Protein 2D4E (pdb70)

Structure (mmCIF, N/CA/C/O backbone):
data_2D4E
#
_entry.id   2D4E
#
_cell.length_a   95.202
_cell.length_b   95.086
_cell.length_c   98.835
_cell.angle_alpha   103.97
_cell.angle_beta   116.11
_cell.angle_gamma   104.44
#
_symmetry.space_group_name_H-M   'P 1'
#
loop_
_entity.id
_entity.type
_entity.pdbx_description
1 polymer '5-carboxymethyl-2-hydroxymuconate semialdehyde dehydrogenase'
2 non-polymer 'SODIUM ION'
3 non-polymer GLYCEROL
4 non-polymer NICOTINAMIDE-ADENINE-DINUCLEOTIDE
5 water water
#
loop_
_atom_site.group_PDB
_atom_site.id
_atom_site.type_symbol
_atom_site.label_atom_id
_atom_site.label_alt_id
_atom_site.label_comp_id
_atom_site.label_asym_id
_atom_site.label_entity_id
_atom_site.label_seq_id
_atom_site.pdbx_PDB_ins_code
_atom_site.Cartn_x
_atom_site.Cartn_y
_atom_site.Cartn_z
_atom_site.occupancy
_atom_site.B_iso_or_equiv
_atom_site.auth_seq_id
_atom_site.auth_comp_id
_atom_site.auth_asym_id
_atom_site.auth_atom_id
_atom_site.pdbx_PDB_model_num
ATOM 1 N N . TYR A 1 3 ? 19.142 -24.905 3.946 1.00 49.85 3 TYR A N 1
ATOM 2 C CA . TYR A 1 3 ? 20.303 -25.828 3.787 1.00 53.99 3 TYR A CA 1
ATOM 3 C C . TYR A 1 3 ? 20.207 -27.007 4.758 1.00 54.18 3 TYR A C 1
ATOM 4 O O . TYR A 1 3 ? 20.507 -26.873 5.947 1.00 52.56 3 TYR A O 1
ATOM 13 N N . ALA A 1 4 ? 19.792 -28.160 4.243 1.00 55.02 4 ALA A N 1
ATOM 14 C CA . ALA A 1 4 ? 19.646 -29.363 5.058 1.00 58.24 4 ALA A CA 1
ATOM 15 C C . ALA A 1 4 ? 20.973 -29.816 5.667 1.00 59.58 4 ALA A C 1
ATOM 16 O O . ALA A 1 4 ? 22.046 -29.444 5.187 1.00 61.62 4 ALA A O 1
ATOM 18 N N . ASP A 1 5 ? 20.890 -30.618 6.727 1.00 60.88 5 ASP A N 1
ATOM 19 C CA . ASP A 1 5 ? 22.082 -31.131 7.399 1.00 63.20 5 ASP A CA 1
ATOM 20 C C . ASP A 1 5 ? 22.684 -32.282 6.602 1.00 61.06 5 ASP A C 1
ATOM 21 O O . ASP A 1 5 ? 23.864 -32.600 6.748 1.00 59.98 5 ASP A O 1
ATOM 26 N N . ARG A 1 6 ? 21.859 -32.903 5.765 1.00 59.60 6 ARG A N 1
ATOM 27 C CA . ARG A 1 6 ? 22.280 -34.022 4.930 1.00 56.89 6 ARG A CA 1
ATOM 28 C C . ARG A 1 6 ? 21.686 -33.897 3.532 1.00 54.69 6 ARG A C 1
ATOM 29 O O . ARG A 1 6 ? 20.505 -33.583 3.374 1.00 53.57 6 ARG A O 1
ATOM 37 N N . VAL A 1 7 ? 22.513 -34.137 2.520 1.00 52.37 7 VAL A N 1
ATOM 38 C CA . VAL A 1 7 ? 22.064 -34.075 1.134 1.00 51.43 7 VAL A CA 1
ATOM 39 C C . VAL A 1 7 ? 22.451 -35.369 0.430 1.00 50.06 7 VAL A C 1
ATOM 40 O O . VAL A 1 7 ? 23.493 -35.964 0.721 1.00 47.17 7 VAL A O 1
ATOM 44 N N . ALA A 1 8 ? 21.599 -35.811 -0.486 1.00 48.01 8 ALA A N 1
ATOM 45 C CA . ALA A 1 8 ? 21.866 -37.033 -1.226 1.00 48.89 8 ALA A CA 1
ATOM 46 C C . ALA A 1 8 ? 22.909 -36.762 -2.308 1.00 47.53 8 ALA A C 1
ATOM 47 O O . ALA A 1 8 ? 23.055 -35.628 -2.783 1.00 42.20 8 ALA A O 1
ATOM 49 N N . GLY A 1 9 ? 23.638 -37.809 -2.682 1.00 44.60 9 GLY A N 1
ATOM 50 C CA . GLY A 1 9 ? 24.643 -37.672 -3.717 1.00 43.18 9 GLY A CA 1
ATOM 51 C C . GLY A 1 9 ? 24.025 -37.899 -5.086 1.00 40.55 9 GLY A C 1
ATOM 52 O O . GLY A 1 9 ? 22.895 -38.387 -5.208 1.00 38.08 9 GLY A O 1
ATOM 53 N N . ILE A 1 10 ? 24.762 -37.536 -6.126 1.00 37.70 10 ILE A N 1
ATOM 54 C CA . ILE A 1 10 ? 24.284 -37.721 -7.491 1.00 34.58 10 ILE A CA 1
ATOM 55 C C . ILE A 1 10 ? 24.969 -38.981 -8.008 1.00 25.98 10 ILE A C 1
ATOM 56 O O . ILE A 1 10 ? 26.135 -39.215 -7.707 1.00 23.20 10 ILE A O 1
ATOM 61 N N . SER A 1 11 ? 24.250 -39.793 -8.773 1.00 21.35 11 SER A N 1
ATOM 62 C CA . SER A 1 11 ? 24.824 -41.032 -9.286 1.00 23.59 11 SER A CA 1
ATOM 63 C C . SER A 1 11 ? 26.125 -40.789 -10.038 1.00 23.58 11 SER A C 1
ATOM 64 O O . SER A 1 11 ? 26.318 -39.740 -10.660 1.00 23.34 11 SER A O 1
ATOM 67 N N . TRP A 1 12 ? 27.015 -41.771 -9.969 1.00 20.23 12 TRP A N 1
ATOM 68 C CA . TRP A 1 12 ? 28.302 -41.707 -10.652 1.00 23.19 12 TRP A CA 1
ATOM 69 C C . TRP A 1 12 ? 28.101 -41.515 -12.162 1.00 20.08 12 TRP A C 1
ATOM 70 O O . TRP A 1 12 ? 28.769 -40.704 -12.789 1.00 23.17 12 TRP A O 1
ATOM 81 N N . GLU A 1 13 ? 27.171 -42.263 -12.738 1.00 23.44 13 GLU A N 1
ATOM 82 C CA . GLU A 1 13 ? 26.904 -42.170 -14.168 1.00 26.40 13 GLU A CA 1
ATOM 83 C C . GLU A 1 13 ? 26.494 -40.767 -14.621 1.00 21.43 13 GLU A C 1
ATOM 84 O O . GLU A 1 13 ? 26.991 -40.269 -15.630 1.00 25.27 13 GLU A O 1
ATOM 90 N N . THR A 1 14 ? 25.588 -40.134 -13.885 1.00 20.47 14 THR A N 1
ATOM 91 C CA . THR A 1 14 ? 25.134 -38.788 -14.231 1.00 23.44 14 THR A CA 1
ATOM 92 C C . THR A 1 14 ? 26.311 -37.817 -14.201 1.00 22.17 14 THR A C 1
ATOM 93 O O . THR A 1 14 ? 26.481 -36.996 -15.103 1.00 21.50 14 THR A O 1
ATOM 97 N N . ILE A 1 15 ? 27.127 -37.922 -13.159 1.00 20.79 15 ILE A N 1
ATOM 98 C CA . ILE A 1 15 ? 28.293 -37.066 -13.024 1.00 21.20 15 ILE A CA 1
ATOM 99 C C . ILE A 1 15 ? 29.214 -37.227 -14.229 1.00 25.99 15 ILE A C 1
ATOM 100 O O . ILE A 1 15 ? 29.668 -36.238 -14.815 1.00 23.28 15 ILE A O 1
ATOM 105 N N . GLU A 1 16 ? 29.474 -38.478 -14.604 1.00 22.34 16 GLU A N 1
ATOM 106 C CA . GLU A 1 16 ? 30.345 -38.772 -15.732 1.00 25.57 16 GLU A CA 1
ATOM 107 C C . GLU A 1 16 ? 29.736 -38.282 -17.051 1.00 24.49 16 GLU A C 1
ATOM 108 O O . GLU A 1 16 ? 30.455 -37.845 -17.946 1.00 23.98 16 GLU A O 1
ATOM 114 N N . GLU A 1 17 ? 28.414 -38.345 -17.166 1.00 22.02 17 GLU A N 1
ATOM 115 C CA . GLU A 1 17 ? 27.749 -37.893 -18.384 1.00 25.79 17 GLU A CA 1
ATOM 116 C C . GLU A 1 17 ? 27.882 -36.372 -18.502 1.00 27.11 17 GLU A C 1
ATOM 117 O O . GLU A 1 17 ? 28.150 -35.848 -19.586 1.00 27.63 17 GLU A O 1
ATOM 123 N N . VAL A 1 18 ? 27.704 -35.666 -17.388 1.00 24.17 18 VAL A N 1
ATOM 124 C CA . VAL A 1 18 ? 27.834 -34.211 -17.392 1.00 22.31 18 VAL A CA 1
ATOM 125 C C . VAL A 1 18 ? 29.269 -33.836 -17.748 1.00 20.57 18 VAL A C 1
ATOM 126 O O . VAL A 1 18 ? 29.502 -32.928 -18.547 1.00 23.67 18 VAL A O 1
ATOM 130 N N . ARG A 1 19 ? 30.228 -34.540 -17.153 1.00 24.31 19 ARG A N 1
ATOM 131 C CA . ARG A 1 19 ? 31.642 -34.285 -17.423 1.00 25.09 19 ARG A CA 1
ATOM 132 C C . ARG A 1 19 ? 31.974 -34.346 -18.908 1.00 28.03 19 ARG A C 1
ATOM 133 O O . ARG A 1 19 ? 32.578 -33.422 -19.455 1.00 25.69 19 ARG A O 1
ATOM 141 N N . ARG A 1 20 ? 31.596 -35.433 -19.572 1.00 27.43 20 ARG A N 1
ATOM 142 C CA . ARG A 1 20 ? 31.925 -35.529 -20.982 1.00 31.32 20 ARG A CA 1
ATOM 143 C C . ARG A 1 20 ? 31.165 -34.539 -21.850 1.00 23.92 20 ARG A C 1
ATOM 144 O O . ARG A 1 20 ? 31.711 -34.052 -22.832 1.00 22.04 20 ARG A O 1
ATOM 158 N N . ARG A 1 21 ? 29.919 -34.231 -21.499 1.00 24.97 21 ARG A N 1
ATOM 159 C CA . ARG A 1 21 ? 29.158 -33.274 -22.298 1.00 32.60 21 ARG A CA 1
ATOM 160 C C . ARG A 1 21 ? 29.799 -31.890 -22.241 1.00 26.07 21 ARG A C 1
ATOM 161 O O . ARG A 1 21 ? 29.739 -31.135 -23.207 1.00 26.44 21 ARG A O 1
ATOM 169 N N . LEU A 1 22 ? 30.418 -31.561 -21.111 1.00 23.15 22 LEU A N 1
ATOM 170 C CA . LEU A 1 22 ? 31.069 -30.265 -20.970 1.00 26.97 22 LEU A CA 1
ATOM 171 C C . LEU A 1 22 ? 32.299 -30.149 -21.868 1.00 28.31 22 LEU A C 1
ATOM 172 O O . LEU A 1 22 ? 32.534 -29.100 -22.469 1.00 26.88 22 LEU A O 1
ATOM 177 N N . LYS A 1 23 ? 33.090 -31.213 -21.968 1.00 27.60 23 LYS A N 1
ATOM 178 C CA . LYS A 1 23 ? 34.272 -31.145 -22.819 1.00 32.19 23 LYS A CA 1
ATOM 179 C C . LYS A 1 23 ? 33.997 -31.560 -24.259 1.00 32.74 23 LYS A C 1
ATOM 180 O O . LYS A 1 23 ? 34.797 -31.297 -25.152 1.00 35.98 23 LYS A O 1
ATOM 186 N N . GLU A 1 24 ? 32.854 -32.192 -24.489 1.00 36.27 24 GLU A N 1
ATOM 187 C CA . GLU A 1 24 ? 32.493 -32.625 -25.830 1.00 40.66 24 GLU A CA 1
ATOM 188 C C . GLU A 1 24 ? 32.073 -31.456 -26.709 1.00 41.38 24 GLU A C 1
ATOM 189 O O . GLU A 1 24 ? 32.411 -31.397 -27.891 1.00 41.09 24 GLU A O 1
ATOM 195 N N . ARG A 1 25 ? 31.333 -30.520 -26.129 1.00 41.65 25 ARG A N 1
ATOM 196 C CA . ARG A 1 25 ? 30.841 -29.397 -26.905 1.00 42.85 25 ARG A CA 1
ATOM 197 C C . ARG A 1 25 ? 31.050 -28.054 -26.226 1.00 36.85 25 ARG A C 1
ATOM 198 O O . ARG A 1 25 ? 30.724 -27.882 -25.052 1.00 37.30 25 ARG A O 1
ATOM 206 N N . PRO A 1 26 ? 31.600 -27.078 -26.964 1.00 34.99 26 PRO A N 1
ATOM 207 C CA . PRO A 1 26 ? 31.838 -25.745 -26.402 1.00 29.82 26 PRO A CA 1
ATOM 208 C C . PRO A 1 26 ? 30.524 -25.116 -25.943 1.00 25.52 26 PRO A C 1
ATOM 209 O O . PRO A 1 26 ? 29.477 -25.351 -26.546 1.00 23.93 26 PRO A O 1
ATOM 213 N N . ALA A 1 27 ? 30.578 -24.333 -24.871 1.00 25.73 27 ALA A N 1
ATOM 214 C CA . ALA A 1 27 ? 29.387 -23.659 -24.354 1.00 21.93 27 ALA A CA 1
ATOM 215 C C . ALA A 1 27 ? 29.170 -22.436 -25.237 1.00 19.92 27 ALA A C 1
ATOM 216 O O . ALA A 1 27 ? 29.904 -21.457 -25.147 1.00 24.03 27 ALA A O 1
ATOM 218 N N . LEU A 1 28 ? 28.157 -22.499 -26.088 1.00 19.94 28 LEU A N 1
ATOM 219 C CA . LEU A 1 28 ? 27.911 -21.412 -27.054 1.00 23.49 28 LEU A CA 1
ATOM 220 C C . LEU A 1 28 ? 27.033 -20.263 -26.525 1.00 25.10 28 LEU A C 1
ATOM 221 O O . LEU A 1 28 ? 26.392 -20.362 -25.493 1.00 21.98 28 LEU A O 1
ATOM 226 N N . HIS A 1 29 ? 27.052 -19.148 -27.294 1.00 27.06 29 HIS A N 1
ATOM 227 C CA . HIS A 1 29 ? 26.105 -18.058 -27.057 1.00 24.83 29 HIS A CA 1
ATOM 228 C C . HIS A 1 29 ? 24.702 -18.478 -27.470 1.00 25.66 29 HIS A C 1
ATOM 229 O O . HIS A 1 29 ? 24.490 -19.367 -28.285 1.00 25.01 29 HIS A O 1
ATOM 236 N N . PHE A 1 30 ? 23.709 -17.818 -26.864 1.00 24.06 30 PHE A N 1
ATOM 237 C CA . PHE A 1 30 ? 22.363 -17.973 -27.383 1.00 23.62 30 PHE A CA 1
ATOM 238 C C . PHE A 1 30 ? 21.846 -16.625 -27.859 1.00 25.68 30 PHE A C 1
ATOM 239 O O . PHE A 1 30 ? 21.547 -15.740 -27.069 1.00 22.06 30 PHE A O 1
ATOM 247 N N . ILE A 1 31 ? 21.755 -16.463 -29.174 1.00 20.31 31 ILE A N 1
ATOM 248 C CA . ILE A 1 31 ? 21.333 -15.206 -29.768 1.00 22.19 31 ILE A CA 1
ATOM 249 C C . ILE A 1 31 ? 20.207 -15.385 -30.782 1.00 25.23 31 ILE A C 1
ATOM 250 O O . ILE A 1 31 ? 20.265 -16.256 -31.648 1.00 30.94 31 ILE A O 1
ATOM 255 N N . ALA A 1 32 ? 19.179 -14.555 -30.659 1.00 25.77 32 ALA A N 1
ATOM 256 C CA . ALA A 1 32 ? 18.032 -14.603 -31.558 1.00 28.82 32 ALA A CA 1
ATOM 257 C C . ALA A 1 32 ? 17.441 -16.006 -31.714 1.00 30.82 32 ALA A C 1
ATOM 258 O O . ALA A 1 32 ? 17.157 -16.445 -32.828 1.00 31.45 32 ALA A O 1
ATOM 260 N N . GLY A 1 33 ? 17.276 -16.710 -30.597 1.00 29.48 33 GLY A N 1
ATOM 261 C CA . GLY A 1 33 ? 16.680 -18.038 -30.634 1.00 25.58 33 GLY A CA 1
ATOM 262 C C . GLY A 1 33 ? 17.527 -19.242 -31.012 1.00 24.56 33 GLY A C 1
ATOM 263 O O . GLY A 1 33 ? 16.997 -20.340 -31.175 1.00 24.86 33 GLY A O 1
ATOM 264 N N . GLU A 1 34 ? 18.834 -19.071 -31.135 1.00 25.60 34 GLU A N 1
ATOM 265 C CA . GLU A 1 34 ? 19.674 -20.203 -31.504 1.00 29.08 34 GLU A CA 1
ATOM 266 C C . GLU A 1 34 ? 21.059 -20.130 -30.895 1.00 23.83 34 GLU A C 1
ATOM 267 O O . GLU A 1 34 ? 21.570 -19.041 -30.625 1.00 23.28 34 GLU A O 1
ATOM 273 N N . PHE A 1 35 ? 21.660 -21.297 -30.677 1.00 18.64 35 PHE A N 1
ATOM 274 C CA . PHE A 1 35 ? 23.007 -21.369 -30.127 1.00 19.58 35 PHE A CA 1
ATOM 275 C C . PHE A 1 35 ? 24.022 -21.121 -31.234 1.00 21.02 35 PHE A C 1
ATOM 276 O O . PHE A 1 35 ? 23.967 -21.755 -32.281 1.00 26.76 35 PHE A O 1
ATOM 284 N N . VAL A 1 36 ? 24.941 -20.189 -31.008 1.00 26.20 36 VAL A N 1
ATOM 285 C CA . VAL A 1 36 ? 25.965 -19.873 -32.003 1.00 24.76 36 VAL A CA 1
ATOM 286 C C . VAL A 1 36 ? 27.314 -19.563 -31.353 1.00 27.09 36 VAL A C 1
ATOM 287 O O . VAL A 1 36 ? 27.381 -19.161 -30.187 1.00 23.85 36 VAL A O 1
ATOM 291 N N . PRO A 1 37 ? 28.411 -19.762 -32.102 1.00 24.20 37 PRO A N 1
ATOM 292 C CA . PRO A 1 37 ? 29.752 -19.488 -31.586 1.00 23.29 37 PRO A CA 1
ATOM 293 C C . PRO A 1 37 ? 30.071 -18.040 -31.913 1.00 24.19 37 PRO A C 1
ATOM 294 O O . PRO A 1 37 ? 29.269 -17.358 -32.552 1.00 19.68 37 PRO A O 1
ATOM 298 N N . SER A 1 38 ? 31.231 -17.564 -31.476 1.00 21.60 38 SER A N 1
ATOM 299 C CA . SER A 1 38 ? 31.622 -16.199 -31.801 1.00 22.90 38 SER A CA 1
ATOM 300 C C . SER A 1 38 ? 31.967 -16.225 -33.288 1.00 26.16 38 SER A C 1
ATOM 301 O O . SER A 1 38 ? 32.309 -17.275 -33.828 1.00 23.59 38 SER A O 1
ATOM 304 N N . GLU A 1 39 ? 31.863 -15.081 -33.951 1.00 29.57 39 GLU A N 1
ATOM 305 C CA . GLU A 1 39 ? 32.180 -15.011 -35.367 1.00 32.07 39 GLU A CA 1
ATOM 306 C C . GLU A 1 39 ? 33.660 -15.340 -35.575 1.00 32.24 39 GLU A C 1
ATOM 307 O O . GLU A 1 39 ? 34.043 -15.908 -36.593 1.00 34.89 39 GLU A O 1
ATOM 313 N N . SER A 1 40 ? 34.483 -14.997 -34.592 1.00 28.82 40 SER A N 1
ATOM 314 C CA . SER A 1 40 ? 35.912 -15.263 -34.663 1.00 29.88 40 SER A CA 1
ATOM 315 C C . SER A 1 40 ? 36.192 -16.754 -34.485 1.00 30.83 40 SER A C 1
ATOM 316 O O . SER A 1 40 ? 37.231 -17.254 -34.913 1.00 29.62 40 SER A O 1
ATOM 319 N N . GLY A 1 41 ? 35.265 -17.454 -33.839 1.00 30.63 41 GLY A N 1
ATOM 320 C CA . GLY A 1 41 ? 35.437 -18.877 -33.606 1.00 27.92 41 GLY A CA 1
ATOM 321 C C . GLY A 1 41 ? 36.247 -19.136 -32.350 1.00 27.58 41 GLY A C 1
ATOM 322 O O . GLY A 1 41 ? 36.403 -20.274 -31.917 1.00 24.62 41 GLY A O 1
ATOM 323 N N . GLU A 1 42 ? 36.757 -18.068 -31.752 1.00 26.42 42 GLU A N 1
ATOM 324 C CA . GLU A 1 42 ? 37.561 -18.199 -30.547 1.00 29.06 42 GLU A CA 1
ATOM 325 C C . GLU A 1 42 ? 36.756 -18.681 -29.346 1.00 29.94 42 GLU A C 1
ATOM 326 O O . GLU A 1 42 ? 35.540 -18.486 -29.277 1.00 27.00 42 GLU A O 1
ATOM 332 N N . THR A 1 43 ? 37.451 -19.321 -28.410 1.00 25.46 43 THR A N 1
ATOM 333 C CA . THR A 1 43 ? 36.846 -19.825 -27.184 1.00 28.03 43 THR A CA 1
ATOM 334 C C . THR A 1 43 ? 37.825 -19.595 -26.035 1.00 25.78 43 THR A C 1
ATOM 335 O O . THR A 1 43 ? 38.969 -19.197 -26.253 1.00 25.06 43 THR A O 1
ATOM 339 N N . PHE A 1 44 ? 37.364 -19.821 -24.810 1.00 27.81 44 PHE A N 1
ATOM 340 C CA . PHE A 1 44 ? 38.220 -19.693 -23.637 1.00 24.06 44 PHE A CA 1
ATOM 341 C C . PHE A 1 44 ? 37.878 -20.864 -22.728 1.00 24.61 44 PHE A C 1
ATOM 342 O O . PHE A 1 44 ? 36.756 -21.379 -22.751 1.00 21.55 44 PHE A O 1
ATOM 350 N N . PRO A 1 45 ? 38.850 -21.321 -21.933 1.00 21.59 45 PRO A N 1
ATOM 351 C CA . PRO A 1 45 ? 38.637 -22.449 -21.028 1.00 22.83 45 PRO A CA 1
ATOM 352 C C . PRO A 1 45 ? 38.110 -22.081 -19.652 1.00 22.50 45 PRO A C 1
ATOM 353 O O . PRO A 1 45 ? 38.248 -20.949 -19.201 1.00 25.96 45 PRO A O 1
ATOM 357 N N . SER A 1 46 ? 37.502 -23.060 -18.996 1.00 19.94 46 SER A N 1
ATOM 358 C CA . SER A 1 46 ? 37.001 -22.892 -17.648 1.00 21.34 46 SER A CA 1
ATOM 359 C C . SER A 1 46 ? 37.529 -24.082 -16.863 1.00 22.73 46 SER A C 1
ATOM 360 O O . SER A 1 46 ? 37.321 -25.235 -17.244 1.00 21.46 46 SER A O 1
ATOM 363 N N . LEU A 1 47 ? 38.217 -23.791 -15.769 1.00 20.98 47 LEU A N 1
ATOM 364 C CA . LEU A 1 47 ? 38.805 -24.815 -14.921 1.00 22.16 47 LEU A CA 1
ATOM 365 C C . LEU A 1 47 ? 37.847 -25.467 -13.931 1.00 23.08 47 LEU A C 1
ATOM 366 O O . LEU A 1 47 ? 36.796 -24.917 -13.597 1.00 23.99 47 LEU A O 1
ATOM 371 N N . ASP A 1 48 ? 38.235 -26.656 -13.478 1.00 20.74 48 ASP A N 1
ATOM 372 C CA . ASP A 1 48 ? 37.510 -27.411 -12.467 1.00 19.08 48 ASP A CA 1
ATOM 373 C C . ASP A 1 48 ? 38.361 -27.067 -11.247 1.00 23.88 48 ASP A C 1
ATOM 374 O O . ASP A 1 48 ? 39.458 -27.596 -11.082 1.00 27.44 48 ASP A O 1
ATOM 379 N N . PRO A 1 49 ? 37.871 -26.168 -10.383 1.00 23.83 49 PRO A N 1
ATOM 380 C CA . PRO A 1 49 ? 38.607 -25.748 -9.185 1.00 25.10 49 PRO A CA 1
ATOM 381 C C . PRO A 1 49 ? 39.131 -26.840 -8.249 1.00 24.27 49 PRO A C 1
ATOM 382 O O . PRO A 1 49 ? 40.002 -26.573 -7.417 1.00 22.67 49 PRO A O 1
ATOM 386 N N . ALA A 1 50 ? 38.614 -28.058 -8.378 1.00 20.54 50 ALA A N 1
ATOM 387 C CA . ALA A 1 50 ? 39.081 -29.147 -7.526 1.00 21.58 50 ALA A CA 1
ATOM 388 C C . ALA A 1 50 ? 40.377 -29.775 -8.054 1.00 24.00 50 ALA A C 1
ATOM 389 O O . ALA A 1 50 ? 41.134 -30.381 -7.296 1.00 23.15 50 ALA A O 1
ATOM 391 N N . THR A 1 51 ? 40.635 -29.610 -9.348 1.00 22.43 51 THR A N 1
ATOM 392 C CA . THR A 1 51 ? 41.822 -30.190 -9.968 1.00 24.59 51 THR A CA 1
ATOM 393 C C . THR A 1 51 ? 42.587 -29.210 -10.847 1.00 24.89 51 THR A C 1
ATOM 394 O O . THR A 1 51 ? 43.700 -29.499 -11.275 1.00 23.65 51 THR A O 1
ATOM 398 N N . ASN A 1 52 ? 41.981 -28.059 -11.118 1.00 28.17 52 ASN A N 1
ATOM 399 C CA . ASN A 1 52 ? 42.572 -27.039 -11.980 1.00 28.17 52 ASN A CA 1
ATOM 400 C C . ASN A 1 52 ? 42.785 -27.539 -13.407 1.00 29.84 52 ASN A C 1
ATOM 401 O O . ASN A 1 52 ? 43.627 -27.028 -14.144 1.00 31.07 52 ASN A O 1
ATOM 406 N N . GLU A 1 53 ? 42.007 -28.543 -13.792 1.00 30.21 53 GLU A N 1
ATOM 407 C CA . GLU A 1 53 ? 42.077 -29.084 -15.145 1.00 31.55 53 GLU A CA 1
ATOM 408 C C . GLU A 1 53 ? 40.953 -28.399 -15.915 1.00 27.53 53 GLU A C 1
ATOM 409 O O . GLU A 1 53 ? 39.983 -27.936 -15.317 1.00 25.61 53 GLU A O 1
ATOM 415 N N . VAL A 1 54 ? 41.081 -28.329 -17.232 1.00 25.83 54 VAL A N 1
ATOM 416 C CA . VAL A 1 54 ? 40.050 -27.712 -18.052 1.00 26.29 54 VAL A CA 1
ATOM 417 C C . VAL A 1 54 ? 38.793 -28.585 -18.039 1.00 27.85 54 VAL A C 1
ATOM 418 O O . VAL A 1 54 ? 38.865 -29.792 -18.269 1.00 30.85 54 VAL A O 1
ATOM 422 N N . LEU A 1 55 ? 37.650 -27.971 -17.748 1.00 24.39 55 LEU A N 1
ATOM 423 C CA . LEU A 1 55 ? 36.376 -28.685 -17.703 1.00 24.38 55 LEU A CA 1
ATOM 424 C C . LEU A 1 55 ? 35.772 -28.670 -19.094 1.00 22.61 55 LEU A C 1
ATOM 425 O O . LEU A 1 55 ? 35.127 -29.628 -19.522 1.00 25.73 55 LEU A O 1
ATOM 430 N N . GLY A 1 56 ? 35.994 -27.564 -19.791 1.00 20.02 56 GLY A N 1
ATOM 431 C CA . GLY A 1 56 ? 35.481 -27.395 -21.135 1.00 18.26 56 GLY A CA 1
ATOM 432 C C . GLY A 1 56 ? 35.778 -25.973 -21.557 1.00 23.48 56 GLY A C 1
ATOM 433 O O . GLY A 1 56 ? 36.480 -25.246 -20.847 1.00 21.56 56 GLY A O 1
ATOM 434 N N . VAL A 1 57 ? 35.255 -25.567 -22.706 1.00 23.29 57 VAL A N 1
ATOM 435 C CA . VAL A 1 57 ? 35.480 -24.214 -23.192 1.00 24.63 57 VAL A CA 1
ATOM 436 C C . VAL A 1 57 ? 34.165 -23.553 -23.578 1.00 23.28 57 VAL A C 1
ATOM 437 O O . VAL A 1 57 ? 33.171 -24.233 -23.824 1.00 24.64 57 VAL A O 1
ATOM 441 N N . ALA A 1 58 ? 34.168 -22.223 -23.622 1.00 23.81 58 ALA A N 1
ATOM 442 C CA . ALA A 1 58 ? 32.981 -21.457 -23.985 1.00 21.02 58 ALA A CA 1
ATOM 443 C C . ALA A 1 58 ? 33.350 -20.450 -25.063 1.00 20.95 58 ALA A C 1
ATOM 444 O O . ALA A 1 58 ? 34.480 -19.968 -25.103 1.00 23.58 58 ALA A O 1
ATOM 446 N N . ALA A 1 59 ? 32.402 -20.134 -25.937 1.00 20.16 59 ALA A N 1
ATOM 447 C CA . ALA A 1 59 ? 32.656 -19.174 -27.004 1.00 21.67 59 ALA A CA 1
ATOM 448 C C . ALA A 1 59 ? 33.097 -17.847 -26.396 1.00 24.67 59 ALA A C 1
ATOM 449 O O . ALA A 1 59 ? 32.527 -17.382 -25.411 1.00 27.07 59 ALA A O 1
ATOM 451 N N . ARG A 1 60 ? 34.124 -17.244 -26.981 1.00 24.39 60 ARG A N 1
ATOM 452 C CA . ARG A 1 60 ? 34.643 -15.977 -26.491 1.00 26.99 60 ARG A CA 1
ATOM 453 C C . ARG A 1 60 ? 33.945 -14.824 -27.211 1.00 27.56 60 ARG A C 1
ATOM 454 O O . ARG A 1 60 ? 34.392 -14.375 -28.264 1.00 26.11 60 ARG A O 1
ATOM 462 N N . GLY A 1 61 ? 32.844 -14.353 -26.632 1.00 28.04 61 GLY A N 1
ATOM 463 C CA . GLY A 1 61 ? 32.081 -13.276 -27.236 1.00 23.18 61 GLY A CA 1
ATOM 464 C C . GLY A 1 61 ? 32.685 -11.890 -27.116 1.00 26.89 61 GLY A C 1
ATOM 465 O O . GLY A 1 61 ? 33.310 -11.547 -26.107 1.00 24.90 61 GLY A O 1
ATOM 466 N N . GLY A 1 62 ? 32.490 -11.093 -28.162 1.00 25.17 62 GLY A N 1
ATOM 467 C CA . GLY A 1 62 ? 33.001 -9.736 -28.185 1.00 21.66 62 GLY A CA 1
ATOM 468 C C . GLY A 1 62 ? 31.881 -8.755 -28.467 1.00 24.06 62 GLY A C 1
ATOM 469 O O . GLY A 1 62 ? 30.710 -9.077 -28.271 1.00 24.83 62 GLY A O 1
ATOM 470 N N . GLU A 1 63 ? 32.224 -7.563 -28.942 1.00 22.95 63 GLU A N 1
ATOM 471 C CA . GLU A 1 63 ? 31.208 -6.561 -29.218 1.00 29.01 63 GLU A CA 1
ATOM 472 C C . GLU A 1 63 ? 30.291 -6.932 -30.377 1.00 29.71 63 GLU A C 1
ATOM 473 O O . GLU A 1 63 ? 29.180 -6.410 -30.482 1.00 28.53 63 GLU A O 1
ATOM 479 N N . ARG A 1 64 ? 30.744 -7.836 -31.240 1.00 27.01 64 ARG A N 1
ATOM 480 C CA . ARG A 1 64 ? 29.929 -8.260 -32.368 1.00 28.99 64 ARG A CA 1
ATOM 481 C C . ARG A 1 64 ? 28.800 -9.174 -31.906 1.00 27.95 64 ARG A C 1
ATOM 482 O O . ARG A 1 64 ? 27.666 -9.066 -32.381 1.00 24.47 64 ARG A O 1
ATOM 490 N N . GLU A 1 65 ? 29.113 -10.078 -30.985 1.00 23.34 65 GLU A N 1
ATOM 491 C CA . GLU A 1 65 ? 28.101 -10.994 -30.469 1.00 23.71 65 GLU A CA 1
ATOM 492 C C . GLU A 1 65 ? 27.123 -10.227 -29.573 1.00 21.21 65 GLU A C 1
ATOM 493 O O . GLU A 1 65 ? 25.918 -10.481 -29.593 1.00 19.73 65 GLU A O 1
ATOM 499 N N . VAL A 1 66 ? 27.648 -9.284 -28.797 1.00 20.55 66 VAL A N 1
ATOM 500 C CA . VAL A 1 66 ? 26.814 -8.473 -27.920 1.00 21.94 66 VAL A CA 1
ATOM 501 C C . VAL A 1 66 ? 25.872 -7.620 -28.765 1.00 23.54 66 VAL A C 1
ATOM 502 O O . VAL A 1 66 ? 24.702 -7.449 -28.418 1.00 25.95 66 VAL A O 1
ATOM 506 N N . ASP A 1 67 ? 26.375 -7.092 -29.879 1.00 24.78 67 ASP A N 1
ATOM 507 C CA . ASP A 1 67 ? 25.546 -6.268 -30.752 1.00 23.14 67 ASP A CA 1
ATOM 508 C C . ASP A 1 67 ? 24.371 -7.090 -31.271 1.00 22.55 67 ASP A C 1
ATOM 509 O O . ASP A 1 67 ? 23.227 -6.640 -31.241 1.00 23.60 67 ASP A O 1
ATOM 514 N N . ARG A 1 68 ? 24.651 -8.299 -31.745 1.00 23.02 68 ARG A N 1
ATOM 515 C CA . ARG A 1 68 ? 23.589 -9.160 -32.251 1.00 24.23 68 ARG A CA 1
ATOM 516 C C . ARG A 1 68 ? 22.599 -9.490 -31.135 1.00 23.63 68 ARG A C 1
ATOM 517 O O . ARG A 1 68 ? 21.390 -9.548 -31.362 1.00 21.33 68 ARG A O 1
ATOM 525 N N . ALA A 1 69 ? 23.121 -9.708 -29.930 1.00 21.73 69 ALA A N 1
ATOM 526 C CA . ALA A 1 69 ? 22.285 -10.038 -28.782 1.00 20.73 69 ALA A CA 1
ATOM 527 C C . ALA A 1 69 ? 21.395 -8.857 -28.393 1.00 21.10 69 ALA A C 1
ATOM 528 O O . ALA A 1 69 ? 20.195 -9.025 -28.163 1.00 22.96 69 ALA A O 1
ATOM 530 N N . ALA A 1 70 ? 21.982 -7.664 -28.329 1.00 20.86 70 ALA A N 1
ATOM 531 C CA . ALA A 1 70 ? 21.233 -6.458 -27.971 1.00 21.65 70 ALA A CA 1
ATOM 532 C C . ALA A 1 70 ? 20.137 -6.160 -28.999 1.00 21.06 70 ALA A C 1
ATOM 533 O O . ALA A 1 70 ? 19.013 -5.810 -28.638 1.00 20.07 70 ALA A O 1
ATOM 535 N N . LYS A 1 71 ? 20.462 -6.296 -30.280 1.00 24.61 71 LYS A N 1
ATOM 536 C CA . LYS A 1 71 ? 19.473 -6.053 -31.326 1.00 23.79 71 LYS A CA 1
ATOM 537 C C . LYS A 1 71 ? 18.340 -7.063 -31.204 1.00 21.58 71 LYS A C 1
ATOM 538 O O . LYS A 1 71 ? 17.168 -6.713 -31.364 1.00 21.48 71 LYS A O 1
ATOM 544 N N . ALA A 1 72 ? 18.692 -8.318 -30.927 1.00 21.73 72 ALA A N 1
ATOM 545 C CA . ALA A 1 72 ? 17.689 -9.368 -30.778 1.00 22.15 72 ALA A CA 1
ATOM 546 C C . ALA A 1 72 ? 16.748 -9.032 -29.625 1.00 21.64 72 ALA A C 1
ATOM 547 O O . ALA A 1 72 ? 15.530 -9.147 -29.759 1.00 19.88 72 ALA A O 1
ATOM 549 N N . ALA A 1 73 ? 17.316 -8.612 -28.496 1.00 21.99 73 ALA A N 1
ATOM 550 C CA . ALA A 1 73 ? 16.516 -8.261 -27.318 1.00 19.64 73 ALA A CA 1
ATOM 551 C C . ALA A 1 73 ? 15.626 -7.054 -27.603 1.00 20.58 73 ALA A C 1
ATOM 552 O O . ALA A 1 73 ? 14.464 -7.015 -27.199 1.00 18.44 73 ALA A O 1
ATOM 554 N N . HIS A 1 74 ? 16.183 -6.066 -28.293 1.00 21.37 74 HIS A N 1
ATOM 555 C CA . HIS A 1 74 ? 15.437 -4.865 -28.636 1.00 23.18 74 HIS A CA 1
ATOM 556 C C . HIS A 1 74 ? 14.266 -5.216 -29.561 1.00 22.74 74 HIS A C 1
ATOM 557 O O . HIS A 1 74 ? 13.133 -4.805 -29.336 1.00 23.33 74 HIS A O 1
ATOM 564 N N . GLU A 1 75 ? 14.558 -5.993 -30.595 1.00 25.67 75 GLU A N 1
ATOM 565 C CA . GLU A 1 75 ? 13.558 -6.401 -31.573 1.00 30.84 75 GLU A CA 1
ATOM 566 C C . GLU A 1 75 ? 12.423 -7.207 -30.940 1.00 28.30 75 GLU A C 1
ATOM 567 O O . GLU A 1 75 ? 11.264 -7.063 -31.325 1.00 30.65 75 GLU A O 1
ATOM 573 N N . ALA A 1 76 ? 12.758 -8.048 -29.966 1.00 23.83 76 ALA A N 1
ATOM 574 C CA . ALA A 1 76 ? 11.761 -8.883 -29.301 1.00 21.92 76 ALA A CA 1
ATOM 575 C C . ALA A 1 76 ? 11.024 -8.178 -28.163 1.00 21.64 76 ALA A C 1
ATOM 576 O O . ALA A 1 76 ? 10.010 -8.678 -27.677 1.00 21.41 76 ALA A O 1
ATOM 578 N N . PHE A 1 77 ? 11.532 -7.025 -27.734 1.00 22.69 77 PHE A N 1
ATOM 579 C CA . PHE A 1 77 ? 10.905 -6.280 -26.642 1.00 23.26 77 PHE A CA 1
ATOM 580 C C . PHE A 1 77 ? 9.472 -5.875 -26.975 1.00 24.11 77 PHE A C 1
ATOM 581 O O . PHE A 1 77 ? 8.580 -5.991 -26.134 1.00 23.41 77 PHE A O 1
ATOM 589 N N . GLN A 1 78 ? 9.257 -5.408 -28.203 1.00 26.48 78 GLN A N 1
ATOM 590 C CA . GLN A 1 78 ? 7.935 -4.967 -28.649 1.00 31.36 78 GLN A CA 1
ATOM 591 C C . GLN A 1 78 ? 6.858 -6.011 -28.362 1.00 30.11 78 GLN A C 1
ATOM 592 O O . GLN A 1 78 ? 5.875 -5.732 -27.677 1.00 33.31 78 GLN A O 1
ATOM 598 N N . ARG A 1 79 ? 7.048 -7.216 -28.888 1.00 28.06 79 ARG A N 1
ATOM 599 C CA . ARG A 1 79 ? 6.086 -8.294 -28.693 1.00 28.94 79 ARG A CA 1
ATOM 600 C C . ARG A 1 79 ? 6.053 -8.849 -27.268 1.00 26.91 79 ARG A C 1
ATOM 601 O O . ARG A 1 79 ? 4.977 -9.088 -26.719 1.00 25.94 79 ARG A O 1
ATOM 609 N N . TRP A 1 80 ? 7.221 -9.053 -26.666 1.00 23.73 80 TRP A N 1
ATOM 610 C CA . TRP A 1 80 ? 7.274 -9.606 -25.315 1.00 21.54 80 TRP A CA 1
ATOM 611 C C . TRP A 1 80 ? 6.602 -8.729 -24.265 1.00 20.45 80 TRP A C 1
ATOM 612 O O . TRP A 1 80 ? 5.859 -9.225 -23.420 1.00 20.59 80 TRP A O 1
ATOM 623 N N . SER A 1 81 ? 6.866 -7.431 -24.312 1.00 20.09 81 SER A N 1
ATOM 624 C CA . SER A 1 81 ? 6.273 -6.505 -23.356 1.00 24.50 81 SER A CA 1
ATOM 625 C C . SER A 1 81 ? 4.755 -6.440 -23.521 1.00 29.49 81 SER A C 1
ATOM 626 O O . SER A 1 81 ? 4.047 -6.034 -22.601 1.00 38.09 81 SER A O 1
ATOM 629 N N . ARG A 1 82 ? 4.259 -6.834 -24.692 1.00 29.03 82 ARG A N 1
ATOM 630 C CA . ARG A 1 82 ? 2.823 -6.802 -24.966 1.00 23.54 82 ARG A CA 1
ATOM 631 C C . ARG A 1 82 ? 2.144 -8.150 -24.780 1.00 26.58 82 ARG A C 1
ATOM 632 O O . ARG A 1 82 ? 0.922 -8.251 -24.891 1.00 30.29 82 ARG A O 1
ATOM 640 N N . THR A 1 83 ? 2.932 -9.188 -24.518 1.00 25.49 83 THR A N 1
ATOM 641 C CA . THR A 1 83 ? 2.361 -10.507 -24.292 1.00 25.03 83 THR A CA 1
ATOM 642 C C . THR A 1 83 ? 1.518 -10.377 -23.029 1.00 25.87 83 THR A C 1
ATOM 643 O O . THR A 1 83 ? 1.817 -9.555 -22.166 1.00 31.58 83 THR A O 1
ATOM 647 N N . LYS A 1 84 ? 0.457 -11.163 -22.923 1.00 20.57 84 LYS A N 1
ATOM 648 C CA . LYS A 1 84 ? -0.385 -11.094 -21.741 1.00 22.93 84 LYS A CA 1
ATOM 649 C C . LYS A 1 84 ? 0.382 -11.617 -20.524 1.00 23.84 84 LYS A C 1
ATOM 650 O O . LYS A 1 84 ? 1.091 -12.628 -20.607 1.00 21.80 84 LYS A O 1
ATOM 656 N N . ALA A 1 85 ? 0.244 -10.918 -19.402 1.00 16.70 85 ALA A N 1
ATOM 657 C CA . ALA A 1 85 ? 0.924 -11.305 -18.173 1.00 18.25 85 ALA A CA 1
ATOM 658 C C . ALA A 1 85 ? 0.677 -12.772 -17.832 1.00 18.90 85 ALA A C 1
ATOM 659 O O . ALA A 1 85 ? 1.581 -13.472 -17.371 1.00 18.54 85 ALA A O 1
ATOM 661 N N . LYS A 1 86 ? -0.548 -13.235 -18.056 1.00 20.49 86 LYS A N 1
ATOM 662 C CA . LYS A 1 86 ? -0.896 -14.619 -17.762 1.00 23.12 86 LYS A CA 1
ATOM 663 C C . LYS A 1 86 ? -0.046 -15.590 -18.585 1.00 21.74 86 LYS A C 1
ATOM 664 O O . LYS A 1 86 ? 0.280 -16.682 -18.127 1.00 22.23 86 LYS A O 1
ATOM 670 N N . GLU A 1 87 ? 0.315 -15.186 -19.798 1.00 18.32 87 GLU A N 1
ATOM 671 C CA . GLU A 1 87 ? 1.133 -16.025 -20.666 1.00 18.55 87 GLU A CA 1
ATOM 672 C C . GLU A 1 87 ? 2.596 -16.011 -20.213 1.00 19.30 87 GLU A C 1
ATOM 673 O O . GLU A 1 87 ? 3.284 -17.035 -20.274 1.00 18.46 87 GLU A O 1
ATOM 679 N N . ARG A 1 88 ? 3.077 -14.856 -19.760 1.00 17.17 88 ARG A N 1
ATOM 680 C CA . ARG A 1 88 ? 4.453 -14.763 -19.282 1.00 19.51 88 ARG A CA 1
ATOM 681 C C . ARG A 1 88 ? 4.561 -15.616 -18.019 1.00 21.32 88 ARG A C 1
ATOM 682 O O . ARG A 1 88 ? 5.580 -16.270 -17.772 1.00 21.50 88 ARG A O 1
ATOM 690 N N . LYS A 1 89 ? 3.500 -15.605 -17.222 1.00 20.49 89 LYS A N 1
ATOM 691 C CA . LYS A 1 89 ? 3.466 -16.398 -16.003 1.00 23.73 89 LYS A CA 1
ATOM 692 C C . LYS A 1 89 ? 3.609 -17.876 -16.360 1.00 21.80 89 LYS A C 1
ATOM 693 O O . LYS A 1 89 ? 4.352 -18.615 -15.714 1.00 23.42 89 LYS A O 1
ATOM 699 N N . ARG A 1 90 ? 2.902 -18.299 -17.401 1.00 21.48 90 ARG A N 1
ATOM 700 C CA . ARG A 1 90 ? 2.944 -19.692 -17.835 1.00 23.84 90 ARG A CA 1
ATOM 701 C C . ARG A 1 90 ? 4.362 -20.113 -18.227 1.00 19.92 90 ARG A C 1
ATOM 702 O O . ARG A 1 90 ? 4.803 -21.214 -17.899 1.00 22.91 90 ARG A O 1
ATOM 710 N N . TYR A 1 91 ? 5.074 -19.235 -18.927 1.00 20.56 91 TYR A N 1
ATOM 711 C CA . TYR A 1 91 ? 6.445 -19.528 -19.340 1.00 19.05 91 TYR A CA 1
ATOM 712 C C . TYR A 1 91 ? 7.364 -19.676 -18.128 1.00 21.52 91 TYR A C 1
ATOM 713 O O . TYR A 1 91 ? 8.153 -20.616 -18.053 1.00 21.30 91 TYR A O 1
ATOM 722 N N . LEU A 1 92 ? 7.264 -18.743 -17.184 1.00 19.35 92 LEU A N 1
ATOM 723 C CA . LEU A 1 92 ? 8.108 -18.779 -15.993 1.00 22.13 92 LEU A CA 1
ATOM 724 C C . LEU A 1 92 ? 7.877 -20.033 -15.165 1.00 18.71 92 LEU A C 1
ATOM 725 O O . LEU A 1 92 ? 8.826 -20.611 -14.642 1.00 19.29 92 LEU A O 1
ATOM 730 N N . LEU A 1 93 ? 6.619 -20.445 -15.040 1.00 19.64 93 LEU A N 1
ATOM 731 C CA . LEU A 1 93 ? 6.291 -21.651 -14.289 1.00 23.74 93 LEU A CA 1
ATOM 732 C C . LEU A 1 93 ? 6.840 -22.871 -15.030 1.00 21.57 93 LEU A C 1
ATOM 733 O O . LEU A 1 93 ? 7.240 -23.860 -14.418 1.00 21.95 93 LEU A O 1
ATOM 738 N N . ARG A 1 94 ? 6.875 -22.785 -16.354 1.00 20.27 94 ARG A N 1
ATOM 739 C CA . ARG A 1 94 ? 7.399 -23.872 -17.169 1.00 23.30 94 ARG A CA 1
ATOM 740 C C . ARG A 1 94 ? 8.911 -23.971 -16.961 1.00 24.19 94 ARG A C 1
ATOM 741 O O . ARG A 1 94 ? 9.467 -25.064 -16.807 1.00 21.52 94 ARG A O 1
ATOM 749 N N . ILE A 1 95 ? 9.568 -22.815 -16.955 1.00 21.65 95 ILE A N 1
ATOM 750 C CA . ILE A 1 95 ? 11.005 -22.749 -16.747 1.00 18.99 95 ILE A CA 1
ATOM 751 C C . ILE A 1 95 ? 11.334 -23.316 -15.363 1.00 22.78 95 ILE A C 1
ATOM 752 O O . ILE A 1 95 ? 12.315 -24.048 -15.195 1.00 21.72 95 ILE A O 1
ATOM 757 N N . ALA A 1 96 ? 10.505 -22.980 -14.378 1.00 17.96 96 ALA A N 1
ATOM 758 C CA . ALA A 1 96 ? 10.713 -23.454 -13.014 1.00 18.57 96 ALA A CA 1
ATOM 759 C C . ALA A 1 96 ? 10.606 -24.979 -12.985 1.00 22.53 96 ALA A C 1
ATOM 760 O O . ALA A 1 96 ? 11.386 -25.662 -12.317 1.00 21.09 96 ALA A O 1
ATOM 762 N N . GLU A 1 97 ? 9.631 -25.499 -13.723 1.00 26.29 97 GLU A N 1
ATOM 763 C CA . GLU A 1 97 ? 9.390 -26.935 -13.809 1.00 26.21 97 GLU A CA 1
ATOM 764 C C . GLU A 1 97 ? 10.593 -27.654 -14.423 1.00 24.31 97 GLU A C 1
ATOM 765 O O . GLU A 1 97 ? 11.067 -28.659 -13.891 1.00 27.64 97 GLU A O 1
ATOM 771 N N . LEU A 1 98 ? 11.083 -27.124 -15.539 1.00 21.71 98 LEU A N 1
ATOM 772 C CA . LEU A 1 98 ? 12.223 -27.704 -16.236 1.00 23.29 98 LEU A CA 1
ATOM 773 C C . LEU A 1 98 ? 13.534 -27.618 -15.443 1.00 26.99 98 LEU A C 1
ATOM 774 O O . LEU A 1 98 ? 14.378 -28.511 -15.545 1.00 23.18 98 LEU A O 1
ATOM 779 N N . ILE A 1 99 ? 13.717 -26.554 -14.665 1.00 21.99 99 ILE A N 1
ATOM 780 C CA . ILE A 1 99 ? 14.930 -26.442 -13.862 1.00 18.55 99 ILE A CA 1
ATOM 781 C C . ILE A 1 99 ? 14.915 -27.566 -12.828 1.00 17.72 99 ILE A C 1
ATOM 782 O O . ILE A 1 99 ? 15.949 -28.161 -12.532 1.00 19.04 99 ILE A O 1
ATOM 787 N N . GLU A 1 100 ? 13.739 -27.857 -12.281 1.00 19.69 100 GLU A N 1
ATOM 788 C CA . GLU A 1 100 ? 13.615 -28.939 -11.312 1.00 24.88 100 GLU A CA 1
ATOM 789 C C . GLU A 1 100 ? 13.899 -30.273 -12.012 1.00 25.12 100 GLU A C 1
ATOM 790 O O . GLU A 1 100 ? 14.575 -31.142 -11.465 1.00 24.46 100 GLU A O 1
ATOM 796 N N . LYS A 1 101 ? 13.391 -30.423 -13.231 1.00 24.86 101 LYS A N 1
ATOM 797 C CA . LYS A 1 101 ? 13.600 -31.651 -13.991 1.00 28.34 101 LYS A CA 1
ATOM 798 C C . LYS A 1 101 ? 15.069 -31.909 -14.313 1.00 26.39 101 LYS A C 1
ATOM 799 O O . LYS A 1 101 ? 15.486 -33.059 -14.407 1.00 22.71 101 LYS A O 1
ATOM 805 N N . HIS A 1 102 ? 15.844 -30.839 -14.493 1.00 20.71 102 HIS A N 1
ATOM 806 C CA . HIS A 1 102 ? 17.268 -30.951 -14.818 1.00 21.28 102 HIS A CA 1
ATOM 807 C C . HIS A 1 102 ? 18.144 -30.616 -13.615 1.00 21.00 102 HIS A C 1
ATOM 808 O O . HIS A 1 102 ? 19.325 -30.318 -13.774 1.00 22.75 102 HIS A O 1
ATOM 815 N N . ALA A 1 103 ? 17.571 -30.666 -12.417 1.00 23.40 103 ALA A N 1
ATOM 816 C CA . ALA A 1 103 ? 18.303 -30.319 -11.202 1.00 24.58 103 ALA A CA 1
ATOM 817 C C . ALA A 1 103 ? 19.631 -31.054 -10.980 1.00 26.54 103 ALA A C 1
ATOM 818 O O . ALA A 1 103 ? 20.637 -30.423 -10.644 1.00 23.74 103 ALA A O 1
ATOM 820 N N . ASP A 1 104 ? 19.643 -32.375 -11.152 1.00 23.10 104 ASP A N 1
ATOM 821 C CA . ASP A 1 104 ? 20.876 -33.136 -10.951 1.00 24.86 104 ASP A CA 1
ATOM 822 C C . ASP A 1 104 ? 21.986 -32.670 -11.894 1.00 23.70 104 ASP A C 1
ATOM 823 O O . ASP A 1 104 ? 23.137 -32.518 -11.481 1.00 23.44 104 ASP A O 1
ATOM 828 N N . GLU A 1 105 ? 21.635 -32.439 -13.156 1.00 21.68 105 GLU A N 1
ATOM 829 C CA . GLU A 1 105 ? 22.601 -31.975 -14.147 1.00 23.17 105 GLU A CA 1
ATOM 830 C C . GLU A 1 105 ? 23.171 -30.628 -13.721 1.00 19.50 105 GLU A C 1
ATOM 831 O O . GLU A 1 105 ? 24.382 -30.431 -13.691 1.00 19.18 105 GLU A O 1
ATOM 837 N N . LEU A 1 106 ? 22.281 -29.698 -13.401 1.00 20.47 106 LEU A N 1
ATOM 838 C CA . LEU A 1 106 ? 22.688 -28.366 -12.984 1.00 19.72 106 LEU A CA 1
ATOM 839 C C . LEU A 1 106 ? 23.597 -28.418 -11.760 1.00 22.12 106 LEU A C 1
ATOM 840 O O . LEU A 1 106 ? 24.610 -27.718 -11.700 1.00 22.16 106 LEU A O 1
ATOM 845 N N . ALA A 1 107 ? 23.245 -29.256 -10.793 1.00 17.51 107 ALA A N 1
ATOM 846 C CA . ALA A 1 107 ? 24.047 -29.385 -9.587 1.00 21.32 107 ALA A CA 1
ATOM 847 C C . ALA A 1 107 ? 25.471 -29.815 -9.926 1.00 25.42 107 ALA A C 1
ATOM 848 O O . ALA A 1 107 ? 26.434 -29.159 -9.526 1.00 26.35 107 ALA A O 1
ATOM 850 N N . VAL A 1 108 ? 25.605 -30.921 -10.656 1.00 23.67 108 VAL A N 1
ATOM 851 C CA . VAL A 1 108 ? 26.925 -31.415 -11.031 1.00 23.32 108 VAL A CA 1
ATOM 852 C C . VAL A 1 108 ? 27.699 -30.312 -11.747 1.00 25.14 108 VAL A C 1
ATOM 853 O O . VAL A 1 108 ? 28.851 -30.011 -11.418 1.00 27.12 108 VAL A O 1
ATOM 857 N N . MET A 1 109 ? 27.040 -29.706 -12.723 1.00 18.04 109 MET A N 1
ATOM 858 C CA . MET A 1 109 ? 27.634 -28.649 -13.513 1.00 22.40 109 MET A CA 1
ATOM 859 C C . MET A 1 109 ? 28.214 -27.518 -12.671 1.00 23.29 109 MET A C 1
ATOM 860 O O . MET A 1 109 ? 29.372 -27.146 -12.848 1.00 25.86 109 MET A O 1
ATOM 865 N N . GLU A 1 110 ? 27.427 -26.973 -11.749 1.00 25.11 110 GLU A N 1
ATOM 866 C CA . GLU A 1 110 ? 27.918 -25.880 -10.921 1.00 26.41 110 GLU A CA 1
ATOM 867 C C . GLU A 1 110 ? 28.961 -26.328 -9.907 1.00 24.57 110 GLU A C 1
ATOM 868 O O . GLU A 1 110 ? 29.884 -25.577 -9.582 1.00 25.18 110 GLU A O 1
ATOM 874 N N . CYS A 1 111 ? 28.805 -27.546 -9.401 1.00 22.52 111 CYS A N 1
ATOM 875 C CA . CYS A 1 111 ? 29.754 -28.108 -8.445 1.00 22.86 111 CYS A CA 1
ATOM 876 C C . CYS A 1 111 ? 31.149 -28.187 -9.072 1.00 24.40 111 CYS A C 1
ATOM 877 O O . CYS A 1 111 ? 32.138 -27.761 -8.477 1.00 18.45 111 CYS A O 1
ATOM 881 N N . LEU A 1 112 ? 31.210 -28.732 -10.285 1.00 26.09 112 LEU A N 1
ATOM 882 C CA . LEU A 1 112 ? 32.472 -28.892 -11.005 1.00 24.57 112 LEU A CA 1
ATOM 883 C C . LEU A 1 112 ? 33.043 -27.583 -11.540 1.00 22.36 112 LEU A C 1
ATOM 884 O O . LEU A 1 112 ? 34.250 -27.367 -11.503 1.00 17.88 112 LEU A O 1
ATOM 889 N N . ASP A 1 113 ? 32.163 -26.717 -12.031 1.00 18.72 113 ASP A N 1
ATOM 890 C CA . ASP A 1 113 ? 32.555 -25.434 -12.605 1.00 16.89 113 ASP A CA 1
ATOM 891 C C . ASP A 1 113 ? 32.892 -24.351 -11.577 1.00 14.67 113 ASP A C 1
ATOM 892 O O . ASP A 1 113 ? 33.858 -23.620 -11.753 1.00 17.90 113 ASP A O 1
ATOM 897 N N . ALA A 1 114 ? 32.110 -24.255 -10.504 1.00 18.17 114 ALA A N 1
ATOM 898 C CA . ALA A 1 114 ? 32.330 -23.218 -9.497 1.00 18.10 114 ALA A CA 1
ATOM 899 C C . ALA A 1 114 ? 32.941 -23.699 -8.182 1.00 24.12 114 ALA A C 1
ATOM 900 O O . ALA A 1 114 ? 33.363 -22.885 -7.358 1.00 22.53 114 ALA A O 1
ATOM 902 N N . GLY A 1 115 ? 32.967 -25.011 -7.970 1.00 19.37 115 GLY A N 1
ATOM 903 C CA . GLY A 1 115 ? 33.576 -25.539 -6.761 1.00 25.53 115 GLY A CA 1
ATOM 904 C C . GLY A 1 115 ? 32.776 -25.489 -5.475 1.00 25.80 115 GLY A C 1
ATOM 905 O O . GLY A 1 115 ? 33.326 -25.705 -4.389 1.00 28.41 115 GLY A O 1
ATOM 906 N N . GLN A 1 116 ? 31.485 -25.198 -5.580 1.00 24.80 116 GLN A N 1
ATOM 907 C CA . GLN A 1 116 ? 30.637 -25.152 -4.398 1.00 24.88 116 GLN A CA 1
ATOM 908 C C . GLN A 1 116 ? 30.254 -26.588 -4.064 1.00 24.26 116 GLN A C 1
ATOM 909 O O . GLN A 1 116 ? 30.100 -27.415 -4.961 1.00 25.52 116 GLN A O 1
ATOM 915 N N . VAL A 1 117 ? 30.106 -26.887 -2.779 1.00 25.26 117 VAL A N 1
ATOM 916 C CA . VAL A 1 117 ? 29.753 -28.235 -2.354 1.00 26.09 117 VAL A CA 1
ATOM 917 C C . VAL A 1 117 ? 28.306 -28.579 -2.678 1.00 28.26 117 VAL A C 1
ATOM 918 O O . VAL A 1 117 ? 27.444 -27.702 -2.744 1.00 27.96 117 VAL A O 1
ATOM 922 N N . LEU A 1 118 ? 28.051 -29.864 -2.883 1.00 30.65 118 LEU A N 1
ATOM 923 C CA . LEU A 1 118 ? 26.712 -30.346 -3.198 1.00 35.72 118 LEU A CA 1
ATOM 924 C C . LEU A 1 118 ? 25.717 -29.988 -2.085 1.00 38.88 118 LEU A C 1
ATOM 925 O O . LEU A 1 118 ? 24.558 -29.665 -2.350 1.00 33.87 118 LEU A O 1
ATOM 930 N N . ARG A 1 119 ? 26.180 -30.031 -0.838 1.00 41.63 119 ARG A N 1
ATOM 931 C CA . ARG A 1 119 ? 25.319 -29.722 0.297 1.00 43.60 119 ARG A CA 1
ATOM 932 C C . ARG A 1 119 ? 24.841 -28.267 0.278 1.00 45.38 119 ARG A C 1
ATOM 933 O O . ARG A 1 119 ? 24.021 -27.858 1.104 1.00 45.37 119 ARG A O 1
ATOM 941 N N . ILE A 1 120 ? 25.357 -27.492 -0.671 1.00 39.45 120 ILE A N 1
ATOM 942 C CA . ILE A 1 120 ? 24.963 -26.099 -0.825 1.00 37.64 120 ILE A CA 1
ATOM 943 C C . ILE A 1 120 ? 24.319 -25.924 -2.204 1.00 36.07 120 ILE A C 1
ATOM 944 O O . ILE A 1 120 ? 23.297 -25.252 -2.343 1.00 33.84 120 ILE A O 1
ATOM 949 N N . VAL A 1 121 ? 24.914 -26.554 -3.213 1.00 29.40 121 VAL A N 1
ATOM 950 C CA . VAL A 1 121 ? 24.434 -26.452 -4.586 1.00 30.23 121 VAL A CA 1
ATOM 951 C C . VAL A 1 121 ? 23.006 -26.944 -4.814 1.00 32.26 121 VAL A C 1
ATOM 952 O O . VAL A 1 121 ? 22.264 -26.343 -5.594 1.00 25.58 121 VAL A O 1
ATOM 956 N N . ARG A 1 122 ? 22.619 -28.028 -4.145 1.00 33.23 122 ARG A N 1
ATOM 957 C CA . ARG A 1 122 ? 21.268 -28.567 -4.306 1.00 37.65 122 ARG A CA 1
ATOM 958 C C . ARG A 1 122 ? 20.246 -27.500 -3.925 1.00 32.32 122 ARG A C 1
ATOM 959 O O . ARG A 1 122 ? 19.234 -27.326 -4.596 1.00 34.71 122 ARG A O 1
ATOM 967 N N . ALA A 1 123 ? 20.522 -26.789 -2.840 1.00 31.90 123 ALA A N 1
ATOM 968 C CA . ALA A 1 123 ? 19.631 -25.735 -2.377 1.00 32.62 123 ALA A CA 1
ATOM 969 C C . ALA A 1 123 ? 19.657 -24.565 -3.360 1.00 30.98 123 ALA A C 1
ATOM 970 O O . ALA A 1 123 ? 18.645 -23.900 -3.568 1.00 30.64 123 ALA A O 1
ATOM 972 N N . GLN A 1 124 ? 20.815 -24.319 -3.964 1.00 25.87 124 GLN A N 1
ATOM 973 C CA . GLN A 1 124 ? 20.943 -23.230 -4.922 1.00 28.72 124 GLN A CA 1
ATOM 974 C C . GLN A 1 124 ? 20.089 -23.488 -6.161 1.00 27.31 124 GLN A C 1
ATOM 975 O O . GLN A 1 124 ? 19.411 -22.588 -6.656 1.00 22.46 124 GLN A O 1
ATOM 981 N N . VAL A 1 125 ? 20.122 -24.722 -6.654 1.00 26.01 125 VAL A N 1
ATOM 982 C CA . VAL A 1 125 ? 19.342 -25.089 -7.829 1.00 22.56 125 VAL A CA 1
ATOM 983 C C . VAL A 1 125 ? 17.855 -25.007 -7.502 1.00 18.87 125 VAL A C 1
ATOM 984 O O . VAL A 1 125 ? 17.050 -24.571 -8.324 1.00 19.14 125 VAL A O 1
ATOM 988 N N . ALA A 1 126 ? 17.494 -25.426 -6.294 1.00 19.65 126 ALA A N 1
ATOM 989 C CA . ALA A 1 126 ? 16.105 -25.365 -5.861 1.00 23.52 126 ALA A CA 1
ATOM 990 C C . ALA A 1 126 ? 15.669 -23.890 -5.787 1.00 23.38 126 ALA A C 1
ATOM 991 O O . ALA A 1 126 ? 14.554 -23.537 -6.175 1.00 22.20 126 ALA A O 1
ATOM 993 N N . ARG A 1 127 ? 16.558 -23.034 -5.293 1.00 19.91 127 ARG A N 1
ATOM 994 C CA . ARG A 1 127 ? 16.263 -21.603 -5.189 1.00 24.91 127 ARG A CA 1
ATOM 995 C C . ARG A 1 127 ? 16.172 -20.972 -6.585 1.00 20.39 127 ARG A C 1
ATOM 996 O O . ARG A 1 127 ? 15.410 -20.030 -6.797 1.00 22.05 127 ARG A O 1
ATOM 1004 N N . ALA A 1 128 ? 16.952 -21.494 -7.529 1.00 18.87 128 ALA A N 1
ATOM 1005 C CA . ALA A 1 128 ? 16.944 -20.987 -8.898 1.00 18.19 128 ALA A CA 1
ATOM 1006 C C . ALA A 1 128 ? 15.570 -21.223 -9.517 1.00 19.49 128 ALA A C 1
ATOM 1007 O O . ALA A 1 128 ? 15.027 -20.347 -10.194 1.00 18.04 128 ALA A O 1
ATOM 1009 N N . ALA A 1 129 ? 15.013 -22.411 -9.285 1.00 19.95 129 ALA A N 1
ATOM 1010 C CA . ALA A 1 129 ? 13.687 -22.734 -9.804 1.00 20.57 129 ALA A CA 1
ATOM 1011 C C . ALA A 1 129 ? 12.673 -21.861 -9.065 1.00 22.77 129 ALA A C 1
ATOM 1012 O O . ALA A 1 129 ? 11.747 -21.313 -9.665 1.00 19.38 129 ALA A O 1
ATOM 1014 N N . GLU A 1 130 ? 12.857 -21.739 -7.753 1.00 19.56 130 GLU A N 1
ATOM 1015 C CA . GLU A 1 130 ? 11.965 -20.929 -6.936 1.00 21.26 130 GLU A CA 1
ATOM 1016 C C . GLU A 1 130 ? 11.923 -19.471 -7.411 1.00 14.37 130 GLU A C 1
ATOM 1017 O O . GLU A 1 130 ? 10.869 -18.836 -7.366 1.00 15.97 130 GLU A O 1
ATOM 1023 N N . ASN A 1 131 ? 13.052 -18.940 -7.867 1.00 10.99 131 ASN A N 1
ATOM 1024 C CA . ASN A 1 131 ? 13.060 -17.556 -8.334 1.00 15.13 131 ASN A CA 1
ATOM 1025 C C . ASN A 1 131 ? 12.033 -17.370 -9.451 1.00 16.76 131 ASN A C 1
ATOM 1026 O O . ASN A 1 131 ? 11.371 -16.337 -9.523 1.00 16.29 131 ASN A O 1
ATOM 1031 N N . PHE A 1 132 ? 11.892 -18.378 -10.307 1.00 16.02 132 PHE A N 1
ATOM 1032 C CA . PHE A 1 132 ? 10.940 -18.307 -11.408 1.00 16.04 132 PHE A CA 1
ATOM 1033 C C . PHE A 1 132 ? 9.500 -18.522 -10.973 1.00 18.32 132 PHE A C 1
ATOM 1034 O O . PHE A 1 132 ? 8.591 -17.842 -11.456 1.00 20.17 132 PHE A O 1
ATOM 1042 N N . ALA A 1 133 ? 9.290 -19.474 -10.069 1.00 17.71 133 ALA A N 1
ATOM 1043 C CA . ALA A 1 133 ? 7.947 -19.770 -9.577 1.00 20.15 133 ALA A CA 1
ATOM 1044 C C . ALA A 1 133 ? 7.443 -18.563 -8.788 1.00 20.63 133 ALA A C 1
ATOM 1045 O O . ALA A 1 133 ? 6.266 -18.196 -8.848 1.00 19.93 133 ALA A O 1
ATOM 1047 N N . PHE A 1 134 ? 8.365 -17.947 -8.058 1.00 20.00 134 PHE A N 1
ATOM 1048 C CA . PHE A 1 134 ? 8.078 -16.783 -7.235 1.00 17.87 134 PHE A CA 1
ATOM 1049 C C . PHE A 1 134 ? 7.660 -15.566 -8.066 1.00 19.55 134 PHE A C 1
ATOM 1050 O O . PHE A 1 134 ? 6.586 -14.999 -7.855 1.00 18.22 134 PHE A O 1
ATOM 1058 N N . TYR A 1 135 ? 8.500 -15.157 -9.011 1.00 16.81 135 TYR A N 1
ATOM 1059 C CA . TYR A 1 135 ? 8.158 -13.992 -9.813 1.00 20.16 135 TYR A CA 1
ATOM 1060 C C . TYR A 1 135 ? 7.039 -14.227 -10.816 1.00 19.87 135 TYR A C 1
ATOM 1061 O O . TYR A 1 135 ? 6.447 -13.271 -11.323 1.00 19.78 135 TYR A O 1
ATOM 1070 N N . ALA A 1 136 ? 6.738 -15.493 -11.090 1.00 18.30 136 ALA A N 1
ATOM 1071 C CA . ALA A 1 136 ? 5.668 -15.825 -12.022 1.00 17.03 136 ALA A CA 1
ATOM 1072 C C . ALA A 1 136 ? 4.342 -15.273 -11.494 1.00 20.70 136 ALA A C 1
ATOM 1073 O O . ALA A 1 136 ? 3.459 -14.893 -12.268 1.00 20.87 136 ALA A O 1
ATOM 1075 N N . GLU A 1 137 ? 4.212 -15.223 -10.171 1.00 17.28 137 GLU A N 1
ATOM 1076 C CA . GLU A 1 137 ? 2.994 -14.732 -9.539 1.00 16.74 137 GLU A CA 1
ATOM 1077 C C . GLU A 1 137 ? 2.900 -13.204 -9.513 1.00 18.03 137 GLU A C 1
ATOM 1078 O O . GLU A 1 137 ? 1.856 -12.652 -9.157 1.00 21.87 137 GLU A O 1
ATOM 1084 N N . TYR A 1 138 ? 3.983 -12.522 -9.878 1.00 15.63 138 TYR A N 1
ATOM 1085 C CA . TYR A 1 138 ? 3.986 -11.058 -9.889 1.00 18.50 138 TYR A CA 1
ATOM 1086 C C . TYR A 1 138 ? 3.724 -10.500 -11.281 1.00 18.06 138 TYR A C 1
ATOM 1087 O O . TYR A 1 138 ? 3.420 -9.315 -11.440 1.00 16.65 138 TYR A O 1
ATOM 1096 N N . ALA A 1 139 ? 3.836 -11.357 -12.288 1.00 14.50 139 ALA A N 1
ATOM 1097 C CA . ALA A 1 139 ? 3.628 -10.934 -13.668 1.00 21.20 139 ALA A CA 1
ATOM 1098 C C . ALA A 1 139 ? 2.297 -10.212 -13.878 1.00 19.16 139 ALA A C 1
ATOM 1099 O O . ALA A 1 139 ? 2.254 -9.156 -14.506 1.00 17.79 139 ALA A O 1
ATOM 1101 N N . GLU A 1 140 ? 1.222 -10.781 -13.341 1.00 19.81 140 GLU A N 1
ATOM 1102 C CA . GLU A 1 140 ? -0.116 -10.215 -13.496 1.00 20.64 140 GLU A CA 1
ATOM 1103 C C . GLU A 1 140 ? -0.387 -8.950 -12.687 1.00 20.18 140 GLU A C 1
ATOM 1104 O O . GLU A 1 140 ? -1.427 -8.315 -12.866 1.00 18.36 140 GLU A O 1
ATOM 1110 N N . HIS A 1 141 ? 0.543 -8.588 -11.807 1.00 15.75 141 HIS A N 1
ATOM 1111 C CA . HIS A 1 141 ? 0.403 -7.388 -10.983 1.00 19.70 141 HIS A CA 1
ATOM 1112 C C . HIS A 1 141 ? 1.435 -6.325 -11.363 1.00 16.49 141 HIS A C 1
ATOM 1113 O O . HIS A 1 141 ? 1.509 -5.280 -10.725 1.00 21.77 141 HIS A O 1
ATOM 1120 N N . ALA A 1 142 ? 2.214 -6.595 -12.407 1.00 18.44 142 ALA A N 1
ATOM 1121 C CA . ALA A 1 142 ? 3.291 -5.706 -12.846 1.00 19.36 142 ALA A CA 1
ATOM 1122 C C . ALA A 1 142 ? 2.951 -4.273 -13.254 1.00 22.39 142 ALA A C 1
ATOM 1123 O O . ALA A 1 142 ? 3.825 -3.399 -13.218 1.00 18.49 142 ALA A O 1
ATOM 1125 N N . MET A 1 143 ? 1.707 -4.022 -13.645 1.00 15.54 143 MET A N 1
ATOM 1126 C CA . MET A 1 143 ? 1.316 -2.675 -14.066 1.00 16.50 143 MET A CA 1
ATOM 1127 C C . MET A 1 143 ? 0.614 -1.878 -12.974 1.00 11.75 143 MET A C 1
ATOM 1128 O O . MET A 1 143 ? 0.378 -0.685 -13.127 1.00 14.43 143 MET A O 1
ATOM 1133 N N . GLU A 1 144 ? 0.285 -2.545 -11.878 1.00 15.78 144 GLU A N 1
ATOM 1134 C CA . GLU A 1 144 ? -0.446 -1.931 -10.773 1.00 17.37 144 GLU A CA 1
ATOM 1135 C C . GLU A 1 144 ? 0.235 -0.849 -9.944 1.00 20.31 144 GLU A C 1
ATOM 1136 O O . GLU A 1 144 ? 1.416 -0.945 -9.594 1.00 17.39 144 GLU A O 1
ATOM 1142 N N . ASP A 1 145 ? -0.531 0.196 -9.650 1.00 18.12 145 ASP A N 1
ATOM 1143 C CA . ASP A 1 145 ? -0.068 1.242 -8.765 1.00 15.29 145 ASP A CA 1
ATOM 1144 C C . ASP A 1 145 ? -1.235 1.902 -8.054 1.00 14.09 145 ASP A C 1
ATOM 1145 O O . ASP A 1 145 ? -2.048 1.209 -7.450 1.00 20.21 145 ASP A O 1
ATOM 1150 N N . ARG A 1 146 ? -1.357 3.221 -8.157 1.00 15.04 146 ARG A N 1
ATOM 1151 C CA . ARG A 1 146 ? -2.387 3.927 -7.401 1.00 14.90 146 ARG A CA 1
ATOM 1152 C C . ARG A 1 146 ? -3.290 4.916 -8.133 1.00 18.63 146 ARG A C 1
ATOM 1153 O O . ARG A 1 146 ? -3.083 5.236 -9.304 1.00 23.02 146 ARG A O 1
ATOM 1161 N N . THR A 1 147 ? -4.307 5.390 -7.417 1.00 15.92 147 THR A N 1
ATOM 1162 C CA . THR A 1 147 ? -5.210 6.404 -7.949 1.00 17.73 147 THR A CA 1
ATOM 1163 C C . THR A 1 147 ? -5.084 7.606 -7.024 1.00 21.40 147 THR A C 1
ATOM 1164 O O . THR A 1 147 ? -4.937 7.456 -5.810 1.00 16.88 147 THR A O 1
ATOM 1168 N N . PHE A 1 148 ? -5.105 8.797 -7.604 1.00 17.35 148 PHE A N 1
ATOM 1169 C CA . PHE A 1 148 ? -5.004 10.020 -6.830 1.00 14.37 148 PHE A CA 1
ATOM 1170 C C . PHE A 1 148 ? -6.102 10.988 -7.269 1.00 16.35 148 PHE A C 1
ATOM 1171 O O . PHE A 1 148 ? -5.828 12.022 -7.871 1.00 16.19 148 PHE A O 1
ATOM 1179 N N . PRO A 1 149 ? -7.366 10.659 -6.974 1.00 20.24 149 PRO A N 1
ATOM 1180 C CA . PRO A 1 149 ? -8.446 11.562 -7.376 1.00 20.21 149 PRO A CA 1
ATOM 1181 C C . PRO A 1 149 ? -8.485 12.835 -6.543 1.00 20.09 149 PRO A C 1
ATOM 1182 O O . PRO A 1 149 ? -8.169 12.827 -5.352 1.00 21.97 149 PRO A O 1
ATOM 1186 N N . VAL A 1 150 ? -8.839 13.942 -7.182 1.00 17.54 150 VAL A N 1
ATOM 1187 C CA . VAL A 1 150 ? -8.932 15.211 -6.479 1.00 16.19 150 VAL A CA 1
ATOM 1188 C C . VAL A 1 150 ? -10.386 15.651 -6.513 1.00 20.72 150 VAL A C 1
ATOM 1189 O O . VAL A 1 150 ? -10.874 16.159 -7.533 1.00 21.15 150 VAL A O 1
ATOM 1193 N N . ASP A 1 151 ? -11.076 15.420 -5.398 1.00 18.60 151 ASP A N 1
ATOM 1194 C CA . ASP A 1 151 ? -12.483 15.773 -5.261 1.00 21.25 151 ASP A CA 1
ATOM 1195 C C . ASP A 1 151 ? -13.269 15.242 -6.461 1.00 24.20 151 ASP A C 1
ATOM 1196 O O . ASP A 1 151 ? -13.118 14.081 -6.837 1.00 21.34 151 ASP A O 1
ATOM 1201 N N . ARG A 1 152 ? -14.109 16.080 -7.056 1.00 26.49 152 ARG A N 1
ATOM 1202 C CA . ARG A 1 152 ? -14.886 15.664 -8.219 1.00 30.04 152 ARG A CA 1
ATOM 1203 C C . ARG A 1 152 ? -14.391 16.427 -9.445 1.00 25.52 152 ARG A C 1
ATOM 1204 O O . ARG A 1 152 ? -15.091 16.524 -10.448 1.00 24.61 152 ARG A O 1
ATOM 1212 N N . ASP A 1 153 ? -13.175 16.956 -9.363 1.00 23.50 153 ASP A N 1
ATOM 1213 C CA . ASP A 1 153 ? -12.620 17.743 -10.458 1.00 24.15 153 ASP A CA 1
ATOM 1214 C C . ASP A 1 153 ? -11.564 17.071 -11.329 1.00 19.41 153 ASP A C 1
ATOM 1215 O O . ASP A 1 153 ? -11.507 17.315 -12.531 1.00 19.70 153 ASP A O 1
ATOM 1220 N N . TRP A 1 154 ? -10.724 16.238 -10.728 1.00 19.02 154 TRP A N 1
ATOM 1221 C CA . TRP A 1 154 ? -9.668 15.560 -11.473 1.00 14.97 154 TRP A CA 1
ATOM 1222 C C . TRP A 1 154 ? -9.456 14.127 -11.046 1.00 18.24 154 TRP A C 1
ATOM 1223 O O . TRP A 1 154 ? -9.774 13.731 -9.922 1.00 16.54 154 TRP A O 1
ATOM 1234 N N . LEU A 1 155 ? -8.893 13.358 -11.965 1.00 18.42 155 LEU A N 1
ATOM 1235 C CA . LEU A 1 155 ? -8.546 11.985 -11.690 1.00 17.58 155 LEU A CA 1
ATOM 1236 C C . LEU A 1 155 ? -7.120 11.788 -12.161 1.00 17.88 155 LEU A C 1
ATOM 1237 O O . LEU A 1 155 ? -6.813 12.009 -13.330 1.00 17.91 155 LEU A O 1
ATOM 1242 N N . TYR A 1 156 ? -6.240 11.426 -11.235 1.00 14.23 156 TYR A N 1
ATOM 1243 C CA . TYR A 1 156 ? -4.865 11.122 -11.586 1.00 15.53 156 TYR A CA 1
ATOM 1244 C C . TYR A 1 156 ? -4.735 9.655 -11.211 1.00 16.78 156 TYR A C 1
ATOM 1245 O O . TYR A 1 156 ? -5.204 9.245 -10.151 1.00 20.59 156 TYR A O 1
ATOM 1254 N N . TYR A 1 157 ? -4.143 8.852 -12.081 1.00 17.96 157 TYR A N 1
ATOM 1255 C CA . TYR A 1 157 ? -3.935 7.454 -11.752 1.00 16.54 157 TYR A CA 1
ATOM 1256 C C . TYR A 1 157 ? -2.568 7.100 -12.295 1.00 17.87 157 TYR A C 1
ATOM 1257 O O . TYR A 1 157 ? -2.089 7.724 -13.236 1.00 19.42 157 TYR A O 1
ATOM 1266 N N . THR A 1 158 ? -1.920 6.126 -11.672 1.00 13.58 158 THR A N 1
ATOM 1267 C CA . THR A 1 158 ? -0.590 5.734 -12.088 1.00 14.05 158 THR A CA 1
ATOM 1268 C C . THR A 1 158 ? -0.545 4.263 -12.456 1.00 12.31 158 THR A C 1
ATOM 1269 O O . THR A 1 158 ? -1.293 3.454 -11.906 1.00 12.47 158 THR A O 1
ATOM 1273 N N . VAL A 1 159 ? 0.327 3.929 -13.402 1.00 12.57 159 VAL A N 1
ATOM 1274 C CA . VAL A 1 159 ? 0.505 2.553 -13.829 1.00 14.03 159 VAL A CA 1
ATOM 1275 C C . VAL A 1 159 ? 1.988 2.381 -14.095 1.00 16.45 159 VAL A C 1
ATOM 1276 O O . VAL A 1 159 ? 2.741 3.359 -14.095 1.00 17.44 159 VAL A O 1
ATOM 1280 N N . ARG A 1 160 ? 2.405 1.138 -14.307 1.00 13.82 160 ARG A N 1
ATOM 1281 C CA . ARG A 1 160 ? 3.801 0.834 -14.588 1.00 19.39 160 ARG A CA 1
ATOM 1282 C C . ARG A 1 160 ? 3.903 0.114 -15.930 1.00 16.46 160 ARG A C 1
ATOM 1283 O O . ARG A 1 160 ? 3.019 -0.666 -16.289 1.00 18.28 160 ARG A O 1
ATOM 1291 N N . VAL A 1 161 ? 4.972 0.383 -16.672 1.00 15.48 161 VAL A N 1
ATOM 1292 C CA . VAL A 1 161 ? 5.189 -0.274 -17.958 1.00 19.26 161 VAL A CA 1
ATOM 1293 C C . VAL A 1 161 ? 6.606 -0.847 -17.979 1.00 17.66 161 VAL A C 1
ATOM 1294 O O . VAL A 1 161 ? 7.496 -0.327 -17.310 1.00 21.42 161 VAL A O 1
ATOM 1298 N N . PRO A 1 162 ? 6.828 -1.943 -18.730 1.00 21.43 162 PRO A N 1
ATOM 1299 C CA . PRO A 1 162 ? 8.162 -2.558 -18.807 1.00 18.25 162 PRO A CA 1
ATOM 1300 C C . PRO A 1 162 ? 9.186 -1.496 -19.197 1.00 20.30 162 PRO A C 1
ATOM 1301 O O . PRO A 1 162 ? 8.947 -0.719 -20.124 1.00 18.86 162 PRO A O 1
ATOM 1305 N N . ALA A 1 163 ? 10.322 -1.471 -18.501 1.00 17.33 163 ALA A N 1
ATOM 1306 C CA . ALA A 1 163 ? 11.353 -0.461 -18.751 1.00 23.54 163 ALA A CA 1
ATOM 1307 C C . ALA A 1 163 ? 12.199 -0.670 -20.000 1.00 24.97 163 ALA A C 1
ATOM 1308 O O . ALA A 1 163 ? 12.645 0.302 -20.617 1.00 26.04 163 ALA A O 1
ATOM 1310 N N . GLY A 1 164 ? 12.427 -1.924 -20.374 1.00 19.68 164 GLY A N 1
ATOM 1311 C CA . GLY A 1 164 ? 13.213 -2.189 -21.565 1.00 17.43 164 GLY A CA 1
ATOM 1312 C C . GLY A 1 164 ? 14.221 -3.310 -21.399 1.00 21.49 164 GLY A C 1
ATOM 1313 O O . GLY A 1 164 ? 14.333 -3.886 -20.323 1.00 19.57 164 GLY A O 1
ATOM 1314 N N . PRO A 1 165 ? 14.974 -3.642 -22.460 1.00 20.43 165 PRO A N 1
ATOM 1315 C CA . PRO A 1 165 ? 15.980 -4.707 -22.415 1.00 21.22 165 PRO A CA 1
ATOM 1316 C C . PRO A 1 165 ? 16.906 -4.582 -21.204 1.00 21.36 165 PRO A C 1
ATOM 1317 O O . PRO A 1 165 ? 17.363 -3.488 -20.866 1.00 17.91 165 PRO A O 1
ATOM 1321 N N . VAL A 1 166 ? 17.178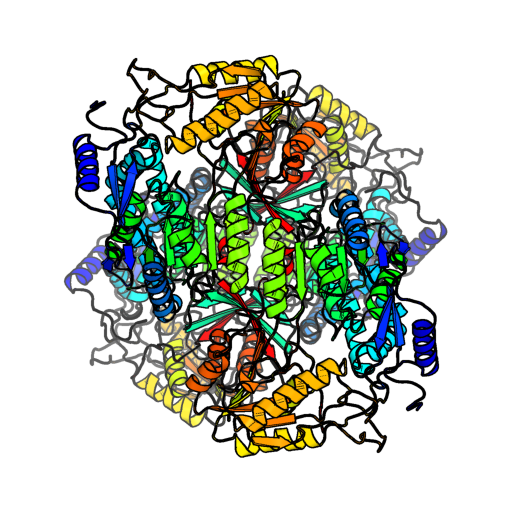 -5.708 -20.549 1.00 18.28 166 VAL A N 1
ATOM 1322 C CA . VAL A 1 166 ? 18.039 -5.699 -19.375 1.00 14.63 166 VAL A CA 1
ATOM 1323 C C . VAL A 1 166 ? 19.331 -6.490 -19.578 1.00 21.47 166 VAL A C 1
ATOM 1324 O O . VAL A 1 166 ? 19.303 -7.658 -19.971 1.00 19.68 166 VAL A O 1
ATOM 1328 N N . GLY A 1 167 ? 20.461 -5.839 -19.324 1.00 18.51 167 GLY A N 1
ATOM 1329 C CA . GLY A 1 167 ? 21.750 -6.500 -19.447 1.00 17.97 167 GLY A CA 1
ATOM 1330 C C . GLY A 1 167 ? 22.086 -7.006 -18.058 1.00 20.30 167 GLY A C 1
ATOM 1331 O O . GLY A 1 167 ? 22.242 -6.219 -17.123 1.00 17.98 167 GLY A O 1
ATOM 1332 N N . ILE A 1 168 ? 22.195 -8.322 -17.920 1.00 18.75 168 ILE A N 1
ATOM 1333 C CA . ILE A 1 168 ? 22.457 -8.931 -16.626 1.00 18.49 168 ILE A CA 1
ATOM 1334 C C . ILE A 1 168 ? 23.868 -9.498 -16.540 1.00 21.47 168 ILE A C 1
ATOM 1335 O O . ILE A 1 168 ? 24.211 -10.469 -17.220 1.00 23.70 168 ILE A O 1
ATOM 1340 N N . ILE A 1 169 ? 24.688 -8.867 -15.710 1.00 19.75 169 ILE A N 1
ATOM 1341 C CA . ILE A 1 169 ? 26.078 -9.277 -15.526 1.00 21.45 169 ILE A CA 1
ATOM 1342 C C . ILE A 1 169 ? 26.176 -9.939 -14.164 1.00 22.37 169 ILE A C 1
ATOM 1343 O O . ILE A 1 169 ? 25.978 -9.297 -13.131 1.00 20.71 169 ILE A O 1
ATOM 1348 N N . THR A 1 170 ? 26.490 -11.229 -14.175 1.00 20.32 170 THR A N 1
ATOM 1349 C CA . THR A 1 170 ? 26.536 -12.011 -12.952 1.00 23.43 170 THR A CA 1
ATOM 1350 C C . THR A 1 170 ? 27.912 -12.497 -12.496 1.00 25.95 170 THR A C 1
ATOM 1351 O O . THR A 1 170 ? 28.840 -12.619 -13.295 1.00 24.00 170 THR A O 1
ATOM 1355 N N . PRO A 1 171 ? 28.048 -12.793 -11.192 1.00 25.79 171 PRO A N 1
ATOM 1356 C CA . PRO A 1 171 ? 29.287 -13.266 -10.569 1.00 27.19 171 PRO A CA 1
ATOM 1357 C C . PRO A 1 171 ? 29.507 -14.768 -10.733 1.00 24.83 171 PRO A C 1
ATOM 1358 O O . PRO A 1 171 ? 28.613 -15.494 -11.168 1.00 21.17 171 PRO A O 1
ATOM 1362 N N . TRP A 1 172 ? 30.698 -15.228 -10.365 1.00 25.26 172 TRP A N 1
ATOM 1363 C CA . TRP A 1 172 ? 31.046 -16.638 -10.501 1.00 23.85 172 TRP A CA 1
ATOM 1364 C C . TRP A 1 172 ? 30.755 -17.544 -9.308 1.00 23.60 172 TRP A C 1
ATOM 1365 O O . TRP A 1 172 ? 30.782 -18.765 -9.449 1.00 26.89 172 TRP A O 1
ATOM 1376 N N . ASN A 1 173 ? 30.465 -16.974 -8.144 1.00 21.24 173 ASN A N 1
ATOM 1377 C CA . ASN A 1 173 ? 30.225 -17.807 -6.966 1.00 26.72 173 ASN A CA 1
ATOM 1378 C C . ASN A 1 173 ? 28.948 -18.655 -6.986 1.00 29.91 173 ASN A C 1
ATOM 1379 O O . ASN A 1 173 ? 28.977 -19.821 -6.588 1.00 33.23 173 ASN A O 1
ATOM 1384 N N . ALA A 1 174 ? 27.837 -18.081 -7.445 1.00 27.94 174 ALA A N 1
ATOM 1385 C CA . ALA A 1 174 ? 26.564 -18.807 -7.527 1.00 22.54 174 ALA A CA 1
ATOM 1386 C C . ALA A 1 174 ? 25.902 -18.420 -8.846 1.00 23.45 174 ALA A C 1
ATOM 1387 O O . ALA A 1 174 ? 24.899 -17.701 -8.867 1.00 19.81 174 ALA A O 1
ATOM 1389 N N . PRO A 1 175 ? 26.461 -18.908 -9.966 1.00 23.65 175 PRO A N 1
ATOM 1390 C CA . PRO A 1 175 ? 26.029 -18.676 -11.350 1.00 23.54 175 PRO A CA 1
ATOM 1391 C C . PRO A 1 175 ? 24.530 -18.752 -11.619 1.00 25.09 175 PRO A C 1
ATOM 1392 O O . PRO A 1 175 ? 23.917 -17.767 -12.034 1.00 25.74 175 PRO A O 1
ATOM 1396 N N . LEU A 1 176 ? 23.944 -19.922 -11.388 1.00 25.08 176 LEU A N 1
ATOM 1397 C CA . LEU A 1 176 ? 22.521 -20.130 -11.633 1.00 23.34 176 LEU A CA 1
ATOM 1398 C C . LEU A 1 176 ? 21.636 -19.337 -10.683 1.00 19.95 176 LEU A C 1
ATOM 1399 O O . LEU A 1 176 ? 20.693 -18.679 -11.109 1.00 19.74 176 LEU A O 1
ATOM 1404 N N . MET A 1 177 ? 21.942 -19.413 -9.394 1.00 22.04 177 MET A N 1
ATOM 1405 C CA . MET A 1 177 ? 21.164 -18.716 -8.381 1.00 23.73 177 MET A CA 1
ATOM 1406 C C . MET A 1 177 ? 21.080 -17.206 -8.618 1.00 21.02 177 MET A C 1
ATOM 1407 O O . MET A 1 177 ? 19.989 -16.648 -8.724 1.00 23.65 177 MET A O 1
ATOM 1415 N N . LEU A 1 178 ? 22.229 -16.553 -8.721 1.00 20.08 178 LEU A N 1
ATOM 1416 C CA . LEU A 1 178 ? 22.258 -15.111 -8.907 1.00 23.77 178 LEU A CA 1
ATOM 1417 C C . LEU A 1 178 ? 21.880 -14.623 -10.304 1.00 23.61 178 LEU A C 1
ATOM 1418 O O . LEU A 1 178 ? 21.556 -13.453 -10.479 1.00 23.52 178 LEU A O 1
ATOM 1423 N N . SER A 1 179 ? 21.915 -15.499 -11.301 1.00 21.35 179 SER A N 1
ATOM 1424 C CA . SER A 1 179 ? 21.523 -15.066 -12.636 1.00 18.58 179 SER A CA 1
ATOM 1425 C C . SER A 1 179 ? 20.000 -15.153 -12.756 1.00 19.44 179 SER A C 1
ATOM 1426 O O . SER A 1 179 ? 19.373 -14.240 -13.284 1.00 20.38 179 SER A O 1
ATOM 1429 N N . THR A 1 180 ? 19.405 -16.236 -12.251 1.00 16.86 180 THR A N 1
ATOM 1430 C CA . THR A 1 180 ? 17.955 -16.394 -12.321 1.00 17.35 180 THR A CA 1
ATOM 1431 C C . THR A 1 180 ? 17.251 -15.367 -11.441 1.00 20.72 180 THR A C 1
ATOM 1432 O O . THR A 1 180 ? 16.120 -14.961 -11.727 1.00 17.36 180 THR A O 1
ATOM 1436 N N . TRP A 1 181 ? 17.927 -14.961 -10.369 1.00 15.11 181 TRP A N 1
ATOM 1437 C CA . TRP A 1 181 ? 17.401 -13.963 -9.440 1.00 19.11 181 TRP A CA 1
ATOM 1438 C C . TRP A 1 181 ? 17.095 -12.644 -10.174 1.00 16.93 181 TRP A C 1
ATOM 1439 O O . TRP A 1 181 ? 16.187 -11.910 -9.786 1.00 15.91 181 TRP A O 1
ATOM 1450 N N . ARG A 1 182 ? 17.851 -12.356 -11.233 1.00 16.61 182 ARG A N 1
ATOM 1451 C CA . ARG A 1 182 ? 17.654 -11.135 -12.013 1.00 16.34 182 ARG A CA 1
ATOM 1452 C C . ARG A 1 182 ? 16.834 -11.417 -13.268 1.00 19.60 182 ARG A C 1
ATOM 1453 O O . ARG A 1 182 ? 15.999 -10.606 -13.676 1.00 17.76 182 ARG A O 1
ATOM 1461 N N . ILE A 1 183 ? 17.079 -12.571 -13.880 1.00 18.48 183 ILE A N 1
ATOM 1462 C CA . ILE A 1 183 ? 16.368 -12.949 -15.094 1.00 18.01 183 ILE A CA 1
ATOM 1463 C C . ILE A 1 183 ? 14.871 -13.150 -14.858 1.00 15.90 183 ILE A C 1
ATOM 1464 O O . ILE A 1 183 ? 14.043 -12.703 -15.658 1.00 18.60 183 ILE A O 1
ATOM 1469 N N . ALA A 1 184 ? 14.524 -13.817 -13.762 1.00 13.86 184 ALA A N 1
ATOM 1470 C CA . ALA A 1 184 ? 13.124 -14.086 -13.454 1.00 17.42 184 ALA A CA 1
ATOM 1471 C C . ALA A 1 184 ? 12.274 -12.815 -13.378 1.00 17.47 184 ALA A C 1
ATOM 1472 O O . ALA A 1 184 ? 11.273 -12.695 -14.081 1.00 17.28 184 ALA A O 1
ATOM 1474 N N . PRO A 1 185 ? 12.661 -11.846 -12.533 1.00 15.96 185 PRO A N 1
ATOM 1475 C CA . PRO A 1 185 ? 11.840 -10.635 -12.474 1.00 17.19 185 PRO A CA 1
ATOM 1476 C C . PRO A 1 185 ? 11.816 -9.887 -13.803 1.00 16.35 185 PRO A C 1
ATOM 1477 O O . PRO A 1 185 ? 10.765 -9.412 -14.231 1.00 18.08 185 PRO A O 1
ATOM 1481 N N . ALA A 1 186 ? 12.972 -9.793 -14.458 1.00 17.96 186 ALA A N 1
ATOM 1482 C CA . ALA A 1 186 ? 13.060 -9.093 -15.738 1.00 20.23 186 ALA A CA 1
ATOM 1483 C C . ALA A 1 186 ? 12.037 -9.638 -16.735 1.00 20.17 186 ALA A C 1
ATOM 1484 O O . ALA A 1 186 ? 11.290 -8.877 -17.348 1.00 13.94 186 ALA A O 1
ATOM 1486 N N . LEU A 1 187 ? 11.998 -10.958 -16.894 1.00 20.17 187 LEU A N 1
ATOM 1487 C CA . LEU A 1 187 ? 11.051 -11.563 -17.824 1.00 20.51 187 LEU A CA 1
ATOM 1488 C C . LEU A 1 187 ? 9.610 -11.410 -17.340 1.00 21.44 187 LEU A C 1
ATOM 1489 O O . LEU A 1 187 ? 8.708 -11.110 -18.128 1.00 22.19 187 LEU A O 1
ATOM 1494 N N . ALA A 1 188 ? 9.400 -11.612 -16.045 1.00 17.12 188 ALA A N 1
ATOM 1495 C CA . ALA A 1 188 ? 8.067 -11.505 -15.471 1.00 17.73 188 ALA A CA 1
ATOM 1496 C C . ALA A 1 188 ? 7.458 -10.133 -15.722 1.00 18.07 188 ALA A C 1
ATOM 1497 O O . ALA A 1 188 ? 6.272 -10.014 -16.019 1.00 16.34 188 ALA A O 1
ATOM 1499 N N . PHE A 1 189 ? 8.286 -9.102 -15.609 1.00 16.74 189 PHE A N 1
ATOM 1500 C CA . PHE A 1 189 ? 7.832 -7.733 -15.777 1.00 21.87 189 PHE A CA 1
ATOM 1501 C C . PHE A 1 189 ? 7.779 -7.209 -17.216 1.00 21.84 189 PHE A C 1
ATOM 1502 O O . PHE A 1 189 ? 7.602 -6.013 -17.441 1.00 22.52 189 PHE A O 1
ATOM 1510 N N . GLY A 1 190 ? 7.934 -8.108 -18.182 1.00 20.60 190 GLY A N 1
ATOM 1511 C CA . GLY A 1 190 ? 7.837 -7.719 -19.579 1.00 21.24 190 GLY A CA 1
ATOM 1512 C C . GLY A 1 190 ? 9.083 -7.272 -20.316 1.00 21.06 190 GLY A C 1
ATOM 1513 O O . GLY A 1 190 ? 8.982 -6.766 -21.437 1.00 19.51 190 GLY A O 1
ATOM 1514 N N . ASN A 1 191 ? 10.251 -7.455 -19.711 1.00 17.05 191 ASN A N 1
ATOM 1515 C CA . ASN A 1 191 ? 11.497 -7.048 -20.353 1.00 19.29 191 ASN A CA 1
ATOM 1516 C C . ASN A 1 191 ? 12.221 -8.227 -21.014 1.00 20.16 191 ASN A C 1
ATOM 1517 O O . ASN A 1 191 ? 12.017 -9.387 -20.640 1.00 18.24 191 ASN A O 1
ATOM 1522 N N . THR A 1 192 ? 13.049 -7.925 -22.012 1.00 20.29 192 THR A N 1
ATOM 1523 C CA . THR A 1 192 ? 13.837 -8.952 -22.685 1.00 16.96 192 THR A CA 1
ATOM 1524 C C . THR A 1 192 ? 15.198 -8.948 -21.986 1.00 21.69 192 THR A C 1
ATOM 1525 O O . THR A 1 192 ? 15.488 -8.046 -21.191 1.00 18.77 192 THR A O 1
ATOM 1529 N N . VAL A 1 193 ? 16.041 -9.928 -22.289 1.00 19.25 193 VAL A N 1
ATOM 1530 C CA . VAL A 1 193 ? 17.301 -10.055 -21.579 1.00 18.03 193 VAL A CA 1
ATOM 1531 C C . VAL A 1 193 ? 18.541 -10.457 -22.373 1.00 18.99 193 VAL A C 1
ATOM 1532 O O . VAL A 1 193 ? 18.461 -11.163 -23.375 1.00 20.57 193 VAL A O 1
ATOM 1536 N N . VAL A 1 194 ? 19.690 -9.985 -21.903 1.00 14.03 194 VAL A N 1
ATOM 1537 C CA . VAL A 1 194 ? 20.984 -10.347 -22.470 1.00 15.50 194 VAL A CA 1
ATOM 1538 C C . VAL A 1 194 ? 21.829 -10.650 -21.235 1.00 18.19 194 VAL A C 1
ATOM 1539 O O . VAL A 1 194 ? 22.148 -9.753 -20.458 1.00 16.35 194 VAL A O 1
ATOM 1543 N N . LEU A 1 195 ? 22.159 -11.920 -21.044 1.00 20.27 195 LEU A N 1
ATOM 1544 C CA . LEU A 1 195 ? 22.955 -12.344 -19.898 1.00 19.79 195 LEU A CA 1
ATOM 1545 C C . LEU A 1 195 ? 24.421 -12.491 -20.257 1.00 20.61 195 LEU A C 1
ATOM 1546 O O . LEU A 1 195 ? 24.754 -13.046 -21.304 1.00 20.52 195 LEU A O 1
ATOM 1551 N N . LYS A 1 196 ? 25.296 -11.996 -19.385 1.00 20.08 196 LYS A N 1
ATOM 1552 C CA . LYS A 1 196 ? 26.735 -12.119 -19.594 1.00 19.85 196 LYS A CA 1
ATOM 1553 C C . LYS A 1 196 ? 27.287 -12.739 -18.314 1.00 21.80 196 LYS A C 1
ATOM 1554 O O . LYS A 1 196 ? 27.579 -12.037 -17.343 1.00 22.06 196 LYS A O 1
ATOM 1560 N N . PRO A 1 197 ? 27.427 -14.073 -18.299 1.00 24.12 197 PRO A N 1
ATOM 1561 C CA . PRO A 1 197 ? 27.929 -14.868 -17.169 1.00 23.17 197 PRO A CA 1
ATOM 1562 C C . PRO A 1 197 ? 29.402 -14.645 -16.867 1.00 20.95 197 PRO A C 1
ATOM 1563 O O . PRO A 1 197 ? 30.176 -14.268 -17.745 1.00 20.05 197 PRO A O 1
ATOM 1567 N N . ALA A 1 198 ? 29.788 -14.887 -15.621 1.00 17.41 198 ALA A N 1
ATOM 1568 C CA . ALA A 1 198 ? 31.182 -14.736 -15.236 1.00 22.09 198 ALA A CA 1
ATOM 1569 C C . ALA A 1 198 ? 31.974 -15.765 -16.034 1.00 20.33 198 ALA A C 1
ATOM 1570 O O . ALA A 1 198 ? 31.540 -16.911 -16.192 1.00 21.21 198 ALA A O 1
ATOM 1572 N N . GLU A 1 199 ? 33.124 -15.349 -16.546 1.00 19.15 199 GLU A N 1
ATOM 1573 C CA . GLU A 1 199 ? 33.973 -16.230 -17.335 1.00 19.71 199 GLU A CA 1
ATOM 1574 C C . GLU A 1 199 ? 34.507 -17.440 -16.556 1.00 24.38 199 GLU A C 1
ATOM 1575 O O . GLU A 1 199 ? 34.801 -18.473 -17.149 1.00 22.56 199 GLU A O 1
ATOM 1581 N N . TRP A 1 200 ? 34.613 -17.321 -15.234 1.00 20.72 200 TRP A N 1
ATOM 1582 C CA . TRP A 1 200 ? 35.119 -18.417 -14.410 1.00 19.98 200 TRP A CA 1
ATOM 1583 C C . TRP A 1 200 ? 34.114 -19.537 -14.129 1.00 21.25 200 TRP A C 1
ATOM 1584 O O . TRP A 1 200 ? 34.463 -20.543 -13.516 1.00 26.05 200 TRP A O 1
ATOM 1595 N N . SER A 1 201 ? 32.872 -19.369 -14.568 1.00 20.23 201 SER A N 1
ATOM 1596 C CA . SER A 1 201 ? 31.849 -20.393 -14.366 1.00 20.50 201 SER A CA 1
ATOM 1597 C C . SER A 1 201 ? 30.703 -20.147 -15.349 1.00 19.33 201 SER A C 1
ATOM 1598 O O . SER A 1 201 ? 29.574 -19.863 -14.953 1.00 18.84 201 SER A O 1
ATOM 1601 N N . PRO A 1 202 ? 30.981 -20.290 -16.654 1.00 21.83 202 PRO A N 1
ATOM 1602 C CA . PRO A 1 202 ? 30.023 -20.084 -17.744 1.00 20.19 202 PRO A CA 1
ATOM 1603 C C . PRO A 1 202 ? 29.057 -21.217 -18.093 1.00 22.11 202 PRO A C 1
ATOM 1604 O O . PRO A 1 202 ? 28.041 -20.983 -18.750 1.00 22.15 202 PRO A O 1
ATOM 1608 N N . PHE A 1 203 ? 29.355 -22.434 -17.655 1.00 21.97 203 PHE A N 1
ATOM 1609 C CA . PHE A 1 203 ? 28.530 -23.578 -18.035 1.00 20.16 203 PHE A CA 1
ATOM 1610 C C . PHE A 1 203 ? 27.056 -23.637 -17.647 1.00 19.19 203 PHE A C 1
ATOM 1611 O O . PHE A 1 203 ? 26.214 -23.925 -18.500 1.00 19.03 203 PHE A O 1
ATOM 1619 N N . THR A 1 204 ? 26.715 -23.371 -16.394 1.00 19.83 204 THR A N 1
ATOM 1620 C CA . THR A 1 204 ? 25.305 -23.445 -16.024 1.00 22.35 204 THR A CA 1
ATOM 1621 C C . THR A 1 204 ? 24.431 -22.450 -16.787 1.00 20.01 204 THR A C 1
ATOM 1622 O O . THR A 1 204 ? 23.229 -22.672 -16.940 1.00 21.22 204 THR A O 1
ATOM 1626 N N . ALA A 1 205 ? 25.036 -21.366 -17.269 1.00 17.40 205 ALA A N 1
ATOM 1627 C CA . ALA A 1 205 ? 24.307 -20.346 -18.024 1.00 18.79 205 ALA A CA 1
ATOM 1628 C C . ALA A 1 205 ? 23.865 -20.890 -19.385 1.00 20.81 205 ALA A C 1
ATOM 1629 O O . ALA A 1 205 ? 22.741 -20.657 -19.828 1.00 20.92 205 ALA A O 1
ATOM 1631 N N . THR A 1 206 ? 24.758 -21.609 -20.054 1.00 22.85 206 THR A N 1
ATOM 1632 C CA . THR A 1 206 ? 24.427 -22.190 -21.347 1.00 22.97 206 THR A CA 1
ATOM 1633 C C . THR A 1 206 ? 23.369 -23.267 -21.117 1.00 25.16 206 THR A C 1
ATOM 1634 O O . THR A 1 206 ? 22.474 -23.469 -21.945 1.00 23.00 206 THR A O 1
ATOM 1638 N N . LYS A 1 207 ? 23.461 -23.949 -19.978 1.00 23.64 207 LYS A N 1
ATOM 1639 C CA . LYS A 1 207 ? 22.483 -24.980 -19.659 1.00 25.61 207 LYS A CA 1
ATOM 1640 C C . LYS A 1 207 ? 21.125 -24.301 -19.445 1.00 24.95 207 LYS A C 1
ATOM 1641 O O . LYS A 1 207 ? 20.093 -24.782 -19.921 1.00 22.80 207 LYS A O 1
ATOM 1647 N N . LEU A 1 208 ? 21.135 -23.173 -18.742 1.00 18.48 208 LEU A N 1
ATOM 1648 C CA . LEU A 1 208 ? 19.903 -22.430 -18.491 1.00 17.91 208 LEU A CA 1
ATOM 1649 C C . LEU A 1 208 ? 19.281 -22.027 -19.834 1.00 17.66 208 LEU A C 1
ATOM 1650 O O . LEU A 1 208 ? 18.060 -22.080 -20.011 1.00 21.18 208 LEU A O 1
ATOM 1655 N N . ALA A 1 209 ? 20.127 -21.635 -20.783 1.00 19.04 209 ALA A N 1
ATOM 1656 C CA . ALA A 1 209 ? 19.652 -21.234 -22.100 1.00 19.68 209 ALA A CA 1
ATOM 1657 C C . ALA A 1 209 ? 18.967 -22.413 -22.785 1.00 23.07 209 ALA A C 1
ATOM 1658 O O . ALA A 1 209 ? 17.930 -22.249 -23.440 1.00 22.50 209 ALA A O 1
ATOM 1660 N N . GLU A 1 210 ? 19.545 -23.602 -22.639 1.00 19.11 210 GLU A N 1
ATOM 1661 C CA . GLU A 1 210 ? 18.950 -24.786 -23.249 1.00 23.84 210 GLU A CA 1
ATOM 1662 C C . GLU A 1 210 ? 17.560 -24.979 -22.653 1.00 24.26 210 GLU A C 1
ATOM 1663 O O . GLU A 1 210 ? 16.591 -25.260 -23.369 1.00 22.39 210 GLU A O 1
ATOM 1669 N N . ILE A 1 211 ? 17.471 -24.800 -21.339 1.00 18.75 211 ILE A N 1
ATOM 1670 C CA . ILE A 1 211 ? 16.212 -24.947 -20.621 1.00 17.97 211 ILE A CA 1
ATOM 1671 C C . ILE A 1 211 ? 15.169 -23.922 -21.071 1.00 20.87 211 ILE A C 1
ATOM 1672 O O . ILE A 1 211 ? 14.004 -24.264 -21.255 1.00 23.58 211 ILE A O 1
ATOM 1677 N N . LEU A 1 212 ? 15.578 -22.668 -21.251 1.00 19.92 212 LEU A N 1
ATOM 1678 C CA . LEU A 1 212 ? 14.635 -21.654 -21.690 1.00 18.35 212 LEU A CA 1
ATOM 1679 C C . LEU A 1 212 ? 14.164 -21.962 -23.104 1.00 21.60 212 LEU A C 1
ATOM 1680 O O . LEU A 1 212 ? 13.033 -21.649 -23.472 1.00 17.20 212 LEU A O 1
ATOM 1685 N N . LYS A 1 213 ? 15.033 -22.582 -23.895 1.00 21.80 213 LYS A N 1
ATOM 1686 C CA . LYS A 1 213 ? 14.671 -22.955 -25.256 1.00 25.27 213 LYS A CA 1
ATOM 1687 C C . LYS A 1 213 ? 13.679 -24.120 -25.177 1.00 27.13 213 LYS A C 1
ATOM 1688 O O . LYS A 1 213 ? 12.728 -24.199 -25.964 1.00 24.64 213 LYS A O 1
ATOM 1694 N N . GLU A 1 214 ? 13.903 -25.020 -24.220 1.00 23.20 214 GLU A N 1
ATOM 1695 C CA . GLU A 1 214 ? 13.023 -26.169 -24.038 1.00 21.22 214 GLU A CA 1
ATOM 1696 C C . GLU A 1 214 ? 11.649 -25.676 -23.582 1.00 23.13 214 GLU A C 1
ATOM 1697 O O . GLU A 1 214 ? 10.632 -26.318 -23.839 1.00 22.41 214 GLU A O 1
ATOM 1703 N N . ALA A 1 215 ? 11.624 -24.528 -22.910 1.00 20.98 215 ALA A N 1
ATOM 1704 C CA . ALA A 1 215 ? 10.370 -23.946 -22.445 1.00 20.02 215 ALA A CA 1
ATOM 1705 C C . ALA A 1 215 ? 9.687 -23.226 -23.606 1.00 20.44 215 ALA A C 1
ATOM 1706 O O . ALA A 1 215 ? 8.587 -22.693 -23.460 1.00 19.57 215 ALA A O 1
ATOM 1708 N N . ASP A 1 216 ? 10.362 -23.222 -24.754 1.00 20.75 216 ASP A N 1
ATOM 1709 C CA . ASP A 1 216 ? 9.873 -22.592 -25.978 1.00 24.83 216 ASP A CA 1
ATOM 1710 C C . ASP A 1 216 ? 9.618 -21.097 -25.820 1.00 29.88 216 ASP A C 1
ATOM 1711 O O . ASP A 1 216 ? 8.609 -20.561 -26.292 1.00 24.05 216 ASP A O 1
ATOM 1716 N N . LEU A 1 217 ? 10.548 -20.428 -25.148 1.00 25.44 217 LEU A N 1
ATOM 1717 C CA . LEU A 1 217 ? 10.459 -18.990 -24.937 1.00 28.11 217 LEU A CA 1
ATOM 1718 C C . LEU A 1 217 ? 10.647 -18.357 -26.318 1.00 24.08 217 LEU A C 1
ATOM 1719 O O . LEU A 1 217 ? 11.498 -18.798 -27.087 1.00 22.67 217 LEU A O 1
ATOM 1724 N N . PRO A 1 218 ? 9.852 -17.328 -26.659 1.00 23.72 218 PRO A N 1
ATOM 1725 C CA . PRO A 1 218 ? 10.006 -16.701 -27.977 1.00 23.06 218 PRO A CA 1
ATOM 1726 C C . PRO A 1 218 ? 11.451 -16.272 -28.254 1.00 26.52 218 PRO A C 1
ATOM 1727 O O . PRO A 1 218 ? 12.168 -15.856 -27.342 1.00 23.80 218 PRO A O 1
ATOM 1731 N N . PRO A 1 219 ? 11.894 -16.369 -29.520 1.00 24.30 219 PRO A N 1
ATOM 1732 C CA . PRO A 1 219 ? 13.259 -15.988 -29.900 1.00 26.71 219 PRO A CA 1
ATOM 1733 C C . PRO A 1 219 ? 13.581 -14.515 -29.642 1.00 25.18 219 PRO A C 1
ATOM 1734 O O . PRO A 1 219 ? 12.764 -13.627 -29.898 1.00 24.07 219 PRO A O 1
ATOM 1738 N N . GLY A 1 220 ? 14.777 -14.265 -29.122 1.00 23.09 220 GLY A N 1
ATOM 1739 C CA . GLY A 1 220 ? 15.183 -12.900 -28.846 1.00 24.33 220 GLY A CA 1
ATOM 1740 C C . GLY A 1 220 ? 14.827 -12.414 -27.457 1.00 18.47 220 GLY A C 1
ATOM 1741 O O . GLY A 1 220 ? 15.408 -11.445 -26.966 1.00 20.29 220 GLY A O 1
ATOM 1742 N N . VAL A 1 221 ? 13.871 -13.078 -26.820 1.00 18.85 221 VAL A N 1
ATOM 1743 C CA . VAL A 1 221 ? 13.454 -12.691 -25.481 1.00 19.51 221 VAL A CA 1
ATOM 1744 C C . VAL A 1 221 ? 14.590 -12.890 -24.479 1.00 23.19 221 VAL A C 1
ATOM 1745 O O . VAL A 1 221 ? 14.824 -12.039 -23.617 1.00 20.68 221 VAL A O 1
ATOM 1749 N N . PHE A 1 222 ? 15.292 -14.013 -24.591 1.00 22.94 222 PHE A N 1
ATOM 1750 C CA . PHE A 1 222 ? 16.427 -14.288 -23.709 1.00 22.17 222 PHE A CA 1
ATOM 1751 C C . PHE A 1 222 ? 17.665 -14.582 -24.538 1.00 21.91 222 PHE A C 1
ATOM 1752 O O . PHE A 1 222 ? 17.670 -15.497 -25.358 1.00 23.13 222 PHE A O 1
ATOM 1760 N N . ASN A 1 223 ? 18.714 -13.802 -24.315 1.00 17.13 223 ASN A N 1
ATOM 1761 C CA . ASN A 1 223 ? 19.958 -13.970 -25.044 1.00 18.78 223 ASN A CA 1
ATOM 1762 C C . ASN A 1 223 ? 21.104 -14.166 -24.076 1.00 20.99 223 ASN A C 1
ATOM 1763 O O . ASN A 1 223 ? 21.077 -13.662 -22.955 1.00 23.81 223 ASN A O 1
ATOM 1768 N N . LEU A 1 224 ? 22.110 -14.905 -24.520 1.00 22.10 224 LEU A N 1
ATOM 1769 C CA . LEU A 1 224 ? 23.273 -15.193 -23.701 1.00 21.74 224 LEU A CA 1
ATOM 1770 C C . LEU A 1 224 ? 24.545 -14.960 -24.499 1.00 23.71 224 LEU A C 1
ATOM 1771 O O . LEU A 1 224 ? 24.634 -15.339 -25.667 1.00 25.79 224 LEU A O 1
ATOM 1776 N N . VAL A 1 225 ? 25.525 -14.325 -23.869 1.00 23.17 225 VAL A N 1
ATOM 1777 C CA . VAL A 1 225 ? 26.800 -14.069 -24.523 1.00 19.84 225 VAL A CA 1
ATOM 1778 C C . VAL A 1 225 ? 27.948 -14.351 -23.560 1.00 22.02 225 VAL A C 1
ATOM 1779 O O . VAL A 1 225 ? 28.219 -13.568 -22.663 1.00 16.94 225 VAL A O 1
ATOM 1783 N N . GLN A 1 226 ? 28.604 -15.489 -23.753 1.00 19.56 226 GLN A N 1
ATOM 1784 C CA . GLN A 1 226 ? 29.743 -15.891 -22.935 1.00 20.36 226 GLN A CA 1
ATOM 1785 C C . GLN A 1 226 ? 30.927 -14.992 -23.277 1.00 22.36 226 GLN A C 1
ATOM 1786 O O . GLN A 1 226 ? 31.039 -14.501 -24.406 1.00 24.20 226 GLN A O 1
ATOM 1792 N N . GLY A 1 227 ? 31.814 -14.780 -22.312 1.00 19.83 227 GLY A N 1
ATOM 1793 C CA . GLY A 1 227 ? 32.973 -13.947 -22.570 1.00 21.88 227 GLY A CA 1
ATOM 1794 C C . GLY A 1 227 ? 33.557 -13.261 -21.354 1.00 21.37 227 GLY A C 1
ATOM 1795 O O . GLY A 1 227 ? 33.017 -13.333 -20.251 1.00 21.06 227 GLY A O 1
ATOM 1796 N N . PHE A 1 228 ? 34.679 -12.588 -21.570 1.00 23.63 228 PHE A N 1
ATOM 1797 C CA . PHE A 1 228 ? 35.367 -11.870 -20.509 1.00 26.84 228 PHE A CA 1
ATOM 1798 C C . PHE A 1 228 ? 34.649 -10.565 -20.207 1.00 24.50 228 PHE A C 1
ATOM 1799 O O . PHE A 1 228 ? 33.955 -10.013 -21.063 1.00 22.44 228 PHE A O 1
ATOM 1807 N N . GLY A 1 229 ? 34.815 -10.081 -18.982 1.00 24.81 229 GLY A N 1
ATOM 1808 C CA . GLY A 1 229 ? 34.178 -8.840 -18.588 1.00 24.08 229 GLY A CA 1
ATOM 1809 C C . GLY A 1 229 ? 34.673 -7.663 -19.407 1.00 29.56 229 GLY A C 1
ATOM 1810 O O . GLY A 1 229 ? 33.888 -6.816 -19.827 1.00 31.42 229 GLY A O 1
ATOM 1811 N N . GLU A 1 230 ? 35.979 -7.620 -19.646 1.00 27.64 230 GLU A N 1
ATOM 1812 C CA . GLU A 1 230 ? 36.594 -6.538 -20.403 1.00 31.05 230 GLU A CA 1
ATOM 1813 C C . GLU A 1 230 ? 36.139 -6.501 -21.860 1.00 30.91 230 GLU A C 1
ATOM 1814 O O . GLU A 1 230 ? 36.237 -5.468 -22.517 1.00 29.42 230 GLU A O 1
ATOM 1820 N N . GLU A 1 231 ? 35.640 -7.627 -22.361 1.00 29.51 231 GLU A N 1
ATOM 1821 C CA . GLU A 1 231 ? 35.195 -7.706 -23.747 1.00 28.47 231 GLU A CA 1
ATOM 1822 C C . GLU A 1 231 ? 33.670 -7.721 -23.901 1.00 29.69 231 GLU A C 1
ATOM 1823 O O . GLU A 1 231 ? 33.059 -6.691 -24.200 1.00 26.68 231 GLU A O 1
ATOM 1829 N N . ALA A 1 232 ? 33.054 -8.882 -23.700 1.00 27.58 232 ALA A N 1
ATOM 1830 C CA . ALA A 1 232 ? 31.604 -8.991 -23.826 1.00 25.23 232 ALA A CA 1
ATOM 1831 C C . ALA A 1 232 ? 30.915 -8.147 -22.757 1.00 24.86 232 ALA A C 1
ATOM 1832 O O . ALA A 1 232 ? 29.909 -7.487 -23.026 1.00 22.09 232 ALA A O 1
ATOM 1834 N N . GLY A 1 233 ? 31.471 -8.166 -21.549 1.00 23.33 233 GLY A N 1
ATOM 1835 C CA . GLY A 1 233 ? 30.897 -7.398 -20.460 1.00 22.16 233 GLY A CA 1
ATOM 1836 C C . GLY A 1 233 ? 30.850 -5.915 -20.764 1.00 18.63 233 GLY A C 1
ATOM 1837 O O . GLY A 1 233 ? 29.780 -5.306 -20.759 1.00 22.50 233 GLY A O 1
ATOM 1838 N N . ALA A 1 234 ? 32.015 -5.338 -21.041 1.00 21.10 234 ALA A N 1
ATOM 1839 C CA . ALA A 1 234 ? 32.132 -3.918 -21.349 1.00 22.15 234 ALA A CA 1
ATOM 1840 C C . ALA A 1 234 ? 31.265 -3.520 -22.535 1.00 24.30 234 ALA A C 1
ATOM 1841 O O . ALA A 1 234 ? 30.648 -2.455 -22.529 1.00 25.81 234 ALA A O 1
ATOM 1843 N N . ALA A 1 235 ? 31.219 -4.371 -23.554 1.00 23.79 235 ALA A N 1
ATOM 1844 C CA . ALA A 1 235 ? 30.412 -4.080 -24.732 1.00 21.10 235 ALA A CA 1
ATOM 1845 C C . ALA A 1 235 ? 28.932 -3.998 -24.368 1.00 22.19 235 ALA A C 1
ATOM 1846 O O . ALA A 1 235 ? 28.212 -3.142 -24.878 1.00 26.59 235 ALA A O 1
ATOM 1848 N N . LEU A 1 236 ? 28.477 -4.890 -23.488 1.00 23.23 236 LEU A N 1
ATOM 1849 C CA . LEU A 1 236 ? 27.072 -4.893 -23.078 1.00 23.69 236 LEU A CA 1
ATOM 1850 C C . LEU A 1 236 ? 26.710 -3.604 -22.342 1.00 20.78 236 LEU A C 1
ATOM 1851 O O . LEU A 1 236 ? 25.657 -3.014 -22.579 1.00 19.67 236 LEU A O 1
ATOM 1856 N N . VAL A 1 237 ? 27.589 -3.174 -21.447 1.00 21.79 237 VAL A N 1
ATOM 1857 C CA . VAL A 1 237 ? 27.362 -1.954 -20.683 1.00 23.24 237 VAL A CA 1
ATOM 1858 C C . VAL A 1 237 ? 27.272 -0.755 -21.620 1.00 23.60 237 VAL A C 1
ATOM 1859 O O . VAL A 1 237 ? 26.450 0.143 -21.425 1.00 22.99 237 VAL A O 1
ATOM 1863 N N . ALA A 1 238 ? 28.108 -0.759 -22.651 1.00 19.40 238 ALA A N 1
ATOM 1864 C CA . ALA A 1 238 ? 28.153 0.344 -23.601 1.00 24.80 238 ALA A CA 1
ATOM 1865 C C . ALA A 1 238 ? 27.079 0.353 -24.675 1.00 22.58 238 ALA A C 1
ATOM 1866 O O . ALA A 1 238 ? 26.833 1.394 -25.276 1.00 22.75 238 ALA A O 1
ATOM 1868 N N . HIS A 1 239 ? 26.431 -0.785 -24.913 1.00 21.62 239 HIS A N 1
ATOM 1869 C CA . HIS A 1 239 ? 25.432 -0.863 -25.976 1.00 21.97 239 HIS A CA 1
ATOM 1870 C C . HIS A 1 239 ? 24.175 -0.008 -25.810 1.00 23.32 239 HIS A C 1
ATOM 1871 O O . HIS A 1 239 ? 23.459 -0.112 -24.820 1.00 24.81 239 HIS A O 1
ATOM 1878 N N . PRO A 1 240 ? 23.882 0.836 -26.811 1.00 24.95 240 PRO A N 1
ATOM 1879 C CA . PRO A 1 240 ? 22.740 1.760 -26.879 1.00 25.43 240 PRO A CA 1
ATOM 1880 C C . PRO A 1 240 ? 21.350 1.153 -26.726 1.00 23.83 240 PRO A C 1
ATOM 1881 O O . PRO A 1 240 ? 20.421 1.834 -26.297 1.00 28.94 240 PRO A O 1
ATOM 1885 N N . LEU A 1 241 ? 21.199 -0.116 -27.087 1.00 23.66 241 LEU A N 1
ATOM 1886 C CA . LEU A 1 241 ? 19.892 -0.751 -27.020 1.00 23.39 241 LEU A CA 1
ATOM 1887 C C . LEU A 1 241 ? 19.547 -1.499 -25.724 1.00 22.77 241 LEU A C 1
ATOM 1888 O O . LEU A 1 241 ? 18.486 -2.114 -25.627 1.00 21.77 241 LEU A O 1
ATOM 1893 N N . VAL A 1 242 ? 20.426 -1.444 -24.730 1.00 20.99 242 VAL A N 1
ATOM 1894 C CA . VAL A 1 242 ? 20.161 -2.120 -23.457 1.00 21.77 242 VAL A CA 1
ATOM 1895 C C . VAL A 1 242 ? 20.188 -1.062 -22.354 1.00 17.41 242 VAL A C 1
ATOM 1896 O O . VAL A 1 242 ? 21.209 -0.851 -21.712 1.00 20.33 242 VAL A O 1
ATOM 1900 N N . PRO A 1 243 ? 19.048 -0.393 -22.118 1.00 17.58 243 PRO A N 1
ATOM 1901 C CA . PRO A 1 243 ? 18.899 0.664 -21.107 1.00 19.08 243 PRO A CA 1
ATOM 1902 C C . PRO A 1 243 ? 19.058 0.281 -19.637 1.00 23.89 243 PRO A C 1
ATOM 1903 O O . PRO A 1 243 ? 19.397 1.129 -18.813 1.00 18.87 243 PRO A O 1
ATOM 1907 N N . LEU A 1 244 ? 18.811 -0.983 -19.302 1.00 23.78 244 LEU A N 1
ATOM 1908 C CA . LEU A 1 244 ? 18.939 -1.434 -17.918 1.00 18.68 244 LEU A CA 1
ATOM 1909 C C . LEU A 1 244 ? 20.088 -2.412 -17.728 1.00 20.94 244 LEU A C 1
ATOM 1910 O O . LEU A 1 244 ? 20.339 -3.267 -18.577 1.00 17.19 244 LEU A O 1
ATOM 1915 N N . LEU A 1 245 ? 20.771 -2.282 -16.596 1.00 15.05 245 LEU A N 1
ATOM 1916 C CA . LEU A 1 245 ? 21.897 -3.139 -16.263 1.00 18.66 245 LEU A CA 1
ATOM 1917 C C . LEU A 1 245 ? 21.834 -3.601 -14.816 1.00 22.26 245 LEU A C 1
ATOM 1918 O O . LEU A 1 245 ? 21.660 -2.786 -13.911 1.00 21.52 245 LEU A O 1
ATOM 1923 N N . THR A 1 246 ? 21.959 -4.904 -14.589 1.00 20.44 246 THR A N 1
ATOM 1924 C CA . THR A 1 246 ? 21.999 -5.393 -13.218 1.00 20.67 246 THR A CA 1
ATOM 1925 C C . THR A 1 246 ? 23.426 -5.886 -13.091 1.00 21.99 246 THR A C 1
ATOM 1926 O O . THR A 1 246 ? 23.978 -6.458 -14.031 1.00 24.03 246 THR A O 1
ATOM 1930 N N . LEU A 1 247 ? 24.036 -5.642 -11.944 1.00 22.17 247 LEU A N 1
ATOM 1931 C CA . LEU A 1 247 ? 25.400 -6.080 -11.727 1.00 24.25 247 LEU A CA 1
ATOM 1932 C C . LEU A 1 247 ? 25.532 -6.659 -10.336 1.00 24.78 247 LEU A C 1
ATOM 1933 O O . LEU A 1 247 ? 24.977 -6.129 -9.377 1.00 22.12 247 LEU A O 1
ATOM 1938 N N . THR A 1 248 ? 26.255 -7.765 -10.240 1.00 25.05 248 THR A N 1
ATOM 1939 C CA . THR A 1 248 ? 26.496 -8.412 -8.963 1.00 28.28 248 THR A CA 1
ATOM 1940 C C . THR A 1 248 ? 27.979 -8.754 -8.975 1.00 34.28 248 THR A C 1
ATOM 1941 O O . THR A 1 248 ? 28.404 -9.681 -9.673 1.00 35.72 248 THR A O 1
ATOM 1945 N N . GLY A 1 249 ? 28.765 -7.981 -8.229 1.00 32.59 249 GLY A N 1
ATOM 1946 C CA . GLY A 1 249 ? 30.197 -8.205 -8.175 1.00 34.06 249 GLY A CA 1
ATOM 1947 C C . GLY A 1 249 ? 30.917 -7.285 -7.207 1.00 38.57 249 GLY A C 1
ATOM 1948 O O . GLY A 1 249 ? 30.366 -6.909 -6.169 1.00 38.40 249 GLY A O 1
ATOM 1949 N N . GLU A 1 250 ? 32.153 -6.922 -7.543 1.00 38.31 250 GLU A N 1
ATOM 1950 C CA . GLU A 1 250 ? 32.957 -6.049 -6.696 1.00 40.76 250 GLU A CA 1
ATOM 1951 C C . GLU A 1 250 ? 32.557 -4.585 -6.800 1.00 40.56 250 GLU A C 1
ATOM 1952 O O . GLU A 1 250 ? 31.995 -4.149 -7.808 1.00 41.66 250 GLU A O 1
ATOM 1958 N N . THR A 1 251 ? 32.866 -3.829 -5.752 1.00 37.97 251 THR A N 1
ATOM 1959 C CA . THR A 1 251 ? 32.546 -2.409 -5.692 1.00 37.57 251 THR A CA 1
ATOM 1960 C C . THR A 1 251 ? 33.223 -1.620 -6.813 1.00 35.03 251 THR A C 1
ATOM 1961 O O . THR A 1 251 ? 32.582 -0.810 -7.489 1.00 31.74 251 THR A O 1
ATOM 1965 N N . GLU A 1 252 ? 34.515 -1.862 -7.011 1.00 33.34 252 GLU A N 1
ATOM 1966 C CA . GLU A 1 252 ? 35.266 -1.175 -8.054 1.00 34.41 252 GLU A CA 1
ATOM 1967 C C . GLU A 1 252 ? 34.685 -1.458 -9.435 1.00 33.90 252 GLU A C 1
ATOM 1968 O O . GLU A 1 252 ? 34.685 -0.584 -10.302 1.00 36.53 252 GLU A O 1
ATOM 1974 N N . THR A 1 253 ? 34.188 -2.675 -9.638 1.00 30.58 253 THR A N 1
ATOM 1975 C CA . THR A 1 253 ? 33.589 -3.035 -10.919 1.00 29.99 253 THR A CA 1
ATOM 1976 C C . THR A 1 253 ? 32.346 -2.169 -11.102 1.00 26.80 253 THR A C 1
ATOM 1977 O O . THR A 1 253 ? 32.025 -1.743 -12.212 1.00 29.04 253 THR A O 1
ATOM 1981 N N . GLY A 1 254 ? 31.655 -1.911 -9.997 1.00 28.42 254 GLY A N 1
ATOM 1982 C CA . GLY A 1 254 ? 30.462 -1.085 -10.042 1.00 27.07 254 GLY A CA 1
ATOM 1983 C C . GLY A 1 254 ? 30.784 0.317 -10.525 1.00 29.44 254 GLY A C 1
ATOM 1984 O O . GLY A 1 254 ? 30.022 0.912 -11.289 1.00 27.51 254 GLY A O 1
ATOM 1985 N N . LYS A 1 255 ? 31.920 0.845 -10.079 1.00 27.92 255 LYS A N 1
ATOM 1986 C CA . LYS A 1 255 ? 32.347 2.180 -10.477 1.00 31.35 255 LYS A CA 1
ATOM 1987 C C . LYS A 1 255 ? 32.657 2.205 -11.969 1.00 31.59 255 LYS A C 1
ATOM 1988 O O . LYS A 1 255 ? 32.268 3.135 -12.678 1.00 30.97 255 LYS A O 1
ATOM 1994 N N . ILE A 1 256 ? 33.365 1.182 -12.441 1.00 30.89 256 ILE A N 1
ATOM 1995 C CA . ILE A 1 256 ? 33.718 1.102 -13.852 1.00 26.34 256 ILE A CA 1
ATOM 1996 C C . ILE A 1 256 ? 32.449 1.009 -14.694 1.00 26.56 256 ILE A C 1
ATOM 1997 O O . ILE A 1 256 ? 32.280 1.738 -15.674 1.00 23.23 256 ILE A O 1
ATOM 2002 N N . VAL A 1 257 ? 31.554 0.110 -14.302 1.00 25.18 257 VAL A N 1
ATOM 2003 C CA . VAL A 1 257 ? 30.304 -0.079 -15.021 1.00 23.07 257 VAL A CA 1
ATOM 2004 C C . VAL A 1 257 ? 29.450 1.188 -15.015 1.00 24.56 257 VAL A C 1
ATOM 2005 O O . VAL A 1 257 ? 28.883 1.567 -16.041 1.00 23.37 257 VAL A O 1
ATOM 2009 N N . MET A 1 258 ? 29.363 1.850 -13.865 1.00 25.69 258 MET A N 1
ATOM 2010 C CA . MET A 1 258 ? 28.561 3.061 -13.775 1.00 27.42 258 MET A CA 1
ATOM 2011 C C . MET A 1 258 ? 29.121 4.147 -14.680 1.00 25.47 258 MET A C 1
ATOM 2012 O O . MET A 1 258 ? 28.372 4.805 -15.406 1.00 25.26 258 MET A O 1
ATOM 2017 N N . ARG A 1 259 ? 30.440 4.320 -14.636 1.00 26.25 259 ARG A N 1
ATOM 2018 C CA . ARG A 1 259 ? 31.116 5.329 -15.444 1.00 28.42 259 ARG A CA 1
ATOM 2019 C C . ARG A 1 259 ? 30.802 5.136 -16.928 1.00 33.39 259 ARG A C 1
ATOM 2020 O O . ARG A 1 259 ? 30.448 6.089 -17.630 1.00 29.77 259 ARG A O 1
ATOM 2028 N N . ASN A 1 260 ? 30.921 3.896 -17.397 1.00 31.42 260 ASN A N 1
ATOM 2029 C CA . ASN A 1 260 ? 30.649 3.575 -18.793 1.00 31.90 260 ASN A CA 1
ATOM 2030 C C . ASN A 1 260 ? 29.151 3.661 -19.117 1.00 28.87 260 ASN A C 1
ATOM 2031 O O . ASN A 1 260 ? 28.767 3.988 -20.239 1.00 28.56 260 ASN A O 1
ATOM 2036 N N . ALA A 1 261 ? 28.311 3.380 -18.127 1.00 27.70 261 ALA A N 1
ATOM 2037 C CA . ALA A 1 261 ? 26.862 3.435 -18.310 1.00 28.79 261 ALA A CA 1
ATOM 2038 C C . ALA A 1 261 ? 26.362 4.870 -18.510 1.00 30.35 261 ALA A C 1
ATOM 2039 O O . ALA A 1 261 ? 25.315 5.095 -19.124 1.00 26.97 261 ALA A O 1
ATOM 2041 N N . ALA A 1 262 ? 27.109 5.835 -17.984 1.00 29.70 262 ALA A N 1
ATOM 2042 C CA . ALA A 1 262 ? 26.735 7.241 -18.104 1.00 30.27 262 ALA A CA 1
ATOM 2043 C C . ALA A 1 262 ? 26.571 7.654 -19.567 1.00 32.49 262 ALA A C 1
ATOM 2044 O O . ALA A 1 262 ? 25.718 8.482 -19.896 1.00 31.20 262 ALA A O 1
ATOM 2046 N N . ASP A 1 263 ? 27.386 7.072 -20.440 1.00 29.51 263 ASP A N 1
ATOM 2047 C CA . ASP A 1 263 ? 27.335 7.377 -21.867 1.00 34.83 263 ASP A CA 1
ATOM 2048 C C . ASP A 1 263 ? 25.921 7.264 -22.447 1.00 32.90 263 ASP A C 1
ATOM 2049 O O . ASP A 1 263 ? 25.577 7.957 -23.407 1.00 28.84 263 ASP A O 1
ATOM 2054 N N . HIS A 1 264 ? 25.102 6.391 -21.870 1.00 30.58 264 HIS A N 1
ATOM 2055 C CA . HIS A 1 264 ? 23.728 6.243 -22.341 1.00 30.92 264 HIS A CA 1
ATOM 2056 C C . HIS A 1 264 ? 22.717 6.416 -21.219 1.00 27.89 264 HIS A C 1
ATOM 2057 O O . HIS A 1 264 ? 21.569 5.997 -21.336 1.00 23.61 264 HIS A O 1
ATOM 2064 N N . LEU A 1 265 ? 23.158 7.050 -20.136 1.00 31.58 265 LEU A N 1
ATOM 2065 C CA . LEU A 1 265 ? 22.304 7.301 -18.981 1.00 32.91 265 LEU A CA 1
ATOM 2066 C C . LEU A 1 265 ? 21.514 6.057 -18.583 1.00 31.73 265 LEU A C 1
ATOM 2067 O O . LEU A 1 265 ? 20.311 6.124 -18.325 1.00 30.93 265 LEU A O 1
ATOM 2072 N N . LYS A 1 266 ? 22.207 4.925 -18.522 1.00 27.05 266 LYS A N 1
ATOM 2073 C CA . LYS A 1 266 ? 21.579 3.659 -18.174 1.00 24.10 266 LYS A CA 1
ATOM 2074 C C . LYS A 1 266 ? 21.208 3.524 -16.702 1.00 26.04 266 LYS A C 1
ATOM 2075 O O . LYS A 1 266 ? 21.868 4.077 -15.825 1.00 24.09 266 LYS A O 1
ATOM 2081 N N . ARG A 1 267 ? 20.137 2.782 -16.449 1.00 23.48 267 ARG A N 1
ATOM 2082 C CA . ARG A 1 267 ? 19.665 2.527 -15.095 1.00 24.86 267 ARG A CA 1
ATOM 2083 C C . ARG A 1 267 ? 20.429 1.302 -14.610 1.00 26.40 267 ARG A C 1
ATOM 2084 O O . ARG A 1 267 ? 20.488 0.286 -15.305 1.00 23.74 267 ARG A O 1
ATOM 2092 N N . LEU A 1 268 ? 21.003 1.394 -13.416 1.00 26.48 268 LEU A N 1
ATOM 2093 C CA . LEU A 1 268 ? 21.786 0.296 -12.865 1.00 24.12 268 LEU A CA 1
ATOM 2094 C C . LEU A 1 268 ? 21.251 -0.235 -11.537 1.00 23.61 268 LEU A C 1
ATOM 2095 O O . LEU A 1 268 ? 20.785 0.525 -10.697 1.00 25.50 268 LEU A O 1
ATOM 2100 N N . SER A 1 269 ? 21.314 -1.552 -11.360 1.00 22.32 269 SER A N 1
ATOM 2101 C CA . SER A 1 269 ? 20.876 -2.192 -10.122 1.00 21.14 269 SER A CA 1
ATOM 2102 C C . SER A 1 269 ? 22.043 -3.043 -9.630 1.00 27.06 269 SER A C 1
ATOM 2103 O O . SER A 1 269 ? 22.098 -4.251 -9.872 1.00 24.30 269 SER A O 1
ATOM 2106 N N . PRO A 1 270 ? 22.997 -2.417 -8.929 1.00 26.78 270 PRO A N 1
ATOM 2107 C CA . PRO A 1 270 ? 24.158 -3.147 -8.429 1.00 25.89 270 PRO A CA 1
ATOM 2108 C C . PRO A 1 270 ? 24.085 -3.687 -7.004 1.00 26.68 270 PRO A C 1
ATOM 2109 O O . PRO A 1 270 ? 23.648 -3.003 -6.078 1.00 24.99 270 PRO A O 1
ATOM 2113 N N . GLU A 1 271 ? 24.509 -4.937 -6.860 1.00 27.80 271 GLU A N 1
ATOM 2114 C CA . GLU A 1 271 ? 24.595 -5.614 -5.570 1.00 29.82 271 GLU A CA 1
ATOM 2115 C C . GLU A 1 271 ? 26.106 -5.846 -5.533 1.00 28.20 271 GLU A C 1
ATOM 2116 O O . GLU A 1 271 ? 26.622 -6.728 -6.216 1.00 23.44 271 GLU A O 1
ATOM 2122 N N . LEU A 1 272 ? 26.817 -5.031 -4.766 1.00 28.28 272 LEU A N 1
ATOM 2123 C CA . LEU A 1 272 ? 28.267 -5.145 -4.711 1.00 30.14 272 LEU A CA 1
ATOM 2124 C C . LEU A 1 272 ? 28.779 -5.950 -3.524 1.00 32.63 272 LEU A C 1
ATOM 2125 O O . LEU A 1 272 ? 28.069 -6.809 -2.994 1.00 35.37 272 LEU A O 1
ATOM 2130 N N . GLY A 1 273 ? 30.009 -5.674 -3.105 1.00 30.38 273 GLY A N 1
ATOM 2131 C CA . GLY A 1 273 ? 30.580 -6.421 -2.002 1.00 35.89 273 GLY A CA 1
ATOM 2132 C C . GLY A 1 273 ? 30.039 -6.099 -0.623 1.00 35.71 273 GLY A C 1
ATOM 2133 O O . GLY A 1 273 ? 28.993 -5.463 -0.471 1.00 34.42 273 GLY A O 1
ATOM 2134 N N . GLY A 1 274 ? 30.767 -6.556 0.390 1.00 29.88 274 GLY A N 1
ATOM 2135 C CA . GLY A 1 274 ? 30.375 -6.307 1.759 1.00 28.34 274 GLY A CA 1
ATOM 2136 C C . GLY A 1 274 ? 31.413 -6.810 2.743 1.00 27.43 274 GLY A C 1
ATOM 2137 O O . GLY A 1 274 ? 32.300 -7.590 2.394 1.00 26.74 274 GLY A O 1
ATOM 2138 N N . LYS A 1 275 ? 31.308 -6.339 3.975 1.00 23.72 275 LYS A N 1
ATOM 2139 C CA . LYS A 1 275 ? 32.200 -6.750 5.053 1.00 26.24 275 LYS A CA 1
ATOM 2140 C C . LYS A 1 275 ? 31.253 -6.845 6.246 1.00 25.53 275 LYS A C 1
ATOM 2141 O O . LYS A 1 275 ? 31.481 -6.261 7.303 1.00 22.26 275 LYS A O 1
ATOM 2147 N N . SER A 1 276 ? 30.174 -7.589 6.036 1.00 23.36 276 SER A N 1
ATOM 2148 C CA . SER A 1 276 ? 29.125 -7.769 7.025 1.00 22.65 276 SER A CA 1
ATOM 2149 C C . SER A 1 276 ? 29.603 -8.245 8.388 1.00 22.66 276 SER A C 1
ATOM 2150 O O . SER A 1 276 ? 30.274 -9.266 8.509 1.00 26.05 276 SER A O 1
ATOM 2153 N N . PRO A 1 277 ? 29.258 -7.499 9.442 1.00 23.12 277 PRO A N 1
ATOM 2154 C CA . PRO A 1 277 ? 29.687 -7.902 10.780 1.00 17.24 277 PRO A CA 1
ATOM 2155 C C . PRO A 1 277 ? 28.681 -8.780 11.513 1.00 22.91 277 PRO A C 1
ATOM 2156 O O . PRO A 1 277 ? 27.482 -8.754 11.233 1.00 24.38 277 PRO A O 1
ATOM 2160 N N . ALA A 1 278 ? 29.190 -9.566 12.452 1.00 21.60 278 ALA A N 1
ATOM 2161 C CA . ALA A 1 278 ? 28.360 -10.416 13.289 1.00 18.63 278 ALA A CA 1
ATOM 2162 C C . ALA A 1 278 ? 28.689 -9.946 14.702 1.00 21.26 278 ALA A C 1
ATOM 2163 O O . ALA A 1 278 ? 29.842 -10.022 15.130 1.00 19.80 278 ALA A O 1
ATOM 2165 N N . LEU A 1 279 ? 27.687 -9.423 15.404 1.00 22.71 279 LEU A N 1
ATOM 2166 C CA . LEU A 1 279 ? 27.875 -8.922 16.764 1.00 22.66 279 LEU A CA 1
ATOM 2167 C C . LEU A 1 279 ? 27.335 -9.915 17.792 1.00 24.09 279 LEU A C 1
ATOM 2168 O O . LEU A 1 279 ? 26.131 -10.164 17.850 1.00 22.98 279 LEU A O 1
ATOM 2173 N N . VAL A 1 280 ? 28.229 -10.475 18.603 1.00 21.80 280 VAL A N 1
ATOM 2174 C CA . VAL A 1 280 ? 27.834 -11.442 19.617 1.00 22.83 280 VAL A CA 1
ATOM 2175 C C . VAL A 1 280 ? 27.931 -10.870 21.030 1.00 28.69 280 VAL A C 1
ATOM 2176 O O . VAL A 1 280 ? 29.019 -10.524 21.495 1.00 29.71 280 VAL A O 1
ATOM 2180 N N . PHE A 1 281 ? 26.785 -10.780 21.704 1.00 25.65 281 PHE A N 1
ATOM 2181 C CA . PHE A 1 281 ? 26.716 -10.272 23.070 1.00 24.77 281 PHE A CA 1
ATOM 2182 C C . PHE A 1 281 ? 26.692 -11.409 24.084 1.00 24.86 281 PHE A C 1
ATOM 2183 O O . PHE A 1 281 ? 26.179 -12.493 23.813 1.00 25.81 281 PHE A O 1
ATOM 2191 N N . ALA A 1 282 ? 27.252 -11.145 25.259 1.00 25.51 282 ALA A N 1
ATOM 2192 C CA . ALA A 1 282 ? 27.333 -12.137 26.325 1.00 27.36 282 ALA A CA 1
ATOM 2193 C C . ALA A 1 282 ? 25.998 -12.747 26.742 1.00 26.94 282 ALA A C 1
ATOM 2194 O O . ALA A 1 282 ? 25.955 -13.884 27.218 1.00 23.29 282 ALA A O 1
ATOM 2196 N N . ASP A 1 283 ? 24.907 -12.008 26.557 1.00 25.59 283 ASP A N 1
ATOM 2197 C CA . ASP A 1 283 ? 23.593 -12.505 26.963 1.00 27.57 283 ASP A CA 1
ATOM 2198 C C . ASP A 1 283 ? 22.865 -13.350 25.914 1.00 26.37 283 ASP A C 1
ATOM 2199 O O . ASP A 1 283 ? 21.780 -13.859 26.173 1.00 26.99 283 ASP A O 1
ATOM 2204 N N . ALA A 1 284 ? 23.460 -13.506 24.739 1.00 28.60 284 ALA A N 1
ATOM 2205 C CA . ALA A 1 284 ? 22.830 -14.271 23.663 1.00 28.14 284 ALA A CA 1
ATOM 2206 C C . ALA A 1 284 ? 22.879 -15.780 23.863 1.00 29.73 284 ALA A C 1
ATOM 2207 O O . ALA A 1 284 ? 23.557 -16.281 24.765 1.00 30.11 284 ALA A O 1
ATOM 2209 N N . ASP A 1 285 ? 22.132 -16.500 23.030 1.00 25.72 285 ASP A N 1
ATOM 2210 C CA . ASP A 1 285 ? 22.153 -17.958 23.069 1.00 29.06 285 ASP A CA 1
ATOM 2211 C C . ASP A 1 285 ? 23.464 -18.217 22.336 1.00 28.00 285 ASP A C 1
ATOM 2212 O O . ASP A 1 285 ? 23.514 -18.159 21.105 1.00 25.12 285 ASP A O 1
ATOM 2217 N N . LEU A 1 286 ? 24.526 -18.474 23.091 1.00 26.64 286 LEU A N 1
ATOM 2218 C CA . LEU A 1 286 ? 25.845 -18.682 22.502 1.00 25.62 286 LEU A CA 1
ATOM 2219 C C . LEU A 1 286 ? 26.029 -19.961 21.693 1.00 25.08 286 LEU A C 1
ATOM 2220 O O . LEU A 1 286 ? 26.909 -20.029 20.835 1.00 24.41 286 LEU A O 1
ATOM 2225 N N . GLU A 1 287 ? 25.207 -20.971 21.952 1.00 23.57 287 GLU A N 1
ATOM 2226 C CA . GLU A 1 287 ? 25.305 -22.212 21.193 1.00 30.09 287 GLU A CA 1
ATOM 2227 C C . GLU A 1 287 ? 24.749 -21.967 19.789 1.00 31.66 287 GLU A C 1
ATOM 2228 O O . GLU A 1 287 ? 25.293 -22.466 18.802 1.00 32.61 287 GLU A O 1
ATOM 2234 N N . ARG A 1 288 ? 23.664 -21.202 19.697 1.00 26.54 288 ARG A N 1
ATOM 2235 C CA . ARG A 1 288 ? 23.077 -20.910 18.394 1.00 25.85 288 ARG A CA 1
ATOM 2236 C C . ARG A 1 288 ? 23.985 -19.924 17.662 1.00 23.25 288 ARG A C 1
ATOM 2237 O O . ARG A 1 288 ? 24.235 -20.064 16.464 1.00 25.52 288 ARG A O 1
ATOM 2245 N N . ALA A 1 289 ? 24.484 -18.931 18.393 1.00 22.46 289 ALA A N 1
ATOM 2246 C CA . ALA A 1 289 ? 25.367 -17.927 17.811 1.00 23.67 289 ALA A CA 1
ATOM 2247 C C . ALA A 1 289 ? 26.609 -18.579 17.194 1.00 23.71 289 ALA A C 1
ATOM 2248 O O . ALA A 1 289 ? 27.034 -18.207 16.102 1.00 26.11 289 ALA A O 1
ATOM 2250 N N . LEU A 1 290 ? 27.183 -19.555 17.893 1.00 24.46 290 LEU A N 1
ATOM 2251 C CA . LEU A 1 290 ? 28.371 -20.255 17.401 1.00 25.14 290 LEU A CA 1
ATOM 2252 C C . LEU A 1 290 ? 28.074 -20.938 16.071 1.00 22.00 290 LEU A C 1
ATOM 2253 O O . LEU A 1 290 ? 28.836 -20.814 15.113 1.00 22.67 290 LEU A O 1
ATOM 2258 N N . ASP A 1 291 ? 26.961 -21.663 16.022 1.00 25.09 291 ASP A N 1
ATOM 2259 C CA . ASP A 1 291 ? 26.552 -22.358 14.809 1.00 25.72 291 ASP A CA 1
ATOM 2260 C C . ASP A 1 291 ? 26.325 -21.383 13.666 1.00 24.46 291 ASP A C 1
ATOM 2261 O O . ASP A 1 291 ? 26.775 -21.616 12.544 1.00 21.02 291 ASP A O 1
ATOM 2266 N N . ALA A 1 292 ? 25.624 -20.293 13.960 1.00 23.30 292 ALA A N 1
ATOM 2267 C CA . ALA A 1 292 ? 25.305 -19.288 12.952 1.00 21.70 292 ALA A CA 1
ATOM 2268 C C . ALA A 1 292 ? 26.540 -18.617 12.383 1.00 22.21 292 ALA A C 1
ATOM 2269 O O . ALA A 1 292 ? 26.694 -18.523 11.165 1.00 25.65 292 ALA A O 1
ATOM 2271 N N . VAL A 1 293 ? 27.424 -18.161 13.262 1.00 21.10 293 VAL A N 1
ATOM 2272 C CA . VAL A 1 293 ? 28.633 -17.481 12.827 1.00 22.79 293 VAL A CA 1
ATOM 2273 C C . VAL A 1 293 ? 29.575 -18.383 12.037 1.00 24.15 293 VAL A C 1
ATOM 2274 O O . VAL A 1 293 ? 30.147 -17.956 11.033 1.00 21.98 293 VAL A O 1
ATOM 2278 N N . VAL A 1 294 ? 29.739 -19.626 12.478 1.00 21.37 294 VAL A N 1
ATOM 2279 C CA . VAL A 1 294 ? 30.615 -20.549 11.766 1.00 19.13 294 VAL A CA 1
ATOM 2280 C C . VAL A 1 294 ? 30.071 -20.760 10.355 1.00 19.82 294 VAL A C 1
ATOM 2281 O O . VAL A 1 294 ? 30.808 -20.694 9.372 1.00 20.20 294 VAL A O 1
ATOM 2285 N N . PHE A 1 295 ? 28.770 -20.991 10.252 1.00 20.88 295 PHE A N 1
ATOM 2286 C CA . PHE A 1 295 ? 28.164 -21.206 8.948 1.00 23.42 295 PHE A CA 1
ATOM 2287 C C . PHE A 1 295 ? 28.168 -19.968 8.048 1.00 22.56 295 PHE A C 1
ATOM 2288 O O . PHE A 1 295 ? 28.520 -20.055 6.875 1.00 22.70 295 PHE A O 1
ATOM 2296 N N . GLN A 1 296 ? 27.796 -18.815 8.600 1.00 25.17 296 GLN A N 1
ATOM 2297 C CA . GLN A 1 296 ? 27.714 -17.586 7.813 1.00 22.35 296 GLN A CA 1
ATOM 2298 C C . GLN A 1 296 ? 29.024 -17.091 7.196 1.00 23.26 296 GLN A C 1
ATOM 2299 O O . GLN A 1 296 ? 29.001 -16.290 6.260 1.00 19.58 296 GLN A O 1
ATOM 2305 N N . ILE A 1 297 ? 30.166 -17.543 7.705 1.00 19.16 297 ILE A N 1
ATOM 2306 C CA . ILE A 1 297 ? 31.423 -17.117 7.098 1.00 17.01 297 ILE A CA 1
ATOM 2307 C C . ILE A 1 297 ? 32.059 -18.237 6.275 1.00 17.74 297 ILE A C 1
ATOM 2308 O O . ILE A 1 297 ? 32.658 -17.980 5.238 1.00 23.30 297 ILE A O 1
ATOM 2313 N N . PHE A 1 298 ? 31.894 -19.484 6.703 1.00 20.85 298 PHE A N 1
ATOM 2314 C CA . PHE A 1 298 ? 32.519 -20.594 5.990 1.00 24.18 298 PHE A CA 1
ATOM 2315 C C . PHE A 1 298 ? 31.704 -21.294 4.903 1.00 26.85 298 PHE A C 1
ATOM 2316 O O . PHE A 1 298 ? 32.279 -21.960 4.033 1.00 25.69 298 PHE A O 1
ATOM 2324 N N . SER A 1 299 ? 30.382 -21.149 4.934 1.00 23.06 299 SER A N 1
ATOM 2325 C CA . SER A 1 299 ? 29.541 -21.759 3.901 1.00 26.43 299 SER A CA 1
ATOM 2326 C C . SER A 1 299 ? 29.838 -21.017 2.597 1.00 27.06 299 SER A C 1
ATOM 2327 O O . SER A 1 299 ? 30.342 -19.890 2.630 1.00 25.70 299 SER A O 1
ATOM 2330 N N . PHE A 1 300 ? 29.523 -21.632 1.458 1.00 27.26 300 PHE A N 1
ATOM 2331 C CA . PHE A 1 300 ? 29.797 -21.014 0.164 1.00 25.74 300 PHE A CA 1
ATOM 2332 C C . PHE A 1 300 ? 31.309 -20.829 0.043 1.00 24.54 300 PHE A C 1
ATOM 2333 O O . PHE A 1 300 ? 31.785 -20.024 -0.757 1.00 22.67 300 PHE A O 1
ATOM 2341 N N . ASN A 1 301 ? 32.055 -21.577 0.852 1.00 22.59 301 ASN A N 1
ATOM 2342 C CA . ASN A 1 301 ? 33.515 -21.490 0.870 1.00 21.40 301 ASN A CA 1
ATOM 2343 C C . ASN A 1 301 ? 33.915 -20.050 1.198 1.00 21.15 301 ASN A C 1
ATOM 2344 O O . ASN A 1 301 ? 34.997 -19.593 0.833 1.00 20.71 301 ASN A O 1
ATOM 2349 N N . GLY A 1 302 ? 33.029 -19.342 1.893 1.00 21.72 302 GLY A N 1
ATOM 2350 C CA . GLY A 1 302 ? 33.297 -17.959 2.250 1.00 22.30 302 GLY A CA 1
ATOM 2351 C C . GLY A 1 302 ? 33.184 -17.045 1.043 1.00 22.19 302 GLY A C 1
ATOM 2352 O O . GLY A 1 302 ? 33.464 -15.849 1.124 1.00 20.86 302 GLY A O 1
ATOM 2353 N N . GLU A 1 303 ? 32.770 -17.610 -0.086 1.00 21.98 303 GLU A N 1
ATOM 2354 C CA . GLU A 1 303 ? 32.636 -16.836 -1.312 1.00 24.52 303 GLU A CA 1
ATOM 2355 C C . GLU A 1 303 ? 31.204 -16.375 -1.557 1.00 25.67 303 GLU A C 1
ATOM 2356 O O . GLU A 1 303 ? 30.525 -16.875 -2.457 1.00 22.49 303 GLU A O 1
ATOM 2362 N N . ARG A 1 304 ? 30.748 -15.429 -0.740 1.00 28.50 304 ARG A N 1
ATOM 2363 C CA . ARG A 1 304 ? 29.407 -14.860 -0.871 1.00 29.01 304 ARG A CA 1
ATOM 2364 C C . ARG A 1 304 ? 29.409 -13.456 -0.265 1.00 28.43 304 ARG A C 1
ATOM 2365 O O . ARG A 1 304 ? 30.068 -13.200 0.747 1.00 22.64 304 ARG A O 1
ATOM 2373 N N . CYS A 1 305 ? 28.674 -12.551 -0.899 1.00 24.19 305 CYS A N 1
ATOM 2374 C CA . CYS A 1 305 ? 28.610 -11.160 -0.473 1.00 28.58 305 CYS A CA 1
ATOM 2375 C C . CYS A 1 305 ? 28.106 -10.902 0.946 1.00 23.90 305 CYS A C 1
ATOM 2376 O O . CYS A 1 305 ? 28.509 -9.922 1.570 1.00 27.77 305 CYS A O 1
ATOM 2379 N N . THR A 1 306 ? 27.237 -11.770 1.456 1.00 20.76 306 THR A N 1
ATOM 2380 C CA . THR A 1 306 ? 26.675 -11.599 2.796 1.00 18.46 306 THR A CA 1
ATOM 2381 C C . THR A 1 306 ? 27.438 -12.340 3.898 1.00 23.74 306 THR A C 1
ATOM 2382 O O . THR A 1 306 ? 26.927 -12.505 5.010 1.00 23.79 306 THR A O 1
ATOM 2386 N N . ALA A 1 307 ? 28.651 -12.789 3.597 1.00 19.36 307 ALA A N 1
ATOM 2387 C CA . ALA A 1 307 ? 29.447 -13.513 4.584 1.00 26.23 307 ALA A CA 1
ATOM 2388 C C . ALA A 1 307 ? 29.788 -12.615 5.771 1.00 21.78 307 ALA A C 1
ATOM 2389 O O . ALA A 1 307 ? 30.115 -11.441 5.601 1.00 19.68 307 ALA A O 1
ATOM 2391 N N . SER A 1 308 ? 29.689 -13.163 6.976 1.00 20.02 308 SER A N 1
ATOM 2392 C CA . SER A 1 308 ? 30.015 -12.391 8.170 1.00 25.48 308 SER A CA 1
ATOM 2393 C C . SER A 1 308 ? 31.533 -12.483 8.355 1.00 22.27 308 SER A C 1
ATOM 2394 O O . SER A 1 308 ? 32.025 -13.261 9.169 1.00 24.48 308 SER A O 1
ATOM 2397 N N . SER A 1 309 ? 32.261 -11.685 7.576 1.00 20.06 309 SER A N 1
ATOM 2398 C CA . SER A 1 309 ? 33.721 -11.680 7.596 1.00 22.32 309 SER A CA 1
ATOM 2399 C C . SER A 1 309 ? 34.359 -10.996 8.799 1.00 22.51 309 SER A C 1
ATOM 2400 O O . SER A 1 309 ? 35.569 -11.085 8.998 1.00 23.43 309 SER A O 1
ATOM 2403 N N . ARG A 1 310 ? 33.553 -10.305 9.594 1.00 20.93 310 ARG A N 1
ATOM 2404 C CA . ARG A 1 310 ? 34.054 -9.656 10.798 1.00 23.85 310 ARG A CA 1
ATOM 2405 C C . ARG A 1 310 ? 33.217 -10.166 11.960 1.00 20.41 310 ARG A C 1
ATOM 2406 O O . ARG A 1 310 ? 31.990 -10.150 11.898 1.00 25.71 310 ARG A O 1
ATOM 2414 N N . LEU A 1 311 ? 33.878 -10.636 13.009 1.00 18.47 311 LEU A N 1
ATOM 2415 C CA . LEU A 1 311 ? 33.175 -11.149 14.177 1.00 18.58 311 LEU A CA 1
ATOM 2416 C C . LEU A 1 311 ? 33.461 -10.273 15.387 1.00 22.58 311 LEU A C 1
ATOM 2417 O O . LEU A 1 311 ? 34.552 -10.323 15.956 1.00 26.40 311 LEU A O 1
ATOM 2422 N N . LEU A 1 312 ? 32.477 -9.463 15.764 1.00 22.88 312 LEU A N 1
ATOM 2423 C CA . LEU A 1 312 ? 32.596 -8.576 16.913 1.00 26.10 312 LEU A CA 1
ATOM 2424 C C . LEU A 1 312 ? 32.029 -9.280 18.143 1.00 22.94 312 LEU A C 1
ATOM 2425 O O . LEU A 1 312 ? 30.835 -9.554 18.211 1.00 21.11 312 LEU A O 1
ATOM 2430 N N . VAL A 1 313 ? 32.894 -9.570 19.112 1.00 25.41 313 VAL A N 1
ATOM 2431 C CA . VAL A 1 313 ? 32.482 -10.258 20.329 1.00 23.83 313 VAL A CA 1
ATOM 2432 C C . VAL A 1 313 ? 32.751 -9.435 21.586 1.00 25.58 313 VAL A C 1
ATOM 2433 O O . VAL A 1 313 ? 33.828 -8.859 21.754 1.00 24.04 313 VAL A O 1
ATOM 2437 N N . GLU A 1 314 ? 31.757 -9.392 22.466 1.00 24.47 314 GLU A N 1
ATOM 2438 C CA . GLU A 1 314 ? 31.852 -8.661 23.724 1.00 25.78 314 GLU A CA 1
ATOM 2439 C C . GLU A 1 314 ? 33.046 -9.196 24.517 1.00 27.01 314 GLU A C 1
ATOM 2440 O O . GLU A 1 314 ? 33.178 -10.404 24.721 1.00 23.75 314 GLU A O 1
ATOM 2446 N N . GLU A 1 315 ? 33.910 -8.286 24.954 1.00 29.57 315 GLU A N 1
ATOM 2447 C CA . GLU A 1 315 ? 35.122 -8.644 25.686 1.00 35.62 315 GLU A CA 1
ATOM 2448 C C . GLU A 1 315 ? 34.995 -9.728 26.751 1.00 32.25 315 GLU A C 1
ATOM 2449 O O . GLU A 1 315 ? 35.791 -10.660 26.776 1.00 33.73 315 GLU A O 1
ATOM 2455 N N . LYS A 1 316 ? 33.992 -9.622 27.615 1.00 32.39 316 LYS A N 1
ATOM 2456 C CA . LYS A 1 316 ? 33.809 -10.596 28.687 1.00 34.36 316 LYS A CA 1
ATOM 2457 C C . LYS A 1 316 ? 33.714 -12.052 28.236 1.00 37.52 316 LYS A C 1
ATOM 2458 O O . LYS A 1 316 ? 33.957 -12.962 29.035 1.00 34.83 316 LYS A O 1
ATOM 2464 N N . ILE A 1 317 ? 33.363 -12.284 26.971 1.00 33.22 317 ILE A N 1
ATOM 2465 C CA . ILE A 1 317 ? 33.270 -13.654 26.458 1.00 29.59 317 ILE A CA 1
ATOM 2466 C C . ILE A 1 317 ? 34.141 -13.864 25.223 1.00 27.22 317 ILE A C 1
ATOM 2467 O O . ILE A 1 317 ? 34.081 -14.914 24.590 1.00 29.21 317 ILE A O 1
ATOM 2472 N N . PHE A 1 318 ? 34.953 -12.869 24.886 1.00 27.32 318 PHE A N 1
ATOM 2473 C CA . PHE A 1 318 ? 35.804 -12.953 23.707 1.00 30.49 318 PHE A CA 1
ATOM 2474 C C . PHE A 1 318 ? 36.689 -14.196 23.680 1.00 34.38 318 PHE A C 1
ATOM 2475 O O . PHE A 1 318 ? 36.695 -14.942 22.702 1.00 32.55 318 PHE A O 1
ATOM 2483 N N . GLU A 1 319 ? 37.427 -14.422 24.760 1.00 36.17 319 GLU A N 1
ATOM 2484 C CA . GLU A 1 319 ? 38.329 -15.561 24.836 1.00 34.37 319 GLU A CA 1
ATOM 2485 C C . GLU A 1 319 ? 37.628 -16.904 24.678 1.00 30.94 319 GLU A C 1
ATOM 2486 O O . GLU A 1 319 ? 38.039 -17.735 23.871 1.00 30.57 319 GLU A O 1
ATOM 2492 N N . ASP A 1 320 ? 36.565 -17.119 25.439 1.00 27.16 320 ASP A N 1
ATOM 2493 C CA . ASP A 1 320 ? 35.849 -18.381 25.360 1.00 30.56 320 ASP A CA 1
ATOM 2494 C C . ASP A 1 320 ? 35.181 -18.604 24.001 1.00 34.14 320 ASP A C 1
ATOM 2495 O O . ASP A 1 320 ? 35.449 -19.599 23.323 1.00 34.83 320 ASP A O 1
ATOM 2500 N N . PHE A 1 321 ? 34.316 -17.674 23.607 1.00 32.00 321 PHE A N 1
ATOM 2501 C CA . PHE A 1 321 ? 33.584 -17.785 22.348 1.00 28.07 321 PHE A CA 1
ATOM 2502 C C . PHE A 1 321 ? 34.461 -17.879 21.098 1.00 28.30 321 PHE A C 1
ATOM 2503 O O . PHE A 1 321 ? 34.261 -18.765 20.266 1.00 27.10 321 PHE A O 1
ATOM 2511 N N . VAL A 1 322 ? 35.413 -16.962 20.946 1.00 26.18 322 VAL A N 1
ATOM 2512 C CA . VAL A 1 322 ? 36.275 -16.997 19.773 1.00 27.10 322 VAL A CA 1
ATOM 2513 C C . VAL A 1 322 ? 37.052 -18.309 19.746 1.00 31.79 322 VAL A C 1
ATOM 2514 O O . VAL A 1 322 ? 37.284 -18.879 18.679 1.00 33.75 322 VAL A O 1
ATOM 2518 N N . GLY A 1 323 ? 37.436 -18.795 20.923 1.00 33.20 323 GLY A N 1
ATOM 2519 C CA . GLY A 1 323 ? 38.160 -20.050 20.999 1.00 27.37 323 GLY A CA 1
ATOM 2520 C C . GLY A 1 323 ? 37.302 -21.180 20.459 1.00 29.37 323 GLY A C 1
ATOM 2521 O O . GLY A 1 323 ? 37.795 -22.078 19.771 1.00 32.37 323 GLY A O 1
ATOM 2522 N N . LYS A 1 324 ? 36.011 -21.141 20.769 1.00 26.26 324 LYS A N 1
ATOM 2523 C CA . LYS A 1 324 ? 35.089 -22.165 20.289 1.00 28.91 324 LYS A CA 1
ATOM 2524 C C . LYS A 1 324 ? 34.916 -22.053 18.775 1.00 28.56 324 LYS A C 1
ATOM 2525 O O . LYS A 1 324 ? 34.710 -23.055 18.093 1.00 29.37 324 LYS A O 1
ATOM 2531 N N . VAL A 1 325 ? 35.017 -20.834 18.251 1.00 27.55 325 VAL A N 1
ATOM 2532 C CA . VAL A 1 325 ? 34.890 -20.619 16.815 1.00 25.18 325 VAL A CA 1
ATOM 2533 C C . VAL A 1 325 ? 36.093 -21.247 16.116 1.00 27.50 325 VAL A C 1
ATOM 2534 O O . VAL A 1 325 ? 35.953 -21.894 15.077 1.00 29.40 325 VAL A O 1
ATOM 2538 N N . VAL A 1 326 ? 37.275 -21.062 16.697 1.00 27.58 326 VAL A N 1
ATOM 2539 C CA . VAL A 1 326 ? 38.503 -21.621 16.134 1.00 26.14 326 VAL A CA 1
ATOM 2540 C C . VAL A 1 326 ? 38.429 -23.145 16.033 1.00 27.09 326 VAL A C 1
ATOM 2541 O O . VAL A 1 326 ? 38.730 -23.725 14.987 1.00 26.28 326 VAL A O 1
ATOM 2545 N N . GLU A 1 327 ? 38.025 -23.791 17.121 1.00 26.02 327 GLU A N 1
ATOM 2546 C CA . GLU A 1 327 ? 37.927 -25.242 17.131 1.00 29.93 327 GLU A CA 1
ATOM 2547 C C . GLU A 1 327 ? 36.943 -25.753 16.091 1.00 32.15 327 GLU A C 1
ATOM 2548 O O . GLU A 1 327 ? 37.185 -26.781 15.452 1.00 32.19 327 GLU A O 1
ATOM 2554 N N . ARG A 1 328 ? 35.833 -25.040 15.916 1.00 30.09 328 ARG A N 1
ATOM 2555 C CA . ARG A 1 328 ? 34.842 -25.442 14.924 1.00 26.92 328 ARG A CA 1
ATOM 2556 C C . ARG A 1 328 ? 35.442 -25.328 13.521 1.00 27.23 328 ARG A C 1
ATOM 2557 O O . ARG A 1 328 ? 35.308 -26.240 12.711 1.00 26.33 328 ARG A O 1
ATOM 2565 N N . ALA A 1 329 ? 36.118 -24.215 13.242 1.00 26.28 329 ALA A N 1
ATOM 2566 C CA . ALA A 1 329 ? 36.739 -24.007 11.934 1.00 27.37 329 ALA A CA 1
ATOM 2567 C C . ALA A 1 329 ? 37.778 -25.093 11.668 1.00 33.13 329 ALA A C 1
ATOM 2568 O O . ALA A 1 329 ? 37.928 -25.566 10.540 1.00 29.48 329 ALA A O 1
ATOM 2570 N N . ARG A 1 330 ? 38.494 -25.480 12.720 1.00 32.12 330 ARG A N 1
ATOM 2571 C CA . ARG A 1 330 ? 39.520 -26.508 12.624 1.00 30.04 330 ARG A CA 1
ATOM 2572 C C . ARG A 1 330 ? 38.887 -27.843 12.216 1.00 28.59 330 ARG A C 1
ATOM 2573 O O . ARG A 1 330 ? 39.488 -28.626 11.484 1.00 29.86 330 ARG A O 1
ATOM 2581 N N . ALA A 1 331 ? 37.664 -28.086 12.677 1.00 23.35 331 ALA A N 1
ATOM 2582 C CA . ALA A 1 331 ? 36.961 -29.326 12.378 1.00 25.89 331 ALA A CA 1
ATOM 2583 C C . ALA A 1 331 ? 36.166 -29.326 11.067 1.00 27.83 331 ALA A C 1
ATOM 2584 O O . ALA A 1 331 ? 35.589 -30.345 10.695 1.00 28.79 331 ALA A O 1
ATOM 2586 N N . ILE A 1 332 ? 36.126 -28.190 10.376 1.00 29.70 332 ILE A N 1
ATOM 2587 C CA . ILE A 1 332 ? 35.405 -28.095 9.104 1.00 28.66 332 ILE A CA 1
ATOM 2588 C C . ILE A 1 332 ? 35.930 -29.154 8.125 1.00 28.58 332 ILE A C 1
ATOM 2589 O O . ILE A 1 332 ? 37.141 -29.318 7.965 1.00 27.34 332 ILE A O 1
ATOM 2594 N N . ARG A 1 333 ? 35.022 -29.870 7.470 1.00 25.04 333 ARG A N 1
ATOM 2595 C CA . ARG A 1 333 ? 35.426 -30.887 6.507 1.00 29.25 333 ARG A CA 1
ATOM 2596 C C . ARG A 1 333 ? 35.793 -30.259 5.168 1.00 27.27 333 ARG A C 1
ATOM 2597 O O . ARG A 1 333 ? 34.924 -29.760 4.449 1.00 29.88 333 ARG A O 1
ATOM 2605 N N . VAL A 1 334 ? 37.082 -30.279 4.842 1.00 26.29 334 VAL A N 1
ATOM 2606 C CA . VAL A 1 334 ? 37.564 -29.729 3.581 1.00 23.56 334 VAL A CA 1
ATOM 2607 C C . VAL A 1 334 ? 37.763 -30.886 2.609 1.00 27.42 334 VAL A C 1
ATOM 2608 O O . VAL A 1 334 ? 38.485 -31.839 2.904 1.00 28.96 334 VAL A O 1
ATOM 2612 N N . GLY A 1 335 ? 37.111 -30.810 1.454 1.00 26.90 335 GLY A N 1
ATOM 2613 C CA . GLY A 1 335 ? 37.236 -31.879 0.483 1.00 27.38 335 GLY A CA 1
ATOM 2614 C C . GLY A 1 335 ? 36.622 -31.577 -0.869 1.00 26.90 335 GLY A C 1
ATOM 2615 O O . GLY A 1 335 ? 36.307 -30.428 -1.185 1.00 21.63 335 GLY A O 1
ATOM 2616 N N . HIS A 1 336 ? 36.444 -32.624 -1.666 1.00 23.46 336 HIS A N 1
ATOM 2617 C CA . HIS A 1 336 ? 35.887 -32.481 -3.000 1.00 23.74 336 HIS A CA 1
ATOM 2618 C C . HIS A 1 336 ? 34.426 -32.044 -2.968 1.00 21.29 336 HIS A C 1
ATOM 2619 O O . HIS A 1 336 ? 33.627 -32.564 -2.194 1.00 21.61 336 HIS A O 1
ATOM 2626 N N . PRO A 1 337 ? 34.060 -31.077 -3.822 1.00 22.62 337 PRO A N 1
ATOM 2627 C CA . PRO A 1 337 ? 32.696 -30.547 -3.910 1.00 23.55 337 PRO A CA 1
ATOM 2628 C C . PRO A 1 337 ? 31.612 -31.601 -4.132 1.00 23.46 337 PRO A C 1
ATOM 2629 O O . PRO A 1 337 ? 30.515 -31.495 -3.591 1.00 23.65 337 PRO A O 1
ATOM 2633 N N . LEU A 1 338 ? 31.914 -32.616 -4.931 1.00 27.70 338 LEU A N 1
ATOM 2634 C CA . LEU A 1 338 ? 30.928 -33.652 -5.222 1.00 31.19 338 LEU A CA 1
ATOM 2635 C C . LEU A 1 338 ? 30.653 -34.561 -4.038 1.00 33.99 338 LEU A C 1
ATOM 2636 O O . LEU A 1 338 ? 29.617 -35.231 -3.983 1.00 34.55 338 LEU A O 1
ATOM 2641 N N . ASP A 1 339 ? 31.584 -34.590 -3.092 1.00 34.94 339 ASP A N 1
ATOM 2642 C CA . ASP A 1 339 ? 31.412 -35.413 -1.908 1.00 35.03 339 ASP A CA 1
ATOM 2643 C C . ASP A 1 339 ? 30.320 -34.767 -1.054 1.00 37.66 339 ASP A C 1
ATOM 2644 O O . ASP A 1 339 ? 30.431 -33.606 -0.660 1.00 34.89 339 ASP A O 1
ATOM 2649 N N . PRO A 1 340 ? 29.238 -35.510 -0.774 1.00 41.94 340 PRO A N 1
ATOM 2650 C CA . PRO A 1 340 ? 28.121 -35.002 0.031 1.00 43.75 340 PRO A CA 1
ATOM 2651 C C . PRO A 1 340 ? 28.463 -34.684 1.493 1.00 43.07 340 PRO A C 1
ATOM 2652 O O . PRO A 1 340 ? 27.674 -34.047 2.192 1.00 39.28 340 PRO A O 1
ATOM 2656 N N . GLU A 1 341 ? 29.636 -35.126 1.942 1.00 42.02 341 GLU A N 1
ATOM 2657 C CA . GLU A 1 341 ? 30.090 -34.892 3.313 1.00 41.61 341 GLU A CA 1
ATOM 2658 C C . GLU A 1 341 ? 30.890 -33.593 3.430 1.00 40.79 341 GLU A C 1
ATOM 2659 O O . GLU A 1 341 ? 30.999 -33.012 4.511 1.00 37.97 341 GLU A O 1
ATOM 2665 N N . THR A 1 342 ? 31.452 -33.148 2.311 1.00 34.38 342 THR A N 1
ATOM 2666 C CA . THR A 1 342 ? 32.254 -31.933 2.284 1.00 31.12 342 THR A CA 1
ATOM 2667 C C . THR A 1 342 ? 31.492 -30.700 2.753 1.00 28.72 342 THR A C 1
ATOM 2668 O O . THR A 1 342 ? 30.329 -30.500 2.399 1.00 27.52 342 THR A O 1
ATOM 2672 N N . GLU A 1 343 ? 32.168 -29.876 3.549 1.00 26.96 343 GLU A N 1
ATOM 2673 C CA . GLU A 1 343 ? 31.593 -28.639 4.064 1.00 27.42 343 GLU A CA 1
ATOM 2674 C C . GLU A 1 343 ? 32.221 -27.438 3.348 1.00 23.32 343 GLU A C 1
ATOM 2675 O O . GLU A 1 343 ? 31.523 -26.487 2.978 1.00 24.37 343 GLU A O 1
ATOM 2681 N N . VAL A 1 344 ? 33.532 -27.498 3.132 1.00 19.20 344 VAL A N 1
ATOM 2682 C CA . VAL A 1 344 ? 34.247 -26.436 2.427 1.00 20.25 344 VAL A CA 1
ATOM 2683 C C . VAL A 1 344 ? 35.060 -27.013 1.262 1.00 24.25 344 VAL A C 1
ATOM 2684 O O . VAL A 1 344 ? 35.894 -27.906 1.450 1.00 20.52 344 VAL A O 1
ATOM 2688 N N . GLY A 1 345 ? 34.798 -26.500 0.060 1.00 22.37 345 GLY A N 1
ATOM 2689 C CA . GLY A 1 345 ? 35.501 -26.960 -1.122 1.00 16.03 345 GLY A CA 1
ATOM 2690 C C . GLY A 1 345 ? 36.573 -25.982 -1.565 1.00 17.16 345 GLY A C 1
ATOM 2691 O O . GLY A 1 345 ? 36.909 -25.066 -0.820 1.00 19.24 345 GLY A O 1
ATOM 2692 N N . PRO A 1 346 ? 37.124 -26.145 -2.781 1.00 19.16 346 PRO A N 1
ATOM 2693 C CA . PRO A 1 346 ? 38.169 -25.266 -3.318 1.00 21.33 346 PRO A CA 1
ATOM 2694 C C . PRO A 1 346 ? 37.628 -23.922 -3.805 1.00 22.50 346 PRO A C 1
ATOM 2695 O O . PRO A 1 346 ? 36.460 -23.816 -4.180 1.00 22.72 346 PRO A O 1
ATOM 2699 N N . LEU A 1 347 ? 38.482 -22.903 -3.804 1.00 18.84 347 LEU A N 1
ATOM 2700 C CA . LEU A 1 347 ? 38.078 -21.585 -4.274 1.00 20.03 347 LEU A CA 1
ATOM 2701 C C . LEU A 1 347 ? 37.947 -21.643 -5.794 1.00 26.40 347 LEU A C 1
ATOM 2702 O O . LEU A 1 347 ? 38.501 -22.538 -6.439 1.00 24.80 347 LEU A O 1
ATOM 2707 N N . ILE A 1 348 ? 37.220 -20.681 -6.354 1.00 25.52 348 ILE A N 1
ATOM 2708 C CA . ILE A 1 348 ? 36.931 -20.630 -7.787 1.00 22.35 348 ILE A CA 1
ATOM 2709 C C . ILE A 1 348 ? 38.053 -20.770 -8.812 1.00 21.61 348 ILE A C 1
ATOM 2710 O O . ILE A 1 348 ? 37.900 -21.472 -9.809 1.00 20.00 348 ILE A O 1
ATOM 2715 N N . HIS A 1 349 ? 39.175 -20.109 -8.575 1.00 25.30 349 HIS A N 1
ATOM 2716 C CA . HIS A 1 349 ? 40.267 -20.120 -9.542 1.00 24.49 349 HIS A CA 1
ATOM 2717 C C . HIS A 1 349 ? 41.575 -19.883 -8.796 1.00 24.39 349 HIS A C 1
ATOM 2718 O O . HIS A 1 349 ? 41.574 -19.300 -7.713 1.00 26.66 349 HIS A O 1
ATOM 2725 N N . PRO A 1 350 ? 42.707 -20.357 -9.340 1.00 23.76 350 PRO A N 1
ATOM 2726 C CA . PRO A 1 350 ? 43.954 -20.112 -8.612 1.00 25.28 350 PRO A CA 1
ATOM 2727 C C . PRO A 1 350 ? 44.261 -18.619 -8.449 1.00 27.28 350 PRO A C 1
ATOM 2728 O O . PRO A 1 350 ? 44.905 -18.213 -7.481 1.00 24.99 350 PRO A O 1
ATOM 2732 N N . GLU A 1 351 ? 43.793 -17.804 -9.390 1.00 20.84 351 GLU A N 1
ATOM 2733 C CA . GLU A 1 351 ? 44.026 -16.368 -9.315 1.00 29.12 351 GLU A CA 1
ATOM 2734 C C . GLU A 1 351 ? 43.276 -15.757 -8.134 1.00 28.35 351 GLU A C 1
ATOM 2735 O O . GLU A 1 351 ? 43.714 -14.763 -7.553 1.00 27.51 351 GLU A O 1
ATOM 2741 N N . HIS A 1 352 ? 42.142 -16.351 -7.776 1.00 28.00 352 HIS A N 1
ATOM 2742 C CA . HIS A 1 352 ? 41.382 -15.842 -6.644 1.00 26.83 352 HIS A CA 1
ATOM 2743 C C . HIS A 1 352 ? 42.055 -16.323 -5.360 1.00 23.22 352 HIS A C 1
ATOM 2744 O O . HIS A 1 352 ? 42.162 -15.575 -4.392 1.00 22.41 352 HIS A O 1
ATOM 2751 N N . LEU A 1 353 ? 42.514 -17.572 -5.359 1.00 24.00 353 LEU A N 1
ATOM 2752 C CA . LEU A 1 353 ? 43.200 -18.119 -4.194 1.00 25.73 353 LEU A CA 1
ATOM 2753 C C . LEU A 1 353 ? 44.439 -17.279 -3.899 1.00 28.20 353 LEU A C 1
ATOM 2754 O O . LEU A 1 353 ? 44.816 -17.089 -2.740 1.00 27.69 353 LEU A O 1
ATOM 2759 N N . GLN A 1 354 ? 45.072 -16.787 -4.960 1.00 24.63 354 GLN A N 1
ATOM 2760 C CA . GLN A 1 354 ? 46.264 -15.964 -4.823 1.00 27.86 354 GLN A CA 1
ATOM 2761 C C . GLN A 1 354 ? 45.896 -14.653 -4.133 1.00 28.82 354 GLN A C 1
ATOM 2762 O O . GLN A 1 354 ? 46.587 -14.212 -3.218 1.00 28.22 354 GLN A O 1
ATOM 2768 N N . ARG A 1 355 ? 44.797 -14.041 -4.569 1.00 29.59 355 ARG A N 1
ATOM 2769 C CA . ARG A 1 355 ? 44.340 -12.791 -3.978 1.00 28.77 355 ARG A CA 1
ATOM 2770 C C . ARG A 1 355 ? 44.015 -12.983 -2.495 1.00 29.62 355 ARG A C 1
ATOM 2771 O O . ARG A 1 355 ? 44.358 -12.141 -1.665 1.00 30.20 355 ARG A O 1
ATOM 2779 N N . VAL A 1 356 ? 43.356 -14.089 -2.163 1.00 26.97 356 VAL A N 1
ATOM 2780 C CA . VAL A 1 356 ? 42.995 -14.364 -0.772 1.00 26.61 356 VAL A CA 1
ATOM 2781 C C . VAL A 1 356 ? 44.233 -14.611 0.092 1.00 28.80 356 VAL A C 1
ATOM 2782 O O . VAL A 1 356 ? 44.313 -14.142 1.231 1.00 26.91 356 VAL A O 1
ATOM 2786 N N . LEU A 1 357 ? 45.198 -15.348 -0.446 1.00 26.84 357 LEU A N 1
ATOM 2787 C CA . LEU A 1 357 ? 46.433 -15.613 0.283 1.00 29.04 357 LEU A CA 1
ATOM 2788 C C . LEU A 1 357 ? 47.148 -14.287 0.489 1.00 28.27 357 LEU A C 1
ATOM 2789 O O . LEU A 1 357 ? 47.840 -14.090 1.486 1.00 30.27 357 LEU A O 1
ATOM 2794 N N . GLY A 1 358 ? 46.963 -13.377 -0.463 1.00 27.60 358 GLY A N 1
ATOM 2795 C CA . GLY A 1 358 ? 47.577 -12.065 -0.371 1.00 30.02 358 GLY A CA 1
ATOM 2796 C C . GLY A 1 358 ? 47.043 -11.297 0.823 1.00 32.32 358 GLY A C 1
ATOM 2797 O O . GLY A 1 358 ? 47.782 -10.559 1.477 1.00 32.04 358 GLY A O 1
ATOM 2798 N N . TYR A 1 359 ? 45.754 -11.462 1.108 1.00 28.38 359 TYR A N 1
ATOM 2799 C CA . TYR A 1 359 ? 45.149 -10.787 2.250 1.00 25.61 359 TYR A CA 1
ATOM 2800 C C . TYR A 1 359 ? 45.627 -11.443 3.542 1.00 25.66 359 TYR A C 1
ATOM 2801 O O . TYR A 1 359 ? 45.898 -10.762 4.528 1.00 24.41 359 TYR A O 1
ATOM 2810 N N . VAL A 1 360 ? 45.728 -12.767 3.539 1.00 24.31 360 VAL A N 1
ATOM 2811 C CA . VAL A 1 360 ? 46.195 -13.485 4.720 1.00 30.46 360 VAL A CA 1
ATOM 2812 C C . VAL A 1 360 ? 47.584 -12.974 5.106 1.00 33.39 360 VAL A C 1
ATOM 2813 O O . VAL A 1 360 ? 47.837 -12.638 6.267 1.00 33.78 360 VAL A O 1
ATOM 2817 N N . GLU A 1 361 ? 48.476 -12.905 4.120 1.00 36.95 361 GLU A N 1
ATOM 2818 C CA . GLU A 1 361 ? 49.843 -12.440 4.344 1.00 38.96 361 GLU A CA 1
ATOM 2819 C C . GLU A 1 361 ? 49.834 -11.002 4.855 1.00 38.26 361 GLU A C 1
ATOM 2820 O O . GLU A 1 361 ? 50.549 -10.669 5.800 1.00 39.19 361 GLU A O 1
ATOM 2826 N N . ALA A 1 362 ? 49.022 -10.157 4.223 1.00 34.10 362 ALA A N 1
ATOM 2827 C CA . ALA A 1 362 ? 48.907 -8.757 4.619 1.00 33.65 362 ALA A CA 1
ATOM 2828 C C . ALA A 1 362 ? 48.444 -8.664 6.069 1.00 31.15 362 ALA A C 1
ATOM 2829 O O . ALA A 1 362 ? 48.905 -7.811 6.827 1.00 33.50 362 ALA A O 1
ATOM 2831 N N . GLY A 1 363 ? 47.527 -9.548 6.447 1.00 31.18 363 GLY A N 1
ATOM 2832 C CA . GLY A 1 363 ? 47.023 -9.552 7.805 1.00 31.41 363 GLY A CA 1
ATOM 2833 C C . GLY A 1 363 ? 48.142 -9.827 8.788 1.00 33.44 363 GLY A C 1
ATOM 2834 O O . GLY A 1 363 ? 48.240 -9.174 9.826 1.00 33.13 363 GLY A O 1
ATOM 2835 N N . LYS A 1 364 ? 48.988 -10.801 8.468 1.00 32.75 364 LYS A N 1
ATOM 2836 C CA . LYS A 1 364 ? 50.109 -11.135 9.337 1.00 35.47 364 LYS A CA 1
ATOM 2837 C C . LYS A 1 364 ? 51.042 -9.933 9.464 1.00 32.86 364 LYS A C 1
ATOM 2838 O O . LYS A 1 364 ? 51.418 -9.541 10.566 1.00 33.87 364 LYS A O 1
ATOM 2844 N N . ARG A 1 365 ? 51.404 -9.348 8.326 1.00 33.66 365 ARG A N 1
ATOM 2845 C CA . ARG A 1 365 ? 52.309 -8.204 8.304 1.00 37.90 365 ARG A CA 1
ATOM 2846 C C . ARG A 1 365 ? 51.796 -6.967 9.030 1.00 38.64 365 ARG A C 1
ATOM 2847 O O . ARG A 1 365 ? 52.576 -6.075 9.357 1.00 40.80 365 ARG A O 1
ATOM 2855 N N . GLU A 1 366 ? 50.494 -6.903 9.288 1.00 38.47 366 GLU A N 1
ATOM 2856 C CA . GLU A 1 366 ? 49.942 -5.747 9.981 1.00 34.08 366 GLU A CA 1
ATOM 2857 C C . GLU A 1 366 ? 49.605 -6.017 11.443 1.00 32.59 366 GLU A C 1
ATOM 2858 O O . GLU A 1 366 ? 48.919 -5.223 12.083 1.00 32.61 366 GLU A O 1
ATOM 2864 N N . GLY A 1 367 ? 50.080 -7.140 11.969 1.00 30.03 367 GLY A N 1
ATOM 2865 C CA . GLY A 1 367 ? 49.839 -7.443 13.370 1.00 34.64 367 GLY A CA 1
ATOM 2866 C C . GLY A 1 367 ? 48.678 -8.349 13.738 1.00 39.95 367 GLY A C 1
ATOM 2867 O O . GLY A 1 367 ? 48.529 -8.704 14.909 1.00 38.80 367 GLY A O 1
ATOM 2868 N N . ALA A 1 368 ? 47.849 -8.722 12.767 1.00 36.38 368 ALA A N 1
ATOM 2869 C CA . ALA A 1 368 ? 46.722 -9.601 13.055 1.00 33.42 368 ALA A CA 1
ATOM 2870 C C . ALA A 1 368 ? 47.259 -10.927 13.583 1.00 30.63 368 ALA A C 1
ATOM 2871 O O . ALA A 1 368 ? 48.272 -11.428 13.099 1.00 33.89 368 ALA A O 1
ATOM 2873 N N . ARG A 1 369 ? 46.578 -11.491 14.573 1.00 31.14 369 ARG A N 1
ATOM 2874 C CA . ARG A 1 369 ? 46.996 -12.752 15.176 1.00 34.10 369 ARG A CA 1
ATOM 2875 C C . ARG A 1 369 ? 46.293 -13.966 14.554 1.00 35.38 369 ARG A C 1
ATOM 2876 O O . ARG A 1 369 ? 45.107 -14.207 14.798 1.00 36.74 369 ARG A O 1
ATOM 2884 N N . LEU A 1 370 ? 47.034 -14.725 13.748 1.00 35.99 370 LEU A N 1
ATOM 2885 C CA . LEU A 1 370 ? 46.500 -15.911 13.078 1.00 32.30 370 LEU A CA 1
ATOM 2886 C C . LEU A 1 370 ? 46.308 -17.064 14.057 1.00 30.61 370 LEU A C 1
ATOM 2887 O O . LEU A 1 370 ? 47.278 -17.583 14.605 1.00 35.26 370 LEU A O 1
ATOM 2892 N N . LEU A 1 371 ? 45.058 -17.472 14.255 1.00 25.92 371 LEU A N 1
ATOM 2893 C CA . LEU A 1 371 ? 44.738 -18.553 15.186 1.00 24.76 371 LEU A CA 1
ATOM 2894 C C . LEU A 1 371 ? 44.613 -19.927 14.535 1.00 28.64 371 LEU A C 1
ATOM 2895 O O . LEU A 1 371 ? 44.876 -20.947 15.172 1.00 25.99 371 LEU A O 1
ATOM 2900 N N . VAL A 1 372 ? 44.189 -19.960 13.275 1.00 29.28 372 VAL A N 1
ATOM 2901 C CA . VAL A 1 372 ? 44.038 -21.223 12.568 1.00 28.18 372 VAL A CA 1
ATOM 2902 C C . VAL A 1 372 ? 43.917 -21.001 11.061 1.00 28.58 372 VAL A C 1
ATOM 2903 O O . VAL A 1 372 ? 43.502 -19.928 10.610 1.00 25.50 372 VAL A O 1
ATOM 2907 N N . GLY A 1 373 ? 44.298 -22.018 10.288 1.00 26.21 373 GLY A N 1
ATOM 2908 C CA . GLY A 1 373 ? 44.243 -21.912 8.842 1.00 25.50 373 GLY A CA 1
ATOM 2909 C C . GLY A 1 373 ? 45.306 -20.962 8.324 1.00 26.52 373 GLY A C 1
ATOM 2910 O O . GLY A 1 373 ? 46.455 -21.020 8.753 1.00 27.42 373 GLY A O 1
ATOM 2911 N N . GLY A 1 374 ? 44.926 -20.086 7.399 1.00 28.17 374 GLY A N 1
ATOM 2912 C CA . GLY A 1 374 ? 45.873 -19.129 6.851 1.00 26.52 374 GLY A CA 1
ATOM 2913 C C . GLY A 1 374 ? 46.807 -19.685 5.789 1.00 29.53 374 GLY A C 1
ATOM 2914 O O . GLY A 1 374 ? 47.757 -19.017 5.387 1.00 28.73 374 GLY A O 1
ATOM 2915 N N . GLU A 1 375 ? 46.545 -20.905 5.333 1.00 33.75 375 GLU A N 1
ATOM 2916 C CA . GLU A 1 375 ? 47.375 -21.528 4.304 1.00 34.91 375 GLU A CA 1
ATOM 2917 C C . GLU A 1 375 ? 46.587 -22.555 3.500 1.00 32.49 375 GLU A C 1
ATOM 2918 O O . GLU A 1 375 ? 45.480 -22.935 3.880 1.00 28.78 375 GLU A O 1
ATOM 2924 N N . ARG A 1 376 ? 47.172 -22.997 2.390 1.00 27.62 376 ARG A N 1
ATOM 2925 C CA . ARG A 1 376 ? 46.544 -23.979 1.520 1.00 28.06 376 ARG A CA 1
ATOM 2926 C C . ARG A 1 376 ? 46.262 -25.269 2.272 1.00 28.21 376 ARG A C 1
ATOM 2927 O O . ARG A 1 376 ? 47.004 -25.642 3.176 1.00 29.63 376 ARG A O 1
ATOM 2935 N N . ALA A 1 377 ? 45.179 -25.944 1.908 1.00 28.56 377 ALA A N 1
ATOM 2936 C CA . ALA A 1 377 ? 44.842 -27.211 2.542 1.00 31.05 377 ALA A CA 1
ATOM 2937 C C . ALA A 1 377 ? 45.593 -28.290 1.766 1.00 33.36 377 ALA A C 1
ATOM 2938 O O . ALA A 1 377 ? 45.535 -28.333 0.534 1.00 34.89 377 ALA A O 1
ATOM 2940 N N . LYS A 1 378 ? 46.305 -29.152 2.484 1.00 36.82 378 LYS A N 1
ATOM 2941 C CA . LYS A 1 378 ? 47.076 -30.214 1.847 1.00 37.50 378 LYS A CA 1
ATOM 2942 C C . LYS A 1 378 ? 46.319 -31.529 1.785 1.00 33.50 378 LYS A C 1
ATOM 2943 O O . LYS A 1 378 ? 46.430 -32.270 0.812 1.00 37.40 378 LYS A O 1
ATOM 2949 N N . THR A 1 379 ? 45.544 -31.811 2.825 1.00 33.50 379 THR A N 1
ATOM 2950 C CA . THR A 1 379 ? 44.786 -33.055 2.894 1.00 34.39 379 THR A CA 1
ATOM 2951 C C . THR A 1 379 ? 43.307 -32.804 3.160 1.00 32.54 379 THR A C 1
ATOM 2952 O O . THR A 1 379 ? 42.940 -31.818 3.793 1.00 33.35 379 THR A O 1
ATOM 2956 N N . SER A 1 380 ? 42.461 -33.701 2.668 1.00 32.17 380 SER A N 1
ATOM 2957 C CA . SER A 1 380 ? 41.023 -33.574 2.863 1.00 33.97 380 SER A CA 1
ATOM 2958 C C . SER A 1 380 ? 40.638 -34.292 4.148 1.00 39.47 380 SER A C 1
ATOM 2959 O O . SER A 1 380 ? 41.490 -34.874 4.821 1.00 37.27 380 SER A O 1
ATOM 2962 N N . PHE A 1 381 ? 39.353 -34.253 4.484 1.00 40.90 381 PHE A N 1
ATOM 2963 C CA . PHE A 1 381 ? 38.873 -34.914 5.689 1.00 43.15 381 PHE A CA 1
ATOM 2964 C C . PHE A 1 381 ? 38.820 -36.424 5.461 1.00 46.97 381 PHE A C 1
ATOM 2965 O O . PHE A 1 381 ? 38.382 -37.178 6.331 1.00 48.69 381 PHE A O 1
ATOM 2973 N N . ARG A 1 382 ? 39.270 -36.854 4.284 1.00 48.46 382 ARG A N 1
ATOM 2974 C CA . ARG A 1 382 ? 39.301 -38.273 3.931 1.00 48.78 382 ARG A CA 1
ATOM 2975 C C . ARG A 1 382 ? 40.710 -38.704 3.545 1.00 50.26 382 ARG A C 1
ATOM 2976 O O . ARG A 1 382 ? 40.895 -39.770 2.959 1.00 54.84 382 ARG A O 1
ATOM 2984 N N . GLY A 1 383 ? 41.697 -37.868 3.859 1.00 53.19 383 GLY A N 1
ATOM 2985 C CA . GLY A 1 383 ? 43.080 -38.192 3.542 1.00 51.88 383 GLY A CA 1
ATOM 2986 C C . GLY A 1 383 ? 43.534 -37.878 2.123 1.00 51.62 383 GLY A C 1
ATOM 2987 O O . GLY A 1 383 ? 44.733 -37.891 1.841 1.00 51.35 383 GLY A O 1
ATOM 2988 N N . GLU A 1 384 ? 42.588 -37.599 1.229 1.00 49.06 384 GLU A N 1
ATOM 2989 C CA . GLU A 1 384 ? 42.904 -37.290 -0.164 1.00 46.93 384 GLU A CA 1
ATOM 2990 C C . GLU A 1 384 ? 43.854 -36.098 -0.275 1.00 46.97 384 GLU A C 1
ATOM 2991 O O . GLU A 1 384 ? 43.747 -35.139 0.488 1.00 45.94 384 GLU A O 1
ATOM 2997 N N . ASP A 1 385 ? 44.789 -36.165 -1.220 1.00 44.32 385 ASP A N 1
ATOM 2998 C CA . ASP A 1 385 ? 45.729 -35.070 -1.439 1.00 40.80 385 ASP A CA 1
ATOM 2999 C C . ASP A 1 385 ? 44.995 -33.977 -2.210 1.00 39.61 385 ASP A C 1
ATOM 3000 O O . ASP A 1 385 ? 44.410 -34.241 -3.262 1.00 36.33 385 ASP A O 1
ATOM 3005 N N . LEU A 1 386 ? 45.036 -32.753 -1.694 1.00 36.12 386 LEU A N 1
ATOM 3006 C CA . LEU A 1 386 ? 44.334 -31.638 -2.323 1.00 33.36 386 LEU A CA 1
ATOM 3007 C C . LEU A 1 386 ? 45.232 -30.568 -2.923 1.00 34.74 386 LEU A C 1
ATOM 3008 O O . LEU A 1 386 ? 44.782 -29.449 -3.167 1.00 40.72 386 LEU A O 1
ATOM 3013 N N . SER A 1 387 ? 46.493 -30.899 -3.170 1.00 33.08 387 SER A N 1
ATOM 3014 C CA . SER A 1 387 ? 47.421 -29.929 -3.740 1.00 32.14 387 SER A CA 1
ATOM 3015 C C . SER A 1 387 ? 47.050 -29.480 -5.160 1.00 32.53 387 SER A C 1
ATOM 3016 O O . SER A 1 387 ? 47.374 -28.363 -5.567 1.00 31.40 387 SER A O 1
ATOM 3019 N N . ARG A 1 388 ? 46.362 -30.339 -5.909 1.00 33.16 388 ARG A N 1
ATOM 3020 C CA . ARG A 1 388 ? 45.970 -30.011 -7.278 1.00 34.18 388 ARG A CA 1
ATOM 3021 C C . ARG A 1 388 ? 44.837 -28.986 -7.374 1.00 31.63 388 ARG A C 1
ATOM 3022 O O . ARG A 1 388 ? 44.659 -28.352 -8.416 1.00 36.08 388 ARG A O 1
ATOM 3030 N N . GLY A 1 389 ? 44.072 -28.824 -6.300 1.00 27.59 389 GLY A N 1
ATOM 3031 C CA . GLY A 1 389 ? 42.976 -27.866 -6.315 1.00 29.09 389 GLY A CA 1
ATOM 3032 C C . GLY A 1 389 ? 43.301 -26.573 -5.585 1.00 28.37 389 GLY A C 1
ATOM 3033 O O . GLY A 1 389 ? 44.367 -26.451 -4.978 1.00 30.27 389 GLY A O 1
ATOM 3034 N N . ASN A 1 390 ? 42.384 -25.608 -5.633 1.00 25.11 390 ASN A N 1
ATOM 3035 C CA . ASN A 1 390 ? 42.590 -24.319 -4.973 1.00 23.64 390 ASN A CA 1
ATOM 3036 C C . ASN A 1 390 ? 41.973 -24.301 -3.574 1.00 24.51 390 ASN A C 1
ATOM 3037 O O . ASN A 1 390 ? 41.170 -23.421 -3.265 1.00 26.27 390 ASN A O 1
ATOM 3042 N N . TYR A 1 391 ? 42.355 -25.253 -2.726 1.00 22.20 391 TYR A N 1
ATOM 3043 C CA . TYR A 1 391 ? 41.798 -25.328 -1.376 1.00 22.39 391 TYR A CA 1
ATOM 3044 C C . TYR A 1 391 ? 42.515 -24.499 -0.324 1.00 25.19 391 TYR A C 1
ATOM 3045 O O . TYR A 1 391 ? 43.735 -24.584 -0.176 1.00 27.16 391 TYR A O 1
ATOM 3054 N N . LEU A 1 392 ? 41.738 -23.707 0.414 1.00 23.77 392 LEU A N 1
ATOM 3055 C CA . LEU A 1 392 ? 42.257 -22.877 1.493 1.00 21.25 392 LEU A CA 1
ATOM 3056 C C . LEU A 1 392 ? 41.598 -23.362 2.778 1.00 22.78 392 LEU A C 1
ATOM 3057 O O . LEU A 1 392 ? 40.394 -23.615 2.802 1.00 16.29 392 LEU A O 1
ATOM 3062 N N . LEU A 1 393 ? 42.382 -23.501 3.842 1.00 21.21 393 LEU A N 1
ATOM 3063 C CA . LEU A 1 393 ? 41.834 -23.948 5.115 1.00 21.02 393 LEU A CA 1
ATOM 3064 C C . LEU A 1 393 ? 41.011 -22.822 5.746 1.00 23.00 393 LEU A C 1
ATOM 3065 O O . LEU A 1 393 ? 41.345 -21.643 5.598 1.00 20.41 393 LEU A O 1
ATOM 3070 N N . PRO A 1 394 ? 39.905 -23.168 6.430 1.00 21.41 394 PRO A N 1
ATOM 3071 C CA . PRO A 1 394 ? 39.100 -22.118 7.067 1.00 21.65 394 PRO A CA 1
ATOM 3072 C C . PRO A 1 394 ? 40.059 -21.331 7.966 1.00 25.90 394 PRO A C 1
ATOM 3073 O O . PRO A 1 394 ? 40.806 -21.915 8.753 1.00 29.05 394 PRO A O 1
ATOM 3077 N N . THR A 1 395 ? 40.029 -20.010 7.842 1.00 25.64 395 THR A N 1
ATOM 3078 C CA . THR A 1 395 ? 40.940 -19.133 8.568 1.00 24.73 395 THR A CA 1
ATOM 3079 C C . THR A 1 395 ? 40.304 -18.189 9.587 1.00 26.42 395 THR A C 1
ATOM 3080 O O . THR A 1 395 ? 39.252 -17.597 9.334 1.00 29.47 395 THR A O 1
ATOM 3084 N N . VAL A 1 396 ? 40.964 -18.035 10.731 1.00 25.89 396 VAL A N 1
ATOM 3085 C CA . VAL A 1 396 ? 40.488 -17.139 11.776 1.00 24.47 396 VAL A CA 1
ATOM 3086 C C . VAL A 1 396 ? 41.619 -16.279 12.343 1.00 30.01 396 VAL A C 1
ATOM 3087 O O . VAL A 1 396 ? 42.623 -16.793 12.837 1.00 28.62 396 VAL A O 1
ATOM 3091 N N . PHE A 1 397 ? 41.439 -14.966 12.261 1.00 27.93 397 PHE A N 1
ATOM 3092 C CA . PHE A 1 397 ? 42.404 -14.002 12.775 1.00 30.14 397 PHE A CA 1
ATOM 3093 C C . PHE A 1 397 ? 41.746 -13.216 13.898 1.00 33.37 397 PHE A C 1
ATOM 3094 O O . PHE A 1 397 ? 40.526 -13.054 13.918 1.00 28.74 397 PHE A O 1
ATOM 3102 N N . VAL A 1 398 ? 42.562 -12.732 14.828 1.00 30.54 398 VAL A N 1
ATOM 3103 C CA . VAL A 1 398 ? 42.084 -11.861 15.891 1.00 28.29 398 VAL A CA 1
ATOM 3104 C C . VAL A 1 398 ? 42.749 -10.567 15.449 1.00 28.20 398 VAL A C 1
ATOM 3105 O O . VAL A 1 398 ? 43.939 -10.567 15.136 1.00 29.95 398 VAL A O 1
ATOM 3109 N N . GLY A 1 399 ? 42.003 -9.474 15.384 1.00 30.44 399 GLY A N 1
ATOM 3110 C CA . GLY A 1 399 ? 42.619 -8.234 14.944 1.00 28.00 399 GLY A CA 1
ATOM 3111 C C . GLY A 1 399 ? 41.876 -6.977 15.331 1.00 27.18 399 GLY A C 1
ATOM 3112 O O . GLY A 1 399 ? 41.023 -7.002 16.216 1.00 27.05 399 GLY A O 1
ATOM 3113 N N . GLU A 1 400 ? 42.210 -5.876 14.664 1.00 27.42 400 GLU A N 1
ATOM 3114 C CA . GLU A 1 400 ? 41.579 -4.587 14.922 1.00 32.96 400 GLU A CA 1
ATOM 3115 C C . GLU A 1 400 ? 40.735 -4.186 13.720 1.00 33.51 400 GLU A C 1
ATOM 3116 O O . GLU A 1 400 ? 41.101 -4.457 12.577 1.00 31.25 400 GLU A O 1
ATOM 3122 N N . ASN A 1 401 ? 39.615 -3.526 13.987 1.00 31.29 401 ASN A N 1
ATOM 3123 C CA . ASN A 1 401 ? 38.700 -3.114 12.936 1.00 30.35 401 ASN A CA 1
ATOM 3124 C C . ASN A 1 401 ? 39.323 -2.252 11.843 1.00 30.75 401 ASN A C 1
ATOM 3125 O O . ASN A 1 401 ? 38.903 -2.315 10.689 1.00 30.18 401 ASN A O 1
ATOM 3130 N N . HIS A 1 402 ? 40.325 -1.453 12.193 1.00 33.53 402 HIS A N 1
ATOM 3131 C CA . HIS A 1 402 ? 40.963 -0.586 11.208 1.00 35.66 402 HIS A CA 1
ATOM 3132 C C . HIS A 1 402 ? 41.970 -1.286 10.299 1.00 34.17 402 HIS A C 1
ATOM 3133 O O . HIS A 1 402 ? 42.501 -0.676 9.370 1.00 31.13 402 HIS A O 1
ATOM 3140 N N . MET A 1 403 ? 42.224 -2.566 10.550 1.00 32.47 403 MET A N 1
ATOM 3141 C CA . MET A 1 403 ? 43.172 -3.309 9.726 1.00 32.49 403 MET A CA 1
ATOM 3142 C C . MET A 1 403 ? 42.649 -3.544 8.317 1.00 31.59 403 MET A C 1
ATOM 3143 O O . MET A 1 403 ? 41.443 -3.562 8.079 1.00 27.82 403 MET A O 1
ATOM 3148 N N . LYS A 1 404 ? 43.578 -3.723 7.387 1.00 30.85 404 LYS A N 1
ATOM 3149 C CA . LYS A 1 404 ? 43.248 -3.965 5.994 1.00 31.18 404 LYS A CA 1
ATOM 3150 C C . LYS A 1 404 ? 42.327 -5.178 5.846 1.00 31.49 404 LYS A C 1
ATOM 3151 O O . LYS A 1 404 ? 41.324 -5.116 5.133 1.00 29.19 404 LYS A O 1
ATOM 3157 N N . ILE A 1 405 ? 42.657 -6.277 6.522 1.00 28.46 405 ILE A N 1
ATOM 3158 C CA . ILE A 1 405 ? 41.842 -7.489 6.421 1.00 31.09 405 ILE A CA 1
ATOM 3159 C C . ILE A 1 405 ? 40.458 -7.338 7.034 1.00 29.96 405 ILE A C 1
ATOM 3160 O O . ILE A 1 405 ? 39.601 -8.201 6.864 1.00 31.66 405 ILE A O 1
ATOM 3165 N N . ALA A 1 406 ? 40.243 -6.247 7.758 1.00 30.83 406 ALA A N 1
ATOM 3166 C CA . ALA A 1 406 ? 38.946 -6.004 8.373 1.00 29.61 406 ALA A CA 1
ATOM 3167 C C . ALA A 1 406 ? 38.173 -4.987 7.549 1.00 28.56 406 ALA A C 1
ATOM 3168 O O . ALA A 1 406 ? 36.947 -4.943 7.607 1.00 30.74 406 ALA A O 1
ATOM 3170 N N . GLN A 1 407 ? 38.899 -4.184 6.773 1.00 27.90 407 GLN A N 1
ATOM 3171 C CA . GLN A 1 407 ? 38.295 -3.136 5.954 1.00 28.95 407 GLN A CA 1
ATOM 3172 C C . GLN A 1 407 ? 37.983 -3.517 4.509 1.00 31.47 407 GLN A C 1
ATOM 3173 O O . GLN A 1 407 ? 37.109 -2.914 3.880 1.00 30.64 407 GLN A O 1
ATOM 3179 N N . GLU A 1 408 ? 38.690 -4.504 3.973 1.00 28.76 408 GLU A N 1
ATOM 3180 C CA . GLU A 1 408 ? 38.458 -4.894 2.588 1.00 30.23 408 GLU A CA 1
ATOM 3181 C C . GLU A 1 408 ? 37.855 -6.283 2.450 1.00 27.80 408 GLU A C 1
ATOM 3182 O O . GLU A 1 408 ? 38.156 -7.178 3.237 1.00 26.61 408 GLU A O 1
ATOM 3188 N N . GLU A 1 409 ? 36.992 -6.453 1.452 1.00 25.22 409 GLU A N 1
ATOM 3189 C CA . GLU A 1 409 ? 36.357 -7.743 1.219 1.00 25.53 409 GLU A CA 1
ATOM 3190 C C . GLU A 1 409 ? 37.400 -8.726 0.697 1.00 24.44 409 GLU A C 1
ATOM 3191 O O . GLU A 1 409 ? 38.147 -8.417 -0.232 1.00 24.85 409 GLU A O 1
ATOM 3197 N N . ILE A 1 410 ? 37.445 -9.907 1.303 1.00 21.52 410 ILE A N 1
ATOM 3198 C CA . ILE A 1 410 ? 38.389 -10.945 0.916 1.00 20.07 410 ILE A CA 1
ATOM 3199 C C . ILE A 1 410 ? 37.700 -11.967 0.006 1.00 24.56 410 ILE A C 1
ATOM 3200 O O . ILE A 1 410 ? 38.290 -12.465 -0.954 1.00 24.25 410 ILE A O 1
ATOM 3205 N N . PHE A 1 411 ? 36.444 -12.268 0.317 1.00 25.03 411 PHE A N 1
ATOM 3206 C CA . PHE A 1 411 ? 35.648 -13.217 -0.455 1.00 26.96 411 PHE A CA 1
ATOM 3207 C C . PHE A 1 411 ? 36.261 -14.606 -0.386 1.00 25.09 411 PHE A C 1
ATOM 3208 O O . PHE A 1 411 ? 36.391 -15.299 -1.394 1.00 22.70 411 PHE A O 1
ATOM 3216 N N . GLY A 1 412 ? 36.638 -14.996 0.826 1.00 24.16 412 GLY A N 1
ATOM 3217 C CA . GLY A 1 412 ? 37.224 -16.299 1.060 1.00 21.83 412 GLY A CA 1
ATOM 3218 C C . GLY A 1 412 ? 36.846 -16.752 2.458 1.00 24.29 412 GLY A C 1
ATOM 3219 O O . GLY A 1 412 ? 36.289 -15.968 3.225 1.00 24.67 412 GLY A O 1
ATOM 3220 N N . PRO A 1 413 ? 37.130 -18.009 2.829 1.00 24.09 413 PRO A N 1
ATOM 3221 C CA . PRO A 1 413 ? 36.776 -18.475 4.171 1.00 22.70 413 PRO A CA 1
ATOM 3222 C C . PRO A 1 413 ? 37.747 -17.942 5.225 1.00 26.39 413 PRO A C 1
ATOM 3223 O O . PRO A 1 413 ? 38.431 -18.707 5.909 1.00 23.23 413 PRO A O 1
ATOM 3227 N N . VAL A 1 414 ? 37.790 -16.616 5.342 1.00 28.86 414 VAL A N 1
ATOM 3228 C CA . VAL A 1 414 ? 38.668 -15.930 6.285 1.00 27.01 414 VAL A CA 1
ATOM 3229 C C . VAL A 1 414 ? 37.871 -15.017 7.215 1.00 24.87 414 VAL A C 1
ATOM 3230 O O . VAL A 1 414 ? 37.186 -14.095 6.768 1.00 22.00 414 VAL A O 1
ATOM 3234 N N . LEU A 1 415 ? 37.980 -15.277 8.511 1.00 23.09 415 LEU A N 1
ATOM 3235 C CA . LEU A 1 415 ? 37.273 -14.506 9.526 1.00 26.18 415 LEU A CA 1
ATOM 3236 C C . LEU A 1 415 ? 38.229 -13.693 10.406 1.00 28.44 415 LEU A C 1
ATOM 3237 O O . LEU A 1 415 ? 39.315 -14.161 10.752 1.00 24.76 415 LEU A O 1
ATOM 3242 N N . VAL A 1 416 ? 37.821 -12.476 10.758 1.00 24.24 416 VAL A N 1
ATOM 3243 C CA . VAL A 1 416 ? 38.618 -11.614 11.626 1.00 23.22 416 VAL A CA 1
ATOM 3244 C C . VAL A 1 416 ? 37.791 -11.318 12.871 1.00 25.07 416 VAL A C 1
ATOM 3245 O O . VAL A 1 416 ? 36.723 -10.713 12.771 1.00 24.19 416 VAL A O 1
ATOM 3249 N N . ALA A 1 417 ? 38.276 -11.749 14.035 1.00 23.15 417 ALA A N 1
ATOM 3250 C CA . ALA A 1 417 ? 37.571 -11.514 15.292 1.00 24.07 417 ALA A CA 1
ATOM 3251 C C . ALA A 1 417 ? 38.051 -10.215 15.947 1.00 29.01 417 ALA A C 1
ATOM 3252 O O . ALA A 1 417 ? 39.250 -10.012 16.146 1.00 27.58 417 ALA A O 1
ATOM 3254 N N . ILE A 1 418 ? 37.103 -9.343 16.282 1.00 28.53 418 ILE A N 1
ATOM 3255 C CA . ILE A 1 418 ? 37.408 -8.053 16.893 1.00 27.25 418 ILE A CA 1
ATOM 3256 C C . ILE A 1 418 ? 36.598 -7.888 18.175 1.00 28.70 418 ILE A C 1
ATOM 3257 O O . ILE A 1 418 ? 35.415 -8.212 18.207 1.00 27.72 418 ILE A O 1
ATOM 3262 N N . PRO A 1 419 ? 37.229 -7.387 19.252 1.00 29.12 419 PRO A N 1
ATOM 3263 C CA . PRO A 1 419 ? 36.527 -7.200 20.527 1.00 26.38 419 PRO A CA 1
ATOM 3264 C C . PRO A 1 419 ? 35.872 -5.831 20.697 1.00 23.96 419 PRO A C 1
ATOM 3265 O O . PRO A 1 419 ? 36.296 -4.847 20.086 1.00 25.76 419 PRO A O 1
ATOM 3269 N N . PHE A 1 420 ? 34.830 -5.784 21.524 1.00 26.61 420 PHE A N 1
ATOM 3270 C CA . PHE A 1 420 ? 34.141 -4.532 21.827 1.00 28.26 420 PHE A CA 1
ATOM 3271 C C . PHE A 1 420 ? 33.771 -4.532 23.315 1.00 27.63 420 PHE A C 1
ATOM 3272 O O . PHE A 1 420 ? 33.385 -5.568 23.872 1.00 23.71 420 PHE A O 1
ATOM 3280 N N . LYS A 1 421 ? 33.911 -3.376 23.960 1.00 30.50 421 LYS A N 1
ATOM 3281 C CA . LYS A 1 421 ? 33.611 -3.269 25.385 1.00 30.44 421 LYS A CA 1
ATOM 3282 C C . LYS A 1 421 ? 32.133 -3.097 25.706 1.00 30.91 421 LYS A C 1
ATOM 3283 O O . LYS A 1 421 ? 31.673 -3.536 26.761 1.00 31.87 421 LYS A O 1
ATOM 3289 N N . ASP A 1 422 ? 31.384 -2.467 24.805 1.00 28.05 422 ASP A N 1
ATOM 3290 C CA . ASP A 1 422 ? 29.957 -2.265 25.039 1.00 30.32 422 ASP A CA 1
ATOM 3291 C C . ASP A 1 422 ? 29.155 -2.047 23.760 1.00 26.98 422 ASP A C 1
ATOM 3292 O O . ASP A 1 422 ? 29.715 -1.967 22.667 1.00 23.63 422 ASP A O 1
ATOM 3297 N N . GLU A 1 423 ? 27.837 -1.950 23.908 1.00 27.16 423 GLU A N 1
ATOM 3298 C CA . GLU A 1 423 ? 26.947 -1.759 22.770 1.00 27.22 423 GLU A CA 1
ATOM 3299 C C . GLU A 1 423 ? 27.377 -0.609 21.867 1.00 28.05 423 GLU A C 1
ATOM 3300 O O . GLU A 1 423 ? 27.452 -0.766 20.647 1.00 22.39 423 GLU A O 1
ATOM 3306 N N . GLU A 1 424 ? 27.662 0.542 22.467 1.00 24.35 424 GLU A N 1
ATOM 3307 C CA . GLU A 1 424 ? 28.086 1.718 21.711 1.00 27.62 424 GLU A CA 1
ATOM 3308 C C . GLU A 1 424 ? 29.303 1.438 20.827 1.00 27.73 424 GLU A C 1
ATOM 3309 O O . GLU A 1 424 ? 29.344 1.837 19.661 1.00 24.31 424 GLU A O 1
ATOM 3315 N N . GLU A 1 425 ? 30.297 0.753 21.385 1.00 24.98 425 GLU A N 1
ATOM 3316 C CA . GLU A 1 425 ? 31.504 0.438 20.628 1.00 26.53 425 GLU A CA 1
ATOM 3317 C C . GLU A 1 425 ? 31.249 -0.631 19.564 1.00 25.54 425 GLU A C 1
ATOM 3318 O O . GLU A 1 425 ? 31.807 -0.568 18.467 1.00 22.52 425 GLU A O 1
ATOM 3324 N N . ALA A 1 426 ? 30.412 -1.610 19.888 1.00 23.94 426 ALA A N 1
ATOM 3325 C CA . ALA A 1 426 ? 30.088 -2.665 18.932 1.00 29.25 426 ALA A CA 1
ATOM 3326 C C . ALA A 1 426 ? 29.464 -2.024 17.687 1.00 26.76 426 ALA A C 1
ATOM 3327 O O . ALA A 1 426 ? 29.810 -2.367 16.556 1.00 30.47 426 ALA A O 1
ATOM 3329 N N . LEU A 1 427 ? 28.558 -1.077 17.911 1.00 27.03 427 LEU A N 1
ATOM 3330 C CA . LEU A 1 427 ? 27.874 -0.372 16.830 1.00 25.31 427 LEU A CA 1
ATOM 3331 C C . LEU A 1 427 ? 28.832 0.502 16.025 1.00 25.68 427 LEU A C 1
ATOM 3332 O O . LEU A 1 427 ? 28.801 0.506 14.794 1.00 21.33 427 LEU A O 1
ATOM 3337 N N . ARG A 1 428 ? 29.671 1.256 16.730 1.00 26.27 428 ARG A N 1
ATOM 3338 C CA . ARG A 1 428 ? 30.642 2.130 16.082 1.00 25.74 428 ARG A CA 1
ATOM 3339 C C . ARG A 1 428 ? 31.522 1.302 15.143 1.00 24.15 428 ARG A C 1
ATOM 3340 O O . ARG A 1 428 ? 31.633 1.600 13.954 1.00 24.05 428 ARG A O 1
ATOM 3348 N N . LYS A 1 429 ? 32.132 0.253 15.680 1.00 20.62 429 LYS A N 1
ATOM 3349 C CA . LYS A 1 429 ? 32.997 -0.603 14.884 1.00 25.90 429 LYS A CA 1
ATOM 3350 C C . LYS A 1 429 ? 32.249 -1.297 13.751 1.00 25.78 429 LYS A C 1
ATOM 3351 O O . LYS A 1 429 ? 32.778 -1.436 12.651 1.00 22.90 429 LYS A O 1
ATOM 3357 N N . ALA A 1 430 ? 31.018 -1.722 14.014 1.00 24.38 430 ALA A N 1
ATOM 3358 C CA . ALA A 1 430 ? 30.227 -2.394 12.989 1.00 23.71 430 ALA A CA 1
ATOM 3359 C C . ALA A 1 430 ? 29.987 -1.476 11.788 1.00 23.83 430 ALA A C 1
ATOM 3360 O O . ALA A 1 430 ? 30.094 -1.908 10.641 1.00 25.11 430 ALA A O 1
ATOM 3362 N N . ASN A 1 431 ? 29.676 -0.209 12.048 1.00 23.88 431 ASN A N 1
ATOM 3363 C CA . ASN A 1 431 ? 29.416 0.737 10.964 1.00 23.56 431 ASN A CA 1
ATOM 3364 C C . ASN A 1 431 ? 30.659 1.358 10.351 1.00 24.44 431 ASN A C 1
ATOM 3365 O O . ASN A 1 431 ? 30.577 1.988 9.297 1.00 22.92 431 ASN A O 1
ATOM 3370 N N . ASP A 1 432 ? 31.806 1.186 11.000 1.00 26.62 432 ASP A N 1
ATOM 3371 C CA . ASP A 1 432 ? 33.040 1.768 10.489 1.00 25.60 432 ASP A CA 1
ATOM 3372 C C . ASP A 1 432 ? 33.642 0.923 9.371 1.00 27.34 432 ASP A C 1
ATOM 3373 O O . ASP A 1 432 ? 34.712 0.331 9.516 1.00 24.59 432 ASP A O 1
ATOM 3378 N N . THR A 1 433 ? 32.929 0.893 8.250 1.00 27.31 433 THR A N 1
ATOM 3379 C CA . THR A 1 433 ? 33.314 0.144 7.059 1.00 27.15 433 THR A CA 1
ATOM 3380 C C . THR A 1 433 ? 32.804 0.921 5.853 1.00 23.87 433 THR A C 1
ATOM 3381 O O . THR A 1 433 ? 31.871 1.709 5.976 1.00 27.46 433 THR A O 1
ATOM 3385 N N . LYS A 1 434 ? 33.408 0.713 4.691 1.00 26.17 434 LYS A N 1
ATOM 3386 C CA . LYS A 1 434 ? 32.939 1.407 3.498 1.00 28.93 434 LYS A CA 1
ATOM 3387 C C . LYS A 1 434 ? 31.760 0.629 2.923 1.00 28.78 434 LYS A C 1
ATOM 3388 O O . LYS A 1 434 ? 31.078 1.098 2.011 1.00 30.62 434 LYS A O 1
ATOM 3394 N N . TYR A 1 435 ? 31.519 -0.561 3.471 1.00 26.54 435 TYR A N 1
ATOM 3395 C CA . TYR A 1 435 ? 30.424 -1.408 3.008 1.00 27.27 435 TYR A CA 1
ATOM 3396 C C . TYR A 1 435 ? 29.148 -1.254 3.833 1.00 24.69 435 TYR A C 1
ATOM 3397 O O . TYR A 1 435 ? 29.102 -0.492 4.799 1.00 22.89 435 TYR A O 1
ATOM 3406 N N . GLY A 1 436 ? 28.110 -1.984 3.438 1.00 21.67 436 GLY A N 1
ATOM 3407 C CA . GLY A 1 436 ? 26.847 -1.919 4.147 1.00 19.42 436 GLY A CA 1
ATOM 3408 C C . GLY A 1 436 ? 25.805 -2.836 3.537 1.00 24.04 436 GLY A C 1
ATOM 3409 O O . GLY A 1 436 ? 24.727 -2.385 3.141 1.00 25.14 436 GLY A O 1
ATOM 3410 N N . LEU A 1 437 ? 26.121 -4.126 3.455 1.00 19.04 437 LEU A N 1
ATOM 3411 C CA . LEU A 1 437 ? 25.191 -5.089 2.890 1.00 20.29 437 LEU A CA 1
ATOM 3412 C C . LEU A 1 437 ? 24.349 -5.757 3.980 1.00 20.57 437 LEU A C 1
ATOM 3413 O O . LEU A 1 437 ? 23.135 -5.561 4.051 1.00 17.94 437 LEU A O 1
ATOM 3418 N N . ALA A 1 438 ? 24.998 -6.538 4.834 1.00 20.82 438 ALA A N 1
ATOM 3419 C CA . ALA A 1 438 ? 24.292 -7.234 5.901 1.00 20.40 438 ALA A CA 1
ATOM 3420 C C . ALA A 1 438 ? 24.963 -7.061 7.254 1.00 18.78 438 ALA A C 1
ATOM 3421 O O . ALA A 1 438 ? 26.076 -6.550 7.359 1.00 22.09 438 ALA A O 1
ATOM 3423 N N . ALA A 1 439 ? 24.263 -7.498 8.292 1.00 22.18 439 ALA A N 1
ATOM 3424 C CA . ALA A 1 439 ? 24.766 -7.434 9.653 1.00 22.17 439 ALA A CA 1
ATOM 3425 C C . ALA A 1 439 ? 23.995 -8.477 10.446 1.00 21.68 439 ALA A C 1
ATOM 3426 O O . ALA A 1 439 ? 22.828 -8.748 10.158 1.00 18.03 439 ALA A O 1
ATOM 3428 N N . TYR A 1 440 ? 24.656 -9.071 11.430 1.00 19.53 440 TYR A N 1
ATOM 3429 C CA . TYR A 1 440 ? 24.028 -10.081 12.269 1.00 20.38 440 TYR A CA 1
ATOM 3430 C C . TYR A 1 440 ? 24.215 -9.678 13.729 1.00 22.66 440 TYR A C 1
ATOM 3431 O O . TYR A 1 440 ? 25.300 -9.254 14.131 1.00 27.43 440 TYR A O 1
ATOM 3440 N N . VAL A 1 441 ? 23.152 -9.793 14.518 1.00 21.30 441 VAL A N 1
ATOM 3441 C CA . VAL A 1 441 ? 23.213 -9.419 15.927 1.00 19.63 441 VAL A CA 1
ATOM 3442 C C . VAL A 1 441 ? 22.704 -10.557 16.801 1.00 23.92 441 VAL A C 1
ATOM 3443 O O . VAL A 1 441 ? 21.577 -11.024 16.631 1.00 20.53 441 VAL A O 1
ATOM 3447 N N . PHE A 1 442 ? 23.536 -11.005 17.735 1.00 19.79 442 PHE A N 1
ATOM 3448 C CA . PHE A 1 442 ? 23.130 -12.078 18.625 1.00 20.94 442 PHE A CA 1
ATOM 3449 C C . PHE A 1 442 ? 23.041 -11.576 20.055 1.00 22.37 442 PHE A C 1
ATOM 3450 O O . PHE A 1 442 ? 24.054 -11.295 20.700 1.00 21.54 442 PHE A O 1
ATOM 3458 N N . THR A 1 443 ? 21.808 -11.455 20.536 1.00 22.21 443 THR A N 1
ATOM 3459 C CA . THR A 1 443 ? 21.546 -10.984 21.887 1.00 23.77 443 THR A CA 1
ATOM 3460 C C . THR A 1 443 ? 20.095 -11.302 22.240 1.00 26.14 443 THR A C 1
ATOM 3461 O O . THR A 1 443 ? 19.235 -11.341 21.358 1.00 26.71 443 THR A O 1
ATOM 3465 N N . ARG A 1 444 ? 19.822 -11.531 23.520 1.00 23.76 444 ARG A N 1
ATOM 3466 C CA . ARG A 1 444 ? 18.462 -11.845 23.948 1.00 25.65 444 ARG A CA 1
ATOM 3467 C C . ARG A 1 444 ? 17.673 -10.608 24.383 1.00 25.28 444 ARG A C 1
ATOM 3468 O O . ARG A 1 444 ? 16.455 -10.668 24.536 1.00 28.53 444 ARG A O 1
ATOM 3476 N N . ASP A 1 445 ? 18.360 -9.490 24.576 1.00 22.50 445 ASP A N 1
ATOM 3477 C CA . ASP A 1 445 ? 17.696 -8.268 25.009 1.00 26.94 445 ASP A CA 1
ATOM 3478 C C . ASP A 1 445 ? 16.859 -7.644 23.891 1.00 27.85 445 ASP A C 1
ATOM 3479 O O . ASP A 1 445 ? 17.389 -7.213 22.868 1.00 26.78 445 ASP A O 1
ATOM 3484 N N . LEU A 1 446 ? 15.549 -7.601 24.106 1.00 27.89 446 LEU A N 1
ATOM 3485 C CA . LEU A 1 446 ? 14.598 -7.053 23.141 1.00 24.33 446 LEU A CA 1
ATOM 3486 C C . LEU A 1 446 ? 14.958 -5.660 22.634 1.00 29.35 446 LEU A C 1
ATOM 3487 O O . LEU A 1 446 ? 15.150 -5.452 21.435 1.00 30.01 446 LEU A O 1
ATOM 3492 N N . GLU A 1 447 ? 15.058 -4.706 23.552 1.00 27.19 447 GLU A N 1
ATOM 3493 C CA . GLU A 1 447 ? 15.362 -3.334 23.181 1.00 24.64 447 GLU A CA 1
ATOM 3494 C C . GLU A 1 447 ? 16.735 -3.147 22.538 1.00 28.29 447 GLU A C 1
ATOM 3495 O O . GLU A 1 447 ? 16.885 -2.342 21.612 1.00 24.11 447 GLU A O 1
ATOM 3501 N N . ARG A 1 448 ? 17.741 -3.880 23.008 1.00 24.69 448 ARG A N 1
ATOM 3502 C CA . ARG A 1 448 ? 19.069 -3.748 22.413 1.00 23.02 448 ARG A CA 1
ATOM 3503 C C . ARG A 1 448 ? 19.035 -4.219 20.962 1.00 20.62 448 ARG A C 1
ATOM 3504 O O . ARG A 1 448 ? 19.590 -3.569 20.079 1.00 20.05 448 ARG A O 1
ATOM 3512 N N . ALA A 1 449 ? 18.380 -5.354 20.730 1.00 17.03 449 ALA A N 1
ATOM 3513 C CA . ALA A 1 449 ? 18.280 -5.927 19.399 1.00 25.48 449 ALA A CA 1
ATOM 3514 C C . ALA A 1 449 ? 17.685 -4.952 18.376 1.00 25.84 449 ALA A C 1
ATOM 3515 O O . ALA A 1 449 ? 18.307 -4.673 17.352 1.00 24.92 449 ALA A O 1
ATOM 3517 N N . HIS A 1 450 ? 16.489 -4.439 18.655 1.00 25.33 450 HIS A N 1
ATOM 3518 C CA . HIS A 1 450 ? 15.822 -3.515 17.742 1.00 26.02 450 HIS A CA 1
ATOM 3519 C C . HIS A 1 450 ? 16.567 -2.204 17.598 1.00 25.67 450 HIS A C 1
ATOM 3520 O O . HIS A 1 450 ? 16.587 -1.608 16.528 1.00 27.20 450 HIS A O 1
ATOM 3527 N N . ARG A 1 451 ? 17.180 -1.761 18.686 1.00 25.65 451 ARG A N 1
ATOM 3528 C CA . ARG A 1 451 ? 17.943 -0.526 18.692 1.00 21.73 451 ARG A CA 1
ATOM 3529 C C . ARG A 1 451 ? 19.118 -0.658 17.720 1.00 23.26 451 ARG A C 1
ATOM 3530 O O . ARG A 1 451 ? 19.333 0.204 16.866 1.00 22.42 451 ARG A O 1
ATOM 3538 N N . LEU A 1 452 ? 19.875 -1.744 17.849 1.00 21.59 452 LEU A N 1
ATOM 3539 C CA . LEU A 1 452 ? 21.013 -1.974 16.964 1.00 21.36 452 LEU A CA 1
ATOM 3540 C C . LEU A 1 452 ? 20.529 -2.149 15.527 1.00 21.19 452 LEU A C 1
ATOM 3541 O O . LEU A 1 452 ? 21.120 -1.608 14.592 1.00 16.90 452 LEU A O 1
ATOM 3546 N N . ALA A 1 453 ? 19.447 -2.901 15.353 1.00 17.79 453 ALA A N 1
ATOM 3547 C CA . ALA A 1 453 ? 18.908 -3.116 14.018 1.00 20.32 453 ALA A CA 1
ATOM 3548 C C . ALA A 1 453 ? 18.634 -1.769 13.349 1.00 19.87 453 ALA A C 1
ATOM 3549 O O . ALA A 1 453 ? 18.906 -1.586 12.165 1.00 21.11 453 ALA A O 1
ATOM 3551 N N . LEU A 1 454 ? 18.112 -0.814 14.108 1.00 20.10 454 LEU A N 1
ATOM 3552 C CA . LEU A 1 454 ? 17.828 0.497 13.532 1.00 23.33 454 LEU A CA 1
ATOM 3553 C C . LEU A 1 454 ? 19.089 1.289 13.188 1.00 18.77 454 LEU A C 1
ATOM 3554 O O . LEU A 1 454 ? 19.143 1.949 12.155 1.00 19.24 454 LEU A O 1
ATOM 3559 N N . GLU A 1 455 ? 20.101 1.215 14.046 1.00 23.27 455 GLU A N 1
ATOM 3560 C CA . GLU A 1 455 ? 21.341 1.965 13.834 1.00 25.07 455 GLU A CA 1
ATOM 3561 C C . GLU A 1 455 ? 22.405 1.320 12.942 1.00 22.91 455 GLU A C 1
ATOM 3562 O O . GLU A 1 455 ? 23.306 2.011 12.462 1.00 23.37 455 GLU A O 1
ATOM 3568 N N . LEU A 1 456 ? 22.324 0.011 12.726 1.00 19.36 456 LEU A N 1
ATOM 3569 C CA . LEU A 1 456 ? 23.306 -0.665 11.875 1.00 19.16 456 LEU A CA 1
ATOM 3570 C C . LEU A 1 456 ? 23.091 -0.277 10.415 1.00 20.74 456 LEU A C 1
ATOM 3571 O O . LEU A 1 456 ? 22.005 -0.468 9.869 1.00 26.12 456 LEU A O 1
ATOM 3576 N N . GLU A 1 457 ? 24.122 0.279 9.787 1.00 20.41 457 GLU A N 1
ATOM 3577 C CA . GLU A 1 457 ? 24.026 0.706 8.395 1.00 23.85 457 GLU A CA 1
ATOM 3578 C C . GLU A 1 457 ? 24.222 -0.477 7.458 1.00 23.74 457 GLU A C 1
ATOM 3579 O O . GLU A 1 457 ? 25.339 -0.801 7.055 1.00 27.38 457 GLU A O 1
ATOM 3585 N N . ALA A 1 458 ? 23.112 -1.122 7.125 1.00 22.89 458 ALA A N 1
ATOM 3586 C CA . ALA A 1 458 ? 23.118 -2.283 6.256 1.00 20.60 458 ALA A CA 1
ATOM 3587 C C . ALA A 1 458 ? 21.728 -2.415 5.654 1.00 23.27 458 ALA A C 1
ATOM 3588 O O . ALA A 1 458 ? 20.751 -1.929 6.219 1.00 27.04 458 ALA A O 1
ATOM 3590 N N . GLY A 1 459 ? 21.639 -3.065 4.503 1.00 23.76 459 GLY A N 1
ATOM 3591 C CA . GLY A 1 459 ? 20.347 -3.240 3.876 1.00 23.54 459 GLY A CA 1
ATOM 3592 C C . GLY A 1 459 ? 19.579 -4.341 4.579 1.00 22.74 459 GLY A C 1
ATOM 3593 O O . GLY A 1 459 ? 18.346 -4.344 4.581 1.00 21.41 459 GLY A O 1
ATOM 3594 N N . MET A 1 460 ? 20.311 -5.273 5.186 1.00 17.76 460 MET A N 1
ATOM 3595 C CA . MET A 1 460 ? 19.695 -6.397 5.882 1.00 20.68 460 MET A CA 1
ATOM 3596 C C . MET A 1 460 ? 20.310 -6.676 7.244 1.00 18.58 460 MET A C 1
ATOM 3597 O O . MET A 1 460 ? 21.530 -6.744 7.383 1.00 18.98 460 MET A O 1
ATOM 3602 N N . VAL A 1 461 ? 19.455 -6.839 8.246 1.00 17.75 461 VAL A N 1
ATOM 3603 C CA . VAL A 1 461 ? 19.917 -7.162 9.583 1.00 16.04 461 VAL A CA 1
ATOM 3604 C C . VAL A 1 461 ? 19.196 -8.425 10.025 1.00 17.18 461 VAL A C 1
ATOM 3605 O O . VAL A 1 461 ? 17.970 -8.526 9.919 1.00 21.06 461 VAL A O 1
ATOM 3609 N N . TYR A 1 462 ? 19.966 -9.393 10.502 1.00 14.50 462 TYR A N 1
ATOM 3610 C CA . TYR A 1 462 ? 19.417 -10.655 10.972 1.00 18.59 462 TYR A CA 1
ATOM 3611 C C . TYR A 1 462 ? 19.675 -10.748 12.464 1.00 19.33 462 TYR A C 1
ATOM 3612 O O . TYR A 1 462 ? 20.821 -10.677 12.913 1.00 20.74 462 TYR A O 1
ATOM 3621 N N . LEU A 1 463 ? 18.605 -10.892 13.232 1.00 20.40 463 LEU A N 1
ATOM 3622 C CA . LEU A 1 463 ? 18.720 -10.994 14.675 1.00 18.16 463 LEU A CA 1
ATOM 3623 C C . LEU A 1 463 ? 18.668 -12.455 15.092 1.00 20.96 463 LEU A C 1
ATOM 3624 O O . LEU A 1 463 ? 17.737 -13.176 14.739 1.00 20.73 463 LEU A O 1
ATOM 3629 N N . ASN A 1 464 ? 19.686 -12.890 15.826 1.00 19.69 464 ASN A N 1
ATOM 3630 C CA . ASN A 1 464 ? 19.764 -14.259 16.330 1.00 19.18 464 ASN A CA 1
ATOM 3631 C C . ASN A 1 464 ? 19.663 -15.401 15.328 1.00 19.29 464 ASN A C 1
ATOM 3632 O O . ASN A 1 464 ? 19.062 -16.438 15.612 1.00 23.37 464 ASN A O 1
ATOM 3637 N N . SER A 1 465 ? 20.262 -15.223 14.161 1.00 21.80 465 SER A N 1
ATOM 3638 C CA . SER A 1 465 ? 20.258 -16.277 13.158 1.00 22.67 465 SER A CA 1
ATOM 3639 C C . SER A 1 465 ? 21.238 -15.949 12.053 1.00 19.01 465 SER A C 1
ATOM 3640 O O . SER A 1 465 ? 21.801 -14.856 12.004 1.00 20.74 465 SER A O 1
ATOM 3643 N N . HIS A 1 466 ? 21.445 -16.913 11.171 1.00 18.26 466 HIS A N 1
ATOM 3644 C CA . HIS A 1 466 ? 22.315 -16.717 10.029 1.00 21.46 466 HIS A CA 1
ATOM 3645 C C . HIS A 1 466 ? 21.426 -16.071 8.958 1.00 20.75 466 HIS A C 1
ATOM 3646 O O . HIS A 1 466 ? 20.287 -15.692 9.241 1.00 18.98 466 HIS A O 1
ATOM 3653 N N . ASN A 1 467 ? 21.939 -15.948 7.740 1.00 22.19 467 ASN A N 1
ATOM 3654 C CA . ASN A 1 467 ? 21.179 -15.345 6.650 1.00 18.70 467 ASN A CA 1
ATOM 3655 C C . ASN A 1 467 ? 20.075 -16.286 6.169 1.00 21.92 467 ASN A C 1
ATOM 3656 O O . ASN A 1 467 ? 20.346 -17.243 5.447 1.00 21.42 467 ASN A O 1
ATOM 3661 N N . VAL A 1 468 ? 18.840 -16.018 6.581 1.00 21.32 468 VAL A N 1
ATOM 3662 C CA . VAL A 1 468 ? 17.687 -16.820 6.168 1.00 22.07 468 VAL A CA 1
ATOM 3663 C C . VAL A 1 468 ? 16.787 -15.867 5.393 1.00 21.81 468 VAL A C 1
ATOM 3664 O O . VAL A 1 468 ? 16.268 -14.908 5.952 1.00 26.35 468 VAL A O 1
ATOM 3668 N N . ARG A 1 469 ? 16.589 -16.133 4.110 1.00 24.00 469 ARG A N 1
ATOM 3669 C CA . ARG A 1 469 ? 15.799 -15.224 3.298 1.00 24.59 469 ARG A CA 1
ATOM 3670 C C . ARG A 1 469 ? 14.326 -15.499 3.015 1.00 24.08 469 ARG A C 1
ATOM 3671 O O . ARG A 1 469 ? 13.869 -16.641 2.980 1.00 23.65 469 ARG A O 1
ATOM 3679 N N . HIS A 1 470 ? 13.590 -14.402 2.854 1.00 22.82 470 HIS A N 1
ATOM 3680 C CA . HIS A 1 470 ? 12.164 -14.414 2.549 1.00 22.80 470 HIS A CA 1
ATOM 3681 C C . HIS A 1 470 ? 12.068 -13.516 1.314 1.00 21.98 470 HIS A C 1
ATOM 3682 O O . HIS A 1 470 ? 12.175 -12.294 1.402 1.00 20.36 470 HIS A O 1
ATOM 3689 N N . LEU A 1 471 ? 11.875 -14.147 0.165 1.00 20.82 471 LEU A N 1
ATOM 3690 C CA . LEU A 1 471 ? 11.841 -13.470 -1.131 1.00 22.65 471 LEU A CA 1
ATOM 3691 C C . LEU A 1 471 ? 11.114 -12.138 -1.316 1.00 19.82 471 LEU A C 1
ATOM 3692 O O . LEU A 1 471 ? 11.583 -11.289 -2.070 1.00 20.31 471 LEU A O 1
ATOM 3697 N N . PRO A 1 472 ? 9.969 -11.929 -0.644 1.00 17.56 472 PRO A N 1
ATOM 3698 C CA . PRO A 1 472 ? 9.246 -10.658 -0.804 1.00 16.72 472 PRO A CA 1
ATOM 3699 C C . PRO A 1 472 ? 9.919 -9.402 -0.233 1.00 23.15 472 PRO A C 1
ATOM 3700 O O . PRO A 1 472 ? 9.561 -8.282 -0.610 1.00 18.38 472 PRO A O 1
ATOM 3704 N N . THR A 1 473 ? 10.878 -9.583 0.677 1.00 19.74 473 THR A N 1
ATOM 3705 C CA . THR A 1 473 ? 11.549 -8.449 1.314 1.00 16.30 473 THR A CA 1
ATOM 3706 C C . THR A 1 473 ? 12.576 -7.747 0.425 1.00 15.09 473 THR A C 1
ATOM 3707 O O . THR A 1 473 ? 13.190 -8.361 -0.443 1.00 20.46 473 THR A O 1
ATOM 3711 N N . PRO A 1 474 ? 12.770 -6.439 0.631 1.00 18.74 474 PRO A N 1
ATOM 3712 C CA . PRO A 1 474 ? 13.747 -5.733 -0.197 1.00 15.61 474 PRO A CA 1
ATOM 3713 C C . PRO A 1 474 ? 15.170 -6.188 0.126 1.00 20.31 474 PRO A C 1
ATOM 3714 O O . PRO A 1 474 ? 15.603 -6.151 1.280 1.00 17.80 474 PRO A O 1
ATOM 3718 N N . PHE A 1 475 ? 15.887 -6.620 -0.906 1.00 17.16 475 PHE A N 1
ATOM 3719 C CA . PHE A 1 475 ? 17.251 -7.103 -0.753 1.00 18.23 475 PHE A CA 1
ATOM 3720 C C . PHE A 1 475 ? 18.235 -6.212 -1.508 1.00 21.54 475 PHE A C 1
ATOM 3721 O O . PHE A 1 475 ? 18.084 -5.966 -2.708 1.00 22.95 475 PHE A O 1
ATOM 3729 N N . GLY A 1 476 ? 19.249 -5.739 -0.793 1.00 21.38 476 GLY A N 1
ATOM 3730 C CA . GLY A 1 476 ? 20.249 -4.874 -1.393 1.00 23.16 476 GLY A CA 1
ATOM 3731 C C . GLY A 1 476 ? 21.102 -4.215 -0.324 1.00 21.08 476 GLY A C 1
ATOM 3732 O O . GLY A 1 476 ? 20.893 -4.443 0.870 1.00 23.28 476 GLY A O 1
ATOM 3733 N N . GLY A 1 477 ? 22.057 -3.391 -0.741 1.00 23.41 477 GLY A N 1
ATOM 3734 C CA . GLY A 1 477 ? 22.921 -2.740 0.225 1.00 27.19 477 GLY A CA 1
ATOM 3735 C C . GLY A 1 477 ? 22.935 -1.226 0.182 1.00 25.07 477 GLY A C 1
ATOM 3736 O O . GLY A 1 477 ? 22.283 -0.606 -0.658 1.00 26.26 477 GLY A O 1
ATOM 3737 N N . VAL A 1 478 ? 23.662 -0.638 1.127 1.00 23.21 478 VAL A N 1
ATOM 3738 C CA . VAL A 1 478 ? 23.821 0.810 1.212 1.00 24.18 478 VAL A CA 1
ATOM 3739 C C . VAL A 1 478 ? 25.326 1.050 1.112 1.00 26.60 478 VAL A C 1
ATOM 3740 O O . VAL A 1 478 ? 26.104 0.089 1.023 1.00 24.66 478 VAL A O 1
ATOM 3744 N N . LYS A 1 479 ? 25.736 2.315 1.130 1.00 25.40 479 LYS A N 1
ATOM 3745 C CA . LYS A 1 479 ? 27.146 2.663 1.024 1.00 25.20 479 LYS A CA 1
ATOM 3746 C C . LYS A 1 479 ? 27.781 1.985 -0.183 1.00 29.41 479 LYS A C 1
ATOM 3747 O O . LYS A 1 479 ? 27.193 1.939 -1.263 1.00 31.78 479 LYS A O 1
ATOM 3753 N N . GLY A 1 480 ? 28.978 1.438 0.022 1.00 30.70 480 GLY A N 1
ATOM 3754 C CA . GLY A 1 480 ? 29.699 0.779 -1.057 1.00 28.75 480 GLY A CA 1
ATOM 3755 C C . GLY A 1 480 ? 29.185 -0.584 -1.483 1.00 30.66 480 GLY A C 1
ATOM 3756 O O . GLY A 1 480 ? 29.785 -1.226 -2.347 1.00 31.77 480 GLY A O 1
ATOM 3757 N N . SER A 1 481 ? 28.076 -1.028 -0.895 1.00 28.85 481 SER A N 1
ATOM 3758 C CA . SER A 1 481 ? 27.509 -2.333 -1.233 1.00 29.67 481 SER A CA 1
ATOM 3759 C C . SER A 1 481 ? 26.463 -2.285 -2.346 1.00 29.12 481 SER A C 1
ATOM 3760 O O . SER A 1 481 ? 25.812 -3.289 -2.638 1.00 28.74 481 SER A O 1
ATOM 3763 N N . GLY A 1 482 ? 26.299 -1.122 -2.965 1.00 27.59 482 GLY A N 1
ATOM 3764 C CA . GLY A 1 482 ? 25.340 -1.015 -4.047 1.00 27.12 482 GLY A CA 1
ATOM 3765 C C . GLY A 1 482 ? 24.172 -0.082 -3.805 1.00 28.31 482 GLY A C 1
ATOM 3766 O O . GLY A 1 482 ? 24.184 0.741 -2.889 1.00 28.95 482 GLY A O 1
ATOM 3767 N N . ASP A 1 483 ? 23.153 -0.223 -4.641 1.00 25.26 483 ASP A N 1
ATOM 3768 C CA . ASP A 1 483 ? 21.961 0.603 -4.553 1.00 27.73 483 ASP A CA 1
ATOM 3769 C C . ASP A 1 483 ? 20.813 -0.152 -5.221 1.00 28.98 483 ASP A C 1
ATOM 3770 O O . ASP A 1 483 ? 21.050 -1.125 -5.944 1.00 24.78 483 ASP A O 1
ATOM 3775 N N . ARG A 1 484 ? 19.580 0.289 -4.970 1.00 26.26 484 ARG A N 1
ATOM 3776 C CA . ARG A 1 484 ? 18.388 -0.351 -5.533 1.00 28.26 484 ARG A CA 1
ATOM 3777 C C . ARG A 1 484 ? 18.078 -1.611 -4.732 1.00 27.41 484 ARG A C 1
ATOM 3778 O O . ARG A 1 484 ? 18.883 -2.055 -3.911 1.00 26.89 484 ARG A O 1
ATOM 3786 N N . ARG A 1 485 ? 16.914 -2.195 -4.986 1.00 21.82 485 ARG A N 1
ATOM 3787 C CA . ARG A 1 485 ? 16.510 -3.389 -4.269 1.00 21.94 485 ARG A CA 1
ATOM 3788 C C . ARG A 1 485 ? 15.877 -4.441 -5.171 1.00 24.02 485 ARG A C 1
ATOM 3789 O O . ARG A 1 485 ? 15.228 -4.117 -6.164 1.00 26.49 485 ARG A O 1
ATOM 3797 N N . GLU A 1 486 ? 16.091 -5.705 -4.825 1.00 23.45 486 GLU A N 1
ATOM 3798 C CA . GLU A 1 486 ? 15.491 -6.816 -5.560 1.00 22.87 486 GLU A CA 1
ATOM 3799 C C . GLU A 1 486 ? 14.504 -7.448 -4.587 1.00 23.86 486 GLU A C 1
ATOM 3800 O O . GLU A 1 486 ? 14.531 -7.144 -3.390 1.00 23.70 486 GLU A O 1
ATOM 3806 N N . GLY A 1 487 ? 13.632 -8.314 -5.092 1.00 21.17 487 GLY A N 1
ATOM 3807 C CA . GLY A 1 487 ? 12.671 -8.962 -4.224 1.00 17.06 487 GLY A CA 1
ATOM 3808 C C . GLY A 1 487 ? 11.260 -8.444 -4.398 1.00 22.74 487 GLY A C 1
ATOM 3809 O O . GLY A 1 487 ? 10.997 -7.248 -4.230 1.00 18.91 487 GLY A O 1
ATOM 3810 N N . GLY A 1 488 ? 10.356 -9.353 -4.745 1.00 19.92 488 GLY A N 1
ATOM 3811 C CA . GLY A 1 488 ? 8.959 -9.002 -4.931 1.00 25.21 488 GLY A CA 1
ATOM 3812 C C . GLY A 1 488 ? 8.674 -7.688 -5.637 1.00 25.71 488 GLY A C 1
ATOM 3813 O O . GLY A 1 488 ? 9.226 -7.402 -6.700 1.00 24.33 488 GLY A O 1
ATOM 3814 N N . THR A 1 489 ? 7.811 -6.881 -5.028 1.00 24.72 489 THR A N 1
ATOM 3815 C CA . THR A 1 489 ? 7.415 -5.598 -5.598 1.00 25.01 489 THR A CA 1
ATOM 3816 C C . THR A 1 489 ? 8.520 -4.549 -5.599 1.00 24.24 489 THR A C 1
ATOM 3817 O O . THR A 1 489 ? 8.430 -3.550 -6.314 1.00 24.50 489 THR A O 1
ATOM 3821 N N . TYR A 1 490 ? 9.562 -4.762 -4.804 1.00 20.96 490 TYR A N 1
ATOM 3822 C CA . TYR A 1 490 ? 10.657 -3.797 -4.765 1.00 21.73 490 TYR A CA 1
ATOM 3823 C C . TYR A 1 490 ? 11.458 -3.839 -6.066 1.00 21.43 490 TYR A C 1
ATOM 3824 O O . TYR A 1 490 ? 12.009 -2.831 -6.500 1.00 21.38 490 TYR A O 1
ATOM 3833 N N . ALA A 1 491 ? 11.512 -5.010 -6.691 1.00 21.31 491 ALA A N 1
ATOM 3834 C CA . ALA A 1 491 ? 12.223 -5.155 -7.953 1.00 21.25 491 ALA A CA 1
ATOM 3835 C C . ALA A 1 491 ? 11.484 -4.341 -9.022 1.00 19.46 491 ALA A C 1
ATOM 3836 O O . ALA A 1 491 ? 12.095 -3.817 -9.951 1.00 22.13 491 ALA A O 1
ATOM 3838 N N . LEU A 1 492 ? 10.166 -4.235 -8.877 1.00 24.44 492 LEU A N 1
ATOM 3839 C CA . LEU A 1 492 ? 9.339 -3.483 -9.820 1.00 26.25 492 LEU A CA 1
ATOM 3840 C C . LEU A 1 492 ? 9.846 -2.076 -10.047 1.00 30.35 492 LEU A C 1
ATOM 3841 O O . LEU A 1 492 ? 9.808 -1.573 -11.172 1.00 29.43 492 LEU A O 1
ATOM 3846 N N . ASP A 1 493 ? 10.311 -1.433 -8.980 1.00 28.26 493 ASP A N 1
ATOM 3847 C CA . ASP A 1 493 ? 10.800 -0.069 -9.101 1.00 33.69 493 ASP A CA 1
ATOM 3848 C C . ASP A 1 493 ? 11.987 0.068 -10.027 1.00 31.67 493 ASP A C 1
ATOM 3849 O O . ASP A 1 493 ? 12.261 1.159 -10.528 1.00 33.94 493 ASP A O 1
ATOM 3854 N N . PHE A 1 494 ? 12.698 -1.030 -10.261 1.00 26.82 494 PHE A N 1
ATOM 3855 C CA . PHE A 1 494 ? 13.839 -0.973 -11.162 1.00 23.27 494 PHE A CA 1
ATOM 3856 C C . PHE A 1 494 ? 13.493 -1.454 -12.567 1.00 20.99 494 PHE A C 1
ATOM 3857 O O . PHE A 1 494 ? 13.872 -0.824 -13.549 1.00 23.22 494 PHE A O 1
ATOM 3865 N N . TYR A 1 495 ? 12.767 -2.564 -12.662 1.00 21.06 495 TYR A N 1
ATOM 3866 C CA . TYR A 1 495 ? 12.420 -3.135 -13.960 1.00 21.85 495 TYR A CA 1
ATOM 3867 C C . TYR A 1 495 ? 11.298 -2.454 -14.739 1.00 21.70 495 TYR A C 1
ATOM 3868 O O . TYR A 1 495 ? 11.091 -2.768 -15.910 1.00 20.20 495 TYR A O 1
ATOM 3877 N N . THR A 1 496 ? 10.574 -1.536 -14.105 1.00 19.64 496 THR A N 1
ATOM 3878 C CA . THR A 1 496 ? 9.479 -0.845 -14.787 1.00 20.01 496 THR A CA 1
ATOM 3879 C C . THR A 1 496 ? 9.542 0.671 -14.596 1.00 20.67 496 THR A C 1
ATOM 3880 O O . THR A 1 496 ? 10.323 1.168 -13.787 1.00 18.44 496 THR A O 1
ATOM 3884 N N . ASP A 1 497 ? 8.721 1.391 -15.357 1.00 18.65 497 ASP A N 1
ATOM 3885 C CA . ASP A 1 497 ? 8.649 2.848 -15.265 1.00 19.53 497 ASP A CA 1
ATOM 3886 C C . ASP A 1 497 ? 7.261 3.269 -14.805 1.00 21.66 497 ASP A C 1
ATOM 3887 O O . ASP A 1 497 ? 6.258 2.672 -15.203 1.00 17.24 497 ASP A O 1
ATOM 3892 N N . LEU A 1 498 ? 7.206 4.306 -13.978 1.00 18.19 498 LEU A N 1
ATOM 3893 C CA . LEU A 1 498 ? 5.932 4.823 -13.512 1.00 16.50 498 LEU A CA 1
ATOM 3894 C C . LEU A 1 498 ? 5.389 5.839 -14.516 1.00 15.81 498 LEU A C 1
ATOM 3895 O O . LEU A 1 498 ? 6.145 6.540 -15.189 1.00 15.16 498 LEU A O 1
ATOM 3900 N N . LYS A 1 499 ? 4.072 5.903 -14.623 1.00 15.66 499 LYS A N 1
ATOM 3901 C CA . LYS A 1 499 ? 3.432 6.856 -15.508 1.00 16.96 499 LYS A CA 1
ATOM 3902 C C . LYS A 1 499 ? 2.252 7.450 -14.757 1.00 12.62 499 LYS A C 1
ATOM 3903 O O . LYS A 1 499 ? 1.467 6.725 -14.150 1.00 18.86 499 LYS A O 1
ATOM 3909 N N . THR A 1 500 ? 2.155 8.772 -14.761 1.00 14.36 500 THR A N 1
ATOM 3910 C CA . THR A 1 500 ? 1.048 9.453 -14.106 1.00 16.24 500 THR A CA 1
ATOM 3911 C C . THR A 1 500 ? 0.144 9.940 -15.231 1.00 17.77 500 THR A C 1
ATOM 3912 O O . THR A 1 500 ? 0.575 10.677 -16.120 1.00 18.76 500 THR A O 1
ATOM 3916 N N . ILE A 1 501 ? -1.106 9.503 -15.201 1.00 20.79 501 ILE A N 1
ATOM 3917 C CA . ILE A 1 501 ? -2.066 9.881 -16.223 1.00 17.56 501 ILE A CA 1
ATOM 3918 C C . ILE A 1 501 ? -3.121 10.752 -15.564 1.00 18.42 501 ILE A C 1
ATOM 3919 O O . ILE A 1 501 ? -3.723 10.357 -14.565 1.00 19.41 501 ILE A O 1
ATOM 3924 N N . ALA A 1 502 ? -3.327 11.947 -16.110 1.00 15.97 502 ALA A N 1
ATOM 3925 C CA . ALA A 1 502 ? -4.297 12.880 -15.549 1.00 16.51 502 ALA A CA 1
ATOM 3926 C C . ALA A 1 502 ? -5.409 13.213 -16.526 1.00 17.19 502 ALA A C 1
ATOM 3927 O O . ALA A 1 502 ? -5.228 13.149 -17.738 1.00 20.54 502 ALA A O 1
ATOM 3929 N N . LEU A 1 503 ? -6.564 13.570 -15.981 1.00 19.95 503 LEU A N 1
ATOM 3930 C CA . LEU A 1 503 ? -7.719 13.922 -16.787 1.00 20.75 503 LEU A CA 1
ATOM 3931 C C . LEU A 1 503 ? -8.761 14.620 -15.931 1.00 18.65 503 LEU A C 1
ATOM 3932 O O . LEU A 1 503 ? -9.107 14.148 -14.849 1.00 20.18 503 LEU A O 1
ATOM 3937 N N . PRO A 1 504 ? -9.255 15.776 -16.396 1.00 23.00 504 PRO A N 1
ATOM 3938 C CA . PRO A 1 504 ? -10.273 16.541 -15.665 1.00 22.31 504 PRO A CA 1
ATOM 3939 C C . PRO A 1 504 ? -11.629 15.857 -15.829 1.00 18.23 504 PRO A C 1
ATOM 3940 O O . PRO A 1 504 ? -11.887 15.257 -16.868 1.00 21.89 504 PRO A O 1
ATOM 3944 N N . LEU A 1 505 ? -12.486 15.932 -14.812 1.00 16.97 505 LEU A N 1
ATOM 3945 C CA . LEU A 1 505 ? -13.810 15.308 -14.896 1.00 22.79 505 LEU A CA 1
ATOM 3946 C C . LEU A 1 505 ? -14.846 16.308 -15.393 1.00 22.08 505 LEU A C 1
ATOM 3947 O O . LEU A 1 505 ? -15.987 15.952 -15.674 1.00 19.23 505 LEU A O 1
ATOM 3955 N N . ARG A 1 506 ? -14.428 17.562 -15.496 1.00 24.13 506 ARG A N 1
ATOM 3956 C CA . ARG A 1 506 ? -15.290 18.637 -15.969 1.00 27.40 506 ARG A CA 1
ATOM 3957 C C . ARG A 1 506 ? -14.382 19.760 -16.480 1.00 26.36 506 ARG A C 1
ATOM 3958 O O . ARG A 1 506 ? -13.195 19.795 -16.150 1.00 24.96 506 ARG A O 1
ATOM 3966 N N . PRO A 1 507 ? -14.920 20.676 -17.309 1.00 25.94 507 PRO A N 1
ATOM 3967 C CA . PRO A 1 507 ? -14.139 21.791 -17.862 1.00 25.64 507 PRO A CA 1
ATOM 3968 C C . PRO A 1 507 ? -13.288 22.487 -16.804 1.00 24.47 507 PRO A C 1
ATOM 3969 O O . PRO A 1 507 ? -13.814 23.160 -15.922 1.00 27.94 507 PRO A O 1
ATOM 3973 N N . PRO A 1 508 ? -11.958 22.340 -16.887 1.00 23.73 508 PRO A N 1
ATOM 3974 C CA . PRO A 1 508 ? -11.052 22.964 -15.919 1.00 26.23 508 PRO A CA 1
ATOM 3975 C C . PRO A 1 508 ? -10.702 24.402 -16.274 1.00 29.48 508 PRO A C 1
ATOM 3976 O O . PRO A 1 508 ? -11.035 24.892 -17.351 1.00 28.18 508 PRO A O 1
ATOM 3980 N N . HIS A 1 509 ? -10.025 25.070 -15.351 1.00 26.84 509 HIS A N 1
ATOM 3981 C CA . HIS A 1 509 ? -9.579 26.429 -15.581 1.00 31.44 509 HIS A CA 1
ATOM 3982 C C . HIS A 1 509 ? -8.307 26.333 -16.418 1.00 32.36 509 HIS A C 1
ATOM 3983 O O . HIS A 1 509 ? -7.353 25.649 -16.033 1.00 32.84 509 HIS A O 1
ATOM 3990 N N . VAL A 1 510 ? -8.306 26.992 -17.572 1.00 26.82 510 VAL A N 1
ATOM 3991 C CA . VAL A 1 510 ? -7.132 27.012 -18.433 1.00 23.27 510 VAL A CA 1
ATOM 3992 C C . VAL A 1 510 ? -6.773 28.482 -18.613 1.00 24.12 510 VAL A C 1
ATOM 3993 O O . VAL A 1 510 ? -7.559 29.251 -19.161 1.00 24.39 510 VAL A O 1
ATOM 3997 N N . PRO A 1 511 ? -5.594 28.899 -18.127 1.00 25.80 511 PRO A N 1
ATOM 3998 C CA . PRO A 1 511 ? -5.194 30.304 -18.272 1.00 25.69 511 PRO A CA 1
ATOM 3999 C C . PRO A 1 511 ? -5.185 30.757 -19.732 1.00 27.63 511 PRO A C 1
ATOM 4000 O O . PRO A 1 511 ? -4.786 30.005 -20.624 1.00 27.55 511 PRO A O 1
ATOM 4004 N N . LYS A 1 512 ? -5.630 31.990 -19.961 1.00 25.75 512 LYS A N 1
ATOM 4005 C CA . LYS A 1 512 ? -5.711 32.563 -21.302 1.00 29.61 512 LYS A CA 1
ATOM 4006 C C . LYS A 1 512 ? -4.471 33.354 -21.691 1.00 29.97 512 LYS A C 1
ATOM 4007 O O . LYS A 1 512 ? -4.077 34.286 -20.989 1.00 36.85 512 LYS A O 1
ATOM 4013 N N . PHE A 1 513 ? -3.875 32.985 -22.820 1.00 26.48 513 PHE A N 1
ATOM 4014 C CA . PHE A 1 513 ? -2.686 33.654 -23.339 1.00 26.13 513 PHE A CA 1
ATOM 4015 C C . PHE A 1 513 ? -2.956 34.094 -24.770 1.00 28.59 513 PHE A C 1
ATOM 4016 O O . PHE A 1 513 ? -3.547 33.352 -25.553 1.00 27.92 513 PHE A O 1
ATOM 4024 N N . GLY A 1 514 ? -2.520 35.301 -25.108 1.00 28.01 514 GLY A N 1
ATOM 4025 C CA . GLY A 1 514 ? -2.722 35.798 -26.454 1.00 28.57 514 GLY A CA 1
ATOM 4026 C C . GLY A 1 514 ? -4.187 36.019 -26.766 1.00 29.39 514 GLY A C 1
ATOM 4027 O O . GLY A 1 514 ? -4.638 35.790 -27.886 1.00 29.23 514 GLY A O 1
ATOM 4028 N N . LYS A 1 515 ? -4.931 36.468 -25.765 1.00 31.03 515 LYS A N 1
ATOM 4029 C CA . LYS A 1 515 ? -6.351 36.727 -25.930 1.00 39.72 515 LYS A CA 1
ATOM 4030 C C . LYS A 1 515 ? -6.592 38.171 -26.363 1.00 43.57 515 LYS A C 1
ATOM 4031 O O . LYS A 1 515 ? -7.564 38.404 -27.114 1.00 45.66 515 LYS A O 1
ATOM 4038 N N . TYR B 1 3 ? -2.341 29.142 -11.998 1.00 33.93 3 TYR B N 1
ATOM 4039 C CA . TYR B 1 3 ? -2.015 30.376 -12.779 1.00 37.64 3 TYR B CA 1
ATOM 4040 C C . TYR B 1 3 ? -3.288 31.157 -13.079 1.00 38.15 3 TYR B C 1
ATOM 4041 O O . TYR B 1 3 ? -4.041 30.809 -13.988 1.00 37.85 3 TYR B O 1
ATOM 4050 N N . ALA B 1 4 ? -3.517 32.221 -12.317 1.00 37.23 4 ALA B N 1
ATOM 4051 C CA . ALA B 1 4 ? -4.715 33.040 -12.483 1.00 41.07 4 ALA B CA 1
ATOM 4052 C C . ALA B 1 4 ? -4.774 33.789 -13.809 1.00 41.14 4 ALA B C 1
ATOM 4053 O O . ALA B 1 4 ? -3.773 33.926 -14.511 1.00 42.05 4 ALA B O 1
ATOM 4055 N N . ASP B 1 5 ? -5.964 34.272 -14.146 1.00 43.22 5 ASP B N 1
ATOM 4056 C CA . ASP B 1 5 ? -6.152 35.023 -15.379 1.00 48.45 5 ASP B CA 1
ATOM 4057 C C . ASP B 1 5 ? -5.622 36.438 -15.190 1.00 46.70 5 ASP B C 1
ATOM 4058 O O . ASP B 1 5 ? -5.384 37.163 -16.155 1.00 48.06 5 ASP B O 1
ATOM 4063 N N . ARG B 1 6 ? -5.440 36.821 -13.932 1.00 46.06 6 ARG B N 1
ATOM 4064 C CA . ARG B 1 6 ? -4.932 38.142 -13.596 1.00 45.00 6 ARG B CA 1
ATOM 4065 C C . ARG B 1 6 ? -4.312 38.123 -12.203 1.00 41.76 6 ARG B C 1
ATOM 4066 O O . ARG B 1 6 ? -4.798 37.439 -11.297 1.00 34.33 6 ARG B O 1
ATOM 4074 N N . VAL B 1 7 ? -3.224 38.867 -12.045 1.00 37.21 7 VAL B N 1
ATOM 4075 C CA . VAL B 1 7 ? -2.536 38.950 -10.766 1.00 34.42 7 VAL B CA 1
ATOM 4076 C C . VAL B 1 7 ? -2.382 40.407 -10.359 1.00 34.88 7 VAL B C 1
ATOM 4077 O O . VAL B 1 7 ? -2.551 41.315 -11.176 1.00 35.14 7 VAL B O 1
ATOM 4081 N N . ALA B 1 8 ? -2.070 40.622 -9.088 1.00 34.46 8 ALA B N 1
ATOM 4082 C CA . ALA B 1 8 ? -1.868 41.963 -8.571 1.00 34.49 8 ALA B CA 1
ATOM 4083 C C . ALA B 1 8 ? -0.401 42.321 -8.780 1.00 29.64 8 ALA B C 1
ATOM 4084 O O . ALA B 1 8 ? 0.472 41.454 -8.704 1.00 30.39 8 ALA B O 1
ATOM 4086 N N . GLY B 1 9 ? -0.133 43.593 -9.055 1.00 28.00 9 GLY B N 1
ATOM 4087 C CA . GLY B 1 9 ? 1.235 44.022 -9.247 1.00 22.57 9 GLY B CA 1
ATOM 4088 C C . GLY B 1 9 ? 1.924 44.175 -7.902 1.00 27.98 9 GLY B C 1
ATOM 4089 O O . GLY B 1 9 ? 1.278 44.115 -6.848 1.00 25.17 9 GLY B O 1
ATOM 4090 N N . ILE B 1 10 ? 3.241 44.348 -7.931 1.00 23.07 10 ILE B N 1
ATOM 4091 C CA . ILE B 1 10 ? 4.008 44.536 -6.705 1.00 25.29 10 ILE B CA 1
ATOM 4092 C C . ILE B 1 10 ? 4.288 46.037 -6.566 1.00 19.77 10 ILE B C 1
ATOM 4093 O O . ILE B 1 10 ? 4.617 46.696 -7.546 1.00 20.47 10 ILE B O 1
ATOM 4098 N N . SER B 1 11 ? 4.159 46.572 -5.356 1.00 21.64 11 SER B N 1
ATOM 4099 C CA . SER B 1 11 ? 4.367 48.003 -5.143 1.00 20.07 11 SER B CA 1
ATOM 4100 C C . SER B 1 11 ? 5.682 48.518 -5.712 1.00 22.21 11 SER B C 1
ATOM 4101 O O . SER B 1 11 ? 6.690 47.808 -5.753 1.00 24.26 11 SER B O 1
ATOM 4104 N N . TRP B 1 12 ? 5.654 49.766 -6.161 1.00 22.33 12 TRP B N 1
ATOM 4105 C CA . TRP B 1 12 ? 6.829 50.419 -6.719 1.00 18.99 12 TRP B CA 1
ATOM 4106 C C . TRP B 1 12 ? 7.960 50.420 -5.687 1.00 16.75 12 TRP B C 1
ATOM 4107 O O . TRP B 1 12 ? 9.109 50.129 -6.007 1.00 17.47 12 TRP B O 1
ATOM 4118 N N . GLU B 1 13 ? 7.624 50.745 -4.444 1.00 20.16 13 GLU B N 1
ATOM 4119 C CA . GLU B 1 13 ? 8.616 50.804 -3.373 1.00 23.58 13 GLU B CA 1
ATOM 4120 C C . GLU B 1 13 ? 9.313 49.467 -3.098 1.00 20.69 13 GLU B C 1
ATOM 4121 O O . GLU B 1 13 ? 10.526 49.428 -2.881 1.00 20.85 13 GLU B O 1
ATOM 4127 N N . THR B 1 14 ? 8.556 48.376 -3.100 1.00 19.89 14 THR B N 1
ATOM 4128 C CA . THR B 1 14 ? 9.150 47.066 -2.853 1.00 20.10 14 THR B CA 1
ATOM 4129 C C . THR B 1 14 ? 10.097 46.698 -3.989 1.00 19.00 14 THR B C 1
ATOM 4130 O O . THR B 1 14 ? 11.178 46.152 -3.763 1.00 17.44 14 THR B O 1
ATOM 4134 N N . ILE B 1 15 ? 9.690 47.008 -5.214 1.00 17.73 15 ILE B N 1
ATOM 4135 C CA . ILE B 1 15 ? 10.519 46.717 -6.371 1.00 20.71 15 ILE B CA 1
ATOM 4136 C C . ILE B 1 15 ? 11.842 47.489 -6.306 1.00 23.18 15 ILE B C 1
ATOM 4137 O O . ILE B 1 15 ? 12.910 46.917 -6.543 1.00 20.41 15 ILE B O 1
ATOM 4142 N N . GLU B 1 16 ? 11.773 48.775 -5.962 1.00 23.92 16 GLU B N 1
ATOM 4143 C CA . GLU B 1 16 ? 12.974 49.600 -5.870 1.00 23.36 16 GLU B CA 1
ATOM 4144 C C . GLU B 1 16 ? 13.910 49.174 -4.740 1.00 25.35 16 GLU B C 1
ATOM 4145 O O . GLU B 1 16 ? 15.131 49.290 -4.865 1.00 27.72 16 GLU B O 1
ATOM 4151 N N . GLU B 1 17 ? 13.349 48.689 -3.637 1.00 20.38 17 GLU B N 1
ATOM 4152 C CA . GLU B 1 17 ? 14.180 48.247 -2.525 1.00 27.16 17 GLU B CA 1
ATOM 4153 C C . GLU B 1 17 ? 14.941 46.968 -2.893 1.00 26.77 17 GLU B C 1
ATOM 4154 O O . GLU B 1 17 ? 16.122 46.830 -2.572 1.00 23.46 17 GLU B O 1
ATOM 4160 N N . VAL B 1 18 ? 14.270 46.041 -3.576 1.00 24.54 18 VAL B N 1
ATOM 4161 C CA . VAL B 1 18 ? 14.910 44.793 -3.980 1.00 20.84 18 VAL B CA 1
ATOM 4162 C C . VAL B 1 18 ? 16.027 45.086 -4.972 1.00 20.43 18 VAL B C 1
ATOM 4163 O O . VAL B 1 18 ? 17.128 44.547 -4.846 1.00 23.55 18 VAL B O 1
ATOM 4167 N N . ARG B 1 19 ? 15.748 45.934 -5.960 1.00 23.21 19 ARG B N 1
ATOM 4168 C CA . ARG B 1 19 ? 16.775 46.297 -6.935 1.00 25.71 19 ARG B CA 1
ATOM 4169 C C . ARG B 1 19 ? 17.987 46.794 -6.168 1.00 25.53 19 ARG B C 1
ATOM 4170 O O . ARG B 1 19 ? 19.116 46.382 -6.429 1.00 28.27 19 ARG B O 1
ATOM 4178 N N . ARG B 1 20 ? 17.732 47.692 -5.221 1.00 26.39 20 ARG B N 1
ATOM 4179 C CA . ARG B 1 20 ? 18.783 48.276 -4.403 1.00 28.49 20 ARG B CA 1
ATOM 4180 C C . ARG B 1 20 ? 19.580 47.216 -3.640 1.00 23.22 20 ARG B C 1
ATOM 4181 O O . ARG B 1 20 ? 20.809 47.229 -3.667 1.00 25.10 20 ARG B O 1
ATOM 4189 N N . ARG B 1 21 ? 18.891 46.298 -2.968 1.00 23.80 21 ARG B N 1
ATOM 4190 C CA . ARG B 1 21 ? 19.587 45.250 -2.219 1.00 33.41 21 ARG B CA 1
ATOM 4191 C C . ARG B 1 21 ? 20.461 44.372 -3.118 1.00 31.41 21 ARG B C 1
ATOM 4192 O O . ARG B 1 21 ? 21.589 44.029 -2.755 1.00 25.61 21 ARG B O 1
ATOM 4200 N N . LEU B 1 22 ? 19.936 44.004 -4.285 1.00 27.86 22 LEU B N 1
ATOM 4201 C CA . LEU B 1 22 ? 20.677 43.155 -5.216 1.00 29.80 22 LEU B CA 1
ATOM 4202 C C . LEU B 1 22 ? 21.961 43.793 -5.733 1.00 29.90 22 LEU B C 1
ATOM 4203 O O . LEU B 1 22 ? 22.971 43.111 -5.895 1.00 28.47 22 LEU B O 1
ATOM 4208 N N . LYS B 1 23 ? 21.930 45.095 -5.996 1.00 29.99 23 LYS B N 1
ATOM 4209 C CA . LYS B 1 23 ? 23.124 45.756 -6.509 1.00 34.91 23 LYS B CA 1
ATOM 4210 C C . LYS B 1 23 ? 24.112 46.160 -5.420 1.00 34.87 23 LYS B C 1
ATOM 4211 O O . LYS B 1 23 ? 25.318 46.200 -5.657 1.00 36.27 23 LYS B O 1
ATOM 4217 N N . GLU B 1 24 ? 23.616 46.426 -4.219 1.00 34.76 24 GLU B N 1
ATOM 4218 C CA . GLU B 1 24 ? 24.499 46.840 -3.137 1.00 42.37 24 GLU B CA 1
ATOM 4219 C C . GLU B 1 24 ? 25.095 45.697 -2.317 1.00 41.82 24 GLU B C 1
ATOM 4220 O O . GLU B 1 24 ? 26.115 45.880 -1.653 1.00 40.61 24 GLU B O 1
ATOM 4226 N N . ARG B 1 25 ? 24.476 44.522 -2.370 1.00 40.77 25 ARG B N 1
ATOM 4227 C CA . ARG B 1 25 ? 24.952 43.389 -1.584 1.00 39.59 25 ARG B CA 1
ATOM 4228 C C . ARG B 1 25 ? 25.221 42.116 -2.387 1.00 34.28 25 ARG B C 1
ATOM 4229 O O . ARG B 1 25 ? 24.289 41.472 -2.874 1.00 37.12 25 ARG B O 1
ATOM 4237 N N . PRO B 1 26 ? 26.500 41.726 -2.521 1.00 30.28 26 PRO B N 1
ATOM 4238 C CA . PRO B 1 26 ? 26.843 40.513 -3.273 1.00 26.44 26 PRO B CA 1
ATOM 4239 C C . PRO B 1 26 ? 26.141 39.296 -2.678 1.00 25.18 26 PRO B C 1
ATOM 4240 O O . PRO B 1 26 ? 26.072 39.159 -1.460 1.00 25.53 26 PRO B O 1
ATOM 4244 N N . ALA B 1 27 ? 25.620 38.421 -3.535 1.00 22.63 27 ALA B N 1
ATOM 4245 C CA . ALA B 1 27 ? 24.940 37.210 -3.078 1.00 21.86 27 ALA B CA 1
ATOM 4246 C C . ALA B 1 27 ? 26.009 36.223 -2.618 1.00 22.29 27 ALA B C 1
ATOM 4247 O O . ALA B 1 27 ? 26.748 35.665 -3.429 1.00 27.77 27 ALA B O 1
ATOM 4249 N N . LEU B 1 28 ? 26.083 36.004 -1.313 1.00 21.10 28 LEU B N 1
ATOM 4250 C CA . LEU B 1 28 ? 27.098 35.126 -0.743 1.00 19.20 28 LEU B CA 1
ATOM 4251 C C . LEU B 1 28 ? 26.670 33.670 -0.566 1.00 21.26 28 LEU B C 1
ATOM 4252 O O . LEU B 1 28 ? 25.503 33.316 -0.736 1.00 19.81 28 LEU B O 1
ATOM 4257 N N . HIS B 1 29 ? 27.635 32.828 -0.214 1.00 21.56 29 HIS B N 1
ATOM 4258 C CA . HIS B 1 29 ? 27.365 31.418 0.031 1.00 22.48 29 HIS B CA 1
ATOM 4259 C C . HIS B 1 29 ? 26.824 31.339 1.451 1.00 24.39 29 HIS B C 1
ATOM 4260 O O . HIS B 1 29 ? 26.911 32.308 2.205 1.00 21.14 29 HIS B O 1
ATOM 4267 N N . PHE B 1 30 ? 26.248 30.196 1.806 1.00 20.42 30 PHE B N 1
ATOM 4268 C CA . PHE B 1 30 ? 25.782 29.982 3.167 1.00 19.17 30 PHE B CA 1
ATOM 4269 C C . PHE B 1 30 ? 26.401 28.649 3.564 1.00 24.35 30 PHE B C 1
ATOM 4270 O O . PHE B 1 30 ? 26.028 27.592 3.046 1.00 22.20 30 PHE B O 1
ATOM 4278 N N . ILE B 1 31 ? 27.356 28.708 4.482 1.00 22.83 31 ILE B N 1
ATOM 4279 C CA . ILE B 1 31 ? 28.078 27.522 4.908 1.00 23.37 31 ILE B CA 1
ATOM 4280 C C . ILE B 1 31 ? 28.193 27.462 6.426 1.00 26.34 31 ILE B C 1
ATOM 4281 O O . ILE B 1 31 ? 28.491 28.465 7.068 1.00 29.74 31 ILE B O 1
ATOM 4286 N N . ALA B 1 32 ? 27.948 26.282 6.989 1.00 26.31 32 ALA B N 1
ATOM 4287 C CA . ALA B 1 32 ? 28.022 26.067 8.430 1.00 25.75 32 ALA B CA 1
ATOM 4288 C C . ALA B 1 32 ? 27.287 27.144 9.237 1.00 29.14 32 ALA B C 1
ATOM 4289 O O . ALA B 1 32 ? 27.806 27.660 10.230 1.00 27.66 32 ALA B O 1
ATOM 4291 N N . GLY B 1 33 ? 26.082 27.484 8.793 1.00 26.48 33 GLY B N 1
ATOM 4292 C CA . GLY B 1 33 ? 25.276 28.463 9.500 1.00 24.94 33 GLY B CA 1
ATOM 4293 C C . GLY B 1 33 ? 25.584 29.938 9.315 1.00 23.66 33 GLY B C 1
ATOM 4294 O O . GLY B 1 33 ? 25.049 30.764 10.048 1.00 22.45 33 GLY B O 1
ATOM 4295 N N . GLU B 1 34 ? 26.418 30.288 8.342 1.00 23.20 34 GLU B N 1
ATOM 4296 C CA . GLU B 1 34 ? 26.740 31.695 8.135 1.00 28.68 34 GLU B CA 1
ATOM 4297 C C . GLU B 1 34 ? 26.974 32.044 6.671 1.00 23.57 34 GLU B C 1
ATOM 4298 O O . GLU B 1 34 ? 27.377 31.193 5.879 1.00 17.54 34 GLU B O 1
ATOM 4304 N N . PHE B 1 35 ? 26.709 33.300 6.316 1.00 20.35 35 PHE B N 1
ATOM 4305 C CA . PHE B 1 35 ? 26.933 33.764 4.952 1.00 20.77 35 PHE B CA 1
ATOM 4306 C C . PHE B 1 35 ? 28.387 34.167 4.820 1.00 19.63 35 PHE B C 1
ATOM 4307 O O . PHE B 1 35 ? 28.888 34.960 5.610 1.00 23.14 35 PHE B O 1
ATOM 4315 N N . VAL B 1 36 ? 29.064 33.612 3.823 1.00 21.69 36 VAL B N 1
ATOM 4316 C CA . VAL B 1 36 ? 30.470 33.917 3.596 1.00 23.31 36 VAL B CA 1
ATOM 4317 C C . VAL B 1 36 ? 30.784 34.062 2.110 1.00 24.98 36 VAL B C 1
ATOM 4318 O O . VAL B 1 36 ? 30.053 33.563 1.250 1.00 22.37 36 VAL B O 1
ATOM 4322 N N . PRO B 1 37 ? 31.869 34.779 1.791 1.00 24.96 37 PRO B N 1
ATOM 4323 C CA . PRO B 1 37 ? 32.271 34.975 0.399 1.00 23.85 37 PRO B CA 1
ATOM 4324 C C . PRO B 1 37 ? 33.230 33.846 0.050 1.00 25.35 37 PRO B C 1
ATOM 4325 O O . PRO B 1 37 ? 33.535 33.009 0.899 1.00 23.45 37 PRO B O 1
ATOM 4329 N N . SER B 1 38 ? 33.694 33.804 -1.193 1.00 24.25 38 SER B N 1
ATOM 4330 C CA . SER B 1 38 ? 34.655 32.776 -1.568 1.00 24.01 38 SER B CA 1
ATOM 4331 C C . SER B 1 38 ? 35.967 33.218 -0.929 1.00 26.16 38 SER B C 1
ATOM 4332 O O . SER B 1 38 ? 36.174 34.412 -0.714 1.00 23.77 38 SER B O 1
ATOM 4335 N N . GLU B 1 39 ? 36.843 32.272 -0.611 1.00 26.55 39 GLU B N 1
ATOM 4336 C CA . GLU B 1 39 ? 38.118 32.629 -0.006 1.00 32.81 39 GLU B CA 1
ATOM 4337 C C . GLU B 1 39 ? 38.897 33.555 -0.940 1.00 31.70 39 GLU B C 1
ATOM 4338 O O . GLU B 1 39 ? 39.615 34.446 -0.489 1.00 32.72 39 GLU B O 1
ATOM 4344 N N . SER B 1 40 ? 38.729 33.360 -2.243 1.00 30.34 40 SER B N 1
ATOM 4345 C CA . SER B 1 40 ? 39.423 34.182 -3.225 1.00 31.86 40 SER B CA 1
ATOM 4346 C C . SER B 1 40 ? 38.842 35.595 -3.311 1.00 29.66 40 SER B C 1
ATOM 4347 O O . SER B 1 40 ? 39.484 36.502 -3.828 1.00 25.72 40 SER B O 1
ATOM 4350 N N . GLY B 1 41 ? 37.628 35.777 -2.804 1.00 29.02 41 GLY B N 1
ATOM 4351 C CA . GLY B 1 41 ? 37.006 37.088 -2.857 1.00 29.16 41 GLY B CA 1
ATOM 4352 C C . GLY B 1 41 ? 36.368 37.391 -4.205 1.00 25.95 41 GLY B C 1
ATOM 4353 O O . GLY B 1 41 ? 35.784 38.457 -4.396 1.00 23.19 41 GLY B O 1
ATOM 4354 N N . GLU B 1 42 ? 36.472 36.457 -5.144 1.00 24.03 42 GLU B N 1
ATOM 4355 C CA . GLU B 1 42 ? 35.895 36.655 -6.468 1.00 24.79 42 GLU B CA 1
ATOM 4356 C C . GLU B 1 42 ? 34.375 36.595 -6.476 1.00 24.71 42 GLU B C 1
ATOM 4357 O O . GLU B 1 42 ? 33.750 36.017 -5.585 1.00 23.71 42 GLU B O 1
ATOM 4363 N N . THR B 1 43 ? 33.794 37.196 -7.507 1.00 21.06 43 THR B N 1
ATOM 4364 C CA . THR B 1 43 ? 32.353 37.204 -7.697 1.00 25.30 43 THR B CA 1
ATOM 4365 C C . THR B 1 43 ? 32.110 37.127 -9.199 1.00 25.55 43 THR B C 1
ATOM 4366 O O . THR B 1 43 ? 33.046 37.224 -9.991 1.00 25.23 43 THR B O 1
ATOM 4370 N N . PHE B 1 44 ? 30.861 36.920 -9.592 1.00 23.80 44 PHE B N 1
ATOM 4371 C CA . PHE B 1 44 ? 30.520 36.880 -11.003 1.00 21.06 44 PHE B CA 1
ATOM 4372 C C . PHE B 1 44 ? 29.197 37.618 -11.115 1.00 18.20 44 PHE B C 1
ATOM 4373 O O . PHE B 1 44 ? 28.405 37.627 -10.178 1.00 21.31 44 PHE B O 1
ATOM 4381 N N . PRO B 1 45 ? 28.952 38.277 -12.250 1.00 18.93 45 PRO B N 1
ATOM 4382 C CA . PRO B 1 45 ? 27.694 39.010 -12.396 1.00 18.07 45 PRO B CA 1
ATOM 4383 C C . PRO B 1 45 ? 26.530 38.194 -12.922 1.00 16.49 45 PRO B C 1
ATOM 4384 O O . PRO B 1 45 ? 26.717 37.156 -13.544 1.00 17.99 45 PRO B O 1
ATOM 4388 N N . SER B 1 46 ? 25.327 38.687 -12.652 1.00 16.96 46 SER B N 1
ATOM 4389 C CA . SER B 1 46 ? 24.101 38.084 -13.141 1.00 21.63 46 SER B CA 1
ATOM 4390 C C . SER B 1 46 ? 23.340 39.243 -13.772 1.00 24.09 46 SER B C 1
ATOM 4391 O O . SER B 1 46 ? 23.200 40.309 -13.168 1.00 24.82 46 SER B O 1
ATOM 4394 N N . LEU B 1 47 ? 22.849 39.036 -14.984 1.00 24.43 47 LEU B N 1
ATOM 4395 C CA . LEU B 1 47 ? 22.133 40.081 -15.697 1.00 22.37 47 LEU B CA 1
ATOM 4396 C C . LEU B 1 47 ? 20.635 40.106 -15.457 1.00 20.91 47 LEU B C 1
ATOM 4397 O O . LEU B 1 47 ? 20.045 39.149 -14.954 1.00 19.36 47 LEU B O 1
ATOM 4402 N N . ASP B 1 48 ? 20.044 41.233 -15.839 1.00 18.78 48 ASP B N 1
ATOM 4403 C CA . ASP B 1 48 ? 18.609 41.459 -15.787 1.00 19.03 48 ASP B CA 1
ATOM 4404 C C . ASP B 1 48 ? 18.289 41.240 -17.260 1.00 21.73 48 ASP B C 1
ATOM 4405 O O . ASP B 1 48 ? 18.511 42.125 -18.086 1.00 29.21 48 ASP B O 1
ATOM 4410 N N . PRO B 1 49 ? 17.777 40.052 -17.613 1.00 23.87 49 PRO B N 1
ATOM 4411 C CA . PRO B 1 49 ? 17.456 39.749 -19.012 1.00 20.39 49 PRO B CA 1
ATOM 4412 C C . PRO B 1 49 ? 16.562 40.741 -19.733 1.00 19.73 49 PRO B C 1
ATOM 4413 O O . PRO B 1 49 ? 16.440 40.688 -20.956 1.00 20.44 49 PRO B O 1
ATOM 4417 N N . ALA B 1 50 ? 15.938 41.645 -18.989 1.00 16.88 50 ALA B N 1
ATOM 4418 C CA . ALA B 1 50 ? 15.062 42.627 -19.615 1.00 19.46 50 ALA B CA 1
ATOM 4419 C C . ALA B 1 50 ? 15.837 43.830 -20.146 1.00 20.50 50 ALA B C 1
ATOM 4420 O O . ALA B 1 50 ? 15.331 44.574 -20.983 1.00 18.46 50 ALA B O 1
ATOM 4422 N N . THR B 1 51 ? 17.064 44.008 -19.667 1.00 20.74 51 THR B N 1
ATOM 4423 C CA . THR B 1 51 ? 17.894 45.138 -20.089 1.00 24.90 51 THR B CA 1
ATOM 4424 C C . THR B 1 51 ? 19.346 44.727 -20.350 1.00 24.73 51 THR B C 1
ATOM 4425 O O . THR B 1 51 ? 20.133 45.507 -20.894 1.00 22.01 51 THR B O 1
ATOM 4429 N N . ASN B 1 52 ? 19.689 43.509 -19.945 1.00 23.29 52 ASN B N 1
ATOM 4430 C CA . ASN B 1 52 ? 21.045 42.986 -20.076 1.00 25.95 52 ASN B CA 1
ATOM 4431 C C . ASN B 1 52 ? 22.079 43.812 -19.311 1.00 26.99 52 ASN B C 1
ATOM 4432 O O . ASN B 1 52 ? 23.272 43.780 -19.609 1.00 27.31 52 ASN B O 1
ATOM 4437 N N . GLU B 1 53 ? 21.603 44.547 -18.313 1.00 28.68 53 GLU B N 1
ATOM 4438 C CA . GLU B 1 53 ? 22.470 45.346 -17.456 1.00 25.18 53 GLU B CA 1
ATOM 4439 C C . GLU B 1 53 ? 22.758 44.437 -16.269 1.00 24.70 53 GLU B C 1
ATOM 4440 O O . GLU B 1 53 ? 22.016 43.487 -16.029 1.00 22.96 53 GLU B O 1
ATOM 4446 N N . VAL B 1 54 ? 23.817 44.716 -15.522 1.00 23.14 54 VAL B N 1
ATOM 4447 C CA . VAL B 1 54 ? 24.134 43.894 -14.365 1.00 22.54 54 VAL B CA 1
ATOM 4448 C C . VAL B 1 54 ? 23.117 44.132 -13.249 1.00 25.46 54 VAL B C 1
ATOM 4449 O O . VAL B 1 54 ? 22.897 45.267 -12.830 1.00 22.56 54 VAL B O 1
ATOM 4453 N N . LEU B 1 55 ? 22.495 43.057 -12.774 1.00 20.74 55 LEU B N 1
ATOM 4454 C CA . LEU B 1 55 ? 21.504 43.159 -11.707 1.00 24.87 55 LEU B CA 1
ATOM 4455 C C . LEU B 1 55 ? 22.199 43.127 -10.348 1.00 21.83 55 LEU B C 1
ATOM 4456 O O . LEU B 1 55 ? 21.762 43.778 -9.401 1.00 24.22 55 LEU B O 1
ATOM 4461 N N . GLY B 1 56 ? 23.290 42.371 -10.276 1.00 22.84 56 GLY B N 1
ATOM 4462 C CA . GLY B 1 56 ? 24.062 42.236 -9.050 1.00 18.12 56 GLY B CA 1
ATOM 4463 C C . GLY B 1 56 ? 25.138 41.185 -9.257 1.00 20.26 56 GLY B C 1
ATOM 4464 O O . GLY B 1 56 ? 25.288 40.676 -10.364 1.00 21.98 56 GLY B O 1
ATOM 4465 N N . VAL B 1 57 ? 25.890 40.853 -8.211 1.00 20.32 57 VAL B N 1
ATOM 4466 C CA . VAL B 1 57 ? 26.945 39.848 -8.334 1.00 18.75 57 VAL B CA 1
ATOM 4467 C C . VAL B 1 57 ? 26.824 38.792 -7.245 1.00 18.69 57 VAL B C 1
ATOM 4468 O O . VAL B 1 57 ? 26.227 39.035 -6.201 1.00 18.32 57 VAL B O 1
ATOM 4472 N N . ALA B 1 58 ? 27.387 37.617 -7.500 1.00 18.28 58 ALA B N 1
ATOM 4473 C CA . ALA B 1 58 ? 27.341 36.523 -6.535 1.00 19.92 58 ALA B CA 1
ATOM 4474 C C . ALA B 1 58 ? 28.746 35.986 -6.318 1.00 17.90 58 ALA B C 1
ATOM 4475 O O . ALA B 1 58 ? 29.579 36.034 -7.223 1.00 17.45 58 ALA B O 1
ATOM 4477 N N . ALA B 1 59 ? 29.011 35.477 -5.119 1.00 19.03 59 ALA B N 1
ATOM 4478 C CA . ALA B 1 59 ? 30.325 34.932 -4.821 1.00 19.82 59 ALA B CA 1
ATOM 4479 C C . ALA B 1 59 ? 30.596 33.766 -5.769 1.00 26.39 59 ALA B C 1
ATOM 4480 O O . ALA B 1 59 ? 29.736 32.902 -5.978 1.00 24.01 59 ALA B O 1
ATOM 4482 N N . ARG B 1 60 ? 31.786 33.759 -6.360 1.00 23.23 60 ARG B N 1
ATOM 4483 C CA . ARG B 1 60 ? 32.172 32.703 -7.284 1.00 26.00 60 ARG B CA 1
ATOM 4484 C C . ARG B 1 60 ? 32.828 31.570 -6.497 1.00 28.03 60 ARG B C 1
ATOM 4485 O O . ARG B 1 60 ? 34.030 31.594 -6.237 1.00 30.22 60 ARG B O 1
ATOM 4493 N N . GLY B 1 61 ? 32.023 30.584 -6.117 1.00 28.10 61 GLY B N 1
ATOM 4494 C CA . GLY B 1 61 ? 32.519 29.464 -5.339 1.00 23.90 61 GLY B CA 1
ATOM 4495 C C . GLY B 1 61 ? 33.230 28.380 -6.122 1.00 24.69 61 GLY B C 1
ATOM 4496 O O . GLY B 1 61 ? 32.883 28.091 -7.269 1.00 21.05 61 GLY B O 1
ATOM 4497 N N . GLY B 1 62 ? 34.234 27.780 -5.487 1.00 23.53 62 GLY B N 1
ATOM 4498 C CA . GLY B 1 62 ? 34.993 26.717 -6.116 1.00 23.90 62 GLY B CA 1
ATOM 4499 C C . GLY B 1 62 ? 35.110 25.506 -5.207 1.00 26.23 62 GLY B C 1
ATOM 4500 O O . GLY B 1 62 ? 34.312 25.337 -4.279 1.00 23.15 62 GLY B O 1
ATOM 4501 N N . GLU B 1 63 ? 36.113 24.671 -5.463 1.00 25.59 63 GLU B N 1
ATOM 4502 C CA . GLU B 1 63 ? 36.329 23.459 -4.681 1.00 24.65 63 GLU B CA 1
ATOM 4503 C C . GLU B 1 63 ? 36.439 23.691 -3.179 1.00 25.78 63 GLU B C 1
ATOM 4504 O O . GLU B 1 63 ? 35.962 22.873 -2.394 1.00 22.76 63 GLU B O 1
ATOM 4510 N N . ARG B 1 64 ? 37.074 24.787 -2.773 1.00 20.80 64 ARG B N 1
ATOM 4511 C CA . ARG B 1 64 ? 37.230 25.060 -1.349 1.00 27.13 64 ARG B CA 1
ATOM 4512 C C . ARG B 1 64 ? 35.911 25.367 -0.647 1.00 24.39 64 ARG B C 1
ATOM 4513 O O . ARG B 1 64 ? 35.690 24.927 0.480 1.00 28.99 64 ARG B O 1
ATOM 4521 N N . GLU B 1 65 ? 35.034 26.120 -1.301 1.00 22.56 65 GLU B N 1
ATOM 4522 C CA . GLU B 1 65 ? 33.750 26.437 -0.690 1.00 22.89 65 GLU B CA 1
ATOM 4523 C C . GLU B 1 65 ? 32.881 25.177 -0.632 1.00 18.54 65 GLU B C 1
ATOM 4524 O O . GLU B 1 65 ? 32.179 24.937 0.349 1.00 21.16 65 GLU B O 1
ATOM 4530 N N . VAL B 1 66 ? 32.939 24.367 -1.682 1.00 21.01 66 VAL B N 1
ATOM 4531 C CA . VAL B 1 66 ? 32.159 23.136 -1.727 1.00 20.39 66 VAL B CA 1
ATOM 4532 C C . VAL B 1 66 ? 32.647 22.173 -0.651 1.00 20.78 66 VAL B C 1
ATOM 4533 O O . VAL B 1 66 ? 31.847 21.491 -0.006 1.00 21.87 66 VAL B O 1
ATOM 4537 N N . ASP B 1 67 ? 33.960 22.121 -0.443 1.00 23.64 67 ASP B N 1
ATOM 4538 C CA . ASP B 1 67 ? 34.508 21.228 0.571 1.00 22.51 67 ASP B CA 1
ATOM 4539 C C . ASP B 1 67 ? 33.978 21.626 1.943 1.00 21.07 67 ASP B C 1
ATOM 4540 O O . ASP B 1 67 ? 33.567 20.772 2.724 1.00 26.63 67 ASP B O 1
ATOM 4545 N N . ARG B 1 68 ? 33.983 22.924 2.234 1.00 19.38 68 ARG B N 1
ATOM 4546 C CA . ARG B 1 68 ? 33.480 23.418 3.510 1.00 19.61 68 ARG B CA 1
ATOM 4547 C C . ARG B 1 68 ? 31.974 23.148 3.647 1.00 18.39 68 ARG B C 1
ATOM 4548 O O . ARG B 1 68 ? 31.492 22.762 4.713 1.00 18.94 68 ARG B O 1
ATOM 4556 N N . ALA B 1 69 ? 31.236 23.347 2.561 1.00 19.75 69 ALA B N 1
ATOM 4557 C CA . ALA B 1 69 ? 29.794 23.125 2.565 1.00 18.81 69 ALA B CA 1
ATOM 4558 C C . ALA B 1 69 ? 29.459 21.648 2.808 1.00 19.15 69 ALA B C 1
ATOM 4559 O O . ALA B 1 69 ? 28.594 21.325 3.627 1.00 19.09 69 ALA B O 1
ATOM 4561 N N . ALA B 1 70 ? 30.149 20.761 2.093 1.00 19.94 70 ALA B N 1
ATOM 4562 C CA . ALA B 1 70 ? 29.928 19.323 2.219 1.00 15.54 70 ALA B CA 1
ATOM 4563 C C . ALA B 1 70 ? 30.304 18.814 3.609 1.00 22.22 70 ALA B C 1
ATOM 4564 O O . ALA B 1 70 ? 29.592 17.985 4.197 1.00 15.99 70 ALA B O 1
ATOM 4566 N N . LYS B 1 71 ? 31.425 19.299 4.137 1.00 19.29 71 LYS B N 1
ATOM 4567 C CA . LYS B 1 71 ? 31.840 18.877 5.466 1.00 20.24 71 LYS B CA 1
ATOM 4568 C C . LYS B 1 71 ? 30.795 19.371 6.451 1.00 19.23 71 LYS B C 1
ATOM 4569 O O . LYS B 1 71 ? 30.439 18.668 7.391 1.00 23.38 71 LYS B O 1
ATOM 4575 N N . ALA B 1 72 ? 30.285 20.576 6.221 1.00 20.04 72 ALA B N 1
ATOM 4576 C CA . ALA B 1 72 ? 29.258 21.126 7.097 1.00 21.79 72 ALA B CA 1
ATOM 4577 C C . ALA B 1 72 ? 28.011 20.229 7.044 1.00 19.54 72 ALA B C 1
ATOM 4578 O O . ALA B 1 72 ? 27.456 19.869 8.084 1.00 19.20 72 ALA B O 1
ATOM 4580 N N . ALA B 1 73 ? 27.586 19.860 5.834 1.00 17.81 73 ALA B N 1
ATOM 4581 C CA . ALA B 1 73 ? 26.408 19.002 5.663 1.00 18.34 73 ALA B CA 1
ATOM 4582 C C . ALA B 1 73 ? 26.618 17.623 6.296 1.00 16.67 73 ALA B C 1
ATOM 4583 O O . ALA B 1 73 ? 25.726 17.090 6.960 1.00 15.87 73 ALA B O 1
ATOM 4585 N N . HIS B 1 74 ? 27.799 17.052 6.085 1.00 17.76 74 HIS B N 1
ATOM 4586 C CA . HIS B 1 74 ? 28.137 15.746 6.643 1.00 22.76 74 HIS B CA 1
ATOM 4587 C C . HIS B 1 74 ? 28.098 15.771 8.175 1.00 26.11 74 HIS B C 1
ATOM 4588 O O . HIS B 1 74 ? 27.513 14.890 8.811 1.00 26.34 74 HIS B O 1
ATOM 4595 N N . GLU B 1 75 ? 28.721 16.790 8.757 1.00 25.10 75 GLU B N 1
ATOM 4596 C CA . GLU B 1 75 ? 28.789 16.931 10.206 1.00 27.19 75 GLU B CA 1
ATOM 4597 C C . GLU B 1 75 ? 27.420 17.138 10.857 1.00 26.21 75 GLU B C 1
ATOM 4598 O O . GLU B 1 75 ? 27.173 16.656 11.964 1.00 27.51 75 GLU B O 1
ATOM 4604 N N . ALA B 1 76 ? 26.529 17.848 10.176 1.00 22.27 76 ALA B N 1
ATOM 4605 C CA . ALA B 1 76 ? 25.201 18.094 10.723 1.00 22.56 76 ALA B CA 1
ATOM 4606 C C . ALA B 1 76 ? 24.254 16.907 10.498 1.00 21.71 76 ALA B C 1
ATOM 4607 O O . ALA B 1 76 ? 23.250 16.764 11.196 1.00 22.29 76 ALA B O 1
ATOM 4609 N N . PHE B 1 77 ? 24.586 16.053 9.536 1.00 22.50 77 PHE B N 1
ATOM 4610 C CA . PHE B 1 77 ? 23.748 14.899 9.213 1.00 25.80 77 PHE B CA 1
ATOM 4611 C C . PHE B 1 77 ? 23.357 14.026 10.407 1.00 27.02 77 PHE B C 1
ATOM 4612 O O . PHE B 1 77 ? 22.191 13.665 10.558 1.00 27.34 77 PHE B O 1
ATOM 4620 N N . GLN B 1 78 ? 24.326 13.682 11.247 1.00 30.01 78 GLN B N 1
ATOM 4621 C CA . GLN B 1 78 ? 24.052 12.844 12.411 1.00 31.99 78 GLN B CA 1
ATOM 4622 C C . GLN B 1 78 ? 22.972 13.425 13.315 1.00 29.61 78 GLN B C 1
ATOM 4623 O O . GLN B 1 78 ? 22.032 12.723 13.695 1.00 31.31 78 GLN B O 1
ATOM 4629 N N . ARG B 1 79 ? 23.095 14.702 13.657 1.00 23.18 79 ARG B N 1
ATOM 4630 C CA . ARG B 1 79 ? 22.106 15.339 14.520 1.00 25.61 79 ARG B CA 1
ATOM 4631 C C . ARG B 1 79 ? 20.765 15.546 13.821 1.00 22.64 79 ARG B C 1
ATOM 4632 O O . ARG B 1 79 ? 19.711 15.245 14.383 1.00 24.47 79 ARG B O 1
ATOM 4640 N N . TRP B 1 80 ? 20.806 16.062 12.596 1.00 21.95 80 TRP B N 1
ATOM 4641 C CA . TRP B 1 80 ? 19.582 16.329 11.848 1.00 19.91 80 TRP B CA 1
ATOM 4642 C C . TRP B 1 80 ? 18.756 15.082 11.536 1.00 15.44 80 TRP B C 1
ATOM 4643 O O . TRP B 1 80 ? 17.535 15.101 11.683 1.00 19.48 80 TRP B O 1
ATOM 4654 N N . SER B 1 81 ? 19.408 14.008 11.105 1.00 19.92 81 SER B N 1
ATOM 4655 C CA . SER B 1 81 ? 18.692 12.771 10.788 1.00 23.82 81 SER B CA 1
ATOM 4656 C C . SER B 1 81 ? 18.074 12.143 12.040 1.00 29.93 81 SER B C 1
ATOM 4657 O O . SER B 1 81 ? 17.138 11.350 11.942 1.00 31.48 81 SER B O 1
ATOM 4660 N N . ARG B 1 82 ? 18.594 12.499 13.212 1.00 28.50 82 ARG B N 1
ATOM 4661 C CA . ARG B 1 82 ? 18.073 11.958 14.466 1.00 27.78 82 ARG B CA 1
ATOM 4662 C C . ARG B 1 82 ? 17.065 12.890 15.121 1.00 26.70 82 ARG B C 1
ATOM 4663 O O . ARG B 1 82 ? 16.467 12.546 16.141 1.00 26.97 82 ARG B O 1
ATOM 4671 N N . THR B 1 83 ? 16.889 14.076 14.541 1.00 23.11 83 THR B N 1
ATOM 4672 C CA . THR B 1 83 ? 15.920 15.033 15.059 1.00 23.95 83 THR B CA 1
ATOM 4673 C C . THR B 1 83 ? 14.545 14.388 14.921 1.00 24.56 83 THR B C 1
ATOM 4674 O O . THR B 1 83 ? 14.308 13.625 13.984 1.00 30.76 83 THR B O 1
ATOM 4678 N N . LYS B 1 84 ? 13.647 14.671 15.856 1.00 19.62 84 LYS B N 1
ATOM 4679 C CA . LYS B 1 84 ? 12.308 14.098 15.797 1.00 21.56 84 LYS B CA 1
ATOM 4680 C C . LYS B 1 84 ? 11.574 14.607 14.562 1.00 22.28 84 LYS B C 1
ATOM 4681 O O . LYS B 1 84 ? 11.587 15.804 14.263 1.00 21.60 84 LYS B O 1
ATOM 4687 N N . ALA B 1 85 ? 10.940 13.690 13.846 1.00 21.57 85 ALA B N 1
ATOM 4688 C CA . ALA B 1 85 ? 10.206 14.042 12.640 1.00 18.23 85 ALA B CA 1
ATOM 4689 C C . ALA B 1 85 ? 9.242 15.189 12.901 1.00 17.54 85 ALA B C 1
ATOM 4690 O O . ALA B 1 85 ? 9.068 16.066 12.060 1.00 20.41 85 ALA B O 1
ATOM 4692 N N . LYS B 1 86 ? 8.623 15.182 14.075 1.00 23.01 86 LYS B N 1
ATOM 4693 C CA . LYS B 1 86 ? 7.666 16.221 14.435 1.00 21.77 86 LYS B CA 1
ATOM 4694 C C . LYS B 1 86 ? 8.344 17.587 14.454 1.00 19.97 86 LYS B C 1
ATOM 4695 O O . LYS B 1 86 ? 7.758 18.583 14.045 1.00 24.32 86 LYS B O 1
ATOM 4701 N N . GLU B 1 87 ? 9.588 17.623 14.919 1.00 22.23 87 GLU B N 1
ATOM 4702 C CA . GLU B 1 87 ? 10.350 18.867 14.975 1.00 20.51 87 GLU B CA 1
ATOM 4703 C C . GLU B 1 87 ? 10.773 19.303 13.564 1.00 23.56 87 GLU B C 1
ATOM 4704 O O . GLU B 1 87 ? 10.780 20.498 13.256 1.00 23.23 87 GLU B O 1
ATOM 4710 N N . ARG B 1 88 ? 11.122 18.346 12.703 1.00 18.77 88 ARG B N 1
ATOM 4711 C CA . ARG B 1 88 ? 11.510 18.696 11.337 1.00 19.86 88 ARG B CA 1
ATOM 4712 C C . ARG B 1 88 ? 10.283 19.268 10.628 1.00 20.70 88 ARG B C 1
ATOM 4713 O O . ARG B 1 88 ? 10.382 20.238 9.873 1.00 22.55 88 ARG B O 1
ATOM 4721 N N . LYS B 1 89 ? 9.127 18.668 10.885 1.00 19.06 89 LYS B N 1
ATOM 4722 C CA . LYS B 1 89 ? 7.872 19.141 10.305 1.00 21.45 89 LYS B CA 1
ATOM 4723 C C . LYS B 1 89 ? 7.660 20.616 10.672 1.00 24.80 89 LYS B C 1
ATOM 4724 O O . LYS B 1 89 ? 7.309 21.438 9.822 1.00 23.28 89 LYS B O 1
ATOM 4730 N N . ARG B 1 90 ? 7.887 20.943 11.943 1.00 23.48 90 ARG B N 1
ATOM 4731 C CA . ARG B 1 90 ? 7.712 22.307 12.435 1.00 24.42 90 ARG B CA 1
ATOM 4732 C C . ARG B 1 90 ? 8.613 23.286 11.685 1.00 21.17 90 ARG B C 1
ATOM 4733 O O . ARG B 1 90 ? 8.196 24.391 11.351 1.00 20.11 90 ARG B O 1
ATOM 4741 N N . TYR B 1 91 ? 9.850 22.878 11.428 1.00 18.61 91 TYR B N 1
ATOM 4742 C CA . TYR B 1 91 ? 10.777 23.731 10.702 1.00 19.95 91 TYR B CA 1
ATOM 4743 C C . TYR B 1 91 ? 10.270 23.981 9.282 1.00 21.17 91 TYR B C 1
ATOM 4744 O O . TYR B 1 91 ? 10.295 25.110 8.797 1.00 20.15 91 TYR B O 1
ATOM 4753 N N . LEU B 1 92 ? 9.811 22.927 8.615 1.00 19.33 92 LEU B N 1
ATOM 4754 C CA . LEU B 1 92 ? 9.321 23.067 7.247 1.00 21.43 92 LEU B CA 1
ATOM 4755 C C . LEU B 1 92 ? 8.107 23.977 7.171 1.00 16.41 92 LEU B C 1
ATOM 4756 O O . LEU B 1 92 ? 7.990 24.788 6.250 1.00 19.65 92 LEU B O 1
ATOM 4761 N N . LEU B 1 93 ? 7.207 23.847 8.139 1.00 17.92 93 LEU B N 1
ATOM 4762 C CA . LEU B 1 93 ? 6.015 24.688 8.175 1.00 18.31 93 LEU B CA 1
ATOM 4763 C C . LEU B 1 93 ? 6.421 26.140 8.402 1.00 19.92 93 LEU B C 1
ATOM 4764 O O . LEU B 1 93 ? 5.818 27.057 7.843 1.00 17.78 93 LEU B O 1
ATOM 4769 N N . ARG B 1 94 ? 7.451 26.350 9.216 1.00 15.82 94 ARG B N 1
ATOM 4770 C CA . ARG B 1 94 ? 7.928 27.702 9.480 1.00 18.50 94 ARG B CA 1
ATOM 4771 C C . ARG B 1 94 ? 8.555 28.299 8.213 1.00 19.19 94 ARG B C 1
ATOM 4772 O O . ARG B 1 94 ? 8.393 29.488 7.927 1.00 20.40 94 ARG B O 1
ATOM 4780 N N . ILE B 1 95 ? 9.271 27.473 7.455 1.00 18.10 95 ILE B N 1
ATOM 4781 C CA . ILE B 1 95 ? 9.899 27.937 6.223 1.00 17.34 95 ILE B CA 1
ATOM 4782 C C . ILE B 1 95 ? 8.822 28.305 5.209 1.00 18.63 95 ILE B C 1
ATOM 4783 O O . ILE B 1 95 ? 8.926 29.323 4.524 1.00 19.14 95 ILE B O 1
ATOM 4788 N N . ALA B 1 96 ? 7.788 27.471 5.119 1.00 16.31 96 ALA B N 1
ATOM 4789 C CA . ALA B 1 96 ? 6.690 27.719 4.198 1.00 14.94 96 ALA B CA 1
ATOM 4790 C C . ALA B 1 96 ? 6.035 29.051 4.565 1.00 19.98 96 ALA B C 1
ATOM 4791 O O . ALA B 1 96 ? 5.670 29.849 3.699 1.00 17.02 96 ALA B O 1
ATOM 4793 N N . GLU B 1 97 ? 5.892 29.272 5.867 1.00 21.95 97 GLU B N 1
ATOM 4794 C CA . GLU B 1 97 ? 5.283 30.485 6.385 1.00 23.88 97 GLU B CA 1
ATOM 4795 C C . GLU B 1 97 ? 6.125 31.709 6.032 1.00 20.83 97 GLU B C 1
ATOM 4796 O O . GLU B 1 97 ? 5.589 32.732 5.603 1.00 22.95 97 GLU B O 1
ATOM 4802 N N . LEU B 1 98 ? 7.439 31.596 6.203 1.00 17.47 98 LEU B N 1
ATOM 4803 C CA . LEU B 1 98 ? 8.344 32.704 5.911 1.00 17.88 98 LEU B CA 1
ATOM 4804 C C . LEU B 1 98 ? 8.470 32.983 4.414 1.00 20.29 98 LEU B C 1
ATOM 4805 O O . LEU B 1 98 ? 8.753 34.110 4.009 1.00 19.25 98 LEU B O 1
ATOM 4810 N N . ILE B 1 99 ? 8.261 31.961 3.592 1.00 18.28 99 ILE B N 1
ATOM 4811 C CA . ILE B 1 99 ? 8.325 32.144 2.150 1.00 17.84 99 ILE B CA 1
ATOM 4812 C C . ILE B 1 99 ? 7.135 33.013 1.732 1.00 18.75 99 ILE B C 1
ATOM 4813 O O . ILE B 1 99 ? 7.274 33.914 0.901 1.00 17.78 99 ILE B O 1
ATOM 4818 N N . GLU B 1 100 ? 5.973 32.744 2.322 1.00 17.86 100 GLU B N 1
ATOM 4819 C CA . GLU B 1 100 ? 4.766 33.514 2.032 1.00 22.83 100 GLU B CA 1
ATOM 4820 C C . GLU B 1 100 ? 4.932 34.955 2.522 1.00 23.35 100 GLU B C 1
ATOM 4821 O O . GLU B 1 100 ? 4.520 35.893 1.851 1.00 23.77 100 GLU B O 1
ATOM 4827 N N . LYS B 1 101 ? 5.541 35.123 3.692 1.00 23.31 101 LYS B N 1
ATOM 4828 C CA . LYS B 1 101 ? 5.754 36.453 4.253 1.00 22.58 101 LYS B CA 1
ATOM 4829 C C . LYS B 1 101 ? 6.641 37.305 3.344 1.00 24.27 101 LYS B C 1
ATOM 4830 O O . LYS B 1 101 ? 6.454 38.519 3.236 1.00 22.17 101 LYS B O 1
ATOM 4836 N N . HIS B 1 102 ? 7.611 36.664 2.699 1.00 15.32 102 HIS B N 1
ATOM 4837 C CA . HIS B 1 102 ? 8.526 37.357 1.803 1.00 17.08 102 HIS B CA 1
ATOM 4838 C C . HIS B 1 102 ? 8.152 37.114 0.343 1.00 16.18 102 HIS B C 1
ATOM 4839 O O . HIS B 1 102 ? 9.005 37.222 -0.530 1.00 21.46 102 HIS B O 1
ATOM 4846 N N . ALA B 1 103 ? 6.889 36.794 0.072 1.00 21.03 103 ALA B N 1
ATOM 4847 C CA . ALA B 1 103 ? 6.461 36.498 -1.301 1.00 21.78 103 ALA B CA 1
ATOM 4848 C C . ALA B 1 103 ? 6.711 37.606 -2.324 1.00 18.77 103 ALA B C 1
ATOM 4849 O O . ALA B 1 103 ? 7.181 37.336 -3.429 1.00 17.76 103 ALA B O 1
ATOM 4851 N N . ASP B 1 104 ? 6.397 38.849 -1.971 1.00 21.21 104 ASP B N 1
ATOM 4852 C CA . ASP B 1 104 ? 6.612 39.957 -2.900 1.00 19.81 104 ASP B CA 1
ATOM 4853 C C . ASP B 1 104 ? 8.079 40.080 -3.276 1.00 20.01 104 ASP B C 1
ATOM 4854 O O . ASP B 1 104 ? 8.407 40.190 -4.453 1.00 19.69 104 ASP B O 1
ATOM 4859 N N . GLU B 1 105 ? 8.953 40.067 -2.271 1.00 18.37 105 GLU B N 1
ATOM 4860 C CA . GLU B 1 105 ? 10.390 40.175 -2.494 1.00 17.47 105 GLU B CA 1
ATOM 4861 C C . GLU B 1 105 ? 10.887 39.055 -3.402 1.00 18.51 105 GLU B C 1
ATOM 4862 O O . GLU B 1 105 ? 11.624 39.303 -4.354 1.00 18.96 105 GLU B O 1
ATOM 4868 N N . LEU B 1 106 ? 10.492 37.821 -3.109 1.00 16.04 106 LEU B N 1
ATOM 4869 C CA . LEU B 1 106 ? 10.921 36.700 -3.938 1.00 17.42 106 LEU B CA 1
ATOM 4870 C C . LEU B 1 106 ? 10.446 36.888 -5.378 1.00 19.53 106 LEU B C 1
ATOM 4871 O O . LEU B 1 106 ? 11.199 36.653 -6.322 1.00 18.87 106 LEU B O 1
ATOM 4876 N N . ALA B 1 107 ? 9.202 37.328 -5.547 1.00 17.52 107 ALA B N 1
ATOM 4877 C CA . ALA B 1 107 ? 8.659 37.537 -6.886 1.00 20.02 107 ALA B CA 1
ATOM 4878 C C . ALA B 1 107 ? 9.499 38.532 -7.684 1.00 21.88 107 ALA B C 1
ATOM 4879 O O . ALA B 1 107 ? 9.875 38.257 -8.823 1.00 23.43 107 ALA B O 1
ATOM 4881 N N . VAL B 1 108 ? 9.794 39.686 -7.089 1.00 22.52 108 VAL B N 1
ATOM 4882 C CA . VAL B 1 108 ? 10.586 40.702 -7.777 1.00 18.18 108 VAL B CA 1
ATOM 4883 C C . VAL B 1 108 ? 11.944 40.129 -8.174 1.00 22.25 108 VAL B C 1
ATOM 4884 O O . VAL B 1 108 ? 12.393 40.299 -9.310 1.00 20.40 108 VAL B O 1
ATOM 4888 N N . MET B 1 109 ? 12.595 39.454 -7.231 1.00 15.56 109 MET B N 1
ATOM 4889 C CA . MET B 1 109 ? 13.896 38.845 -7.490 1.00 20.78 109 MET B CA 1
ATOM 4890 C C . MET B 1 109 ? 13.860 37.890 -8.678 1.00 18.09 109 MET B C 1
ATOM 4891 O O . MET B 1 109 ? 14.705 37.958 -9.573 1.00 18.75 109 MET B O 1
ATOM 4896 N N . GLU B 1 110 ? 12.882 36.993 -8.667 1.00 16.28 110 GLU B N 1
ATOM 4897 C CA . GLU B 1 110 ? 12.726 36.009 -9.728 1.00 18.50 110 GLU B CA 1
ATOM 4898 C C . GLU B 1 110 ? 12.470 36.694 -11.068 1.00 19.59 110 GLU B C 1
ATOM 4899 O O . GLU B 1 110 ? 13.066 36.330 -12.080 1.00 21.79 110 GLU B O 1
ATOM 4905 N N . CYS B 1 111 ? 11.579 37.682 -11.075 1.00 16.71 111 CYS B N 1
ATOM 4906 C CA . CYS B 1 111 ? 11.265 38.401 -12.303 1.00 19.61 111 CYS B CA 1
ATOM 4907 C C . CYS B 1 111 ? 12.493 39.086 -12.902 1.00 21.98 111 CYS B C 1
ATOM 4908 O O . CYS B 1 111 ? 12.802 38.909 -14.083 1.00 17.42 111 CYS B O 1
ATOM 4911 N N . LEU B 1 112 ? 13.190 39.864 -12.080 1.00 19.73 112 LEU B N 1
ATOM 4912 C CA . LEU B 1 112 ? 14.362 40.602 -12.534 1.00 19.09 112 LEU B CA 1
ATOM 4913 C C . LEU B 1 112 ? 15.572 39.741 -12.877 1.00 19.76 112 LEU B C 1
ATOM 4914 O O . LEU B 1 112 ? 16.292 40.025 -13.832 1.00 17.47 112 LEU B O 1
ATOM 4919 N N . ASP B 1 113 ? 15.789 38.687 -12.101 1.00 18.04 113 ASP B N 1
ATOM 4920 C CA . ASP B 1 113 ? 16.934 37.813 -12.302 1.00 16.85 113 ASP B CA 1
ATOM 4921 C C . ASP B 1 113 ? 16.738 36.747 -13.382 1.00 17.15 113 ASP B C 1
ATOM 4922 O O . ASP B 1 113 ? 17.658 36.474 -14.148 1.00 17.62 113 ASP B O 1
ATOM 4927 N N . ALA B 1 114 ? 15.545 36.162 -13.457 1.00 17.37 114 ALA B N 1
ATOM 4928 C CA . ALA B 1 114 ? 15.278 35.104 -14.430 1.00 17.68 114 ALA B CA 1
ATOM 4929 C C . ALA B 1 114 ? 14.412 35.502 -15.624 1.00 20.85 114 ALA B C 1
ATOM 4930 O O . ALA B 1 114 ? 14.236 34.712 -16.551 1.00 17.40 114 ALA B O 1
ATOM 4932 N N . GLY B 1 115 ? 13.858 36.711 -15.605 1.00 20.26 115 GLY B N 1
ATOM 4933 C CA . GLY B 1 115 ? 13.041 37.146 -16.727 1.00 15.66 115 GLY B CA 1
ATOM 4934 C C . GLY B 1 115 ? 11.680 36.481 -16.851 1.00 20.71 115 GLY B C 1
ATOM 4935 O O . GLY B 1 115 ? 11.015 36.605 -17.885 1.00 20.74 115 GLY B O 1
ATOM 4936 N N . GLN B 1 116 ? 11.267 35.753 -15.817 1.00 23.72 116 GLN B N 1
ATOM 4937 C CA . GLN B 1 116 ? 9.959 35.109 -15.826 1.00 18.65 116 GLN B CA 1
ATOM 4938 C C . GLN B 1 116 ? 8.955 36.199 -15.458 1.00 21.70 116 GLN B C 1
ATOM 4939 O O . GLN B 1 116 ? 9.245 37.060 -14.626 1.00 20.22 116 GLN B O 1
ATOM 4945 N N . VAL B 1 117 ? 7.783 36.162 -16.082 1.00 22.59 117 VAL B N 1
ATOM 4946 C CA . VAL B 1 117 ? 6.747 37.166 -15.844 1.00 20.88 117 VAL B CA 1
ATOM 4947 C C . VAL B 1 117 ? 5.989 36.955 -14.542 1.00 21.19 117 VAL B C 1
ATOM 4948 O O . VAL B 1 117 ? 5.833 35.827 -14.067 1.00 19.59 117 VAL B O 1
ATOM 4952 N N . LEU B 1 118 ? 5.508 38.055 -13.977 1.00 22.86 118 LEU B N 1
ATOM 4953 C CA . LEU B 1 118 ? 4.778 38.026 -12.716 1.00 22.92 118 LEU B CA 1
ATOM 4954 C C . LEU B 1 118 ? 3.557 37.103 -12.729 1.00 26.15 118 LEU B C 1
ATOM 4955 O O . LEU B 1 118 ? 3.282 36.428 -11.736 1.00 25.72 118 LEU B O 1
ATOM 4960 N N . ARG B 1 119 ? 2.821 37.082 -13.840 1.00 23.96 119 ARG B N 1
ATOM 4961 C CA . ARG B 1 119 ? 1.638 36.227 -13.953 1.00 28.69 119 ARG B CA 1
ATOM 4962 C C . ARG B 1 119 ? 1.997 34.784 -13.650 1.00 28.13 119 ARG B C 1
ATOM 4963 O O . ARG B 1 119 ? 1.153 33.994 -13.219 1.00 31.86 119 ARG B O 1
ATOM 4971 N N . ILE B 1 120 ? 3.256 34.447 -13.891 1.00 23.22 120 ILE B N 1
ATOM 4972 C CA . ILE B 1 120 ? 3.746 33.104 -13.658 1.00 24.37 120 ILE B CA 1
ATOM 4973 C C . ILE B 1 120 ? 4.472 32.999 -12.315 1.00 22.36 120 ILE B C 1
ATOM 4974 O O . ILE B 1 120 ? 4.234 32.070 -11.544 1.00 24.26 120 ILE B O 1
ATOM 4979 N N . VAL B 1 121 ? 5.349 33.958 -12.039 1.00 20.61 121 VAL B N 1
ATOM 4980 C CA . VAL B 1 121 ? 6.138 33.945 -10.814 1.00 21.45 121 VAL B CA 1
ATOM 4981 C C . VAL B 1 121 ? 5.308 33.891 -9.538 1.00 25.54 121 VAL B C 1
ATOM 4982 O O . VAL B 1 121 ? 5.699 33.227 -8.578 1.00 24.32 121 VAL B O 1
ATOM 4986 N N . ARG B 1 122 ? 4.174 34.589 -9.519 1.00 21.23 122 ARG B N 1
ATOM 4987 C CA . ARG B 1 122 ? 3.303 34.579 -8.344 1.00 25.95 122 ARG B CA 1
ATOM 4988 C C . ARG B 1 122 ? 2.996 33.136 -7.953 1.00 23.47 122 ARG B C 1
ATOM 4989 O O . ARG B 1 122 ? 3.084 32.763 -6.784 1.00 22.89 122 ARG B O 1
ATOM 4997 N N . ALA B 1 123 ? 2.633 32.337 -8.950 1.00 21.54 123 ALA B N 1
ATOM 4998 C CA . ALA B 1 123 ? 2.298 30.935 -8.738 1.00 24.77 123 ALA B CA 1
ATOM 4999 C C . ALA B 1 123 ? 3.522 30.106 -8.361 1.00 24.56 123 ALA B C 1
ATOM 5000 O O . ALA B 1 123 ? 3.412 29.138 -7.608 1.00 27.15 123 ALA B O 1
ATOM 5002 N N . GLN B 1 124 ? 4.683 30.479 -8.892 1.00 19.14 124 GLN B N 1
ATOM 5003 C CA . GLN B 1 124 ? 5.913 29.757 -8.597 1.00 25.17 124 GLN B CA 1
ATOM 5004 C C . GLN B 1 124 ? 6.285 29.934 -7.128 1.00 24.08 124 GLN B C 1
ATOM 5005 O O . GLN B 1 124 ? 6.634 28.972 -6.445 1.00 20.17 124 GLN B O 1
ATOM 5011 N N . VAL B 1 125 ? 6.206 31.172 -6.650 1.00 23.27 125 VAL B N 1
ATOM 5012 C CA . VAL B 1 125 ? 6.524 31.474 -5.258 1.00 21.50 125 VAL B CA 1
ATOM 5013 C C . VAL B 1 125 ? 5.537 30.778 -4.327 1.00 18.71 125 VAL B C 1
ATOM 5014 O O . VAL B 1 125 ? 5.916 30.248 -3.282 1.00 19.37 125 VAL B O 1
ATOM 5018 N N . ALA B 1 126 ? 4.267 30.782 -4.705 1.00 17.75 126 ALA B N 1
ATOM 5019 C CA . ALA B 1 126 ? 3.263 30.115 -3.894 1.00 21.16 126 ALA B CA 1
ATOM 5020 C C . ALA B 1 126 ? 3.585 28.615 -3.908 1.00 21.00 126 ALA B C 1
ATOM 5021 O O . ALA B 1 126 ? 3.441 27.926 -2.900 1.00 19.82 126 ALA B O 1
ATOM 5023 N N . ARG B 1 127 ? 4.039 28.119 -5.053 1.00 19.69 127 ARG B N 1
ATOM 5024 C CA . ARG B 1 127 ? 4.378 26.701 -5.177 1.00 21.43 127 ARG B CA 1
ATOM 5025 C C . ARG B 1 127 ? 5.585 26.346 -4.308 1.00 16.83 127 ARG B C 1
ATOM 5026 O O . ARG B 1 127 ? 5.669 25.240 -3.781 1.00 15.15 127 ARG B O 1
ATOM 5034 N N . ALA B 1 128 ? 6.513 27.289 -4.171 1.00 16.94 128 ALA B N 1
ATOM 5035 C CA . ALA B 1 128 ? 7.723 27.087 -3.374 1.00 18.10 128 ALA B CA 1
ATOM 5036 C C . ALA B 1 128 ? 7.364 26.870 -1.912 1.00 19.21 128 ALA B C 1
ATOM 5037 O O . ALA B 1 128 ? 7.896 25.973 -1.257 1.00 21.51 128 ALA B O 1
ATOM 5039 N N . ALA B 1 129 ? 6.465 27.704 -1.400 1.00 17.34 129 ALA B N 1
ATOM 5040 C CA . ALA B 1 129 ? 6.023 27.580 -0.021 1.00 17.52 129 ALA B CA 1
ATOM 5041 C C . ALA B 1 129 ? 5.248 26.268 0.109 1.00 23.51 129 ALA B C 1
ATOM 5042 O O . ALA B 1 129 ? 5.420 25.518 1.080 1.00 15.90 129 ALA B O 1
ATOM 5044 N N . GLU B 1 130 ? 4.394 25.994 -0.876 1.00 17.74 130 GLU B N 1
ATOM 5045 C CA . GLU B 1 130 ? 3.604 24.774 -0.859 1.00 18.12 130 GLU B CA 1
ATOM 5046 C C . GLU B 1 130 ? 4.493 23.531 -0.826 1.00 15.25 130 GLU B C 1
ATOM 5047 O O . GLU B 1 130 ? 4.149 22.551 -0.173 1.00 18.32 130 GLU B O 1
ATOM 5053 N N . ASN B 1 131 ? 5.629 23.563 -1.519 1.00 11.94 131 ASN B N 1
ATOM 5054 C CA . ASN B 1 131 ? 6.521 22.405 -1.506 1.00 17.63 131 ASN B CA 1
ATOM 5055 C C . ASN B 1 131 ? 6.918 22.093 -0.055 1.00 21.75 131 ASN B C 1
ATOM 5056 O O . ASN B 1 131 ? 6.968 20.931 0.349 1.00 16.76 131 ASN B O 1
ATOM 5061 N N . PHE B 1 132 ? 7.191 23.133 0.731 1.00 19.01 132 PHE B N 1
ATOM 5062 C CA . PHE B 1 132 ? 7.569 22.922 2.124 1.00 19.82 132 PHE B CA 1
ATOM 5063 C C . PHE B 1 132 ? 6.396 22.479 2.994 1.00 18.08 132 PHE B C 1
ATOM 5064 O O . PHE B 1 132 ? 6.547 21.589 3.837 1.00 17.46 132 PHE B O 1
ATOM 5072 N N . ALA B 1 133 ? 5.230 23.088 2.785 1.00 14.98 133 ALA B N 1
ATOM 5073 C CA . ALA B 1 133 ? 4.039 22.735 3.560 1.00 12.82 133 ALA B CA 1
ATOM 5074 C C . ALA B 1 133 ? 3.636 21.295 3.253 1.00 16.75 133 ALA B C 1
ATOM 5075 O O . ALA B 1 133 ? 3.202 20.549 4.134 1.00 15.59 133 ALA B O 1
ATOM 5077 N N . PHE B 1 134 ? 3.792 20.920 1.989 1.00 17.05 134 PHE B N 1
ATOM 5078 C CA . PHE B 1 134 ? 3.446 19.589 1.508 1.00 16.92 134 PHE B CA 1
ATOM 5079 C C . PHE B 1 134 ? 4.312 18.490 2.133 1.00 16.94 134 PHE B C 1
ATOM 5080 O O . PHE B 1 134 ? 3.800 17.564 2.755 1.00 20.71 134 PHE B O 1
ATOM 5088 N N . TYR B 1 135 ? 5.624 18.593 1.964 1.00 15.98 135 TYR B N 1
ATOM 5089 C CA . TYR B 1 135 ? 6.514 17.587 2.509 1.00 18.08 135 TYR B CA 1
ATOM 5090 C C . TYR B 1 135 ? 6.592 17.578 4.019 1.00 19.11 135 TYR B C 1
ATOM 5091 O O . TYR B 1 135 ? 7.026 16.591 4.608 1.00 16.53 135 TYR B O 1
ATOM 5100 N N . ALA B 1 136 ? 6.173 18.672 4.645 1.00 19.49 136 ALA B N 1
ATOM 5101 C CA . ALA B 1 136 ? 6.191 18.745 6.100 1.00 21.48 136 ALA B CA 1
ATOM 5102 C C . ALA B 1 136 ? 5.300 17.641 6.664 1.00 21.72 136 ALA B C 1
ATOM 5103 O O . ALA B 1 136 ? 5.552 17.115 7.747 1.00 23.02 136 ALA B O 1
ATOM 5105 N N . GLU B 1 137 ? 4.265 17.287 5.911 1.00 19.78 137 GLU B N 1
ATOM 5106 C CA . GLU B 1 137 ? 3.315 16.270 6.342 1.00 19.75 137 GLU B CA 1
ATOM 5107 C C . GLU B 1 137 ? 3.809 14.850 6.125 1.00 18.98 137 GLU B C 1
ATOM 5108 O O . GLU B 1 137 ? 3.195 13.897 6.610 1.00 23.57 137 GLU B O 1
ATOM 5114 N N . TYR B 1 138 ? 4.915 14.704 5.404 1.00 17.60 138 TYR B N 1
ATOM 5115 C CA . TYR B 1 138 ? 5.468 13.382 5.146 1.00 17.70 138 TYR B CA 1
ATOM 5116 C C . TYR B 1 138 ? 6.593 13.013 6.106 1.00 20.32 138 TYR B C 1
ATOM 5117 O O . TYR B 1 138 ? 6.920 11.837 6.261 1.00 17.92 138 TYR B O 1
ATOM 5126 N N . ALA B 1 139 ? 7.172 14.016 6.758 1.00 16.73 139 ALA B N 1
ATOM 5127 C CA . ALA B 1 139 ? 8.280 13.794 7.681 1.00 17.02 139 ALA B CA 1
ATOM 5128 C C . ALA B 1 139 ? 8.014 12.702 8.713 1.00 18.93 139 ALA B C 1
ATOM 5129 O O . ALA B 1 139 ? 8.867 11.851 8.953 1.00 16.26 139 ALA B O 1
ATOM 5131 N N . GLU B 1 140 ? 6.834 12.730 9.321 1.00 18.35 140 GLU B N 1
ATOM 5132 C CA . GLU B 1 140 ? 6.478 11.753 10.340 1.00 21.11 140 GLU B CA 1
ATOM 5133 C C . GLU B 1 140 ? 6.170 10.347 9.822 1.00 20.60 140 GLU B C 1
ATOM 5134 O O . GLU B 1 140 ? 5.982 9.421 10.617 1.00 21.05 140 GLU B O 1
ATOM 5140 N N . HIS B 1 141 ? 6.121 10.183 8.503 1.00 16.87 141 HIS B N 1
ATOM 5141 C CA . HIS B 1 141 ? 5.838 8.878 7.898 1.00 17.58 141 HIS B CA 1
ATOM 5142 C C . HIS B 1 141 ? 7.068 8.362 7.153 1.00 18.37 141 HIS B C 1
ATOM 5143 O O . HIS B 1 141 ? 7.044 7.281 6.562 1.00 20.33 141 HIS B O 1
ATOM 5150 N N . ALA B 1 142 ? 8.138 9.145 7.205 1.00 18.00 142 ALA B N 1
ATOM 5151 C CA . ALA B 1 142 ? 9.384 8.852 6.509 1.00 19.63 142 ALA B CA 1
ATOM 5152 C C . ALA B 1 142 ? 10.082 7.508 6.752 1.00 20.83 142 ALA B C 1
ATOM 5153 O O . ALA B 1 142 ? 10.854 7.063 5.903 1.00 21.67 142 ALA B O 1
ATOM 5155 N N . MET B 1 143 ? 9.826 6.863 7.885 1.00 15.48 143 MET B N 1
ATOM 5156 C CA . MET B 1 143 ? 10.481 5.586 8.188 1.00 19.25 143 MET B CA 1
ATOM 5157 C C . MET B 1 143 ? 9.597 4.374 7.918 1.00 18.85 143 MET B C 1
ATOM 5158 O O . MET B 1 143 ? 10.061 3.233 7.943 1.00 15.95 143 MET B O 1
ATOM 5163 N N . GLU B 1 144 ? 8.325 4.637 7.649 1.00 18.17 144 GLU B N 1
ATOM 5164 C CA . GLU B 1 144 ? 7.339 3.595 7.423 1.00 16.77 144 GLU B CA 1
ATOM 5165 C C . GLU B 1 144 ? 7.461 2.708 6.196 1.00 17.45 144 GLU B C 1
ATOM 5166 O O . GLU B 1 144 ? 7.745 3.170 5.088 1.00 17.66 144 GLU B O 1
ATOM 5172 N N . ASP B 1 145 ? 7.246 1.415 6.406 1.00 14.99 145 ASP B N 1
ATOM 5173 C CA . ASP B 1 145 ? 7.193 0.484 5.297 1.00 13.61 145 ASP B CA 1
ATOM 5174 C C . ASP B 1 145 ? 6.285 -0.687 5.633 1.00 13.68 145 ASP B C 1
ATOM 5175 O O . ASP B 1 145 ? 5.143 -0.474 6.042 1.00 14.65 145 ASP B O 1
ATOM 5180 N N . ARG B 1 146 ? 6.796 -1.911 5.520 1.00 15.64 146 ARG B N 1
ATOM 5181 C CA . ARG B 1 146 ? 5.963 -3.101 5.715 1.00 13.10 146 ARG B CA 1
ATOM 5182 C C . ARG B 1 146 ? 6.442 -4.189 6.673 1.00 16.80 146 ARG B C 1
ATOM 5183 O O . ARG B 1 146 ? 7.563 -4.157 7.179 1.00 17.85 146 ARG B O 1
ATOM 5191 N N . THR B 1 147 ? 5.563 -5.159 6.921 1.00 15.45 147 THR B N 1
ATOM 5192 C CA . THR B 1 147 ? 5.918 -6.308 7.745 1.00 17.69 147 THR B CA 1
ATOM 5193 C C . THR B 1 147 ? 5.704 -7.526 6.865 1.00 20.36 147 THR B C 1
ATOM 5194 O O . THR B 1 147 ? 4.769 -7.565 6.062 1.00 17.52 147 THR B O 1
ATOM 5198 N N . PHE B 1 148 ? 6.590 -8.504 6.998 1.00 14.88 148 PHE B N 1
ATOM 5199 C CA . PHE B 1 148 ? 6.495 -9.731 6.224 1.00 16.59 148 PHE B CA 1
ATOM 5200 C C . PHE B 1 148 ? 6.654 -10.908 7.183 1.00 16.09 148 PHE B C 1
ATOM 5201 O O . PHE B 1 148 ? 7.706 -11.541 7.240 1.00 17.62 148 PHE B O 1
ATOM 5209 N N . PRO B 1 149 ? 5.614 -11.194 7.978 1.00 17.65 149 PRO B N 1
ATOM 5210 C CA . PRO B 1 149 ? 5.721 -12.314 8.912 1.00 19.68 149 PRO B CA 1
ATOM 5211 C C . PRO B 1 149 ? 5.542 -13.655 8.220 1.00 19.31 149 PRO B C 1
ATOM 5212 O O . PRO B 1 149 ? 4.726 -13.797 7.312 1.00 20.78 149 PRO B O 1
ATOM 5216 N N . VAL B 1 150 ? 6.330 -14.635 8.637 1.00 19.41 150 VAL B N 1
ATOM 5217 C CA . VAL B 1 150 ? 6.239 -15.964 8.059 1.00 18.74 150 VAL B CA 1
ATOM 5218 C C . VAL B 1 150 ? 5.666 -16.910 9.098 1.00 20.63 150 VAL B C 1
ATOM 5219 O O . VAL B 1 150 ? 6.383 -17.408 9.981 1.00 17.66 150 VAL B O 1
ATOM 5223 N N . ASP B 1 151 ? 4.361 -17.139 8.991 1.00 18.35 151 ASP B N 1
ATOM 5224 C CA . ASP B 1 151 ? 3.648 -18.013 9.910 1.00 20.85 151 ASP B CA 1
ATOM 5225 C C . ASP B 1 151 ? 3.974 -17.570 11.331 1.00 21.77 151 ASP B C 1
ATOM 5226 O O . ASP B 1 151 ? 3.925 -16.381 11.634 1.00 16.95 151 ASP B O 1
ATOM 5231 N N . ARG B 1 152 ? 4.315 -18.515 12.198 1.00 24.04 152 ARG B N 1
ATOM 5232 C CA . ARG B 1 152 ? 4.648 -18.170 13.573 1.00 28.66 152 ARG B CA 1
ATOM 5233 C C . ARG B 1 152 ? 6.112 -18.472 13.864 1.00 25.48 152 ARG B C 1
ATOM 5234 O O . ARG B 1 152 ? 6.521 -18.610 15.019 1.00 24.46 152 ARG B O 1
ATOM 5242 N N . ASP B 1 153 ? 6.907 -18.541 12.802 1.00 21.47 153 ASP B N 1
ATOM 5243 C CA . ASP B 1 153 ? 8.322 -18.846 12.935 1.00 19.24 153 ASP B CA 1
ATOM 5244 C C . ASP B 1 153 ? 9.253 -17.655 12.734 1.00 18.05 153 ASP B C 1
ATOM 5245 O O . ASP B 1 153 ? 10.324 -17.603 13.330 1.00 20.09 153 ASP B O 1
ATOM 5250 N N . TRP B 1 154 ? 8.855 -16.708 11.890 1.00 19.20 154 TRP B N 1
ATOM 5251 C CA . TRP B 1 154 ? 9.688 -15.540 11.623 1.00 18.42 154 TRP B CA 1
ATOM 5252 C C . TRP B 1 154 ? 8.925 -14.244 11.459 1.00 17.72 154 TRP B C 1
ATOM 5253 O O . TRP B 1 154 ? 7.756 -14.231 11.070 1.00 19.34 154 TRP B O 1
ATOM 5264 N N . LEU B 1 155 ? 9.617 -13.151 11.756 1.00 17.87 155 LEU B N 1
ATOM 5265 C CA . LEU B 1 155 ? 9.072 -11.820 11.574 1.00 16.45 155 LEU B CA 1
ATOM 5266 C C . LEU B 1 155 ? 10.104 -11.025 10.794 1.00 19.05 155 LEU B C 1
ATOM 5267 O O . LEU B 1 155 ? 11.245 -10.882 11.225 1.00 17.52 155 LEU B O 1
ATOM 5272 N N . TYR B 1 156 ? 9.717 -10.560 9.616 1.00 16.41 156 TYR B N 1
ATOM 5273 C CA . TYR B 1 156 ? 10.590 -9.715 8.826 1.00 15.66 156 TYR B CA 1
ATOM 5274 C C . TYR B 1 156 ? 9.825 -8.406 8.784 1.00 15.48 156 TYR B C 1
ATOM 5275 O O . TYR B 1 156 ? 8.602 -8.406 8.664 1.00 17.06 156 TYR B O 1
ATOM 5284 N N . TYR B 1 157 ? 10.522 -7.290 8.921 1.00 14.82 157 TYR B N 1
ATOM 5285 C CA . TYR B 1 157 ? 9.844 -6.011 8.839 1.00 14.87 157 TYR B CA 1
ATOM 5286 C C . TYR B 1 157 ? 10.831 -5.045 8.229 1.00 17.60 157 TYR B C 1
ATOM 5287 O O . TYR B 1 157 ? 12.050 -5.207 8.377 1.00 18.03 157 TYR B O 1
ATOM 5296 N N . THR B 1 158 ? 10.311 -4.055 7.517 1.00 9.33 158 THR B N 1
ATOM 5297 C CA . THR B 1 158 ? 11.169 -3.094 6.858 1.00 9.69 158 THR B CA 1
ATOM 5298 C C . THR B 1 158 ? 10.907 -1.681 7.340 1.00 11.13 158 THR B C 1
ATOM 5299 O O . THR B 1 158 ? 9.802 -1.352 7.790 1.00 14.75 158 THR B O 1
ATOM 5303 N N . VAL B 1 159 ? 11.935 -0.848 7.243 1.00 14.17 159 VAL B N 1
ATOM 5304 C CA . VAL B 1 159 ? 11.843 0.546 7.638 1.00 12.09 159 VAL B CA 1
ATOM 5305 C C . VAL B 1 159 ? 12.748 1.323 6.692 1.00 16.73 159 VAL B C 1
ATOM 5306 O O . VAL B 1 159 ? 13.534 0.731 5.940 1.00 16.39 159 VAL B O 1
ATOM 5310 N N . ARG B 1 160 ? 12.630 2.644 6.721 1.00 16.88 160 ARG B N 1
ATOM 5311 C CA . ARG B 1 160 ? 13.446 3.501 5.867 1.00 20.03 160 ARG B CA 1
ATOM 5312 C C . ARG B 1 160 ? 14.259 4.454 6.738 1.00 19.15 160 ARG B C 1
ATOM 5313 O O . ARG B 1 160 ? 13.756 4.962 7.735 1.00 17.24 160 ARG B O 1
ATOM 5321 N N . VAL B 1 161 ? 15.513 4.685 6.366 1.00 19.93 161 VAL B N 1
ATOM 5322 C CA . VAL B 1 161 ? 16.361 5.606 7.110 1.00 21.66 161 VAL B CA 1
ATOM 5323 C C . VAL B 1 161 ? 16.903 6.675 6.152 1.00 23.75 161 VAL B C 1
ATOM 5324 O O . VAL B 1 161 ? 17.003 6.446 4.941 1.00 23.45 161 VAL B O 1
ATOM 5328 N N . PRO B 1 162 ? 17.229 7.868 6.677 1.00 20.76 162 PRO B N 1
ATOM 5329 C CA . PRO B 1 162 ? 17.759 8.934 5.822 1.00 18.22 162 PRO B CA 1
ATOM 5330 C C . PRO B 1 162 ? 18.998 8.402 5.103 1.00 19.57 162 PRO B C 1
ATOM 5331 O O . PRO B 1 162 ? 19.835 7.740 5.717 1.00 22.37 162 PRO B O 1
ATOM 5335 N N . ALA B 1 163 ? 19.116 8.692 3.813 1.00 20.63 163 ALA B N 1
ATOM 5336 C CA . ALA B 1 163 ? 20.243 8.200 3.020 1.00 23.75 163 ALA B CA 1
ATOM 5337 C C . ALA B 1 163 ? 21.548 8.980 3.178 1.00 25.65 163 ALA B C 1
ATOM 5338 O O . ALA B 1 163 ? 22.630 8.400 3.090 1.00 24.44 163 ALA B O 1
ATOM 5340 N N . GLY B 1 164 ? 21.455 10.286 3.402 1.00 24.74 164 GLY B N 1
ATOM 5341 C CA . GLY B 1 164 ? 22.662 11.081 3.569 1.00 23.24 164 GLY B CA 1
ATOM 5342 C C . GLY B 1 164 ? 22.572 12.452 2.923 1.00 22.07 164 GLY B C 1
ATOM 5343 O O . GLY B 1 164 ? 21.560 12.774 2.306 1.00 24.45 164 GLY B O 1
ATOM 5344 N N . PRO B 1 165 ? 23.621 13.284 3.040 1.00 22.23 165 PRO B N 1
ATOM 5345 C CA . PRO B 1 165 ? 23.621 14.629 2.449 1.00 21.62 165 PRO B CA 1
ATOM 5346 C C . PRO B 1 165 ? 23.291 14.644 0.951 1.00 18.81 165 PRO B C 1
ATOM 5347 O O . PRO B 1 165 ? 23.769 13.811 0.182 1.00 16.79 165 PRO B O 1
ATOM 5351 N N . VAL B 1 166 ? 22.479 15.610 0.546 1.00 17.99 166 VAL B N 1
ATOM 5352 C CA . VAL B 1 166 ? 22.065 15.721 -0.847 1.00 15.93 166 VAL B CA 1
ATOM 5353 C C . VAL B 1 166 ? 22.633 16.961 -1.526 1.00 17.70 166 VAL B C 1
ATOM 5354 O O . VAL B 1 166 ? 22.491 18.074 -1.019 1.00 16.37 166 VAL B O 1
ATOM 5358 N N . GLY B 1 167 ? 23.281 16.760 -2.669 1.00 15.37 167 GLY B N 1
ATOM 5359 C CA . GLY B 1 167 ? 23.822 17.874 -3.425 1.00 14.56 167 GLY B CA 1
ATOM 5360 C C . GLY B 1 167 ? 22.757 18.197 -4.455 1.00 19.26 167 GLY B C 1
ATOM 5361 O O . GLY B 1 167 ? 22.450 17.377 -5.320 1.00 21.25 167 GLY B O 1
ATOM 5362 N N . ILE B 1 168 ? 22.177 19.386 -4.356 1.00 19.54 168 ILE B N 1
ATOM 5363 C CA . ILE B 1 168 ? 21.114 19.791 -5.258 1.00 16.46 168 ILE B CA 1
ATOM 5364 C C . ILE B 1 168 ? 21.582 20.821 -6.283 1.00 20.13 168 ILE B C 1
ATOM 5365 O O . ILE B 1 168 ? 21.957 21.942 -5.933 1.00 17.59 168 ILE B O 1
ATOM 5370 N N . ILE B 1 169 ? 21.556 20.422 -7.551 1.00 16.70 169 ILE B N 1
ATOM 5371 C CA . ILE B 1 169 ? 21.986 21.278 -8.655 1.00 19.15 169 ILE B CA 1
ATOM 5372 C C . ILE B 1 169 ? 20.756 21.647 -9.476 1.00 21.64 169 ILE B C 1
ATOM 5373 O O . ILE B 1 169 ? 20.147 20.793 -10.121 1.00 16.88 169 ILE B O 1
ATOM 5378 N N . THR B 1 170 ? 20.407 22.929 -9.457 1.00 19.47 170 THR B N 1
ATOM 5379 C CA . THR B 1 170 ? 19.213 23.402 -10.137 1.00 20.94 170 THR B CA 1
ATOM 5380 C C . THR B 1 170 ? 19.402 24.287 -11.366 1.00 23.20 170 THR B C 1
ATOM 5381 O O . THR B 1 170 ? 20.460 24.885 -11.566 1.00 21.37 170 THR B O 1
ATOM 5385 N N . PRO B 1 171 ? 18.352 24.388 -12.201 1.00 23.72 171 PRO B N 1
ATOM 5386 C CA . PRO B 1 171 ? 18.325 25.175 -13.435 1.00 22.12 171 PRO B CA 1
ATOM 5387 C C . PRO B 1 171 ? 17.987 26.642 -13.223 1.00 22.98 171 PRO B C 1
ATOM 5388 O O . PRO B 1 171 ? 17.546 27.044 -12.149 1.00 16.93 171 PRO B O 1
ATOM 5392 N N . TRP B 1 172 ? 18.173 27.427 -14.277 1.00 24.09 172 TRP B N 1
ATOM 5393 C CA . TRP B 1 172 ? 17.920 28.860 -14.226 1.00 25.13 172 TRP B CA 1
ATOM 5394 C C . TRP B 1 172 ? 16.513 29.331 -14.583 1.00 22.42 172 TRP B C 1
ATOM 5395 O O . TRP B 1 172 ? 16.189 30.498 -14.363 1.00 25.92 172 TRP B O 1
ATOM 5406 N N . ASN B 1 173 ? 15.671 28.451 -15.115 1.00 20.28 173 ASN B N 1
ATOM 5407 C CA . ASN B 1 173 ? 14.331 28.875 -15.525 1.00 22.85 173 ASN B CA 1
ATOM 5408 C C . ASN B 1 173 ? 13.324 29.144 -14.406 1.00 28.17 173 ASN B C 1
ATOM 5409 O O . ASN B 1 173 ? 12.538 30.087 -14.501 1.00 31.76 173 ASN B O 1
ATOM 5414 N N . ALA B 1 174 ? 13.338 28.321 -13.358 1.00 25.34 174 ALA B N 1
ATOM 5415 C CA . ALA B 1 174 ? 12.431 28.494 -12.219 1.00 24.44 174 ALA B CA 1
ATOM 5416 C C . ALA B 1 174 ? 13.217 28.172 -10.947 1.00 24.84 174 ALA B C 1
ATOM 5417 O O . ALA B 1 174 ? 12.927 27.202 -10.249 1.00 23.05 174 ALA B O 1
ATOM 5419 N N . PRO B 1 175 ? 14.209 29.017 -10.622 1.00 27.18 175 PRO B N 1
ATOM 5420 C CA . PRO B 1 175 ? 15.114 28.923 -9.470 1.00 23.17 175 PRO B CA 1
ATOM 5421 C C . PRO B 1 175 ? 14.504 28.507 -8.134 1.00 23.05 175 PRO B C 1
ATOM 5422 O O . PRO B 1 175 ? 14.866 27.475 -7.573 1.00 24.05 175 PRO B O 1
ATOM 5426 N N . LEU B 1 176 ? 13.587 29.314 -7.619 1.00 20.87 176 LEU B N 1
ATOM 5427 C CA . LEU B 1 176 ? 12.973 29.019 -6.332 1.00 23.22 176 LEU B CA 1
ATOM 5428 C C . LEU B 1 176 ? 12.082 27.781 -6.355 1.00 22.41 176 LEU B C 1
ATOM 5429 O O . LEU B 1 176 ? 12.161 26.931 -5.470 1.00 24.67 176 LEU B O 1
ATOM 5434 N N . MET B 1 177 ? 11.233 27.685 -7.369 1.00 22.92 177 MET B N 1
ATOM 5435 C CA . MET B 1 177 ? 10.313 26.564 -7.488 1.00 24.89 177 MET B CA 1
ATOM 5436 C C . MET B 1 177 ? 11.035 25.218 -7.585 1.00 21.23 177 MET B C 1
ATOM 5437 O O . MET B 1 177 ? 10.768 24.305 -6.809 1.00 25.12 177 MET B O 1
ATOM 5442 N N . LEU B 1 178 ? 11.969 25.102 -8.519 1.00 23.70 178 LEU B N 1
ATOM 5443 C CA . LEU B 1 178 ? 12.679 23.845 -8.708 1.00 20.62 178 LEU B CA 1
ATOM 5444 C C . LEU B 1 178 ? 13.728 23.497 -7.655 1.00 21.06 178 LEU B C 1
ATOM 5445 O O . LEU B 1 178 ? 14.089 22.331 -7.516 1.00 17.33 178 LEU B O 1
ATOM 5450 N N . SER B 1 179 ? 14.220 24.485 -6.910 1.00 17.66 179 SER B N 1
ATOM 5451 C CA . SER B 1 179 ? 15.201 24.184 -5.870 1.00 17.43 179 SER B CA 1
ATOM 5452 C C . SER B 1 179 ? 14.462 23.696 -4.625 1.00 16.99 179 SER B C 1
ATOM 5453 O O . SER B 1 179 ? 14.854 22.698 -4.019 1.00 20.91 179 SER B O 1
ATOM 5456 N N . THR B 1 180 ? 13.388 24.394 -4.256 1.00 15.32 180 THR B N 1
ATOM 5457 C CA . THR B 1 180 ? 12.594 24.022 -3.087 1.00 16.33 180 THR B CA 1
ATOM 5458 C C . THR B 1 180 ? 11.928 22.667 -3.295 1.00 17.57 180 THR B C 1
ATOM 5459 O O . THR B 1 180 ? 11.648 21.954 -2.334 1.00 17.89 180 THR B O 1
ATOM 5463 N N . TRP B 1 181 ? 11.677 22.320 -4.554 1.00 17.68 181 TRP B N 1
ATOM 5464 C CA . TRP B 1 181 ? 11.049 21.046 -4.900 1.00 18.94 181 TRP B CA 1
ATOM 5465 C C . TRP B 1 181 ? 11.908 19.866 -4.433 1.00 19.73 181 TRP B C 1
ATOM 5466 O O . TRP B 1 181 ? 11.389 18.784 -4.136 1.00 18.07 181 TRP B O 1
ATOM 5477 N N . ARG B 1 182 ? 13.220 20.083 -4.365 1.00 15.94 182 ARG B N 1
ATOM 5478 C CA . ARG B 1 182 ? 14.150 19.042 -3.943 1.00 16.99 182 ARG B CA 1
ATOM 5479 C C . ARG B 1 182 ? 14.599 19.249 -2.498 1.00 16.21 182 ARG B C 1
ATOM 5480 O O . ARG B 1 182 ? 14.813 18.292 -1.761 1.00 17.35 182 ARG B O 1
ATOM 5488 N N . ILE B 1 183 ? 14.747 20.505 -2.099 1.00 17.55 183 ILE B N 1
ATOM 5489 C CA . ILE B 1 183 ? 15.170 20.821 -0.741 1.00 15.68 183 ILE B CA 1
ATOM 5490 C C . ILE B 1 183 ? 14.152 20.365 0.310 1.00 19.24 183 ILE B C 1
ATOM 5491 O O . ILE B 1 183 ? 14.520 19.786 1.340 1.00 16.99 183 ILE B O 1
ATOM 5496 N N . ALA B 1 184 ? 12.875 20.629 0.054 1.00 12.96 184 ALA B N 1
ATOM 5497 C CA . ALA B 1 184 ? 11.826 20.266 1.001 1.00 15.42 184 ALA B CA 1
ATOM 5498 C C . ALA B 1 184 ? 11.813 18.772 1.340 1.00 17.10 184 ALA B C 1
ATOM 5499 O O . ALA B 1 184 ? 11.853 18.402 2.507 1.00 15.14 184 ALA B O 1
ATOM 5501 N N . PRO B 1 185 ? 11.746 17.896 0.325 1.00 16.83 185 PRO B N 1
ATOM 5502 C CA . PRO B 1 185 ? 11.738 16.468 0.661 1.00 17.75 185 PRO B CA 1
ATOM 5503 C C . PRO B 1 185 ? 13.046 16.019 1.314 1.00 18.47 185 PRO B C 1
ATOM 5504 O O . PRO B 1 185 ? 13.031 15.226 2.253 1.00 17.33 185 PRO B O 1
ATOM 5508 N N . ALA B 1 186 ? 14.175 16.525 0.822 1.00 18.46 186 ALA B N 1
ATOM 5509 C CA . ALA B 1 186 ? 15.470 16.152 1.397 1.00 17.80 186 ALA B CA 1
ATOM 5510 C C . ALA B 1 186 ? 15.476 16.423 2.901 1.00 20.67 186 ALA B C 1
ATOM 5511 O O . ALA B 1 186 ? 15.818 15.546 3.700 1.00 19.24 186 ALA B O 1
ATOM 5513 N N . LEU B 1 187 ? 15.091 17.637 3.289 1.00 17.49 187 LEU B N 1
ATOM 5514 C CA . LEU B 1 187 ? 15.064 18.000 4.702 1.00 18.41 187 LEU B CA 1
ATOM 5515 C C . LEU B 1 187 ? 14.007 17.231 5.489 1.00 19.93 187 LEU B C 1
ATOM 5516 O O . LEU B 1 187 ? 14.261 16.763 6.602 1.00 17.40 187 LEU B O 1
ATOM 5521 N N . ALA B 1 188 ? 12.814 17.124 4.919 1.00 14.15 188 ALA B N 1
ATOM 5522 C CA . ALA B 1 188 ? 11.722 16.423 5.581 1.00 16.73 188 ALA B CA 1
ATOM 5523 C C . ALA B 1 188 ? 12.112 14.984 5.926 1.00 15.82 188 ALA B C 1
ATOM 5524 O O . ALA B 1 188 ? 11.764 14.473 6.995 1.00 14.96 188 ALA B O 1
ATOM 5526 N N . PHE B 1 189 ? 12.849 14.339 5.028 1.00 13.16 189 PHE B N 1
ATOM 5527 C CA . PHE B 1 189 ? 13.241 12.954 5.236 1.00 16.68 189 PHE B CA 1
ATOM 5528 C C . PHE B 1 189 ? 14.515 12.746 6.063 1.00 19.03 189 PHE B C 1
ATOM 5529 O O . PHE B 1 189 ? 15.030 11.633 6.151 1.00 20.39 189 PHE B O 1
ATOM 5537 N N . GLY B 1 190 ? 15.028 13.819 6.653 1.00 19.64 190 GLY B N 1
ATOM 5538 C CA . GLY B 1 190 ? 16.202 13.703 7.500 1.00 20.77 190 GLY B CA 1
ATOM 5539 C C . GLY B 1 190 ? 17.591 13.893 6.921 1.00 19.52 190 GLY B C 1
ATOM 5540 O O . GLY B 1 190 ? 18.579 13.620 7.607 1.00 17.44 190 GLY B O 1
ATOM 5541 N N . ASN B 1 191 ? 17.688 14.354 5.680 1.00 14.19 191 ASN B N 1
ATOM 5542 C CA . ASN B 1 191 ? 18.995 14.567 5.061 1.00 15.33 191 ASN B CA 1
ATOM 5543 C C . ASN B 1 191 ? 19.414 16.034 5.146 1.00 15.69 191 ASN B C 1
ATOM 5544 O O . ASN B 1 191 ? 18.577 16.918 5.329 1.00 15.27 191 ASN B O 1
ATOM 5549 N N . THR B 1 192 ? 20.713 16.285 5.015 1.00 19.46 192 THR B N 1
ATOM 5550 C CA . THR B 1 192 ? 21.233 17.649 5.026 1.00 19.17 192 THR B CA 1
ATOM 5551 C C . THR B 1 192 ? 21.404 18.036 3.561 1.00 22.21 192 THR B C 1
ATOM 5552 O O . THR B 1 192 ? 21.307 17.181 2.678 1.00 18.84 192 THR B O 1
ATOM 5556 N N . VAL B 1 193 ? 21.676 19.310 3.300 1.00 18.22 193 VAL B N 1
ATOM 5557 C CA . VAL B 1 193 ? 21.755 19.785 1.927 1.00 18.33 193 VAL B CA 1
ATOM 5558 C C . VAL B 1 193 ? 22.866 20.764 1.549 1.00 18.37 193 VAL B C 1
ATOM 5559 O O . VAL B 1 193 ? 23.306 21.579 2.358 1.00 18.30 193 VAL B O 1
ATOM 5563 N N . VAL B 1 194 ? 23.305 20.658 0.298 1.00 14.74 194 VAL B N 1
ATOM 5564 C CA . VAL B 1 194 ? 24.270 21.582 -0.281 1.00 15.73 194 VAL B CA 1
ATOM 5565 C C . VAL B 1 194 ? 23.628 21.929 -1.620 1.00 18.03 194 VAL B C 1
ATOM 5566 O O . VAL B 1 194 ? 23.429 21.065 -2.481 1.00 19.85 194 VAL B O 1
ATOM 5570 N N . LEU B 1 195 ? 23.269 23.194 -1.774 1.00 19.74 195 LEU B N 1
ATOM 5571 C CA . LEU B 1 195 ? 22.624 23.664 -2.992 1.00 18.27 195 LEU B CA 1
ATOM 5572 C C . LEU B 1 195 ? 23.587 24.448 -3.866 1.00 19.25 195 LEU B C 1
ATOM 5573 O O . LEU B 1 195 ? 24.343 25.284 -3.367 1.00 19.35 195 LEU B O 1
ATOM 5578 N N . LYS B 1 196 ? 23.560 24.170 -5.166 1.00 17.29 196 LYS B N 1
ATOM 5579 C CA . LYS B 1 196 ? 24.402 24.885 -6.119 1.00 18.92 196 LYS B CA 1
ATOM 5580 C C . LYS B 1 196 ? 23.451 25.378 -7.209 1.00 23.03 196 LYS B C 1
ATOM 5581 O O . LYS B 1 196 ? 23.156 24.660 -8.166 1.00 21.35 196 LYS B O 1
ATOM 5587 N N . PRO B 1 197 ? 22.958 26.618 -7.068 1.00 25.34 197 PRO B N 1
ATOM 5588 C CA . PRO B 1 197 ? 22.027 27.268 -7.998 1.00 21.37 197 PRO B CA 1
ATOM 5589 C C . PRO B 1 197 ? 22.648 27.612 -9.339 1.00 18.70 197 PRO B C 1
ATOM 5590 O O . PRO B 1 197 ? 23.861 27.793 -9.448 1.00 21.41 197 PRO B O 1
ATOM 5594 N N . ALA B 1 198 ? 21.802 27.718 -10.356 1.00 17.57 198 ALA B N 1
ATOM 5595 C CA . ALA B 1 198 ? 22.254 28.070 -11.693 1.00 16.37 198 ALA B CA 1
ATOM 5596 C C . ALA B 1 198 ? 22.885 29.460 -11.614 1.00 18.48 198 ALA B C 1
ATOM 5597 O O . ALA B 1 198 ? 22.318 30.370 -10.999 1.00 16.60 198 ALA B O 1
ATOM 5599 N N . GLU B 1 199 ? 24.049 29.626 -12.232 1.00 18.40 199 GLU B N 1
ATOM 5600 C CA . GLU B 1 199 ? 24.737 30.910 -12.201 1.00 20.26 199 GLU B CA 1
ATOM 5601 C C . GLU B 1 199 ? 23.982 32.045 -12.897 1.00 21.90 199 GLU B C 1
ATOM 5602 O O . GLU B 1 199 ? 24.227 33.213 -12.609 1.00 20.65 199 GLU B O 1
ATOM 5608 N N . TRP B 1 200 ? 23.063 31.708 -13.800 1.00 19.89 200 TRP B N 1
ATOM 5609 C CA . TRP B 1 200 ? 22.289 32.727 -14.511 1.00 20.16 200 TRP B CA 1
ATOM 5610 C C . TRP B 1 200 ? 21.124 33.322 -13.699 1.00 20.48 200 TRP B C 1
ATOM 5611 O O . TRP B 1 200 ? 20.521 34.308 -14.110 1.00 20.48 200 TRP B O 1
ATOM 5622 N N . SER B 1 201 ? 20.809 32.726 -12.551 1.00 20.08 201 SER B N 1
ATOM 5623 C CA . SER B 1 201 ? 19.732 33.230 -11.694 1.00 19.88 201 SER B CA 1
ATOM 5624 C C . SER B 1 201 ? 20.013 32.823 -10.247 1.00 17.54 201 SER B C 1
ATOM 5625 O O . SER B 1 201 ? 19.235 32.095 -9.633 1.00 18.49 201 SER B O 1
ATOM 5628 N N . PRO B 1 202 ? 21.122 33.325 -9.673 1.00 17.45 202 PRO B N 1
ATOM 5629 C CA . PRO B 1 202 ? 21.581 33.048 -8.306 1.00 17.54 202 PRO B CA 1
ATOM 5630 C C . PRO B 1 202 ? 20.871 33.714 -7.128 1.00 21.36 202 PRO B C 1
ATOM 5631 O O . PRO B 1 202 ? 20.910 33.199 -6.012 1.00 14.73 202 PRO B O 1
ATOM 5635 N N . PHE B 1 203 ? 20.226 34.849 -7.371 1.00 20.87 203 PHE B N 1
ATOM 5636 C CA . PHE B 1 203 ? 19.609 35.609 -6.291 1.00 21.30 203 PHE B CA 1
ATOM 5637 C C . PHE B 1 203 ? 18.510 35.014 -5.405 1.00 21.84 203 PHE B C 1
ATOM 5638 O O . PHE B 1 203 ? 18.592 35.148 -4.187 1.00 19.27 203 PHE B O 1
ATOM 5646 N N . THR B 1 204 ? 17.497 34.359 -5.960 1.00 15.09 204 THR B N 1
ATOM 5647 C CA . THR B 1 204 ? 16.474 33.814 -5.073 1.00 20.19 204 THR B CA 1
ATOM 5648 C C . THR B 1 204 ? 17.048 32.748 -4.140 1.00 17.99 204 THR B C 1
ATOM 5649 O O . THR B 1 204 ? 16.517 32.517 -3.057 1.00 20.76 204 THR B O 1
ATOM 5653 N N . ALA B 1 205 ? 18.138 32.110 -4.552 1.00 18.96 205 ALA B N 1
ATOM 5654 C CA . ALA B 1 205 ? 18.758 31.080 -3.726 1.00 21.84 205 ALA B CA 1
ATOM 5655 C C . ALA B 1 205 ? 19.346 31.688 -2.455 1.00 22.07 205 ALA B C 1
ATOM 5656 O O . ALA B 1 205 ? 19.182 31.139 -1.364 1.00 20.72 205 ALA B O 1
ATOM 5658 N N . THR B 1 206 ? 20.032 32.821 -2.587 1.00 23.41 206 THR B N 1
ATOM 5659 C CA . THR B 1 206 ? 20.608 33.466 -1.412 1.00 23.48 206 THR B CA 1
ATOM 5660 C C . THR B 1 206 ? 19.478 33.968 -0.509 1.00 23.68 206 THR B C 1
ATOM 5661 O O . THR B 1 206 ? 19.588 33.916 0.719 1.00 23.95 206 THR B O 1
ATOM 5665 N N . LYS B 1 207 ? 18.386 34.432 -1.115 1.00 21.28 207 LYS B N 1
ATOM 5666 C CA . LYS B 1 207 ? 17.246 34.917 -0.348 1.00 15.05 207 LYS B CA 1
ATOM 5667 C C . LYS B 1 207 ? 16.598 33.743 0.395 1.00 19.73 207 LYS B C 1
ATOM 5668 O O . LYS B 1 207 ? 16.139 33.884 1.533 1.00 17.65 207 LYS B O 1
ATOM 5674 N N . LEU B 1 208 ? 16.561 32.581 -0.254 1.00 16.94 208 LEU B N 1
ATOM 5675 C CA . LEU B 1 208 ? 15.994 31.390 0.367 1.00 13.74 208 LEU B CA 1
ATOM 5676 C C . LEU B 1 208 ? 16.863 31.015 1.566 1.00 14.69 208 LEU B C 1
ATOM 5677 O O . LEU B 1 208 ? 16.360 30.591 2.599 1.00 18.52 208 LEU B O 1
ATOM 5682 N N . ALA B 1 209 ? 18.174 31.173 1.425 1.00 18.90 209 ALA B N 1
ATOM 5683 C CA . ALA B 1 209 ? 19.085 30.855 2.516 1.00 20.39 209 ALA B CA 1
ATOM 5684 C C . ALA B 1 209 ? 18.834 31.801 3.687 1.00 20.66 209 ALA B C 1
ATOM 5685 O O . ALA B 1 209 ? 18.915 31.395 4.850 1.00 19.72 209 ALA B O 1
ATOM 5687 N N . GLU B 1 210 ? 18.535 33.062 3.385 1.00 15.85 210 GLU B N 1
ATOM 5688 C CA . GLU B 1 210 ? 18.271 34.033 4.439 1.00 22.09 210 GLU B CA 1
ATOM 5689 C C . GLU B 1 210 ? 17.023 33.602 5.199 1.00 19.73 210 GLU B C 1
ATOM 5690 O O . GLU B 1 210 ? 16.949 33.731 6.419 1.00 18.32 210 GLU B O 1
ATOM 5696 N N . ILE B 1 211 ? 16.052 33.069 4.467 1.00 18.10 211 ILE B N 1
ATOM 5697 C CA . ILE B 1 211 ? 14.803 32.617 5.063 1.00 17.09 211 ILE B CA 1
ATOM 5698 C C . ILE B 1 211 ? 14.967 31.396 5.965 1.00 19.31 211 ILE B C 1
ATOM 5699 O O . ILE B 1 211 ? 14.352 31.329 7.037 1.00 17.82 211 ILE B O 1
ATOM 5704 N N . LEU B 1 212 ? 15.778 30.430 5.538 1.00 18.04 212 LEU B N 1
ATOM 5705 C CA . LEU B 1 212 ? 15.987 29.233 6.338 1.00 21.65 212 LEU B CA 1
ATOM 5706 C C . LEU B 1 212 ? 16.724 29.593 7.620 1.00 20.75 212 LEU B C 1
ATOM 5707 O O . LEU B 1 212 ? 16.538 28.957 8.658 1.00 18.98 212 LEU B O 1
ATOM 5712 N N . LYS B 1 213 ? 17.555 30.625 7.547 1.00 21.34 213 LYS B N 1
ATOM 5713 C CA . LYS B 1 213 ? 18.283 31.074 8.724 1.00 23.56 213 LYS B CA 1
ATOM 5714 C C . LYS B 1 213 ? 17.286 31.777 9.637 1.00 21.91 213 LYS B C 1
ATOM 5715 O O . LYS B 1 213 ? 17.346 31.639 10.856 1.00 21.90 213 LYS B O 1
ATOM 5721 N N . GLU B 1 214 ? 16.369 32.531 9.036 1.00 19.31 214 GLU B N 1
ATOM 5722 C CA . GLU B 1 214 ? 15.345 33.240 9.794 1.00 21.08 214 GLU B CA 1
ATOM 5723 C C . GLU B 1 214 ? 14.449 32.183 10.447 1.00 23.96 214 GLU B C 1
ATOM 5724 O O . GLU B 1 214 ? 13.870 32.413 11.510 1.00 24.75 214 GLU B O 1
ATOM 5730 N N . ALA B 1 215 ? 14.342 31.023 9.801 1.00 19.30 215 ALA B N 1
ATOM 5731 C CA . ALA B 1 215 ? 13.546 29.923 10.333 1.00 17.12 215 ALA B CA 1
ATOM 5732 C C . ALA B 1 215 ? 14.348 29.234 11.437 1.00 15.99 215 ALA B C 1
ATOM 5733 O O . ALA B 1 215 ? 13.856 28.325 12.102 1.00 18.88 215 ALA B O 1
ATOM 5735 N N . ASP B 1 216 ? 15.587 29.682 11.610 1.00 17.51 216 ASP B N 1
ATOM 5736 C CA . ASP B 1 216 ? 16.501 29.161 12.621 1.00 20.89 216 ASP B CA 1
ATOM 5737 C C . ASP B 1 216 ? 16.805 27.666 12.478 1.00 24.86 216 ASP B C 1
ATOM 5738 O O . ASP B 1 216 ? 16.846 26.916 13.458 1.00 23.41 216 ASP B O 1
ATOM 5743 N N . LEU B 1 217 ? 17.019 27.245 11.240 1.00 24.34 217 LEU B N 1
ATOM 5744 C CA . LEU B 1 217 ? 17.348 25.859 10.945 1.00 25.47 217 LEU B CA 1
ATOM 5745 C C . LEU B 1 217 ? 18.728 25.652 11.562 1.00 23.24 217 LEU B C 1
ATOM 5746 O O . LEU B 1 217 ? 19.548 26.566 11.555 1.00 28.12 217 LEU B O 1
ATOM 5751 N N . PRO B 1 218 ? 19.004 24.463 12.118 1.00 21.84 218 PRO B N 1
ATOM 5752 C CA . PRO B 1 218 ? 20.331 24.262 12.716 1.00 19.82 218 PRO B CA 1
ATOM 5753 C C . PRO B 1 218 ? 21.479 24.481 11.727 1.00 23.96 218 PRO B C 1
ATOM 5754 O O . PRO B 1 218 ? 21.341 24.222 10.532 1.00 24.18 218 PRO B O 1
ATOM 5758 N N . PRO B 1 219 ? 22.633 24.956 12.220 1.00 27.25 219 PRO B N 1
ATOM 5759 C CA . PRO B 1 219 ? 23.803 25.204 11.370 1.00 26.04 219 PRO B CA 1
ATOM 5760 C C . PRO B 1 219 ? 24.261 23.933 10.660 1.00 23.72 219 PRO B C 1
ATOM 5761 O O . PRO B 1 219 ? 24.297 22.859 11.262 1.00 26.76 219 PRO B O 1
ATOM 5765 N N . GLY B 1 220 ? 24.607 24.060 9.383 1.00 22.44 220 GLY B N 1
ATOM 5766 C CA . GLY B 1 220 ? 25.080 22.914 8.626 1.00 18.83 220 GLY B CA 1
ATOM 5767 C C . GLY B 1 220 ? 24.018 22.087 7.924 1.00 19.25 220 GLY B C 1
ATOM 5768 O O . GLY B 1 220 ? 24.337 21.332 7.009 1.00 20.47 220 GLY B O 1
ATOM 5769 N N . VAL B 1 221 ? 22.764 22.214 8.343 1.00 16.66 221 VAL B N 1
ATOM 5770 C CA . VAL B 1 221 ? 21.681 21.447 7.735 1.00 20.51 221 VAL B CA 1
ATOM 5771 C C . VAL B 1 221 ? 21.437 21.855 6.283 1.00 20.77 221 VAL B C 1
ATOM 5772 O O . VAL B 1 221 ? 21.211 21.003 5.422 1.00 20.12 221 VAL B O 1
ATOM 5776 N N . PHE B 1 222 ? 21.484 23.156 6.013 1.00 18.56 222 PHE B N 1
ATOM 5777 C CA . PHE B 1 222 ? 21.301 23.659 4.652 1.00 16.94 222 PHE B CA 1
ATOM 5778 C C . PHE B 1 222 ? 22.470 24.550 4.260 1.00 18.40 222 PHE B C 1
ATOM 5779 O O . PHE B 1 222 ? 22.760 25.536 4.937 1.00 19.26 222 PHE B O 1
ATOM 5787 N N . ASN B 1 223 ? 23.146 24.203 3.172 1.00 14.79 223 ASN B N 1
ATOM 5788 C CA . ASN B 1 223 ? 24.289 24.984 2.710 1.00 17.31 223 ASN B CA 1
ATOM 5789 C C . ASN B 1 223 ? 24.097 25.413 1.268 1.00 17.05 223 ASN B C 1
ATOM 5790 O O . ASN B 1 223 ? 23.433 24.729 0.495 1.00 21.82 223 ASN B O 1
ATOM 5795 N N . LEU B 1 224 ? 24.697 26.542 0.912 1.00 17.32 224 LEU B N 1
ATOM 5796 C CA . LEU B 1 224 ? 24.583 27.086 -0.434 1.00 18.82 224 LEU B CA 1
ATOM 5797 C C . LEU B 1 224 ? 25.922 27.592 -0.955 1.00 24.22 224 LEU B C 1
ATOM 5798 O O . LEU B 1 224 ? 26.611 28.368 -0.284 1.00 25.05 224 LEU B O 1
ATOM 5803 N N . VAL B 1 225 ? 26.291 27.140 -2.149 1.00 20.68 225 VAL B N 1
ATOM 5804 C CA . VAL B 1 225 ? 27.527 27.577 -2.785 1.00 20.16 225 VAL B CA 1
ATOM 5805 C C . VAL B 1 225 ? 27.182 28.095 -4.179 1.00 23.66 225 VAL B C 1
ATOM 5806 O O . VAL B 1 225 ? 26.748 27.331 -5.043 1.00 17.73 225 VAL B O 1
ATOM 5810 N N . GLN B 1 226 ? 27.357 29.400 -4.376 1.00 19.95 226 GLN B N 1
ATOM 5811 C CA . GLN B 1 226 ? 27.096 30.042 -5.658 1.00 17.18 226 GLN B CA 1
ATOM 5812 C C . GLN B 1 226 ? 28.310 29.784 -6.537 1.00 17.84 226 GLN B C 1
ATOM 5813 O O . GLN B 1 226 ? 29.413 29.576 -6.029 1.00 18.66 226 GLN B O 1
ATOM 5819 N N . GLY B 1 227 ? 28.115 29.793 -7.850 1.00 18.18 227 GLY B N 1
ATOM 5820 C CA . GLY B 1 227 ? 29.235 29.553 -8.744 1.00 20.52 227 GLY B CA 1
ATOM 5821 C C . GLY B 1 227 ? 28.857 28.882 -10.052 1.00 21.57 227 GLY B C 1
ATOM 5822 O O . GLY B 1 227 ? 27.701 28.499 -10.260 1.00 18.54 227 GLY B O 1
ATOM 5823 N N . PHE B 1 228 ? 29.841 28.737 -10.934 1.00 21.61 228 PHE B N 1
ATOM 5824 C CA . PHE B 1 228 ? 29.620 28.122 -12.231 1.00 24.11 228 PHE B CA 1
ATOM 5825 C C . PHE B 1 228 ? 29.527 26.607 -12.123 1.00 25.36 228 PHE B C 1
ATOM 5826 O O . PHE B 1 228 ? 30.065 26.002 -11.193 1.00 21.81 228 PHE B O 1
ATOM 5834 N N . GLY B 1 229 ? 28.836 26.003 -13.083 1.00 23.73 229 GLY B N 1
ATOM 5835 C CA . GLY B 1 229 ? 28.678 24.563 -13.087 1.00 24.51 229 GLY B CA 1
ATOM 5836 C C . GLY B 1 229 ? 29.993 23.812 -13.179 1.00 24.90 229 GLY B C 1
ATOM 5837 O O . GLY B 1 229 ? 30.182 22.804 -12.494 1.00 25.94 229 GLY B O 1
ATOM 5838 N N . GLU B 1 230 ? 30.904 24.300 -14.016 1.00 24.31 230 GLU B N 1
ATOM 5839 C CA . GLU B 1 230 ? 32.203 23.653 -14.195 1.00 31.67 230 GLU B CA 1
ATOM 5840 C C . GLU B 1 230 ? 33.120 23.809 -12.986 1.00 29.64 230 GLU B C 1
ATOM 5841 O O . GLU B 1 230 ? 34.135 23.127 -12.884 1.00 30.49 230 GLU B O 1
ATOM 5847 N N . GLU B 1 231 ? 32.770 24.706 -12.071 1.00 28.70 231 GLU B N 1
ATOM 5848 C CA . GLU B 1 231 ? 33.593 24.915 -10.885 1.00 28.61 231 GLU B CA 1
ATOM 5849 C C . GLU B 1 231 ? 32.910 24.363 -9.634 1.00 26.13 231 GLU B C 1
ATOM 5850 O O . GLU B 1 231 ? 33.209 23.246 -9.201 1.00 29.82 231 GLU B O 1
ATOM 5856 N N . ALA B 1 232 ? 31.983 25.126 -9.064 1.00 23.29 232 ALA B N 1
ATOM 5857 C CA . ALA B 1 232 ? 31.274 24.679 -7.870 1.00 20.22 232 ALA B CA 1
ATOM 5858 C C . ALA B 1 232 ? 30.446 23.428 -8.173 1.00 22.17 232 ALA B C 1
ATOM 5859 O O . ALA B 1 232 ? 30.422 22.480 -7.387 1.00 20.21 232 ALA B O 1
ATOM 5861 N N . GLY B 1 233 ? 29.775 23.431 -9.320 1.00 20.74 233 GLY B N 1
ATOM 5862 C CA . GLY B 1 233 ? 28.956 22.294 -9.694 1.00 20.07 233 GLY B CA 1
ATOM 5863 C C . GLY B 1 233 ? 29.734 20.994 -9.751 1.00 19.97 233 GLY B C 1
ATOM 5864 O O . GLY B 1 233 ? 29.388 20.030 -9.070 1.00 21.67 233 GLY B O 1
ATOM 5865 N N . ALA B 1 234 ? 30.791 20.968 -10.556 1.00 17.70 234 ALA B N 1
ATOM 5866 C CA . ALA B 1 234 ? 31.603 19.769 -10.700 1.00 19.42 234 ALA B CA 1
ATOM 5867 C C . ALA B 1 234 ? 32.189 19.298 -9.372 1.00 20.75 234 ALA B C 1
ATOM 5868 O O . ALA B 1 234 ? 32.231 18.097 -9.102 1.00 22.68 234 ALA B O 1
ATOM 5870 N N . ALA B 1 235 ? 32.633 20.236 -8.540 1.00 19.61 235 ALA B N 1
ATOM 5871 C CA . ALA B 1 235 ? 33.213 19.881 -7.245 1.00 17.34 235 ALA B CA 1
ATOM 5872 C C . ALA B 1 235 ? 32.186 19.231 -6.319 1.00 20.40 235 ALA B C 1
ATOM 5873 O O . ALA B 1 235 ? 32.527 18.346 -5.522 1.00 20.45 235 ALA B O 1
ATOM 5875 N N . LEU B 1 236 ? 30.930 19.671 -6.410 1.00 18.66 236 LEU B N 1
ATOM 5876 C CA . LEU B 1 236 ? 29.884 19.098 -5.566 1.00 16.36 236 LEU B CA 1
ATOM 5877 C C . LEU B 1 236 ? 29.607 17.660 -6.006 1.00 16.72 236 LEU B C 1
ATOM 5878 O O . LEU B 1 236 ? 29.461 16.763 -5.178 1.00 12.94 236 LEU B O 1
ATOM 5883 N N . VAL B 1 237 ? 29.536 17.453 -7.316 1.00 17.14 237 VAL B N 1
ATOM 5884 C CA . VAL B 1 237 ? 29.286 16.125 -7.867 1.00 22.21 237 VAL B CA 1
ATOM 5885 C C . VAL B 1 237 ? 30.423 15.175 -7.489 1.00 19.23 237 VAL B C 1
ATOM 5886 O O . VAL B 1 237 ? 30.206 13.998 -7.217 1.00 22.59 237 VAL B O 1
ATOM 5890 N N . ALA B 1 238 ? 31.637 15.703 -7.456 1.00 20.90 238 ALA B N 1
ATOM 5891 C CA . ALA B 1 238 ? 32.798 14.884 -7.145 1.00 23.40 238 ALA B CA 1
ATOM 5892 C C . ALA B 1 238 ? 33.090 14.712 -5.662 1.00 24.81 238 ALA B C 1
ATOM 5893 O O . ALA B 1 238 ? 33.872 13.836 -5.293 1.00 28.46 238 ALA B O 1
ATOM 5895 N N . HIS B 1 239 ? 32.467 15.517 -4.804 1.00 24.53 239 HIS B N 1
ATOM 5896 C CA . HIS B 1 239 ? 32.758 15.412 -3.377 1.00 25.94 239 HIS B CA 1
ATOM 5897 C C . HIS B 1 239 ? 32.332 14.102 -2.714 1.00 25.43 239 HIS B C 1
ATOM 5898 O O . HIS B 1 239 ? 31.192 13.663 -2.846 1.00 26.76 239 HIS B O 1
ATOM 5905 N N . PRO B 1 240 ? 33.260 13.473 -1.974 1.00 23.04 240 PRO B N 1
ATOM 5906 C CA . PRO B 1 240 ? 33.096 12.207 -1.250 1.00 23.84 240 PRO B CA 1
ATOM 5907 C C . PRO B 1 240 ? 32.019 12.168 -0.175 1.00 25.90 240 PRO B C 1
ATOM 5908 O O . PRO B 1 240 ? 31.459 11.105 0.093 1.00 27.20 240 PRO B O 1
ATOM 5912 N N . LEU B 1 241 ? 31.736 13.312 0.443 1.00 23.24 241 LEU B N 1
ATOM 5913 C CA . LEU B 1 241 ? 30.758 13.368 1.525 1.00 22.50 241 LEU B CA 1
ATOM 5914 C C . LEU B 1 241 ? 29.306 13.658 1.127 1.00 25.41 241 LEU B C 1
ATOM 5915 O O . LEU B 1 241 ? 28.427 13.742 1.990 1.00 21.57 241 LEU B O 1
ATOM 5920 N N . VAL B 1 242 ? 29.050 13.804 -0.170 1.00 20.83 242 VAL B N 1
ATOM 5921 C CA . VAL B 1 242 ? 27.694 14.079 -0.650 1.00 20.60 242 VAL B CA 1
ATOM 5922 C C . VAL B 1 242 ? 27.258 12.909 -1.536 1.00 19.28 242 VAL B C 1
ATOM 5923 O O . VAL B 1 242 ? 27.388 12.954 -2.757 1.00 19.00 242 VAL B O 1
ATOM 5927 N N . PRO B 1 243 ? 26.715 11.848 -0.919 1.00 19.54 243 PRO B N 1
ATOM 5928 C CA . PRO B 1 243 ? 26.263 10.642 -1.622 1.00 19.50 243 PRO B CA 1
ATOM 5929 C C . PRO B 1 243 ? 25.083 10.753 -2.589 1.00 21.34 243 PRO B C 1
ATOM 5930 O O . PRO B 1 243 ? 25.019 10.008 -3.564 1.00 21.06 243 PRO B O 1
ATOM 5934 N N . LEU B 1 244 ? 24.153 11.663 -2.326 1.00 17.02 244 LEU B N 1
ATOM 5935 C CA . LEU B 1 244 ? 22.995 11.833 -3.204 1.00 17.14 244 LEU B CA 1
ATOM 5936 C C . LEU B 1 244 ? 23.087 13.114 -4.029 1.00 18.54 244 LEU B C 1
ATOM 5937 O O . LEU B 1 244 ? 23.578 14.137 -3.556 1.00 17.86 244 LEU B O 1
ATOM 5942 N N . LEU B 1 245 ? 22.601 13.053 -5.263 1.00 20.63 245 LEU B N 1
ATOM 5943 C CA . LEU B 1 245 ? 22.632 14.206 -6.152 1.00 17.57 245 LEU B CA 1
ATOM 5944 C C . LEU B 1 245 ? 21.352 14.332 -6.950 1.00 23.06 245 LEU B C 1
ATOM 5945 O O . LEU B 1 245 ? 20.893 13.362 -7.550 1.00 24.54 245 LEU B O 1
ATOM 5950 N N . THR B 1 246 ? 20.775 15.524 -6.963 1.00 19.91 246 THR B N 1
ATOM 5951 C CA . THR B 1 246 ? 19.578 15.746 -7.753 1.00 22.66 246 THR B CA 1
ATOM 5952 C C . THR B 1 246 ? 19.999 16.713 -8.839 1.00 23.34 246 THR B C 1
ATOM 5953 O O . THR B 1 246 ? 20.809 17.613 -8.610 1.00 20.51 246 THR B O 1
ATOM 5957 N N . LEU B 1 247 ? 19.459 16.522 -10.030 1.00 24.28 247 LEU B N 1
ATOM 5958 C CA . LEU B 1 247 ? 19.809 17.383 -11.138 1.00 24.20 247 LEU B CA 1
ATOM 5959 C C . LEU B 1 247 ? 18.629 17.664 -12.033 1.00 25.78 247 LEU B C 1
ATOM 5960 O O . LEU B 1 247 ? 17.871 16.760 -12.390 1.00 26.18 247 LEU B O 1
ATOM 5965 N N . THR B 1 248 ? 18.482 18.933 -12.385 1.00 26.87 248 THR B N 1
ATOM 5966 C CA . THR B 1 248 ? 17.425 19.361 -13.280 1.00 30.07 248 THR B CA 1
ATOM 5967 C C . THR B 1 248 ? 18.126 20.235 -14.314 1.00 31.41 248 THR B C 1
ATOM 5968 O O . THR B 1 248 ? 18.579 21.340 -14.002 1.00 33.65 248 THR B O 1
ATOM 5972 N N . GLY B 1 249 ? 18.240 19.715 -15.534 1.00 30.58 249 GLY B N 1
ATOM 5973 C CA . GLY B 1 249 ? 18.902 20.437 -16.605 1.00 34.19 249 GLY B CA 1
ATOM 5974 C C . GLY B 1 249 ? 18.886 19.688 -17.925 1.00 34.20 249 GLY B C 1
ATOM 5975 O O . GLY B 1 249 ? 17.927 18.978 -18.231 1.00 37.21 249 GLY B O 1
ATOM 5976 N N . GLU B 1 250 ? 19.951 19.844 -18.708 1.00 36.27 250 GLU B N 1
ATOM 5977 C CA . GLU B 1 250 ? 20.056 19.189 -20.009 1.00 37.84 250 GLU B CA 1
ATOM 5978 C C . GLU B 1 250 ? 20.431 17.721 -19.910 1.00 39.68 250 GLU B C 1
ATOM 5979 O O . GLU B 1 250 ? 21.030 17.280 -18.928 1.00 37.81 250 GLU B O 1
ATOM 5985 N N . THR B 1 251 ? 20.093 16.977 -20.958 1.00 37.71 251 THR B N 1
ATOM 5986 C CA . THR B 1 251 ? 20.382 15.552 -21.023 1.00 39.32 251 THR B CA 1
ATOM 5987 C C . THR B 1 251 ? 21.884 15.276 -21.054 1.00 36.16 251 THR B C 1
ATOM 5988 O O . THR B 1 251 ? 22.365 14.359 -20.387 1.00 34.98 251 THR B O 1
ATOM 5992 N N . GLU B 1 252 ? 22.624 16.068 -21.825 1.00 36.98 252 GLU B N 1
ATOM 5993 C CA . GLU B 1 252 ? 24.069 15.886 -21.916 1.00 40.31 252 GLU B CA 1
ATOM 5994 C C . GLU B 1 252 ? 24.700 16.163 -20.558 1.00 37.92 252 GLU B C 1
ATOM 5995 O O . GLU B 1 252 ? 25.655 15.500 -20.154 1.00 35.28 252 GLU B O 1
ATOM 6001 N N . THR B 1 253 ? 24.167 17.159 -19.860 1.00 37.78 253 THR B N 1
ATOM 6002 C CA . THR B 1 253 ? 24.676 17.503 -18.542 1.00 36.13 253 THR B CA 1
ATOM 6003 C C . THR B 1 253 ? 24.490 16.278 -17.659 1.00 29.91 253 THR B C 1
ATOM 6004 O O . THR B 1 253 ? 25.364 15.930 -16.865 1.00 30.17 253 THR B O 1
ATOM 6008 N N . GLY B 1 254 ? 23.344 15.622 -17.819 1.00 27.65 254 GLY B N 1
ATOM 6009 C CA . GLY B 1 254 ? 23.055 14.432 -17.043 1.00 24.05 254 GLY B CA 1
ATOM 6010 C C . GLY B 1 254 ? 24.145 13.396 -17.230 1.00 26.48 254 GLY B C 1
ATOM 6011 O O . GLY B 1 254 ? 24.549 12.730 -16.275 1.00 27.87 254 GLY B O 1
ATOM 6012 N N . LYS B 1 255 ? 24.635 13.271 -18.461 1.00 22.65 255 LYS B N 1
ATOM 6013 C CA . LYS B 1 255 ? 25.690 12.309 -18.768 1.00 29.76 255 LYS B CA 1
ATOM 6014 C C . LYS B 1 255 ? 27.001 12.669 -18.076 1.00 31.56 255 LYS B C 1
ATOM 6015 O O . LYS B 1 255 ? 27.671 11.803 -17.503 1.00 28.09 255 LYS B O 1
ATOM 6021 N N . ILE B 1 256 ? 27.366 13.947 -18.142 1.00 30.14 256 ILE B N 1
ATOM 6022 C CA . ILE B 1 256 ? 28.596 14.425 -17.524 1.00 29.28 256 ILE B CA 1
ATOM 6023 C C . ILE B 1 256 ? 28.542 14.188 -16.016 1.00 30.82 256 ILE B C 1
ATOM 6024 O O . ILE B 1 256 ? 29.490 13.668 -15.420 1.00 27.00 256 ILE B O 1
ATOM 6029 N N . VAL B 1 257 ? 27.421 14.567 -15.410 1.00 29.20 257 VAL B N 1
ATOM 6030 C CA . VAL B 1 257 ? 27.246 14.410 -13.978 1.00 27.03 257 VAL B CA 1
ATOM 6031 C C . VAL B 1 257 ? 27.273 12.946 -13.561 1.00 27.40 257 VAL B C 1
ATOM 6032 O O . VAL B 1 257 ? 27.913 12.592 -12.566 1.00 23.54 257 VAL B O 1
ATOM 6036 N N . MET B 1 258 ? 26.591 12.091 -14.319 1.00 23.71 258 MET B N 1
ATOM 6037 C CA . MET B 1 258 ? 26.573 10.674 -13.976 1.00 27.32 258 MET B CA 1
ATOM 6038 C C . MET B 1 258 ? 27.969 10.071 -14.081 1.00 27.39 258 MET B C 1
ATOM 6039 O O . MET B 1 258 ? 28.384 9.287 -13.221 1.00 26.45 258 MET B O 1
ATOM 6044 N N . ARG B 1 259 ? 28.692 10.450 -15.132 1.00 26.67 259 ARG B N 1
ATOM 6045 C CA . ARG B 1 259 ? 30.040 9.944 -15.361 1.00 29.22 259 ARG B CA 1
ATOM 6046 C C . ARG B 1 259 ? 30.970 10.259 -14.193 1.00 32.19 259 ARG B C 1
ATOM 6047 O O . ARG B 1 259 ? 31.715 9.393 -13.728 1.00 29.59 259 ARG B O 1
ATOM 6055 N N . ASN B 1 260 ? 30.917 11.496 -13.710 1.00 32.09 260 ASN B N 1
ATOM 6056 C CA . ASN B 1 260 ? 31.771 11.903 -12.605 1.00 32.91 260 ASN B CA 1
ATOM 6057 C C . ASN B 1 260 ? 31.258 11.411 -11.253 1.00 29.29 260 ASN B C 1
ATOM 6058 O O . ASN B 1 260 ? 32.029 11.251 -10.305 1.00 26.29 260 ASN B O 1
ATOM 6063 N N . ALA B 1 261 ? 29.956 11.165 -11.168 1.00 29.26 261 ALA B N 1
ATOM 6064 C CA . ALA B 1 261 ? 29.357 10.680 -9.929 1.00 31.38 261 ALA B CA 1
ATOM 6065 C C . ALA B 1 261 ? 29.759 9.221 -9.690 1.00 31.47 261 ALA B C 1
ATOM 6066 O O . ALA B 1 261 ? 29.739 8.736 -8.552 1.00 29.56 261 ALA B O 1
ATOM 6068 N N . ALA B 1 262 ? 30.131 8.536 -10.768 1.00 25.96 262 ALA B N 1
ATOM 6069 C CA . ALA B 1 262 ? 30.531 7.135 -10.698 1.00 29.91 262 ALA B CA 1
ATOM 6070 C C . ALA B 1 262 ? 31.711 6.891 -9.759 1.00 31.77 262 ALA B C 1
ATOM 6071 O O . ALA B 1 262 ? 31.819 5.823 -9.156 1.00 33.05 262 ALA B O 1
ATOM 6073 N N . ASP B 1 263 ? 32.595 7.876 -9.637 1.00 28.95 263 ASP B N 1
ATOM 6074 C CA . ASP B 1 263 ? 33.764 7.737 -8.774 1.00 33.75 263 ASP B CA 1
ATOM 6075 C C . ASP B 1 263 ? 33.421 7.412 -7.320 1.00 33.32 263 ASP B C 1
ATOM 6076 O O . ASP B 1 263 ? 34.230 6.826 -6.598 1.00 32.67 263 ASP B O 1
ATOM 6081 N N . HIS B 1 264 ? 32.226 7.797 -6.888 1.00 31.04 264 HIS B N 1
ATOM 6082 C CA . HIS B 1 264 ? 31.807 7.517 -5.522 1.00 32.76 264 HIS B CA 1
ATOM 6083 C C . HIS B 1 264 ? 30.468 6.790 -5.485 1.00 30.56 264 HIS B C 1
ATOM 6084 O O . HIS B 1 264 ? 29.780 6.786 -4.466 1.00 31.56 264 HIS B O 1
ATOM 6091 N N . LEU B 1 265 ? 30.116 6.163 -6.603 1.00 30.34 265 LEU B N 1
ATOM 6092 C CA . LEU B 1 265 ? 28.865 5.420 -6.715 1.00 32.58 265 LEU B CA 1
ATOM 6093 C C . LEU B 1 265 ? 27.686 6.208 -6.155 1.00 29.26 265 LEU B C 1
ATOM 6094 O O . LEU B 1 265 ? 26.835 5.657 -5.457 1.00 26.22 265 LEU B O 1
ATOM 6099 N N . LYS B 1 266 ? 27.640 7.498 -6.470 1.00 25.86 266 LYS B N 1
ATOM 6100 C CA . LYS B 1 266 ? 26.570 8.357 -5.985 1.00 23.71 266 LYS B CA 1
ATOM 6101 C C . LYS B 1 266 ? 25.213 8.027 -6.586 1.00 23.16 266 LYS B C 1
ATOM 6102 O O . LYS B 1 266 ? 25.120 7.532 -7.709 1.00 23.67 266 LYS B O 1
ATOM 6108 N N . ARG B 1 267 ? 24.161 8.302 -5.824 1.00 22.17 267 ARG B N 1
ATOM 6109 C CA . ARG B 1 267 ? 22.800 8.071 -6.289 1.00 24.03 267 ARG B CA 1
ATOM 6110 C C . ARG B 1 267 ? 22.381 9.358 -6.987 1.00 26.21 267 ARG B C 1
ATOM 6111 O O . ARG B 1 267 ? 22.609 10.451 -6.463 1.00 22.25 267 ARG B O 1
ATOM 6119 N N . LEU B 1 268 ? 21.770 9.233 -8.160 1.00 19.17 268 LEU B N 1
ATOM 6120 C CA . LEU B 1 268 ? 21.356 10.402 -8.921 1.00 19.26 268 LEU B CA 1
ATOM 6121 C C . LEU B 1 268 ? 19.860 10.415 -9.236 1.00 22.23 268 LEU B C 1
ATOM 6122 O O . LEU B 1 268 ? 19.274 9.385 -9.561 1.00 22.40 268 LEU B O 1
ATOM 6127 N N . SER B 1 269 ? 19.246 11.590 -9.119 1.00 19.58 269 SER B N 1
ATOM 6128 C CA . SER B 1 269 ? 17.825 11.765 -9.414 1.00 20.82 269 SER B CA 1
ATOM 6129 C C . SER B 1 269 ? 17.737 12.902 -10.431 1.00 27.93 269 SER B C 1
ATOM 6130 O O . SER B 1 269 ? 17.531 14.073 -10.077 1.00 25.43 269 SER B O 1
ATOM 6133 N N . PRO B 1 270 ? 17.913 12.570 -11.717 1.00 24.28 270 PRO B N 1
ATOM 6134 C CA . PRO B 1 270 ? 17.859 13.582 -12.766 1.00 25.31 270 PRO B CA 1
ATOM 6135 C C . PRO B 1 270 ? 16.508 13.775 -13.442 1.00 27.43 270 PRO B C 1
ATOM 6136 O O . PRO B 1 270 ? 15.819 12.815 -13.793 1.00 26.16 270 PRO B O 1
ATOM 6140 N N . GLU B 1 271 ? 16.153 15.043 -13.606 1.00 26.16 271 GLU B N 1
ATOM 6141 C CA . GLU B 1 271 ? 14.931 15.465 -14.274 1.00 27.00 271 GLU B CA 1
ATOM 6142 C C . GLU B 1 271 ? 15.525 16.294 -15.415 1.00 29.39 271 GLU B C 1
ATOM 6143 O O . GLU B 1 271 ? 15.905 17.451 -15.231 1.00 31.19 271 GLU B O 1
ATOM 6149 N N . LEU B 1 272 ? 15.639 15.679 -16.589 1.00 28.12 272 LEU B N 1
ATOM 6150 C CA . LEU B 1 272 ? 16.254 16.337 -17.734 1.00 25.82 272 LEU B CA 1
ATOM 6151 C C . LEU B 1 272 ? 15.289 16.971 -18.733 1.00 29.11 272 LEU B C 1
ATOM 6152 O O . LEU B 1 272 ? 14.123 17.222 -18.418 1.00 31.12 272 LEU B O 1
ATOM 6157 N N . GLY B 1 273 ? 15.782 17.238 -19.937 1.00 27.63 273 GLY B N 1
ATOM 6158 C CA . GLY B 1 273 ? 14.956 17.881 -20.943 1.00 32.66 273 GLY B CA 1
ATOM 6159 C C . GLY B 1 273 ? 13.802 17.081 -21.516 1.00 31.75 273 GLY B C 1
ATOM 6160 O O . GLY B 1 273 ? 13.554 15.938 -21.127 1.00 28.16 273 GLY B O 1
ATOM 6161 N N . GLY B 1 274 ? 13.087 17.703 -22.449 1.00 27.29 274 GLY B N 1
ATOM 6162 C CA . GLY B 1 274 ? 11.975 17.036 -23.091 1.00 26.25 274 GLY B CA 1
ATOM 6163 C C . GLY B 1 274 ? 11.600 17.687 -24.409 1.00 26.49 274 GLY B C 1
ATOM 6164 O O . GLY B 1 274 ? 12.065 18.782 -24.734 1.00 24.79 274 GLY B O 1
ATOM 6165 N N . LYS B 1 275 ? 10.778 16.988 -25.181 1.00 20.08 275 LYS B N 1
ATOM 6166 C CA . LYS B 1 275 ? 10.270 17.490 -26.451 1.00 21.97 275 LYS B CA 1
ATOM 6167 C C . LYS B 1 275 ? 8.828 16.986 -26.447 1.00 22.19 275 LYS B C 1
ATOM 6168 O O . LYS B 1 275 ? 8.382 16.291 -27.362 1.00 22.94 275 LYS B O 1
ATOM 6174 N N . SER B 1 276 ? 8.116 17.347 -25.384 1.00 18.18 276 SER B N 1
ATOM 6175 C CA . SER B 1 276 ? 6.739 16.923 -25.160 1.00 21.40 276 SER B CA 1
ATOM 6176 C C . SER B 1 276 ? 5.727 17.286 -26.233 1.00 19.02 276 SER B C 1
ATOM 6177 O O . SER B 1 276 ? 5.549 18.450 -26.576 1.00 20.40 276 SER B O 1
ATOM 6180 N N . PRO B 1 277 ? 5.030 16.277 -26.764 1.00 19.51 277 PRO B N 1
ATOM 6181 C CA . PRO B 1 277 ? 4.036 16.533 -27.803 1.00 17.57 277 PRO B CA 1
ATOM 6182 C C . PRO B 1 277 ? 2.622 16.745 -27.284 1.00 18.60 277 PRO B C 1
ATOM 6183 O O . PRO B 1 277 ? 2.239 16.230 -26.231 1.00 19.33 277 PRO B O 1
ATOM 6187 N N . ALA B 1 278 ? 1.855 17.523 -28.038 1.00 21.64 278 ALA B N 1
ATOM 6188 C CA . ALA B 1 278 ? 0.454 17.765 -27.733 1.00 18.66 278 ALA B CA 1
ATOM 6189 C C . ALA B 1 278 ? -0.261 17.189 -28.951 1.00 20.34 278 ALA B C 1
ATOM 6190 O O . ALA B 1 278 ? -0.022 17.627 -30.076 1.00 18.94 278 ALA B O 1
ATOM 6192 N N . LEU B 1 279 ? -1.102 16.182 -28.732 1.00 19.20 279 LEU B N 1
ATOM 6193 C CA . LEU B 1 279 ? -1.843 15.551 -29.820 1.00 20.00 279 LEU B CA 1
ATOM 6194 C C . LEU B 1 279 ? -3.273 16.061 -29.800 1.00 20.34 279 LEU B C 1
ATOM 6195 O O . LEU B 1 279 ? -3.993 15.850 -28.827 1.00 23.28 279 LEU B O 1
ATOM 6200 N N . VAL B 1 280 ? -3.681 16.731 -30.871 1.00 23.29 280 VAL B N 1
ATOM 6201 C CA . VAL B 1 280 ? -5.032 17.270 -30.955 1.00 22.76 280 VAL B CA 1
ATOM 6202 C C . VAL B 1 280 ? -5.828 16.559 -32.038 1.00 22.75 280 VAL B C 1
ATOM 6203 O O . VAL B 1 280 ? -5.478 16.610 -33.219 1.00 24.37 280 VAL B O 1
ATOM 6207 N N . PHE B 1 281 ? -6.897 15.889 -31.617 1.00 23.68 281 PHE B N 1
ATOM 6208 C CA . PHE B 1 281 ? -7.772 15.161 -32.524 1.00 21.68 281 PHE B CA 1
ATOM 6209 C C . PHE B 1 281 ? -8.963 16.040 -32.917 1.00 24.07 281 PHE B C 1
ATOM 6210 O O . PHE B 1 281 ? -9.355 16.945 -32.180 1.00 20.76 281 PHE B O 1
ATOM 6218 N N . ALA B 1 282 ? -9.529 15.777 -34.089 1.00 25.81 282 ALA B N 1
ATOM 6219 C CA . ALA B 1 282 ? -10.658 16.558 -34.580 1.00 23.64 282 ALA B CA 1
ATOM 6220 C C . ALA B 1 282 ? -11.890 16.516 -33.672 1.00 23.42 282 ALA B C 1
ATOM 6221 O O . ALA B 1 282 ? -12.716 17.426 -33.711 1.00 25.41 282 ALA B O 1
ATOM 6223 N N . ASP B 1 283 ? -12.009 15.478 -32.845 1.00 19.73 283 ASP B N 1
ATOM 6224 C CA . ASP B 1 283 ? -13.173 15.340 -31.966 1.00 23.32 283 ASP B CA 1
ATOM 6225 C C . ASP B 1 283 ? -13.079 16.039 -30.606 1.00 24.64 283 ASP B C 1
ATOM 6226 O O . ASP B 1 283 ? -14.069 16.123 -29.885 1.00 27.78 283 ASP B O 1
ATOM 6231 N N . ALA B 1 284 ? -11.903 16.541 -30.254 1.00 26.35 284 ALA B N 1
ATOM 6232 C CA . ALA B 1 284 ? -11.714 17.201 -28.961 1.00 25.55 284 ALA B CA 1
ATOM 6233 C C . ALA B 1 284 ? -12.441 18.533 -28.835 1.00 25.34 284 ALA B C 1
ATOM 6234 O O . ALA B 1 284 ? -13.017 19.034 -29.798 1.00 26.18 284 ALA B O 1
ATOM 6236 N N . ASP B 1 285 ? -12.429 19.087 -27.628 1.00 24.16 285 ASP B N 1
ATOM 6237 C CA . ASP B 1 285 ? -13.012 20.399 -27.397 1.00 25.05 285 ASP B CA 1
ATOM 6238 C C . ASP B 1 285 ? -11.855 21.273 -27.877 1.00 24.01 285 ASP B C 1
ATOM 6239 O O . ASP B 1 285 ? -10.880 21.475 -27.150 1.00 18.30 285 ASP B O 1
ATOM 6244 N N . LEU B 1 286 ? -11.961 21.765 -29.109 1.00 21.69 286 LEU B N 1
ATOM 6245 C CA . LEU B 1 286 ? -10.903 22.566 -29.717 1.00 19.20 286 LEU B CA 1
ATOM 6246 C C . LEU B 1 286 ? -10.665 23.925 -29.093 1.00 19.18 286 LEU B C 1
ATOM 6247 O O . LEU B 1 286 ? -9.566 24.463 -29.192 1.00 17.14 286 LEU B O 1
ATOM 6252 N N . GLU B 1 287 ? -11.685 24.490 -28.456 1.00 18.86 287 GLU B N 1
ATOM 6253 C CA . GLU B 1 287 ? -11.511 25.776 -27.805 1.00 23.53 287 GLU B CA 1
ATOM 6254 C C . GLU B 1 287 ? -10.609 25.568 -26.591 1.00 24.68 287 GLU B C 1
ATOM 6255 O O . GLU B 1 287 ? -9.696 26.356 -26.350 1.00 26.32 287 GLU B O 1
ATOM 6261 N N . ARG B 1 288 ? -10.855 24.500 -25.835 1.00 21.00 288 ARG B N 1
ATOM 6262 C CA . ARG B 1 288 ? -10.036 24.220 -24.657 1.00 23.41 288 ARG B CA 1
ATOM 6263 C C . ARG B 1 288 ? -8.626 23.845 -25.105 1.00 22.10 288 ARG B C 1
ATOM 6264 O O . ARG B 1 288 ? -7.631 24.317 -24.546 1.00 20.63 288 ARG B O 1
ATOM 6272 N N . ALA B 1 289 ? -8.546 22.998 -26.124 1.00 21.99 289 ALA B N 1
ATOM 6273 C CA . ALA B 1 289 ? -7.257 22.568 -26.652 1.00 22.92 289 ALA B CA 1
ATOM 6274 C C . ALA B 1 289 ? -6.424 23.760 -27.131 1.00 22.24 289 ALA B C 1
ATOM 6275 O O . ALA B 1 289 ? -5.207 23.795 -26.931 1.00 20.30 289 ALA B O 1
ATOM 6277 N N . LEU B 1 290 ? -7.077 24.733 -27.764 1.00 19.88 290 LEU B N 1
ATOM 6278 C CA . LEU B 1 290 ? -6.374 25.909 -28.268 1.00 18.31 290 LEU B CA 1
ATOM 6279 C C . LEU B 1 290 ? -5.750 26.673 -27.111 1.00 20.74 290 LEU B C 1
ATOM 6280 O O . LEU B 1 290 ? -4.580 27.043 -27.165 1.00 18.59 290 LEU B O 1
ATOM 6285 N N . ASP B 1 291 ? -6.545 26.907 -26.070 1.00 19.10 291 ASP B N 1
ATOM 6286 C CA . ASP B 1 291 ? -6.078 27.617 -24.890 1.00 22.64 291 ASP B CA 1
ATOM 6287 C C . ASP B 1 291 ? -4.914 26.868 -24.248 1.00 22.11 291 ASP B C 1
ATOM 6288 O O . ASP B 1 291 ? -3.883 27.458 -23.919 1.00 15.97 291 ASP B O 1
ATOM 6293 N N . ALA B 1 292 ? -5.100 25.562 -24.082 1.00 20.90 292 ALA B N 1
ATOM 6294 C CA . ALA B 1 292 ? -4.112 24.692 -23.453 1.00 20.43 292 ALA B CA 1
ATOM 6295 C C . ALA B 1 292 ? -2.772 24.632 -24.175 1.00 22.99 292 ALA B C 1
ATOM 6296 O O . ALA B 1 292 ? -1.716 24.742 -23.547 1.00 17.34 292 ALA B O 1
ATOM 6298 N N . VAL B 1 293 ? -2.814 24.453 -25.490 1.00 15.66 293 VAL B N 1
ATOM 6299 C CA . VAL B 1 293 ? -1.588 24.359 -26.267 1.00 22.17 293 VAL B CA 1
ATOM 6300 C C . VAL B 1 293 ? -0.842 25.685 -26.312 1.00 23.41 293 VAL B C 1
ATOM 6301 O O . VAL B 1 293 ? 0.387 25.708 -26.231 1.00 24.84 293 VAL B O 1
ATOM 6305 N N . VAL B 1 294 ? -1.574 26.788 -26.427 1.00 20.02 294 VAL B N 1
ATOM 6306 C CA . VAL B 1 294 ? -0.931 28.095 -26.448 1.00 18.67 294 VAL B CA 1
ATOM 6307 C C . VAL B 1 294 ? -0.201 28.321 -25.120 1.00 20.53 294 VAL B C 1
ATOM 6308 O O . VAL B 1 294 ? 0.969 28.710 -25.101 1.00 20.29 294 VAL B O 1
ATOM 6312 N N . PHE B 1 295 ? -0.878 28.060 -24.008 1.00 19.80 295 PHE B N 1
ATOM 6313 C CA . PHE B 1 295 ? -0.250 28.250 -22.705 1.00 20.92 295 PHE B CA 1
ATOM 6314 C C . PHE B 1 295 ? 0.913 27.303 -22.431 1.00 18.58 295 PHE B C 1
ATOM 6315 O O . PHE B 1 295 ? 1.969 27.731 -21.973 1.00 19.27 295 PHE B O 1
ATOM 6323 N N . GLN B 1 296 ? 0.725 26.020 -22.724 1.00 19.76 296 GLN B N 1
ATOM 6324 C CA . GLN B 1 296 ? 1.755 25.028 -22.454 1.00 16.99 296 GLN B CA 1
ATOM 6325 C C . GLN B 1 296 ? 3.070 25.199 -23.222 1.00 21.24 296 GLN B C 1
ATOM 6326 O O . GLN B 1 296 ? 4.088 24.634 -22.822 1.00 19.72 296 GLN B O 1
ATOM 6332 N N . ILE B 1 297 ? 3.071 25.958 -24.317 1.00 17.51 297 ILE B N 1
ATOM 6333 C CA . ILE B 1 297 ? 4.324 26.172 -25.034 1.00 15.66 297 ILE B CA 1
ATOM 6334 C C . ILE B 1 297 ? 4.897 27.572 -24.767 1.00 20.87 297 ILE B C 1
ATOM 6335 O O . ILE B 1 297 ? 6.115 27.738 -24.672 1.00 21.78 297 ILE B O 1
ATOM 6340 N N . PHE B 1 298 ? 4.035 28.574 -24.612 1.00 18.35 298 PHE B N 1
ATOM 6341 C CA . PHE B 1 298 ? 4.538 29.927 -24.385 1.00 20.47 298 PHE B CA 1
ATOM 6342 C C . PHE B 1 298 ? 4.707 30.377 -22.937 1.00 19.08 298 PHE B C 1
ATOM 6343 O O . PHE B 1 298 ? 5.405 31.356 -22.679 1.00 22.19 298 PHE B O 1
ATOM 6351 N N . SER B 1 299 ? 4.090 29.675 -21.990 1.00 21.30 299 SER B N 1
ATOM 6352 C CA . SER B 1 299 ? 4.238 30.026 -20.572 1.00 22.17 299 SER B CA 1
ATOM 6353 C C . SER B 1 299 ? 5.695 29.767 -20.182 1.00 19.37 299 SER B C 1
ATOM 6354 O O . SER B 1 299 ? 6.350 28.927 -20.794 1.00 19.61 299 SER B O 1
ATOM 6357 N N . PHE B 1 300 ? 6.196 30.471 -19.167 1.00 18.81 300 PHE B N 1
ATOM 6358 C CA . PHE B 1 300 ? 7.591 30.316 -18.741 1.00 19.88 300 PHE B CA 1
ATOM 6359 C C . PHE B 1 300 ? 8.515 30.744 -19.886 1.00 19.31 300 PHE B C 1
ATOM 6360 O O . PHE B 1 300 ? 9.696 30.391 -19.912 1.00 16.81 300 PHE B O 1
ATOM 6368 N N . ASN B 1 301 ? 7.965 31.497 -20.835 1.00 17.62 301 ASN B N 1
ATOM 6369 C CA . ASN B 1 301 ? 8.721 31.957 -21.996 1.00 17.88 301 ASN B CA 1
ATOM 6370 C C . ASN B 1 301 ? 9.183 30.745 -22.805 1.00 17.55 301 ASN B C 1
ATOM 6371 O O . ASN B 1 301 ? 10.170 30.815 -23.543 1.00 19.45 301 ASN B O 1
ATOM 6376 N N . GLY B 1 302 ? 8.454 29.638 -22.663 1.00 18.49 302 GLY B N 1
ATOM 6377 C CA . GLY B 1 302 ? 8.802 28.412 -23.358 1.00 16.35 302 GLY B CA 1
ATOM 6378 C C . GLY B 1 302 ? 10.018 27.752 -22.729 1.00 19.43 302 GLY B C 1
ATOM 6379 O O . GLY B 1 302 ? 10.485 26.709 -23.193 1.00 19.50 302 GLY B O 1
ATOM 6380 N N . GLU B 1 303 ? 10.529 28.360 -21.663 1.00 20.20 303 GLU B N 1
ATOM 6381 C CA . GLU B 1 303 ? 11.704 27.846 -20.974 1.00 21.20 303 GLU B CA 1
ATOM 6382 C C . GLU B 1 303 ? 11.355 26.897 -19.833 1.00 23.45 303 GLU B C 1
ATOM 6383 O O . GLU B 1 303 ? 11.460 27.250 -18.660 1.00 20.80 303 GLU B O 1
ATOM 6389 N N . ARG B 1 304 ? 10.907 25.698 -20.182 1.00 25.48 304 ARG B N 1
ATOM 6390 C CA . ARG B 1 304 ? 10.601 24.687 -19.179 1.00 26.76 304 ARG B CA 1
ATOM 6391 C C . ARG B 1 304 ? 10.520 23.308 -19.812 1.00 26.75 304 ARG B C 1
ATOM 6392 O O . ARG B 1 304 ? 10.074 23.147 -20.951 1.00 23.91 304 ARG B O 1
ATOM 6400 N N . CYS B 1 305 ? 10.978 22.321 -19.054 1.00 22.91 305 CYS B N 1
ATOM 6401 C CA . CYS B 1 305 ? 11.039 20.934 -19.489 1.00 25.74 305 CYS B CA 1
ATOM 6402 C C . CYS B 1 305 ? 9.772 20.325 -20.074 1.00 19.99 305 CYS B C 1
ATOM 6403 O O . CYS B 1 305 ? 9.840 19.603 -21.064 1.00 23.35 305 CYS B O 1
ATOM 6406 N N . THR B 1 306 ? 8.624 20.628 -19.477 1.00 18.45 306 THR B N 1
ATOM 6407 C CA . THR B 1 306 ? 7.341 20.078 -19.914 1.00 18.26 306 THR B CA 1
ATOM 6408 C C . THR B 1 306 ? 6.633 20.849 -21.035 1.00 20.79 306 THR B C 1
ATOM 6409 O O . THR B 1 306 ? 5.493 20.532 -21.386 1.00 21.03 306 THR B O 1
ATOM 6413 N N . ALA B 1 307 ? 7.294 21.858 -21.590 1.00 15.81 307 ALA B N 1
ATOM 6414 C CA . ALA B 1 307 ? 6.690 22.655 -22.655 1.00 21.16 307 ALA B CA 1
ATOM 6415 C C . ALA B 1 307 ? 6.257 21.781 -23.831 1.00 20.82 307 ALA B C 1
ATOM 6416 O O . ALA B 1 307 ? 6.999 20.898 -24.269 1.00 17.78 307 ALA B O 1
ATOM 6418 N N . SER B 1 308 ? 5.045 22.011 -24.329 1.00 20.19 308 SER B N 1
ATOM 6419 C CA . SER B 1 308 ? 4.550 21.242 -25.468 1.00 21.95 308 SER B CA 1
ATOM 6420 C C . SER B 1 308 ? 5.120 21.875 -26.736 1.00 19.83 308 SER B C 1
ATOM 6421 O O . SER B 1 308 ? 4.458 22.667 -27.417 1.00 24.25 308 SER B O 1
ATOM 6424 N N . SER B 1 309 ? 6.365 21.516 -27.036 1.00 17.52 309 SER B N 1
ATOM 6425 C CA . SER B 1 309 ? 7.087 22.055 -28.184 1.00 19.76 309 SER B CA 1
ATOM 6426 C C . SER B 1 309 ? 6.709 21.454 -29.541 1.00 18.40 309 SER B C 1
ATOM 6427 O O . SER B 1 309 ? 6.987 22.043 -30.587 1.00 21.32 309 SER B O 1
ATOM 6430 N N . ARG B 1 310 ? 6.091 20.279 -29.534 1.00 17.95 310 ARG B N 1
ATOM 6431 C CA . ARG B 1 310 ? 5.649 19.669 -30.784 1.00 18.79 310 ARG B CA 1
ATOM 6432 C C . ARG B 1 310 ? 4.127 19.607 -30.729 1.00 18.81 310 ARG B C 1
ATOM 6433 O O . ARG B 1 310 ? 3.559 19.138 -29.736 1.00 19.02 310 ARG B O 1
ATOM 6441 N N . LEU B 1 311 ? 3.471 20.098 -31.778 1.00 16.75 311 LEU B N 1
ATOM 6442 C CA . LEU B 1 311 ? 2.014 20.083 -31.847 1.00 16.62 311 LEU B CA 1
ATOM 6443 C C . LEU B 1 311 ? 1.550 19.184 -32.980 1.00 18.89 311 LEU B C 1
ATOM 6444 O O . LEU B 1 311 ? 1.673 19.531 -34.155 1.00 21.90 311 LEU B O 1
ATOM 6449 N N . LEU B 1 312 ? 1.024 18.021 -32.616 1.00 19.75 312 LEU B N 1
ATOM 6450 C CA . LEU B 1 312 ? 0.524 17.049 -33.584 1.00 22.79 312 LEU B CA 1
ATOM 6451 C C . LEU B 1 312 ? -0.979 17.241 -33.740 1.00 19.13 312 LEU B C 1
ATOM 6452 O O . LEU B 1 312 ? -1.740 17.066 -32.787 1.00 20.72 312 LEU B O 1
ATOM 6457 N N . VAL B 1 313 ? -1.402 17.599 -34.947 1.00 20.92 313 VAL B N 1
ATOM 6458 C CA . VAL B 1 313 ? -2.812 17.855 -35.210 1.00 21.28 313 VAL B CA 1
ATOM 6459 C C . VAL B 1 313 ? -3.349 16.987 -36.337 1.00 19.96 313 VAL B C 1
ATOM 6460 O O . VAL B 1 313 ? -2.688 16.807 -37.356 1.00 21.86 313 VAL B O 1
ATOM 6464 N N . GLU B 1 314 ? -4.550 16.450 -36.145 1.00 19.23 314 GLU B N 1
ATOM 6465 C CA . GLU B 1 314 ? -5.172 15.594 -37.150 1.00 23.65 314 GLU B CA 1
ATOM 6466 C C . GLU B 1 314 ? -5.304 16.398 -38.439 1.00 23.83 314 GLU B C 1
ATOM 6467 O O . GLU B 1 314 ? -5.724 17.555 -38.424 1.00 20.72 314 GLU B O 1
ATOM 6473 N N . GLU B 1 315 ? -4.943 15.778 -39.554 1.00 25.30 315 GLU B N 1
ATOM 6474 C CA . GLU B 1 315 ? -4.992 16.451 -40.844 1.00 30.49 315 GLU B CA 1
ATOM 6475 C C . GLU B 1 315 ? -6.287 17.187 -41.187 1.00 25.80 315 GLU B C 1
ATOM 6476 O O . GLU B 1 315 ? -6.238 18.316 -41.670 1.00 31.19 315 GLU B O 1
ATOM 6482 N N . LYS B 1 316 ? -7.439 16.578 -40.925 1.00 25.31 316 LYS B N 1
ATOM 6483 C CA . LYS B 1 316 ? -8.709 17.222 -41.265 1.00 28.17 316 LYS B CA 1
ATOM 6484 C C . LYS B 1 316 ? -8.950 18.578 -40.598 1.00 30.19 316 LYS B C 1
ATOM 6485 O O . LYS B 1 316 ? -9.778 19.359 -41.069 1.00 29.63 316 LYS B O 1
ATOM 6491 N N . ILE B 1 317 ? -8.245 18.864 -39.506 1.00 26.69 317 ILE B N 1
ATOM 6492 C CA . ILE B 1 317 ? -8.417 20.152 -38.832 1.00 24.38 317 ILE B CA 1
ATOM 6493 C C . ILE B 1 317 ? -7.106 20.911 -38.726 1.00 21.74 317 ILE B C 1
ATOM 6494 O O . ILE B 1 317 ? -7.056 21.986 -38.140 1.00 21.18 317 ILE B O 1
ATOM 6499 N N . PHE B 1 318 ? -6.050 20.354 -39.303 1.00 23.47 318 PHE B N 1
ATOM 6500 C CA . PHE B 1 318 ? -4.733 20.973 -39.233 1.00 26.39 318 PHE B CA 1
ATOM 6501 C C . PHE B 1 318 ? -4.682 22.436 -39.660 1.00 28.35 318 PHE B C 1
ATOM 6502 O O . PHE B 1 318 ? -4.260 23.298 -38.888 1.00 27.92 318 PHE B O 1
ATOM 6510 N N . GLU B 1 319 ? -5.111 22.719 -40.885 1.00 29.16 319 GLU B N 1
ATOM 6511 C CA . GLU B 1 319 ? -5.087 24.084 -41.394 1.00 28.60 319 GLU B CA 1
ATOM 6512 C C . GLU B 1 319 ? -5.850 25.069 -40.513 1.00 27.12 319 GLU B C 1
ATOM 6513 O O . GLU B 1 319 ? -5.350 26.153 -40.210 1.00 26.84 319 GLU B O 1
ATOM 6519 N N . ASP B 1 320 ? -7.058 24.705 -40.095 1.00 27.21 320 ASP B N 1
ATOM 6520 C CA . ASP B 1 320 ? -7.835 25.612 -39.261 1.00 27.13 320 ASP B CA 1
ATOM 6521 C C . ASP B 1 320 ? -7.283 25.758 -37.842 1.00 27.81 320 ASP B C 1
ATOM 6522 O O . ASP B 1 320 ? -7.140 26.874 -37.345 1.00 26.40 320 ASP B O 1
ATOM 6527 N N . PHE B 1 321 ? -6.975 24.641 -37.189 1.00 24.37 321 PHE B N 1
ATOM 6528 C CA . PHE B 1 321 ? -6.471 24.696 -35.818 1.00 23.57 321 PHE B CA 1
ATOM 6529 C C . PHE B 1 321 ? -5.124 25.407 -35.708 1.00 20.84 321 PHE B C 1
ATOM 6530 O O . PHE B 1 321 ? -4.960 26.312 -34.889 1.00 24.30 321 PHE B O 1
ATOM 6538 N N . VAL B 1 322 ? -4.155 24.985 -36.513 1.00 16.14 322 VAL B N 1
ATOM 6539 C CA . VAL B 1 322 ? -2.840 25.608 -36.491 1.00 18.59 322 VAL B CA 1
ATOM 6540 C C . VAL B 1 322 ? -2.972 27.098 -36.802 1.00 21.84 322 VAL B C 1
ATOM 6541 O O . VAL B 1 322 ? -2.260 27.927 -36.232 1.00 27.36 322 VAL B O 1
ATOM 6545 N N . GLY B 1 323 ? -3.897 27.438 -37.697 1.00 24.87 323 GLY B N 1
ATOM 6546 C CA . GLY B 1 323 ? -4.106 28.835 -38.042 1.00 20.69 323 GLY B CA 1
ATOM 6547 C C . GLY B 1 323 ? -4.503 29.660 -36.826 1.00 22.46 323 GLY B C 1
ATOM 6548 O O . GLY B 1 323 ? -4.081 30.809 -36.676 1.00 19.16 323 GLY B O 1
ATOM 6549 N N . LYS B 1 324 ? -5.320 29.075 -35.953 1.00 19.48 324 LYS B N 1
ATOM 6550 C CA . LYS B 1 324 ? -5.765 29.767 -34.747 1.00 20.90 324 LYS B CA 1
ATOM 6551 C C . LYS B 1 324 ? -4.630 29.870 -33.742 1.00 22.54 324 LYS B C 1
ATOM 6552 O O . LYS B 1 324 ? -4.519 30.861 -33.015 1.00 24.76 324 LYS B O 1
ATOM 6558 N N . VAL B 1 325 ? -3.781 28.849 -33.709 1.00 20.80 325 VAL B N 1
ATOM 6559 C CA . VAL B 1 325 ? -2.641 28.859 -32.808 1.00 21.34 325 VAL B CA 1
ATOM 6560 C C . VAL B 1 325 ? -1.731 30.015 -33.217 1.00 23.90 325 VAL B C 1
ATOM 6561 O O . VAL B 1 325 ? -1.213 30.742 -32.369 1.00 27.19 325 VAL B O 1
ATOM 6565 N N . VAL B 1 326 ? -1.550 30.194 -34.520 1.00 22.91 326 VAL B N 1
ATOM 6566 C CA . VAL B 1 326 ? -0.700 31.270 -35.015 1.00 24.15 326 VAL B CA 1
ATOM 6567 C C . VAL B 1 326 ? -1.220 32.652 -34.613 1.00 24.06 326 VAL B C 1
ATOM 6568 O O . VAL B 1 326 ? -0.451 33.502 -34.174 1.00 23.94 326 VAL B O 1
ATOM 6572 N N . GLU B 1 327 ? -2.520 32.882 -34.751 1.00 22.52 327 GLU B N 1
ATOM 6573 C CA . GLU B 1 327 ? -3.069 34.180 -34.384 1.00 25.73 327 GLU B CA 1
ATOM 6574 C C . GLU B 1 327 ? -2.991 34.413 -32.878 1.00 28.76 327 GLU B C 1
ATOM 6575 O O . GLU B 1 327 ? -2.794 35.546 -32.426 1.00 24.43 327 GLU B O 1
ATOM 6581 N N . ARG B 1 328 ? -3.134 33.349 -32.095 1.00 22.61 328 ARG B N 1
ATOM 6582 C CA . ARG B 1 328 ? -3.033 33.495 -30.648 1.00 23.14 328 ARG B CA 1
ATOM 6583 C C . ARG B 1 328 ? -1.586 33.869 -30.298 1.00 23.37 328 ARG B C 1
ATOM 6584 O O . ARG B 1 328 ? -1.341 34.751 -29.471 1.00 23.83 328 ARG B O 1
ATOM 6592 N N . ALA B 1 329 ? -0.628 33.208 -30.944 1.00 20.47 329 ALA B N 1
ATOM 6593 C CA . ALA B 1 329 ? 0.784 33.492 -30.706 1.00 21.26 329 ALA B CA 1
ATOM 6594 C C . ALA B 1 329 ? 1.107 34.931 -31.128 1.00 25.26 329 ALA B C 1
ATOM 6595 O O . ALA B 1 329 ? 1.924 35.607 -30.505 1.00 22.01 329 ALA B O 1
ATOM 6597 N N . ARG B 1 330 ? 0.450 35.391 -32.187 1.00 25.46 330 ARG B N 1
ATOM 6598 C CA . ARG B 1 330 ? 0.662 36.740 -32.697 1.00 26.98 330 ARG B CA 1
ATOM 6599 C C . ARG B 1 330 ? 0.165 37.777 -31.691 1.00 23.40 330 ARG B C 1
ATOM 6600 O O . ARG B 1 330 ? 0.749 38.853 -31.556 1.00 23.79 330 ARG B O 1
ATOM 6608 N N . ALA B 1 331 ? -0.903 37.443 -30.973 1.00 20.01 331 ALA B N 1
ATOM 6609 C CA . ALA B 1 331 ? -1.479 38.359 -29.991 1.00 24.04 331 ALA B CA 1
ATOM 6610 C C . ALA B 1 331 ? -0.887 38.257 -28.577 1.00 25.31 331 ALA B C 1
ATOM 6611 O O . ALA B 1 331 ? -1.302 38.988 -27.682 1.00 28.07 331 ALA B O 1
ATOM 6613 N N . ILE B 1 332 ? 0.069 37.356 -28.373 1.00 23.73 332 ILE B N 1
ATOM 6614 C CA . ILE B 1 332 ? 0.697 37.200 -27.061 1.00 24.75 332 ILE B CA 1
ATOM 6615 C C . ILE B 1 332 ? 1.284 38.537 -26.609 1.00 24.71 332 ILE B C 1
ATOM 6616 O O . ILE B 1 332 ? 1.937 39.224 -27.392 1.00 20.43 332 ILE B O 1
ATOM 6621 N N . ARG B 1 333 ? 1.058 38.905 -25.351 1.00 23.90 333 ARG B N 1
ATOM 6622 C CA . ARG B 1 333 ? 1.601 40.160 -24.834 1.00 24.98 333 ARG B CA 1
ATOM 6623 C C . ARG B 1 333 ? 3.060 39.994 -24.405 1.00 24.21 333 ARG B C 1
ATOM 6624 O O . ARG B 1 333 ? 3.355 39.372 -23.378 1.00 21.33 333 ARG B O 1
ATOM 6632 N N . VAL B 1 334 ? 3.968 40.547 -25.207 1.00 26.36 334 VAL B N 1
ATOM 6633 C CA . VAL B 1 334 ? 5.400 40.485 -24.926 1.00 24.34 334 VAL B CA 1
ATOM 6634 C C . VAL B 1 334 ? 5.813 41.785 -24.244 1.00 27.22 334 VAL B C 1
ATOM 6635 O O . VAL B 1 334 ? 5.533 42.874 -24.742 1.00 24.57 334 VAL B O 1
ATOM 6639 N N . GLY B 1 335 ? 6.477 41.675 -23.102 1.00 23.21 335 GLY B N 1
ATOM 6640 C CA . GLY B 1 335 ? 6.880 42.876 -22.398 1.00 23.13 335 GLY B CA 1
ATOM 6641 C C . GLY B 1 335 ? 7.656 42.595 -21.132 1.00 25.25 335 GLY B C 1
ATOM 6642 O O . GLY B 1 335 ? 8.113 41.470 -20.909 1.00 17.59 335 GLY B O 1
ATOM 6643 N N . HIS B 1 336 ? 7.777 43.620 -20.292 1.00 23.85 336 HIS B N 1
ATOM 6644 C CA . HIS B 1 336 ? 8.520 43.516 -19.046 1.00 23.18 336 HIS B CA 1
ATOM 6645 C C . HIS B 1 336 ? 7.921 42.545 -18.030 1.00 19.28 336 HIS B C 1
ATOM 6646 O O . HIS B 1 336 ? 6.720 42.553 -17.772 1.00 20.29 336 HIS B O 1
ATOM 6653 N N . PRO B 1 337 ? 8.772 41.707 -17.422 1.00 19.68 337 PRO B N 1
ATOM 6654 C CA . PRO B 1 337 ? 8.381 40.706 -16.422 1.00 20.32 337 PRO B CA 1
ATOM 6655 C C . PRO B 1 337 ? 7.529 41.234 -15.268 1.00 16.76 337 PRO B C 1
ATOM 6656 O O . PRO B 1 337 ? 6.588 40.575 -14.842 1.00 20.93 337 PRO B O 1
ATOM 6660 N N . LEU B 1 338 ? 7.870 42.414 -14.759 1.00 19.54 338 LEU B N 1
ATOM 6661 C CA . LEU B 1 338 ? 7.147 43.001 -13.631 1.00 19.19 338 LEU B CA 1
ATOM 6662 C C . LEU B 1 338 ? 5.753 43.506 -13.976 1.00 21.59 338 LEU B C 1
ATOM 6663 O O . LEU B 1 338 ? 4.917 43.710 -13.090 1.00 23.62 338 LEU B O 1
ATOM 6668 N N . ASP B 1 339 ? 5.498 43.717 -15.260 1.00 23.14 339 ASP B N 1
ATOM 6669 C CA . ASP B 1 339 ? 4.188 44.180 -15.692 1.00 19.81 339 ASP B CA 1
ATOM 6670 C C . ASP B 1 339 ? 3.250 42.998 -15.449 1.00 24.86 339 ASP B C 1
ATOM 6671 O O . ASP B 1 339 ? 3.443 41.917 -16.001 1.00 23.74 339 ASP B O 1
ATOM 6676 N N . PRO B 1 340 ? 2.221 43.191 -14.609 1.00 25.20 340 PRO B N 1
ATOM 6677 C CA . PRO B 1 340 ? 1.262 42.132 -14.289 1.00 25.75 340 PRO B CA 1
ATOM 6678 C C . PRO B 1 340 ? 0.464 41.577 -15.471 1.00 27.68 340 PRO B C 1
ATOM 6679 O O . PRO B 1 340 ? -0.163 40.526 -15.353 1.00 28.14 340 PRO B O 1
ATOM 6683 N N . GLU B 1 341 ? 0.489 42.268 -16.608 1.00 27.37 341 GLU B N 1
ATOM 6684 C CA . GLU B 1 341 ? -0.244 41.791 -17.779 1.00 28.58 341 GLU B CA 1
ATOM 6685 C C . GLU B 1 341 ? 0.639 41.123 -18.834 1.00 27.20 341 GLU B C 1
ATOM 6686 O O . GLU B 1 341 ? 0.133 40.554 -19.803 1.00 23.74 341 GLU B O 1
ATOM 6692 N N . THR B 1 342 ? 1.954 41.190 -18.649 1.00 24.49 342 THR B N 1
ATOM 6693 C CA . THR B 1 342 ? 2.875 40.569 -19.598 1.00 24.63 342 THR B CA 1
ATOM 6694 C C . THR B 1 342 ? 2.671 39.055 -19.579 1.00 22.96 342 THR B C 1
ATOM 6695 O O . THR B 1 342 ? 2.481 38.466 -18.514 1.00 21.79 342 THR B O 1
ATOM 6699 N N . GLU B 1 343 ? 2.699 38.438 -20.759 1.00 21.57 343 GLU B N 1
ATOM 6700 C CA . GLU B 1 343 ? 2.509 36.993 -20.887 1.00 22.38 343 GLU B CA 1
ATOM 6701 C C . GLU B 1 343 ? 3.815 36.275 -21.210 1.00 19.26 343 GLU B C 1
ATOM 6702 O O . GLU B 1 343 ? 4.038 35.150 -20.766 1.00 19.07 343 GLU B O 1
ATOM 6708 N N . VAL B 1 344 ? 4.667 36.936 -21.986 1.00 19.50 344 VAL B N 1
ATOM 6709 C CA . VAL B 1 344 ? 5.971 36.402 -22.361 1.00 18.75 344 VAL B CA 1
ATOM 6710 C C . VAL B 1 344 ? 7.030 37.486 -22.167 1.00 21.46 344 VAL B C 1
ATOM 6711 O O . VAL B 1 344 ? 6.912 38.591 -22.704 1.00 18.32 344 VAL B O 1
ATOM 6715 N N . GLY B 1 345 ? 8.051 37.162 -21.383 1.00 17.46 345 GLY B N 1
ATOM 6716 C CA . GLY B 1 345 ? 9.121 38.099 -21.128 1.00 16.53 345 GLY B CA 1
ATOM 6717 C C . GLY B 1 345 ? 10.371 37.743 -21.917 1.00 23.69 345 GLY B C 1
ATOM 6718 O O . GLY B 1 345 ? 10.305 36.970 -22.874 1.00 22.03 345 GLY B O 1
ATOM 6719 N N . PRO B 1 346 ? 11.536 38.282 -21.526 1.00 19.48 346 PRO B N 1
ATOM 6720 C CA . PRO B 1 346 ? 12.803 38.019 -22.207 1.00 19.15 346 PRO B CA 1
ATOM 6721 C C . PRO B 1 346 ? 13.419 36.684 -21.807 1.00 21.00 346 PRO B C 1
ATOM 6722 O O . PRO B 1 346 ? 13.139 36.165 -20.727 1.00 19.84 346 PRO B O 1
ATOM 6726 N N . LEU B 1 347 ? 14.270 36.142 -22.674 1.00 16.57 347 LEU B N 1
ATOM 6727 C CA . LEU B 1 347 ? 14.940 34.886 -22.373 1.00 21.87 347 LEU B CA 1
ATOM 6728 C C . LEU B 1 347 ? 16.028 35.176 -21.342 1.00 22.69 347 LEU B C 1
ATOM 6729 O O . LEU B 1 347 ? 16.483 36.317 -21.197 1.00 21.10 347 LEU B O 1
ATOM 6734 N N . ILE B 1 348 ? 16.438 34.130 -20.637 1.00 22.40 348 ILE B N 1
ATOM 6735 C CA . ILE B 1 348 ? 17.411 34.229 -19.557 1.00 21.12 348 ILE B CA 1
ATOM 6736 C C . ILE B 1 348 ? 18.726 34.967 -19.770 1.00 22.84 348 ILE B C 1
ATOM 6737 O O . ILE B 1 348 ? 19.149 35.735 -18.907 1.00 18.32 348 ILE B O 1
ATOM 6742 N N . HIS B 1 349 ? 19.373 34.741 -20.905 1.00 18.44 349 HIS B N 1
ATOM 6743 C CA . HIS B 1 349 ? 20.681 35.341 -21.148 1.00 19.85 349 HIS B CA 1
ATOM 6744 C C . HIS B 1 349 ? 20.911 35.509 -22.647 1.00 19.95 349 HIS B C 1
ATOM 6745 O O . HIS B 1 349 ? 20.346 34.767 -23.451 1.00 23.13 349 HIS B O 1
ATOM 6752 N N . PRO B 1 350 ? 21.721 36.506 -23.050 1.00 25.39 350 PRO B N 1
ATOM 6753 C CA . PRO B 1 350 ? 21.953 36.673 -24.490 1.00 23.62 350 PRO B CA 1
ATOM 6754 C C . PRO B 1 350 ? 22.488 35.395 -25.142 1.00 23.83 350 PRO B C 1
ATOM 6755 O O . PRO B 1 350 ? 22.178 35.103 -26.294 1.00 21.07 350 PRO B O 1
ATOM 6759 N N . GLU B 1 351 ? 23.277 34.625 -24.400 1.00 18.07 351 GLU B N 1
ATOM 6760 C CA . GLU B 1 351 ? 23.810 33.382 -24.943 1.00 21.33 351 GLU B CA 1
ATOM 6761 C C . GLU B 1 351 ? 22.687 32.395 -25.251 1.00 20.22 351 GLU B C 1
ATOM 6762 O O . GLU B 1 351 ? 22.736 31.686 -26.252 1.00 24.35 351 GLU B O 1
ATOM 6768 N N . HIS B 1 352 ? 21.664 32.353 -24.404 1.00 20.54 352 HIS B N 1
ATOM 6769 C CA . HIS B 1 352 ? 20.560 31.441 -24.649 1.00 18.59 352 HIS B CA 1
ATOM 6770 C C . HIS B 1 352 ? 19.716 31.937 -25.823 1.00 20.37 352 HIS B C 1
ATOM 6771 O O . HIS B 1 352 ? 19.192 31.139 -26.605 1.00 19.52 352 HIS B O 1
ATOM 6778 N N . LEU B 1 353 ? 19.589 33.255 -25.952 1.00 19.93 353 LEU B N 1
ATOM 6779 C CA . LEU B 1 353 ? 18.822 33.821 -27.056 1.00 16.83 353 LEU B CA 1
ATOM 6780 C C . LEU B 1 353 ? 19.483 33.445 -28.380 1.00 19.77 353 LEU B C 1
ATOM 6781 O O . LEU B 1 353 ? 18.803 33.130 -29.362 1.00 18.93 353 LEU B O 1
ATOM 6786 N N . GLN B 1 354 ? 20.813 33.484 -28.402 1.00 18.12 354 GLN B N 1
ATOM 6787 C CA . GLN B 1 354 ? 21.549 33.136 -29.609 1.00 22.02 354 GLN B CA 1
ATOM 6788 C C . GLN B 1 354 ? 21.316 31.663 -29.940 1.00 25.05 354 GLN B C 1
ATOM 6789 O O . GLN B 1 354 ? 21.147 31.302 -31.103 1.00 19.44 354 GLN B O 1
ATOM 6795 N N . ARG B 1 355 ? 21.297 30.819 -28.911 1.00 20.15 355 ARG B N 1
ATOM 6796 C CA . ARG B 1 355 ? 21.086 29.394 -29.115 1.00 24.69 355 ARG B CA 1
ATOM 6797 C C . ARG B 1 355 ? 19.686 29.100 -29.642 1.00 23.81 355 ARG B C 1
ATOM 6798 O O . ARG B 1 355 ? 19.516 28.287 -30.550 1.00 24.82 355 ARG B O 1
ATOM 6806 N N . VAL B 1 356 ? 18.681 29.752 -29.071 1.00 18.18 356 VAL B N 1
ATOM 6807 C CA . VAL B 1 356 ? 17.313 29.542 -29.518 1.00 18.72 356 VAL B CA 1
ATOM 6808 C C . VAL B 1 356 ? 17.173 30.024 -30.961 1.00 20.12 356 VAL B C 1
ATOM 6809 O O . VAL B 1 356 ? 16.627 29.313 -31.803 1.00 21.49 356 VAL B O 1
ATOM 6813 N N . LEU B 1 357 ? 17.679 31.222 -31.247 1.00 23.91 357 LEU B N 1
ATOM 6814 C CA . LEU B 1 357 ? 17.616 31.775 -32.598 1.00 19.51 357 LEU B CA 1
ATOM 6815 C C . LEU B 1 357 ? 18.386 30.867 -33.540 1.00 19.73 357 LEU B C 1
ATOM 6816 O O . LEU B 1 357 ? 18.085 30.794 -34.727 1.00 19.47 357 LEU B O 1
ATOM 6821 N N . GLY B 1 358 ? 19.377 30.165 -32.995 1.00 22.02 358 GLY B N 1
ATOM 6822 C CA . GLY B 1 358 ? 20.146 29.228 -33.796 1.00 21.28 358 GLY B CA 1
ATOM 6823 C C . GLY B 1 358 ? 19.244 28.112 -34.306 1.00 22.96 358 GLY B C 1
ATOM 6824 O O . GLY B 1 358 ? 19.393 27.654 -35.442 1.00 23.40 358 GLY B O 1
ATOM 6825 N N . TYR B 1 359 ? 18.305 27.665 -33.471 1.00 19.66 359 TYR B N 1
ATOM 6826 C CA . TYR B 1 359 ? 17.376 26.610 -33.875 1.00 20.40 359 TYR B CA 1
ATOM 6827 C C . TYR B 1 359 ? 16.339 27.157 -34.848 1.00 23.16 359 TYR B C 1
ATOM 6828 O O . TYR B 1 359 ? 15.904 26.456 -35.768 1.00 18.88 359 TYR B O 1
ATOM 6837 N N . VAL B 1 360 ? 15.942 28.412 -34.645 1.00 19.19 360 VAL B N 1
ATOM 6838 C CA . VAL B 1 360 ? 14.977 29.034 -35.540 1.00 19.50 360 VAL B CA 1
ATOM 6839 C C . VAL B 1 360 ? 15.590 29.021 -36.937 1.00 22.72 360 VAL B C 1
ATOM 6840 O O . VAL B 1 360 ? 14.916 28.719 -37.927 1.00 24.21 360 VAL B O 1
ATOM 6844 N N . GLU B 1 361 ? 16.876 29.346 -37.011 1.00 21.48 361 GLU B N 1
ATOM 6845 C CA . GLU B 1 361 ? 17.571 29.363 -38.291 1.00 21.79 361 GLU B CA 1
ATOM 6846 C C . GLU B 1 361 ? 17.673 27.955 -38.873 1.00 25.67 361 GLU B C 1
ATOM 6847 O O . GLU B 1 361 ? 17.554 27.770 -40.089 1.00 22.87 361 GLU B O 1
ATOM 6853 N N . ALA B 1 362 ? 17.886 26.963 -38.011 1.00 21.64 362 ALA B N 1
ATOM 6854 C CA . ALA B 1 362 ? 17.991 25.585 -38.482 1.00 23.27 362 ALA B CA 1
ATOM 6855 C C . ALA B 1 362 ? 16.664 25.167 -39.095 1.00 25.28 362 ALA B C 1
ATOM 6856 O O . ALA B 1 362 ? 16.629 24.499 -40.127 1.00 26.46 362 ALA B O 1
ATOM 6858 N N . GLY B 1 363 ? 15.571 25.574 -38.454 1.00 26.24 363 GLY B N 1
ATOM 6859 C CA . GLY B 1 363 ? 14.253 25.235 -38.951 1.00 21.46 363 GLY B CA 1
ATOM 6860 C C . GLY B 1 363 ? 14.019 25.790 -40.339 1.00 26.45 363 GLY B C 1
ATOM 6861 O O . GLY B 1 363 ? 13.633 25.060 -41.252 1.00 26.61 363 GLY B O 1
ATOM 6862 N N . LYS B 1 364 ? 14.249 27.090 -40.499 1.00 23.88 364 LYS B N 1
ATOM 6863 C CA . LYS B 1 364 ? 14.063 27.740 -41.788 1.00 23.57 364 LYS B CA 1
ATOM 6864 C C . LYS B 1 364 ? 14.910 27.039 -42.849 1.00 26.15 364 LYS B C 1
ATOM 6865 O O . LYS B 1 364 ? 14.440 26.753 -43.949 1.00 28.82 364 LYS B O 1
ATOM 6871 N N . ARG B 1 365 ? 16.155 26.747 -42.495 1.00 23.70 365 ARG B N 1
ATOM 6872 C CA . ARG B 1 365 ? 17.092 26.107 -43.405 1.00 27.00 365 ARG B CA 1
ATOM 6873 C C . ARG B 1 365 ? 16.688 24.685 -43.798 1.00 31.87 365 ARG B C 1
ATOM 6874 O O . ARG B 1 365 ? 16.936 24.261 -44.926 1.00 31.72 365 ARG B O 1
ATOM 6882 N N . GLU B 1 366 ? 16.057 23.950 -42.884 1.00 28.90 366 GLU B N 1
ATOM 6883 C CA . GLU B 1 366 ? 15.670 22.579 -43.188 1.00 27.24 366 GLU B CA 1
ATOM 6884 C C . GLU B 1 366 ? 14.302 22.420 -43.845 1.00 29.34 366 GLU B C 1
ATOM 6885 O O . GLU B 1 366 ? 13.820 21.298 -44.017 1.00 31.15 366 GLU B O 1
ATOM 6891 N N . GLY B 1 367 ? 13.678 23.536 -44.215 1.00 23.35 367 GLY B N 1
ATOM 6892 C CA . GLY B 1 367 ? 12.391 23.461 -44.885 1.00 28.72 367 GLY B CA 1
ATOM 6893 C C . GLY B 1 367 ? 11.128 23.736 -44.088 1.00 30.96 367 GLY B C 1
ATOM 6894 O O . GLY B 1 367 ? 10.029 23.695 -44.643 1.00 27.58 367 GLY B O 1
ATOM 6895 N N . ALA B 1 368 ? 11.260 24.014 -42.797 1.00 25.35 368 ALA B N 1
ATOM 6896 C CA . ALA B 1 368 ? 10.082 24.290 -41.984 1.00 25.03 368 ALA B CA 1
ATOM 6897 C C . ALA B 1 368 ? 9.498 25.648 -42.362 1.00 23.68 368 ALA B C 1
ATOM 6898 O O . ALA B 1 368 ? 10.240 26.599 -42.587 1.00 26.00 368 ALA B O 1
ATOM 6900 N N . ARG B 1 369 ? 8.173 25.734 -42.446 1.00 23.46 369 ARG B N 1
ATOM 6901 C CA . ARG B 1 369 ? 7.516 26.997 -42.777 1.00 26.26 369 ARG B CA 1
ATOM 6902 C C . ARG B 1 369 ? 7.297 27.843 -41.533 1.00 25.02 369 ARG B C 1
ATOM 6903 O O . ARG B 1 369 ? 6.563 27.453 -40.628 1.00 25.33 369 ARG B O 1
ATOM 6911 N N . LEU B 1 370 ? 7.933 29.006 -41.498 1.00 24.65 370 LEU B N 1
ATOM 6912 C CA . LEU B 1 370 ? 7.795 29.920 -40.376 1.00 23.22 370 LEU B CA 1
ATOM 6913 C C . LEU B 1 370 ? 6.478 30.653 -40.588 1.00 24.08 370 LEU B C 1
ATOM 6914 O O . LEU B 1 370 ? 6.288 31.302 -41.615 1.00 26.48 370 LEU B O 1
ATOM 6919 N N . LEU B 1 371 ? 5.566 30.544 -39.628 1.00 22.50 371 LEU B N 1
ATOM 6920 C CA . LEU B 1 371 ? 4.255 31.183 -39.750 1.00 22.49 371 LEU B CA 1
ATOM 6921 C C . LEU B 1 371 ? 4.135 32.491 -38.976 1.00 24.51 371 LEU B C 1
ATOM 6922 O O . LEU B 1 371 ? 3.280 33.329 -39.284 1.00 20.52 371 LEU B O 1
ATOM 6927 N N . VAL B 1 372 ? 4.982 32.654 -37.966 1.00 20.57 372 VAL B N 1
ATOM 6928 C CA . VAL B 1 372 ? 4.978 33.861 -37.150 1.00 21.58 372 VAL B CA 1
ATOM 6929 C C . VAL B 1 372 ? 6.173 33.833 -36.198 1.00 22.46 372 VAL B C 1
ATOM 6930 O O . VAL B 1 372 ? 6.643 32.761 -35.811 1.00 21.41 372 VAL B O 1
ATOM 6934 N N . GLY B 1 373 ? 6.671 35.012 -35.839 1.00 23.47 373 GLY B N 1
ATOM 6935 C CA . GLY B 1 373 ? 7.816 35.091 -34.947 1.00 24.30 373 GLY B CA 1
ATOM 6936 C C . GLY B 1 373 ? 9.106 34.776 -35.678 1.00 21.43 373 GLY B C 1
ATOM 6937 O O . GLY B 1 373 ? 9.254 35.125 -36.845 1.00 26.22 373 GLY B O 1
ATOM 6938 N N . GLY B 1 374 ? 10.046 34.126 -34.999 1.00 19.99 374 GLY B N 1
ATOM 6939 C CA . GLY B 1 374 ? 11.303 33.776 -35.642 1.00 22.56 374 GLY B CA 1
ATOM 6940 C C . GLY B 1 374 ? 12.388 34.839 -35.589 1.00 23.43 374 GLY B C 1
ATOM 6941 O O . GLY B 1 374 ? 13.404 34.737 -36.281 1.00 20.74 374 GLY B O 1
ATOM 6942 N N . GLU B 1 375 ? 12.181 35.861 -34.767 1.00 21.42 375 GLU B N 1
ATOM 6943 C CA . GLU B 1 375 ? 13.162 36.929 -34.636 1.00 23.93 375 GLU B CA 1
ATOM 6944 C C . GLU B 1 375 ? 12.907 37.736 -33.371 1.00 23.03 375 GLU B C 1
ATOM 6945 O O . GLU B 1 375 ? 11.841 37.629 -32.767 1.00 21.13 375 GLU B O 1
ATOM 6951 N N . ARG B 1 376 ? 13.898 38.535 -32.981 1.00 23.51 376 ARG B N 1
ATOM 6952 C CA . ARG B 1 376 ? 13.820 39.381 -31.792 1.00 23.35 376 ARG B CA 1
ATOM 6953 C C . ARG B 1 376 ? 12.588 40.267 -31.811 1.00 21.88 376 ARG B C 1
ATOM 6954 O O . ARG B 1 376 ? 12.185 40.753 -32.867 1.00 25.34 376 ARG B O 1
ATOM 6962 N N . ALA B 1 377 ? 11.997 40.476 -30.638 1.00 24.44 377 ALA B N 1
ATOM 6963 C CA . ALA B 1 377 ? 10.828 41.342 -30.515 1.00 25.34 377 ALA B CA 1
ATOM 6964 C C . ALA B 1 377 ? 11.320 42.787 -30.550 1.00 26.77 377 ALA B C 1
ATOM 6965 O O . ALA B 1 377 ? 12.376 43.104 -29.997 1.00 27.54 377 ALA B O 1
ATOM 6967 N N . LYS B 1 378 ? 10.562 43.661 -31.201 1.00 30.42 378 LYS B N 1
ATOM 6968 C CA . LYS B 1 378 ? 10.945 45.067 -31.295 1.00 32.51 378 LYS B CA 1
ATOM 6969 C C . LYS B 1 378 ? 10.207 45.952 -30.299 1.00 29.52 378 LYS B C 1
ATOM 6970 O O . LYS B 1 378 ? 10.811 46.782 -29.618 1.00 28.09 378 LYS B O 1
ATOM 6976 N N . THR B 1 379 ? 8.895 45.769 -30.221 1.00 31.43 379 THR B N 1
ATOM 6977 C CA . THR B 1 379 ? 8.063 46.586 -29.350 1.00 28.57 379 THR B CA 1
ATOM 6978 C C . THR B 1 379 ? 7.133 45.741 -28.488 1.00 28.39 379 THR B C 1
ATOM 6979 O O . THR B 1 379 ? 6.585 44.743 -28.948 1.00 29.23 379 THR B O 1
ATOM 6983 N N . SER B 1 380 ? 6.951 46.150 -27.238 1.00 26.75 380 SER B N 1
ATOM 6984 C CA . SER B 1 380 ? 6.080 45.422 -26.325 1.00 28.90 380 SER B CA 1
ATOM 6985 C C . SER B 1 380 ? 4.629 45.768 -26.611 1.00 30.66 380 SER B C 1
ATOM 6986 O O . SER B 1 380 ? 4.338 46.641 -27.431 1.00 33.37 380 SER B O 1
ATOM 6989 N N . PHE B 1 381 ? 3.719 45.085 -25.923 1.00 31.62 381 PHE B N 1
ATOM 6990 C CA . PHE B 1 381 ? 2.295 45.326 -26.096 1.00 29.03 381 PHE B CA 1
ATOM 6991 C C . PHE B 1 381 ? 1.898 46.675 -25.482 1.00 31.63 381 PHE B C 1
ATOM 6992 O O . PHE B 1 381 ? 0.744 47.085 -25.567 1.00 36.31 381 PHE B O 1
ATOM 7000 N N . ARG B 1 382 ? 2.861 47.359 -24.870 1.00 32.02 382 ARG B N 1
ATOM 7001 C CA . ARG B 1 382 ? 2.619 48.668 -24.256 1.00 34.18 382 ARG B CA 1
ATOM 7002 C C . ARG B 1 382 ? 3.210 49.768 -25.129 1.00 32.94 382 ARG B C 1
ATOM 7003 O O . ARG B 1 382 ? 2.956 50.951 -24.907 1.00 35.38 382 ARG B O 1
ATOM 7011 N N . GLY B 1 383 ? 4.016 49.368 -26.109 1.00 34.94 383 GLY B N 1
ATOM 7012 C CA . GLY B 1 383 ? 4.648 50.324 -27.001 1.00 34.75 383 GLY B CA 1
ATOM 7013 C C . GLY B 1 383 ? 6.082 50.616 -26.593 1.00 38.04 383 GLY B C 1
ATOM 7014 O O . GLY B 1 383 ? 6.724 51.508 -27.147 1.00 38.42 383 GLY B O 1
ATOM 7015 N N . GLU B 1 384 ? 6.588 49.861 -25.622 1.00 34.24 384 GLU B N 1
ATOM 7016 C CA . GLU B 1 384 ? 7.951 50.047 -25.137 1.00 33.46 384 GLU B CA 1
ATOM 7017 C C . GLU B 1 384 ? 8.973 49.385 -26.058 1.00 33.00 384 GLU B C 1
ATOM 7018 O O . GLU B 1 384 ? 8.713 48.325 -26.629 1.00 30.82 384 GLU B O 1
ATOM 7024 N N . ASP B 1 385 ? 10.131 50.022 -26.203 1.00 28.28 385 ASP B N 1
ATOM 7025 C CA . ASP B 1 385 ? 11.202 49.485 -27.031 1.00 33.16 385 ASP B CA 1
ATOM 7026 C C . ASP B 1 385 ? 11.827 48.329 -26.251 1.00 32.21 385 ASP B C 1
ATOM 7027 O O . ASP B 1 385 ? 12.189 48.487 -25.086 1.00 30.69 385 ASP B O 1
ATOM 7032 N N . LEU B 1 386 ? 11.951 47.171 -26.893 1.00 27.19 386 LEU B N 1
ATOM 7033 C CA . LEU B 1 386 ? 12.511 45.992 -26.239 1.00 27.54 386 LEU B CA 1
ATOM 7034 C C . LEU B 1 386 ? 13.866 45.572 -26.794 1.00 30.71 386 LEU B C 1
ATOM 7035 O O . LEU B 1 386 ? 14.404 44.536 -26.398 1.00 30.52 386 LEU B O 1
ATOM 7040 N N . SER B 1 387 ? 14.418 46.379 -27.693 1.00 21.59 387 SER B N 1
ATOM 7041 C CA . SER B 1 387 ? 15.693 46.065 -28.326 1.00 27.26 387 SER B CA 1
ATOM 7042 C C . SER B 1 387 ? 16.872 45.811 -27.384 1.00 28.10 387 SER B C 1
ATOM 7043 O O . SER B 1 387 ? 17.862 45.205 -27.788 1.00 29.81 387 SER B O 1
ATOM 7046 N N . ARG B 1 388 ? 16.779 46.255 -26.135 1.00 29.42 388 ARG B N 1
ATOM 7047 C CA . ARG B 1 388 ? 17.886 46.054 -25.205 1.00 27.21 388 ARG B CA 1
ATOM 7048 C C . ARG B 1 388 ? 17.782 44.805 -24.334 1.00 30.59 388 ARG B C 1
ATOM 7049 O O . ARG B 1 388 ? 18.679 44.514 -23.542 1.00 39.84 388 ARG B O 1
ATOM 7057 N N . GLY B 1 389 ? 16.694 44.061 -24.484 1.00 24.23 389 GLY B N 1
ATOM 7058 C CA . GLY B 1 389 ? 16.531 42.840 -23.715 1.00 27.39 389 GLY B CA 1
ATOM 7059 C C . GLY B 1 389 ? 16.574 41.616 -24.617 1.00 24.18 389 GLY B C 1
ATOM 7060 O O . GLY B 1 389 ? 16.552 41.740 -25.841 1.00 25.33 389 GLY B O 1
ATOM 7061 N N . ASN B 1 390 ? 16.617 40.430 -24.022 1.00 24.00 390 ASN B N 1
ATOM 7062 C CA . ASN B 1 390 ? 16.671 39.193 -24.797 1.00 23.03 390 ASN B CA 1
ATOM 7063 C C . ASN B 1 390 ? 15.273 38.731 -25.183 1.00 20.54 390 ASN B C 1
ATOM 7064 O O . ASN B 1 390 ? 14.896 37.584 -24.939 1.00 22.45 390 ASN B O 1
ATOM 7069 N N . TYR B 1 391 ? 14.511 39.627 -25.802 1.00 20.91 391 TYR B N 1
ATOM 7070 C CA . TYR B 1 391 ? 13.144 39.319 -26.197 1.00 19.44 391 TYR B CA 1
ATOM 7071 C C . TYR B 1 391 ? 12.991 38.632 -27.544 1.00 22.91 391 TYR B C 1
ATOM 7072 O O . TYR B 1 391 ? 13.401 39.163 -28.581 1.00 19.20 391 TYR B O 1
ATOM 7081 N N . LEU B 1 392 ? 12.388 37.447 -27.510 1.00 19.82 392 LEU B N 1
ATOM 7082 C CA . LEU B 1 392 ? 12.120 36.664 -28.708 1.00 18.72 392 LEU B CA 1
ATOM 7083 C C . LEU B 1 392 ? 10.610 36.565 -28.878 1.00 18.05 392 LEU B C 1
ATOM 7084 O O . LEU B 1 392 ? 9.885 36.296 -27.915 1.00 16.08 392 LEU B O 1
ATOM 7089 N N . LEU B 1 393 ? 10.141 36.782 -30.100 1.00 16.47 393 LEU B N 1
ATOM 7090 C CA . LEU B 1 393 ? 8.718 36.707 -30.397 1.00 15.86 393 LEU B CA 1
ATOM 7091 C C . LEU B 1 393 ? 8.224 35.264 -30.396 1.00 17.82 393 LEU B C 1
ATOM 7092 O O . LEU B 1 393 ? 8.939 34.351 -30.822 1.00 18.94 393 LEU B O 1
ATOM 7097 N N . PRO B 1 394 ? 7.005 35.031 -29.886 1.00 16.86 394 PRO B N 1
ATOM 7098 C CA . PRO B 1 394 ? 6.481 33.666 -29.884 1.00 20.55 394 PRO B CA 1
ATOM 7099 C C . PRO B 1 394 ? 6.590 33.176 -31.331 1.00 23.19 394 PRO B C 1
ATOM 7100 O O . PRO B 1 394 ? 6.181 33.870 -32.264 1.00 23.06 394 PRO B O 1
ATOM 7104 N N . THR B 1 395 ? 7.143 31.985 -31.508 1.00 21.00 395 THR B N 1
ATOM 7105 C CA . THR B 1 395 ? 7.386 31.444 -32.835 1.00 21.24 395 THR B CA 1
ATOM 7106 C C . THR B 1 395 ? 6.679 30.131 -33.151 1.00 24.59 395 THR B C 1
ATOM 7107 O O . THR B 1 395 ? 6.672 29.207 -32.341 1.00 26.60 395 THR B O 1
ATOM 7111 N N . VAL B 1 396 ? 6.102 30.049 -34.347 1.00 22.47 396 VAL B N 1
ATOM 7112 C CA . VAL B 1 396 ? 5.398 28.848 -34.777 1.00 23.96 396 VAL B CA 1
ATOM 7113 C C . VAL B 1 396 ? 5.834 28.411 -36.176 1.00 24.70 396 VAL B C 1
ATOM 7114 O O . VAL B 1 396 ? 5.837 29.210 -37.113 1.00 22.17 396 VAL B O 1
ATOM 7118 N N . PHE B 1 397 ? 6.198 27.138 -36.302 1.00 21.89 397 PHE B N 1
ATOM 7119 C CA . PHE B 1 397 ? 6.621 26.549 -37.570 1.00 21.27 397 PHE B CA 1
ATOM 7120 C C . PHE B 1 397 ? 5.691 25.397 -37.921 1.00 22.59 397 PHE B C 1
ATOM 7121 O O . PHE B 1 397 ? 5.061 24.809 -37.043 1.00 20.06 397 PHE B O 1
ATOM 7129 N N . VAL B 1 398 ? 5.614 25.075 -39.207 1.00 22.57 398 VAL B N 1
ATOM 7130 C CA . VAL B 1 398 ? 4.866 23.904 -39.644 1.00 22.22 398 VAL B CA 1
ATOM 7131 C C . VAL B 1 398 ? 6.022 23.070 -40.166 1.00 20.77 398 VAL B C 1
ATOM 7132 O O . VAL B 1 398 ? 6.811 23.551 -40.976 1.00 27.45 398 VAL B O 1
ATOM 7136 N N . GLY B 1 399 ? 6.159 21.842 -39.685 1.00 23.81 399 GLY B N 1
ATOM 7137 C CA . GLY B 1 399 ? 7.268 21.030 -40.144 1.00 19.84 399 GLY B CA 1
ATOM 7138 C C . GLY B 1 399 ? 6.995 19.547 -40.131 1.00 19.99 399 GLY B C 1
ATOM 7139 O O . GLY B 1 399 ? 5.846 19.116 -40.164 1.00 21.78 399 GLY B O 1
ATOM 7140 N N . GLU B 1 400 ? 8.069 18.769 -40.094 1.00 23.71 400 GLU B N 1
ATOM 7141 C CA . GLU B 1 400 ? 7.985 17.319 -40.072 1.00 22.23 400 GLU B CA 1
ATOM 7142 C C . GLU B 1 400 ? 8.681 16.844 -38.810 1.00 23.83 400 GLU B C 1
ATOM 7143 O O . GLU B 1 400 ? 9.609 17.488 -38.323 1.00 24.18 400 GLU B O 1
ATOM 7149 N N . ASN B 1 401 ? 8.232 15.709 -38.291 1.00 21.35 401 ASN B N 1
ATOM 7150 C CA . ASN B 1 401 ? 8.771 15.164 -37.060 1.00 18.89 401 ASN B CA 1
ATOM 7151 C C . ASN B 1 401 ? 10.257 14.822 -37.076 1.00 20.68 401 ASN B C 1
ATOM 7152 O O . ASN B 1 401 ? 10.895 14.791 -36.029 1.00 22.24 401 ASN B O 1
ATOM 7157 N N . HIS B 1 402 ? 10.822 14.573 -38.249 1.00 23.69 402 HIS B N 1
ATOM 7158 C CA . HIS B 1 402 ? 12.242 14.241 -38.318 1.00 26.03 402 HIS B CA 1
ATOM 7159 C C . HIS B 1 402 ? 13.174 15.445 -38.429 1.00 23.03 402 HIS B C 1
ATOM 7160 O O . HIS B 1 402 ? 14.391 15.288 -38.515 1.00 24.06 402 HIS B O 1
ATOM 7167 N N . MET B 1 403 ? 12.608 16.647 -38.427 1.00 22.47 403 MET B N 1
ATOM 7168 C CA . MET B 1 403 ? 13.423 17.857 -38.508 1.00 22.64 403 MET B CA 1
ATOM 7169 C C . MET B 1 403 ? 14.157 18.094 -37.192 1.00 22.40 403 MET B C 1
ATOM 7170 O O . MET B 1 403 ? 13.705 17.674 -36.124 1.00 20.41 403 MET B O 1
ATOM 7175 N N . LYS B 1 404 ? 15.299 18.763 -37.278 1.00 24.94 404 LYS B N 1
ATOM 7176 C CA . LYS B 1 404 ? 16.099 19.055 -36.099 1.00 24.45 404 LYS B CA 1
ATOM 7177 C C . LYS B 1 404 ? 15.285 19.855 -35.073 1.00 24.56 404 LYS B C 1
ATOM 7178 O O . LYS B 1 404 ? 15.385 19.607 -33.868 1.00 22.40 404 LYS B O 1
ATOM 7184 N N . ILE B 1 405 ? 14.462 20.793 -35.543 1.00 19.10 405 ILE B N 1
ATOM 7185 C CA . ILE B 1 405 ? 13.659 21.597 -34.627 1.00 21.29 405 ILE B CA 1
ATOM 7186 C C . ILE B 1 405 ? 12.564 20.779 -33.962 1.00 21.34 405 ILE B C 1
ATOM 7187 O O . ILE B 1 405 ? 11.963 21.219 -32.984 1.00 24.55 405 ILE B O 1
ATOM 7192 N N . ALA B 1 406 ? 12.301 19.591 -34.493 1.00 20.88 406 ALA B N 1
ATOM 7193 C CA . ALA B 1 406 ? 11.278 18.727 -33.918 1.00 21.92 406 ALA B CA 1
ATOM 7194 C C . ALA B 1 406 ? 11.907 17.666 -33.018 1.00 18.19 406 ALA B C 1
ATOM 7195 O O . ALA B 1 406 ? 11.256 17.139 -32.126 1.00 23.04 406 ALA B O 1
ATOM 7197 N N . GLN B 1 407 ? 13.182 17.379 -33.245 1.00 19.35 407 GLN B N 1
ATOM 7198 C CA . GLN B 1 407 ? 13.889 16.353 -32.490 1.00 19.71 407 GLN B CA 1
ATOM 7199 C C . GLN B 1 407 ? 14.733 16.842 -31.322 1.00 25.47 407 GLN B C 1
ATOM 7200 O O . GLN B 1 407 ? 15.038 16.073 -30.413 1.00 24.95 407 GLN B O 1
ATOM 7206 N N . GLU B 1 408 ? 15.119 18.113 -31.341 1.00 24.70 408 GLU B N 1
ATOM 7207 C CA . GLU B 1 408 ? 15.957 18.645 -30.275 1.00 23.99 408 GLU B CA 1
ATOM 7208 C C . GLU B 1 408 ? 15.249 19.685 -29.423 1.00 24.59 408 GLU B C 1
ATOM 7209 O O . GLU B 1 408 ? 14.449 20.474 -29.929 1.00 22.50 408 GLU B O 1
ATOM 7215 N N . GLU B 1 409 ? 15.541 19.673 -28.125 1.00 22.00 409 GLU B N 1
ATOM 7216 C CA . GLU B 1 409 ? 14.934 20.626 -27.207 1.00 21.04 409 GLU B CA 1
ATOM 7217 C C . GLU B 1 409 ? 15.495 22.017 -27.482 1.00 19.53 409 GLU B C 1
ATOM 7218 O O . GLU B 1 409 ? 16.706 22.209 -27.535 1.00 21.24 409 GLU B O 1
ATOM 7224 N N . ILE B 1 410 ? 14.605 22.984 -27.657 1.00 20.03 410 ILE B N 1
ATOM 7225 C CA . ILE B 1 410 ? 15.010 24.355 -27.927 1.00 21.12 410 ILE B CA 1
ATOM 7226 C C . ILE B 1 410 ? 14.961 25.181 -26.640 1.00 18.84 410 ILE B C 1
ATOM 7227 O O . ILE B 1 410 ? 15.766 26.091 -26.437 1.00 20.14 410 ILE B O 1
ATOM 7232 N N . PHE B 1 411 ? 14.015 24.853 -25.770 1.00 20.72 411 PHE B N 1
ATOM 7233 C CA . PHE B 1 411 ? 13.863 25.546 -24.497 1.00 19.30 411 PHE B CA 1
ATOM 7234 C C . PHE B 1 411 ? 13.630 27.048 -24.696 1.00 21.36 411 PHE B C 1
ATOM 7235 O O . PHE B 1 411 ? 14.269 27.889 -24.058 1.00 17.94 411 PHE B O 1
ATOM 7243 N N . GLY B 1 412 ? 12.694 27.359 -25.589 1.00 20.89 412 GLY B N 1
ATOM 7244 C CA . GLY B 1 412 ? 12.331 28.731 -25.891 1.00 19.74 412 GLY B CA 1
ATOM 7245 C C . GLY B 1 412 ? 10.909 28.764 -26.438 1.00 20.34 412 GLY B C 1
ATOM 7246 O O . GLY B 1 412 ? 10.317 27.706 -26.673 1.00 20.88 412 GLY B O 1
ATOM 7247 N N . PRO B 1 413 ? 10.331 29.956 -26.659 1.00 20.38 413 PRO B N 1
ATOM 7248 C CA . PRO B 1 413 ? 8.964 30.085 -27.180 1.00 20.51 413 PRO B CA 1
ATOM 7249 C C . PRO B 1 413 ? 8.875 29.752 -28.670 1.00 21.77 413 PRO B C 1
ATOM 7250 O O . PRO B 1 413 ? 8.478 30.583 -29.485 1.00 19.09 413 PRO B O 1
ATOM 7254 N N . VAL B 1 414 ? 9.238 28.519 -29.012 1.00 25.48 414 VAL B N 1
ATOM 7255 C CA . VAL B 1 414 ? 9.228 28.065 -30.397 1.00 21.92 414 VAL B CA 1
ATOM 7256 C C . VAL B 1 414 ? 8.438 26.772 -30.502 1.00 20.80 414 VAL B C 1
ATOM 7257 O O . VAL B 1 414 ? 8.751 25.785 -29.837 1.00 17.28 414 VAL B O 1
ATOM 7261 N N . LEU B 1 415 ? 7.419 26.789 -31.350 1.00 18.99 415 LEU B N 1
ATOM 7262 C CA . LEU B 1 415 ? 6.551 25.636 -31.550 1.00 22.58 415 LEU B CA 1
ATOM 7263 C C . LEU B 1 415 ? 6.593 25.118 -32.986 1.00 24.20 415 LEU B C 1
ATOM 7264 O O . LEU B 1 415 ? 6.687 25.900 -33.931 1.00 23.27 415 LEU B O 1
ATOM 7269 N N . VAL B 1 416 ? 6.528 23.799 -33.144 1.00 22.72 416 VAL B N 1
ATOM 7270 C CA . VAL B 1 416 ? 6.504 23.206 -34.470 1.00 19.02 416 VAL B CA 1
ATOM 7271 C C . VAL B 1 416 ? 5.244 22.361 -34.609 1.00 19.53 416 VAL B C 1
ATOM 7272 O O . VAL B 1 416 ? 5.001 21.456 -33.812 1.00 18.22 416 VAL B O 1
ATOM 7276 N N . ALA B 1 417 ? 4.431 22.685 -35.612 1.00 21.24 417 ALA B N 1
ATOM 7277 C CA . ALA B 1 417 ? 3.190 21.961 -35.875 1.00 16.54 417 ALA B CA 1
ATOM 7278 C C . ALA B 1 417 ? 3.430 20.877 -36.921 1.00 19.62 417 ALA B C 1
ATOM 7279 O O . ALA B 1 417 ? 4.009 21.133 -37.979 1.00 22.21 417 ALA B O 1
ATOM 7281 N N . ILE B 1 418 ? 2.972 19.668 -36.618 1.00 25.69 418 ILE B N 1
ATOM 7282 C CA . ILE B 1 418 ? 3.147 18.511 -37.494 1.00 19.71 418 ILE B CA 1
ATOM 7283 C C . ILE B 1 418 ? 1.816 17.778 -37.638 1.00 22.69 418 ILE B C 1
ATOM 7284 O O . ILE B 1 418 ? 1.131 17.528 -36.653 1.00 24.57 418 ILE B O 1
ATOM 7289 N N . PRO B 1 419 ? 1.439 17.409 -38.871 1.00 26.50 419 PRO B N 1
ATOM 7290 C CA . PRO B 1 419 ? 0.169 16.708 -39.071 1.00 21.19 419 PRO B CA 1
ATOM 7291 C C . PRO B 1 419 ? 0.243 15.194 -38.891 1.00 19.32 419 PRO B C 1
ATOM 7292 O O . PRO B 1 419 ? 1.315 14.595 -38.995 1.00 22.30 419 PRO B O 1
ATOM 7296 N N . PHE B 1 420 ? -0.899 14.581 -38.596 1.00 17.54 420 PHE B N 1
ATOM 7297 C CA . PHE B 1 420 ? -0.953 13.128 -38.502 1.00 21.88 420 PHE B CA 1
ATOM 7298 C C . PHE B 1 420 ? -2.241 12.651 -39.169 1.00 22.67 420 PHE B C 1
ATOM 7299 O O . PHE B 1 420 ? -3.276 13.328 -39.141 1.00 21.21 420 PHE B O 1
ATOM 7307 N N . LYS B 1 421 ? -2.143 11.497 -39.811 1.00 24.91 421 LYS B N 1
ATOM 7308 C CA . LYS B 1 421 ? -3.247 10.902 -40.543 1.00 31.28 421 LYS B CA 1
ATOM 7309 C C . LYS B 1 421 ? -4.292 10.244 -39.647 1.00 28.71 421 LYS B C 1
ATOM 7310 O O . LYS B 1 421 ? -5.493 10.389 -39.872 1.00 26.26 421 LYS B O 1
ATOM 7316 N N . ASP B 1 422 ? -3.828 9.524 -38.631 1.00 27.27 422 ASP B N 1
ATOM 7317 C CA . ASP B 1 422 ? -4.725 8.823 -37.723 1.00 29.82 422 ASP B CA 1
ATOM 7318 C C . ASP B 1 422 ? -4.047 8.524 -36.386 1.00 26.65 422 ASP B C 1
ATOM 7319 O O . ASP B 1 422 ? -2.861 8.792 -36.205 1.00 24.78 422 ASP B O 1
ATOM 7324 N N . GLU B 1 423 ? -4.807 7.956 -35.458 1.00 26.05 423 GLU B N 1
ATOM 7325 C CA . GLU B 1 423 ? -4.288 7.643 -34.133 1.00 27.91 423 GLU B CA 1
ATOM 7326 C C . GLU B 1 423 ? -2.946 6.927 -34.175 1.00 28.17 423 GLU B C 1
ATOM 7327 O O . GLU B 1 423 ? -2.008 7.313 -33.477 1.00 27.85 423 GLU B O 1
ATOM 7333 N N . GLU B 1 424 ? -2.858 5.879 -34.986 1.00 27.34 424 GLU B N 1
ATOM 7334 C CA . GLU B 1 424 ? -1.622 5.115 -35.109 1.00 25.82 424 GLU B CA 1
ATOM 7335 C C . GLU B 1 424 ? -0.436 6.019 -35.444 1.00 25.91 424 GLU B C 1
ATOM 7336 O O . GLU B 1 424 ? 0.611 5.943 -34.800 1.00 25.03 424 GLU B O 1
ATOM 7342 N N . GLU B 1 425 ? -0.607 6.877 -36.446 1.00 22.14 425 GLU B N 1
ATOM 7343 C CA . GLU B 1 425 ? 0.456 7.786 -36.864 1.00 24.44 425 GLU B CA 1
ATOM 7344 C C . GLU B 1 425 ? 0.748 8.846 -35.798 1.00 19.87 425 GLU B C 1
ATOM 7345 O O . GLU B 1 425 ? 1.901 9.187 -35.546 1.00 20.65 425 GLU B O 1
ATOM 7351 N N . ALA B 1 426 ? -0.296 9.366 -35.168 1.00 19.74 426 ALA B N 1
ATOM 7352 C CA . ALA B 1 426 ? -0.105 10.364 -34.125 1.00 24.07 426 ALA B CA 1
ATOM 7353 C C . ALA B 1 426 ? 0.765 9.760 -33.017 1.00 23.36 426 ALA B C 1
ATOM 7354 O O . ALA B 1 426 ? 1.666 10.417 -32.494 1.00 22.68 426 ALA B O 1
ATOM 7356 N N . LEU B 1 427 ? 0.502 8.498 -32.682 1.00 22.82 427 LEU B N 1
ATOM 7357 C CA . LEU B 1 427 ? 1.250 7.797 -31.636 1.00 21.58 427 LEU B CA 1
ATOM 7358 C C . LEU B 1 427 ? 2.710 7.556 -32.019 1.00 22.04 427 LEU B C 1
ATOM 7359 O O . LEU B 1 427 ? 3.617 7.786 -31.218 1.00 20.66 427 LEU B O 1
ATOM 7364 N N . ARG B 1 428 ? 2.928 7.079 -33.240 1.00 20.54 428 ARG B N 1
ATOM 7365 C CA . ARG B 1 428 ? 4.277 6.813 -33.730 1.00 22.46 428 ARG B CA 1
ATOM 7366 C C . ARG B 1 428 ? 5.122 8.086 -33.688 1.00 22.69 428 ARG B C 1
ATOM 7367 O O . ARG B 1 428 ? 6.225 8.089 -33.138 1.00 23.70 428 ARG B O 1
ATOM 7375 N N . LYS B 1 429 ? 4.607 9.169 -34.261 1.00 16.33 429 LYS B N 1
ATOM 7376 C CA . LYS B 1 429 ? 5.350 10.426 -34.271 1.00 21.91 429 LYS B CA 1
ATOM 7377 C C . LYS B 1 429 ? 5.597 10.964 -32.868 1.00 19.54 429 LYS B C 1
ATOM 7378 O O . LYS B 1 429 ? 6.671 11.481 -32.575 1.00 23.80 429 LYS B O 1
ATOM 7384 N N . ALA B 1 430 ? 4.604 10.839 -31.997 1.00 20.49 430 ALA B N 1
ATOM 7385 C CA . ALA B 1 430 ? 4.739 11.333 -30.633 1.00 21.25 430 ALA B CA 1
ATOM 7386 C C . ALA B 1 430 ? 5.885 10.640 -29.898 1.00 22.24 430 ALA B C 1
ATOM 7387 O O . ALA B 1 430 ? 6.702 11.299 -29.260 1.00 22.05 430 ALA B O 1
ATOM 7389 N N . ASN B 1 431 ? 5.948 9.315 -29.999 1.00 23.67 431 ASN B N 1
ATOM 7390 C CA . ASN B 1 431 ? 6.993 8.546 -29.326 1.00 21.12 431 ASN B CA 1
ATOM 7391 C C . ASN B 1 431 ? 8.340 8.590 -30.022 1.00 21.68 431 ASN B C 1
ATOM 7392 O O . ASN B 1 431 ? 9.343 8.155 -29.460 1.00 20.76 431 ASN B O 1
ATOM 7397 N N . ASP B 1 432 ? 8.368 9.120 -31.237 1.00 18.25 432 ASP B N 1
ATOM 7398 C CA . ASP B 1 432 ? 9.602 9.153 -32.000 1.00 22.16 432 ASP B CA 1
ATOM 7399 C C . ASP B 1 432 ? 10.575 10.307 -31.738 1.00 26.04 432 ASP B C 1
ATOM 7400 O O . ASP B 1 432 ? 10.796 11.149 -32.605 1.00 28.10 432 ASP B O 1
ATOM 7405 N N . THR B 1 433 ? 11.138 10.340 -30.531 1.00 22.03 433 THR B N 1
ATOM 7406 C CA . THR B 1 433 ? 12.156 11.323 -30.145 1.00 23.49 433 THR B CA 1
ATOM 7407 C C . THR B 1 433 ? 12.943 10.635 -29.045 1.00 19.38 433 THR B C 1
ATOM 7408 O O . THR B 1 433 ? 12.520 9.599 -28.538 1.00 21.22 433 THR B O 1
ATOM 7412 N N . LYS B 1 434 ? 14.083 11.200 -28.676 1.00 21.44 434 LYS B N 1
ATOM 7413 C CA . LYS B 1 434 ? 14.901 10.599 -27.631 1.00 24.95 434 LYS B CA 1
ATOM 7414 C C . LYS B 1 434 ? 14.398 10.963 -26.242 1.00 24.35 434 LYS B C 1
ATOM 7415 O O . LYS B 1 434 ? 14.906 10.457 -25.242 1.00 27.49 434 LYS B O 1
ATOM 7421 N N . TYR B 1 435 ? 13.390 11.829 -26.183 1.00 22.66 435 TYR B N 1
ATOM 7422 C CA . TYR B 1 435 ? 12.835 12.261 -24.906 1.00 26.72 435 TYR B CA 1
ATOM 7423 C C . TYR B 1 435 ? 11.576 11.500 -24.478 1.00 27.07 435 TYR B C 1
ATOM 7424 O O . TYR B 1 435 ? 11.015 10.708 -25.238 1.00 24.81 435 TYR B O 1
ATOM 7433 N N . GLY B 1 436 ? 11.142 11.754 -23.247 1.00 24.50 436 GLY B N 1
ATOM 7434 C CA . GLY B 1 436 ? 9.959 11.097 -22.729 1.00 23.65 436 GLY B CA 1
ATOM 7435 C C . GLY B 1 436 ? 9.522 11.664 -21.397 1.00 22.57 436 GLY B C 1
ATOM 7436 O O . GLY B 1 436 ? 9.350 10.927 -20.429 1.00 25.44 436 GLY B O 1
ATOM 7437 N N . LEU B 1 437 ? 9.335 12.978 -21.340 1.00 24.02 437 LEU B N 1
ATOM 7438 C CA . LEU B 1 437 ? 8.918 13.617 -20.098 1.00 21.43 437 LEU B CA 1
ATOM 7439 C C . LEU B 1 437 ? 7.397 13.682 -19.985 1.00 22.20 437 LEU B C 1
ATOM 7440 O O . LEU B 1 437 ? 6.804 13.026 -19.134 1.00 21.32 437 LEU B O 1
ATOM 7445 N N . ALA B 1 438 ? 6.769 14.476 -20.845 1.00 20.99 438 ALA B N 1
ATOM 7446 C CA . ALA B 1 438 ? 5.323 14.620 -20.813 1.00 20.55 438 ALA B CA 1
ATOM 7447 C C . ALA B 1 438 ? 4.705 14.530 -22.202 1.00 22.42 438 ALA B C 1
ATOM 7448 O O . ALA B 1 438 ? 5.401 14.604 -23.215 1.00 24.57 438 ALA B O 1
ATOM 7450 N N . ALA B 1 439 ? 3.388 14.365 -22.232 1.00 19.40 439 ALA B N 1
ATOM 7451 C CA . ALA B 1 439 ? 2.634 14.280 -23.474 1.00 19.41 439 ALA B CA 1
ATOM 7452 C C . ALA B 1 439 ? 1.231 14.775 -23.153 1.00 19.17 439 ALA B C 1
ATOM 7453 O O . ALA B 1 439 ? 0.741 14.570 -22.043 1.00 16.58 439 ALA B O 1
ATOM 7455 N N . TYR B 1 440 ? 0.595 15.435 -24.114 1.00 18.94 440 TYR B N 1
ATOM 7456 C CA . TYR B 1 440 ? -0.753 15.961 -23.913 1.00 19.82 440 TYR B CA 1
ATOM 7457 C C . TYR B 1 440 ? -1.679 15.438 -25.007 1.00 21.81 440 TYR B C 1
ATOM 7458 O O . TYR B 1 440 ? -1.350 15.489 -26.195 1.00 25.43 440 TYR B O 1
ATOM 7467 N N . VAL B 1 441 ? -2.839 14.936 -24.608 1.00 19.10 441 VAL B N 1
ATOM 7468 C CA . VAL B 1 441 ? -3.780 14.390 -25.568 1.00 19.81 441 VAL B CA 1
ATOM 7469 C C . VAL B 1 441 ? -5.138 15.057 -25.482 1.00 21.88 441 VAL B C 1
ATOM 7470 O O . VAL B 1 441 ? -5.783 15.040 -24.435 1.00 23.51 441 VAL B O 1
ATOM 7474 N N . PHE B 1 442 ? -5.568 15.646 -26.591 1.00 19.97 442 PHE B N 1
ATOM 7475 C CA . PHE B 1 442 ? -6.861 16.296 -26.634 1.00 21.94 442 PHE B CA 1
ATOM 7476 C C . PHE B 1 442 ? -7.795 15.514 -27.538 1.00 21.78 442 PHE B C 1
ATOM 7477 O O . PHE B 1 442 ? -7.645 15.506 -28.759 1.00 22.26 442 PHE B O 1
ATOM 7485 N N . THR B 1 443 ? -8.743 14.831 -26.909 1.00 23.92 443 THR B N 1
ATOM 7486 C CA . THR B 1 443 ? -9.735 14.028 -27.609 1.00 23.39 443 THR B CA 1
ATOM 7487 C C . THR B 1 443 ? -10.861 13.706 -26.637 1.00 25.73 443 THR B C 1
ATOM 7488 O O . THR B 1 443 ? -10.622 13.546 -25.440 1.00 25.15 443 THR B O 1
ATOM 7492 N N . ARG B 1 444 ? -12.085 13.620 -27.151 1.00 23.81 444 ARG B N 1
ATOM 7493 C CA . ARG B 1 444 ? -13.237 13.308 -26.313 1.00 23.84 444 ARG B CA 1
ATOM 7494 C C . ARG B 1 444 ? -13.518 11.806 -26.253 1.00 23.65 444 ARG B C 1
ATOM 7495 O O . ARG B 1 444 ? -14.293 11.351 -25.412 1.00 22.54 444 ARG B O 1
ATOM 7503 N N . ASP B 1 445 ? -12.893 11.040 -27.142 1.00 22.85 445 ASP B N 1
ATOM 7504 C CA . ASP B 1 445 ? -13.106 9.594 -27.172 1.00 26.16 445 ASP B CA 1
ATOM 7505 C C . ASP B 1 445 ? -12.466 8.888 -25.979 1.00 26.61 445 ASP B C 1
ATOM 7506 O O . ASP B 1 445 ? -11.242 8.878 -25.824 1.00 25.98 445 ASP B O 1
ATOM 7511 N N . LEU B 1 446 ? -13.317 8.294 -25.147 1.00 27.52 446 LEU B N 1
ATOM 7512 C CA . LEU B 1 446 ? -12.900 7.582 -23.942 1.00 26.23 446 LEU B CA 1
ATOM 7513 C C . LEU B 1 446 ? -11.801 6.544 -24.168 1.00 29.57 446 LEU B C 1
ATOM 7514 O O . LEU B 1 446 ? -10.706 6.658 -23.614 1.00 28.58 446 LEU B O 1
ATOM 7519 N N . GLU B 1 447 ? -12.090 5.537 -24.986 1.00 23.85 447 GLU B N 1
ATOM 7520 C CA . GLU B 1 447 ? -11.125 4.483 -25.243 1.00 23.35 447 GLU B CA 1
ATOM 7521 C C . GLU B 1 447 ? -9.849 4.961 -25.929 1.00 27.84 447 GLU B C 1
ATOM 7522 O O . GLU B 1 447 ? -8.757 4.478 -25.614 1.00 24.53 447 GLU B O 1
ATOM 7528 N N . ARG B 1 448 ? -9.970 5.910 -26.853 1.00 24.64 448 ARG B N 1
ATOM 7529 C CA . ARG B 1 448 ? -8.783 6.431 -27.525 1.00 23.92 448 ARG B CA 1
ATOM 7530 C C . ARG B 1 448 ? -7.854 7.091 -26.505 1.00 21.88 448 ARG B C 1
ATOM 7531 O O . ARG B 1 448 ? -6.649 6.860 -26.503 1.00 17.91 448 ARG B O 1
ATOM 7539 N N . ALA B 1 449 ? -8.434 7.907 -25.635 1.00 20.89 449 ALA B N 1
ATOM 7540 C CA . ALA B 1 449 ? -7.668 8.616 -24.622 1.00 28.41 449 ALA B CA 1
ATOM 7541 C C . ALA B 1 449 ? -6.838 7.679 -23.741 1.00 29.00 449 ALA B C 1
ATOM 7542 O O . ALA B 1 449 ? -5.618 7.820 -23.647 1.00 28.00 449 ALA B O 1
ATOM 7544 N N . HIS B 1 450 ? -7.501 6.724 -23.098 1.00 31.32 450 HIS B N 1
ATOM 7545 C CA . HIS B 1 450 ? -6.813 5.789 -22.214 1.00 32.30 450 HIS B CA 1
ATOM 7546 C C . HIS B 1 450 ? -5.826 4.904 -22.941 1.00 28.47 450 HIS B C 1
ATOM 7547 O O . HIS B 1 450 ? -4.809 4.509 -22.379 1.00 26.43 450 HIS B O 1
ATOM 7554 N N . ARG B 1 451 ? -6.126 4.613 -24.198 1.00 25.80 451 ARG B N 1
ATOM 7555 C CA . ARG B 1 451 ? -5.268 3.779 -25.017 1.00 25.83 451 ARG B CA 1
ATOM 7556 C C . ARG B 1 451 ? -3.973 4.528 -25.344 1.00 26.90 451 ARG B C 1
ATOM 7557 O O . ARG B 1 451 ? -2.874 3.979 -25.207 1.00 28.50 451 ARG B O 1
ATOM 7565 N N . LEU B 1 452 ? -4.099 5.780 -25.774 1.00 18.60 452 LEU B N 1
ATOM 7566 C CA . LEU B 1 452 ? -2.921 6.576 -26.087 1.00 16.74 452 LEU B CA 1
ATOM 7567 C C . LEU B 1 452 ? -2.118 6.809 -24.816 1.00 17.87 452 LEU B C 1
ATOM 7568 O O . LEU B 1 452 ? -0.890 6.719 -24.834 1.00 13.70 452 LEU B O 1
ATOM 7573 N N . ALA B 1 453 ? -2.814 7.100 -23.716 1.00 13.44 453 ALA B N 1
ATOM 7574 C CA . ALA B 1 453 ? -2.149 7.344 -22.438 1.00 20.77 453 ALA B CA 1
ATOM 7575 C C . ALA B 1 453 ? -1.257 6.162 -22.060 1.00 20.01 453 ALA B C 1
ATOM 7576 O O . ALA B 1 453 ? -0.144 6.349 -21.575 1.00 24.87 453 ALA B O 1
ATOM 7578 N N . LEU B 1 454 ? -1.741 4.947 -22.288 1.00 16.64 454 LEU B N 1
ATOM 7579 C CA . LEU B 1 454 ? -0.959 3.760 -21.975 1.00 19.30 454 LEU B CA 1
ATOM 7580 C C . LEU B 1 454 ? 0.238 3.576 -22.913 1.00 20.69 454 LEU B C 1
ATOM 7581 O O . LEU B 1 454 ? 1.298 3.129 -22.486 1.00 18.84 454 LEU B O 1
ATOM 7586 N N . GLU B 1 455 ? 0.060 3.922 -24.188 1.00 24.63 455 GLU B N 1
ATOM 7587 C CA . GLU B 1 455 ? 1.112 3.757 -25.197 1.00 24.72 455 GLU B CA 1
ATOM 7588 C C . GLU B 1 455 ? 2.137 4.891 -25.316 1.00 24.22 455 GLU B C 1
ATOM 7589 O O . GLU B 1 455 ? 3.246 4.676 -25.803 1.00 24.39 455 GLU B O 1
ATOM 7595 N N . LEU B 1 456 ? 1.772 6.096 -24.896 1.00 20.03 456 LEU B N 1
ATOM 7596 C CA . LEU B 1 456 ? 2.695 7.220 -24.983 1.00 20.05 456 LEU B CA 1
ATOM 7597 C C . LEU B 1 456 ? 3.843 7.061 -23.994 1.00 22.56 456 LEU B C 1
ATOM 7598 O O . LEU B 1 456 ? 3.631 6.908 -22.788 1.00 22.41 456 LEU B O 1
ATOM 7603 N N . GLU B 1 457 ? 5.063 7.094 -24.516 1.00 21.04 457 GLU B N 1
ATOM 7604 C CA . GLU B 1 457 ? 6.254 6.945 -23.691 1.00 22.93 457 GLU B CA 1
ATOM 7605 C C . GLU B 1 457 ? 6.616 8.279 -23.055 1.00 21.87 457 GLU B C 1
ATOM 7606 O O . GLU B 1 457 ? 7.321 9.106 -23.637 1.00 22.84 457 GLU B O 1
ATOM 7612 N N . ALA B 1 458 ? 6.099 8.484 -21.850 1.00 23.08 458 ALA B N 1
ATOM 7613 C CA . ALA B 1 458 ? 6.332 9.705 -21.095 1.00 21.79 458 ALA B CA 1
ATOM 7614 C C . ALA B 1 458 ? 6.063 9.387 -19.638 1.00 21.26 458 ALA B C 1
ATOM 7615 O O . ALA B 1 458 ? 5.370 8.424 -19.327 1.00 23.96 458 ALA B O 1
ATOM 7617 N N . GLY B 1 459 ? 6.620 10.189 -18.743 1.00 20.34 459 GLY B N 1
ATOM 7618 C CA . GLY B 1 459 ? 6.394 9.953 -17.335 1.00 19.36 459 GLY B CA 1
ATOM 7619 C C . GLY B 1 459 ? 5.040 10.498 -16.934 1.00 19.84 459 GLY B C 1
ATOM 7620 O O . GLY B 1 459 ? 4.443 10.038 -15.956 1.00 19.74 459 GLY B O 1
ATOM 7621 N N . MET B 1 460 ? 4.556 11.480 -17.695 1.00 16.84 460 MET B N 1
ATOM 7622 C CA . MET B 1 460 ? 3.269 12.111 -17.415 1.00 20.22 460 MET B CA 1
ATOM 7623 C C . MET B 1 460 ? 2.449 12.343 -18.672 1.00 17.93 460 MET B C 1
ATOM 7624 O O . MET B 1 460 ? 2.953 12.849 -19.671 1.00 17.82 460 MET B O 1
ATOM 7629 N N . VAL B 1 461 ? 1.179 11.972 -18.608 1.00 15.43 461 VAL B N 1
ATOM 7630 C CA . VAL B 1 461 ? 0.272 12.181 -19.722 1.00 19.17 461 VAL B CA 1
ATOM 7631 C C . VAL B 1 461 ? -0.911 12.988 -19.205 1.00 17.17 461 VAL B C 1
ATOM 7632 O O . VAL B 1 461 ? -1.528 12.633 -18.197 1.00 20.26 461 VAL B O 1
ATOM 7636 N N . TYR B 1 462 ? -1.208 14.083 -19.887 1.00 12.60 462 TYR B N 1
ATOM 7637 C CA . TYR B 1 462 ? -2.318 14.934 -19.507 1.00 16.82 462 TYR B CA 1
ATOM 7638 C C . TYR B 1 462 ? -3.391 14.831 -20.567 1.00 23.00 462 TYR B C 1
ATOM 7639 O O . TYR B 1 462 ? -3.151 15.145 -21.734 1.00 18.25 462 TYR B O 1
ATOM 7648 N N . LEU B 1 463 ? -4.569 14.374 -20.159 1.00 21.71 463 LEU B N 1
ATOM 7649 C CA . LEU B 1 463 ? -5.683 14.239 -21.080 1.00 18.75 463 LEU B CA 1
ATOM 7650 C C . LEU B 1 463 ? -6.560 15.480 -20.975 1.00 18.98 463 LEU B C 1
ATOM 7651 O O . LEU B 1 463 ? -7.021 15.836 -19.893 1.00 20.74 463 LEU B O 1
ATOM 7656 N N . ASN B 1 464 ? -6.749 16.150 -22.107 1.00 21.55 464 ASN B N 1
ATOM 7657 C CA . ASN B 1 464 ? -7.589 17.343 -22.212 1.00 21.03 464 ASN B CA 1
ATOM 7658 C C . ASN B 1 464 ? -7.276 18.548 -21.334 1.00 21.04 464 ASN B C 1
ATOM 7659 O O . ASN B 1 464 ? -8.180 19.245 -20.859 1.00 18.24 464 ASN B O 1
ATOM 7664 N N . SER B 1 465 ? -5.994 18.814 -21.135 1.00 21.60 465 SER B N 1
ATOM 7665 C CA . SER B 1 465 ? -5.596 19.968 -20.347 1.00 19.14 465 SER B CA 1
ATOM 7666 C C . SER B 1 465 ? -4.108 20.220 -20.477 1.00 19.09 465 SER B C 1
ATOM 7667 O O . SER B 1 465 ? -3.368 19.416 -21.049 1.00 17.98 465 SER B O 1
ATOM 7670 N N . HIS B 1 466 ? -3.689 21.356 -19.941 1.00 20.05 466 HIS B N 1
ATOM 7671 C CA . HIS B 1 466 ? -2.306 21.704 -19.897 1.00 21.63 466 HIS B CA 1
ATOM 7672 C C . HIS B 1 466 ? -1.717 21.011 -18.702 1.00 20.19 466 HIS B C 1
ATOM 7673 O O . HIS B 1 466 ? -2.360 20.211 -18.035 1.00 19.65 466 HIS B O 1
ATOM 7680 N N . ASN B 1 467 ? -0.459 21.285 -18.383 1.00 23.33 467 ASN B N 1
ATOM 7681 C CA . ASN B 1 467 ? 0.204 20.653 -17.251 1.00 18.86 467 ASN B CA 1
ATOM 7682 C C . ASN B 1 467 ? -0.360 21.171 -15.926 1.00 21.47 467 ASN B C 1
ATOM 7683 O O . ASN B 1 467 ? -0.029 22.272 -15.490 1.00 21.85 467 ASN B O 1
ATOM 7688 N N . VAL B 1 468 ? -1.231 20.377 -15.306 1.00 18.04 468 VAL B N 1
ATOM 7689 C CA . VAL B 1 468 ? -1.841 20.723 -14.021 1.00 18.00 468 VAL B CA 1
ATOM 7690 C C . VAL B 1 468 ? -1.364 19.668 -13.025 1.00 22.60 468 VAL B C 1
ATOM 7691 O O . VAL B 1 468 ? -1.708 18.495 -13.143 1.00 19.65 468 VAL B O 1
ATOM 7695 N N . ARG B 1 469 ? -0.590 20.088 -12.035 1.00 20.69 469 ARG B N 1
ATOM 7696 C CA . ARG B 1 469 ? -0.037 19.141 -11.086 1.00 22.92 469 ARG B CA 1
ATOM 7697 C C . ARG B 1 469 ? -0.721 18.891 -9.750 1.00 21.65 469 ARG B C 1
ATOM 7698 O O . ARG B 1 469 ? -1.359 19.760 -9.160 1.00 21.24 469 ARG B O 1
ATOM 7706 N N . HIS B 1 470 ? -0.595 17.646 -9.314 1.00 20.23 470 HIS B N 1
ATOM 7707 C CA . HIS B 1 470 ? -1.121 17.178 -8.047 1.00 20.42 470 HIS B CA 1
ATOM 7708 C C . HIS B 1 470 ? 0.153 16.596 -7.438 1.00 21.29 470 HIS B C 1
ATOM 7709 O O . HIS B 1 470 ? 0.646 15.561 -7.878 1.00 17.39 470 HIS B O 1
ATOM 7716 N N . LEU B 1 471 ? 0.689 17.290 -6.439 1.00 16.76 471 LEU B N 1
ATOM 7717 C CA . LEU B 1 471 ? 1.953 16.919 -5.815 1.00 19.84 471 LEU B CA 1
ATOM 7718 C C . LEU B 1 471 ? 2.225 15.480 -5.389 1.00 16.47 471 LEU B C 1
ATOM 7719 O O . LEU B 1 471 ? 3.357 15.017 -5.503 1.00 21.72 471 LEU B O 1
ATOM 7724 N N . PRO B 1 472 ? 1.210 14.751 -4.895 1.00 19.09 472 PRO B N 1
ATOM 7725 C CA . PRO B 1 472 ? 1.440 13.364 -4.470 1.00 19.17 472 PRO B CA 1
ATOM 7726 C C . PRO B 1 472 ? 1.819 12.365 -5.567 1.00 21.60 472 PRO B C 1
ATOM 7727 O O . PRO B 1 472 ? 2.311 11.279 -5.262 1.00 19.07 472 PRO B O 1
ATOM 7731 N N . THR B 1 473 ? 1.583 12.715 -6.831 1.00 18.65 473 THR B N 1
ATOM 7732 C CA . THR B 1 473 ? 1.879 11.801 -7.936 1.00 16.88 473 THR B CA 1
ATOM 7733 C C . THR B 1 473 ? 3.355 11.711 -8.323 1.00 17.48 473 THR B C 1
ATOM 7734 O O . THR B 1 473 ? 4.114 12.662 -8.148 1.00 20.65 473 THR B O 1
ATOM 7738 N N . PRO B 1 474 ? 3.783 10.553 -8.855 1.00 18.58 474 PRO B N 1
ATOM 7739 C CA . PRO B 1 474 ? 5.186 10.408 -9.250 1.00 18.63 474 PRO B CA 1
ATOM 7740 C C . PRO B 1 474 ? 5.508 11.283 -10.463 1.00 21.10 474 PRO B C 1
ATOM 7741 O O . PRO B 1 474 ? 4.879 11.168 -11.518 1.00 23.94 474 PRO B O 1
ATOM 7745 N N . PHE B 1 475 ? 6.479 12.170 -10.289 1.00 20.19 475 PHE B N 1
ATOM 7746 C CA . PHE B 1 475 ? 6.896 13.087 -11.341 1.00 21.67 475 PHE B CA 1
ATOM 7747 C C . PHE B 1 475 ? 8.321 12.769 -11.800 1.00 25.12 475 PHE B C 1
ATOM 7748 O O . PHE B 1 475 ? 9.237 12.644 -10.981 1.00 24.03 475 PHE B O 1
ATOM 7756 N N . GLY B 1 476 ? 8.498 12.651 -13.114 1.00 20.24 476 GLY B N 1
ATOM 7757 C CA . GLY B 1 476 ? 9.802 12.346 -13.677 1.00 20.89 476 GLY B CA 1
ATOM 7758 C C . GLY B 1 476 ? 9.648 11.896 -15.118 1.00 21.27 476 GLY B C 1
ATOM 7759 O O . GLY B 1 476 ? 8.533 11.832 -15.629 1.00 26.28 476 GLY B O 1
ATOM 7760 N N . GLY B 1 477 ? 10.751 11.571 -15.783 1.00 21.19 477 GLY B N 1
ATOM 7761 C CA . GLY B 1 477 ? 10.646 11.154 -17.169 1.00 23.07 477 GLY B CA 1
ATOM 7762 C C . GLY B 1 477 ? 11.220 9.784 -17.471 1.00 25.27 477 GLY B C 1
ATOM 7763 O O . GLY B 1 477 ? 11.668 9.068 -16.570 1.00 21.37 477 GLY B O 1
ATOM 7764 N N . VAL B 1 478 ? 11.177 9.413 -18.748 1.00 21.08 478 VAL B N 1
ATOM 7765 C CA . VAL B 1 478 ? 11.722 8.145 -19.211 1.00 19.65 478 VAL B CA 1
ATOM 7766 C C . VAL B 1 478 ? 12.674 8.486 -20.351 1.00 22.97 478 VAL B C 1
ATOM 7767 O O . VAL B 1 478 ? 12.814 9.661 -20.706 1.00 20.91 478 VAL B O 1
ATOM 7771 N N . LYS B 1 479 ? 13.334 7.475 -20.911 1.00 20.98 479 LYS B N 1
ATOM 7772 C CA . LYS B 1 479 ? 14.276 7.697 -22.004 1.00 24.20 479 LYS B CA 1
ATOM 7773 C C . LYS B 1 479 ? 15.304 8.772 -21.640 1.00 27.86 479 LYS B C 1
ATOM 7774 O O . LYS B 1 479 ? 15.922 8.726 -20.572 1.00 31.62 479 LYS B O 1
ATOM 7780 N N . GLY B 1 480 ? 15.460 9.750 -22.534 1.00 22.60 480 GLY B N 1
ATOM 7781 C CA . GLY B 1 480 ? 16.410 10.828 -22.318 1.00 23.99 480 GLY B CA 1
ATOM 7782 C C . GLY B 1 480 ? 15.981 11.944 -21.377 1.00 23.56 480 GLY B C 1
ATOM 7783 O O . GLY B 1 480 ? 16.716 12.915 -21.197 1.00 26.35 480 GLY B O 1
ATOM 7784 N N . SER B 1 481 ? 14.808 11.816 -20.762 1.00 26.14 481 SER B N 1
ATOM 7785 C CA . SER B 1 481 ? 14.325 12.854 -19.857 1.00 25.53 481 SER B CA 1
ATOM 7786 C C . SER B 1 481 ? 14.674 12.625 -18.387 1.00 29.60 481 SER B C 1
ATOM 7787 O O . SER B 1 481 ? 14.185 13.344 -17.509 1.00 30.88 481 SER B O 1
ATOM 7790 N N . GLY B 1 482 ? 15.516 11.630 -18.117 1.00 25.07 482 GLY B N 1
ATOM 7791 C CA . GLY B 1 482 ? 15.917 11.361 -16.746 1.00 25.08 482 GLY B CA 1
ATOM 7792 C C . GLY B 1 482 ? 15.473 10.023 -16.187 1.00 27.37 482 GLY B C 1
ATOM 7793 O O . GLY B 1 482 ? 15.146 9.092 -16.926 1.00 24.30 482 GLY B O 1
ATOM 7794 N N . ASP B 1 483 ? 15.464 9.927 -14.863 1.00 25.43 483 ASP B N 1
ATOM 7795 C CA . ASP B 1 483 ? 15.067 8.701 -14.185 1.00 27.39 483 ASP B CA 1
ATOM 7796 C C . ASP B 1 483 ? 14.696 9.051 -12.745 1.00 24.44 483 ASP B C 1
ATOM 7797 O O . ASP B 1 483 ? 14.936 10.179 -12.298 1.00 23.02 483 ASP B O 1
ATOM 7802 N N . ARG B 1 484 ? 14.113 8.090 -12.030 1.00 20.19 484 ARG B N 1
ATOM 7803 C CA . ARG B 1 484 ? 13.677 8.294 -10.647 1.00 24.22 484 ARG B CA 1
ATOM 7804 C C . ARG B 1 484 ? 12.429 9.180 -10.636 1.00 25.37 484 ARG B C 1
ATOM 7805 O O . ARG B 1 484 ? 12.033 9.741 -11.665 1.00 20.88 484 ARG B O 1
ATOM 7813 N N . ARG B 1 485 ? 11.817 9.316 -9.466 1.00 23.16 485 ARG B N 1
ATOM 7814 C CA . ARG B 1 485 ? 10.620 10.133 -9.341 1.00 25.09 485 ARG B CA 1
ATOM 7815 C C . ARG B 1 485 ? 10.631 11.033 -8.107 1.00 23.02 485 ARG B C 1
ATOM 7816 O O . ARG B 1 485 ? 11.286 10.740 -7.111 1.00 26.21 485 ARG B O 1
ATOM 7824 N N . GLU B 1 486 ? 9.922 12.151 -8.202 1.00 22.78 486 GLU B N 1
ATOM 7825 C CA . GLU B 1 486 ? 9.779 13.085 -7.092 1.00 24.38 486 GLU B CA 1
ATOM 7826 C C . GLU B 1 486 ? 8.275 13.103 -6.817 1.00 25.54 486 GLU B C 1
ATOM 7827 O O . GLU B 1 486 ? 7.487 12.628 -7.642 1.00 23.23 486 GLU B O 1
ATOM 7833 N N . GLY B 1 487 ? 7.875 13.629 -5.664 1.00 18.96 487 GLY B N 1
ATOM 7834 C CA . GLY B 1 487 ? 6.462 13.688 -5.347 1.00 15.21 487 GLY B CA 1
ATOM 7835 C C . GLY B 1 487 ? 6.024 12.713 -4.274 1.00 20.13 487 GLY B C 1
ATOM 7836 O O . GLY B 1 487 ? 6.085 11.491 -4.453 1.00 18.64 487 GLY B O 1
ATOM 7837 N N . GLY B 1 488 ? 5.576 13.267 -3.153 1.00 19.15 488 GLY B N 1
ATOM 7838 C CA . GLY B 1 488 ? 5.112 12.459 -2.042 1.00 23.25 488 GLY B CA 1
ATOM 7839 C C . GLY B 1 488 ? 5.981 11.270 -1.674 1.00 24.73 488 GLY B C 1
ATOM 7840 O O . GLY B 1 488 ? 7.192 11.395 -1.501 1.00 24.08 488 GLY B O 1
ATOM 7841 N N . THR B 1 489 ? 5.345 10.108 -1.564 1.00 26.40 489 THR B N 1
ATOM 7842 C CA . THR B 1 489 ? 6.020 8.872 -1.198 1.00 24.82 489 THR B CA 1
ATOM 7843 C C . THR B 1 489 ? 7.059 8.403 -2.209 1.00 26.49 489 THR B C 1
ATOM 7844 O O . THR B 1 489 ? 8.000 7.695 -1.846 1.00 27.47 489 THR B O 1
ATOM 7848 N N . TYR B 1 490 ? 6.898 8.780 -3.473 1.00 24.16 490 TYR B N 1
ATOM 7849 C CA . TYR B 1 490 ? 7.859 8.358 -4.490 1.00 24.15 490 TYR B CA 1
ATOM 7850 C C . TYR B 1 490 ? 9.216 9.004 -4.251 1.00 22.67 490 TYR B C 1
ATOM 7851 O O . TYR B 1 490 ? 10.251 8.440 -4.602 1.00 20.44 490 TYR B O 1
ATOM 7860 N N . ALA B 1 491 ? 9.208 10.188 -3.648 1.00 22.20 491 ALA B N 1
ATOM 7861 C CA . ALA B 1 491 ? 10.449 10.877 -3.348 1.00 20.25 491 ALA B CA 1
ATOM 7862 C C . ALA B 1 491 ? 11.228 10.030 -2.341 1.00 20.51 491 ALA B C 1
ATOM 7863 O O . ALA B 1 491 ? 12.456 9.992 -2.378 1.00 18.98 491 ALA B O 1
ATOM 7865 N N . LEU B 1 492 ? 10.506 9.343 -1.456 1.00 22.18 492 LEU B N 1
ATOM 7866 C CA . LEU B 1 492 ? 11.122 8.486 -0.434 1.00 28.62 492 LEU B CA 1
ATOM 7867 C C . LEU B 1 492 ? 12.101 7.454 -0.972 1.00 31.64 492 LEU B C 1
ATOM 7868 O O . LEU B 1 492 ? 13.128 7.184 -0.351 1.00 29.58 492 LEU B O 1
ATOM 7873 N N . ASP B 1 493 ? 11.779 6.861 -2.116 1.00 31.32 493 ASP B N 1
ATOM 7874 C CA . ASP B 1 493 ? 12.654 5.849 -2.691 1.00 33.48 493 ASP B CA 1
ATOM 7875 C C . ASP B 1 493 ? 14.035 6.387 -3.032 1.00 30.58 493 ASP B C 1
ATOM 7876 O O . ASP B 1 493 ? 14.989 5.619 -3.150 1.00 30.43 493 ASP B O 1
ATOM 7881 N N . PHE B 1 494 ? 14.147 7.704 -3.185 1.00 26.09 494 PHE B N 1
ATOM 7882 C CA . PHE B 1 494 ? 15.439 8.294 -3.503 1.00 22.89 494 PHE B CA 1
ATOM 7883 C C . PHE B 1 494 ? 16.155 8.875 -2.295 1.00 22.37 494 PHE B C 1
ATOM 7884 O O . PHE B 1 494 ? 17.350 8.656 -2.124 1.00 21.29 494 PHE B O 1
ATOM 7892 N N . TYR B 1 495 ? 15.429 9.610 -1.458 1.00 21.95 495 TYR B N 1
ATOM 7893 C CA . TYR B 1 495 ? 16.036 10.235 -0.285 1.00 19.97 495 TYR B CA 1
ATOM 7894 C C . TYR B 1 495 ? 16.268 9.322 0.917 1.00 19.85 495 TYR B C 1
ATOM 7895 O O . TYR B 1 495 ? 16.931 9.723 1.873 1.00 20.93 495 TYR B O 1
ATOM 7904 N N . THR B 1 496 ? 15.733 8.106 0.881 1.00 18.11 496 THR B N 1
ATOM 7905 C CA . THR B 1 496 ? 15.909 7.181 2.000 1.00 18.56 496 THR B CA 1
ATOM 7906 C C . THR B 1 496 ? 16.399 5.800 1.558 1.00 22.10 496 THR B C 1
ATOM 7907 O O . THR B 1 496 ? 16.345 5.453 0.379 1.00 20.60 496 THR B O 1
ATOM 7911 N N . ASP B 1 497 ? 16.879 5.022 2.522 1.00 19.29 497 ASP B N 1
ATOM 7912 C CA . ASP B 1 497 ? 17.354 3.670 2.264 1.00 20.85 497 ASP B CA 1
ATOM 7913 C C . ASP B 1 497 ? 16.419 2.675 2.942 1.00 21.72 497 ASP B C 1
ATOM 7914 O O . ASP B 1 497 ? 16.014 2.875 4.089 1.00 17.33 497 ASP B O 1
ATOM 7919 N N . LEU B 1 498 ? 16.082 1.599 2.241 1.00 16.14 498 LEU B N 1
ATOM 7920 C CA . LEU B 1 498 ? 15.235 0.575 2.829 1.00 17.35 498 LEU B CA 1
ATOM 7921 C C . LEU B 1 498 ? 16.103 -0.352 3.677 1.00 16.60 498 LEU B C 1
ATOM 7922 O O . LEU B 1 498 ? 17.297 -0.509 3.421 1.00 18.92 498 LEU B O 1
ATOM 7927 N N . LYS B 1 499 ? 15.504 -0.956 4.694 1.00 18.57 499 LYS B N 1
ATOM 7928 C CA . LYS B 1 499 ? 16.221 -1.893 5.547 1.00 16.49 499 LYS B CA 1
ATOM 7929 C C . LYS B 1 499 ? 15.280 -3.027 5.930 1.00 12.08 499 LYS B C 1
ATOM 7930 O O . LYS B 1 499 ? 14.150 -2.782 6.350 1.00 15.52 499 LYS B O 1
ATOM 7936 N N . THR B 1 500 ? 15.737 -4.263 5.755 1.00 12.77 500 THR B N 1
ATOM 7937 C CA . THR B 1 500 ? 14.946 -5.432 6.117 1.00 13.78 500 THR B CA 1
ATOM 7938 C C . THR B 1 500 ? 15.530 -6.029 7.396 1.00 15.88 500 THR B C 1
ATOM 7939 O O . THR B 1 500 ? 16.703 -6.403 7.440 1.00 16.35 500 THR B O 1
ATOM 7943 N N . ILE B 1 501 ? 14.708 -6.125 8.434 1.00 16.39 501 ILE B N 1
ATOM 7944 C CA . ILE B 1 501 ? 15.152 -6.665 9.708 1.00 15.12 501 ILE B CA 1
ATOM 7945 C C . ILE B 1 501 ? 14.443 -7.987 9.953 1.00 17.92 501 ILE B C 1
ATOM 7946 O O . ILE B 1 501 ? 13.217 -8.063 9.879 1.00 18.23 501 ILE B O 1
ATOM 7951 N N . ALA B 1 502 ? 15.222 -9.030 10.230 1.00 17.76 502 ALA B N 1
ATOM 7952 C CA . ALA B 1 502 ? 14.670 -10.362 10.454 1.00 15.62 502 ALA B CA 1
ATOM 7953 C C . ALA B 1 502 ? 14.972 -10.893 11.842 1.00 21.12 502 ALA B C 1
ATOM 7954 O O . ALA B 1 502 ? 16.012 -10.591 12.425 1.00 18.99 502 ALA B O 1
ATOM 7956 N N . LEU B 1 503 ? 14.056 -11.698 12.363 1.00 19.41 503 LEU B N 1
ATOM 7957 C CA . LEU B 1 503 ? 14.226 -12.282 13.681 1.00 23.47 503 LEU B CA 1
ATOM 7958 C C . LEU B 1 503 ? 13.299 -13.475 13.832 1.00 21.82 503 LEU B C 1
ATOM 7959 O O . LEU B 1 503 ? 12.108 -13.383 13.542 1.00 19.60 503 LEU B O 1
ATOM 7964 N N . PRO B 1 504 ? 13.840 -14.622 14.267 1.00 21.78 504 PRO B N 1
ATOM 7965 C CA . PRO B 1 504 ? 13.021 -15.825 14.449 1.00 22.38 504 PRO B CA 1
ATOM 7966 C C . PRO B 1 504 ? 12.194 -15.684 15.723 1.00 19.03 504 PRO B C 1
ATOM 7967 O O . PRO B 1 504 ? 12.597 -14.976 16.643 1.00 21.33 504 PRO B O 1
ATOM 7971 N N . LEU B 1 505 ? 11.039 -16.339 15.771 1.00 19.31 505 LEU B N 1
ATOM 7972 C CA . LEU B 1 505 ? 10.176 -16.271 16.949 1.00 21.49 505 LEU B CA 1
ATOM 7973 C C . LEU B 1 505 ? 10.409 -17.455 17.885 1.00 24.07 505 LEU B C 1
ATOM 7974 O O . LEU B 1 505 ? 9.888 -17.492 19.000 1.00 20.73 505 LEU B O 1
ATOM 7979 N N . ARG B 1 506 ? 11.193 -18.417 17.415 1.00 24.38 506 ARG B N 1
ATOM 7980 C CA . ARG B 1 506 ? 11.526 -19.609 18.183 1.00 27.79 506 ARG B CA 1
ATOM 7981 C C . ARG B 1 506 ? 12.830 -20.150 17.586 1.00 29.45 506 ARG B C 1
ATOM 7982 O O . ARG B 1 506 ? 13.216 -19.753 16.488 1.00 26.76 506 ARG B O 1
ATOM 7990 N N . PRO B 1 507 ? 13.536 -21.042 18.307 1.00 29.14 507 PRO B N 1
ATOM 7991 C CA . PRO B 1 507 ? 14.798 -21.612 17.817 1.00 28.65 507 PRO B CA 1
ATOM 7992 C C . PRO B 1 507 ? 14.709 -22.135 16.386 1.00 27.78 507 PRO B C 1
ATOM 7993 O O . PRO B 1 507 ? 14.066 -23.152 16.124 1.00 32.58 507 PRO B O 1
ATOM 7997 N N . PRO B 1 508 ? 15.359 -21.442 15.440 1.00 27.17 508 PRO B N 1
ATOM 7998 C CA . PRO B 1 508 ? 15.342 -21.848 14.034 1.00 30.70 508 PRO B CA 1
ATOM 7999 C C . PRO B 1 508 ? 16.376 -22.922 13.730 1.00 36.14 508 PRO B C 1
ATOM 8000 O O . PRO B 1 508 ? 17.232 -23.235 14.557 1.00 38.67 508 PRO B O 1
ATOM 8004 N N . HIS B 1 509 ? 16.294 -23.478 12.530 1.00 37.09 509 HIS B N 1
ATOM 8005 C CA . HIS B 1 509 ? 17.242 -24.488 12.114 1.00 36.84 509 HIS B CA 1
ATOM 8006 C C . HIS B 1 509 ? 18.479 -23.791 11.556 1.00 35.08 509 HIS B C 1
ATOM 8007 O O . HIS B 1 509 ? 18.384 -22.967 10.645 1.00 32.14 509 HIS B O 1
ATOM 8014 N N . VAL B 1 510 ? 19.634 -24.109 12.129 1.00 30.15 510 VAL B N 1
ATOM 8015 C CA . VAL B 1 510 ? 20.896 -23.537 11.680 1.00 27.81 510 VAL B CA 1
ATOM 8016 C C . VAL B 1 510 ? 21.760 -24.699 11.215 1.00 26.23 510 VAL B C 1
ATOM 8017 O O . VAL B 1 510 ? 22.018 -25.625 11.982 1.00 27.01 510 VAL B O 1
ATOM 8021 N N . PRO B 1 511 ? 22.206 -24.677 9.946 1.00 28.26 511 PRO B N 1
ATOM 8022 C CA . PRO B 1 511 ? 23.044 -25.762 9.425 1.00 28.08 511 PRO B CA 1
ATOM 8023 C C . PRO B 1 511 ? 24.294 -25.928 10.281 1.00 28.17 511 PRO B C 1
ATOM 8024 O O . PRO B 1 511 ? 24.916 -24.943 10.678 1.00 30.09 511 PRO B O 1
ATOM 8028 N N . LYS B 1 512 ? 24.660 -27.172 10.562 1.00 33.46 512 LYS B N 1
ATOM 8029 C CA . LYS B 1 512 ? 25.837 -27.445 11.377 1.00 35.88 512 LYS B CA 1
ATOM 8030 C C . LYS B 1 512 ? 27.092 -27.643 10.533 1.00 36.86 512 LYS B C 1
ATOM 8031 O O . LYS B 1 512 ? 27.138 -28.503 9.651 1.00 37.39 512 LYS B O 1
ATOM 8037 N N . PHE B 1 513 ? 28.105 -26.828 10.810 1.00 32.82 513 PHE B N 1
ATOM 8038 C CA . PHE B 1 513 ? 29.382 -26.888 10.112 1.00 28.96 513 PHE B CA 1
ATOM 8039 C C . PHE B 1 513 ? 30.462 -27.135 11.154 1.00 28.82 513 PHE B C 1
ATOM 8040 O O . PHE B 1 513 ? 30.470 -26.495 12.205 1.00 28.00 513 PHE B O 1
ATOM 8048 N N . GLY B 1 514 ? 31.361 -28.071 10.867 1.00 27.06 514 GLY B N 1
ATOM 8049 C CA . GLY B 1 514 ? 32.437 -28.363 11.796 1.00 27.95 514 GLY B CA 1
ATOM 8050 C C . GLY B 1 514 ? 32.006 -29.044 13.082 1.00 33.52 514 GLY B C 1
ATOM 8051 O O . GLY B 1 514 ? 32.613 -28.830 14.132 1.00 33.13 514 GLY B O 1
ATOM 8052 N N . LYS B 1 515 ? 30.959 -29.861 13.005 1.00 37.77 515 LYS B N 1
ATOM 8053 C CA . LYS B 1 515 ? 30.469 -30.581 14.176 1.00 45.37 515 LYS B CA 1
ATOM 8054 C C . LYS B 1 515 ? 31.064 -31.987 14.230 1.00 49.89 515 LYS B C 1
ATOM 8055 O O . LYS B 1 515 ? 31.782 -32.371 13.277 1.00 48.91 515 LYS B O 1
ATOM 8062 N N . MET C 1 1 ? -13.055 24.601 48.267 1.00 42.73 1 MET C N 1
ATOM 8063 C CA . MET C 1 1 ? -11.640 24.751 48.711 1.00 42.24 1 MET C CA 1
ATOM 8064 C C . MET C 1 1 ? -10.762 25.151 47.534 1.00 42.21 1 MET C C 1
ATOM 8065 O O . MET C 1 1 ? -10.598 24.385 46.584 1.00 38.39 1 MET C O 1
ATOM 8070 N N . ARG C 1 2 ? -10.212 26.358 47.593 1.00 39.44 2 ARG C N 1
ATOM 8071 C CA . ARG C 1 2 ? -9.320 26.840 46.546 1.00 35.47 2 ARG C CA 1
ATOM 8072 C C . ARG C 1 2 ? -7.968 26.220 46.885 1.00 32.70 2 ARG C C 1
ATOM 8073 O O . ARG C 1 2 ? -7.278 26.690 47.787 1.00 33.26 2 ARG C O 1
ATOM 8081 N N . TYR C 1 3 ? -7.593 25.156 46.184 1.00 30.03 3 TYR C N 1
ATOM 8082 C CA . TYR C 1 3 ? -6.324 24.508 46.478 1.00 27.40 3 TYR C CA 1
ATOM 8083 C C . TYR C 1 3 ? -5.118 25.326 46.035 1.00 28.80 3 TYR C C 1
ATOM 8084 O O . TYR C 1 3 ? -4.061 25.249 46.656 1.00 31.52 3 TYR C O 1
ATOM 8093 N N . ALA C 1 4 ? -5.275 26.116 44.976 1.00 26.84 4 ALA C N 1
ATOM 8094 C CA . ALA C 1 4 ? -4.174 26.938 44.474 1.00 25.36 4 ALA C CA 1
ATOM 8095 C C . ALA C 1 4 ? -4.681 28.009 43.515 1.00 27.86 4 ALA C C 1
ATOM 8096 O O . ALA C 1 4 ? -5.809 27.928 43.032 1.00 33.72 4 ALA C O 1
ATOM 8098 N N . ASP C 1 5 ? -3.855 29.015 43.239 1.00 29.38 5 ASP C N 1
ATOM 8099 C CA . ASP C 1 5 ? -4.256 30.086 42.327 1.00 36.31 5 ASP C CA 1
ATOM 8100 C C . ASP C 1 5 ? -4.498 29.554 40.922 1.00 35.26 5 ASP C C 1
ATOM 8101 O O . ASP C 1 5 ? -5.390 30.022 40.214 1.00 36.73 5 ASP C O 1
ATOM 8106 N N . ARG C 1 6 ? -3.690 28.579 40.524 1.00 32.53 6 ARG C N 1
ATOM 8107 C CA . ARG C 1 6 ? -3.811 27.973 39.208 1.00 33.98 6 ARG C CA 1
ATOM 8108 C C . ARG C 1 6 ? -3.632 26.465 39.327 1.00 32.46 6 ARG C C 1
ATOM 8109 O O . ARG C 1 6 ? -2.822 25.986 40.121 1.00 34.23 6 ARG C O 1
ATOM 8117 N N . VAL C 1 7 ? -4.402 25.719 38.544 1.00 32.44 7 VAL C N 1
ATOM 8118 C CA . VAL C 1 7 ? -4.313 24.264 38.537 1.00 25.45 7 VAL C CA 1
ATOM 8119 C C . VAL C 1 7 ? -4.282 23.858 37.073 1.00 27.49 7 VAL C C 1
ATOM 8120 O O . VAL C 1 7 ? -5.169 24.233 36.303 1.00 24.69 7 VAL C O 1
ATOM 8124 N N . ALA C 1 8 ? -3.253 23.106 36.692 1.00 24.76 8 ALA C N 1
ATOM 8125 C CA . ALA C 1 8 ? -3.084 22.672 35.309 1.00 30.23 8 ALA C CA 1
ATOM 8126 C C . ALA C 1 8 ? -2.982 23.902 34.400 1.00 31.32 8 ALA C C 1
ATOM 8127 O O . ALA C 1 8 ? -3.397 23.874 33.239 1.00 30.96 8 ALA C O 1
ATOM 8129 N N . GLY C 1 9 ? -2.429 24.983 34.944 1.00 30.58 9 GLY C N 1
ATOM 8130 C CA . GLY C 1 9 ? -2.277 26.207 34.178 1.00 29.87 9 GLY C CA 1
ATOM 8131 C C . GLY C 1 9 ? -3.563 27.001 34.045 1.00 29.73 9 GLY C C 1
ATOM 8132 O O . GLY C 1 9 ? -3.613 27.995 33.314 1.00 31.46 9 GLY C O 1
ATOM 8133 N N . ILE C 1 10 ? -4.607 26.572 34.749 1.00 24.83 10 ILE C N 1
ATOM 8134 C CA . ILE C 1 10 ? -5.897 27.256 34.695 1.00 28.78 10 ILE C CA 1
ATOM 8135 C C . ILE C 1 10 ? -6.134 28.062 35.977 1.00 29.32 10 ILE C C 1
ATOM 8136 O O . ILE C 1 10 ? -5.955 27.552 37.085 1.00 31.35 10 ILE C O 1
ATOM 8141 N N . SER C 1 11 ? -6.529 29.323 35.825 1.00 30.41 11 SER C N 1
ATOM 8142 C CA . SER C 1 11 ? -6.763 30.186 36.980 1.00 33.54 11 SER C CA 1
ATOM 8143 C C . SER C 1 11 ? -7.987 29.730 37.757 1.00 31.83 11 SER C C 1
ATOM 8144 O O . SER C 1 11 ? -8.958 29.245 37.175 1.00 32.64 11 SER C O 1
ATOM 8147 N N . TRP C 1 12 ? -7.950 29.891 39.073 1.00 29.45 12 TRP C N 1
ATOM 8148 C CA . TRP C 1 12 ? -9.085 29.481 39.879 1.00 30.23 12 TRP C CA 1
ATOM 8149 C C . TRP C 1 12 ? -10.324 30.286 39.487 1.00 29.40 12 TRP C C 1
ATOM 8150 O O . TRP C 1 12 ? -11.446 29.789 39.577 1.00 28.76 12 TRP C O 1
ATOM 8161 N N . GLU C 1 13 ? -10.116 31.524 39.040 1.00 28.59 13 GLU C N 1
ATOM 8162 C CA . GLU C 1 13 ? -11.223 32.384 38.626 1.00 31.33 13 GLU C CA 1
ATOM 8163 C C . GLU C 1 13 ? -11.991 31.741 37.473 1.00 29.12 13 GLU C C 1
ATOM 8164 O O . GLU C 1 13 ? -13.223 31.752 37.455 1.00 29.07 13 GLU C O 1
ATOM 8170 N N . THR C 1 14 ? -11.254 31.187 36.513 1.00 26.93 14 THR C N 1
ATOM 8171 C CA . THR C 1 14 ? -11.851 30.514 35.363 1.00 28.61 14 THR C CA 1
ATOM 8172 C C . THR C 1 14 ? -12.686 29.327 35.835 1.00 26.59 14 THR C C 1
ATOM 8173 O O . THR C 1 14 ? -13.817 29.130 35.389 1.00 26.71 14 THR C O 1
ATOM 8177 N N . ILE C 1 15 ? -12.117 28.536 36.740 1.00 26.84 15 ILE C N 1
ATOM 8178 C CA . ILE C 1 15 ? -12.805 27.365 37.282 1.00 28.00 15 ILE C CA 1
ATOM 8179 C C . ILE C 1 15 ? -14.179 27.725 37.841 1.00 29.90 15 ILE C C 1
ATOM 8180 O O . ILE C 1 15 ? -15.171 27.065 37.539 1.00 28.51 15 ILE C O 1
ATOM 8185 N N . GLU C 1 16 ? -14.236 28.783 38.647 1.00 30.35 16 GLU C N 1
ATOM 8186 C CA . GLU C 1 16 ? -15.495 29.209 39.245 1.00 28.31 16 GLU C CA 1
ATOM 8187 C C . GLU C 1 16 ? -16.455 29.773 38.199 1.00 23.12 16 GLU C C 1
ATOM 8188 O O . GLU C 1 16 ? -17.668 29.631 38.325 1.00 28.27 16 GLU C O 1
ATOM 8194 N N . GLU C 1 17 ? -15.911 30.401 37.163 1.00 25.54 17 GLU C N 1
ATOM 8195 C CA . GLU C 1 17 ? -16.735 30.955 36.091 1.00 29.09 17 GLU C CA 1
ATOM 8196 C C . GLU C 1 17 ? -17.437 29.830 35.337 1.00 26.78 17 GLU C C 1
ATOM 8197 O O . GLU C 1 17 ? -18.640 29.895 35.082 1.00 26.32 17 GLU C O 1
ATOM 8203 N N . VAL C 1 18 ? -16.671 28.802 34.978 1.00 26.65 18 VAL C N 1
ATOM 8204 C CA . VAL C 1 18 ? -17.207 27.652 34.257 1.00 25.60 18 VAL C CA 1
ATOM 8205 C C . VAL C 1 18 ? -18.296 26.987 35.087 1.00 26.59 18 VAL C C 1
ATOM 8206 O O . VAL C 1 18 ? -19.388 26.708 34.588 1.00 28.85 18 VAL C O 1
ATOM 8210 N N . ARG C 1 19 ? -17.999 26.747 36.358 1.00 23.66 19 ARG C N 1
ATOM 8211 C CA . ARG C 1 19 ? -18.962 26.112 37.247 1.00 26.01 19 ARG C CA 1
ATOM 8212 C C . ARG C 1 19 ? -20.277 26.881 37.249 1.00 27.01 19 ARG C C 1
ATOM 8213 O O . ARG C 1 19 ? -21.360 26.293 37.220 1.00 28.75 19 ARG C O 1
ATOM 8221 N N . ARG C 1 20 ? -20.172 28.203 37.272 1.00 29.56 20 ARG C N 1
ATOM 8222 C CA . ARG C 1 20 ? -21.344 29.064 37.296 1.00 28.72 20 ARG C CA 1
ATOM 8223 C C . ARG C 1 20 ? -22.150 29.033 35.996 1.00 27.31 20 ARG C C 1
ATOM 8224 O O . ARG C 1 20 ? -23.378 29.039 36.028 1.00 23.84 20 ARG C O 1
ATOM 8232 N N . ARG C 1 21 ? -21.473 28.989 34.851 1.00 29.76 21 ARG C N 1
ATOM 8233 C CA . ARG C 1 21 ? -22.194 28.951 33.583 1.00 32.70 21 ARG C CA 1
ATOM 8234 C C . ARG C 1 21 ? -22.941 27.627 33.399 1.00 34.82 21 ARG C C 1
ATOM 8235 O O . ARG C 1 21 ? -23.990 27.583 32.755 1.00 36.89 21 ARG C O 1
ATOM 8243 N N . LEU C 1 22 ? -22.407 26.551 33.973 1.00 32.57 22 LEU C N 1
ATOM 8244 C CA . LEU C 1 22 ? -23.045 25.243 33.866 1.00 31.73 22 LEU C CA 1
ATOM 8245 C C . LEU C 1 22 ? -24.373 25.219 34.608 1.00 33.39 22 LEU C C 1
ATOM 8246 O O . LEU C 1 22 ? -25.333 24.587 34.167 1.00 34.58 22 LEU C O 1
ATOM 8251 N N . LYS C 1 23 ? -24.425 25.904 35.742 1.00 36.06 23 LYS C N 1
ATOM 8252 C CA . LYS C 1 23 ? -25.644 25.939 36.535 1.00 36.72 23 LYS C CA 1
ATOM 8253 C C . LYS C 1 23 ? -26.656 26.908 35.938 1.00 33.87 23 LYS C C 1
ATOM 8254 O O . LYS C 1 23 ? -27.863 26.739 36.089 1.00 38.39 23 LYS C O 1
ATOM 8260 N N . GLU C 1 24 ? -26.152 27.917 35.245 1.00 35.34 24 GLU C N 1
ATOM 8261 C CA . GLU C 1 24 ? -26.998 28.928 34.633 1.00 42.90 24 GLU C CA 1
ATOM 8262 C C . GLU C 1 24 ? -27.570 28.536 33.271 1.00 42.46 24 GLU C C 1
ATOM 8263 O O . GLU C 1 24 ? -28.732 28.816 32.974 1.00 41.94 24 GLU C O 1
ATOM 8269 N N . ARG C 1 25 ? -26.754 27.885 32.448 1.00 45.16 25 ARG C N 1
ATOM 8270 C CA . ARG C 1 25 ? -27.174 27.519 31.101 1.00 42.55 25 ARG C CA 1
ATOM 8271 C C . ARG C 1 25 ? -27.432 26.041 30.817 1.00 39.05 25 ARG C C 1
ATOM 8272 O O . ARG C 1 25 ? -26.525 25.209 30.896 1.00 42.22 25 ARG C O 1
ATOM 8280 N N . PRO C 1 26 ? -28.684 25.697 30.477 1.00 34.64 26 PRO C N 1
ATOM 8281 C CA . PRO C 1 26 ? -29.017 24.301 30.176 1.00 32.13 26 PRO C CA 1
ATOM 8282 C C . PRO C 1 26 ? -28.236 23.882 28.931 1.00 30.42 26 PRO C C 1
ATOM 8283 O O . PRO C 1 26 ? -28.045 24.687 28.019 1.00 31.43 26 PRO C O 1
ATOM 8287 N N . ALA C 1 27 ? -27.769 22.639 28.895 1.00 27.42 27 ALA C N 1
ATOM 8288 C CA . ALA C 1 27 ? -27.023 22.148 27.736 1.00 24.82 27 ALA C CA 1
ATOM 8289 C C . ALA C 1 27 ? -28.044 21.752 26.670 1.00 19.30 27 ALA C C 1
ATOM 8290 O O . ALA C 1 27 ? -28.784 20.786 26.842 1.00 25.79 27 ALA C O 1
ATOM 8292 N N . LEU C 1 28 ? -28.084 22.496 25.570 1.00 19.96 28 LEU C N 1
ATOM 8293 C CA . LEU C 1 28 ? -29.057 22.225 24.512 1.00 20.27 28 LEU C CA 1
ATOM 8294 C C . LEU C 1 28 ? -28.544 21.395 23.342 1.00 23.47 28 LEU C C 1
ATOM 8295 O O . LEU C 1 28 ? -27.342 21.171 23.189 1.00 23.57 28 LEU C O 1
ATOM 8300 N N . HIS C 1 29 ? -29.478 20.936 22.517 1.00 25.12 29 HIS C N 1
ATOM 8301 C CA . HIS C 1 29 ? -29.138 20.169 21.330 1.00 23.50 29 HIS C CA 1
ATOM 8302 C C . HIS C 1 29 ? -28.663 21.184 20.304 1.00 24.83 29 HIS C C 1
ATOM 8303 O O . HIS C 1 29 ? -28.891 22.383 20.453 1.00 19.73 29 HIS C O 1
ATOM 8310 N N . PHE C 1 30 ? -27.985 20.701 19.272 1.00 24.55 30 PHE C N 1
ATOM 8311 C CA . PHE C 1 30 ? -27.559 21.564 18.187 1.00 23.10 30 PHE C CA 1
ATOM 8312 C C . PHE C 1 30 ? -28.093 20.852 16.951 1.00 24.71 30 PHE C C 1
ATOM 8313 O O . PHE C 1 30 ? -27.586 19.800 16.556 1.00 22.03 30 PHE C O 1
ATOM 8321 N N . ILE C 1 31 ? -29.131 21.425 16.358 1.00 22.36 31 ILE C N 1
ATOM 8322 C CA . ILE C 1 31 ? -29.770 20.830 15.197 1.00 23.10 31 ILE C CA 1
ATOM 8323 C C . ILE C 1 31 ? -29.926 21.829 14.062 1.00 25.13 31 ILE C C 1
ATOM 8324 O O . ILE C 1 31 ? -30.310 22.979 14.280 1.00 26.25 31 ILE C O 1
ATOM 8329 N N . ALA C 1 32 ? -29.613 21.386 12.850 1.00 25.28 32 ALA C N 1
ATOM 8330 C CA . ALA C 1 32 ? -29.722 22.234 11.674 1.00 23.59 32 ALA C CA 1
ATOM 8331 C C . ALA C 1 32 ? -29.121 23.626 11.906 1.00 27.20 32 ALA C C 1
ATOM 8332 O O . ALA C 1 32 ? -29.729 24.641 11.562 1.00 28.84 32 ALA C O 1
ATOM 8334 N N . GLY C 1 33 ? -27.938 23.669 12.512 1.00 25.37 33 GLY C N 1
ATOM 8335 C CA . GLY C 1 33 ? -27.263 24.938 12.740 1.00 24.75 33 GLY C CA 1
ATOM 8336 C C . GLY C 1 33 ? -27.688 25.843 13.888 1.00 23.40 33 GLY C C 1
ATOM 8337 O O . GLY C 1 33 ? -27.281 27.001 13.925 1.00 23.04 33 GLY C O 1
ATOM 8338 N N . GLU C 1 34 ? -28.479 25.334 14.828 1.00 24.85 34 GLU C N 1
ATOM 8339 C CA . GLU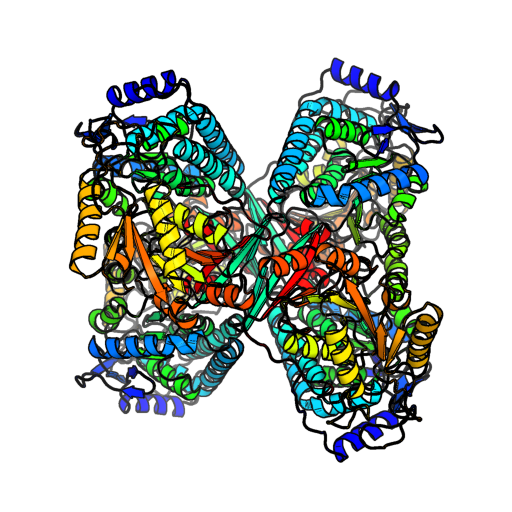 C 1 34 ? -28.933 26.146 15.957 1.00 29.04 34 GLU C CA 1
ATOM 8340 C C . GLU C 1 34 ? -29.055 25.344 17.246 1.00 28.64 34 GLU C C 1
ATOM 8341 O O . GLU C 1 34 ? -29.326 24.140 17.213 1.00 20.08 34 GLU C O 1
ATOM 8347 N N . PHE C 1 35 ? -28.861 26.014 18.381 1.00 22.59 35 PHE C N 1
ATOM 8348 C CA . PHE C 1 35 ? -29.023 25.350 19.668 1.00 23.88 35 PHE C CA 1
ATOM 8349 C C . PHE C 1 35 ? -30.508 25.395 19.999 1.00 23.23 35 PHE C C 1
ATOM 8350 O O . PHE C 1 35 ? -31.129 26.453 19.950 1.00 22.06 35 PHE C O 1
ATOM 8358 N N . VAL C 1 36 ? -31.080 24.241 20.318 1.00 24.26 36 VAL C N 1
ATOM 8359 C CA . VAL C 1 36 ? -32.496 24.173 20.640 1.00 23.88 36 VAL C CA 1
ATOM 8360 C C . VAL C 1 36 ? -32.777 23.162 21.740 1.00 25.33 36 VAL C C 1
ATOM 8361 O O . VAL C 1 36 ? -32.022 22.207 21.929 1.00 23.75 36 VAL C O 1
ATOM 8365 N N . PRO C 1 37 ? -33.875 23.365 22.485 1.00 26.51 37 PRO C N 1
ATOM 8366 C CA . PRO C 1 37 ? -34.264 22.462 23.567 1.00 24.88 37 PRO C CA 1
ATOM 8367 C C . PRO C 1 37 ? -35.098 21.356 22.945 1.00 26.25 37 PRO C C 1
ATOM 8368 O O . PRO C 1 37 ? -35.343 21.367 21.740 1.00 23.58 37 PRO C O 1
ATOM 8372 N N . SER C 1 38 ? -35.529 20.402 23.757 1.00 26.03 38 SER C N 1
ATOM 8373 C CA . SER C 1 38 ? -36.376 19.337 23.246 1.00 25.70 38 SER C CA 1
ATOM 8374 C C . SER C 1 38 ? -37.751 19.979 23.068 1.00 31.13 38 SER C C 1
ATOM 8375 O O . SER C 1 38 ? -38.067 20.957 23.746 1.00 29.77 38 SER C O 1
ATOM 8378 N N . GLU C 1 39 ? -38.563 19.450 22.158 1.00 30.37 39 GLU C N 1
ATOM 8379 C CA . GLU C 1 39 ? -39.887 20.019 21.934 1.00 31.54 39 GLU C CA 1
ATOM 8380 C C . GLU C 1 39 ? -40.747 19.910 23.188 1.00 31.34 39 GLU C C 1
ATOM 8381 O O . GLU C 1 39 ? -41.621 20.743 23.422 1.00 32.94 39 GLU C O 1
ATOM 8387 N N . SER C 1 40 ? -40.484 18.892 24.002 1.00 32.20 40 SER C N 1
ATOM 8388 C CA . SER C 1 40 ? -41.237 18.677 25.234 1.00 29.76 40 SER C CA 1
ATOM 8389 C C . SER C 1 40 ? -40.785 19.627 26.345 1.00 29.91 40 SER C C 1
ATOM 8390 O O . SER C 1 40 ? -41.461 19.766 27.365 1.00 31.05 40 SER C O 1
ATOM 8393 N N . GLY C 1 41 ? -39.640 20.273 26.146 1.00 27.45 41 GLY C N 1
ATOM 8394 C CA . GLY C 1 41 ? -39.120 21.188 27.147 1.00 26.57 41 GLY C CA 1
ATOM 8395 C C . GLY C 1 41 ? -38.439 20.458 28.295 1.00 26.35 41 GLY C C 1
ATOM 8396 O O . GLY C 1 41 ? -37.851 21.077 29.181 1.00 27.34 41 GLY C O 1
ATOM 8397 N N . GLU C 1 42 ? -38.517 19.135 28.274 1.00 23.91 42 GLU C N 1
ATOM 8398 C CA . GLU C 1 42 ? -37.920 18.310 29.313 1.00 26.13 42 GLU C CA 1
ATOM 8399 C C . GLU C 1 42 ? -36.395 18.366 29.346 1.00 27.08 42 GLU C C 1
ATOM 8400 O O . GLU C 1 42 ? -35.737 18.558 28.320 1.00 25.77 42 GLU C O 1
ATOM 8406 N N . THR C 1 43 ? -35.845 18.199 30.544 1.00 23.04 43 THR C N 1
ATOM 8407 C CA . THR C 1 43 ? -34.403 18.196 30.735 1.00 25.51 43 THR C CA 1
ATOM 8408 C C . THR C 1 43 ? -34.061 17.128 31.767 1.00 23.63 43 THR C C 1
ATOM 8409 O O . THR C 1 43 ? -34.947 16.572 32.416 1.00 25.38 43 THR C O 1
ATOM 8413 N N . PHE C 1 44 ? -32.774 16.831 31.901 1.00 22.18 44 PHE C N 1
ATOM 8414 C CA . PHE C 1 44 ? -32.314 15.858 32.879 1.00 21.32 44 PHE C CA 1
ATOM 8415 C C . PHE C 1 44 ? -31.046 16.431 33.505 1.00 20.20 44 PHE C C 1
ATOM 8416 O O . PHE C 1 44 ? -30.263 17.114 32.844 1.00 22.27 44 PHE C O 1
ATOM 8424 N N . PRO C 1 45 ? -30.837 16.178 34.799 1.00 21.12 45 PRO C N 1
ATOM 8425 C CA . PRO C 1 45 ? -29.647 16.706 35.466 1.00 19.60 45 PRO C CA 1
ATOM 8426 C C . PRO C 1 45 ? -28.401 15.845 35.336 1.00 21.55 45 PRO C C 1
ATOM 8427 O O . PRO C 1 45 ? -28.478 14.650 35.043 1.00 22.55 45 PRO C O 1
ATOM 8431 N N . SER C 1 46 ? -27.253 16.480 35.552 1.00 19.54 46 SER C N 1
ATOM 8432 C CA . SER C 1 46 ? -25.967 15.804 35.541 1.00 23.73 46 SER C CA 1
ATOM 8433 C C . SER C 1 46 ? -25.282 16.211 36.838 1.00 24.26 46 SER C C 1
ATOM 8434 O O . SER C 1 46 ? -25.183 17.399 37.153 1.00 23.83 46 SER C O 1
ATOM 8437 N N . LEU C 1 47 ? -24.811 15.219 37.583 1.00 21.05 47 LEU C N 1
ATOM 8438 C CA . LEU C 1 47 ? -24.159 15.444 38.864 1.00 17.70 47 LEU C CA 1
ATOM 8439 C C . LEU C 1 47 ? -22.653 15.700 38.776 1.00 21.51 47 LEU C C 1
ATOM 8440 O O . LEU C 1 47 ? -21.999 15.366 37.786 1.00 24.00 47 LEU C O 1
ATOM 8445 N N . ASP C 1 48 ? -22.123 16.298 39.835 1.00 19.37 48 ASP C N 1
ATOM 8446 C CA . ASP C 1 48 ? -20.699 16.564 39.973 1.00 21.14 48 ASP C CA 1
ATOM 8447 C C . ASP C 1 48 ? -20.271 15.370 40.825 1.00 20.86 48 ASP C C 1
ATOM 8448 O O . ASP C 1 48 ? -20.587 15.304 42.007 1.00 25.81 48 ASP C O 1
ATOM 8453 N N . PRO C 1 49 ? -19.558 14.403 40.228 1.00 23.75 49 PRO C N 1
ATOM 8454 C CA . PRO C 1 49 ? -19.105 13.202 40.940 1.00 21.92 49 PRO C CA 1
ATOM 8455 C C . PRO C 1 49 ? -18.334 13.423 42.234 1.00 21.03 49 PRO C C 1
ATOM 8456 O O . PRO C 1 49 ? -18.212 12.509 43.047 1.00 20.21 49 PRO C O 1
ATOM 8460 N N . ALA C 1 50 ? -17.830 14.634 42.435 1.00 19.89 50 ALA C N 1
ATOM 8461 C CA . ALA C 1 50 ? -17.083 14.945 43.647 1.00 19.70 50 ALA C CA 1
ATOM 8462 C C . ALA C 1 50 ? -17.998 15.257 44.829 1.00 22.32 50 ALA C C 1
ATOM 8463 O O . ALA C 1 50 ? -17.599 15.104 45.980 1.00 25.86 50 ALA C O 1
ATOM 8465 N N . THR C 1 51 ? -19.228 15.677 44.551 1.00 23.66 51 THR C N 1
ATOM 8466 C CA . THR C 1 51 ? -20.165 16.031 45.622 1.00 24.93 51 THR C CA 1
ATOM 8467 C C . THR C 1 51 ? -21.581 15.499 45.412 1.00 29.35 51 THR C C 1
ATOM 8468 O O . THR C 1 51 ? -22.423 15.564 46.314 1.00 24.68 51 THR C O 1
ATOM 8472 N N . ASN C 1 52 ? -21.838 14.981 44.218 1.00 25.32 52 ASN C N 1
ATOM 8473 C CA . ASN C 1 52 ? -23.149 14.465 43.865 1.00 25.25 52 ASN C CA 1
ATOM 8474 C C . ASN C 1 52 ? -24.208 15.556 43.876 1.00 28.15 52 ASN C C 1
ATOM 8475 O O . ASN C 1 52 ? -25.399 15.282 44.018 1.00 28.06 52 ASN C O 1
ATOM 8480 N N . GLU C 1 53 ? -23.760 16.799 43.724 1.00 28.07 53 GLU C N 1
ATOM 8481 C CA . GLU C 1 53 ? -24.662 17.945 43.660 1.00 30.71 53 GLU C CA 1
ATOM 8482 C C . GLU C 1 53 ? -24.948 18.126 42.174 1.00 26.93 53 GLU C C 1
ATOM 8483 O O . GLU C 1 53 ? -24.144 17.725 41.331 1.00 25.34 53 GLU C O 1
ATOM 8489 N N . VAL C 1 54 ? -26.076 18.740 41.846 1.00 26.73 54 VAL C N 1
ATOM 8490 C CA . VAL C 1 54 ? -26.415 18.969 40.450 1.00 21.85 54 VAL C CA 1
ATOM 8491 C C . VAL C 1 54 ? -25.540 20.085 39.875 1.00 26.76 54 VAL C C 1
ATOM 8492 O O . VAL C 1 54 ? -25.451 21.175 40.450 1.00 26.53 54 VAL C O 1
ATOM 8496 N N . LEU C 1 55 ? -24.883 19.799 38.753 1.00 20.49 55 LEU C N 1
ATOM 8497 C CA . LEU C 1 55 ? -24.018 20.768 38.079 1.00 23.95 55 LEU C CA 1
ATOM 8498 C C . LEU C 1 55 ? -24.838 21.647 37.156 1.00 25.79 55 LEU C C 1
ATOM 8499 O O . LEU C 1 55 ? -24.571 22.842 36.997 1.00 29.36 55 LEU C O 1
ATOM 8504 N N . GLY C 1 56 ? -25.834 21.031 36.538 1.00 22.56 56 GLY C N 1
ATOM 8505 C CA . GLY C 1 56 ? -26.693 21.734 35.612 1.00 24.33 56 GLY C CA 1
ATOM 8506 C C . GLY C 1 56 ? -27.611 20.731 34.951 1.00 25.19 56 GLY C C 1
ATOM 8507 O O . GLY C 1 56 ? -27.716 19.585 35.404 1.00 19.70 56 GLY C O 1
ATOM 8508 N N . VAL C 1 57 ? -28.277 21.148 33.881 1.00 22.98 57 VAL C N 1
ATOM 8509 C CA . VAL C 1 57 ? -29.196 20.264 33.186 1.00 23.24 57 VAL C CA 1
ATOM 8510 C C . VAL C 1 57 ? -28.960 20.266 31.681 1.00 22.14 57 VAL C C 1
ATOM 8511 O O . VAL C 1 57 ? -28.399 21.210 31.130 1.00 23.79 57 VAL C O 1
ATOM 8515 N N . ALA C 1 58 ? -29.389 19.196 31.021 1.00 22.98 58 ALA C N 1
ATOM 8516 C CA . ALA C 1 58 ? -29.244 19.075 29.580 1.00 21.48 58 ALA C CA 1
ATOM 8517 C C . ALA C 1 58 ? -30.591 18.677 28.991 1.00 22.03 58 ALA C C 1
ATOM 8518 O O . ALA C 1 58 ? -31.351 17.938 29.619 1.00 23.47 58 ALA C O 1
ATOM 8520 N N . ALA C 1 59 ? -30.884 19.168 27.788 1.00 23.51 59 ALA C N 1
ATOM 8521 C CA . ALA C 1 59 ? -32.144 18.853 27.115 1.00 22.40 59 ALA C CA 1
ATOM 8522 C C . ALA C 1 59 ? -32.314 17.342 26.951 1.00 24.67 59 ALA C C 1
ATOM 8523 O O . ALA C 1 59 ? -31.381 16.639 26.554 1.00 25.94 59 ALA C O 1
ATOM 8525 N N . ARG C 1 60 ? -33.508 16.845 27.256 1.00 20.25 60 ARG C N 1
ATOM 8526 C CA . ARG C 1 60 ? -33.786 15.421 27.147 1.00 23.51 60 ARG C CA 1
ATOM 8527 C C . ARG C 1 60 ? -34.343 15.102 25.768 1.00 25.47 60 ARG C C 1
ATOM 8528 O O . ARG C 1 60 ? -35.552 15.139 25.552 1.00 27.11 60 ARG C O 1
ATOM 8536 N N . GLY C 1 61 ? -33.445 14.784 24.841 1.00 28.01 61 GLY C N 1
ATOM 8537 C CA . GLY C 1 61 ? -33.845 14.484 23.476 1.00 27.58 61 GLY C CA 1
ATOM 8538 C C . GLY C 1 61 ? -34.497 13.134 23.260 1.00 24.29 61 GLY C C 1
ATOM 8539 O O . GLY C 1 61 ? -34.175 12.156 23.936 1.00 22.23 61 GLY C O 1
ATOM 8540 N N . GLY C 1 62 ? -35.420 13.091 22.303 1.00 25.11 62 GLY C N 1
ATOM 8541 C CA . GLY C 1 62 ? -36.123 11.860 21.985 1.00 25.09 62 GLY C CA 1
ATOM 8542 C C . GLY C 1 62 ? -36.216 11.655 20.484 1.00 26.09 62 GLY C C 1
ATOM 8543 O O . GLY C 1 62 ? -35.479 12.284 19.723 1.00 28.29 62 GLY C O 1
ATOM 8544 N N . GLU C 1 63 ? -37.127 10.782 20.058 1.00 24.54 63 GLU C N 1
ATOM 8545 C CA . GLU C 1 63 ? -37.327 10.474 18.645 1.00 24.70 63 GLU C CA 1
ATOM 8546 C C . GLU C 1 63 ? -37.456 11.697 17.756 1.00 22.00 63 GLU C C 1
ATOM 8547 O O . GLU C 1 63 ? -36.922 11.721 16.653 1.00 22.39 63 GLU C O 1
ATOM 8553 N N . ARG C 1 64 ? -38.181 12.703 18.232 1.00 24.40 64 ARG C N 1
ATOM 8554 C CA . ARG C 1 64 ? -38.396 13.926 17.465 1.00 25.05 64 ARG C CA 1
ATOM 8555 C C . ARG C 1 64 ? -37.136 14.749 17.243 1.00 20.65 64 ARG C C 1
ATOM 8556 O O . ARG C 1 64 ? -36.904 15.260 16.148 1.00 21.23 64 ARG C O 1
ATOM 8564 N N . GLU C 1 65 ? -36.325 14.893 18.281 1.00 19.03 65 GLU C N 1
ATOM 8565 C CA . GLU C 1 65 ? -35.096 15.659 18.144 1.00 19.36 65 GLU C CA 1
ATOM 8566 C C . GLU C 1 65 ? -34.131 14.876 17.253 1.00 14.99 65 GLU C C 1
ATOM 8567 O O . GLU C 1 65 ? -33.440 15.446 16.398 1.00 17.44 65 GLU C O 1
ATOM 8573 N N . VAL C 1 66 ? -34.106 13.561 17.434 1.00 17.58 66 VAL C N 1
ATOM 8574 C CA . VAL C 1 66 ? -33.237 12.716 16.627 1.00 17.82 66 VAL C CA 1
ATOM 8575 C C . VAL C 1 66 ? -33.660 12.783 15.159 1.00 19.27 66 VAL C C 1
ATOM 8576 O O . VAL C 1 66 ? -32.813 12.874 14.267 1.00 23.20 66 VAL C O 1
ATOM 8580 N N . ASP C 1 67 ? -34.967 12.753 14.907 1.00 20.44 67 ASP C N 1
ATOM 8581 C CA . ASP C 1 67 ? -35.464 12.810 13.534 1.00 21.89 67 ASP C CA 1
ATOM 8582 C C . ASP C 1 67 ? -35.014 14.106 12.852 1.00 21.48 67 ASP C C 1
ATOM 8583 O O . ASP C 1 67 ? -34.551 14.091 11.715 1.00 24.36 67 ASP C O 1
ATOM 8588 N N . ARG C 1 68 ? -35.131 15.228 13.558 1.00 24.92 68 ARG C N 1
ATOM 8589 C CA . ARG C 1 68 ? -34.715 16.511 13.009 1.00 20.06 68 ARG C CA 1
ATOM 8590 C C . ARG C 1 68 ? -33.206 16.547 12.753 1.00 21.02 68 ARG C C 1
ATOM 8591 O O . ARG C 1 68 ? -32.756 17.084 11.742 1.00 22.58 68 ARG C O 1
ATOM 8599 N N . ALA C 1 69 ? -32.425 15.973 13.668 1.00 21.92 69 ALA C N 1
ATOM 8600 C CA . ALA C 1 69 ? -30.967 15.945 13.523 1.00 18.78 69 ALA C CA 1
ATOM 8601 C C . ALA C 1 69 ? -30.556 15.090 12.330 1.00 17.58 69 ALA C C 1
ATOM 8602 O O . ALA C 1 69 ? -29.696 15.484 11.546 1.00 17.30 69 ALA C O 1
ATOM 8604 N N . ALA C 1 70 ? -31.174 13.920 12.194 1.00 17.91 70 ALA C N 1
ATOM 8605 C CA . ALA C 1 70 ? -30.859 13.014 11.092 1.00 17.72 70 ALA C CA 1
ATOM 8606 C C . ALA C 1 70 ? -31.210 13.654 9.745 1.00 19.57 70 ALA C C 1
ATOM 8607 O O . ALA C 1 70 ? -30.446 13.563 8.784 1.00 21.96 70 ALA C O 1
ATOM 8609 N N . LYS C 1 71 ? -32.366 14.303 9.678 1.00 23.34 71 LYS C N 1
ATOM 8610 C CA . LYS C 1 71 ? -32.785 14.969 8.449 1.00 24.71 71 LYS C CA 1
ATOM 8611 C C . LYS C 1 71 ? -31.787 16.062 8.095 1.00 23.19 71 LYS C C 1
ATOM 8612 O O . LYS C 1 71 ? -31.462 16.265 6.927 1.00 22.46 71 LYS C O 1
ATOM 8618 N N . ALA C 1 72 ? -31.296 16.762 9.112 1.00 21.55 72 ALA C N 1
ATOM 8619 C CA . ALA C 1 72 ? -30.334 17.832 8.888 1.00 20.37 72 ALA C CA 1
ATOM 8620 C C . ALA C 1 72 ? -29.015 17.272 8.349 1.00 21.48 72 ALA C C 1
ATOM 8621 O O . ALA C 1 72 ? -28.448 17.805 7.393 1.00 24.14 72 ALA C O 1
ATOM 8623 N N . ALA C 1 73 ? -28.531 16.195 8.960 1.00 20.59 73 ALA C N 1
ATOM 8624 C CA . ALA C 1 73 ? -27.278 15.583 8.526 1.00 20.08 73 ALA C CA 1
ATOM 8625 C C . ALA C 1 73 ? -27.441 15.060 7.105 1.00 21.50 73 ALA C C 1
ATOM 8626 O O . ALA C 1 73 ? -26.551 15.214 6.269 1.00 21.18 73 ALA C O 1
ATOM 8628 N N . HIS C 1 74 ? -28.585 14.440 6.841 1.00 24.43 74 HIS C N 1
ATOM 8629 C CA . HIS C 1 74 ? -28.864 13.887 5.523 1.00 28.07 74 HIS C CA 1
ATOM 8630 C C . HIS C 1 74 ? -28.921 14.980 4.461 1.00 27.47 74 HIS C C 1
ATOM 8631 O O . HIS C 1 74 ? -28.274 14.881 3.420 1.00 24.02 74 HIS C O 1
ATOM 8638 N N . GLU C 1 75 ? -29.696 16.022 4.731 1.00 27.07 75 GLU C N 1
ATOM 8639 C CA . GLU C 1 75 ? -29.843 17.117 3.787 1.00 28.41 75 GLU C CA 1
ATOM 8640 C C . GLU C 1 75 ? -28.513 17.786 3.480 1.00 28.19 75 GLU C C 1
ATOM 8641 O O . GLU C 1 75 ? -28.253 18.146 2.335 1.00 28.50 75 GLU C O 1
ATOM 8647 N N . ALA C 1 76 ? -27.669 17.938 4.499 1.00 24.15 76 ALA C N 1
ATOM 8648 C CA . ALA C 1 76 ? -26.363 18.575 4.334 1.00 20.96 76 ALA C CA 1
ATOM 8649 C C . ALA C 1 76 ? -25.284 17.670 3.718 1.00 19.66 76 ALA C C 1
ATOM 8650 O O . ALA C 1 76 ? -24.276 18.161 3.207 1.00 20.89 76 ALA C O 1
ATOM 8652 N N . PHE C 1 77 ? -25.489 16.359 3.773 1.00 20.22 77 PHE C N 1
ATOM 8653 C CA . PHE C 1 77 ? -24.518 15.410 3.224 1.00 23.02 77 PHE C CA 1
ATOM 8654 C C . PHE C 1 77 ? -24.243 15.665 1.744 1.00 23.45 77 PHE C C 1
ATOM 8655 O O . PHE C 1 77 ? -23.107 15.569 1.289 1.00 24.01 77 PHE C O 1
ATOM 8663 N N . GLN C 1 78 ? -25.294 15.985 1.000 1.00 27.64 78 GLN C N 1
ATOM 8664 C CA . GLN C 1 78 ? -25.175 16.236 -0.429 1.00 30.86 78 GLN C CA 1
ATOM 8665 C C . GLN C 1 78 ? -24.087 17.263 -0.740 1.00 30.41 78 GLN C C 1
ATOM 8666 O O . GLN C 1 78 ? -23.224 17.013 -1.577 1.00 32.51 78 GLN C O 1
ATOM 8672 N N . ARG C 1 79 ? -24.122 18.407 -0.057 1.00 23.75 79 ARG C N 1
ATOM 8673 C CA . ARG C 1 79 ? -23.142 19.472 -0.279 1.00 25.90 79 ARG C CA 1
ATOM 8674 C C . ARG C 1 79 ? -21.807 19.248 0.435 1.00 28.95 79 ARG C C 1
ATOM 8675 O O . ARG C 1 79 ? -20.745 19.543 -0.117 1.00 27.55 79 ARG C O 1
ATOM 8683 N N . TRP C 1 80 ? -21.860 18.748 1.665 1.00 23.38 80 TRP C N 1
ATOM 8684 C CA . TRP C 1 80 ? -20.642 18.523 2.436 1.00 23.54 80 TRP C CA 1
ATOM 8685 C C . TRP C 1 80 ? -19.722 17.486 1.800 1.00 17.56 80 TRP C C 1
ATOM 8686 O O . TRP C 1 80 ? -18.512 17.688 1.723 1.00 19.03 80 TRP C O 1
ATOM 8697 N N . SER C 1 81 ? -20.297 16.382 1.339 1.00 22.11 81 SER C N 1
ATOM 8698 C CA . SER C 1 81 ? -19.512 15.321 0.720 1.00 24.28 81 SER C CA 1
ATOM 8699 C C . SER C 1 81 ? -18.926 15.733 -0.631 1.00 29.02 81 SER C C 1
ATOM 8700 O O . SER C 1 81 ? -18.175 14.972 -1.241 1.00 32.58 81 SER C O 1
ATOM 8703 N N . ARG C 1 82 ? -19.268 16.929 -1.104 1.00 27.72 82 ARG C N 1
ATOM 8704 C CA . ARG C 1 82 ? -18.745 17.400 -2.382 1.00 25.06 82 ARG C CA 1
ATOM 8705 C C . ARG C 1 82 ? -17.842 18.615 -2.215 1.00 25.16 82 ARG C C 1
ATOM 8706 O O . ARG C 1 82 ? -17.301 19.136 -3.191 1.00 27.72 82 ARG C O 1
ATOM 8714 N N . THR C 1 83 ? -17.685 19.070 -0.977 1.00 24.22 83 THR C N 1
ATOM 8715 C CA . THR C 1 83 ? -16.819 20.209 -0.700 1.00 25.24 83 THR C CA 1
ATOM 8716 C C . THR C 1 83 ? -15.400 19.769 -1.034 1.00 26.24 83 THR C C 1
ATOM 8717 O O . THR C 1 83 ? -15.095 18.575 -1.005 1.00 27.73 83 THR C O 1
ATOM 8721 N N . LYS C 1 84 ? -14.533 20.718 -1.360 1.00 18.81 84 LYS C N 1
ATOM 8722 C CA . LYS C 1 84 ? -13.156 20.370 -1.679 1.00 22.95 84 LYS C CA 1
ATOM 8723 C C . LYS C 1 84 ? -12.440 19.906 -0.414 1.00 23.30 84 LYS C C 1
ATOM 8724 O O . LYS C 1 84 ? -12.561 20.534 0.642 1.00 21.80 84 LYS C O 1
ATOM 8730 N N . ALA C 1 85 ? -11.707 18.801 -0.522 1.00 17.02 85 ALA C N 1
ATOM 8731 C CA . ALA C 1 85 ? -10.991 18.254 0.625 1.00 20.35 85 ALA C CA 1
ATOM 8732 C C . ALA C 1 85 ? -10.132 19.323 1.283 1.00 21.73 85 ALA C C 1
ATOM 8733 O O . ALA C 1 85 ? -10.002 19.358 2.498 1.00 22.59 85 ALA C O 1
ATOM 8735 N N . LYS C 1 86 ? -9.552 20.197 0.471 1.00 24.43 86 LYS C N 1
ATOM 8736 C CA . LYS C 1 86 ? -8.713 21.269 0.983 1.00 26.30 86 LYS C CA 1
ATOM 8737 C C . LYS C 1 86 ? -9.527 22.176 1.904 1.00 26.73 86 LYS C C 1
ATOM 8738 O O . LYS C 1 86 ? -9.018 22.678 2.909 1.00 22.41 86 LYS C O 1
ATOM 8744 N N . GLU C 1 87 ? -10.796 22.375 1.562 1.00 20.09 87 GLU C N 1
ATOM 8745 C CA . GLU C 1 87 ? -11.669 23.222 2.364 1.00 21.17 87 GLU C CA 1
ATOM 8746 C C . GLU C 1 87 ? -12.080 22.527 3.662 1.00 24.05 87 GLU C C 1
ATOM 8747 O O . GLU C 1 87 ? -12.194 23.176 4.704 1.00 24.25 87 GLU C O 1
ATOM 8753 N N . ARG C 1 88 ? -12.307 21.214 3.608 1.00 20.40 88 ARG C N 1
ATOM 8754 C CA . ARG C 1 88 ? -12.680 20.484 4.816 1.00 19.01 88 ARG C CA 1
ATOM 8755 C C . ARG C 1 88 ? -11.459 20.472 5.726 1.00 22.24 88 ARG C C 1
ATOM 8756 O O . ARG C 1 88 ? -11.576 20.541 6.951 1.00 20.76 88 ARG C O 1
ATOM 8764 N N . LYS C 1 89 ? -10.280 20.392 5.115 1.00 22.44 89 LYS C N 1
ATOM 8765 C CA . LYS C 1 89 ? -9.035 20.404 5.869 1.00 25.50 89 LYS C CA 1
ATOM 8766 C C . LYS C 1 89 ? -8.943 21.731 6.626 1.00 25.29 89 LYS C C 1
ATOM 8767 O O . LYS C 1 89 ? -8.546 21.767 7.793 1.00 24.61 89 LYS C O 1
ATOM 8773 N N . ARG C 1 90 ? -9.321 22.819 5.959 1.00 23.38 90 ARG C N 1
ATOM 8774 C CA . ARG C 1 90 ? -9.277 24.137 6.584 1.00 26.49 90 ARG C CA 1
ATOM 8775 C C . ARG C 1 90 ? -10.187 24.166 7.807 1.00 20.68 90 ARG C C 1
ATOM 8776 O O . ARG C 1 90 ? -9.809 24.686 8.855 1.00 25.26 90 ARG C O 1
ATOM 8784 N N . TYR C 1 91 ? -11.384 23.610 7.671 1.00 16.15 91 TYR C N 1
ATOM 8785 C CA . TYR C 1 91 ? -12.322 23.567 8.785 1.00 18.26 91 TYR C CA 1
ATOM 8786 C C . TYR C 1 91 ? -11.777 22.768 9.972 1.00 20.76 91 TYR C C 1
ATOM 8787 O O . TYR C 1 91 ? -11.841 23.232 11.102 1.00 20.95 91 TYR C O 1
ATOM 8796 N N . LEU C 1 92 ? -11.250 21.569 9.723 1.00 18.62 92 LEU C N 1
ATOM 8797 C CA . LEU C 1 92 ? -10.713 20.759 10.816 1.00 24.16 92 LEU C CA 1
ATOM 8798 C C . LEU C 1 92 ? -9.607 21.511 11.552 1.00 20.34 92 LEU C C 1
ATOM 8799 O O . LEU C 1 92 ? -9.543 21.485 12.777 1.00 20.46 92 LEU C O 1
ATOM 8804 N N . LEU C 1 93 ? -8.737 22.177 10.802 1.00 19.53 93 LEU C N 1
ATOM 8805 C CA . LEU C 1 93 ? -7.654 22.945 11.406 1.00 24.63 93 LEU C CA 1
ATOM 8806 C C . LEU C 1 93 ? -8.196 24.119 12.226 1.00 23.91 93 LEU C C 1
ATOM 8807 O O . LEU C 1 93 ? -7.605 24.511 13.236 1.00 20.58 93 LEU C O 1
ATOM 8812 N N . ARG C 1 94 ? -9.321 24.677 11.785 1.00 19.09 94 ARG C N 1
ATOM 8813 C CA . ARG C 1 94 ? -9.944 25.791 12.491 1.00 21.63 94 ARG C CA 1
ATOM 8814 C C . ARG C 1 94 ? -10.541 25.279 13.801 1.00 25.31 94 ARG C C 1
ATOM 8815 O O . ARG C 1 94 ? -10.453 25.934 14.843 1.00 23.45 94 ARG C O 1
ATOM 8823 N N . ILE C 1 95 ? -11.156 24.103 13.730 1.00 17.79 95 ILE C N 1
ATOM 8824 C CA . ILE C 1 95 ? -11.755 23.474 14.894 1.00 19.66 95 ILE C CA 1
ATOM 8825 C C . ILE C 1 95 ? -10.661 23.168 15.918 1.00 18.83 95 ILE C C 1
ATOM 8826 O O . ILE C 1 95 ? -10.832 23.426 17.104 1.00 21.81 95 ILE C O 1
ATOM 8831 N N . ALA C 1 96 ? -9.536 22.631 15.449 1.00 17.64 96 ALA C N 1
ATOM 8832 C CA . ALA C 1 96 ? -8.416 22.304 16.326 1.00 20.59 96 ALA C CA 1
ATOM 8833 C C . ALA C 1 96 ? -7.906 23.584 16.980 1.00 27.27 96 ALA C C 1
ATOM 8834 O O . ALA C 1 96 ? -7.570 23.606 18.168 1.00 21.96 96 ALA C O 1
ATOM 8836 N N . GLU C 1 97 ? -7.851 24.651 16.189 1.00 25.85 97 GLU C N 1
ATOM 8837 C CA . GLU C 1 97 ? -7.391 25.940 16.683 1.00 25.92 97 GLU C CA 1
ATOM 8838 C C . GLU C 1 97 ? -8.324 26.463 17.775 1.00 24.56 97 GLU C C 1
ATOM 8839 O O . GLU C 1 97 ? -7.868 26.933 18.818 1.00 26.95 97 GLU C O 1
ATOM 8845 N N . LEU C 1 98 ? -9.630 26.369 17.538 1.00 25.72 98 LEU C N 1
ATOM 8846 C CA . LEU C 1 98 ? -10.619 26.842 18.503 1.00 18.61 98 LEU C CA 1
ATOM 8847 C C . LEU C 1 98 ? -10.704 25.988 19.766 1.00 22.74 98 LEU C C 1
ATOM 8848 O O . LEU C 1 98 ? -11.017 26.502 20.841 1.00 19.56 98 LEU C O 1
ATOM 8853 N N . ILE C 1 99 ? -10.442 24.689 19.642 1.00 22.15 99 ILE C N 1
ATOM 8854 C CA . ILE C 1 99 ? -10.450 23.812 20.808 1.00 19.81 99 ILE C CA 1
ATOM 8855 C C . ILE C 1 99 ? -9.305 24.287 21.715 1.00 23.49 99 ILE C C 1
ATOM 8856 O O . ILE C 1 99 ? -9.451 24.380 22.939 1.00 16.58 99 ILE C O 1
ATOM 8861 N N . GLU C 1 100 ? -8.172 24.606 21.100 1.00 17.13 100 GLU C N 1
ATOM 8862 C CA . GLU C 1 100 ? -7.019 25.085 21.848 1.00 25.11 100 GLU C CA 1
ATOM 8863 C C . GLU C 1 100 ? -7.317 26.419 22.539 1.00 26.73 100 GLU C C 1
ATOM 8864 O O . GLU C 1 100 ? -6.886 26.648 23.674 1.00 21.47 100 GLU C O 1
ATOM 8870 N N . LYS C 1 101 ? -8.070 27.285 21.863 1.00 24.11 101 LYS C N 1
ATOM 8871 C CA . LYS C 1 101 ? -8.405 28.592 22.416 1.00 26.55 101 LYS C CA 1
ATOM 8872 C C . LYS C 1 101 ? -9.353 28.482 23.604 1.00 29.80 101 LYS C C 1
ATOM 8873 O O . LYS C 1 101 ? -9.316 29.308 24.516 1.00 26.29 101 LYS C O 1
ATOM 8879 N N . HIS C 1 102 ? -10.209 27.465 23.584 1.00 24.94 102 HIS C N 1
ATOM 8880 C CA . HIS C 1 102 ? -11.162 27.252 24.667 1.00 22.28 102 HIS C CA 1
ATOM 8881 C C . HIS C 1 102 ? -10.717 26.092 25.558 1.00 15.98 102 HIS C C 1
ATOM 8882 O O . HIS C 1 102 ? -11.512 25.565 26.329 1.00 19.40 102 HIS C O 1
ATOM 8889 N N . ALA C 1 103 ? -9.446 25.712 25.458 1.00 20.62 103 ALA C N 1
ATOM 8890 C CA . ALA C 1 103 ? -8.904 24.587 26.224 1.00 22.69 103 ALA C CA 1
ATOM 8891 C C . ALA C 1 103 ? -9.201 24.608 27.723 1.00 23.11 103 ALA C C 1
ATOM 8892 O O . ALA C 1 103 ? -9.641 23.604 28.280 1.00 20.90 103 ALA C O 1
ATOM 8894 N N . ASP C 1 104 ? -8.957 25.740 28.373 1.00 24.52 104 ASP C N 1
ATOM 8895 C CA . ASP C 1 104 ? -9.200 25.852 29.809 1.00 27.53 104 ASP C CA 1
ATOM 8896 C C . ASP C 1 104 ? -10.656 25.558 30.171 1.00 26.98 104 ASP C C 1
ATOM 8897 O O . ASP C 1 104 ? -10.928 24.802 31.107 1.00 24.94 104 ASP C O 1
ATOM 8902 N N . GLU C 1 105 ? -11.586 26.158 29.431 1.00 21.91 105 GLU C N 1
ATOM 8903 C CA . GLU C 1 105 ? -13.011 25.956 29.676 1.00 20.41 105 GLU C CA 1
ATOM 8904 C C . GLU C 1 105 ? -13.389 24.480 29.514 1.00 23.36 105 GLU C C 1
ATOM 8905 O O . GLU C 1 105 ? -14.087 23.915 30.361 1.00 18.79 105 GLU C O 1
ATOM 8911 N N . LEU C 1 106 ? -12.938 23.871 28.414 1.00 19.48 106 LEU C N 1
ATOM 8912 C CA . LEU C 1 106 ? -13.225 22.464 28.123 1.00 21.90 106 LEU C CA 1
ATOM 8913 C C . LEU C 1 106 ? -12.696 21.536 29.221 1.00 19.52 106 LEU C C 1
ATOM 8914 O O . LEU C 1 106 ? -13.386 20.612 29.662 1.00 21.19 106 LEU C O 1
ATOM 8919 N N . ALA C 1 107 ? -11.473 21.789 29.665 1.00 19.89 107 ALA C N 1
ATOM 8920 C CA . ALA C 1 107 ? -10.868 20.976 30.707 1.00 19.08 107 ALA C CA 1
ATOM 8921 C C . ALA C 1 107 ? -11.675 21.067 31.993 1.00 18.98 107 ALA C C 1
ATOM 8922 O O . ALA C 1 107 ? -12.032 20.053 32.587 1.00 21.88 107 ALA C O 1
ATOM 8924 N N . VAL C 1 108 ? -11.967 22.287 32.426 1.00 17.83 108 VAL C N 1
ATOM 8925 C CA . VAL C 1 108 ? -12.728 22.479 33.652 1.00 18.27 108 VAL C CA 1
ATOM 8926 C C . VAL C 1 108 ? -14.113 21.853 33.555 1.00 19.59 108 VAL C C 1
ATOM 8927 O O . VAL C 1 108 ? -14.566 21.164 34.471 1.00 18.80 108 VAL C O 1
ATOM 8931 N N . MET C 1 109 ? -14.781 22.093 32.437 1.00 17.22 109 MET C N 1
ATOM 8932 C CA . MET C 1 109 ? -16.116 21.561 32.232 1.00 21.02 109 MET C CA 1
ATOM 8933 C C . MET C 1 109 ? -16.150 20.038 32.365 1.00 17.45 109 MET C C 1
ATOM 8934 O O . MET C 1 109 ? -16.930 19.487 33.147 1.00 19.26 109 MET C O 1
ATOM 8939 N N . GLU C 1 110 ? -15.299 19.358 31.604 1.00 14.11 110 GLU C N 1
ATOM 8940 C CA . GLU C 1 110 ? -15.273 17.904 31.646 1.00 19.70 110 GLU C CA 1
ATOM 8941 C C . GLU C 1 110 ? -14.794 17.387 33.001 1.00 18.59 110 GLU C C 1
ATOM 8942 O O . GLU C 1 110 ? -15.232 16.331 33.463 1.00 16.11 110 GLU C O 1
ATOM 8948 N N . CYS C 1 111 ? -13.902 18.134 33.639 1.00 16.50 111 CYS C N 1
ATOM 8949 C CA . CYS C 1 111 ? -13.395 17.746 34.946 1.00 16.93 111 CYS C CA 1
ATOM 8950 C C . CYS C 1 111 ? -14.549 17.738 35.954 1.00 18.83 111 CYS C C 1
ATOM 8951 O O . CYS C 1 111 ? -14.771 16.754 36.662 1.00 17.67 111 CYS C O 1
ATOM 8954 N N . LEU C 1 112 ? -15.289 18.841 36.002 1.00 18.61 112 LEU C N 1
ATOM 8955 C CA . LEU C 1 112 ? -16.422 18.966 36.910 1.00 19.24 112 LEU C CA 1
ATOM 8956 C C . LEU C 1 112 ? -17.500 17.919 36.655 1.00 20.75 112 LEU C C 1
ATOM 8957 O O . LEU C 1 112 ? -18.078 17.366 37.588 1.00 16.42 112 LEU C O 1
ATOM 8962 N N . ASP C 1 113 ? -17.758 17.663 35.377 1.00 20.98 113 ASP C N 1
ATOM 8963 C CA . ASP C 1 113 ? -18.793 16.742 34.922 1.00 15.77 113 ASP C CA 1
ATOM 8964 C C . ASP C 1 113 ? -18.458 15.251 35.033 1.00 18.30 113 ASP C C 1
ATOM 8965 O O . ASP C 1 113 ? -19.321 14.447 35.388 1.00 17.42 113 ASP C O 1
ATOM 8970 N N . ALA C 1 114 ? -17.210 14.882 34.748 1.00 20.02 114 ALA C N 1
ATOM 8971 C CA . ALA C 1 114 ? -16.820 13.473 34.766 1.00 19.69 114 ALA C CA 1
ATOM 8972 C C . ALA C 1 114 ? -15.863 13.003 35.863 1.00 21.51 114 ALA C C 1
ATOM 8973 O O . ALA C 1 114 ? -15.520 11.822 35.912 1.00 17.97 114 ALA C O 1
ATOM 8975 N N . GLY C 1 115 ? -15.414 13.917 36.720 1.00 19.81 115 GLY C N 1
ATOM 8976 C CA . GLY C 1 115 ? -14.550 13.531 37.828 1.00 14.33 115 GLY C CA 1
ATOM 8977 C C . GLY C 1 115 ? -13.073 13.199 37.664 1.00 19.72 115 GLY C C 1
ATOM 8978 O O . GLY C 1 115 ? -12.452 12.748 38.631 1.00 19.91 115 GLY C O 1
ATOM 8979 N N . GLN C 1 116 ? -12.491 13.399 36.484 1.00 16.43 116 GLN C N 1
ATOM 8980 C CA . GLN C 1 116 ? -11.069 13.103 36.317 1.00 17.12 116 GLN C CA 1
ATOM 8981 C C . GLN C 1 116 ? -10.245 14.293 36.811 1.00 18.69 116 GLN C C 1
ATOM 8982 O O . GLN C 1 116 ? -10.726 15.424 36.812 1.00 16.60 116 GLN C O 1
ATOM 8988 N N . VAL C 1 117 ? -9.008 14.045 37.229 1.00 19.65 117 VAL C N 1
ATOM 8989 C CA . VAL C 1 117 ? -8.159 15.130 37.713 1.00 24.06 117 VAL C CA 1
ATOM 8990 C C . VAL C 1 117 ? -7.938 16.146 36.597 1.00 27.28 117 VAL C C 1
ATOM 8991 O O . VAL C 1 117 ? -7.653 15.780 35.458 1.00 28.46 117 VAL C O 1
ATOM 8995 N N . LEU C 1 118 ? -8.062 17.425 36.938 1.00 26.37 118 LEU C N 1
ATOM 8996 C CA . LEU C 1 118 ? -7.940 18.503 35.963 1.00 22.24 118 LEU C CA 1
ATOM 8997 C C . LEU C 1 118 ? -6.769 18.433 34.991 1.00 20.19 118 LEU C C 1
ATOM 8998 O O . LEU C 1 118 ? -6.967 18.579 33.784 1.00 18.39 118 LEU C O 1
ATOM 9003 N N . ARG C 1 119 ? -5.557 18.213 35.486 1.00 16.11 119 ARG C N 1
ATOM 9004 C CA . ARG C 1 119 ? -4.405 18.152 34.583 1.00 23.12 119 ARG C CA 1
ATOM 9005 C C . ARG C 1 119 ? -4.542 17.049 33.525 1.00 23.09 119 ARG C C 1
ATOM 9006 O O . ARG C 1 119 ? -4.146 17.233 32.372 1.00 21.75 119 ARG C O 1
ATOM 9014 N N . ILE C 1 120 ? -5.102 15.907 33.912 1.00 19.55 120 ILE C N 1
ATOM 9015 C CA . ILE C 1 120 ? -5.279 14.820 32.962 1.00 20.72 120 ILE C CA 1
ATOM 9016 C C . ILE C 1 120 ? -6.324 15.219 31.919 1.00 18.05 120 ILE C C 1
ATOM 9017 O O . ILE C 1 120 ? -6.157 14.961 30.731 1.00 19.92 120 ILE C O 1
ATOM 9022 N N . VAL C 1 121 ? -7.396 15.866 32.362 1.00 18.59 121 VAL C N 1
ATOM 9023 C CA . VAL C 1 121 ? -8.427 16.302 31.434 1.00 21.28 121 VAL C CA 1
ATOM 9024 C C . VAL C 1 121 ? -7.855 17.362 30.499 1.00 24.79 121 VAL C C 1
ATOM 9025 O O . VAL C 1 121 ? -8.219 17.423 29.323 1.00 20.54 121 VAL C O 1
ATOM 9029 N N . ARG C 1 122 ? -6.953 18.192 31.017 1.00 19.86 122 ARG C N 1
ATOM 9030 C CA . ARG C 1 122 ? -6.365 19.237 30.194 1.00 20.19 122 ARG C CA 1
ATOM 9031 C C . ARG C 1 122 ? -5.542 18.613 29.080 1.00 23.57 122 ARG C C 1
ATOM 9032 O O . ARG C 1 122 ? -5.588 19.074 27.940 1.00 22.86 122 ARG C O 1
ATOM 9040 N N . ALA C 1 123 ? -4.788 17.567 29.412 1.00 24.29 123 ALA C N 1
ATOM 9041 C CA . ALA C 1 123 ? -3.971 16.877 28.419 1.00 26.14 123 ALA C CA 1
ATOM 9042 C C . ALA C 1 123 ? -4.883 16.221 27.382 1.00 26.05 123 ALA C C 1
ATOM 9043 O O . ALA C 1 123 ? -4.519 16.095 26.211 1.00 29.94 123 ALA C O 1
ATOM 9045 N N . GLN C 1 124 ? -6.068 15.803 27.820 1.00 23.85 124 GLN C N 1
ATOM 9046 C CA . GLN C 1 124 ? -7.035 15.167 26.930 1.00 25.90 124 GLN C CA 1
ATOM 9047 C C . GLN C 1 124 ? -7.595 16.176 25.929 1.00 24.81 124 GLN C C 1
ATOM 9048 O O . GLN C 1 124 ? -7.946 15.815 24.804 1.00 25.42 124 GLN C O 1
ATOM 9054 N N . VAL C 1 125 ? -7.682 17.440 26.340 1.00 22.58 125 VAL C N 1
ATOM 9055 C CA . VAL C 1 125 ? -8.172 18.480 25.443 1.00 19.49 125 VAL C CA 1
ATOM 9056 C C . VAL C 1 125 ? -7.145 18.633 24.329 1.00 18.34 125 VAL C C 1
ATOM 9057 O O . VAL C 1 125 ? -7.497 18.823 23.169 1.00 22.49 125 VAL C O 1
ATOM 9061 N N . ALA C 1 126 ? -5.870 18.551 24.686 1.00 16.67 126 ALA C N 1
ATOM 9062 C CA . ALA C 1 126 ? -4.816 18.656 23.689 1.00 18.01 126 ALA C CA 1
ATOM 9063 C C . ALA C 1 126 ? -4.933 17.490 22.693 1.00 21.98 126 ALA C C 1
ATOM 9064 O O . ALA C 1 126 ? -4.755 17.673 21.489 1.00 24.41 126 ALA C O 1
ATOM 9066 N N . ARG C 1 127 ? -5.236 16.294 23.194 1.00 22.62 127 ARG C N 1
ATOM 9067 C CA . ARG C 1 127 ? -5.390 15.130 22.319 1.00 20.34 127 ARG C CA 1
ATOM 9068 C C . ARG C 1 127 ? -6.598 15.321 21.406 1.00 20.64 127 ARG C C 1
ATOM 9069 O O . ARG C 1 127 ? -6.585 14.902 20.253 1.00 20.04 127 ARG C O 1
ATOM 9077 N N . ALA C 1 128 ? -7.645 15.944 21.936 1.00 18.85 128 ALA C N 1
ATOM 9078 C CA . ALA C 1 128 ? -8.855 16.198 21.163 1.00 21.98 128 ALA C CA 1
ATOM 9079 C C . ALA C 1 128 ? -8.523 17.137 20.009 1.00 22.98 128 ALA C C 1
ATOM 9080 O O . ALA C 1 128 ? -8.958 16.926 18.875 1.00 22.98 128 ALA C O 1
ATOM 9082 N N . ALA C 1 129 ? -7.756 18.181 20.302 1.00 21.75 129 ALA C N 1
ATOM 9083 C CA . ALA C 1 129 ? -7.361 19.126 19.268 1.00 21.56 129 ALA C CA 1
ATOM 9084 C C . ALA C 1 129 ? -6.520 18.362 18.241 1.00 23.20 129 ALA C C 1
ATOM 9085 O O . ALA C 1 129 ? -6.697 18.527 17.029 1.00 20.17 129 ALA C O 1
ATOM 9087 N N . GLU C 1 130 ? -5.615 17.520 18.735 1.00 15.70 130 GLU C N 1
ATOM 9088 C CA . GLU C 1 130 ? -4.755 16.717 17.866 1.00 18.73 130 GLU C CA 1
ATOM 9089 C C . GLU C 1 130 ? -5.560 15.789 16.956 1.00 16.30 130 GLU C C 1
ATOM 9090 O O . GLU C 1 130 ? -5.141 15.500 15.833 1.00 16.85 130 GLU C O 1
ATOM 9096 N N . ASN C 1 131 ? -6.702 15.312 17.442 1.00 13.10 131 ASN C N 1
ATOM 9097 C CA . ASN C 1 131 ? -7.543 14.436 16.638 1.00 18.55 131 ASN C CA 1
ATOM 9098 C C . ASN C 1 131 ? -7.937 15.160 15.347 1.00 16.74 131 ASN C C 1
ATOM 9099 O O . ASN C 1 131 ? -7.893 14.578 14.264 1.00 17.40 131 ASN C O 1
ATOM 9104 N N . PHE C 1 132 ? -8.309 16.430 15.464 1.00 14.71 132 PHE C N 1
ATOM 9105 C CA . PHE C 1 132 ? -8.694 17.210 14.289 1.00 19.53 132 PHE C CA 1
ATOM 9106 C C . PHE C 1 132 ? -7.493 17.602 13.430 1.00 18.37 132 PHE C C 1
ATOM 9107 O O . PHE C 1 132 ? -7.552 17.536 12.204 1.00 19.99 132 PHE C O 1
ATOM 9115 N N . ALA C 1 133 ? -6.403 18.005 14.072 1.00 17.24 133 ALA C N 1
ATOM 9116 C CA . ALA C 1 133 ? -5.208 18.391 13.336 1.00 19.22 133 ALA C CA 1
ATOM 9117 C C . ALA C 1 133 ? -4.673 17.194 12.557 1.00 21.22 133 ALA C C 1
ATOM 9118 O O . ALA C 1 133 ? -4.171 17.334 11.434 1.00 19.83 133 ALA C O 1
ATOM 9120 N N . PHE C 1 134 ? -4.792 16.016 13.168 1.00 19.53 134 PHE C N 1
ATOM 9121 C CA . PHE C 1 134 ? -4.330 14.767 12.574 1.00 16.56 134 PHE C CA 1
ATOM 9122 C C . PHE C 1 134 ? -5.120 14.393 11.319 1.00 18.88 134 PHE C C 1
ATOM 9123 O O . PHE C 1 134 ? -4.555 14.271 10.233 1.00 19.22 134 PHE C O 1
ATOM 9131 N N . TYR C 1 135 ? -6.428 14.213 11.463 1.00 17.01 135 TYR C N 1
ATOM 9132 C CA . TYR C 1 135 ? -7.246 13.832 10.321 1.00 19.43 135 TYR C CA 1
ATOM 9133 C C . TYR C 1 135 ? -7.378 14.909 9.254 1.00 19.88 135 TYR C C 1
ATOM 9134 O O . TYR C 1 135 ? -7.751 14.620 8.119 1.00 16.72 135 TYR C O 1
ATOM 9143 N N . ALA C 1 136 ? -7.057 16.147 9.614 1.00 19.75 136 ALA C N 1
ATOM 9144 C CA . ALA C 1 136 ? -7.125 17.241 8.658 1.00 20.33 136 ALA C CA 1
ATOM 9145 C C . ALA C 1 136 ? -6.199 16.914 7.489 1.00 21.23 136 ALA C C 1
ATOM 9146 O O . ALA C 1 136 ? -6.480 17.264 6.340 1.00 21.54 136 ALA C O 1
ATOM 9148 N N . GLU C 1 137 ? -5.102 16.226 7.792 1.00 18.18 137 GLU C N 1
ATOM 9149 C CA . GLU C 1 137 ? -4.117 15.856 6.776 1.00 23.76 137 GLU C CA 1
ATOM 9150 C C . GLU C 1 137 ? -4.488 14.626 5.936 1.00 21.41 137 GLU C C 1
ATOM 9151 O O . GLU C 1 137 ? -3.791 14.312 4.970 1.00 25.36 137 GLU C O 1
ATOM 9157 N N . TYR C 1 138 ? -5.561 13.925 6.301 1.00 18.22 138 TYR C N 1
ATOM 9158 C CA . TYR C 1 138 ? -5.990 12.748 5.537 1.00 15.58 138 TYR C CA 1
ATOM 9159 C C . TYR C 1 138 ? -7.148 13.076 4.584 1.00 18.77 138 TYR C C 1
ATOM 9160 O O . TYR C 1 138 ? -7.437 12.314 3.659 1.00 16.01 138 TYR C O 1
ATOM 9169 N N . ALA C 1 139 ? -7.803 14.212 4.814 1.00 16.29 139 ALA C N 1
ATOM 9170 C CA . ALA C 1 139 ? -8.929 14.631 3.987 1.00 19.10 139 ALA C CA 1
ATOM 9171 C C . ALA C 1 139 ? -8.609 14.624 2.487 1.00 18.86 139 ALA C C 1
ATOM 9172 O O . ALA C 1 139 ? -9.394 14.122 1.677 1.00 18.59 139 ALA C O 1
ATOM 9174 N N . GLU C 1 140 ? -7.452 15.163 2.120 1.00 17.36 140 GLU C N 1
ATOM 9175 C CA . GLU C 1 140 ? -7.048 15.223 0.717 1.00 21.64 140 GLU C CA 1
ATOM 9176 C C . GLU C 1 140 ? -6.584 13.897 0.110 1.00 22.06 140 GLU C C 1
ATOM 9177 O O . GLU C 1 140 ? -6.251 13.839 -1.077 1.00 16.33 140 GLU C O 1
ATOM 9183 N N . HIS C 1 141 ? -6.566 12.837 0.913 1.00 20.61 141 HIS C N 1
ATOM 9184 C CA . HIS C 1 141 ? -6.144 11.518 0.433 1.00 20.00 141 HIS C CA 1
ATOM 9185 C C . HIS C 1 141 ? -7.284 10.527 0.576 1.00 14.94 141 HIS C C 1
ATOM 9186 O O . HIS C 1 141 ? -7.132 9.346 0.262 1.00 20.98 141 HIS C O 1
ATOM 9193 N N . ALA C 1 142 ? -8.426 11.017 1.042 1.00 14.19 142 ALA C N 1
ATOM 9194 C CA . ALA C 1 142 ? -9.588 10.177 1.308 1.00 16.27 142 ALA C CA 1
ATOM 9195 C C . ALA C 1 142 ? -10.221 9.416 0.143 1.00 19.81 142 ALA C C 1
ATOM 9196 O O . ALA C 1 142 ? -10.989 8.481 0.369 1.00 19.31 142 ALA C O 1
ATOM 9198 N N . MET C 1 143 ? -9.909 9.795 -1.091 1.00 16.84 143 MET C N 1
ATOM 9199 C CA . MET C 1 143 ? -10.486 9.105 -2.248 1.00 21.57 143 MET C CA 1
ATOM 9200 C C . MET C 1 143 ? -9.506 8.123 -2.867 1.00 16.28 143 MET C C 1
ATOM 9201 O O . MET C 1 143 ? -9.877 7.305 -3.700 1.00 15.46 143 MET C O 1
ATOM 9206 N N . GLU C 1 144 ? -8.255 8.208 -2.438 1.00 18.26 144 GLU C N 1
ATOM 9207 C CA . GLU C 1 144 ? -7.187 7.383 -2.975 1.00 16.60 144 GLU C CA 1
ATOM 9208 C C . GLU C 1 144 ? -7.207 5.872 -2.746 1.00 21.45 144 GLU C C 1
ATOM 9209 O O . GLU C 1 144 ? -7.531 5.383 -1.661 1.00 20.06 144 GLU C O 1
ATOM 9215 N N . ASP C 1 145 ? -6.861 5.141 -3.801 1.00 16.36 145 ASP C N 1
ATOM 9216 C CA . ASP C 1 145 ? -6.722 3.704 -3.712 1.00 14.88 145 ASP C CA 1
ATOM 9217 C C . ASP C 1 145 ? -5.783 3.149 -4.771 1.00 16.13 145 ASP C C 1
ATOM 9218 O O . ASP C 1 145 ? -4.648 3.609 -4.881 1.00 16.11 145 ASP C O 1
ATOM 9223 N N . ARG C 1 146 ? -6.256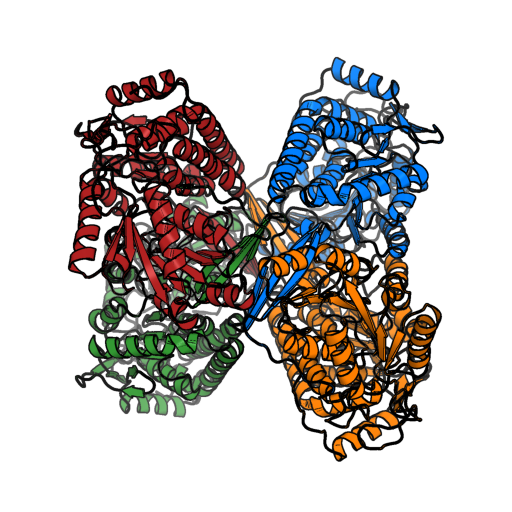 2.201 -5.575 1.00 16.75 146 ARG C N 1
ATOM 9224 C CA . ARG C 1 146 ? -5.372 1.530 -6.534 1.00 18.08 146 ARG C CA 1
ATOM 9225 C C . ARG C 1 146 ? -5.790 1.399 -8.003 1.00 16.28 146 ARG C C 1
ATOM 9226 O O . ARG C 1 146 ? -6.924 1.703 -8.381 1.00 17.24 146 ARG C O 1
ATOM 9234 N N . THR C 1 147 ? -4.843 0.953 -8.830 1.00 15.31 147 THR C N 1
ATOM 9235 C CA . THR C 1 147 ? -5.111 0.695 -10.243 1.00 17.07 147 THR C CA 1
ATOM 9236 C C . THR C 1 147 ? -4.771 -0.767 -10.488 1.00 20.82 147 THR C C 1
ATOM 9237 O O . THR C 1 147 ? -3.796 -1.292 -9.942 1.00 18.31 147 THR C O 1
ATOM 9241 N N . PHE C 1 148 ? -5.591 -1.425 -11.297 1.00 18.18 148 PHE C N 1
ATOM 9242 C CA . PHE C 1 148 ? -5.380 -2.827 -11.626 1.00 16.02 148 PHE C CA 1
ATOM 9243 C C . PHE C 1 148 ? -5.480 -2.995 -13.138 1.00 20.25 148 PHE C C 1
ATOM 9244 O O . PHE C 1 148 ? -6.450 -3.556 -13.644 1.00 18.10 148 PHE C O 1
ATOM 9252 N N . PRO C 1 149 ? -4.480 -2.494 -13.881 1.00 18.59 149 PRO C N 1
ATOM 9253 C CA . PRO C 1 149 ? -4.510 -2.620 -15.340 1.00 18.80 149 PRO C CA 1
ATOM 9254 C C . PRO C 1 149 ? -4.346 -4.077 -15.744 1.00 20.85 149 PRO C C 1
ATOM 9255 O O . PRO C 1 149 ? -3.677 -4.842 -15.054 1.00 19.09 149 PRO C O 1
ATOM 9259 N N . VAL C 1 150 ? -4.972 -4.464 -16.848 1.00 19.56 150 VAL C N 1
ATOM 9260 C CA . VAL C 1 150 ? -4.837 -5.826 -17.341 1.00 19.46 150 VAL C CA 1
ATOM 9261 C C . VAL C 1 150 ? -4.272 -5.754 -18.752 1.00 21.89 150 VAL C C 1
ATOM 9262 O O . VAL C 1 150 ? -5.011 -5.575 -19.725 1.00 18.51 150 VAL C O 1
ATOM 9266 N N . ASP C 1 151 ? -2.953 -5.892 -18.849 1.00 17.41 151 ASP C N 1
ATOM 9267 C CA . ASP C 1 151 ? -2.260 -5.827 -20.128 1.00 22.11 151 ASP C CA 1
ATOM 9268 C C . ASP C 1 151 ? -2.672 -4.548 -20.874 1.00 25.89 151 ASP C C 1
ATOM 9269 O O . ASP C 1 151 ? -2.717 -3.467 -20.279 1.00 23.30 151 ASP C O 1
ATOM 9274 N N . ARG C 1 152 ? -2.980 -4.672 -22.162 1.00 23.19 152 ARG C N 1
ATOM 9275 C CA . ARG C 1 152 ? -3.370 -3.515 -22.969 1.00 27.61 152 ARG C CA 1
ATOM 9276 C C . ARG C 1 152 ? -4.866 -3.554 -23.275 1.00 27.43 152 ARG C C 1
ATOM 9277 O O . ARG C 1 152 ? -5.362 -2.771 -24.086 1.00 27.02 152 ARG C O 1
ATOM 9285 N N . ASP C 1 153 ? -5.583 -4.458 -22.616 1.00 26.53 153 ASP C N 1
ATOM 9286 C CA . ASP C 1 153 ? -7.009 -4.619 -22.864 1.00 22.88 153 ASP C CA 1
ATOM 9287 C C . ASP C 1 153 ? -7.968 -3.918 -21.908 1.00 24.08 153 ASP C C 1
ATOM 9288 O O . ASP C 1 153 ? -9.002 -3.406 -22.332 1.00 17.83 153 ASP C O 1
ATOM 9293 N N . TRP C 1 154 ? -7.634 -3.901 -20.622 1.00 22.54 154 TRP C N 1
ATOM 9294 C CA . TRP C 1 154 ? -8.505 -3.276 -19.635 1.00 19.02 154 TRP C CA 1
ATOM 9295 C C . TRP C 1 154 ? -7.785 -2.415 -18.626 1.00 18.36 154 TRP C C 1
ATOM 9296 O O . TRP C 1 154 ? -6.596 -2.596 -18.359 1.00 16.08 154 TRP C O 1
ATOM 9307 N N . LEU C 1 155 ? -8.540 -1.481 -18.062 1.00 16.37 155 LEU C N 1
ATOM 9308 C CA . LEU C 1 155 ? -8.055 -0.625 -16.997 1.00 20.93 155 LEU C CA 1
ATOM 9309 C C . LEU C 1 155 ? -9.117 -0.683 -15.910 1.00 19.57 155 LEU C C 1
ATOM 9310 O O . LEU C 1 155 ? -10.278 -0.361 -16.155 1.00 18.54 155 LEU C O 1
ATOM 9315 N N . TYR C 1 156 ? -8.730 -1.150 -14.731 1.00 16.61 156 TYR C N 1
ATOM 9316 C CA . TYR C 1 156 ? -9.631 -1.172 -13.593 1.00 15.21 156 TYR C CA 1
ATOM 9317 C C . TYR C 1 156 ? -8.939 -0.259 -12.599 1.00 16.78 156 TYR C C 1
ATOM 9318 O O . TYR C 1 156 ? -7.721 -0.337 -12.418 1.00 15.95 156 TYR C O 1
ATOM 9327 N N . TYR C 1 157 ? -9.698 0.623 -11.969 1.00 16.03 157 TYR C N 1
ATOM 9328 C CA . TYR C 1 157 ? -9.114 1.487 -10.971 1.00 17.11 157 TYR C CA 1
ATOM 9329 C C . TYR C 1 157 ? -10.136 1.618 -9.865 1.00 17.26 157 TYR C C 1
ATOM 9330 O O . TYR C 1 157 ? -11.331 1.452 -10.093 1.00 16.43 157 TYR C O 1
ATOM 9339 N N . THR C 1 158 ? -9.661 1.874 -8.655 1.00 13.84 158 THR C N 1
ATOM 9340 C CA . THR C 1 158 ? -10.553 1.998 -7.522 1.00 13.29 158 THR C CA 1
ATOM 9341 C C . THR C 1 158 ? -10.416 3.348 -6.840 1.00 13.16 158 THR C C 1
ATOM 9342 O O . THR C 1 158 ? -9.334 3.940 -6.806 1.00 15.18 158 THR C O 1
ATOM 9346 N N . VAL C 1 159 ? -11.529 3.826 -6.302 1.00 14.58 159 VAL C N 1
ATOM 9347 C CA . VAL C 1 159 ? -11.555 5.085 -5.576 1.00 15.91 159 VAL C CA 1
ATOM 9348 C C . VAL C 1 159 ? -12.463 4.876 -4.369 1.00 13.94 159 VAL C C 1
ATOM 9349 O O . VAL C 1 159 ? -13.158 3.867 -4.273 1.00 15.32 159 VAL C O 1
ATOM 9353 N N . ARG C 1 160 ? -12.435 5.822 -3.441 1.00 17.49 160 ARG C N 1
ATOM 9354 C CA . ARG C 1 160 ? -13.273 5.762 -2.254 1.00 19.99 160 ARG C CA 1
ATOM 9355 C C . ARG C 1 160 ? -14.144 7.019 -2.226 1.00 15.01 160 ARG C C 1
ATOM 9356 O O . ARG C 1 160 ? -13.697 8.096 -2.624 1.00 17.91 160 ARG C O 1
ATOM 9364 N N . VAL C 1 161 ? -15.377 6.874 -1.752 1.00 14.18 161 VAL C N 1
ATOM 9365 C CA . VAL C 1 161 ? -16.303 7.992 -1.648 1.00 14.15 161 VAL C CA 1
ATOM 9366 C C . VAL C 1 161 ? -16.935 8.015 -0.256 1.00 16.26 161 VAL C C 1
ATOM 9367 O O . VAL C 1 161 ? -17.065 6.974 0.395 1.00 14.01 161 VAL C O 1
ATOM 9371 N N . PRO C 1 162 ? -17.322 9.210 0.225 1.00 17.15 162 PRO C N 1
ATOM 9372 C CA . PRO C 1 162 ? -17.946 9.350 1.548 1.00 18.45 162 PRO C CA 1
ATOM 9373 C C . PRO C 1 162 ? -19.110 8.357 1.676 1.00 22.41 162 PRO C C 1
ATOM 9374 O O . PRO C 1 162 ? -19.961 8.281 0.788 1.00 23.13 162 PRO C O 1
ATOM 9378 N N . ALA C 1 163 ? -19.157 7.610 2.779 1.00 21.00 163 ALA C N 1
ATOM 9379 C CA . ALA C 1 163 ? -20.210 6.610 2.971 1.00 20.86 163 ALA C CA 1
ATOM 9380 C C . ALA C 1 163 ? -21.589 7.148 3.370 1.00 22.81 163 ALA C C 1
ATOM 9381 O O . ALA C 1 163 ? -22.609 6.555 3.014 1.00 23.86 163 ALA C O 1
ATOM 9383 N N . GLY C 1 164 ? -21.625 8.257 4.106 1.00 22.46 164 GLY C N 1
ATOM 9384 C CA . GLY C 1 164 ? -22.898 8.827 4.522 1.00 20.36 164 GLY C CA 1
ATOM 9385 C C . GLY C 1 164 ? -22.920 9.329 5.958 1.00 20.21 164 GLY C C 1
ATOM 9386 O O . GLY C 1 164 ? -21.955 9.128 6.692 1.00 24.11 164 GLY C O 1
ATOM 9387 N N . PRO C 1 165 ? -24.013 9.986 6.392 1.00 21.34 165 PRO C N 1
ATOM 9388 C CA . PRO C 1 165 ? -24.132 10.508 7.759 1.00 17.98 165 PRO C CA 1
ATOM 9389 C C . PRO C 1 165 ? -23.738 9.468 8.815 1.00 21.25 165 PRO C C 1
ATOM 9390 O O . PRO C 1 165 ? -24.057 8.280 8.689 1.00 19.82 165 PRO C O 1
ATOM 9394 N N . VAL C 1 166 ? -23.050 9.925 9.857 1.00 18.94 166 VAL C N 1
ATOM 9395 C CA . VAL C 1 166 ? -22.598 9.038 10.917 1.00 14.55 166 VAL C CA 1
ATOM 9396 C C . VAL C 1 166 ? -23.205 9.373 12.276 1.00 16.42 166 VAL C C 1
ATOM 9397 O O . VAL C 1 166 ? -23.129 10.507 12.740 1.00 15.19 166 VAL C O 1
ATOM 9401 N N . GLY C 1 167 ? -23.817 8.372 12.900 1.00 18.31 167 GLY C N 1
ATOM 9402 C CA . GLY C 1 167 ? -24.392 8.548 14.218 1.00 17.08 167 GLY C CA 1
ATOM 9403 C C . GLY C 1 167 ? -23.292 8.136 15.177 1.00 23.48 167 GLY C C 1
ATOM 9404 O O . GLY C 1 167 ? -22.869 6.973 15.175 1.00 20.20 167 GLY C O 1
ATOM 9405 N N . ILE C 1 168 ? -22.824 9.086 15.982 1.00 17.62 168 ILE C N 1
ATOM 9406 C CA . ILE C 1 168 ? -21.734 8.848 16.924 1.00 17.25 168 ILE C CA 1
ATOM 9407 C C . ILE C 1 168 ? -22.255 8.802 18.360 1.00 18.21 168 ILE C C 1
ATOM 9408 O O . ILE C 1 168 ? -22.711 9.811 18.902 1.00 21.67 168 ILE C O 1
ATOM 9413 N N . ILE C 1 169 ? -22.200 7.614 18.961 1.00 16.94 169 ILE C N 1
ATOM 9414 C CA . ILE C 1 169 ? -22.681 7.395 20.328 1.00 17.22 169 ILE C CA 1
ATOM 9415 C C . ILE C 1 169 ? -21.483 7.105 21.247 1.00 19.56 169 ILE C C 1
ATOM 9416 O O . ILE C 1 169 ? -20.799 6.090 21.100 1.00 18.29 169 ILE C O 1
ATOM 9421 N N . THR C 1 170 ? -21.247 8.002 22.202 1.00 19.79 170 THR C N 1
ATOM 9422 C CA . THR C 1 170 ? -20.090 7.910 23.092 1.00 19.51 170 THR C CA 1
ATOM 9423 C C . THR C 1 170 ? -20.339 7.678 24.584 1.00 18.93 170 THR C C 1
ATOM 9424 O O . THR C 1 170 ? -21.438 7.902 25.081 1.00 19.30 170 THR C O 1
ATOM 9428 N N . PRO C 1 171 ? -19.297 7.235 25.317 1.00 19.96 171 PRO C N 1
ATOM 9429 C CA . PRO C 1 171 ? -19.341 6.948 26.757 1.00 16.45 171 PRO C CA 1
ATOM 9430 C C . PRO C 1 171 ? -19.099 8.154 27.657 1.00 17.78 171 PRO C C 1
ATOM 9431 O O . PRO C 1 171 ? -18.644 9.204 27.202 1.00 14.77 171 PRO C O 1
ATOM 9435 N N . TRP C 1 172 ? -19.378 7.984 28.947 1.00 18.66 172 TRP C N 1
ATOM 9436 C CA . TRP C 1 172 ? -19.243 9.072 29.916 1.00 18.74 172 TRP C CA 1
ATOM 9437 C C . TRP C 1 172 ? -17.871 9.377 30.507 1.00 17.84 172 TRP C C 1
ATOM 9438 O O . TRP C 1 172 ? -17.694 10.438 31.097 1.00 20.86 172 TRP C O 1
ATOM 9449 N N . ASN C 1 173 ? -16.901 8.483 30.352 1.00 16.85 173 ASN C N 1
ATOM 9450 C CA . ASN C 1 173 ? -15.599 8.714 30.975 1.00 15.62 173 ASN C CA 1
ATOM 9451 C C . ASN C 1 173 ? -14.705 9.786 30.357 1.00 18.69 173 ASN C C 1
ATOM 9452 O O . ASN C 1 173 ? -14.085 10.560 31.091 1.00 19.96 173 ASN C O 1
ATOM 9457 N N . ALA C 1 174 ? -14.643 9.853 29.030 1.00 15.01 174 ALA C N 1
ATOM 9458 C CA . ALA C 1 174 ? -13.806 10.852 28.356 1.00 18.34 174 ALA C CA 1
ATOM 9459 C C . ALA C 1 174 ? -14.556 11.462 27.166 1.00 20.83 174 ALA C C 1
ATOM 9460 O O . ALA C 1 174 ? -14.188 11.248 26.011 1.00 18.41 174 ALA C O 1
ATOM 9462 N N . PRO C 1 175 ? -15.604 12.255 27.447 1.00 24.24 175 PRO C N 1
ATOM 9463 C CA . PRO C 1 175 ? -16.470 12.932 26.474 1.00 24.20 175 PRO C CA 1
ATOM 9464 C C . PRO C 1 175 ? -15.802 13.604 25.281 1.00 24.04 175 PRO C C 1
ATOM 9465 O O . PRO C 1 175 ? -16.097 13.272 24.135 1.00 23.57 175 PRO C O 1
ATOM 9469 N N . LEU C 1 176 ? -14.911 14.553 25.542 1.00 17.76 176 LEU C N 1
ATOM 9470 C CA . LEU C 1 176 ? -14.248 15.266 24.454 1.00 19.31 176 LEU C CA 1
ATOM 9471 C C . LEU C 1 176 ? -13.330 14.394 23.603 1.00 19.40 176 LEU C C 1
ATOM 9472 O O . LEU C 1 176 ? -13.448 14.370 22.379 1.00 19.66 176 LEU C O 1
ATOM 9477 N N . MET C 1 177 ? -12.412 13.685 24.251 1.00 16.48 177 MET C N 1
ATOM 9478 C CA . MET C 1 177 ? -11.461 12.835 23.534 1.00 18.93 177 MET C CA 1
ATOM 9479 C C . MET C 1 177 ? -12.113 11.724 22.719 1.00 18.20 177 MET C C 1
ATOM 9480 O O . MET C 1 177 ? -11.773 11.517 21.557 1.00 19.37 177 MET C O 1
ATOM 9488 N N . LEU C 1 178 ? -13.056 11.015 23.324 1.00 18.47 178 LEU C N 1
ATOM 9489 C CA . LEU C 1 178 ? -13.711 9.916 22.636 1.00 19.67 178 LEU C CA 1
ATOM 9490 C C . LEU C 1 178 ? -14.718 10.318 21.561 1.00 21.63 178 LEU C C 1
ATOM 9491 O O . LEU C 1 178 ? -14.970 9.548 20.640 1.00 20.54 178 LEU C O 1
ATOM 9496 N N . SER C 1 179 ? -15.294 11.511 21.659 1.00 20.01 179 SER C N 1
ATOM 9497 C CA . SER C 1 179 ? -16.250 11.931 20.641 1.00 19.35 179 SER C CA 1
ATOM 9498 C C . SER C 1 179 ? -15.498 12.507 19.446 1.00 18.99 179 SER C C 1
ATOM 9499 O O . SER C 1 179 ? -15.831 12.207 18.303 1.00 22.43 179 SER C O 1
ATOM 9502 N N . THR C 1 180 ? -14.475 13.316 19.710 1.00 16.74 180 THR C N 1
ATOM 9503 C CA . THR C 1 180 ? -13.684 13.909 18.631 1.00 16.04 180 THR C CA 1
ATOM 9504 C C . THR C 1 180 ? -12.902 12.839 17.879 1.00 16.22 180 THR C C 1
ATOM 9505 O O . THR C 1 180 ? -12.544 13.031 16.716 1.00 17.03 180 THR C O 1
ATOM 9509 N N . TRP C 1 181 ? -12.650 11.714 18.546 1.00 13.01 181 TRP C N 1
ATOM 9510 C CA . TRP C 1 181 ? -11.939 10.586 17.943 1.00 16.06 181 TRP C CA 1
ATOM 9511 C C . TRP C 1 181 ? -12.722 10.068 16.724 1.00 15.94 181 TRP C C 1
ATOM 9512 O O . TRP C 1 181 ? -12.136 9.551 15.772 1.00 16.13 181 TRP C O 1
ATOM 9523 N N . ARG C 1 182 ? -14.043 10.215 16.759 1.00 12.32 182 ARG C N 1
ATOM 9524 C CA . ARG C 1 182 ? -14.900 9.748 15.667 1.00 17.71 182 ARG C CA 1
ATOM 9525 C C . ARG C 1 182 ? -15.366 10.887 14.757 1.00 20.26 182 ARG C C 1
ATOM 9526 O O . ARG C 1 182 ? -15.486 10.723 13.535 1.00 17.64 182 ARG C O 1
ATOM 9534 N N . ILE C 1 183 ? -15.636 12.038 15.365 1.00 17.39 183 ILE C N 1
ATOM 9535 C CA . ILE C 1 183 ? -16.091 13.207 14.633 1.00 14.38 183 ILE C CA 1
ATOM 9536 C C . ILE C 1 183 ? -15.063 13.694 13.620 1.00 14.77 183 ILE C C 1
ATOM 9537 O O . ILE C 1 183 ? -15.398 13.989 12.475 1.00 16.91 183 ILE C O 1
ATOM 9542 N N . ALA C 1 184 ? -13.810 13.779 14.047 1.00 10.78 184 ALA C N 1
ATOM 9543 C CA . ALA C 1 184 ? -12.740 14.248 13.180 1.00 12.80 184 ALA C CA 1
ATOM 9544 C C . ALA C 1 184 ? -12.624 13.427 11.890 1.00 14.93 184 ALA C C 1
ATOM 9545 O O . ALA C 1 184 ? -12.640 13.983 10.794 1.00 18.05 184 ALA C O 1
ATOM 9547 N N . PRO C 1 185 ? -12.501 12.093 11.998 1.00 14.35 185 PRO C N 1
ATOM 9548 C CA . PRO C 1 185 ? -12.400 11.350 10.740 1.00 13.79 185 PRO C CA 1
ATOM 9549 C C . PRO C 1 185 ? -13.683 11.429 9.911 1.00 15.83 185 PRO C C 1
ATOM 9550 O O . PRO C 1 185 ? -13.632 11.560 8.691 1.00 16.51 185 PRO C O 1
ATOM 9554 N N . ALA C 1 186 ? -14.833 11.362 10.577 1.00 17.24 186 ALA C N 1
ATOM 9555 C CA . ALA C 1 186 ? -16.113 11.431 9.880 1.00 16.53 186 ALA C CA 1
ATOM 9556 C C . ALA C 1 186 ? -16.178 12.676 9.005 1.00 19.14 186 ALA C C 1
ATOM 9557 O O . ALA C 1 186 ? -16.510 12.594 7.820 1.00 15.38 186 ALA C O 1
ATOM 9559 N N . LEU C 1 187 ? -15.845 13.826 9.587 1.00 16.65 187 LEU C N 1
ATOM 9560 C CA . LEU C 1 187 ? -15.874 15.088 8.854 1.00 16.42 187 LEU C CA 1
ATOM 9561 C C . LEU C 1 187 ? -14.790 15.182 7.790 1.00 18.34 187 LEU C C 1
ATOM 9562 O O . LEU C 1 187 ? -15.044 15.647 6.670 1.00 18.50 187 LEU C O 1
ATOM 9567 N N . ALA C 1 188 ? -13.579 14.757 8.137 1.00 14.46 188 ALA C N 1
ATOM 9568 C CA . ALA C 1 188 ? -12.475 14.815 7.186 1.00 17.46 188 ALA C CA 1
ATOM 9569 C C . ALA C 1 188 ? -12.787 14.001 5.936 1.00 18.32 188 ALA C C 1
ATOM 9570 O O . ALA C 1 188 ? -12.427 14.383 4.820 1.00 15.79 188 ALA C O 1
ATOM 9572 N N . PHE C 1 189 ? -13.470 12.880 6.127 1.00 16.80 189 PHE C N 1
ATOM 9573 C CA . PHE C 1 189 ? -13.792 12.002 5.016 1.00 18.16 189 PHE C CA 1
ATOM 9574 C C . PHE C 1 189 ? -15.070 12.352 4.256 1.00 21.37 189 PHE C C 1
ATOM 9575 O O . PHE C 1 189 ? -15.534 11.586 3.410 1.00 22.35 189 PHE C O 1
ATOM 9583 N N . GLY C 1 190 ? -15.631 13.518 4.557 1.00 16.99 190 GLY C N 1
ATOM 9584 C CA . GLY C 1 190 ? -16.809 13.970 3.844 1.00 17.70 190 GLY C CA 1
ATOM 9585 C C . GLY C 1 190 ? -18.181 13.565 4.326 1.00 18.82 190 GLY C C 1
ATOM 9586 O O . GLY C 1 190 ? -19.151 13.697 3.578 1.00 17.42 190 GLY C O 1
ATOM 9587 N N . ASN C 1 191 ? -18.281 13.088 5.561 1.00 16.31 191 ASN C N 1
ATOM 9588 C CA . ASN C 1 191 ? -19.574 12.680 6.108 1.00 19.82 191 ASN C CA 1
ATOM 9589 C C . ASN C 1 191 ? -20.129 13.723 7.072 1.00 20.63 191 ASN C C 1
ATOM 9590 O O . ASN C 1 191 ? -19.379 14.527 7.625 1.00 17.66 191 ASN C O 1
ATOM 9595 N N . THR C 1 192 ? -21.446 13.710 7.260 1.00 20.14 192 THR C N 1
ATOM 9596 C CA . THR C 1 192 ? -22.087 14.630 8.198 1.00 20.89 192 THR C CA 1
ATOM 9597 C C . THR C 1 192 ? -22.238 13.856 9.505 1.00 20.20 192 THR C C 1
ATOM 9598 O O . THR C 1 192 ? -22.112 12.626 9.521 1.00 20.83 192 THR C O 1
ATOM 9602 N N . VAL C 1 193 ? -22.538 14.562 10.588 1.00 22.17 193 VAL C N 1
ATOM 9603 C CA . VAL C 1 193 ? -22.605 13.924 11.894 1.00 19.73 193 VAL C CA 1
ATOM 9604 C C . VAL C 1 193 ? -23.763 14.260 12.833 1.00 19.40 193 VAL C C 1
ATOM 9605 O O . VAL C 1 193 ? -24.291 15.371 12.832 1.00 23.35 193 VAL C O 1
ATOM 9609 N N . VAL C 1 194 ? -24.145 13.268 13.631 1.00 19.05 194 VAL C N 1
ATOM 9610 C CA . VAL C 1 194 ? -25.159 13.429 14.660 1.00 18.70 194 VAL C CA 1
ATOM 9611 C C . VAL C 1 194 ? -24.563 12.750 15.894 1.00 20.76 194 VAL C C 1
ATOM 9612 O O . VAL C 1 194 ? -24.472 11.522 15.956 1.00 23.45 194 VAL C O 1
ATOM 9616 N N . LEU C 1 195 ? -24.145 13.553 16.864 1.00 18.39 195 LEU C N 1
ATOM 9617 C CA . LEU C 1 195 ? -23.549 13.039 18.093 1.00 18.73 195 LEU C CA 1
ATOM 9618 C C . LEU C 1 195 ? -24.571 12.851 19.215 1.00 19.15 195 LEU C C 1
ATOM 9619 O O . LEU C 1 195 ? -25.420 13.716 19.444 1.00 21.64 195 LEU C O 1
ATOM 9624 N N . LYS C 1 196 ? -24.488 11.711 19.901 1.00 17.81 196 LYS C N 1
ATOM 9625 C CA . LYS C 1 196 ? -25.373 11.405 21.031 1.00 18.78 196 LYS C CA 1
ATOM 9626 C C . LYS C 1 196 ? -24.430 10.985 22.160 1.00 18.93 196 LYS C C 1
ATOM 9627 O O . LYS C 1 196 ? -24.063 9.818 22.277 1.00 20.31 196 LYS C O 1
ATOM 9633 N N . PRO C 1 197 ? -24.016 11.944 23.000 1.00 20.20 197 PRO C N 1
ATOM 9634 C CA . PRO C 1 197 ? -23.102 11.693 24.120 1.00 19.02 197 PRO C CA 1
ATOM 9635 C C . PRO C 1 197 ? -23.715 11.062 25.364 1.00 16.67 197 PRO C C 1
ATOM 9636 O O . PRO C 1 197 ? -24.917 11.171 25.610 1.00 14.98 197 PRO C O 1
ATOM 9640 N N . ALA C 1 198 ? -22.865 10.408 26.154 1.00 18.22 198 ALA C N 1
ATOM 9641 C CA . ALA C 1 198 ? -23.294 9.761 27.393 1.00 17.72 198 ALA C CA 1
ATOM 9642 C C . ALA C 1 198 ? -24.049 10.759 28.264 1.00 16.52 198 ALA C C 1
ATOM 9643 O O . ALA C 1 198 ? -23.627 11.906 28.410 1.00 20.21 198 ALA C O 1
ATOM 9645 N N . GLU C 1 199 ? -25.160 10.321 28.848 1.00 17.63 199 GLU C N 1
ATOM 9646 C CA . GLU C 1 199 ? -25.966 11.200 29.685 1.00 19.24 199 GLU C CA 1
ATOM 9647 C C . GLU C 1 199 ? -25.342 11.602 31.024 1.00 19.01 199 GLU C C 1
ATOM 9648 O O . GLU C 1 199 ? -25.737 12.613 31.609 1.00 18.95 199 GLU C O 1
ATOM 9654 N N . TRP C 1 200 ? -24.366 10.837 31.507 1.00 15.01 200 TRP C N 1
ATOM 9655 C CA . TRP C 1 200 ? -23.726 11.161 32.782 1.00 19.27 200 TRP C CA 1
ATOM 9656 C C . TRP C 1 200 ? -22.686 12.291 32.740 1.00 22.13 200 TRP C C 1
ATOM 9657 O O . TRP C 1 200 ? -22.166 12.686 33.786 1.00 23.03 200 TRP C O 1
ATOM 9668 N N . SER C 1 201 ? -22.391 12.811 31.547 1.00 21.69 201 SER C N 1
ATOM 9669 C CA . SER C 1 201 ? -21.422 13.911 31.380 1.00 18.65 201 SER C CA 1
ATOM 9670 C C . SER C 1 201 ? -21.669 14.590 30.024 1.00 12.90 201 SER C C 1
ATOM 9671 O O . SER C 1 201 ? -20.795 14.638 29.159 1.00 12.46 201 SER C O 1
ATOM 9674 N N . PRO C 1 202 ? -22.862 15.166 29.848 1.00 14.30 202 PRO C N 1
ATOM 9675 C CA . PRO C 1 202 ? -23.326 15.850 28.637 1.00 15.62 202 PRO C CA 1
ATOM 9676 C C . PRO C 1 202 ? -22.769 17.223 28.282 1.00 20.03 202 PRO C C 1
ATOM 9677 O O . PRO C 1 202 ? -22.722 17.588 27.108 1.00 19.70 202 PRO C O 1
ATOM 9681 N N . PHE C 1 203 ? -22.351 17.982 29.287 1.00 21.47 203 PHE C N 1
ATOM 9682 C CA . PHE C 1 203 ? -21.875 19.349 29.077 1.00 19.97 203 PHE C CA 1
ATOM 9683 C C . PHE C 1 203 ? -20.811 19.616 28.019 1.00 19.87 203 PHE C C 1
ATOM 9684 O O . PHE C 1 203 ? -20.985 20.496 27.175 1.00 22.94 203 PHE C O 1
ATOM 9692 N N . THR C 1 204 ? -19.711 18.876 28.065 1.00 15.94 204 THR C N 1
ATOM 9693 C CA . THR C 1 204 ? -18.631 19.068 27.109 1.00 18.43 204 THR C CA 1
ATOM 9694 C C . THR C 1 204 ? -19.081 18.997 25.640 1.00 19.91 204 THR C C 1
ATOM 9695 O O . THR C 1 204 ? -18.547 19.709 24.792 1.00 18.32 204 THR C O 1
ATOM 9699 N N . ALA C 1 205 ? -20.056 18.143 25.342 1.00 16.06 205 ALA C N 1
ATOM 9700 C CA . ALA C 1 205 ? -20.543 18.000 23.973 1.00 18.57 205 ALA C CA 1
ATOM 9701 C C . ALA C 1 205 ? -21.249 19.271 23.491 1.00 20.22 205 ALA C C 1
ATOM 9702 O O . ALA C 1 205 ? -21.050 19.707 22.359 1.00 23.34 205 ALA C O 1
ATOM 9704 N N . THR C 1 206 ? -22.079 19.863 24.340 1.00 21.53 206 THR C N 1
ATOM 9705 C CA . THR C 1 206 ? -22.766 21.092 23.959 1.00 19.10 206 THR C CA 1
ATOM 9706 C C . THR C 1 206 ? -21.722 22.182 23.727 1.00 22.84 206 THR C C 1
ATOM 9707 O O . THR C 1 206 ? -21.866 23.013 22.828 1.00 23.92 206 THR C O 1
ATOM 9711 N N . LYS C 1 207 ? -20.662 22.164 24.531 1.00 20.30 207 LYS C N 1
ATOM 9712 C CA . LYS C 1 207 ? -19.584 23.138 24.395 1.00 22.58 207 LYS C CA 1
ATOM 9713 C C . LYS C 1 207 ? -18.868 22.932 23.055 1.00 23.48 207 LYS C C 1
ATOM 9714 O O . LYS C 1 207 ? -18.534 23.894 22.352 1.00 17.87 207 LYS C O 1
ATOM 9720 N N . LEU C 1 208 ? -18.640 21.668 22.711 1.00 18.68 208 LEU C N 1
ATOM 9721 C CA . LEU C 1 208 ? -17.985 21.314 21.466 1.00 16.20 208 LEU C CA 1
ATOM 9722 C C . LEU C 1 208 ? -18.818 21.836 20.300 1.00 18.76 208 LEU C C 1
ATOM 9723 O O . LEU C 1 208 ? -18.276 22.363 19.327 1.00 18.51 208 LEU C O 1
ATOM 9728 N N . ALA C 1 209 ? -20.135 21.688 20.394 1.00 16.03 209 ALA C N 1
ATOM 9729 C CA . ALA C 1 209 ? -21.009 22.182 19.335 1.00 20.75 209 ALA C CA 1
ATOM 9730 C C . ALA C 1 209 ? -20.828 23.696 19.197 1.00 22.00 209 ALA C C 1
ATOM 9731 O O . ALA C 1 209 ? -20.815 24.225 18.086 1.00 20.03 209 ALA C O 1
ATOM 9733 N N . GLU C 1 210 ? -20.678 24.389 20.323 1.00 19.53 210 GLU C N 1
ATOM 9734 C CA . GLU C 1 210 ? -20.492 25.838 20.282 1.00 24.42 210 GLU C CA 1
ATOM 9735 C C . GLU C 1 210 ? -19.253 26.152 19.460 1.00 21.45 210 GLU C C 1
ATOM 9736 O O . GLU C 1 210 ? -19.268 27.034 18.602 1.00 23.16 210 GLU C O 1
ATOM 9742 N N . ILE C 1 211 ? -18.187 25.408 19.725 1.00 19.74 211 ILE C N 1
ATOM 9743 C CA . ILE C 1 211 ? -16.931 25.591 19.024 1.00 15.59 211 ILE C CA 1
ATOM 9744 C C . ILE C 1 211 ? -17.059 25.292 17.534 1.00 18.33 211 ILE C C 1
ATOM 9745 O O . ILE C 1 211 ? -16.562 26.052 16.708 1.00 18.07 211 ILE C O 1
ATOM 9750 N N . LEU C 1 212 ? -17.713 24.192 17.177 1.00 19.85 212 LEU C N 1
ATOM 9751 C CA . LEU C 1 212 ? -17.870 23.882 15.762 1.00 19.87 212 LEU C CA 1
ATOM 9752 C C . LEU C 1 212 ? -18.682 24.973 15.076 1.00 21.98 212 LEU C C 1
ATOM 9753 O O . LEU C 1 212 ? -18.496 25.235 13.889 1.00 21.85 212 LEU C O 1
ATOM 9758 N N . LYS C 1 213 ? -19.580 25.614 15.821 1.00 23.43 213 LYS C N 1
ATOM 9759 C CA . LYS C 1 213 ? -20.374 26.691 15.249 1.00 25.87 213 LYS C CA 1
ATOM 9760 C C . LYS C 1 213 ? -19.479 27.921 15.116 1.00 26.27 213 LYS C C 1
ATOM 9761 O O . LYS C 1 213 ? -19.629 28.707 14.185 1.00 27.11 213 LYS C O 1
ATOM 9767 N N . GLU C 1 214 ? -18.548 28.085 16.052 1.00 24.15 214 GLU C N 1
ATOM 9768 C CA . GLU C 1 214 ? -17.632 29.213 15.997 1.00 23.45 214 GLU C CA 1
ATOM 9769 C C . GLU C 1 214 ? -16.683 29.022 14.814 1.00 26.01 214 GLU C C 1
ATOM 9770 O O . GLU C 1 214 ? -16.143 29.992 14.276 1.00 26.55 214 GLU C O 1
ATOM 9776 N N . ALA C 1 215 ? -16.480 27.767 14.415 1.00 23.45 215 ALA C N 1
ATOM 9777 C CA . ALA C 1 215 ? -15.605 27.452 13.289 1.00 22.06 215 ALA C CA 1
ATOM 9778 C C . ALA C 1 215 ? -16.395 27.666 12.004 1.00 23.03 215 ALA C C 1
ATOM 9779 O O . ALA C 1 215 ? -15.854 27.574 10.906 1.00 23.16 215 ALA C O 1
ATOM 9781 N N . ASP C 1 216 ? -17.686 27.941 12.169 1.00 23.44 216 ASP C N 1
ATOM 9782 C CA . ASP C 1 216 ? -18.609 28.204 11.067 1.00 26.57 216 ASP C CA 1
ATOM 9783 C C . ASP C 1 216 ? -18.871 27.034 10.112 1.00 27.12 216 ASP C C 1
ATOM 9784 O O . ASP C 1 216 ? -18.991 27.227 8.902 1.00 27.68 216 ASP C O 1
ATOM 9789 N N . LEU C 1 217 ? -18.964 25.820 10.649 1.00 25.39 217 LEU C N 1
ATOM 9790 C CA . LEU C 1 217 ? -19.258 24.665 9.804 1.00 25.33 217 LEU C CA 1
ATOM 9791 C C . LEU C 1 217 ? -20.627 24.917 9.182 1.00 26.35 217 LEU C C 1
ATOM 9792 O O . LEU C 1 217 ? -21.482 25.550 9.800 1.00 25.84 217 LEU C O 1
ATOM 9797 N N . PRO C 1 218 ? -20.853 24.442 7.949 1.00 24.94 218 PRO C N 1
ATOM 9798 C CA . PRO C 1 218 ? -22.163 24.666 7.335 1.00 22.87 218 PRO C CA 1
ATOM 9799 C C . PRO C 1 218 ? -23.266 24.035 8.186 1.00 28.83 218 PRO C C 1
ATOM 9800 O O . PRO C 1 218 ? -23.037 23.036 8.872 1.00 27.52 218 PRO C O 1
ATOM 9804 N N . PRO C 1 219 ? -24.478 24.615 8.152 1.00 27.07 219 PRO C N 1
ATOM 9805 C CA . PRO C 1 219 ? -25.617 24.108 8.924 1.00 24.55 219 PRO C CA 1
ATOM 9806 C C . PRO C 1 219 ? -25.938 22.667 8.559 1.00 24.12 219 PRO C C 1
ATOM 9807 O O . PRO C 1 219 ? -25.988 22.323 7.383 1.00 29.35 219 PRO C O 1
ATOM 9811 N N . GLY C 1 220 ? -26.160 21.833 9.566 1.00 23.17 220 GLY C N 1
ATOM 9812 C CA . GLY C 1 220 ? -26.499 20.446 9.313 1.00 21.64 220 GLY C CA 1
ATOM 9813 C C . GLY C 1 220 ? -25.326 19.484 9.266 1.00 21.29 220 GLY C C 1
ATOM 9814 O O . GLY C 1 220 ? -25.509 18.281 9.442 1.00 22.41 220 GLY C O 1
ATOM 9815 N N . VAL C 1 221 ? -24.124 19.997 9.029 1.00 20.24 221 VAL C N 1
ATOM 9816 C CA . VAL C 1 221 ? -22.954 19.135 8.961 1.00 22.02 221 VAL C CA 1
ATOM 9817 C C . VAL C 1 221 ? -22.710 18.437 10.297 1.00 22.85 221 VAL C C 1
ATOM 9818 O O . VAL C 1 221 ? -22.412 17.246 10.329 1.00 18.66 221 VAL C O 1
ATOM 9822 N N . PHE C 1 222 ? -22.837 19.178 11.395 1.00 24.43 222 PHE C N 1
ATOM 9823 C CA . PHE C 1 222 ? -22.666 18.592 12.724 1.00 21.72 222 PHE C CA 1
ATOM 9824 C C . PHE C 1 222 ? -23.885 18.868 13.602 1.00 20.49 222 PHE C C 1
ATOM 9825 O O . PHE C 1 222 ? -24.272 20.020 13.811 1.00 21.28 222 PHE C O 1
ATOM 9833 N N . ASN C 1 223 ? -24.484 17.800 14.117 1.00 18.43 223 ASN C N 1
ATOM 9834 C CA . ASN C 1 223 ? -25.665 17.909 14.966 1.00 21.49 223 ASN C CA 1
ATOM 9835 C C . ASN C 1 223 ? -25.456 17.188 16.281 1.00 23.07 223 ASN C C 1
ATOM 9836 O O . ASN C 1 223 ? -24.739 16.188 16.351 1.00 25.59 223 ASN C O 1
ATOM 9841 N N . LEU C 1 224 ? -26.108 17.696 17.319 1.00 23.00 224 LEU C N 1
ATOM 9842 C CA . LEU C 1 224 ? -25.999 17.126 18.649 1.00 20.69 224 LEU C CA 1
ATOM 9843 C C . LEU C 1 224 ? -27.360 16.927 19.291 1.00 23.57 224 LEU C C 1
ATOM 9844 O O . LEU C 1 224 ? -28.213 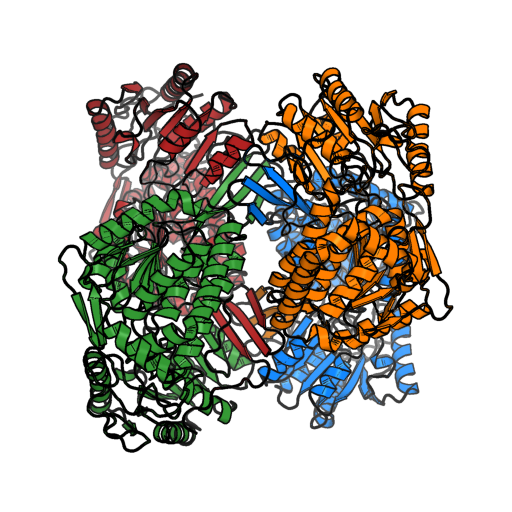17.817 19.257 1.00 21.90 224 LEU C O 1
ATOM 9849 N N . VAL C 1 225 ? -27.563 15.749 19.868 1.00 21.02 225 VAL C N 1
ATOM 9850 C CA . VAL C 1 225 ? -28.809 15.448 20.558 1.00 20.48 225 VAL C CA 1
ATOM 9851 C C . VAL C 1 225 ? -28.466 14.843 21.916 1.00 18.49 225 VAL C C 1
ATOM 9852 O O . VAL C 1 225 ? -27.889 13.760 21.992 1.00 16.14 225 VAL C O 1
ATOM 9856 N N . GLN C 1 226 ? -28.803 15.562 22.981 1.00 17.02 226 GLN C N 1
ATOM 9857 C CA . GLN C 1 226 ? -28.542 15.098 24.337 1.00 16.42 226 GLN C CA 1
ATOM 9858 C C . GLN C 1 226 ? -29.675 14.169 24.745 1.00 17.26 226 GLN C C 1
ATOM 9859 O O . GLN C 1 226 ? -30.806 14.317 24.278 1.00 18.34 226 GLN C O 1
ATOM 9865 N N . GLY C 1 227 ? -29.384 13.208 25.614 1.00 17.47 227 GLY C N 1
ATOM 9866 C CA . GLY C 1 227 ? -30.437 12.305 26.043 1.00 18.44 227 GLY C CA 1
ATOM 9867 C C . GLY C 1 227 ? -29.979 10.928 26.466 1.00 17.51 227 GLY C C 1
ATOM 9868 O O . GLY C 1 227 ? -28.811 10.566 26.307 1.00 19.59 227 GLY C O 1
ATOM 9869 N N . PHE C 1 228 ? -30.920 10.155 26.996 1.00 16.85 228 PHE C N 1
ATOM 9870 C CA . PHE C 1 228 ? -30.652 8.806 27.478 1.00 21.86 228 PHE C CA 1
ATOM 9871 C C . PHE C 1 228 ? -30.419 7.813 26.346 1.00 22.61 228 PHE C C 1
ATOM 9872 O O . PHE C 1 228 ? -30.925 7.987 25.237 1.00 24.83 228 PHE C O 1
ATOM 9880 N N . GLY C 1 229 ? -29.656 6.765 26.638 1.00 22.07 229 GLY C N 1
ATOM 9881 C CA . GLY C 1 229 ? -29.364 5.749 25.641 1.00 22.69 229 GLY C CA 1
ATOM 9882 C C . GLY C 1 229 ? -30.597 5.083 25.054 1.00 26.54 229 GLY C C 1
ATOM 9883 O O . GLY C 1 229 ? -30.704 4.921 23.833 1.00 24.89 229 GLY C O 1
ATOM 9884 N N . GLU C 1 230 ? -31.530 4.697 25.920 1.00 24.10 230 GLU C N 1
ATOM 9885 C CA . GLU C 1 230 ? -32.753 4.038 25.481 1.00 28.15 230 GLU C CA 1
ATOM 9886 C C . GLU C 1 230 ? -33.707 4.976 24.749 1.00 24.05 230 GLU C C 1
ATOM 9887 O O . GLU C 1 230 ? -34.629 4.525 24.077 1.00 24.03 230 GLU C O 1
ATOM 9893 N N . GLU C 1 231 ? -33.483 6.278 24.870 1.00 25.26 231 GLU C N 1
ATOM 9894 C CA . GLU C 1 231 ? -34.347 7.243 24.203 1.00 25.48 231 GLU C CA 1
ATOM 9895 C C . GLU C 1 231 ? -33.668 7.834 22.968 1.00 23.14 231 GLU C C 1
ATOM 9896 O O . GLU C 1 231 ? -33.875 7.354 21.859 1.00 26.81 231 GLU C O 1
ATOM 9902 N N . ALA C 1 232 ? -32.852 8.863 23.156 1.00 23.57 232 ALA C N 1
ATOM 9903 C CA . ALA C 1 232 ? -32.158 9.486 22.035 1.00 22.29 232 ALA C CA 1
ATOM 9904 C C . ALA C 1 232 ? -31.211 8.496 21.348 1.00 23.90 232 ALA C C 1
ATOM 9905 O O . ALA C 1 232 ? -31.122 8.459 20.120 1.00 19.00 232 ALA C O 1
ATOM 9907 N N . GLY C 1 233 ? -30.503 7.698 22.142 1.00 20.06 233 GLY C N 1
ATOM 9908 C CA . GLY C 1 233 ? -29.577 6.734 21.575 1.00 20.17 233 GLY C CA 1
ATOM 9909 C C . GLY C 1 233 ? -30.232 5.733 20.639 1.00 21.04 233 GLY C C 1
ATOM 9910 O O . GLY C 1 233 ? -29.847 5.610 19.475 1.00 20.00 233 GLY C O 1
ATOM 9911 N N . ALA C 1 234 ? -31.217 5.003 21.148 1.00 18.32 234 ALA C N 1
ATOM 9912 C CA . ALA C 1 234 ? -31.913 4.008 20.345 1.00 20.56 234 ALA C CA 1
ATOM 9913 C C . ALA C 1 234 ? -32.610 4.631 19.145 1.00 22.33 234 ALA C C 1
ATOM 9914 O O . ALA C 1 234 ? -32.735 3.991 18.109 1.00 20.55 234 ALA C O 1
ATOM 9916 N N . ALA C 1 235 ? -33.069 5.875 19.274 1.00 23.48 235 ALA C N 1
ATOM 9917 C CA . ALA C 1 235 ? -33.745 6.530 18.153 1.00 24.61 235 ALA C CA 1
ATOM 9918 C C . ALA C 1 235 ? -32.742 6.807 17.031 1.00 24.43 235 ALA C C 1
ATOM 9919 O O . ALA C 1 235 ? -33.071 6.698 15.850 1.00 21.47 235 ALA C O 1
ATOM 9921 N N . LEU C 1 236 ? -31.517 7.163 17.405 1.00 23.28 236 LEU C N 1
ATOM 9922 C CA . LEU C 1 236 ? -30.479 7.439 16.412 1.00 22.67 236 LEU C CA 1
ATOM 9923 C C . LEU C 1 236 ? -30.094 6.144 15.688 1.00 24.79 236 LEU C C 1
ATOM 9924 O O . LEU C 1 236 ? -29.936 6.125 14.467 1.00 23.33 236 LEU C O 1
ATOM 9929 N N . VAL C 1 237 ? -29.953 5.060 16.444 1.00 20.38 237 VAL C N 1
ATOM 9930 C CA . VAL C 1 237 ? -29.596 3.778 15.856 1.00 21.43 237 VAL C CA 1
ATOM 9931 C C . VAL C 1 237 ? -30.672 3.301 14.887 1.00 19.66 237 VAL C C 1
ATOM 9932 O O . VAL C 1 237 ? -30.373 2.700 13.858 1.00 21.53 237 VAL C O 1
ATOM 9936 N N . ALA C 1 238 ? -31.925 3.588 15.211 1.00 20.68 238 ALA C N 1
ATOM 9937 C CA . ALA C 1 238 ? -33.042 3.166 14.373 1.00 24.18 238 ALA C CA 1
ATOM 9938 C C . ALA C 1 238 ? -33.341 4.050 13.176 1.00 22.07 238 ALA C C 1
ATOM 9939 O O . ALA C 1 238 ? -34.025 3.609 12.255 1.00 27.78 238 ALA C O 1
ATOM 9941 N N . HIS C 1 239 ? -32.832 5.278 13.163 1.00 21.22 239 HIS C N 1
ATOM 9942 C CA . HIS C 1 239 ? -33.148 6.186 12.063 1.00 20.09 239 HIS C CA 1
ATOM 9943 C C . HIS C 1 239 ? -32.590 5.790 10.702 1.00 24.71 239 HIS C C 1
ATOM 9944 O O . HIS C 1 239 ? -31.383 5.602 10.537 1.00 23.70 239 HIS C O 1
ATOM 9951 N N . PRO C 1 240 ? -33.474 5.689 9.697 1.00 23.11 240 PRO C N 1
ATOM 9952 C CA . PRO C 1 240 ? -33.144 5.316 8.318 1.00 21.13 240 PRO C CA 1
ATOM 9953 C C . PRO C 1 240 ? -32.240 6.266 7.538 1.00 22.55 240 PRO C C 1
ATOM 9954 O O . PRO C 1 240 ? -31.726 5.896 6.483 1.00 26.88 240 PRO C O 1
ATOM 9958 N N . LEU C 1 241 ? -32.033 7.480 8.033 1.00 21.01 241 LEU C N 1
ATOM 9959 C CA . LEU C 1 241 ? -31.176 8.411 7.308 1.00 19.84 241 LEU C CA 1
ATOM 9960 C C . LEU C 1 241 ? -29.728 8.444 7.816 1.00 19.53 241 LEU C C 1
ATOM 9961 O O . LEU C 1 241 ? -28.906 9.201 7.304 1.00 15.01 241 LEU C O 1
ATOM 9966 N N . VAL C 1 242 ? -29.419 7.623 8.816 1.00 18.67 242 VAL C N 1
ATOM 9967 C CA . VAL C 1 242 ? -28.064 7.569 9.369 1.00 19.46 242 VAL C CA 1
ATOM 9968 C C . VAL C 1 242 ? -27.524 6.155 9.157 1.00 18.63 242 VAL C C 1
ATOM 9969 O O . VAL C 1 242 ? -27.585 5.307 10.048 1.00 19.53 242 VAL C O 1
ATOM 9973 N N . PRO C 1 243 ? -26.968 5.892 7.962 1.00 21.38 243 PRO C N 1
ATOM 9974 C CA . PRO C 1 243 ? -26.417 4.585 7.590 1.00 18.46 243 PRO C CA 1
ATOM 9975 C C . PRO C 1 243 ? -25.215 4.083 8.381 1.00 23.64 243 PRO C C 1
ATOM 9976 O O . PRO C 1 243 ? -25.016 2.874 8.496 1.00 23.44 243 PRO C O 1
ATOM 9980 N N . LEU C 1 244 ? -24.421 4.999 8.928 1.00 21.63 244 LEU C N 1
ATOM 9981 C CA . LEU C 1 244 ? -23.241 4.616 9.702 1.00 18.15 244 LEU C CA 1
ATOM 9982 C C . LEU C 1 244 ? -23.378 4.935 11.191 1.00 23.27 244 LEU C C 1
ATOM 9983 O O . LEU C 1 244 ? -23.923 5.976 11.577 1.00 22.12 244 LEU C O 1
ATOM 9988 N N . LEU C 1 245 ? -22.869 4.034 12.023 1.00 19.93 245 LEU C N 1
ATOM 9989 C CA . LEU C 1 245 ? -22.940 4.203 13.466 1.00 20.97 245 LEU C CA 1
ATOM 9990 C C . LEU C 1 245 ? -21.638 3.834 14.154 1.00 21.02 245 LEU C C 1
ATOM 9991 O O . LEU C 1 245 ? -21.106 2.758 13.919 1.00 22.01 245 LEU C O 1
ATOM 9996 N N . THR C 1 246 ? -21.111 4.724 14.987 1.00 17.96 246 THR C N 1
ATOM 9997 C CA . THR C 1 246 ? -19.912 4.384 15.739 1.00 17.01 246 THR C CA 1
ATOM 9998 C C . THR C 1 246 ? -20.405 4.237 17.172 1.00 15.62 246 THR C C 1
ATOM 9999 O O . THR C 1 246 ? -21.269 4.988 17.622 1.00 17.01 246 THR C O 1
ATOM 10003 N N . LEU C 1 247 ? -19.882 3.253 17.883 1.00 18.19 247 LEU C N 1
ATOM 10004 C CA . LEU C 1 247 ? -20.281 3.054 19.259 1.00 17.65 247 LEU C CA 1
ATOM 10005 C C . LEU C 1 247 ? -19.072 2.783 20.121 1.00 18.65 247 LEU C C 1
ATOM 10006 O O . LEU C 1 247 ? -18.236 1.935 19.807 1.00 18.94 247 LEU C O 1
ATOM 10011 N N . THR C 1 248 ? -18.980 3.530 21.208 1.00 19.55 248 THR C N 1
ATOM 10012 C CA . THR C 1 248 ? -17.905 3.362 22.160 1.00 20.25 248 THR C CA 1
ATOM 10013 C C . THR C 1 248 ? -18.632 3.182 23.487 1.00 17.89 248 THR C C 1
ATOM 10014 O O . THR C 1 248 ? -19.200 4.130 24.033 1.00 21.51 248 THR C O 1
ATOM 10018 N N . GLY C 1 249 ? -18.644 1.950 23.982 1.00 18.91 249 GLY C N 1
ATOM 10019 C CA . GLY C 1 249 ? -19.339 1.657 25.223 1.00 16.53 249 GLY C CA 1
ATOM 10020 C C . GLY C 1 249 ? -19.224 0.194 25.613 1.00 14.54 249 GLY C C 1
ATOM 10021 O O . GLY C 1 249 ? -18.301 -0.495 25.185 1.00 15.24 249 GLY C O 1
ATOM 10022 N N . GLU C 1 250 ? -20.166 -0.278 26.422 1.00 14.95 250 GLU C N 1
ATOM 10023 C CA . GLU C 1 250 ? -20.158 -1.655 26.900 1.00 16.54 250 GLU C CA 1
ATOM 10024 C C . GLU C 1 250 ? -20.500 -2.655 25.814 1.00 19.75 250 GLU C C 1
ATOM 10025 O O . GLU C 1 250 ? -21.241 -2.354 24.871 1.00 19.32 250 GLU C O 1
ATOM 10031 N N . THR C 1 251 ? -19.952 -3.854 25.962 1.00 17.20 251 THR C N 1
ATOM 10032 C CA . THR C 1 251 ? -20.174 -4.922 25.006 1.00 22.29 251 THR C CA 1
ATOM 10033 C C . THR C 1 251 ? -21.658 -5.254 24.871 1.00 22.42 251 THR C C 1
ATOM 10034 O O . THR C 1 251 ? -22.156 -5.489 23.764 1.00 22.18 251 THR C O 1
ATOM 10038 N N . GLU C 1 252 ? -22.366 -5.255 25.996 1.00 21.51 252 GLU C N 1
ATOM 10039 C CA . GLU C 1 252 ? -23.789 -5.569 25.987 1.00 21.15 252 GLU C CA 1
ATOM 10040 C C . GLU C 1 252 ? -24.540 -4.509 25.198 1.00 21.72 252 GLU C C 1
ATOM 10041 O O . GLU C 1 252 ? -25.533 -4.803 24.537 1.00 24.27 252 GLU C O 1
ATOM 10047 N N . THR C 1 253 ? -24.060 -3.274 25.265 1.00 17.67 253 THR C N 1
ATOM 10048 C CA . THR C 1 253 ? -24.689 -2.189 24.528 1.00 19.37 253 THR C CA 1
ATOM 10049 C C . THR C 1 253 ? -24.437 -2.440 23.046 1.00 14.66 253 THR C C 1
ATOM 10050 O O . THR C 1 253 ? -25.255 -2.095 22.198 1.00 20.43 253 THR C O 1
ATOM 10054 N N . GLY C 1 254 ? -23.298 -3.053 22.743 1.00 14.66 254 GLY C N 1
ATOM 10055 C CA . GLY C 1 254 ? -22.979 -3.360 21.360 1.00 16.70 254 GLY C CA 1
ATOM 10056 C C . GLY C 1 254 ? -24.018 -4.312 20.791 1.00 17.39 254 GLY C C 1
ATOM 10057 O O . GLY C 1 254 ? -24.475 -4.143 19.659 1.00 18.26 254 GLY C O 1
ATOM 10058 N N . LYS C 1 255 ? -24.402 -5.309 21.585 1.00 16.98 255 LYS C N 1
ATOM 10059 C CA . LYS C 1 255 ? -25.394 -6.294 21.163 1.00 21.24 255 LYS C CA 1
ATOM 10060 C C . LYS C 1 255 ? -26.756 -5.658 20.898 1.00 24.66 255 LYS C C 1
ATOM 10061 O O . LYS C 1 255 ? -27.411 -5.947 19.888 1.00 19.02 255 LYS C O 1
ATOM 10067 N N . ILE C 1 256 ? -27.180 -4.796 21.818 1.00 22.84 256 ILE C N 1
ATOM 10068 C CA . ILE C 1 256 ? -28.460 -4.120 21.697 1.00 20.41 256 ILE C CA 1
ATOM 10069 C C . ILE C 1 256 ? -28.470 -3.214 20.469 1.00 23.63 256 ILE C C 1
ATOM 10070 O O . ILE C 1 256 ? -29.439 -3.191 19.706 1.00 19.38 256 ILE C O 1
ATOM 10075 N N . VAL C 1 257 ? -27.379 -2.486 20.265 1.00 20.56 257 VAL C N 1
ATOM 10076 C CA . VAL C 1 257 ? -27.290 -1.582 19.130 1.00 20.39 257 VAL C CA 1
ATOM 10077 C C . VAL C 1 257 ? -27.244 -2.316 17.800 1.00 21.43 257 VAL C C 1
ATOM 10078 O O . VAL C 1 257 ? -27.906 -1.915 16.842 1.00 19.31 257 VAL C O 1
ATOM 10082 N N . MET C 1 258 ? -26.476 -3.396 17.736 1.00 21.42 258 MET C N 1
ATOM 10083 C CA . MET C 1 258 ? -26.379 -4.156 16.497 1.00 20.87 258 MET C CA 1
ATOM 10084 C C . MET C 1 258 ? -27.734 -4.745 16.130 1.00 20.40 258 MET C C 1
ATOM 10085 O O . MET C 1 258 ? -28.139 -4.721 14.968 1.00 19.65 258 MET C O 1
ATOM 10090 N N . ARG C 1 259 ? -28.434 -5.267 17.132 1.00 22.81 259 ARG C N 1
ATOM 10091 C CA . ARG C 1 259 ? -29.748 -5.868 16.918 1.00 25.23 259 ARG C CA 1
ATOM 10092 C C . ARG C 1 259 ? -30.713 -4.847 16.324 1.00 24.65 259 ARG C C 1
ATOM 10093 O O . ARG C 1 259 ? -31.448 -5.145 15.384 1.00 25.00 259 ARG C O 1
ATOM 10101 N N . ASN C 1 260 ? -30.690 -3.639 16.878 1.00 21.62 260 ASN C N 1
ATOM 10102 C CA . ASN C 1 260 ? -31.542 -2.545 16.435 1.00 23.23 260 ASN C CA 1
ATOM 10103 C C . ASN C 1 260 ? -31.102 -2.039 15.056 1.00 22.20 260 ASN C C 1
ATOM 10104 O O . ASN C 1 260 ? -31.926 -1.659 14.223 1.00 21.96 260 ASN C O 1
ATOM 10109 N N . ALA C 1 261 ? -29.798 -2.051 14.816 1.00 22.37 261 ALA C N 1
ATOM 10110 C CA . ALA C 1 261 ? -29.240 -1.579 13.554 1.00 22.91 261 ALA C CA 1
ATOM 10111 C C . ALA C 1 261 ? -29.554 -2.491 12.365 1.00 23.32 261 ALA C C 1
ATOM 10112 O O . ALA C 1 261 ? -29.502 -2.061 11.208 1.00 22.86 261 ALA C O 1
ATOM 10114 N N . ALA C 1 262 ? -29.883 -3.744 12.650 1.00 19.88 262 ALA C N 1
ATOM 10115 C CA . ALA C 1 262 ? -30.174 -4.714 11.598 1.00 24.31 262 ALA C CA 1
ATOM 10116 C C . ALA C 1 262 ? -31.334 -4.336 10.679 1.00 25.62 262 ALA C C 1
ATOM 10117 O O . ALA C 1 262 ? -31.339 -4.703 9.506 1.00 23.98 262 ALA C O 1
ATOM 10119 N N . ASP C 1 263 ? -32.312 -3.604 11.202 1.00 21.74 263 ASP C N 1
ATOM 10120 C CA . ASP C 1 263 ? -33.468 -3.220 10.398 1.00 25.27 263 ASP C CA 1
ATOM 10121 C C . ASP C 1 263 ? -33.113 -2.388 9.166 1.00 28.20 263 ASP C C 1
ATOM 10122 O O . ASP C 1 263 ? -33.842 -2.393 8.173 1.00 31.31 263 ASP C O 1
ATOM 10127 N N . HIS C 1 264 ? -31.991 -1.679 9.225 1.00 25.22 264 HIS C N 1
ATOM 10128 C CA . HIS C 1 264 ? -31.566 -0.852 8.105 1.00 21.44 264 HIS C CA 1
ATOM 10129 C C . HIS C 1 264 ? -30.169 -1.245 7.627 1.00 19.96 264 HIS C C 1
ATOM 10130 O O . HIS C 1 264 ? -29.503 -0.515 6.904 1.00 19.93 264 HIS C O 1
ATOM 10137 N N . LEU C 1 265 ? -29.725 -2.427 8.046 1.00 20.96 265 LEU C N 1
ATOM 10138 C CA . LEU C 1 265 ? -28.408 -2.937 7.678 1.00 22.95 265 LEU C CA 1
ATOM 10139 C C . LEU C 1 265 ? -27.349 -1.848 7.821 1.00 26.55 265 LEU C C 1
ATOM 10140 O O . LEU C 1 265 ? -26.568 -1.601 6.902 1.00 27.02 265 LEU C O 1
ATOM 10145 N N . LYS C 1 266 ? -27.328 -1.192 8.974 1.00 21.93 266 LYS C N 1
ATOM 10146 C CA . LYS C 1 266 ? -26.361 -0.132 9.201 1.00 19.09 266 LYS C CA 1
ATOM 10147 C C . LYS C 1 266 ? -24.951 -0.669 9.408 1.00 19.45 266 LYS C C 1
ATOM 10148 O O . LYS C 1 266 ? -24.765 -1.779 9.898 1.00 21.38 266 LYS C O 1
ATOM 10154 N N . ARG C 1 267 ? -23.963 0.127 9.011 1.00 19.66 267 ARG C N 1
ATOM 10155 C CA . ARG C 1 267 ? -22.562 -0.234 9.178 1.00 19.98 267 ARG C CA 1
ATOM 10156 C C . ARG C 1 267 ? -22.170 0.239 10.578 1.00 21.31 267 ARG C C 1
ATOM 10157 O O . ARG C 1 267 ? -22.389 1.400 10.930 1.00 21.93 267 ARG C O 1
ATOM 10165 N N . LEU C 1 268 ? -21.583 -0.655 11.368 1.00 24.47 268 LEU C N 1
ATOM 10166 C CA . LEU C 1 268 ? -21.193 -0.331 12.740 1.00 21.71 268 LEU C CA 1
ATOM 10167 C C . LEU C 1 268 ? -19.690 -0.456 12.999 1.00 25.48 268 LEU C C 1
ATOM 10168 O O . LEU C 1 268 ? -19.032 -1.366 12.491 1.00 18.63 268 LEU C O 1
ATOM 10173 N N . SER C 1 269 ? -19.161 0.473 13.795 1.00 22.87 269 SER C N 1
ATOM 10174 C CA . SER C 1 269 ? -17.748 0.492 14.167 1.00 18.89 269 SER C CA 1
ATOM 10175 C C . SER C 1 269 ? -17.686 0.548 15.691 1.00 23.18 269 SER C C 1
ATOM 10176 O O . SER C 1 269 ? -17.447 1.607 16.278 1.00 19.96 269 SER C O 1
ATOM 10179 N N . PRO C 1 270 ? -17.885 -0.601 16.353 1.00 16.45 270 PRO C N 1
ATOM 10180 C CA . PRO C 1 270 ? -17.864 -0.658 17.814 1.00 17.02 270 PRO C CA 1
ATOM 10181 C C . PRO C 1 270 ? -16.532 -0.856 18.523 1.00 19.13 270 PRO C C 1
ATOM 10182 O O . PRO C 1 270 ? -15.742 -1.726 18.168 1.00 19.17 270 PRO C O 1
ATOM 10186 N N . GLU C 1 271 ? -16.311 -0.026 19.534 1.00 16.80 271 GLU C N 1
ATOM 10187 C CA . GLU C 1 271 ? -15.134 -0.088 20.397 1.00 16.20 271 GLU C CA 1
ATOM 10188 C C . GLU C 1 271 ? -15.820 -0.369 21.731 1.00 17.57 271 GLU C C 1
ATOM 10189 O O . GLU C 1 271 ? -16.395 0.527 22.354 1.00 19.10 271 GLU C O 1
ATOM 10195 N N . LEU C 1 272 ? -15.791 -1.632 22.138 1.00 18.37 272 LEU C N 1
ATOM 10196 C CA . LEU C 1 272 ? -16.486 -2.056 23.342 1.00 17.93 272 LEU C CA 1
ATOM 10197 C C . LEU C 1 272 ? -15.618 -2.326 24.574 1.00 20.00 272 LEU C C 1
ATOM 10198 O O . LEU C 1 272 ? -14.520 -1.782 24.701 1.00 18.61 272 LEU C O 1
ATOM 10203 N N . GLY C 1 273 ? -16.124 -3.167 25.474 1.00 18.50 273 GLY C N 1
ATOM 10204 C CA . GLY C 1 273 ? -15.426 -3.467 26.715 1.00 18.57 273 GLY C CA 1
ATOM 10205 C C . GLY C 1 273 ? -14.064 -4.125 26.641 1.00 19.50 273 GLY C C 1
ATOM 10206 O O . GLY C 1 273 ? -13.598 -4.521 25.575 1.00 19.97 273 GLY C O 1
ATOM 10207 N N . GLY C 1 274 ? -13.417 -4.235 27.795 1.00 17.36 274 GLY C N 1
ATOM 10208 C CA . GLY C 1 274 ? -12.114 -4.860 27.847 1.00 17.59 274 GLY C CA 1
ATOM 10209 C C . GLY C 1 274 ? -11.778 -5.385 29.230 1.00 20.77 274 GLY C C 1
ATOM 10210 O O . GLY C 1 274 ? -12.402 -5.008 30.225 1.00 18.85 274 GLY C O 1
ATOM 10211 N N . LYS C 1 275 ? -10.800 -6.282 29.279 1.00 13.33 275 LYS C N 1
ATOM 10212 C CA . LYS C 1 275 ? -10.311 -6.868 30.522 1.00 17.74 275 LYS C CA 1
ATOM 10213 C C . LYS C 1 275 ? -8.876 -7.214 30.167 1.00 15.63 275 LYS C C 1
ATOM 10214 O O . LYS C 1 275 ? -8.429 -8.357 30.317 1.00 19.65 275 LYS C O 1
ATOM 10220 N N . SER C 1 276 ? -8.169 -6.201 29.678 1.00 16.59 276 SER C N 1
ATOM 10221 C CA . SER C 1 276 ? -6.794 -6.332 29.223 1.00 19.78 276 SER C CA 1
ATOM 10222 C C . SER C 1 276 ? -5.823 -6.812 30.292 1.00 20.24 276 SER C C 1
ATOM 10223 O O . SER C 1 276 ? -5.819 -6.317 31.412 1.00 20.41 276 SER C O 1
ATOM 10226 N N . PRO C 1 277 ? -4.973 -7.790 29.946 1.00 21.21 277 PRO C N 1
ATOM 10227 C CA . PRO C 1 277 ? -4.009 -8.310 30.916 1.00 17.55 277 PRO C CA 1
ATOM 10228 C C . PRO C 1 277 ? -2.609 -7.719 30.802 1.00 19.08 277 PRO C C 1
ATOM 10229 O O . PRO C 1 277 ? -2.200 -7.242 29.740 1.00 17.37 277 PRO C O 1
ATOM 10233 N N . ALA C 1 278 ? -1.891 -7.735 31.921 1.00 19.68 278 ALA C N 1
ATOM 10234 C CA . ALA C 1 278 ? -0.505 -7.285 31.960 1.00 17.48 278 ALA C CA 1
ATOM 10235 C C . ALA C 1 278 ? 0.256 -8.523 32.429 1.00 16.87 278 ALA C C 1
ATOM 10236 O O . ALA C 1 278 ? -0.037 -9.055 33.500 1.00 21.11 278 ALA C O 1
ATOM 10238 N N . LEU C 1 279 ? 1.198 -9.005 31.623 1.00 18.54 279 LEU C N 1
ATOM 10239 C CA . LEU C 1 279 ? 1.981 -10.181 32.001 1.00 19.23 279 LEU C CA 1
ATOM 10240 C C . LEU C 1 279 ? 3.393 -9.749 32.378 1.00 21.35 279 LEU C C 1
ATOM 10241 O O . LEU C 1 279 ? 4.116 -9.169 31.565 1.00 19.35 279 LEU C O 1
ATOM 10246 N N . VAL C 1 280 ? 3.785 -10.039 33.611 1.00 18.71 280 VAL C N 1
ATOM 10247 C CA . VAL C 1 280 ? 5.110 -9.665 34.073 1.00 18.47 280 VAL C CA 1
ATOM 10248 C C . VAL C 1 280 ? 5.952 -10.900 34.316 1.00 18.35 280 VAL C C 1
ATOM 10249 O O . VAL C 1 280 ? 5.617 -11.739 35.159 1.00 26.55 280 VAL C O 1
ATOM 10253 N N . PHE C 1 281 ? 7.040 -11.014 33.563 1.00 19.54 281 PHE C N 1
ATOM 10254 C CA . PHE C 1 281 ? 7.953 -12.145 33.695 1.00 21.89 281 PHE C CA 1
ATOM 10255 C C . PHE C 1 281 ? 9.120 -11.789 34.611 1.00 24.03 281 PHE C C 1
ATOM 10256 O O . PHE C 1 281 ? 9.518 -10.623 34.712 1.00 18.26 281 PHE C O 1
ATOM 10264 N N . ALA C 1 282 ? 9.662 -12.805 35.272 1.00 22.36 282 ALA C N 1
ATOM 10265 C CA . ALA C 1 282 ? 10.767 -12.620 36.200 1.00 21.72 282 ALA C CA 1
ATOM 10266 C C . ALA C 1 282 ? 12.005 -11.951 35.603 1.00 21.90 282 ALA C C 1
ATOM 10267 O O . ALA C 1 282 ? 12.796 -11.365 36.331 1.00 21.50 282 ALA C O 1
ATOM 10269 N N . ASP C 1 283 ? 12.164 -12.017 34.284 1.00 22.33 283 ASP C N 1
ATOM 10270 C CA . ASP C 1 283 ? 13.346 -11.446 33.634 1.00 21.65 283 ASP C CA 1
ATOM 10271 C C . ASP C 1 283 ? 13.200 -10.011 33.132 1.00 22.34 283 ASP C C 1
ATOM 10272 O O . ASP C 1 283 ? 14.117 -9.474 32.517 1.00 23.88 283 ASP C O 1
ATOM 10277 N N . ALA C 1 284 ? 12.058 -9.391 33.385 1.00 22.77 284 ALA C N 1
ATOM 10278 C CA . ALA C 1 284 ? 11.829 -8.037 32.904 1.00 23.68 284 ALA C CA 1
ATOM 10279 C C . ALA C 1 284 ? 12.388 -6.974 33.827 1.00 21.71 284 ALA C C 1
ATOM 10280 O O . ALA C 1 284 ? 12.844 -7.265 34.930 1.00 24.26 284 ALA C O 1
ATOM 10282 N N . ASP C 1 285 ? 12.373 -5.737 33.350 1.00 21.70 285 ASP C N 1
ATOM 10283 C CA . ASP C 1 285 ? 12.814 -4.611 34.161 1.00 23.32 285 ASP C CA 1
ATOM 10284 C C . ASP C 1 285 ? 11.633 -4.440 35.119 1.00 22.07 285 ASP C C 1
ATOM 10285 O O . ASP C 1 285 ? 10.617 -3.844 34.757 1.00 18.30 285 ASP C O 1
ATOM 10290 N N . LEU C 1 286 ? 11.757 -4.985 36.326 1.00 20.16 286 LEU C N 1
ATOM 10291 C CA . LEU C 1 286 ? 10.670 -4.930 37.301 1.00 19.01 286 LEU C CA 1
ATOM 10292 C C . LEU C 1 286 ? 10.358 -3.542 37.854 1.00 20.29 286 LEU C C 1
ATOM 10293 O O . LEU C 1 286 ? 9.254 -3.298 38.343 1.00 19.64 286 LEU C O 1
ATOM 10298 N N . GLU C 1 287 ? 11.319 -2.630 37.781 1.00 23.58 287 GLU C N 1
ATOM 10299 C CA . GLU C 1 287 ? 11.080 -1.276 38.259 1.00 22.81 287 GLU C CA 1
ATOM 10300 C C . GLU C 1 287 ? 10.131 -0.579 37.283 1.00 24.15 287 GLU C C 1
ATOM 10301 O O . GLU C 1 287 ? 9.173 0.068 37.694 1.00 21.00 287 GLU C O 1
ATOM 10307 N N . ARG C 1 288 ? 10.403 -0.722 35.988 1.00 22.86 288 ARG C N 1
ATOM 10308 C CA . ARG C 1 288 ? 9.559 -0.118 34.960 1.00 24.00 288 ARG C CA 1
ATOM 10309 C C . ARG C 1 288 ? 8.214 -0.844 34.927 1.00 20.22 288 ARG C C 1
ATOM 10310 O O . ARG C 1 288 ? 7.160 -0.218 34.788 1.00 20.51 288 ARG C O 1
ATOM 10318 N N . ALA C 1 289 ? 8.258 -2.169 35.051 1.00 21.29 289 ALA C N 1
ATOM 10319 C CA . ALA C 1 289 ? 7.039 -2.973 35.039 1.00 17.00 289 ALA C CA 1
ATOM 10320 C C . ALA C 1 289 ? 6.114 -2.532 36.173 1.00 18.97 289 ALA C C 1
ATOM 10321 O O . ALA C 1 289 ? 4.906 -2.419 35.984 1.00 16.42 289 ALA C O 1
ATOM 10323 N N . LEU C 1 290 ? 6.688 -2.278 37.348 1.00 18.35 290 LEU C N 1
ATOM 10324 C CA . LEU C 1 290 ? 5.906 -1.836 38.497 1.00 18.33 290 LEU C CA 1
ATOM 10325 C C . LEU C 1 290 ? 5.249 -0.486 38.198 1.00 17.77 290 LEU C C 1
ATOM 10326 O O . LEU C 1 290 ? 4.047 -0.311 38.400 1.00 18.34 290 LEU C O 1
ATOM 10331 N N . ASP C 1 291 ? 6.037 0.471 37.721 1.00 15.64 291 ASP C N 1
ATOM 10332 C CA . ASP C 1 291 ? 5.492 1.783 37.399 1.00 17.42 291 ASP C CA 1
ATOM 10333 C C . ASP C 1 291 ? 4.362 1.652 36.392 1.00 19.74 291 ASP C C 1
ATOM 10334 O O . ASP C 1 291 ? 3.303 2.247 36.559 1.00 20.18 291 ASP C O 1
ATOM 10339 N N . ALA C 1 292 ? 4.599 0.863 35.350 1.00 21.12 292 ALA C N 1
ATOM 10340 C CA . ALA C 1 292 ? 3.619 0.667 34.288 1.00 21.16 292 ALA C CA 1
ATOM 10341 C C . ALA C 1 292 ? 2.298 0.035 34.715 1.00 19.69 292 ALA C C 1
ATOM 10342 O O . ALA C 1 292 ? 1.233 0.582 34.421 1.00 17.02 292 ALA C O 1
ATOM 10344 N N . VAL C 1 293 ? 2.348 -1.110 35.396 1.00 20.32 293 VAL C N 1
ATOM 10345 C CA . VAL C 1 293 ? 1.108 -1.766 35.808 1.00 19.74 293 VAL C CA 1
ATOM 10346 C C . VAL C 1 293 ? 0.340 -0.947 36.839 1.00 21.95 293 VAL C C 1
ATOM 10347 O O . VAL C 1 293 ? -0.889 -0.928 36.828 1.00 19.18 293 VAL C O 1
ATOM 10351 N N . VAL C 1 294 ? 1.045 -0.253 37.726 1.00 20.42 294 VAL C N 1
ATOM 10352 C CA . VAL C 1 294 ? 0.330 0.555 38.706 1.00 21.89 294 VAL C CA 1
ATOM 10353 C C . VAL C 1 294 ? -0.415 1.673 37.978 1.00 19.94 294 VAL C C 1
ATOM 10354 O O . VAL C 1 294 ? -1.596 1.930 38.236 1.00 21.90 294 VAL C O 1
ATOM 10358 N N . PHE C 1 295 ? 0.274 2.330 37.054 1.00 22.81 295 PHE C N 1
ATOM 10359 C CA . PHE C 1 295 ? -0.337 3.413 36.293 1.00 23.64 295 PHE C CA 1
ATOM 10360 C C . PHE C 1 295 ? -1.451 2.935 35.372 1.00 18.57 295 PHE C C 1
ATOM 10361 O O . PHE C 1 295 ? -2.510 3.545 35.309 1.00 17.94 295 PHE C O 1
ATOM 10369 N N . GLN C 1 296 ? -1.204 1.839 34.660 1.00 21.85 296 GLN C N 1
ATOM 10370 C CA . GLN C 1 296 ? -2.170 1.317 33.697 1.00 20.42 296 GLN C CA 1
ATOM 10371 C C . GLN C 1 296 ? -3.521 0.867 34.267 1.00 23.61 296 GLN C C 1
ATOM 10372 O O . GLN C 1 296 ? -4.495 0.736 33.525 1.00 21.48 296 GLN C O 1
ATOM 10378 N N . ILE C 1 297 ? -3.596 0.622 35.570 1.00 17.73 297 ILE C N 1
ATOM 10379 C CA . ILE C 1 297 ? -4.874 0.224 36.144 1.00 17.78 297 ILE C CA 1
ATOM 10380 C C . ILE C 1 297 ? -5.486 1.337 36.995 1.00 16.86 297 ILE C C 1
ATOM 10381 O O . ILE C 1 297 ? -6.693 1.549 36.959 1.00 16.89 297 ILE C O 1
ATOM 10386 N N . PHE C 1 298 ? -4.656 2.067 37.732 1.00 16.49 298 PHE C N 1
ATOM 10387 C CA . PHE C 1 298 ? -5.173 3.116 38.602 1.00 16.90 298 PHE C CA 1
ATOM 10388 C C . PHE C 1 298 ? -5.316 4.521 38.020 1.00 17.83 298 PHE C C 1
ATOM 10389 O O . PHE C 1 298 ? -6.066 5.330 38.560 1.00 15.98 298 PHE C O 1
ATOM 10397 N N . SER C 1 299 ? -4.617 4.825 36.932 1.00 17.44 299 SER C N 1
ATOM 10398 C CA . SER C 1 299 ? -4.750 6.151 36.334 1.00 19.73 299 SER C CA 1
ATOM 10399 C C . SER C 1 299 ? -6.175 6.293 35.788 1.00 22.94 299 SER C C 1
ATOM 10400 O O . SER C 1 299 ? -6.875 5.293 35.594 1.00 22.76 299 SER C O 1
ATOM 10403 N N . PHE C 1 300 ? -6.596 7.532 35.545 1.00 19.18 300 PHE C N 1
ATOM 10404 C CA . PHE C 1 300 ? -7.933 7.815 35.025 1.00 19.85 300 PHE C CA 1
ATOM 10405 C C . PHE C 1 300 ? -9.020 7.197 35.920 1.00 22.51 300 PHE C C 1
ATOM 10406 O O . PHE C 1 300 ? -10.069 6.743 35.442 1.00 14.92 300 PHE C O 1
ATOM 10414 N N . ASN C 1 301 ? -8.749 7.200 37.226 1.00 19.19 301 ASN C N 1
ATOM 10415 C CA . ASN C 1 301 ? -9.654 6.657 38.240 1.00 17.67 301 ASN C CA 1
ATOM 10416 C C . ASN C 1 301 ? -10.106 5.242 37.919 1.00 17.67 301 ASN C C 1
ATOM 10417 O O . ASN C 1 301 ? -11.196 4.841 38.313 1.00 23.93 301 ASN C O 1
ATOM 10422 N N . GLY C 1 302 ? -9.275 4.486 37.208 1.00 16.56 302 GLY C N 1
ATOM 10423 C CA . GLY C 1 302 ? -9.639 3.120 36.862 1.00 16.91 302 GLY C CA 1
ATOM 10424 C C . GLY C 1 302 ? -10.741 3.011 35.817 1.00 17.93 302 GLY C C 1
ATOM 10425 O O . GLY C 1 302 ? -11.151 1.912 35.453 1.00 22.05 302 GLY C O 1
ATOM 10426 N N . GLU C 1 303 ? -11.215 4.148 35.321 1.00 17.16 303 GLU C N 1
ATOM 10427 C CA . GLU C 1 303 ? -12.280 4.159 34.322 1.00 22.70 303 GLU C CA 1
ATOM 10428 C C . GLU C 1 303 ? -11.727 4.321 32.901 1.00 20.60 303 GLU C C 1
ATOM 10429 O O . GLU C 1 303 ? -12.135 5.200 32.143 1.00 21.05 303 GLU C O 1
ATOM 10435 N N . ARG C 1 304 ? -10.787 3.446 32.560 1.00 25.43 304 ARG C N 1
ATOM 10436 C CA . ARG C 1 304 ? -10.145 3.444 31.253 1.00 22.75 304 ARG C CA 1
ATOM 10437 C C . ARG C 1 304 ? -10.396 2.085 30.601 1.00 25.19 304 ARG C C 1
ATOM 10438 O O . ARG C 1 304 ? -10.184 1.040 31.219 1.00 19.96 304 ARG C O 1
ATOM 10446 N N . CYS C 1 305 ? -10.857 2.099 29.355 1.00 23.01 305 CYS C N 1
ATOM 10447 C CA . CYS C 1 305 ? -11.157 0.861 28.646 1.00 19.16 305 CYS C CA 1
ATOM 10448 C C . CYS C 1 305 ? -9.957 -0.046 28.456 1.00 15.97 305 CYS C C 1
ATOM 10449 O O . CYS C 1 305 ? -10.094 -1.267 28.463 1.00 21.48 305 CYS C O 1
ATOM 10452 N N . THR C 1 306 ? -8.787 0.554 28.273 1.00 17.75 306 THR C N 1
ATOM 10453 C CA . THR C 1 306 ? -7.552 -0.193 28.054 1.00 15.10 306 THR C CA 1
ATOM 10454 C C . THR C 1 306 ? -6.812 -0.503 29.355 1.00 20.21 306 THR C C 1
ATOM 10455 O O . THR C 1 306 ? -5.652 -0.922 29.336 1.00 19.61 306 THR C O 1
ATOM 10459 N N . ALA C 1 307 ? -7.477 -0.298 30.485 1.00 15.45 307 ALA C N 1
ATOM 10460 C CA . ALA C 1 307 ? -6.852 -0.561 31.773 1.00 16.47 307 ALA C CA 1
ATOM 10461 C C . ALA C 1 307 ? -6.435 -2.028 31.910 1.00 21.10 307 ALA C C 1
ATOM 10462 O O . ALA C 1 307 ? -7.147 -2.931 31.465 1.00 19.58 307 ALA C O 1
ATOM 10464 N N . SER C 1 308 ? -5.269 -2.263 32.508 1.00 17.31 308 SER C N 1
ATOM 10465 C CA . SER C 1 308 ? -4.790 -3.628 32.724 1.00 19.05 308 SER C CA 1
ATOM 10466 C C . SER C 1 308 ? -5.373 -4.102 34.058 1.00 18.81 308 SER C C 1
ATOM 10467 O O . SER C 1 308 ? -4.692 -4.106 35.086 1.00 24.03 308 SER C O 1
ATOM 10470 N N . SER C 1 309 ? -6.645 -4.486 34.026 1.00 15.11 309 SER C N 1
ATOM 10471 C CA . SER C 1 309 ? -7.365 -4.935 35.211 1.00 16.82 309 SER C CA 1
ATOM 10472 C C . SER C 1 309 ? -6.962 -6.326 35.701 1.00 17.54 309 SER C C 1
ATOM 10473 O O . SER C 1 309 ? -7.338 -6.742 36.798 1.00 18.98 309 SER C O 1
ATOM 10476 N N . ARG C 1 310 ? -6.212 -7.051 34.882 1.00 15.33 310 ARG C N 1
ATOM 10477 C CA . ARG C 1 310 ? -5.728 -8.364 35.275 1.00 17.49 310 ARG C CA 1
ATOM 10478 C C . ARG C 1 310 ? -4.208 -8.314 35.224 1.00 16.23 310 ARG C C 1
ATOM 10479 O O . ARG C 1 310 ? -3.624 -7.935 34.211 1.00 19.76 310 ARG C O 1
ATOM 10487 N N . LEU C 1 311 ? -3.577 -8.669 36.335 1.00 18.19 311 LEU C N 1
ATOM 10488 C CA . LEU C 1 311 ? -2.126 -8.671 36.430 1.00 18.19 311 LEU C CA 1
ATOM 10489 C C . LEU C 1 311 ? -1.627 -10.107 36.570 1.00 19.98 311 LEU C C 1
ATOM 10490 O O . LEU C 1 311 ? -1.820 -10.737 37.607 1.00 22.93 311 LEU C O 1
ATOM 10495 N N . LEU C 1 312 ? -0.997 -10.623 35.521 1.00 18.83 312 LEU C N 1
ATOM 10496 C CA . LEU C 1 312 ? -0.468 -11.983 35.534 1.00 19.18 312 LEU C CA 1
ATOM 10497 C C . LEU C 1 312 ? 1.017 -11.909 35.844 1.00 17.44 312 LEU C C 1
ATOM 10498 O O . LEU C 1 312 ? 1.786 -11.330 35.081 1.00 18.78 312 LEU C O 1
ATOM 10503 N N . VAL C 1 313 ? 1.418 -12.496 36.967 1.00 17.59 313 VAL C N 1
ATOM 10504 C CA . VAL C 1 313 ? 2.809 -12.459 37.385 1.00 17.77 313 VAL C CA 1
ATOM 10505 C C . VAL C 1 313 ? 3.392 -13.856 37.547 1.00 16.30 313 VAL C C 1
ATOM 10506 O O . VAL C 1 313 ? 2.778 -14.727 38.162 1.00 17.07 313 VAL C O 1
ATOM 10510 N N . GLU C 1 314 ? 4.576 -14.067 36.984 1.00 15.62 314 GLU C N 1
ATOM 10511 C CA . GLU C 1 314 ? 5.240 -15.364 37.073 1.00 19.20 314 GLU C CA 1
ATOM 10512 C C . GLU C 1 314 ? 5.388 -15.708 38.557 1.00 22.99 314 GLU C C 1
ATOM 10513 O O . GLU C 1 314 ? 5.787 -14.864 39.362 1.00 20.58 314 GLU C O 1
ATOM 10519 N N . GLU C 1 315 ? 5.055 -16.948 38.904 1.00 23.77 315 GLU C N 1
ATOM 10520 C CA . GLU C 1 315 ? 5.091 -17.423 40.283 1.00 24.77 315 GLU C CA 1
ATOM 10521 C C . GLU C 1 315 ? 6.311 -17.085 41.128 1.00 26.18 315 GLU C C 1
ATOM 10522 O O . GLU C 1 315 ? 6.164 -16.609 42.256 1.00 24.69 315 GLU C O 1
ATOM 10528 N N . LYS C 1 316 ? 7.507 -17.323 40.593 1.00 27.01 316 LYS C N 1
ATOM 10529 C CA . LYS C 1 316 ? 8.737 -17.079 41.345 1.00 28.48 316 LYS C CA 1
ATOM 10530 C C . LYS C 1 316 ? 8.927 -15.651 41.846 1.00 28.25 316 LYS C C 1
ATOM 10531 O O . LYS C 1 316 ? 9.787 -15.407 42.689 1.00 24.90 316 LYS C O 1
ATOM 10537 N N . ILE C 1 317 ? 8.141 -14.706 41.336 1.00 26.01 317 ILE C N 1
ATOM 10538 C CA . ILE C 1 317 ? 8.261 -13.318 41.783 1.00 21.90 317 ILE C CA 1
ATOM 10539 C C . ILE C 1 317 ? 6.920 -12.743 42.201 1.00 22.64 317 ILE C C 1
ATOM 10540 O O . ILE C 1 317 ? 6.819 -11.559 42.525 1.00 22.24 317 ILE C O 1
ATOM 10545 N N . PHE C 1 318 ? 5.893 -13.583 42.199 1.00 18.15 318 PHE C N 1
ATOM 10546 C CA . PHE C 1 318 ? 4.551 -13.142 42.549 1.00 25.37 318 PHE C CA 1
ATOM 10547 C C . PHE C 1 318 ? 4.462 -12.416 43.893 1.00 26.42 318 PHE C C 1
ATOM 10548 O O . PHE C 1 318 ? 3.987 -11.281 43.965 1.00 24.84 318 PHE C O 1
ATOM 10556 N N . GLU C 1 319 ? 4.928 -13.070 44.952 1.00 31.17 319 GLU C N 1
ATOM 10557 C CA . GLU C 1 319 ? 4.884 -12.489 46.291 1.00 27.59 319 GLU C CA 1
ATOM 10558 C C . GLU C 1 319 ? 5.541 -11.117 46.389 1.00 25.24 319 GLU C C 1
ATOM 10559 O O . GLU C 1 319 ? 4.941 -10.162 46.891 1.00 23.65 319 GLU C O 1
ATOM 10565 N N . ASP C 1 320 ? 6.773 -11.015 45.908 1.00 22.00 320 ASP C N 1
ATOM 10566 C CA . ASP C 1 320 ? 7.492 -9.754 45.982 1.00 24.63 320 ASP C CA 1
ATOM 10567 C C . ASP C 1 320 ? 6.913 -8.654 45.095 1.00 24.57 320 ASP C C 1
ATOM 10568 O O . ASP C 1 320 ? 6.685 -7.539 45.557 1.00 22.36 320 ASP C O 1
ATOM 10573 N N . PHE C 1 321 ? 6.684 -8.966 43.821 1.00 19.20 321 PHE C N 1
ATOM 10574 C CA . PHE C 1 321 ? 6.168 -7.972 42.885 1.00 20.75 321 PHE C CA 1
ATOM 10575 C C . PHE C 1 321 ? 4.776 -7.490 43.264 1.00 19.59 321 PHE C C 1
ATOM 10576 O O . PHE C 1 321 ? 4.527 -6.286 43.333 1.00 19.93 321 PHE C O 1
ATOM 10584 N N . VAL C 1 322 ? 3.868 -8.430 43.504 1.00 18.55 322 VAL C N 1
ATOM 10585 C CA . VAL C 1 322 ? 2.508 -8.070 43.874 1.00 19.62 322 VAL C CA 1
ATOM 10586 C C . VAL C 1 322 ? 2.517 -7.288 45.179 1.00 24.57 322 VAL C C 1
ATOM 10587 O O . VAL C 1 322 ? 1.723 -6.365 45.365 1.00 21.53 322 VAL C O 1
ATOM 10591 N N . GLY C 1 323 ? 3.427 -7.657 46.077 1.00 26.17 323 GLY C N 1
ATOM 10592 C CA . GLY C 1 323 ? 3.540 -6.951 47.337 1.00 18.98 323 GLY C CA 1
ATOM 10593 C C . GLY C 1 323 ? 3.888 -5.503 47.048 1.00 22.82 323 GLY C C 1
ATOM 10594 O O . GLY C 1 323 ? 3.377 -4.587 47.702 1.00 24.23 323 GLY C O 1
ATOM 10595 N N . LYS C 1 324 ? 4.755 -5.285 46.063 1.00 19.31 324 LYS C N 1
ATOM 10596 C CA . LYS C 1 324 ? 5.140 -3.925 45.704 1.00 23.71 324 LYS C CA 1
ATOM 10597 C C . LYS C 1 324 ? 4.002 -3.165 45.029 1.00 23.51 324 LYS C C 1
ATOM 10598 O O . LYS C 1 324 ? 3.901 -1.947 45.164 1.00 23.86 324 LYS C O 1
ATOM 10604 N N . VAL C 1 325 ? 3.141 -3.881 44.315 1.00 22.13 325 VAL C N 1
ATOM 10605 C CA . VAL C 1 325 ? 2.010 -3.239 43.659 1.00 22.46 325 VAL C CA 1
ATOM 10606 C C . VAL C 1 325 ? 1.065 -2.737 44.749 1.00 24.29 325 VAL C C 1
ATOM 10607 O O . VAL C 1 325 ? 0.550 -1.617 44.680 1.00 24.60 325 VAL C O 1
ATOM 10611 N N . VAL C 1 326 ? 0.855 -3.574 45.761 1.00 24.69 326 VAL C N 1
ATOM 10612 C CA . VAL C 1 326 ? -0.023 -3.238 46.877 1.00 22.88 326 VAL C CA 1
ATOM 10613 C C . VAL C 1 326 ? 0.417 -1.976 47.625 1.00 23.12 326 VAL C C 1
ATOM 10614 O O . VAL C 1 326 ? -0.406 -1.109 47.916 1.00 22.72 326 VAL C O 1
ATOM 10618 N N . GLU C 1 327 ? 1.703 -1.869 47.942 1.00 21.19 327 GLU C N 1
ATOM 10619 C CA . GLU C 1 327 ? 2.192 -0.693 48.655 1.00 25.41 327 GLU C CA 1
ATOM 10620 C C . GLU C 1 327 ? 2.067 0.569 47.810 1.00 23.73 327 GLU C C 1
ATOM 10621 O O . GLU C 1 327 ? 1.785 1.644 48.334 1.00 24.73 327 GLU C O 1
ATOM 10627 N N . ARG C 1 328 ? 2.272 0.447 46.504 1.00 22.91 328 ARG C N 1
ATOM 10628 C CA . ARG C 1 328 ? 2.132 1.606 45.632 1.00 21.51 328 ARG C CA 1
ATOM 10629 C C . ARG C 1 328 ? 0.660 2.044 45.609 1.00 20.45 328 ARG C C 1
ATOM 10630 O O . ARG C 1 328 ? 0.351 3.230 45.695 1.00 20.32 328 ARG C O 1
ATOM 10638 N N . ALA C 1 329 ? -0.250 1.082 45.512 1.00 22.47 329 ALA C N 1
ATOM 10639 C CA . ALA C 1 329 ? -1.680 1.385 45.494 1.00 21.83 329 ALA C CA 1
ATOM 10640 C C . ALA C 1 329 ? -2.100 2.038 46.812 1.00 26.63 329 ALA C C 1
ATOM 10641 O O . ALA C 1 329 ? -2.955 2.931 46.837 1.00 21.80 329 ALA C O 1
ATOM 10643 N N . ARG C 1 330 ? -1.493 1.580 47.904 1.00 26.48 330 ARG C N 1
ATOM 10644 C CA . ARG C 1 330 ? -1.786 2.101 49.233 1.00 26.85 330 ARG C CA 1
ATOM 10645 C C . ARG C 1 330 ? -1.367 3.568 49.316 1.00 27.58 330 ARG C C 1
ATOM 10646 O O . ARG C 1 330 ? -2.038 4.381 49.951 1.00 24.78 330 ARG C O 1
ATOM 10654 N N . ALA C 1 331 ? -0.259 3.897 48.659 1.00 22.61 331 ALA C N 1
ATOM 10655 C CA . ALA C 1 331 ? 0.268 5.260 48.665 1.00 20.89 331 ALA C CA 1
ATOM 10656 C C . ALA C 1 331 ? -0.456 6.240 47.737 1.00 23.35 331 ALA C C 1
ATOM 10657 O O . ALA C 1 331 ? -0.273 7.451 47.857 1.00 23.31 331 ALA C O 1
ATOM 10659 N N . ILE C 1 332 ? -1.267 5.729 46.813 1.00 21.41 332 ILE C N 1
ATOM 10660 C CA . ILE C 1 332 ? -1.998 6.591 45.883 1.00 21.27 332 ILE C CA 1
ATOM 10661 C C . ILE C 1 332 ? -2.835 7.645 46.620 1.00 22.70 332 ILE C C 1
ATOM 10662 O O . ILE C 1 332 ? -3.644 7.308 47.483 1.00 23.91 332 ILE C O 1
ATOM 10667 N N . ARG C 1 333 ? -2.633 8.917 46.275 1.00 19.55 333 ARG C N 1
ATOM 10668 C CA . ARG C 1 333 ? -3.369 10.011 46.901 1.00 16.81 333 ARG C CA 1
ATOM 10669 C C . ARG C 1 333 ? -4.767 10.161 46.295 1.00 23.10 333 ARG C C 1
ATOM 10670 O O . ARG C 1 333 ? -4.917 10.417 45.093 1.00 19.15 333 ARG C O 1
ATOM 10678 N N . VAL C 1 334 ? -5.783 9.999 47.139 1.00 17.00 334 VAL C N 1
ATOM 10679 C CA . VAL C 1 334 ? -7.177 10.102 46.721 1.00 17.80 334 VAL C CA 1
ATOM 10680 C C . VAL C 1 334 ? -7.719 11.456 47.163 1.00 22.46 334 VAL C C 1
ATOM 10681 O O . VAL C 1 334 ? -7.572 11.845 48.323 1.00 21.48 334 VAL C O 1
ATOM 10685 N N . GLY C 1 335 ? -8.333 12.182 46.237 1.00 20.08 335 GLY C N 1
ATOM 10686 C CA . GLY C 1 335 ? -8.859 13.489 46.579 1.00 20.46 335 GLY C CA 1
ATOM 10687 C C . GLY C 1 335 ? -9.664 14.150 45.479 1.00 23.89 335 GLY C C 1
ATOM 10688 O O . GLY C 1 335 ? -10.001 13.526 44.474 1.00 19.58 335 GLY C O 1
ATOM 10689 N N . HIS C 1 336 ? -9.958 15.430 45.677 1.00 19.07 336 HIS C N 1
ATOM 10690 C CA . HIS C 1 336 ? -10.746 16.211 44.738 1.00 20.25 336 HIS C CA 1
ATOM 10691 C C . HIS C 1 336 ? -10.066 16.401 43.380 1.00 21.29 336 HIS C C 1
ATOM 10692 O O . HIS C 1 336 ? -8.852 16.597 43.296 1.00 21.39 336 HIS C O 1
ATOM 10699 N N . PRO C 1 337 ? -10.852 16.345 42.293 1.00 20.16 337 PRO C N 1
ATOM 10700 C CA . PRO C 1 337 ? -10.333 16.507 40.929 1.00 21.57 337 PRO C CA 1
ATOM 10701 C C . PRO C 1 337 ? -9.581 17.819 40.708 1.00 19.85 337 PRO C C 1
ATOM 10702 O O . PRO C 1 337 ? -8.642 17.869 39.918 1.00 21.30 337 PRO C O 1
ATOM 10706 N N . LEU C 1 338 ? -10.000 18.873 41.401 1.00 19.36 338 LEU C N 1
ATOM 10707 C CA . LEU C 1 338 ? -9.371 20.185 41.264 1.00 22.06 338 LEU C CA 1
ATOM 10708 C C . LEU C 1 338 ? -8.147 20.399 42.155 1.00 23.12 338 LEU C C 1
ATOM 10709 O O . LEU C 1 338 ? -7.536 21.469 42.128 1.00 24.62 338 LEU C O 1
ATOM 10714 N N . ASP C 1 339 ? -7.792 19.385 42.939 1.00 21.89 339 ASP C N 1
ATOM 10715 C CA . ASP C 1 339 ? -6.625 19.455 43.820 1.00 20.10 339 ASP C CA 1
ATOM 10716 C C . ASP C 1 339 ? -5.398 18.902 43.085 1.00 18.19 339 ASP C C 1
ATOM 10717 O O . ASP C 1 339 ? -5.338 17.717 42.765 1.00 27.48 339 ASP C O 1
ATOM 10722 N N . PRO C 1 340 ? -4.402 19.758 42.802 1.00 20.50 340 PRO C N 1
ATOM 10723 C CA . PRO C 1 340 ? -3.202 19.286 42.097 1.00 22.26 340 PRO C CA 1
ATOM 10724 C C . PRO C 1 340 ? -2.472 18.095 42.726 1.00 24.26 340 PRO C C 1
ATOM 10725 O O . PRO C 1 340 ? -1.671 17.437 42.061 1.00 23.52 340 PRO C O 1
ATOM 10729 N N . GLU C 1 341 ? -2.759 17.807 43.992 1.00 22.00 341 GLU C N 1
ATOM 10730 C CA . GLU C 1 341 ? -2.116 16.688 44.682 1.00 24.56 341 GLU C CA 1
ATOM 10731 C C . GLU C 1 341 ? -2.830 15.355 44.458 1.00 22.43 341 GLU C C 1
ATOM 10732 O O . GLU C 1 341 ? -2.265 14.294 44.716 1.00 18.92 341 GLU C O 1
ATOM 10738 N N . THR C 1 342 ? -4.068 15.419 43.980 1.00 21.21 342 THR C N 1
ATOM 10739 C CA . THR C 1 342 ? -4.875 14.226 43.741 1.00 20.92 342 THR C CA 1
ATOM 10740 C C . THR C 1 342 ? -4.351 13.339 42.613 1.00 21.76 342 THR C C 1
ATOM 10741 O O . THR C 1 342 ? -3.917 13.837 41.575 1.00 20.93 342 THR C O 1
ATOM 10745 N N . GLU C 1 343 ? -4.396 12.024 42.821 1.00 20.46 343 GLU C N 1
ATOM 10746 C CA . GLU C 1 343 ? -3.963 11.077 41.798 1.00 24.36 343 GLU C CA 1
ATOM 10747 C C . GLU C 1 343 ? -5.183 10.280 41.356 1.00 24.39 343 GLU C C 1
ATOM 10748 O O . GLU C 1 343 ? -5.332 9.948 40.178 1.00 32.17 343 GLU C O 1
ATOM 10754 N N . VAL C 1 344 ? -6.055 9.974 42.310 1.00 22.91 344 VAL C N 1
ATOM 10755 C CA . VAL C 1 344 ? -7.282 9.243 42.023 1.00 20.19 344 VAL C CA 1
ATOM 10756 C C . VAL C 1 344 ? -8.476 10.037 42.539 1.00 20.30 344 VAL C C 1
ATOM 10757 O O . VAL C 1 344 ? -8.550 10.380 43.721 1.00 16.78 344 VAL C O 1
ATOM 10761 N N . GLY C 1 345 ? -9.398 10.338 41.631 1.00 19.77 345 GLY C N 1
ATOM 10762 C CA . GLY C 1 345 ? -10.587 11.087 41.987 1.00 16.16 345 GLY C CA 1
ATOM 10763 C C . GLY C 1 345 ? -11.783 10.177 42.191 1.00 17.75 345 GLY C C 1
ATOM 10764 O O . GLY C 1 345 ? -11.623 8.968 42.352 1.00 20.69 345 GLY C O 1
ATOM 10765 N N . PRO C 1 346 ? -13.002 10.735 42.186 1.00 17.59 346 PRO C N 1
ATOM 10766 C CA . PRO C 1 346 ? -14.233 9.971 42.377 1.00 17.39 346 PRO C CA 1
ATOM 10767 C C . PRO C 1 346 ? -14.761 9.342 41.092 1.00 20.28 346 PRO C C 1
ATOM 10768 O O . PRO C 1 346 ? -14.445 9.795 39.989 1.00 17.50 346 PRO C O 1
ATOM 10772 N N . LEU C 1 347 ? -15.568 8.298 41.250 1.00 14.40 347 LEU C N 1
ATOM 10773 C CA . LEU C 1 347 ? -16.165 7.626 40.114 1.00 17.68 347 LEU C CA 1
ATOM 10774 C C . LEU C 1 347 ? -17.298 8.502 39.599 1.00 21.74 347 LEU C C 1
ATOM 10775 O O . LEU C 1 347 ? -17.803 9.377 40.312 1.00 21.06 347 LEU C O 1
ATOM 10780 N N . ILE C 1 348 ? -17.687 8.254 38.356 1.00 20.44 348 ILE C N 1
ATOM 10781 C CA . ILE C 1 348 ? -18.702 9.032 37.664 1.00 16.54 348 ILE C CA 1
ATOM 10782 C C . ILE C 1 348 ? -20.066 9.265 38.310 1.00 20.13 348 ILE C C 1
ATOM 10783 O O . ILE C 1 348 ? -20.589 10.381 38.274 1.00 18.63 348 ILE C O 1
ATOM 10788 N N . HIS C 1 349 ? -20.640 8.232 38.911 1.00 17.36 349 HIS C N 1
ATOM 10789 C CA . HIS C 1 349 ? -21.979 8.356 39.465 1.00 15.22 349 HIS C CA 1
ATOM 10790 C C . HIS C 1 349 ? -22.157 7.369 40.614 1.00 17.57 349 HIS C C 1
ATOM 10791 O O . HIS C 1 349 ? -21.508 6.323 40.639 1.00 19.58 349 HIS C O 1
ATOM 10798 N N . PRO C 1 350 ? -23.020 7.696 41.592 1.00 18.72 350 PRO C N 1
ATOM 10799 C CA . PRO C 1 350 ? -23.218 6.764 42.708 1.00 18.51 350 PRO C CA 1
ATOM 10800 C C . PRO C 1 350 ? -23.671 5.384 42.242 1.00 16.55 350 PRO C C 1
ATOM 10801 O O . PRO C 1 350 ? -23.339 4.376 42.855 1.00 16.81 350 PRO C O 1
ATOM 10805 N N . GLU C 1 351 ? -24.426 5.336 41.151 1.00 18.53 351 GLU C N 1
ATOM 10806 C CA . GLU C 1 351 ? -24.882 4.057 40.627 1.00 17.31 351 GLU C CA 1
ATOM 10807 C C . GLU C 1 351 ? -23.687 3.249 40.136 1.00 15.39 351 GLU C C 1
ATOM 10808 O O . GLU C 1 351 ? -23.668 2.025 40.246 1.00 14.94 351 GLU C O 1
ATOM 10814 N N . HIS C 1 352 ? -22.685 3.937 39.596 1.00 15.88 352 HIS C N 1
ATOM 10815 C CA . HIS C 1 352 ? -21.506 3.247 39.106 1.00 14.72 352 HIS C CA 1
ATOM 10816 C C . HIS C 1 352 ? -20.654 2.767 40.283 1.00 20.57 352 HIS C C 1
ATOM 10817 O O . HIS C 1 352 ? -19.999 1.725 40.202 1.00 18.60 352 HIS C O 1
ATOM 10824 N N . LEU C 1 353 ? -20.666 3.528 41.375 1.00 21.62 353 LEU C N 1
ATOM 10825 C CA . LEU C 1 353 ? -19.910 3.143 42.564 1.00 21.71 353 LEU C CA 1
ATOM 10826 C C . LEU C 1 353 ? -20.561 1.892 43.153 1.00 19.60 353 LEU C C 1
ATOM 10827 O O . LEU C 1 353 ? -19.871 0.970 43.594 1.00 20.55 353 LEU C O 1
ATOM 10832 N N . GLN C 1 354 ? -21.892 1.856 43.152 1.00 20.19 354 GLN C N 1
ATOM 10833 C CA . GLN C 1 354 ? -22.597 0.691 43.676 1.00 23.21 354 GLN C CA 1
ATOM 10834 C C . GLN C 1 354 ? -22.273 -0.534 42.815 1.00 24.15 354 GLN C C 1
ATOM 10835 O O . GLN C 1 354 ? -22.131 -1.643 43.337 1.00 22.59 354 GLN C O 1
ATOM 10841 N N . ARG C 1 355 ? -22.145 -0.338 41.501 1.00 21.70 355 ARG C N 1
ATOM 10842 C CA . ARG C 1 355 ? -21.839 -1.457 40.618 1.00 22.26 355 ARG C CA 1
ATOM 10843 C C . ARG C 1 355 ? -20.428 -1.973 40.861 1.00 20.57 355 ARG C C 1
ATOM 10844 O O . ARG C 1 355 ? -20.210 -3.181 40.954 1.00 17.20 355 ARG C O 1
ATOM 10852 N N . VAL C 1 356 ? -19.470 -1.058 40.954 1.00 20.36 356 VAL C N 1
ATOM 10853 C CA . VAL C 1 356 ? -18.082 -1.442 41.191 1.00 19.01 356 VAL C CA 1
ATOM 10854 C C . VAL C 1 356 ? -17.962 -2.134 42.550 1.00 21.58 356 VAL C C 1
ATOM 10855 O O . VAL C 1 356 ? -17.303 -3.165 42.667 1.00 19.45 356 VAL C O 1
ATOM 10859 N N . LEU C 1 357 ? -18.601 -1.569 43.573 1.00 22.45 357 LEU C N 1
ATOM 10860 C CA . LEU C 1 357 ? -18.562 -2.169 44.906 1.00 20.34 357 LEU C CA 1
ATOM 10861 C C . LEU C 1 357 ? -19.229 -3.534 44.875 1.00 18.99 357 LEU C C 1
ATOM 10862 O O . LEU C 1 357 ? -18.896 -4.414 45.661 1.00 20.31 357 LEU C O 1
ATOM 10867 N N . GLY C 1 358 ? -20.178 -3.701 43.963 1.00 16.52 358 GLY C N 1
ATOM 10868 C CA . GLY C 1 358 ? -20.855 -4.974 43.839 1.00 14.50 358 GLY C CA 1
ATOM 10869 C C . GLY C 1 358 ? -19.876 -6.039 43.391 1.00 19.17 358 GLY C C 1
ATOM 10870 O O . GLY C 1 358 ? -19.955 -7.193 43.829 1.00 20.13 358 GLY C O 1
ATOM 10871 N N . TYR C 1 359 ? -18.955 -5.658 42.503 1.00 17.30 359 TYR C N 1
ATOM 10872 C CA . TYR C 1 359 ? -17.949 -6.588 42.013 1.00 16.89 359 TYR C CA 1
ATOM 10873 C C . TYR C 1 359 ? -16.932 -6.854 43.118 1.00 19.98 359 TYR C C 1
ATOM 10874 O O . TYR C 1 359 ? -16.453 -7.972 43.275 1.00 22.20 359 TYR C O 1
ATOM 10883 N N . VAL C 1 360 ? -16.604 -5.825 43.891 1.00 19.64 360 VAL C N 1
ATOM 10884 C CA . VAL C 1 360 ? -15.670 -6.015 44.987 1.00 20.25 360 VAL C CA 1
ATOM 10885 C C . VAL C 1 360 ? -16.272 -7.078 45.914 1.00 20.04 360 VAL C C 1
ATOM 10886 O O . VAL C 1 360 ? -15.582 -8.002 46.353 1.00 21.03 360 VAL C O 1
ATOM 10890 N N . GLU C 1 361 ? -17.564 -6.958 46.199 1.00 19.69 361 GLU C N 1
ATOM 10891 C CA . GLU C 1 361 ? -18.218 -7.936 47.067 1.00 22.44 361 GLU C CA 1
ATOM 10892 C C . GLU C 1 361 ? -18.209 -9.317 46.409 1.00 23.07 361 GLU C C 1
ATOM 10893 O O . GLU C 1 361 ? -17.948 -10.320 47.070 1.00 22.89 361 GLU C O 1
ATOM 10899 N N . ALA C 1 362 ? -18.477 -9.368 45.107 1.00 18.85 362 ALA C N 1
ATOM 10900 C CA . ALA C 1 362 ? -18.465 -10.644 44.397 1.00 23.41 362 ALA C CA 1
ATOM 10901 C C . ALA C 1 362 ? -17.104 -11.317 44.572 1.00 19.95 362 ALA C C 1
ATOM 10902 O O . ALA C 1 362 ? -17.025 -12.519 44.816 1.00 22.34 362 ALA C O 1
ATOM 10904 N N . GLY C 1 363 ? -16.038 -10.533 44.457 1.00 18.90 363 GLY C N 1
ATOM 10905 C CA . GLY C 1 363 ? -14.701 -11.074 44.607 1.00 19.14 363 GLY C CA 1
ATOM 10906 C C . GLY C 1 363 ? -14.435 -11.656 45.982 1.00 23.03 363 GLY C C 1
ATOM 10907 O O . GLY C 1 363 ? -13.860 -12.737 46.105 1.00 24.04 363 GLY C O 1
ATOM 10908 N N . LYS C 1 364 ? -14.845 -10.938 47.021 1.00 24.98 364 LYS C N 1
ATOM 10909 C CA . LYS C 1 364 ? -14.645 -11.405 48.389 1.00 27.48 364 LYS C CA 1
ATOM 10910 C C . LYS C 1 364 ? -15.382 -12.724 48.610 1.00 29.70 364 LYS C C 1
ATOM 10911 O O . LYS C 1 364 ? -14.821 -13.666 49.165 1.00 29.26 364 LYS C O 1
ATOM 10917 N N . ARG C 1 365 ? -16.632 -12.791 48.159 1.00 27.14 365 ARG C N 1
ATOM 10918 C CA . ARG C 1 365 ? -17.433 -13.998 48.334 1.00 32.40 365 ARG C CA 1
ATOM 10919 C C . ARG C 1 365 ? -16.928 -15.202 47.549 1.00 31.10 365 ARG C C 1
ATOM 10920 O O . ARG C 1 365 ? -17.150 -16.336 47.964 1.00 30.52 365 ARG C O 1
ATOM 10928 N N . GLU C 1 366 ? -16.258 -14.974 46.420 1.00 29.79 366 GLU C N 1
ATOM 10929 C CA . GLU C 1 366 ? -15.774 -16.098 45.625 1.00 27.04 366 GLU C CA 1
ATOM 10930 C C . GLU C 1 366 ? -14.385 -16.593 46.008 1.00 25.02 366 GLU C C 1
ATOM 10931 O O . GLU C 1 366 ? -13.828 -17.456 45.336 1.00 24.96 366 GLU C O 1
ATOM 10937 N N . GLY C 1 367 ? -13.824 -16.051 47.084 1.00 23.75 367 GLY C N 1
ATOM 10938 C CA . GLY C 1 367 ? -12.515 -16.507 47.522 1.00 23.25 367 GLY C CA 1
ATOM 10939 C C . GLY C 1 367 ? -11.302 -15.662 47.175 1.00 27.80 367 GLY C C 1
ATOM 10940 O O . GLY C 1 367 ? -10.169 -16.054 47.474 1.00 26.27 367 GLY C O 1
ATOM 10941 N N . ALA C 1 368 ? -11.514 -14.512 46.547 1.00 24.79 368 ALA C N 1
ATOM 10942 C CA . ALA C 1 368 ? -10.393 -13.649 46.197 1.00 26.96 368 ALA C CA 1
ATOM 10943 C C . ALA C 1 368 ? -9.857 -13.001 47.468 1.00 26.41 368 ALA C C 1
ATOM 10944 O O . ALA C 1 368 ? -10.629 -12.627 48.349 1.00 24.29 368 ALA C O 1
ATOM 10946 N N . ARG C 1 369 ? -8.535 -12.884 47.564 1.00 27.47 369 ARG C N 1
ATOM 10947 C CA . ARG C 1 369 ? -7.894 -12.277 48.730 1.00 27.28 369 ARG C CA 1
ATOM 10948 C C . ARG C 1 369 ? -7.755 -10.769 48.557 1.00 26.16 369 ARG C C 1
ATOM 10949 O O . ARG C 1 369 ? -7.010 -10.299 47.699 1.00 23.51 369 ARG C O 1
ATOM 10957 N N . LEU C 1 370 ? -8.472 -10.014 49.380 1.00 27.45 370 LEU C N 1
ATOM 10958 C CA . LEU C 1 370 ? -8.414 -8.561 49.323 1.00 26.70 370 LEU C CA 1
ATOM 10959 C C . LEU C 1 370 ? -7.176 -8.088 50.075 1.00 26.50 370 LEU C C 1
ATOM 10960 O O . LEU C 1 370 ? -7.088 -8.245 51.291 1.00 28.76 370 LEU C O 1
ATOM 10965 N N . LEU C 1 371 ? -6.225 -7.505 49.353 1.00 26.60 371 LEU C N 1
ATOM 10966 C CA . LEU C 1 371 ? -4.986 -7.031 49.967 1.00 24.42 371 LEU C CA 1
ATOM 10967 C C . LEU C 1 371 ? -5.005 -5.548 50.343 1.00 26.52 371 LEU C C 1
ATOM 10968 O O . LEU C 1 371 ? -4.250 -5.112 51.217 1.00 22.19 371 LEU C O 1
ATOM 10973 N N . VAL C 1 372 ? -5.858 -4.771 49.687 1.00 18.04 372 VAL C N 1
ATOM 10974 C CA . VAL C 1 372 ? -5.949 -3.347 49.988 1.00 21.15 372 VAL C CA 1
ATOM 10975 C C . VAL C 1 372 ? -7.182 -2.724 49.331 1.00 20.89 372 VAL C C 1
ATOM 10976 O O . VAL C 1 372 ? -7.649 -3.198 48.296 1.00 20.83 372 VAL C O 1
ATOM 10980 N N . GLY C 1 373 ? -7.715 -1.674 49.951 1.00 23.78 373 GLY C N 1
ATOM 10981 C CA . GLY C 1 373 ? -8.895 -1.008 49.421 1.00 21.81 373 GLY C CA 1
ATOM 10982 C C . GLY C 1 373 ? -10.158 -1.822 49.638 1.00 24.10 373 GLY C C 1
ATOM 10983 O O . GLY C 1 373 ? -10.393 -2.334 50.731 1.00 20.33 373 GLY C O 1
ATOM 10984 N N . GLY C 1 374 ? -10.984 -1.932 48.600 1.00 22.02 374 GLY C N 1
ATOM 10985 C CA . GLY C 1 374 ? -12.206 -2.711 48.710 1.00 19.40 374 GLY C CA 1
ATOM 10986 C C . GLY C 1 374 ? -13.382 -2.011 49.365 1.00 20.84 374 GLY C C 1
ATOM 10987 O O . GLY C 1 374 ? -14.337 -2.661 49.785 1.00 19.72 374 GLY C O 1
ATOM 10988 N N . GLU C 1 375 ? -13.326 -0.687 49.454 1.00 21.09 375 GLU C N 1
ATOM 10989 C CA . GLU C 1 375 ? -14.417 0.069 50.064 1.00 23.47 375 GLU C CA 1
ATOM 10990 C C . GLU C 1 375 ? -14.256 1.557 49.763 1.00 19.95 375 GLU C C 1
ATOM 10991 O O . GLU C 1 375 ? -13.216 1.985 49.265 1.00 18.35 375 GLU C O 1
ATOM 10997 N N . ARG C 1 376 ? -15.289 2.336 50.068 1.00 20.58 376 ARG C N 1
ATOM 10998 C CA . ARG C 1 376 ? -15.262 3.774 49.845 1.00 24.27 376 ARG C CA 1
ATOM 10999 C C . ARG C 1 376 ? -14.083 4.427 50.540 1.00 24.79 376 ARG C C 1
ATOM 11000 O O . ARG C 1 376 ? -13.618 3.958 51.580 1.00 23.74 376 ARG C O 1
ATOM 11008 N N . ALA C 1 377 ? -13.612 5.523 49.961 1.00 26.11 377 ALA C N 1
ATOM 11009 C CA . ALA C 1 377 ? -12.527 6.285 50.558 1.00 23.72 377 ALA C CA 1
ATOM 11010 C C . ALA C 1 377 ? -13.265 7.242 51.490 1.00 27.07 377 ALA C C 1
ATOM 11011 O O . ALA C 1 377 ? -14.152 7.972 51.050 1.00 29.11 377 ALA C O 1
ATOM 11013 N N . LYS C 1 378 ? -12.918 7.227 52.772 1.00 30.23 378 LYS C N 1
ATOM 11014 C CA . LYS C 1 378 ? -13.584 8.091 53.744 1.00 33.82 378 LYS C CA 1
ATOM 11015 C C . LYS C 1 378 ? -12.962 9.480 53.801 1.00 30.90 378 LYS C C 1
ATOM 11016 O O . LYS C 1 378 ? -13.666 10.491 53.835 1.00 26.14 378 LYS C O 1
ATOM 11022 N N . THR C 1 379 ? -11.633 9.503 53.811 1.00 28.36 379 THR C N 1
ATOM 11023 C CA . THR C 1 379 ? -10.867 10.733 53.923 1.00 30.71 379 THR C CA 1
ATOM 11024 C C . THR C 1 379 ? -9.901 10.944 52.762 1.00 28.00 379 THR C C 1
ATOM 11025 O O . THR C 1 379 ? -9.273 9.998 52.287 1.00 24.73 379 THR C O 1
ATOM 11029 N N . SER C 1 380 ? -9.770 12.192 52.323 1.00 24.26 380 SER C N 1
ATOM 11030 C CA . SER C 1 380 ? -8.867 12.505 51.227 1.00 24.21 380 SER C CA 1
ATOM 11031 C C . SER C 1 380 ? -7.453 12.543 51.774 1.00 25.29 380 SER C C 1
ATOM 11032 O O . SER C 1 380 ? -7.242 12.464 52.985 1.00 27.00 380 SER C O 1
ATOM 11035 N N . PHE C 1 381 ? -6.492 12.663 50.869 1.00 24.24 381 PHE C N 1
ATOM 11036 C CA . PHE C 1 381 ? -5.087 12.738 51.229 1.00 24.53 381 PHE C CA 1
ATOM 11037 C C . PHE C 1 381 ? -4.863 13.926 52.169 1.00 25.04 381 PHE C C 1
ATOM 11038 O O . PHE C 1 381 ? -3.971 13.896 53.018 1.00 23.82 381 PHE C O 1
ATOM 11046 N N . ARG C 1 382 ? -5.672 14.970 52.009 1.00 24.11 382 ARG C N 1
ATOM 11047 C CA . ARG C 1 382 ? -5.540 16.163 52.840 1.00 29.44 382 ARG C CA 1
ATOM 11048 C C . ARG C 1 382 ? -6.387 16.122 54.107 1.00 29.13 382 ARG C C 1
ATOM 11049 O O . ARG C 1 382 ? -6.478 17.117 54.828 1.00 29.10 382 ARG C O 1
ATOM 11057 N N . GLY C 1 383 ? -7.009 14.976 54.372 1.00 24.97 383 GLY C N 1
ATOM 11058 C CA . GLY C 1 383 ? -7.828 14.845 55.562 1.00 18.74 383 GLY C CA 1
ATOM 11059 C C . GLY C 1 383 ? -9.254 15.335 55.405 1.00 25.74 383 GLY C C 1
ATOM 11060 O O . GLY C 1 383 ? -9.976 15.451 56.394 1.00 25.27 383 GLY C O 1
ATOM 11061 N N . GLU C 1 384 ? -9.669 15.618 54.172 1.00 24.65 384 GLU C N 1
ATOM 11062 C CA . GLU C 1 384 ? -11.025 16.095 53.908 1.00 25.81 384 GLU C CA 1
ATOM 11063 C C . GLU C 1 384 ? -12.012 14.934 53.929 1.00 27.40 384 GLU C C 1
ATOM 11064 O O . GLU C 1 384 ? -11.645 13.792 53.658 1.00 29.38 384 GLU C O 1
ATOM 11070 N N . ASP C 1 385 ? -13.267 15.233 54.245 1.00 28.22 385 ASP C N 1
ATOM 11071 C CA . ASP C 1 385 ? -14.313 14.216 54.268 1.00 31.73 385 ASP C CA 1
ATOM 11072 C C . ASP C 1 385 ? -14.783 14.019 52.825 1.00 32.11 385 ASP C C 1
ATOM 11073 O O . ASP C 1 385 ? -15.172 14.979 52.157 1.00 32.00 385 ASP C O 1
ATOM 11078 N N . LEU C 1 386 ? -14.738 12.778 52.345 1.00 28.25 386 LEU C N 1
ATOM 11079 C CA . LEU C 1 386 ? -15.130 12.474 50.967 1.00 29.03 386 LEU C CA 1
ATOM 11080 C C . LEU C 1 386 ? -16.438 11.703 50.833 1.00 31.18 386 LEU C C 1
ATOM 11081 O O . LEU C 1 386 ? -16.791 11.266 49.732 1.00 29.01 386 LEU C O 1
ATOM 11086 N N . SER C 1 387 ? -17.157 11.538 51.937 1.00 28.40 387 SER C N 1
ATOM 11087 C CA . SER C 1 387 ? -18.411 10.786 51.927 1.00 30.79 387 SER C CA 1
ATOM 11088 C C . SER C 1 387 ? -19.470 11.315 50.960 1.00 29.76 387 SER C C 1
ATOM 11089 O O . SER C 1 387 ? -20.378 10.577 50.575 1.00 26.92 387 SER C O 1
ATOM 11092 N N . ARG C 1 388 ? -19.360 12.581 50.566 1.00 29.58 388 ARG C N 1
ATOM 11093 C CA . ARG C 1 388 ? -20.340 13.166 49.651 1.00 31.92 388 ARG C CA 1
ATOM 11094 C C . ARG C 1 388 ? -20.081 12.826 48.186 1.00 30.94 388 ARG C C 1
ATOM 11095 O O . ARG C 1 388 ? -20.972 12.960 47.348 1.00 31.29 388 ARG C O 1
ATOM 11103 N N . GLY C 1 389 ? -18.863 12.387 47.881 1.00 28.59 389 GLY C N 1
ATOM 11104 C CA . GLY C 1 389 ? -18.525 12.039 46.510 1.00 29.41 389 GLY C CA 1
ATOM 11105 C C . GLY C 1 389 ? -18.502 10.538 46.289 1.00 27.05 389 GLY C C 1
ATOM 11106 O O . GLY C 1 389 ? -18.705 9.767 47.224 1.00 28.92 389 GLY C O 1
ATOM 11107 N N . ASN C 1 390 ? -18.254 10.116 45.055 1.00 24.38 390 ASN C N 1
ATOM 11108 C CA . ASN C 1 390 ? -18.214 8.691 44.734 1.00 21.92 390 ASN C CA 1
ATOM 11109 C C . ASN C 1 390 ? -16.779 8.158 44.734 1.00 22.47 390 ASN C C 1
ATOM 11110 O O . ASN C 1 390 ? -16.325 7.579 43.749 1.00 21.01 390 ASN C O 1
ATOM 11115 N N . TYR C 1 391 ? -16.076 8.342 45.849 1.00 20.51 391 TYR C N 1
ATOM 11116 C CA . TYR C 1 391 ? -14.689 7.906 45.958 1.00 17.81 391 TYR C CA 1
ATOM 11117 C C . TYR C 1 391 ? -14.485 6.460 46.395 1.00 23.46 391 TYR C C 1
ATOM 11118 O O . TYR C 1 391 ? -15.025 6.013 47.412 1.00 22.80 391 TYR C O 1
ATOM 11127 N N . LEU C 1 392 ? -13.689 5.737 45.617 1.00 21.35 392 LEU C N 1
ATOM 11128 C CA . LEU C 1 392 ? -13.378 4.351 45.924 1.00 22.43 392 LEU C CA 1
ATOM 11129 C C . LEU C 1 392 ? -11.873 4.249 46.115 1.00 19.84 392 LEU C C 1
ATOM 11130 O O . LEU C 1 392 ? -11.102 4.849 45.365 1.00 19.82 392 LEU C O 1
ATOM 11135 N N . LEU C 1 393 ? -11.457 3.503 47.128 1.00 18.99 393 LEU C N 1
ATOM 11136 C CA . LEU C 1 393 ? -10.038 3.322 47.383 1.00 18.28 393 LEU C CA 1
ATOM 11137 C C . LEU C 1 393 ? -9.439 2.398 46.324 1.00 20.65 393 LEU C C 1
ATOM 11138 O O . LEU C 1 393 ? -10.076 1.428 45.898 1.00 19.97 393 LEU C O 1
ATOM 11143 N N . PRO C 1 394 ? -8.219 2.707 45.856 1.00 20.41 394 PRO C N 1
ATOM 11144 C CA . PRO C 1 394 ? -7.610 1.827 44.857 1.00 15.28 394 PRO C CA 1
ATOM 11145 C C . PRO C 1 394 ? -7.637 0.434 45.496 1.00 21.44 394 PRO C C 1
ATOM 11146 O O . PRO C 1 394 ? -7.265 0.270 46.660 1.00 19.69 394 PRO C O 1
ATOM 11150 N N . THR C 1 395 ? -8.084 -0.558 44.735 1.00 22.76 395 THR C N 1
ATOM 11151 C CA . THR C 1 395 ? -8.244 -1.920 45.240 1.00 19.13 395 THR C CA 1
ATOM 11152 C C . THR C 1 395 ? -7.432 -2.999 44.520 1.00 20.94 395 THR C C 1
ATOM 11153 O O . THR C 1 395 ? -7.337 -3.003 43.296 1.00 18.82 395 THR C O 1
ATOM 11157 N N . VAL C 1 396 ? -6.859 -3.918 45.293 1.00 20.47 396 VAL C N 1
ATOM 11158 C CA . VAL C 1 396 ? -6.068 -5.016 44.743 1.00 19.27 396 VAL C CA 1
ATOM 11159 C C . VAL C 1 396 ? -6.476 -6.348 45.361 1.00 23.51 396 VAL C C 1
ATOM 11160 O O . VAL C 1 396 ? -6.522 -6.485 46.587 1.00 23.35 396 VAL C O 1
ATOM 11164 N N . PHE C 1 397 ? -6.759 -7.322 44.501 1.00 22.22 397 PHE C N 1
ATOM 11165 C CA . PHE C 1 397 ? -7.138 -8.673 44.916 1.00 19.27 397 PHE C CA 1
ATOM 11166 C C . PHE C 1 397 ? -6.114 -9.651 44.365 1.00 16.36 397 PHE C C 1
ATOM 11167 O O . PHE C 1 397 ? -5.418 -9.354 43.401 1.00 19.91 397 PHE C O 1
ATOM 11175 N N . VAL C 1 398 ? -6.036 -10.823 44.981 1.00 18.47 398 VAL C N 1
ATOM 11176 C CA . VAL C 1 398 ? -5.190 -11.893 44.479 1.00 21.54 398 VAL C CA 1
ATOM 11177 C C . VAL C 1 398 ? -6.254 -12.947 44.220 1.00 22.81 398 VAL C C 1
ATOM 11178 O O . VAL C 1 398 ? -7.013 -13.295 45.124 1.00 26.87 398 VAL C O 1
ATOM 11182 N N . GLY C 1 399 ? -6.348 -13.421 42.985 1.00 21.29 399 GLY C N 1
ATOM 11183 C CA . GLY C 1 399 ? -7.358 -14.412 42.682 1.00 20.90 399 GLY C CA 1
ATOM 11184 C C . GLY C 1 399 ? -6.997 -15.367 41.567 1.00 21.70 399 GLY C C 1
ATOM 11185 O O . GLY C 1 399 ? -5.821 -15.627 41.300 1.00 25.37 399 GLY C O 1
ATOM 11186 N N . GLU C 1 400 ? -8.025 -15.895 40.914 1.00 23.40 400 GLU C N 1
ATOM 11187 C CA . GLU C 1 400 ? -7.842 -16.842 39.823 1.00 24.64 400 GLU C CA 1
ATOM 11188 C C . GLU C 1 400 ? -8.560 -16.307 38.598 1.00 20.25 400 GLU C C 1
ATOM 11189 O O . GLU C 1 400 ? -9.568 -15.613 38.714 1.00 19.83 400 GLU C O 1
ATOM 11195 N N . ASN C 1 401 ? -8.037 -16.645 37.426 1.00 23.85 401 ASN C N 1
ATOM 11196 C CA . ASN C 1 401 ? -8.585 -16.167 36.166 1.00 22.56 401 ASN C CA 1
ATOM 11197 C C . ASN C 1 401 ? -10.029 -16.563 35.866 1.00 23.19 401 ASN C C 1
ATOM 11198 O O . ASN C 1 401 ? -10.688 -15.923 35.050 1.00 29.33 401 ASN C O 1
ATOM 11203 N N . HIS C 1 402 ? -10.525 -17.608 36.522 1.00 23.82 402 HIS C N 1
ATOM 11204 C CA . HIS C 1 402 ? -11.895 -18.071 36.296 1.00 23.25 402 HIS C CA 1
ATOM 11205 C C . HIS C 1 402 ? -12.895 -17.296 37.157 1.00 24.32 402 HIS C C 1
ATOM 11206 O O . HIS C 1 402 ? -14.109 -17.413 36.974 1.00 22.13 402 HIS C O 1
ATOM 11213 N N . MET C 1 403 ? -12.385 -16.523 38.108 1.00 20.58 403 MET C N 1
ATOM 11214 C CA . MET C 1 403 ? -13.252 -15.745 38.980 1.00 21.43 403 MET C CA 1
ATOM 11215 C C . MET C 1 403 ? -14.005 -14.666 38.216 1.00 20.23 403 MET C C 1
ATOM 11216 O O . MET C 1 403 ? -13.553 -14.191 37.174 1.00 17.32 403 MET C O 1
ATOM 11221 N N . LYS C 1 404 ? -15.163 -14.293 38.747 1.00 19.22 404 LYS C N 1
ATOM 11222 C CA . LYS C 1 404 ? -16.000 -13.279 38.135 1.00 19.08 404 LYS C CA 1
ATOM 11223 C C . LYS C 1 404 ? -15.277 -11.930 38.048 1.00 21.82 404 LYS C C 1
ATOM 11224 O O . LYS C 1 404 ? -15.411 -11.219 37.054 1.00 21.69 404 LYS C O 1
ATOM 11230 N N . ILE C 1 405 ? -14.504 -11.578 39.074 1.00 18.15 405 ILE C N 1
ATOM 11231 C CA . ILE C 1 405 ? -13.794 -10.300 39.052 1.00 22.41 405 ILE C CA 1
ATOM 11232 C C . ILE C 1 405 ? -12.659 -10.314 38.042 1.00 21.58 405 ILE C C 1
ATOM 11233 O O . ILE C 1 405 ? -12.095 -9.269 37.714 1.00 22.47 405 ILE C O 1
ATOM 11238 N N . ALA C 1 406 ? -12.318 -11.501 37.555 1.00 20.64 406 ALA C N 1
ATOM 11239 C CA . ALA C 1 406 ? -11.259 -11.627 36.563 1.00 22.13 406 ALA C CA 1
ATOM 11240 C C . ALA C 1 406 ? -11.872 -11.680 35.161 1.00 19.62 406 ALA C C 1
ATOM 11241 O O . ALA C 1 406 ? -11.266 -11.234 34.187 1.00 21.16 406 ALA C O 1
ATOM 11243 N N . GLN C 1 407 ? -13.083 -12.214 35.075 1.00 19.87 407 GLN C N 1
ATOM 11244 C CA . GLN C 1 407 ? -13.779 -12.367 33.801 1.00 19.62 407 GLN C CA 1
ATOM 11245 C C . GLN C 1 407 ? -14.626 -11.179 33.362 1.00 23.87 407 GLN C C 1
ATOM 11246 O O . GLN C 1 407 ? -14.804 -10.958 32.165 1.00 20.60 407 GLN C O 1
ATOM 11252 N N . GLU C 1 408 ? -15.155 -10.421 34.317 1.00 18.68 408 GLU C N 1
ATOM 11253 C CA . GLU C 1 408 ? -16.014 -9.300 33.969 1.00 21.75 408 GLU C CA 1
ATOM 11254 C C . GLU C 1 408 ? -15.371 -7.948 34.181 1.00 21.58 408 GLU C C 1
ATOM 11255 O O . GLU C 1 408 ? -14.606 -7.750 35.127 1.00 21.36 408 GLU C O 1
ATOM 11261 N N . GLU C 1 409 ? -15.692 -7.020 33.285 1.00 17.56 409 GLU C N 1
ATOM 11262 C CA . GLU C 1 409 ? -15.150 -5.675 33.356 1.00 18.80 409 GLU C CA 1
ATOM 11263 C C . GLU C 1 409 ? -15.779 -4.913 34.520 1.00 18.43 409 GLU C C 1
ATOM 11264 O O . GLU C 1 409 ? -17.000 -4.795 34.614 1.00 16.83 409 GLU C O 1
ATOM 11270 N N . ILE C 1 410 ? -14.940 -4.399 35.407 1.00 18.35 410 ILE C N 1
ATOM 11271 C CA . ILE C 1 410 ? -15.422 -3.647 36.553 1.00 15.21 410 ILE C CA 1
ATOM 11272 C C . ILE C 1 410 ? -15.436 -2.151 36.242 1.00 14.92 410 ILE C C 1
ATOM 11273 O O . ILE C 1 410 ? -16.321 -1.425 36.685 1.00 18.38 410 ILE C O 1
ATOM 11278 N N . PHE C 1 411 ? -14.458 -1.701 35.466 1.00 18.08 411 PHE C N 1
ATOM 11279 C CA . PHE C 1 411 ? -14.355 -0.295 35.068 1.00 17.96 411 PHE C CA 1
ATOM 11280 C C . PHE C 1 411 ? -14.234 0.637 36.266 1.00 22.01 411 PHE C C 1
ATOM 11281 O O . PHE C 1 411 ? -14.946 1.643 36.384 1.00 21.34 411 PHE C O 1
ATOM 11289 N N . GLY C 1 412 ? -13.312 0.284 37.152 1.00 20.99 412 GLY C N 1
ATOM 11290 C CA . GLY C 1 412 ? -13.055 1.064 38.342 1.00 20.98 412 GLY C CA 1
ATOM 11291 C C . GLY C 1 412 ? -11.630 0.777 38.761 1.00 22.29 412 GLY C C 1
ATOM 11292 O O . GLY C 1 412 ? -10.979 -0.086 38.159 1.00 20.59 412 GLY C O 1
ATOM 11293 N N . PRO C 1 413 ? -11.108 1.469 39.783 1.00 18.93 413 PRO C N 1
ATOM 11294 C CA . PRO C 1 413 ? -9.728 1.215 40.207 1.00 17.31 413 PRO C CA 1
ATOM 11295 C C . PRO C 1 413 ? -9.608 -0.083 41.002 1.00 18.85 413 PRO C C 1
ATOM 11296 O O . PRO C 1 413 ? -9.275 -0.072 42.191 1.00 17.65 413 PRO C O 1
ATOM 11300 N N . VAL C 1 414 ? -9.889 -1.197 40.330 1.00 18.69 414 VAL C N 1
ATOM 11301 C CA . VAL C 1 414 ? -9.835 -2.519 40.948 1.00 18.55 414 VAL C CA 1
ATOM 11302 C C . VAL C 1 414 ? -8.962 -3.457 40.126 1.00 18.77 414 VAL C C 1
ATOM 11303 O O . VAL C 1 414 ? -9.210 -3.672 38.941 1.00 18.00 414 VAL C O 1
ATOM 11307 N N . LEU C 1 415 ? -7.954 -4.027 40.771 1.00 16.60 415 LEU C N 1
ATOM 11308 C CA . LEU C 1 415 ? -7.027 -4.931 40.101 1.00 17.19 415 LEU C CA 1
ATOM 11309 C C . LEU C 1 415 ? -7.072 -6.333 40.687 1.00 21.59 415 LEU C C 1
ATOM 11310 O O . LEU C 1 415 ? -7.279 -6.506 41.890 1.00 21.60 415 LEU C O 1
ATOM 11315 N N . VAL C 1 416 ? -6.889 -7.330 39.828 1.00 19.31 416 VAL C N 1
ATOM 11316 C CA . VAL C 1 416 ? -6.851 -8.714 40.274 1.00 20.36 416 VAL C CA 1
ATOM 11317 C C . VAL C 1 416 ? -5.542 -9.323 39.774 1.00 17.18 416 VAL C C 1
ATOM 11318 O O . VAL C 1 416 ? -5.283 -9.359 38.576 1.00 19.01 416 VAL C O 1
ATOM 11322 N N . ALA C 1 417 ? -4.707 -9.756 40.714 1.00 16.58 417 ALA C N 1
ATOM 11323 C CA . ALA C 1 417 ? -3.411 -10.363 40.416 1.00 15.52 417 ALA C CA 1
ATOM 11324 C C . ALA C 1 417 ? -3.558 -11.886 40.343 1.00 22.91 417 ALA C C 1
ATOM 11325 O O . ALA C 1 417 ? -4.135 -12.507 41.237 1.00 24.08 417 ALA C O 1
ATOM 11327 N N . ILE C 1 418 ? -3.018 -12.480 39.283 1.00 21.97 418 ILE C N 1
ATOM 11328 C CA . ILE C 1 418 ? -3.115 -13.918 39.054 1.00 19.62 418 ILE C CA 1
ATOM 11329 C C . ILE C 1 418 ? -1.748 -14.483 38.686 1.00 19.05 418 ILE C C 1
ATOM 11330 O O . ILE C 1 418 ? -1.067 -13.951 37.814 1.00 23.31 418 ILE C O 1
ATOM 11335 N N . PRO C 1 419 ? -1.333 -15.577 39.345 1.00 21.82 419 PRO C N 1
ATOM 11336 C CA . PRO C 1 419 ? -0.033 -16.199 39.069 1.00 20.53 419 PRO C CA 1
ATOM 11337 C C . PRO C 1 419 ? -0.015 -17.125 37.860 1.00 18.76 419 PRO C C 1
ATOM 11338 O O . PRO C 1 419 ? -1.054 -17.631 37.433 1.00 25.43 419 PRO C O 1
ATOM 11342 N N . PHE C 1 420 ? 1.171 -17.325 37.296 1.00 17.70 420 PHE C N 1
ATOM 11343 C CA . PHE C 1 420 ? 1.329 -18.258 36.187 1.00 21.25 420 PHE C CA 1
ATOM 11344 C C . PHE C 1 420 ? 2.693 -18.908 36.373 1.00 22.78 420 PHE C C 1
ATOM 11345 O O . PHE C 1 420 ? 3.629 -18.270 36.865 1.00 20.89 420 PHE C O 1
ATOM 11353 N N . LYS C 1 421 ? 2.795 -20.187 36.025 1.00 24.05 421 LYS C N 1
ATOM 11354 C CA . LYS C 1 421 ? 4.048 -20.909 36.208 1.00 27.79 421 LYS C CA 1
ATOM 11355 C C . LYS C 1 421 ? 4.999 -20.833 35.021 1.00 27.96 421 LYS C C 1
ATOM 11356 O O . LYS C 1 421 ? 6.201 -21.014 35.185 1.00 29.48 421 LYS C O 1
ATOM 11362 N N . ASP C 1 422 ? 4.470 -20.569 33.830 1.00 25.86 422 ASP C N 1
ATOM 11363 C CA . ASP C 1 422 ? 5.314 -20.478 32.645 1.00 24.31 422 ASP C CA 1
ATOM 11364 C C . ASP C 1 422 ? 4.640 -19.725 31.502 1.00 24.45 422 ASP C C 1
ATOM 11365 O O . ASP C 1 422 ? 3.458 -19.385 31.581 1.00 22.43 422 ASP C O 1
ATOM 11370 N N . GLU C 1 423 ? 5.401 -19.469 30.444 1.00 22.82 423 GLU C N 1
ATOM 11371 C CA . GLU C 1 423 ? 4.902 -18.733 29.286 1.00 26.00 423 GLU C CA 1
ATOM 11372 C C . GLU C 1 423 ? 3.585 -19.286 28.755 1.00 25.89 423 GLU C C 1
ATOM 11373 O O . GLU C 1 423 ? 2.626 -18.539 28.551 1.00 24.57 423 GLU C O 1
ATOM 11379 N N . GLU C 1 424 ? 3.545 -20.595 28.531 1.00 25.35 424 GLU C N 1
ATOM 11380 C CA . GLU C 1 424 ? 2.347 -21.268 28.029 1.00 25.46 424 GLU C CA 1
ATOM 11381 C C . GLU C 1 424 ? 1.107 -20.954 28.878 1.00 24.10 424 GLU C C 1
ATOM 11382 O O . GLU C 1 424 ? 0.038 -20.651 28.345 1.00 21.21 424 GLU C O 1
ATOM 11388 N N . GLU C 1 425 ? 1.255 -21.020 30.198 1.00 20.81 425 GLU C N 1
ATOM 11389 C CA . GLU C 1 425 ? 0.141 -20.743 31.098 1.00 24.01 425 GLU C CA 1
ATOM 11390 C C . GLU C 1 425 ? -0.183 -19.244 31.140 1.00 18.75 425 GLU C C 1
ATOM 11391 O O . GLU C 1 425 ? -1.344 -18.860 31.259 1.00 22.56 425 GLU C O 1
ATOM 11397 N N . ALA C 1 426 ? 0.836 -18.400 31.036 1.00 19.02 426 ALA C N 1
ATOM 11398 C CA . ALA C 1 426 ? 0.602 -16.958 31.039 1.00 22.76 426 ALA C CA 1
ATOM 11399 C C . ALA C 1 426 ? -0.270 -16.593 29.832 1.00 23.00 426 ALA C C 1
ATOM 11400 O O . ALA C 1 426 ? -1.205 -15.798 29.946 1.00 21.79 426 ALA C O 1
ATOM 11402 N N . LEU C 1 427 ? 0.037 -17.196 28.685 1.00 19.68 427 LEU C N 1
ATOM 11403 C CA . LEU C 1 427 ? -0.702 -16.947 27.448 1.00 19.41 427 LEU C CA 1
ATOM 11404 C C . LEU C 1 427 ? -2.126 -17.487 27.504 1.00 22.97 427 LEU C C 1
ATOM 11405 O O . LEU C 1 427 ? -3.075 -16.810 27.093 1.00 21.36 427 LEU C O 1
ATOM 11410 N N . ARG C 1 428 ? -2.271 -18.713 28.000 1.00 22.99 428 ARG C N 1
ATOM 11411 C CA . ARG C 1 428 ? -3.580 -19.347 28.112 1.00 24.73 428 ARG C CA 1
ATOM 11412 C C . ARG C 1 428 ? -4.533 -18.497 28.952 1.00 22.95 428 ARG C C 1
ATOM 11413 O O . ARG C 1 428 ? -5.662 -18.228 28.543 1.00 19.86 428 ARG C O 1
ATOM 11421 N N . LYS C 1 429 ? -4.073 -18.087 30.129 1.00 20.11 429 LYS C N 1
ATOM 11422 C CA . LYS C 1 429 ? -4.888 -17.271 31.026 1.00 21.12 429 LYS C CA 1
ATOM 11423 C C . LYS C 1 429 ? -5.139 -15.883 30.440 1.00 19.82 429 LYS C C 1
ATOM 11424 O O . LYS C 1 429 ? -6.229 -15.328 30.589 1.00 17.80 429 LYS C O 1
ATOM 11430 N N . ALA C 1 430 ? -4.132 -15.320 29.778 1.00 18.49 430 ALA C N 1
ATOM 11431 C CA . ALA C 1 430 ? -4.291 -13.996 29.180 1.00 20.73 430 ALA C CA 1
ATOM 11432 C C . ALA C 1 430 ? -5.436 -14.012 28.163 1.00 19.89 430 ALA C C 1
ATOM 11433 O O . ALA C 1 430 ? -6.286 -13.125 28.167 1.00 15.55 430 ALA C O 1
ATOM 11435 N N . ASN C 1 431 ? -5.463 -15.034 27.309 1.00 21.29 431 ASN C N 1
ATOM 11436 C CA . ASN C 1 431 ? -6.497 -15.144 26.280 1.00 20.74 431 ASN C CA 1
ATOM 11437 C C . ASN C 1 431 ? -7.823 -15.706 26.756 1.00 21.23 431 ASN C C 1
ATOM 11438 O O . ASN C 1 431 ? -8.807 -15.676 26.016 1.00 20.21 431 ASN C O 1
ATOM 11443 N N . ASP C 1 432 ? -7.864 -16.209 27.984 1.00 22.35 432 ASP C N 1
ATOM 11444 C CA . ASP C 1 432 ? -9.090 -16.803 28.492 1.00 20.26 432 ASP C CA 1
ATOM 11445 C C . ASP C 1 432 ? -10.134 -15.853 29.087 1.00 21.54 432 ASP C C 1
ATOM 11446 O O . ASP C 1 432 ? -10.434 -15.920 30.277 1.00 26.01 432 ASP C O 1
ATOM 11451 N N . THR C 1 433 ? -10.660 -14.955 28.253 1.00 22.47 433 THR C N 1
ATOM 11452 C CA . THR C 1 433 ? -11.734 -14.031 28.638 1.00 21.46 433 THR C CA 1
ATOM 11453 C C . THR C 1 433 ? -12.495 -13.769 27.351 1.00 16.50 433 THR C C 1
ATOM 11454 O O . THR C 1 433 ? -12.004 -14.084 26.265 1.00 21.21 433 THR C O 1
ATOM 11458 N N . LYS C 1 434 ? -13.688 -13.204 27.461 1.00 16.35 434 LYS C N 1
ATOM 11459 C CA . LYS C 1 434 ? -14.483 -12.925 26.273 1.00 20.44 434 LYS C CA 1
ATOM 11460 C C . LYS C 1 434 ? -14.042 -11.623 25.609 1.00 23.24 434 LYS C C 1
ATOM 11461 O O . LYS C 1 434 ? -14.562 -11.246 24.554 1.00 18.80 434 LYS C O 1
ATOM 11467 N N . TYR C 1 435 ? -13.072 -10.947 26.222 1.00 18.80 435 TYR C N 1
ATOM 11468 C CA . TYR C 1 435 ? -12.580 -9.681 25.691 1.00 19.13 435 TYR C CA 1
ATOM 11469 C C . TYR C 1 435 ? -11.273 -9.821 24.913 1.00 21.21 435 TYR C C 1
ATOM 11470 O O . TYR C 1 435 ? -10.665 -10.898 24.870 1.00 18.48 435 TYR C O 1
ATOM 11479 N N . GLY C 1 436 ? -10.854 -8.725 24.289 1.00 17.25 436 GLY C N 1
ATOM 11480 C CA . GLY C 1 436 ? -9.624 -8.734 23.524 1.00 17.73 436 GLY C CA 1
ATOM 11481 C C . GLY C 1 436 ? -9.275 -7.359 22.991 1.00 20.36 436 GLY C C 1
ATOM 11482 O O . GLY C 1 436 ? -9.128 -7.175 21.783 1.00 24.39 436 GLY C O 1
ATOM 11483 N N . LEU C 1 437 ? -9.148 -6.387 23.889 1.00 18.74 437 LEU C N 1
ATOM 11484 C CA . LEU C 1 437 ? -8.806 -5.026 23.489 1.00 18.47 437 LEU C CA 1
ATOM 11485 C C . LEU C 1 437 ? -7.283 -4.834 23.487 1.00 20.04 437 LEU C C 1
ATOM 11486 O O . LEU C 1 437 ? -6.664 -4.751 22.427 1.00 19.46 437 LEU C O 1
ATOM 11491 N N . ALA C 1 438 ? -6.678 -4.774 24.668 1.00 17.27 438 ALA C N 1
ATOM 11492 C CA . ALA C 1 438 ? -5.232 -4.608 24.759 1.00 19.16 438 ALA C CA 1
ATOM 11493 C C . ALA C 1 438 ? -4.560 -5.692 25.603 1.00 18.59 438 ALA C C 1
ATOM 11494 O O . ALA C 1 438 ? -5.221 -6.516 26.230 1.00 21.22 438 ALA C O 1
ATOM 11496 N N . ALA C 1 439 ? -3.234 -5.679 25.606 1.00 18.56 439 ALA C N 1
ATOM 11497 C CA . ALA C 1 439 ? -2.442 -6.623 26.383 1.00 17.96 439 ALA C CA 1
ATOM 11498 C C . ALA C 1 439 ? -1.086 -5.958 26.585 1.00 18.76 439 ALA C C 1
ATOM 11499 O O . ALA C 1 439 ? -0.631 -5.209 25.724 1.00 20.41 439 ALA C O 1
ATOM 11501 N N . TYR C 1 440 ? -0.459 -6.217 27.729 1.00 20.05 440 TYR C N 1
ATOM 11502 C CA . TYR C 1 440 ? 0.843 -5.638 28.052 1.00 16.80 440 TYR C CA 1
ATOM 11503 C C . TYR C 1 440 ? 1.809 -6.744 28.475 1.00 19.94 440 TYR C C 1
ATOM 11504 O O . TYR C 1 440 ? 1.506 -7.550 29.365 1.00 20.27 440 TYR C O 1
ATOM 11513 N N . VAL C 1 441 ? 2.974 -6.783 27.840 1.00 16.59 441 VAL C N 1
ATOM 11514 C CA . VAL C 1 441 ? 3.950 -7.811 28.142 1.00 16.03 441 VAL C CA 1
ATOM 11515 C C . VAL C 1 441 ? 5.266 -7.229 28.629 1.00 21.45 441 VAL C C 1
ATOM 11516 O O . VAL C 1 441 ? 5.871 -6.386 27.968 1.00 20.31 441 VAL C O 1
ATOM 11520 N N . PHE C 1 442 ? 5.700 -7.688 29.796 1.00 19.53 442 PHE C N 1
ATOM 11521 C CA . PHE C 1 442 ? 6.945 -7.230 30.375 1.00 21.69 442 PHE C CA 1
ATOM 11522 C C . PHE C 1 442 ? 7.925 -8.392 30.509 1.00 17.70 442 PHE C C 1
ATOM 11523 O O . PHE C 1 442 ? 7.774 -9.268 31.362 1.00 19.75 442 PHE C O 1
ATOM 11531 N N . THR C 1 443 ? 8.923 -8.389 29.636 1.00 19.68 443 THR C N 1
ATOM 11532 C CA . THR C 1 443 ? 9.961 -9.411 29.605 1.00 17.66 443 THR C CA 1
ATOM 11533 C C . THR C 1 443 ? 11.085 -8.825 28.758 1.00 23.82 443 THR C C 1
ATOM 11534 O O . THR C 1 443 ? 10.827 -8.023 27.856 1.00 22.13 443 THR C O 1
ATOM 11538 N N . ARG C 1 444 ? 12.326 -9.206 29.046 1.00 23.42 444 ARG C N 1
ATOM 11539 C CA . ARG C 1 444 ? 13.453 -8.694 28.278 1.00 26.06 444 ARG C CA 1
ATOM 11540 C C . ARG C 1 444 ? 13.815 -9.631 27.130 1.00 21.01 444 ARG C C 1
ATOM 11541 O O . ARG C 1 444 ? 14.536 -9.243 26.215 1.00 25.60 444 ARG C O 1
ATOM 11549 N N . ASP C 1 445 ? 13.310 -10.858 27.173 1.00 22.72 445 ASP C N 1
ATOM 11550 C CA . ASP C 1 445 ? 13.621 -11.836 26.137 1.00 24.36 445 ASP C CA 1
ATOM 11551 C C . ASP C 1 445 ? 12.974 -11.521 24.788 1.00 25.36 445 ASP C C 1
ATOM 11552 O O . ASP C 1 445 ? 11.749 -11.498 24.658 1.00 24.19 445 ASP C O 1
ATOM 11557 N N . LEU C 1 446 ? 13.820 -11.289 23.789 1.00 25.25 446 LEU C N 1
ATOM 11558 C CA . LEU C 1 446 ? 13.381 -10.954 22.440 1.00 27.85 446 LEU C CA 1
ATOM 11559 C C . LEU C 1 446 ? 12.376 -11.939 21.851 1.00 27.16 446 LEU C C 1
ATOM 11560 O O . LEU C 1 446 ? 11.254 -11.560 21.527 1.00 33.36 446 LEU C O 1
ATOM 11565 N N . GLU C 1 447 ? 12.762 -13.202 21.729 1.00 23.51 447 GLU C N 1
ATOM 11566 C CA . GLU C 1 447 ? 11.870 -14.196 21.143 1.00 28.49 447 GLU C CA 1
ATOM 11567 C C . GLU C 1 447 ? 10.563 -14.445 21.901 1.00 29.01 447 GLU C C 1
ATOM 11568 O O . GLU C 1 447 ? 9.521 -14.668 21.282 1.00 26.77 447 GLU C O 1
ATOM 11574 N N . ARG C 1 448 ? 10.599 -14.405 23.228 1.00 26.97 448 ARG C N 1
ATOM 11575 C CA . ARG C 1 448 ? 9.371 -14.607 23.996 1.00 24.55 448 ARG C CA 1
ATOM 11576 C C . ARG C 1 448 ? 8.421 -13.426 23.753 1.00 22.06 448 ARG C C 1
ATOM 11577 O O . ARG C 1 448 ? 7.216 -13.609 23.604 1.00 22.05 448 ARG C O 1
ATOM 11585 N N . ALA C 1 449 ? 8.979 -12.220 23.700 1.00 20.94 449 ALA C N 1
ATOM 11586 C CA . ALA C 1 449 ? 8.194 -11.007 23.491 1.00 21.88 449 ALA C CA 1
ATOM 11587 C C . ALA C 1 449 ? 7.364 -11.025 22.199 1.00 24.15 449 ALA C C 1
ATOM 11588 O O . ALA C 1 449 ? 6.141 -10.884 22.240 1.00 24.26 449 ALA C O 1
ATOM 11590 N N . HIS C 1 450 ? 8.030 -11.192 21.060 1.00 21.92 450 HIS C N 1
ATOM 11591 C CA . HIS C 1 450 ? 7.348 -11.215 19.769 1.00 24.95 450 HIS C CA 1
ATOM 11592 C C . HIS C 1 450 ? 6.414 -12.403 19.638 1.00 23.45 450 HIS C C 1
ATOM 11593 O O . HIS C 1 450 ? 5.349 -12.303 19.031 1.00 23.28 450 HIS C O 1
ATOM 11600 N N . ARG C 1 451 ? 6.821 -13.522 20.223 1.00 22.33 451 ARG C N 1
ATOM 11601 C CA . ARG C 1 451 ? 6.034 -14.744 20.205 1.00 22.02 451 ARG C CA 1
ATOM 11602 C C . ARG C 1 451 ? 4.703 -14.488 20.914 1.00 23.94 451 ARG C C 1
ATOM 11603 O O . ARG C 1 451 ? 3.636 -14.794 20.382 1.00 21.72 451 ARG C O 1
ATOM 11611 N N . LEU C 1 452 ? 4.768 -13.911 22.111 1.00 23.07 452 LEU C N 1
ATOM 11612 C CA . LEU C 1 452 ? 3.560 -13.596 22.866 1.00 19.41 452 LEU C CA 1
ATOM 11613 C C . LEU C 1 452 ? 2.759 -12.490 22.177 1.00 18.25 452 LEU C C 1
ATOM 11614 O O . LEU C 1 452 ? 1.530 -12.500 22.196 1.00 16.10 452 LEU C O 1
ATOM 11619 N N . ALA C 1 453 ? 3.452 -11.535 21.568 1.00 17.51 453 ALA C N 1
ATOM 11620 C CA . ALA C 1 453 ? 2.758 -10.446 20.890 1.00 21.30 453 ALA C CA 1
ATOM 11621 C C . ALA C 1 453 ? 1.874 -11.039 19.791 1.00 19.75 453 ALA C C 1
ATOM 11622 O O . ALA C 1 453 ? 0.721 -10.643 19.625 1.00 22.96 453 ALA C O 1
ATOM 11624 N N . LEU C 1 454 ? 2.413 -12.008 19.060 1.00 19.56 454 LEU C N 1
ATOM 11625 C CA . LEU C 1 454 ? 1.669 -12.657 17.985 1.00 22.42 454 LEU C CA 1
ATOM 11626 C C . LEU C 1 454 ? 0.534 -13.559 18.477 1.00 20.95 454 LEU C C 1
ATOM 11627 O O . LEU C 1 454 ? -0.498 -13.674 17.820 1.00 21.18 454 LEU C O 1
ATOM 11632 N N . GLU C 1 455 ? 0.725 -14.194 19.629 1.00 21.42 455 GLU C N 1
ATOM 11633 C CA . GLU C 1 455 ? -0.280 -15.105 20.183 1.00 23.82 455 GLU C CA 1
ATOM 11634 C C . GLU C 1 455 ? -1.384 -14.474 21.040 1.00 23.64 455 GLU C C 1
ATOM 11635 O O . GLU C 1 455 ? -2.451 -15.061 21.196 1.00 28.78 455 GLU C O 1
ATOM 11641 N N . LEU C 1 456 ? -1.136 -13.297 21.604 1.00 18.87 456 LEU C N 1
ATOM 11642 C CA . LEU C 1 456 ? -2.138 -12.635 22.439 1.00 18.56 456 LEU C CA 1
ATOM 11643 C C . LEU C 1 456 ? -3.311 -12.107 21.607 1.00 22.38 456 LEU C C 1
ATOM 11644 O O . LEU C 1 456 ? -3.125 -11.329 20.667 1.00 22.54 456 LEU C O 1
ATOM 11649 N N . GLU C 1 457 ? -4.520 -12.537 21.958 1.00 19.86 457 GLU C N 1
ATOM 11650 C CA . GLU C 1 457 ? -5.714 -12.121 21.233 1.00 18.38 457 GLU C CA 1
ATOM 11651 C C . GLU C 1 457 ? -6.152 -10.746 21.719 1.00 19.42 457 GLU C C 1
ATOM 11652 O O . GLU C 1 457 ? -6.904 -10.598 22.689 1.00 18.28 457 GLU C O 1
ATOM 11658 N N . ALA C 1 458 ? -5.648 -9.733 21.031 1.00 17.88 458 ALA C N 1
ATOM 11659 C CA . ALA C 1 458 ? -5.938 -8.357 21.364 1.00 16.73 458 ALA C CA 1
ATOM 11660 C C . ALA C 1 458 ? -5.672 -7.501 20.139 1.00 16.53 458 ALA C C 1
ATOM 11661 O O . ALA C 1 458 ? -4.880 -7.869 19.272 1.00 18.90 458 ALA C O 1
ATOM 11663 N N . GLY C 1 459 ? -6.340 -6.360 20.059 1.00 16.56 459 GLY C N 1
ATOM 11664 C CA . GLY C 1 459 ? -6.110 -5.482 18.932 1.00 18.88 459 GLY C CA 1
ATOM 11665 C C . GLY C 1 459 ? -4.787 -4.757 19.101 1.00 16.60 459 GLY C C 1
ATOM 11666 O O . GLY C 1 459 ? -4.144 -4.395 18.115 1.00 16.99 459 GLY C O 1
ATOM 11667 N N . MET C 1 460 ? -4.378 -4.555 20.353 1.00 16.69 460 MET C N 1
ATOM 11668 C CA . MET C 1 460 ? -3.134 -3.845 20.663 1.00 15.92 460 MET C CA 1
ATOM 11669 C C . MET C 1 460 ? -2.278 -4.531 21.725 1.00 15.77 460 MET C C 1
ATOM 11670 O O . MET C 1 460 ? -2.774 -4.903 22.784 1.00 16.33 460 MET C O 1
ATOM 11675 N N . VAL C 1 461 ? -0.989 -4.678 21.442 1.00 18.25 461 VAL C N 1
ATOM 11676 C CA . VAL C 1 461 ? -0.068 -5.273 22.398 1.00 15.57 461 VAL C CA 1
ATOM 11677 C C . VAL C 1 461 ? 1.066 -4.282 22.642 1.00 19.29 461 VAL C C 1
ATOM 11678 O O . VAL C 1 461 ? 1.639 -3.725 21.701 1.00 18.17 461 VAL C O 1
ATOM 11682 N N . TYR C 1 462 ? 1.361 -4.044 23.914 1.00 17.64 462 TYR C N 1
ATOM 11683 C CA . TYR C 1 462 ? 2.431 -3.140 24.301 1.00 16.87 462 TYR C CA 1
ATOM 11684 C C . TYR C 1 462 ? 3.511 -3.955 24.994 1.00 16.59 462 TYR C C 1
ATOM 11685 O O . TYR C 1 462 ? 3.245 -4.683 25.957 1.00 18.55 462 TYR C O 1
ATOM 11694 N N . LEU C 1 463 ? 4.729 -3.843 24.484 1.00 14.86 463 LEU C N 1
ATOM 11695 C CA . LEU C 1 463 ? 5.855 -4.564 25.045 1.00 16.91 463 LEU C CA 1
ATOM 11696 C C . LEU C 1 463 ? 6.689 -3.634 25.907 1.00 20.83 463 LEU C C 1
ATOM 11697 O O . LEU C 1 463 ? 7.167 -2.601 25.441 1.00 21.08 463 LEU C O 1
ATOM 11702 N N . ASN C 1 464 ? 6.832 -3.998 27.176 1.00 21.35 464 ASN C N 1
ATOM 11703 C CA . ASN C 1 464 ? 7.625 -3.232 28.132 1.00 21.50 464 ASN C CA 1
ATOM 11704 C C . ASN C 1 464 ? 7.286 -1.758 28.293 1.00 19.59 464 ASN C C 1
ATOM 11705 O O . ASN C 1 464 ? 8.177 -0.911 28.415 1.00 18.10 464 ASN C O 1
ATOM 11710 N N . SER C 1 465 ? 5.996 -1.450 28.317 1.00 20.74 465 SER C N 1
ATOM 11711 C CA . SER C 1 465 ? 5.574 -0.073 28.497 1.00 20.54 465 SER C CA 1
ATOM 11712 C C . SER C 1 465 ? 4.093 -0.004 28.777 1.00 22.71 465 SER C C 1
ATOM 11713 O O . SER C 1 465 ? 3.378 -0.996 28.655 1.00 19.45 465 SER C O 1
ATOM 11716 N N . HIS C 1 466 ? 3.646 1.188 29.157 1.00 20.37 466 HIS C N 1
ATOM 11717 C CA . HIS C 1 466 ? 2.241 1.432 29.414 1.00 21.56 466 HIS C CA 1
ATOM 11718 C C . HIS C 1 466 ? 1.624 1.783 28.055 1.00 23.69 466 HIS C C 1
ATOM 11719 O O . HIS C 1 466 ? 2.291 1.698 27.022 1.00 19.98 466 HIS C O 1
ATOM 11726 N N . ASN C 1 467 ? 0.361 2.185 28.063 1.00 23.99 467 ASN C N 1
ATOM 11727 C CA . ASN C 1 467 ? -0.358 2.529 26.841 1.00 22.57 467 ASN C CA 1
ATOM 11728 C C . ASN C 1 467 ? 0.138 3.842 26.214 1.00 22.54 467 ASN C C 1
ATOM 11729 O O . ASN C 1 467 ? -0.200 4.925 26.690 1.00 26.60 467 ASN C O 1
ATOM 11734 N N . VAL C 1 468 ? 0.937 3.740 25.154 1.00 16.45 468 VAL C N 1
ATOM 11735 C CA . VAL C 1 468 ? 1.470 4.917 24.455 1.00 17.50 468 VAL C CA 1
ATOM 11736 C C . VAL C 1 468 ? 1.025 4.814 22.999 1.00 18.63 468 VAL C C 1
ATOM 11737 O O . VAL C 1 468 ? 1.505 3.964 22.260 1.00 20.83 468 VAL C O 1
ATOM 11741 N N . ARG C 1 469 ? 0.124 5.696 22.589 1.00 19.69 469 ARG C N 1
ATOM 11742 C CA . ARG C 1 469 ? -0.430 5.653 21.243 1.00 21.34 469 ARG C CA 1
ATOM 11743 C C . ARG C 1 469 ? 0.257 6.433 20.124 1.00 23.92 469 ARG C C 1
ATOM 11744 O O . ARG C 1 469 ? 0.892 7.466 20.347 1.00 24.88 469 ARG C O 1
ATOM 11752 N N . HIS C 1 470 ? 0.110 5.900 18.913 1.00 23.51 470 HIS C N 1
ATOM 11753 C CA . HIS C 1 470 ? 0.634 6.495 17.690 1.00 20.19 470 HIS C CA 1
ATOM 11754 C C . HIS C 1 470 ? -0.576 6.440 16.749 1.00 23.54 470 HIS C C 1
ATOM 11755 O O . HIS C 1 470 ? -0.949 5.378 16.236 1.00 17.44 470 HIS C O 1
ATOM 11762 N N . LEU C 1 471 ? -1.187 7.603 16.556 1.00 14.88 471 LEU C N 1
ATOM 11763 C CA . LEU C 1 471 ? -2.403 7.756 15.770 1.00 18.06 471 LEU C CA 1
ATOM 11764 C C . LEU C 1 471 ? -2.562 7.047 14.431 1.00 19.02 471 LEU C C 1
ATOM 11765 O O . LEU C 1 471 ? -3.668 6.627 14.090 1.00 19.89 471 LEU C O 1
ATOM 11770 N N . PRO C 1 472 ? -1.477 6.902 13.652 1.00 18.27 472 PRO C N 1
ATOM 11771 C CA . PRO C 1 472 ? -1.620 6.222 12.359 1.00 19.29 472 PRO C CA 1
ATOM 11772 C C . PRO C 1 472 ? -1.885 4.711 12.441 1.00 24.28 472 PRO C C 1
ATOM 11773 O O . PRO C 1 472 ? -2.359 4.109 11.475 1.00 16.72 472 PRO C O 1
ATOM 11777 N N . THR C 1 473 ? -1.577 4.099 13.581 1.00 19.56 473 THR C N 1
ATOM 11778 C CA . THR C 1 473 ? -1.768 2.657 13.716 1.00 15.42 473 THR C CA 1
ATOM 11779 C C . THR C 1 473 ? -3.231 2.283 13.866 1.00 15.26 473 THR C C 1
ATOM 11780 O O . THR C 1 473 ? -4.055 3.093 14.298 1.00 16.78 473 THR C O 1
ATOM 11784 N N . PRO C 1 474 ? -3.580 1.043 13.498 1.00 14.55 474 PRO C N 1
ATOM 11785 C CA . PRO C 1 474 ? -4.976 0.622 13.626 1.00 8.92 474 PRO C CA 1
ATOM 11786 C C . PRO C 1 474 ? -5.330 0.343 15.083 1.00 15.95 474 PRO C C 1
ATOM 11787 O O . PRO C 1 474 ? -4.654 -0.431 15.769 1.00 16.31 474 PRO C O 1
ATOM 11791 N N . PHE C 1 475 ? -6.393 0.990 15.549 1.00 16.26 475 PHE C N 1
ATOM 11792 C CA . PHE C 1 475 ? -6.860 0.842 16.919 1.00 17.37 475 PHE C CA 1
ATOM 11793 C C . PHE C 1 475 ? -8.249 0.204 16.962 1.00 19.21 475 PHE C C 1
ATOM 11794 O O . PHE C 1 475 ? -9.156 0.603 16.217 1.00 16.86 475 PHE C O 1
ATOM 11802 N N . GLY C 1 476 ? -8.406 -0.774 17.849 1.00 17.37 476 GLY C N 1
ATOM 11803 C CA . GLY C 1 476 ? -9.672 -1.472 17.989 1.00 15.72 476 GLY C CA 1
ATOM 11804 C C . GLY C 1 476 ? -9.441 -2.776 18.725 1.00 19.25 476 GLY C C 1
ATOM 11805 O O . GLY C 1 476 ? -8.340 -3.017 19.221 1.00 24.70 476 GLY C O 1
ATOM 11806 N N . GLY C 1 477 ? -10.460 -3.627 18.797 1.00 20.07 477 GLY C N 1
ATOM 11807 C CA . GLY C 1 477 ? -10.298 -4.886 19.500 1.00 22.50 477 GLY C CA 1
ATOM 11808 C C . GLY C 1 477 ? -10.849 -6.086 18.761 1.00 20.38 477 GLY C C 1
ATOM 11809 O O . GLY C 1 477 ? -11.353 -5.958 17.648 1.00 20.74 477 GLY C O 1
ATOM 11810 N N . VAL C 1 478 ? -10.715 -7.261 19.370 1.00 21.73 478 VAL C N 1
ATOM 11811 C CA . VAL C 1 478 ? -11.234 -8.501 18.795 1.00 19.17 478 VAL C CA 1
ATOM 11812 C C . VAL C 1 478 ? -12.183 -9.105 19.823 1.00 21.42 478 VAL C C 1
ATOM 11813 O O . VAL C 1 478 ? -12.341 -8.557 20.921 1.00 21.19 478 VAL C O 1
ATOM 11817 N N . LYS C 1 479 ? -12.819 -10.220 19.475 1.00 22.42 479 LYS C N 1
ATOM 11818 C CA . LYS C 1 479 ? -13.756 -10.868 20.387 1.00 21.87 479 LYS C CA 1
ATOM 11819 C C . LYS C 1 479 ? -14.823 -9.875 20.849 1.00 20.55 479 LYS C C 1
ATOM 11820 O O . LYS C 1 479 ? -15.330 -9.086 20.054 1.00 23.46 479 LYS C O 1
ATOM 11826 N N . GLY C 1 480 ? -15.146 -9.912 22.141 1.00 19.85 480 GLY C N 1
ATOM 11827 C CA . GLY C 1 480 ? -16.156 -9.018 22.689 1.00 17.81 480 GLY C CA 1
ATOM 11828 C C . GLY C 1 480 ? -15.733 -7.562 22.843 1.00 20.45 480 GLY C C 1
ATOM 11829 O O . GLY C 1 480 ? -16.485 -6.754 23.390 1.00 22.70 480 GLY C O 1
ATOM 11830 N N . SER C 1 481 ? -14.548 -7.206 22.357 1.00 17.95 481 SER C N 1
ATOM 11831 C CA . SER C 1 481 ? -14.083 -5.829 22.486 1.00 15.59 481 SER C CA 1
ATOM 11832 C C . SER C 1 481 ? -14.428 -4.963 21.289 1.00 21.99 481 SER C C 1
ATOM 11833 O O . SER C 1 481 ? -14.053 -3.789 21.237 1.00 18.10 481 SER C O 1
ATOM 11836 N N . GLY C 1 482 ? -15.140 -5.537 20.323 1.00 17.65 482 GLY C N 1
ATOM 11837 C CA . GLY C 1 482 ? -15.529 -4.759 19.164 1.00 18.20 482 GLY C CA 1
ATOM 11838 C C . GLY C 1 482 ? -15.035 -5.288 17.837 1.00 21.95 482 GLY C C 1
ATOM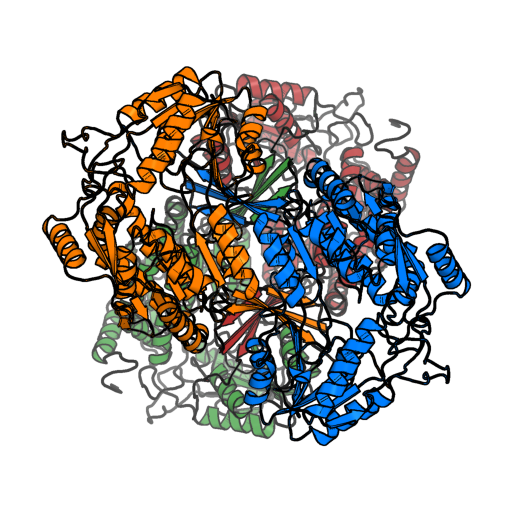 11839 O O . GLY C 1 482 ? -14.591 -6.432 17.718 1.00 24.06 482 GLY C O 1
ATOM 11840 N N . ASP C 1 483 ? -15.117 -4.435 16.830 1.00 20.12 483 ASP C N 1
ATOM 11841 C CA . ASP C 1 483 ? -14.697 -4.795 15.493 1.00 22.38 483 ASP C CA 1
ATOM 11842 C C . ASP C 1 483 ? -14.361 -3.515 14.731 1.00 20.38 483 ASP C C 1
ATOM 11843 O O . ASP C 1 483 ? -14.682 -2.415 15.186 1.00 19.60 483 ASP C O 1
ATOM 11848 N N . ARG C 1 484 ? -13.708 -3.663 13.580 1.00 18.96 484 ARG C N 1
ATOM 11849 C CA . ARG C 1 484 ? -13.311 -2.523 12.761 1.00 21.46 484 ARG C CA 1
ATOM 11850 C C . ARG C 1 484 ? -12.151 -1.814 13.443 1.00 22.93 484 ARG C C 1
ATOM 11851 O O . ARG C 1 484 ? -11.804 -2.118 14.587 1.00 22.99 484 ARG C O 1
ATOM 11859 N N . ARG C 1 485 ? -11.563 -0.853 12.744 1.00 21.00 485 ARG C N 1
ATOM 11860 C CA . ARG C 1 485 ? -10.443 -0.112 13.296 1.00 19.77 485 ARG C CA 1
ATOM 11861 C C . ARG C 1 485 ? -10.546 1.379 13.024 1.00 21.33 485 ARG C C 1
ATOM 11862 O O . ARG C 1 485 ? -11.177 1.805 12.058 1.00 20.45 485 ARG C O 1
ATOM 11870 N N . GLU C 1 486 ? -9.937 2.162 13.909 1.00 19.76 486 GLU C N 1
ATOM 11871 C CA . GLU C 1 486 ? -9.879 3.614 13.780 1.00 21.45 486 GLU C CA 1
ATOM 11872 C C . GLU C 1 486 ? -8.386 3.924 13.669 1.00 21.34 486 GLU C C 1
ATOM 11873 O O . GLU C 1 486 ? -7.549 3.066 13.978 1.00 19.57 486 GLU C O 1
ATOM 11879 N N . GLY C 1 487 ? -8.054 5.133 13.228 1.00 19.03 487 GLY C N 1
ATOM 11880 C CA . GLY C 1 487 ? -6.656 5.508 13.103 1.00 18.15 487 GLY C CA 1
ATOM 11881 C C . GLY C 1 487 ? -6.174 5.651 11.669 1.00 20.66 487 GLY C C 1
ATOM 11882 O O . GLY C 1 487 ? -6.149 4.673 10.919 1.00 22.52 487 GLY C O 1
ATOM 11883 N N . GLY C 1 488 ? -5.791 6.870 11.291 1.00 17.46 488 GLY C N 1
ATOM 11884 C CA . GLY C 1 488 ? -5.299 7.129 9.946 1.00 21.88 488 GLY C CA 1
ATOM 11885 C C . GLY C 1 488 ? -6.093 6.516 8.800 1.00 22.33 488 GLY C C 1
ATOM 11886 O O . GLY C 1 488 ? -7.311 6.672 8.711 1.00 22.37 488 GLY C O 1
ATOM 11887 N N . THR C 1 489 ? -5.396 5.810 7.918 1.00 22.85 489 THR C N 1
ATOM 11888 C CA . THR C 1 489 ? -6.027 5.176 6.768 1.00 23.01 489 THR C CA 1
ATOM 11889 C C . THR C 1 489 ? -6.965 4.026 7.138 1.00 22.40 489 THR C C 1
ATOM 11890 O O . THR C 1 489 ? -7.867 3.691 6.372 1.00 20.58 489 THR C O 1
ATOM 11894 N N . TYR C 1 490 ? -6.764 3.418 8.304 1.00 17.03 490 TYR C N 1
ATOM 11895 C CA . TYR C 1 490 ? -7.625 2.311 8.706 1.00 17.85 490 TYR C CA 1
ATOM 11896 C C . TYR C 1 490 ? -9.061 2.759 8.936 1.00 21.29 490 TYR C C 1
ATOM 11897 O O . TYR C 1 490 ? -9.999 1.985 8.739 1.00 23.57 490 TYR C O 1
ATOM 11906 N N . ALA C 1 491 ? -9.229 4.011 9.350 1.00 17.91 491 ALA C N 1
ATOM 11907 C CA . ALA C 1 491 ? -10.553 4.568 9.581 1.00 17.38 491 ALA C CA 1
ATOM 11908 C C . ALA C 1 491 ? -11.313 4.664 8.255 1.00 20.45 491 ALA C C 1
ATOM 11909 O O . ALA C 1 491 ? -12.539 4.571 8.229 1.00 20.92 491 ALA C O 1
ATOM 11911 N N . LEU C 1 492 ? -10.582 4.845 7.156 1.00 21.24 492 LEU C N 1
ATOM 11912 C CA . LEU C 1 492 ? -11.194 4.965 5.830 1.00 25.37 492 LEU C CA 1
ATOM 11913 C C . LEU C 1 492 ? -12.090 3.801 5.457 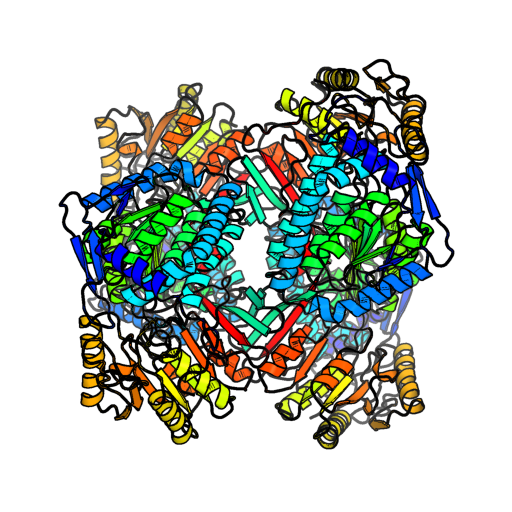1.00 27.41 492 LEU C C 1
ATOM 11914 O O . LEU C 1 492 ? -13.104 3.986 4.788 1.00 23.53 492 LEU C O 1
ATOM 11919 N N . ASP C 1 493 ? -11.708 2.599 5.874 1.00 29.08 493 ASP C N 1
ATOM 11920 C CA . ASP C 1 493 ? -12.489 1.417 5.548 1.00 30.07 493 ASP C CA 1
ATOM 11921 C C . ASP C 1 493 ? -13.900 1.451 6.092 1.00 28.15 493 ASP C C 1
ATOM 11922 O O . ASP C 1 493 ? -14.781 0.756 5.585 1.00 31.07 493 ASP C O 1
ATOM 11927 N N . PHE C 1 494 ? -14.122 2.260 7.120 1.00 25.00 494 PHE C N 1
ATOM 11928 C CA . PHE C 1 494 ? -15.453 2.369 7.690 1.00 21.49 494 PHE C CA 1
ATOM 11929 C C . PHE C 1 494 ? -16.205 3.594 7.186 1.00 20.55 494 PHE C C 1
ATOM 11930 O O . PHE C 1 494 ? -17.367 3.491 6.806 1.00 20.27 494 PHE C O 1
ATOM 11938 N N . TYR C 1 495 ? -15.535 4.743 7.169 1.00 17.18 495 TYR C N 1
ATOM 11939 C CA . TYR C 1 495 ? -16.168 5.990 6.756 1.00 17.70 495 TYR C CA 1
ATOM 11940 C C . TYR C 1 495 ? -16.352 6.217 5.259 1.00 20.25 495 TYR C C 1
ATOM 11941 O O . TYR C 1 495 ? -17.048 7.152 4.868 1.00 16.72 495 TYR C O 1
ATOM 11950 N N . THR C 1 496 ? -15.739 5.379 4.426 1.00 17.35 496 THR C N 1
ATOM 11951 C CA . THR C 1 496 ? -15.871 5.534 2.982 1.00 16.32 496 THR C CA 1
ATOM 11952 C C . THR C 1 496 ? -16.241 4.218 2.312 1.00 17.73 496 THR C C 1
ATOM 11953 O O . THR C 1 496 ? -16.158 3.158 2.928 1.00 19.03 496 THR C O 1
ATOM 11957 N N . ASP C 1 497 ? -16.663 4.299 1.051 1.00 20.85 497 ASP C N 1
ATOM 11958 C CA . ASP C 1 497 ? -17.034 3.120 0.268 1.00 17.81 497 ASP C CA 1
ATOM 11959 C C . ASP C 1 497 ? -16.056 2.943 -0.885 1.00 19.16 497 ASP C C 1
ATOM 11960 O O . ASP C 1 497 ? -15.705 3.918 -1.560 1.00 16.65 497 ASP C O 1
ATOM 11965 N N . LEU C 1 498 ? -15.622 1.704 -1.109 1.00 17.07 498 LEU C N 1
ATOM 11966 C CA . LEU C 1 498 ? -14.718 1.405 -2.209 1.00 15.32 498 LEU C CA 1
ATOM 11967 C C . LEU C 1 498 ? -15.552 1.261 -3.477 1.00 16.78 498 LEU C C 1
ATOM 11968 O O . LEU C 1 498 ? -16.712 0.846 -3.431 1.00 16.51 498 LEU C O 1
ATOM 11973 N N . LYS C 1 499 ? -14.957 1.617 -4.606 1.00 15.23 499 LYS C N 1
ATOM 11974 C CA . LYS C 1 499 ? -15.642 1.516 -5.878 1.00 18.31 499 LYS C CA 1
ATOM 11975 C C . LYS C 1 499 ? -14.658 1.046 -6.935 1.00 20.01 499 LYS C C 1
ATOM 11976 O O . LYS C 1 499 ? -13.566 1.607 -7.068 1.00 18.89 499 LYS C O 1
ATOM 11982 N N . THR C 1 500 ? -15.034 0.001 -7.670 1.00 18.23 500 THR C N 1
ATOM 11983 C CA . THR C 1 500 ? -14.179 -0.514 -8.729 1.00 19.66 500 THR C CA 1
ATOM 11984 C C . THR C 1 500 ? -14.744 -0.042 -10.066 1.00 20.81 500 THR C C 1
ATOM 11985 O O . THR C 1 500 ? -15.897 -0.316 -10.397 1.00 20.03 500 THR C O 1
ATOM 11989 N N . ILE C 1 501 ? -13.931 0.687 -10.821 1.00 21.65 501 ILE C N 1
ATOM 11990 C CA . ILE C 1 501 ? -14.351 1.200 -12.115 1.00 17.65 501 ILE C CA 1
ATOM 11991 C C . ILE C 1 501 ? -13.552 0.511 -13.211 1.00 20.02 501 ILE C C 1
ATOM 11992 O O . ILE C 1 501 ? -12.322 0.445 -13.155 1.00 17.70 501 ILE C O 1
ATOM 11997 N N . ALA C 1 502 ? -14.263 0.001 -14.208 1.00 18.77 502 ALA C N 1
ATOM 11998 C CA . ALA C 1 502 ? -13.637 -0.712 -15.310 1.00 22.24 502 ALA C CA 1
ATOM 11999 C C . ALA C 1 502 ? -13.989 -0.123 -16.672 1.00 22.58 502 ALA C C 1
ATOM 12000 O O . ALA C 1 502 ? -15.095 0.383 -16.888 1.00 21.62 502 ALA C O 1
ATOM 12002 N N . LEU C 1 503 ? -13.030 -0.188 -17.586 1.00 18.03 503 LEU C N 1
ATOM 12003 C CA . LEU C 1 503 ? -13.232 0.290 -18.944 1.00 24.24 503 LEU C CA 1
ATOM 12004 C C . LEU C 1 503 ? -12.251 -0.429 -19.853 1.00 23.28 503 LEU C C 1
ATOM 12005 O O . LEU C 1 503 ? -11.077 -0.591 -19.510 1.00 19.82 503 LEU C O 1
ATOM 12010 N N . PRO C 1 504 ? -12.727 -0.891 -21.017 1.00 21.83 504 PRO C N 1
ATOM 12011 C CA . PRO C 1 504 ? -11.854 -1.591 -21.964 1.00 19.34 504 PRO C CA 1
ATOM 12012 C C . PRO C 1 504 ? -11.065 -0.560 -22.764 1.00 19.14 504 PRO C C 1
ATOM 12013 O O . PRO C 1 504 ? -11.563 0.528 -23.033 1.00 22.10 504 PRO C O 1
ATOM 12017 N N . LEU C 1 505 ? -9.835 -0.897 -23.136 1.00 21.90 505 LEU C N 1
ATOM 12018 C CA . LEU C 1 505 ? -9.003 0.017 -23.912 1.00 26.15 505 LEU C CA 1
ATOM 12019 C C . LEU C 1 505 ? -9.258 -0.173 -25.405 1.00 29.93 505 LEU C C 1
ATOM 12020 O O . LEU C 1 505 ? -8.845 0.640 -26.230 1.00 28.53 505 LEU C O 1
ATOM 12025 N N . ARG C 1 506 ? -9.962 -1.251 -25.734 1.00 29.79 506 ARG C N 1
ATOM 12026 C CA . ARG C 1 506 ? -10.300 -1.579 -27.111 1.00 31.68 506 ARG C CA 1
ATOM 12027 C C . ARG C 1 506 ? -11.562 -2.442 -27.063 1.00 32.99 506 ARG C C 1
ATOM 12028 O O . ARG C 1 506 ? -11.862 -3.047 -26.035 1.00 30.97 506 ARG C O 1
ATOM 12036 N N . PRO C 1 507 ? -12.322 -2.499 -28.169 1.00 30.72 507 PRO C N 1
ATOM 12037 C CA . PRO C 1 507 ? -13.555 -3.290 -28.239 1.00 31.50 507 PRO C CA 1
ATOM 12038 C C . PRO C 1 507 ? -13.420 -4.695 -27.661 1.00 29.58 507 PRO C C 1
ATOM 12039 O O . PRO C 1 507 ? -12.711 -5.534 -28.206 1.00 38.20 507 PRO C O 1
ATOM 12043 N N . PRO C 1 508 ? -14.100 -4.964 -26.538 1.00 30.89 508 PRO C N 1
ATOM 12044 C CA . PRO C 1 508 ? -14.038 -6.282 -25.906 1.00 33.63 508 PRO C CA 1
ATOM 12045 C C . PRO C 1 508 ? -15.069 -7.214 -26.537 1.00 38.85 508 PRO C C 1
ATOM 12046 O O . PRO C 1 508 ? -15.971 -6.766 -27.255 1.00 36.39 508 PRO C O 1
ATOM 12050 N N . HIS C 1 509 ? -14.937 -8.507 -26.271 1.00 37.83 509 HIS C N 1
ATOM 12051 C CA . HIS C 1 509 ? -15.878 -9.470 -26.819 1.00 37.69 509 HIS C CA 1
ATOM 12052 C C . HIS C 1 509 ? -17.114 -9.579 -25.938 1.00 34.57 509 HIS C C 1
ATOM 12053 O O . HIS C 1 509 ? -17.025 -9.979 -24.779 1.00 38.08 509 HIS C O 1
ATOM 12060 N N . VAL C 1 510 ? -18.265 -9.217 -26.488 1.00 32.96 510 VAL C N 1
ATOM 12061 C CA . VAL C 1 510 ? -19.516 -9.313 -25.750 1.00 33.97 510 VAL C CA 1
ATOM 12062 C C . VAL C 1 510 ? -20.223 -10.571 -26.236 1.00 35.13 510 VAL C C 1
ATOM 12063 O O . VAL C 1 510 ? -20.493 -10.710 -27.432 1.00 33.93 510 VAL C O 1
ATOM 12067 N N . PRO C 1 511 ? -20.519 -11.512 -25.322 1.00 34.60 511 PRO C N 1
ATOM 12068 C CA . PRO C 1 511 ? -21.204 -12.738 -25.744 1.00 34.03 511 PRO C CA 1
ATOM 12069 C C . PRO C 1 511 ? -22.482 -12.352 -26.476 1.00 35.15 511 PRO C C 1
ATOM 12070 O O . PRO C 1 511 ? -23.223 -11.478 -26.021 1.00 35.78 511 PRO C O 1
ATOM 12074 N N . LYS C 1 512 ? -22.735 -12.991 -27.612 1.00 38.64 512 LYS C N 1
ATOM 12075 C CA . LYS C 1 512 ? -23.927 -12.681 -28.396 1.00 37.90 512 LYS C CA 1
ATOM 12076 C C . LYS C 1 512 ? -25.150 -13.438 -27.914 1.00 33.63 512 LYS C C 1
ATOM 12077 O O . LYS C 1 512 ? -25.124 -14.659 -27.781 1.00 34.77 512 LYS C O 1
ATOM 12083 N N . PHE C 1 513 ? -26.219 -12.694 -27.647 1.00 31.26 513 PHE C N 1
ATOM 12084 C CA . PHE C 1 513 ? -27.477 -13.267 -27.185 1.00 33.57 513 PHE C CA 1
ATOM 12085 C C . PHE C 1 513 ? -28.613 -12.811 -28.084 1.00 32.90 513 PHE C C 1
ATOM 12086 O O . PHE C 1 513 ? -28.758 -11.616 -28.347 1.00 30.66 513 PHE C O 1
ATOM 12094 N N . GLY C 1 514 ? -29.416 -13.767 -28.544 1.00 32.90 514 GLY C N 1
ATOM 12095 C CA . GLY C 1 514 ? -30.544 -13.445 -29.402 1.00 34.31 514 GLY C CA 1
ATOM 12096 C C . GLY C 1 514 ? -30.144 -12.831 -30.729 1.00 36.99 514 GLY C C 1
ATOM 12097 O O . GLY C 1 514 ? -30.895 -12.049 -31.309 1.00 34.25 514 GLY C O 1
ATOM 12098 N N . LYS C 1 515 ? -28.960 -13.184 -31.215 1.00 41.95 515 LYS C N 1
ATOM 12099 C CA . LYS C 1 515 ? -28.469 -12.652 -32.481 1.00 50.29 515 LYS C CA 1
ATOM 12100 C C . LYS C 1 515 ? -28.116 -13.790 -33.436 1.00 54.20 515 LYS C C 1
ATOM 12101 O O . LYS C 1 515 ? -28.645 -13.793 -34.570 1.00 55.65 515 LYS C O 1
ATOM 12108 N N . MET D 1 1 ? -35.145 -36.069 -23.636 1.00 30.96 1 MET D N 1
ATOM 12109 C CA . MET D 1 1 ? -34.742 -35.850 -25.056 1.00 33.27 1 MET D CA 1
ATOM 12110 C C . MET D 1 1 ? -33.221 -35.784 -25.165 1.00 34.58 1 MET D C 1
ATOM 12111 O O . MET D 1 1 ? -32.584 -34.916 -24.572 1.00 33.85 1 MET D O 1
ATOM 12116 N N . ARG D 1 2 ? -32.643 -36.724 -25.907 1.00 33.11 2 ARG D N 1
ATOM 12117 C CA . ARG D 1 2 ? -31.198 -36.762 -26.110 1.00 31.64 2 ARG D CA 1
ATOM 12118 C C . ARG D 1 2 ? -30.923 -35.743 -27.210 1.00 32.09 2 ARG D C 1
ATOM 12119 O O . ARG D 1 2 ? -31.202 -36.000 -28.379 1.00 39.03 2 ARG D O 1
ATOM 12127 N N . TYR D 1 3 ? -30.389 -34.583 -26.836 1.00 32.14 3 TYR D N 1
ATOM 12128 C CA . TYR D 1 3 ? -30.126 -33.525 -27.808 1.00 28.02 3 TYR D CA 1
ATOM 12129 C C . TYR D 1 3 ? -28.898 -33.710 -28.690 1.00 26.97 3 TYR D C 1
ATOM 12130 O O . TYR D 1 3 ? -28.880 -33.232 -29.819 1.00 27.15 3 TYR D O 1
ATOM 12139 N N . ALA D 1 4 ? -27.876 -34.394 -28.186 1.00 28.27 4 ALA D N 1
ATOM 12140 C CA . ALA D 1 4 ? -26.660 -34.613 -28.966 1.00 27.09 4 ALA D CA 1
ATOM 12141 C C . ALA D 1 4 ? -25.768 -35.643 -28.297 1.00 26.59 4 ALA D C 1
ATOM 12142 O O . ALA D 1 4 ? -26.015 -36.039 -27.161 1.00 29.10 4 ALA D O 1
ATOM 12144 N N . ASP D 1 5 ? -24.733 -36.079 -29.007 1.00 27.80 5 ASP D N 1
ATOM 12145 C CA . ASP D 1 5 ? -23.800 -37.061 -28.469 1.00 31.54 5 ASP D CA 1
ATOM 12146 C C . ASP D 1 5 ? -22.981 -36.452 -27.342 1.00 32.22 5 ASP D C 1
ATOM 12147 O O . ASP D 1 5 ? -22.655 -37.126 -26.364 1.00 30.52 5 ASP D O 1
ATOM 12152 N N . ARG D 1 6 ? -22.646 -35.175 -27.491 1.00 30.04 6 ARG D N 1
ATOM 12153 C CA . ARG D 1 6 ? -21.873 -34.459 -26.486 1.00 32.48 6 ARG D CA 1
ATOM 12154 C C . ARG D 1 6 ? -22.378 -33.028 -26.369 1.00 30.52 6 ARG D C 1
ATOM 12155 O O . ARG D 1 6 ? -22.749 -32.401 -27.364 1.00 27.20 6 ARG D O 1
ATOM 12163 N N . VAL D 1 7 ? -22.396 -32.523 -25.143 1.00 28.67 7 VAL D N 1
ATOM 12164 C CA . VAL D 1 7 ? -22.829 -31.159 -24.869 1.00 28.38 7 VAL D CA 1
ATOM 12165 C C . VAL D 1 7 ? -21.773 -30.543 -23.962 1.00 28.74 7 VAL D C 1
ATOM 12166 O O . VAL D 1 7 ? -21.386 -31.146 -22.959 1.00 23.69 7 VAL D O 1
ATOM 12170 N N . ALA D 1 8 ? -21.307 -29.350 -24.320 1.00 30.36 8 ALA D N 1
ATOM 12171 C CA . ALA D 1 8 ? -20.285 -28.666 -23.538 1.00 31.19 8 ALA D CA 1
ATOM 12172 C C . ALA D 1 8 ? -19.080 -29.584 -23.349 1.00 32.37 8 ALA D C 1
ATOM 12173 O O . ALA D 1 8 ? -18.414 -29.550 -22.314 1.00 33.94 8 ALA D O 1
ATOM 12175 N N . GLY D 1 9 ? -18.811 -30.407 -24.359 1.00 37.31 9 GLY D N 1
ATOM 12176 C CA . GLY D 1 9 ? -17.690 -31.326 -24.300 1.00 28.65 9 GLY D CA 1
ATOM 12177 C C . GLY D 1 9 ? -17.940 -32.514 -23.392 1.00 31.66 9 GLY D C 1
ATOM 12178 O O . GLY D 1 9 ? -17.023 -33.277 -23.089 1.00 36.16 9 GLY D O 1
ATOM 12179 N N . ILE D 1 10 ? -19.184 -32.679 -22.959 1.00 31.00 10 ILE D N 1
ATOM 12180 C CA . ILE D 1 10 ? -19.541 -33.785 -22.074 1.00 33.85 10 ILE D CA 1
ATOM 12181 C C . ILE D 1 10 ? -20.432 -34.801 -22.796 1.00 30.68 10 ILE D C 1
ATOM 12182 O O . ILE D 1 10 ? -21.441 -34.436 -23.399 1.00 24.70 10 ILE D O 1
ATOM 12187 N N . SER D 1 11 ? -20.056 -36.076 -22.732 1.00 31.86 11 SER D N 1
ATOM 12188 C CA . SER D 1 11 ? -20.820 -37.124 -23.406 1.00 32.18 11 SER D CA 1
ATOM 12189 C C . SER D 1 11 ? -22.198 -37.288 -22.780 1.00 33.74 11 SER D C 1
ATOM 12190 O O . SER D 1 11 ? -22.362 -37.134 -21.566 1.00 32.57 11 SER D O 1
ATOM 12193 N N . TRP D 1 12 ? -23.187 -37.603 -23.610 1.00 26.89 12 TRP D N 1
ATOM 12194 C CA . TRP D 1 12 ? -24.540 -37.787 -23.115 1.00 29.89 12 TRP D CA 1
ATOM 12195 C C . TRP D 1 12 ? -24.562 -38.916 -22.089 1.00 29.54 12 TRP D C 1
ATOM 12196 O O . TRP D 1 12 ? -25.373 -38.905 -21.162 1.00 28.38 12 TRP D O 1
ATOM 12207 N N . GLU D 1 13 ? -23.660 -39.881 -22.254 1.00 30.34 13 GLU D N 1
ATOM 12208 C CA . GLU D 1 13 ? -23.567 -41.013 -21.336 1.00 34.40 13 GLU D CA 1
ATOM 12209 C C . GLU D 1 13 ? -23.219 -40.530 -19.930 1.00 32.38 13 GLU D C 1
ATOM 12210 O O . GLU D 1 13 ? -23.769 -41.011 -18.940 1.00 32.83 13 GLU D O 1
ATOM 12216 N N . THR D 1 14 ? -22.293 -39.580 -19.851 1.00 33.23 14 THR D N 1
ATOM 12217 C CA . THR D 1 14 ? -21.879 -39.016 -18.572 1.00 28.58 14 THR D CA 1
ATOM 12218 C C . THR D 1 14 ? -23.052 -38.272 -17.944 1.00 26.48 14 THR D C 1
ATOM 12219 O O . THR D 1 14 ? -23.271 -38.338 -16.739 1.00 27.88 14 THR D O 1
ATOM 12223 N N . ILE D 1 15 ? -23.806 -37.565 -18.777 1.00 25.11 15 ILE D N 1
ATOM 12224 C CA . ILE D 1 15 ? -24.954 -36.806 -18.308 1.00 28.15 15 ILE D CA 1
ATOM 12225 C C . ILE D 1 15 ? -25.976 -37.733 -17.662 1.00 32.15 15 ILE D C 1
ATOM 12226 O O . ILE D 1 15 ? -26.435 -37.478 -16.547 1.00 30.13 15 ILE D O 1
ATOM 12231 N N . GLU D 1 16 ? -26.311 -38.819 -18.358 1.00 32.92 16 GLU D N 1
ATOM 12232 C CA . GLU D 1 16 ? -27.275 -39.791 -17.855 1.00 29.96 16 GLU D CA 1
ATOM 12233 C C . GLU D 1 16 ? -26.776 -40.441 -16.574 1.00 27.91 16 GLU D C 1
ATOM 12234 O O . GLU D 1 16 ? -27.556 -40.706 -15.664 1.00 30.01 16 GLU D O 1
ATOM 12240 N N . GLU D 1 17 ? -25.473 -40.702 -16.505 1.00 29.54 17 GLU D N 1
ATOM 12241 C CA . GLU D 1 17 ? -24.893 -41.325 -15.322 1.00 30.90 17 GLU D CA 1
ATOM 12242 C C . GLU D 1 17 ? -24.972 -40.404 -14.101 1.00 30.05 17 GLU D C 1
ATOM 12243 O O . GLU D 1 17 ? -25.361 -40.835 -13.015 1.00 27.50 17 GLU D O 1
ATOM 12249 N N . VAL D 1 18 ? -24.601 -39.139 -14.270 1.00 24.52 18 VAL D N 1
ATOM 12250 C CA . VAL D 1 18 ? -24.681 -38.198 -13.159 1.00 23.13 18 VAL D CA 1
ATOM 12251 C C . VAL D 1 18 ? -26.133 -38.130 -12.690 1.00 25.84 18 VAL D C 1
ATOM 12252 O O . VAL D 1 18 ? -26.414 -38.158 -11.490 1.00 26.90 18 VAL D O 1
ATOM 12256 N N . ARG D 1 19 ? -27.058 -38.068 -13.644 1.00 23.41 19 ARG D N 1
ATOM 12257 C CA . ARG D 1 19 ? -28.473 -37.981 -13.310 1.00 26.25 19 ARG D CA 1
ATOM 12258 C C . ARG D 1 19 ? -28.978 -39.131 -12.438 1.00 32.69 19 ARG D C 1
ATOM 12259 O O . ARG D 1 19 ? -29.755 -38.905 -11.510 1.00 34.09 19 ARG D O 1
ATOM 12267 N N . ARG D 1 20 ? -28.553 -40.360 -12.725 1.00 33.66 20 ARG D N 1
ATOM 12268 C CA . ARG D 1 20 ? -29.011 -41.491 -11.920 1.00 36.52 20 ARG D CA 1
ATOM 12269 C C . ARG D 1 20 ? -28.302 -41.569 -10.572 1.00 36.71 20 ARG D C 1
ATOM 12270 O O . ARG D 1 20 ? -28.869 -42.068 -9.597 1.00 37.13 20 ARG D O 1
ATOM 12278 N N . ARG D 1 21 ? -27.066 -41.080 -10.510 1.00 38.27 21 ARG D N 1
ATOM 12279 C CA . ARG D 1 21 ? -26.327 -41.088 -9.250 1.00 40.26 21 ARG D CA 1
ATOM 12280 C C . ARG D 1 21 ? -27.092 -40.227 -8.244 1.00 38.44 21 ARG D C 1
ATOM 12281 O O . ARG D 1 21 ? -27.184 -40.567 -7.065 1.00 37.51 21 ARG D O 1
ATOM 12289 N N . LEU D 1 22 ? -27.642 -39.113 -8.724 1.00 36.11 22 LEU D N 1
ATOM 12290 C CA . LEU D 1 22 ? -28.391 -38.196 -7.872 1.00 36.03 22 LEU D CA 1
ATOM 12291 C C . LEU D 1 22 ? -29.614 -38.857 -7.245 1.00 38.68 22 LEU D C 1
ATOM 12292 O O . LEU D 1 22 ? -29.937 -38.596 -6.088 1.00 38.12 22 LEU D O 1
ATOM 12297 N N . LYS D 1 23 ? -30.292 -39.711 -8.006 1.00 41.30 23 LYS D N 1
ATOM 12298 C CA . LYS D 1 23 ? -31.475 -40.405 -7.500 1.00 41.45 23 LYS D CA 1
ATOM 12299 C C . LYS D 1 23 ? -31.122 -41.481 -6.485 1.00 35.50 23 LYS D C 1
ATOM 12300 O O . LYS D 1 23 ? -31.876 -41.740 -5.557 1.00 37.34 23 LYS D O 1
ATOM 12306 N N . GLU D 1 24 ? -29.967 -42.103 -6.662 1.00 40.20 24 GLU D N 1
ATOM 12307 C CA . GLU D 1 24 ? -29.541 -43.168 -5.770 1.00 43.44 24 GLU D CA 1
ATOM 12308 C C . GLU D 1 24 ? -28.871 -42.695 -4.487 1.00 42.99 24 GLU D C 1
ATOM 12309 O O . GLU D 1 24 ? -29.126 -43.245 -3.417 1.00 41.17 24 GLU D O 1
ATOM 12315 N N . ARG D 1 25 ? -28.019 -41.678 -4.593 1.00 42.08 25 ARG D N 1
ATOM 12316 C CA . ARG D 1 25 ? -27.294 -41.173 -3.432 1.00 41.42 25 ARG D CA 1
ATOM 12317 C C . ARG D 1 25 ? -27.801 -39.882 -2.791 1.00 39.92 25 ARG D C 1
ATOM 12318 O O . ARG D 1 25 ? -27.697 -38.800 -3.373 1.00 42.26 25 ARG D O 1
ATOM 12326 N N . PRO D 1 26 ? -28.359 -39.982 -1.574 1.00 39.86 26 PRO D N 1
ATOM 12327 C CA . PRO D 1 26 ? -28.861 -38.796 -0.872 1.00 39.30 26 PRO D CA 1
ATOM 12328 C C . PRO D 1 26 ? -27.668 -37.892 -0.546 1.00 34.90 26 PRO D C 1
ATOM 12329 O O . PRO D 1 26 ? -26.589 -38.383 -0.211 1.00 36.37 26 PRO D O 1
ATOM 12333 N N . ALA D 1 27 ? -27.858 -36.581 -0.655 1.00 31.26 27 ALA D N 1
ATOM 12334 C CA . ALA D 1 27 ? -26.789 -35.628 -0.369 1.00 24.88 27 ALA D CA 1
ATOM 12335 C C . ALA D 1 27 ? -26.633 -35.470 1.139 1.00 24.76 27 ALA D C 1
ATOM 12336 O O . ALA D 1 27 ? -27.480 -34.868 1.798 1.00 31.67 27 ALA D O 1
ATOM 12338 N N . LEU D 1 28 ? -25.544 -35.999 1.683 1.00 25.68 28 LEU D N 1
ATOM 12339 C CA . LEU D 1 28 ? -25.306 -35.937 3.121 1.00 23.78 28 LEU D CA 1
ATOM 12340 C C . LEU D 1 28 ? -24.489 -34.736 3.592 1.00 29.86 28 LEU D C 1
ATOM 12341 O O . LEU D 1 28 ? -23.898 -34.004 2.790 1.00 21.92 28 LEU D O 1
ATOM 12346 N N . HIS D 1 29 ? -24.475 -34.545 4.910 1.00 28.26 29 HIS D N 1
ATOM 12347 C CA . HIS D 1 29 ? -23.714 -33.470 5.528 1.00 25.86 29 HIS D CA 1
ATOM 12348 C C . HIS D 1 29 ? -22.282 -33.986 5.599 1.00 27.25 29 HIS D C 1
ATOM 12349 O O . HIS D 1 29 ? -22.041 -35.182 5.438 1.00 25.79 29 HIS D O 1
ATOM 12356 N N . PHE D 1 30 ? -21.328 -33.091 5.821 1.00 23.05 30 PHE D N 1
ATOM 12357 C CA . PHE D 1 30 ? -19.946 -33.515 5.980 1.00 19.68 30 PHE D CA 1
ATOM 12358 C C . PHE D 1 30 ? -19.495 -32.860 7.274 1.00 25.41 30 PHE D C 1
ATOM 12359 O O . PHE D 1 30 ? -19.223 -31.657 7.311 1.00 24.50 30 PHE D O 1
ATOM 12367 N N . ILE D 1 31 ? -19.430 -33.657 8.334 1.00 23.48 31 ILE D N 1
ATOM 12368 C CA . ILE D 1 31 ? -19.063 -33.158 9.650 1.00 26.93 31 ILE D CA 1
ATOM 12369 C C . ILE D 1 31 ? -17.912 -33.935 10.277 1.00 29.54 31 ILE D C 1
ATOM 12370 O O . ILE D 1 31 ? -17.897 -35.164 10.262 1.00 31.88 31 ILE D O 1
ATOM 12375 N N . ALA D 1 32 ? -16.947 -33.206 10.827 1.00 27.97 32 ALA D N 1
ATOM 12376 C CA . ALA D 1 32 ? -15.798 -33.820 11.473 1.00 28.34 32 ALA D CA 1
ATOM 12377 C C . ALA D 1 32 ? -15.084 -34.844 10.585 1.00 31.60 32 ALA D C 1
ATOM 12378 O O . ALA D 1 32 ? -14.606 -35.871 11.068 1.00 30.92 32 ALA D O 1
ATOM 12380 N N . GLY D 1 33 ? -15.031 -34.565 9.285 1.00 30.78 33 GLY D N 1
ATOM 12381 C CA . GLY D 1 33 ? -14.335 -35.443 8.355 1.00 28.65 33 GLY D CA 1
ATOM 12382 C C . GLY D 1 33 ? -15.070 -36.646 7.791 1.00 29.78 33 GLY D C 1
ATOM 12383 O O . GLY D 1 33 ? -14.455 -37.490 7.138 1.00 27.99 33 GLY D O 1
ATOM 12384 N N . GLU D 1 34 ? -16.374 -36.731 8.019 1.00 29.25 34 GLU D N 1
ATOM 12385 C CA . GLU D 1 34 ? -17.151 -37.860 7.521 1.00 33.44 34 GLU D CA 1
ATOM 12386 C C . GLU D 1 34 ? -18.520 -37.421 7.032 1.00 32.26 34 GLU D C 1
ATOM 12387 O O . GLU D 1 34 ? -19.096 -36.458 7.546 1.00 27.70 34 GLU D O 1
ATOM 12393 N N . PHE D 1 35 ? -19.038 -38.123 6.030 1.00 27.34 35 PHE D N 1
ATOM 12394 C CA . PHE D 1 35 ? -20.358 -37.809 5.513 1.00 25.31 35 PHE D CA 1
ATOM 12395 C C . PHE D 1 35 ? -21.369 -38.461 6.443 1.00 25.69 35 PHE D C 1
ATOM 12396 O O . PHE D 1 35 ? -21.272 -39.648 6.746 1.00 28.65 35 PHE D O 1
ATOM 12404 N N . VAL D 1 36 ? -22.337 -37.681 6.900 1.00 25.88 36 VAL D N 1
ATOM 12405 C CA . VAL D 1 36 ? -23.345 -38.196 7.810 1.00 26.85 36 VAL D CA 1
ATOM 12406 C C . VAL D 1 36 ? -24.717 -37.609 7.513 1.00 28.84 36 VAL D C 1
ATOM 12407 O O . VAL D 1 36 ? -24.829 -36.505 6.976 1.00 28.50 36 VAL D O 1
ATOM 12411 N N . PRO D 1 37 ? -25.780 -38.355 7.846 1.00 26.34 37 PRO D N 1
ATOM 12412 C CA . PRO D 1 37 ? -27.156 -37.911 7.629 1.00 27.68 37 PRO D CA 1
ATOM 12413 C C . PRO D 1 37 ? -27.568 -37.153 8.883 1.00 30.04 37 PRO D C 1
ATOM 12414 O O . PRO D 1 37 ? -26.786 -37.056 9.832 1.00 30.14 37 PRO D O 1
ATOM 12418 N N . SER D 1 38 ? -28.779 -36.613 8.892 1.00 27.97 38 SER D N 1
ATOM 12419 C CA . SER D 1 38 ? -29.264 -35.911 10.070 1.00 29.77 38 SER D CA 1
ATOM 12420 C C . SER D 1 38 ? -29.545 -36.973 11.130 1.00 33.41 38 SER D C 1
ATOM 12421 O O . SER D 1 38 ? -29.827 -38.128 10.797 1.00 36.99 38 SER D O 1
ATOM 12424 N N . GLU D 1 39 ? -29.458 -36.598 12.401 1.00 34.93 39 GLU D N 1
ATOM 12425 C CA . GLU D 1 39 ? -29.729 -37.553 13.470 1.00 36.56 39 GLU D CA 1
ATOM 12426 C C . GLU D 1 39 ? -31.172 -38.054 13.377 1.00 37.27 39 GLU D C 1
ATOM 12427 O O . GLU D 1 39 ? -31.458 -39.211 13.684 1.00 36.54 39 GLU D O 1
ATOM 12433 N N . SER D 1 40 ? -32.069 -37.181 12.931 1.00 32.66 40 SER D N 1
ATOM 12434 C CA . SER D 1 40 ? -33.479 -37.520 12.789 1.00 32.97 40 SER D CA 1
ATOM 12435 C C . SER D 1 40 ? -33.732 -38.415 11.577 1.00 33.75 40 SER D C 1
ATOM 12436 O O . SER D 1 40 ? -34.783 -39.040 11.471 1.00 31.78 40 SER D O 1
ATOM 12439 N N . GLY D 1 41 ? -32.772 -38.462 10.659 1.00 35.67 41 GLY D N 1
ATOM 12440 C CA . GLY D 1 41 ? -32.938 -39.270 9.465 1.00 33.89 41 GLY D CA 1
ATOM 12441 C C . GLY D 1 41 ? -33.736 -38.563 8.378 1.00 30.04 41 GLY D C 1
ATOM 12442 O O . GLY D 1 41 ? -33.888 -39.086 7.277 1.00 33.47 41 GLY D O 1
ATOM 12443 N N . GLU D 1 42 ? -34.246 -37.376 8.681 1.00 27.92 42 GLU D N 1
ATOM 12444 C CA . GLU D 1 42 ? -35.030 -36.608 7.718 1.00 29.72 42 GLU D CA 1
ATOM 12445 C C . GLU D 1 42 ? -34.227 -36.160 6.501 1.00 33.42 42 GLU D C 1
ATOM 12446 O O . GLU D 1 42 ? -33.002 -36.031 6.551 1.00 27.45 42 GLU D O 1
ATOM 12452 N N . THR D 1 43 ? -34.945 -35.909 5.413 1.00 28.40 43 THR D N 1
ATOM 12453 C CA . THR D 1 43 ? -34.346 -35.450 4.174 1.00 29.19 43 THR D CA 1
ATOM 12454 C C . THR D 1 43 ? -35.368 -34.555 3.500 1.00 27.56 43 THR D C 1
ATOM 12455 O O . THR D 1 43 ? -36.510 -34.466 3.941 1.00 29.71 43 THR D O 1
ATOM 12459 N N . PHE D 1 44 ? -34.949 -33.872 2.445 1.00 27.01 44 PHE D N 1
ATOM 12460 C CA . PHE D 1 44 ? -35.850 -33.020 1.690 1.00 25.31 44 PHE D CA 1
ATOM 12461 C C . PHE D 1 44 ? -35.442 -33.174 0.232 1.00 25.33 44 PHE D C 1
ATOM 12462 O O . PHE D 1 44 ? -34.280 -33.446 -0.074 1.00 27.01 44 PHE D O 1
ATOM 12470 N N . PRO D 1 45 ? -36.399 -33.031 -0.690 1.00 27.04 45 PRO D N 1
ATOM 12471 C CA . PRO D 1 45 ? -36.076 -33.178 -2.105 1.00 25.16 45 PRO D CA 1
ATOM 12472 C C . PRO D 1 45 ? -35.662 -31.907 -2.824 1.00 24.54 45 PRO D C 1
ATOM 12473 O O . PRO D 1 45 ? -35.915 -30.797 -2.361 1.00 24.82 45 PRO D O 1
ATOM 12477 N N . SER D 1 46 ? -35.016 -32.097 -3.966 1.00 22.60 46 SER D N 1
ATOM 12478 C CA . SER D 1 46 ? -34.605 -30.999 -4.817 1.00 23.23 46 SER D CA 1
ATOM 12479 C C . SER D 1 46 ? -35.173 -31.326 -6.190 1.00 23.48 46 SER D C 1
ATOM 12480 O O . SER D 1 46 ? -35.005 -32.438 -6.690 1.00 26.43 46 SER D O 1
ATOM 12483 N N . LEU D 1 47 ? -35.846 -30.354 -6.788 1.00 23.08 47 LEU D N 1
ATOM 12484 C CA . LEU D 1 47 ? -36.457 -30.521 -8.096 1.00 26.55 47 LEU D CA 1
ATOM 12485 C C . LEU D 1 47 ? -35.526 -30.196 -9.258 1.00 28.38 47 LEU D C 1
ATOM 12486 O O . LEU D 1 47 ? -34.544 -29.468 -9.111 1.00 27.96 47 LEU D O 1
ATOM 12491 N N . ASP D 1 48 ? -35.863 -30.750 -10.417 1.00 28.38 48 ASP D N 1
ATOM 12492 C CA . ASP D 1 48 ? -35.144 -30.505 -11.654 1.00 22.96 48 ASP D CA 1
ATOM 12493 C C . ASP D 1 48 ? -35.996 -29.391 -12.251 1.00 26.68 48 ASP D C 1
ATOM 12494 O O . ASP D 1 48 ? -37.121 -29.631 -12.696 1.00 27.66 48 ASP D O 1
ATOM 12499 N N . PRO D 1 49 ? -35.486 -28.150 -12.240 1.00 26.87 49 PRO D N 1
ATOM 12500 C CA . PRO D 1 49 ? -36.218 -27.000 -12.778 1.00 24.95 49 PRO D CA 1
ATOM 12501 C C . PRO D 1 49 ? -36.774 -27.160 -14.183 1.00 26.70 49 PRO D C 1
ATOM 12502 O O . PRO D 1 49 ? -37.625 -26.377 -14.604 1.00 25.48 49 PRO D O 1
ATOM 12506 N N . ALA D 1 50 ? -36.311 -28.178 -14.900 1.00 24.38 50 ALA D N 1
ATOM 12507 C CA . ALA D 1 50 ? -36.773 -28.411 -16.264 1.00 25.79 50 ALA D CA 1
ATOM 12508 C C . ALA D 1 50 ? -38.027 -29.280 -16.337 1.00 25.90 50 ALA D C 1
ATOM 12509 O O . ALA D 1 50 ? -38.764 -29.223 -17.319 1.00 22.70 50 ALA D O 1
ATOM 12511 N N . THR D 1 51 ? -38.272 -30.075 -15.300 1.00 25.76 51 THR D N 1
ATOM 12512 C CA . THR D 1 51 ? -39.441 -30.959 -15.277 1.00 31.05 51 THR D CA 1
ATOM 12513 C C . THR D 1 51 ? -40.186 -30.926 -13.950 1.00 32.54 51 THR D C 1
ATOM 12514 O O . THR D 1 51 ? -41.241 -31.541 -13.811 1.00 29.22 51 THR D O 1
ATOM 12518 N N . ASN D 1 52 ? -39.628 -30.211 -12.980 1.00 34.54 52 ASN D N 1
ATOM 12519 C CA . ASN D 1 52 ? -40.215 -30.120 -11.651 1.00 30.20 52 ASN D CA 1
ATOM 12520 C C . ASN D 1 52 ? -40.419 -31.487 -11.015 1.00 29.96 52 ASN D C 1
ATOM 12521 O O . ASN D 1 52 ? -41.330 -31.685 -10.217 1.00 32.74 52 ASN D O 1
ATOM 12526 N N . GLU D 1 53 ? -39.556 -32.427 -11.384 1.00 30.56 53 GLU D N 1
ATOM 12527 C CA . GLU D 1 53 ? -39.588 -33.777 -10.833 1.00 34.37 53 GLU D CA 1
ATOM 12528 C C . GLU D 1 53 ? -38.406 -33.899 -9.880 1.00 31.53 53 GLU D C 1
ATOM 12529 O O . GLU D 1 53 ? -37.370 -33.263 -10.082 1.00 28.45 53 GLU D O 1
ATOM 12535 N N . VAL D 1 54 ? -38.563 -34.721 -8.851 1.00 26.62 54 VAL D N 1
ATOM 12536 C CA . VAL D 1 54 ? -37.513 -34.919 -7.862 1.00 28.88 54 VAL D CA 1
ATOM 12537 C C . VAL D 1 54 ? -36.230 -35.516 -8.445 1.00 32.17 54 VAL D C 1
ATOM 12538 O O . VAL D 1 54 ? -36.236 -36.631 -8.964 1.00 30.98 54 VAL D O 1
ATOM 12542 N N . LEU D 1 55 ? -35.136 -34.762 -8.355 1.00 30.24 55 LEU D N 1
ATOM 12543 C CA . LEU D 1 55 ? -33.834 -35.216 -8.841 1.00 27.92 55 LEU D CA 1
ATOM 12544 C C . LEU D 1 55 ? -33.223 -36.135 -7.806 1.00 26.65 55 LEU D C 1
ATOM 12545 O O . LEU D 1 55 ? -32.544 -37.105 -8.141 1.00 31.38 55 LEU D O 1
ATOM 12550 N N . GLY D 1 56 ? -33.456 -35.800 -6.541 1.00 27.67 56 GLY D N 1
ATOM 12551 C CA . GLY D 1 56 ? -32.919 -36.578 -5.440 1.00 25.53 56 GLY D CA 1
ATOM 12552 C C . GLY D 1 56 ? -33.238 -35.898 -4.122 1.00 25.29 56 GLY D C 1
ATOM 12553 O O . GLY D 1 56 ? -34.079 -35.000 -4.071 1.00 21.57 56 GLY D O 1
ATOM 12554 N N . VAL D 1 57 ? -32.569 -36.318 -3.053 1.00 26.38 57 VAL D N 1
ATOM 12555 C CA . VAL D 1 57 ? -32.809 -35.738 -1.738 1.00 28.40 57 VAL D CA 1
ATOM 12556 C C . VAL D 1 57 ? -31.517 -35.419 -0.998 1.00 28.53 57 VAL D C 1
ATOM 12557 O O . VAL D 1 57 ? -30.466 -35.983 -1.293 1.00 26.99 57 VAL D O 1
ATOM 12561 N N . ALA D 1 58 ? -31.616 -34.511 -0.031 1.00 27.07 58 ALA D N 1
ATOM 12562 C CA . ALA D 1 58 ? -30.477 -34.097 0.782 1.00 27.61 58 ALA D CA 1
ATOM 12563 C C . ALA D 1 58 ? -30.877 -34.151 2.257 1.00 25.39 58 ALA D C 1
ATOM 12564 O O . ALA D 1 58 ? -32.032 -33.888 2.602 1.00 20.79 58 ALA D O 1
ATOM 12566 N N . ALA D 1 59 ? -29.923 -34.487 3.122 1.00 23.84 59 ALA D N 1
ATOM 12567 C CA . ALA D 1 59 ? -30.192 -34.569 4.556 1.00 26.83 59 ALA D CA 1
ATOM 12568 C C . ALA D 1 59 ? -30.706 -33.230 5.085 1.00 27.94 59 ALA D C 1
ATOM 12569 O O . ALA D 1 59 ? -30.140 -32.176 4.789 1.00 28.31 59 ALA D O 1
ATOM 12571 N N . ARG D 1 60 ? -31.786 -33.276 5.862 1.00 24.57 60 ARG D N 1
ATOM 12572 C CA . ARG D 1 60 ? -32.377 -32.067 6.418 1.00 25.96 60 ARG D CA 1
ATOM 12573 C C . ARG D 1 60 ? -31.731 -31.737 7.760 1.00 28.87 60 ARG D C 1
ATOM 12574 O O . ARG D 1 60 ? -32.168 -32.213 8.807 1.00 25.88 60 ARG D O 1
ATOM 12582 N N . GLY D 1 61 ? -30.686 -30.913 7.709 1.00 28.78 61 GLY D N 1
ATOM 12583 C CA . GLY D 1 61 ? -29.963 -30.534 8.911 1.00 28.26 61 GLY D CA 1
ATOM 12584 C C . GLY D 1 61 ? -30.628 -29.493 9.788 1.00 25.30 61 GLY D C 1
ATOM 12585 O O . GLY D 1 61 ? -31.293 -28.582 9.301 1.00 23.55 61 GLY D O 1
ATOM 12586 N N . GLY D 1 62 ? -30.437 -29.643 11.096 1.00 28.72 62 GLY D N 1
ATOM 12587 C CA . GLY D 1 62 ? -31.003 -28.720 12.062 1.00 24.53 62 GLY D CA 1
ATOM 12588 C C . GLY D 1 62 ? -29.950 -28.313 13.075 1.00 25.26 62 GLY D C 1
ATOM 12589 O O . GLY D 1 62 ? -28.757 -28.430 12.808 1.00 25.06 62 GLY D O 1
ATOM 12590 N N . GLU D 1 63 ? -30.392 -27.850 14.240 1.00 30.37 63 GLU D N 1
ATOM 12591 C CA . GLU D 1 63 ? -29.496 -27.403 15.307 1.00 29.22 63 GLU D CA 1
ATOM 12592 C C . GLU D 1 63 ? -28.427 -28.397 15.729 1.00 28.40 63 GLU D C 1
ATOM 12593 O O . GLU D 1 63 ? -27.283 -28.016 15.965 1.00 30.29 63 GLU D O 1
ATOM 12599 N N . ARG D 1 64 ? -28.803 -29.665 15.855 1.00 25.86 64 ARG D N 1
ATOM 12600 C CA . ARG D 1 64 ? -27.857 -30.690 16.273 1.00 25.50 64 ARG D CA 1
ATOM 12601 C C . ARG D 1 64 ? -26.732 -30.892 15.264 1.00 25.40 64 ARG D C 1
ATOM 12602 O O . ARG D 1 64 ? -25.575 -31.073 15.647 1.00 24.14 64 ARG D O 1
ATOM 12610 N N . GLU D 1 65 ? -27.068 -30.869 13.978 1.00 20.45 65 GLU D N 1
ATOM 12611 C CA . GLU D 1 65 ? -26.055 -31.042 12.943 1.00 25.05 65 GLU D CA 1
ATOM 12612 C C . GLU D 1 65 ? -25.130 -29.819 12.902 1.00 18.65 65 GLU D C 1
ATOM 12613 O O . GLU D 1 65 ? -23.906 -29.949 12.785 1.00 19.84 65 GLU D O 1
ATOM 12619 N N . VAL D 1 66 ? -25.720 -28.631 13.005 1.00 20.88 66 VAL D N 1
ATOM 12620 C CA . VAL D 1 66 ? -24.943 -27.396 12.982 1.00 18.60 66 VAL D CA 1
ATOM 12621 C C . VAL D 1 66 ? -24.037 -27.344 14.209 1.00 21.13 66 VAL D C 1
ATOM 12622 O O . VAL D 1 66 ? -22.873 -26.957 14.116 1.00 20.44 66 VAL D O 1
ATOM 12626 N N . ASP D 1 67 ? -24.560 -27.762 15.357 1.00 23.70 67 ASP D N 1
ATOM 12627 C CA . ASP D 1 67 ? -23.758 -27.758 16.573 1.00 26.65 67 ASP D CA 1
ATOM 12628 C C . ASP D 1 67 ? -22.513 -28.625 16.376 1.00 26.18 67 ASP D C 1
ATOM 12629 O O . ASP D 1 67 ? -21.397 -28.213 16.700 1.00 24.78 67 ASP D O 1
ATOM 12634 N N . ARG D 1 68 ? -22.703 -29.826 15.838 1.00 23.47 68 ARG D N 1
ATOM 12635 C CA . ARG D 1 68 ? -21.581 -30.728 15.605 1.00 21.66 68 ARG D CA 1
ATOM 12636 C C . ARG D 1 68 ? -20.592 -30.147 14.593 1.00 17.56 68 ARG D C 1
ATOM 12637 O O . ARG D 1 68 ? -19.383 -30.308 14.739 1.00 24.56 68 ARG D O 1
ATOM 12645 N N . ALA D 1 69 ? -21.107 -29.477 13.566 1.00 19.11 69 ALA D N 1
ATOM 12646 C CA . ALA D 1 69 ? -20.252 -28.878 12.546 1.00 18.22 69 ALA D CA 1
ATOM 12647 C C . ALA D 1 69 ? -19.478 -27.690 13.119 1.00 17.80 69 ALA D C 1
ATOM 12648 O O . ALA D 1 69 ? -18.293 -27.516 12.837 1.00 19.23 69 ALA D O 1
ATOM 12650 N N . ALA D 1 70 ? -20.147 -26.883 13.933 1.00 18.69 70 ALA D N 1
ATOM 12651 C CA . ALA D 1 70 ? -19.508 -25.720 14.538 1.00 20.55 70 ALA D CA 1
ATOM 12652 C C . ALA D 1 70 ? -18.395 -26.146 15.498 1.00 23.73 70 ALA D C 1
ATOM 12653 O O . ALA D 1 70 ? -17.324 -25.531 15.538 1.00 22.44 70 ALA D O 1
ATOM 12655 N N . LYS D 1 71 ? -18.649 -27.200 16.269 1.00 22.90 71 LYS D N 1
ATOM 12656 C CA . LYS D 1 71 ? -17.658 -27.698 17.214 1.00 24.48 71 LYS D CA 1
ATOM 12657 C C . LYS D 1 71 ? -16.459 -28.260 16.466 1.00 25.43 71 LYS D C 1
ATOM 12658 O O . LYS D 1 71 ? -15.318 -28.108 16.898 1.00 25.19 71 LYS D O 1
ATOM 12664 N N . ALA D 1 72 ? -16.723 -28.910 15.339 1.00 23.00 72 ALA D N 1
ATOM 12665 C CA . ALA D 1 72 ? -15.655 -29.482 14.535 1.00 22.82 72 ALA D CA 1
ATOM 12666 C C . ALA D 1 72 ? -14.801 -28.350 13.962 1.00 21.97 72 ALA D C 1
ATOM 12667 O O . ALA D 1 72 ? -13.570 -28.414 13.985 1.00 25.70 72 ALA D O 1
ATOM 12669 N N . ALA D 1 73 ? -15.456 -27.313 13.447 1.00 24.45 73 ALA D N 1
ATOM 12670 C CA . ALA D 1 73 ? -14.739 -26.179 12.866 1.00 20.55 73 ALA D CA 1
ATOM 12671 C C . ALA D 1 73 ? -13.922 -25.484 13.944 1.00 17.98 73 ALA D C 1
ATOM 12672 O O . ALA D 1 73 ? -12.777 -25.103 13.722 1.00 19.71 73 ALA D O 1
ATOM 12674 N N . HIS D 1 74 ? -14.522 -25.327 15.115 1.00 22.89 74 HIS D N 1
ATOM 12675 C CA . HIS D 1 74 ? -13.851 -24.682 16.233 1.00 29.47 74 HIS D CA 1
ATOM 12676 C C . HIS D 1 74 ? -12.619 -25.478 16.661 1.00 27.46 74 HIS D C 1
ATOM 12677 O O . HIS D 1 74 ? -11.515 -24.942 16.746 1.00 26.73 74 HIS D O 1
ATOM 12684 N N . GLU D 1 75 ? -12.820 -26.761 16.931 1.00 28.45 75 GLU D N 1
ATOM 12685 C CA . GLU D 1 75 ? -11.736 -27.642 17.351 1.00 32.07 75 GLU D CA 1
ATOM 12686 C C . GLU D 1 75 ? -10.575 -27.687 16.353 1.00 30.72 75 GLU D C 1
ATOM 12687 O O . GLU D 1 75 ? -9.408 -27.724 16.750 1.00 31.63 75 GLU D O 1
ATOM 12693 N N . ALA D 1 76 ? -10.894 -27.681 15.063 1.00 26.17 76 ALA D N 1
ATOM 12694 C CA . ALA D 1 76 ? -9.866 -27.735 14.029 1.00 24.25 76 ALA D CA 1
ATOM 12695 C C . ALA D 1 76 ? -9.154 -26.394 13.804 1.00 21.38 76 ALA D C 1
ATOM 12696 O O . ALA D 1 76 ? -8.023 -26.365 13.308 1.00 18.24 76 ALA D O 1
ATOM 12698 N N . PHE D 1 77 ? -9.809 -25.293 14.172 1.00 18.82 77 PHE D N 1
ATOM 12699 C CA . PHE D 1 77 ? -9.235 -23.957 13.984 1.00 23.47 77 PHE D CA 1
ATOM 12700 C C . PHE D 1 77 ? -7.857 -23.809 14.622 1.00 24.02 77 PHE D C 1
ATOM 12701 O O . PHE D 1 77 ? -6.952 -23.225 14.028 1.00 25.79 77 PHE D O 1
ATOM 12709 N N . GLN D 1 78 ? -7.706 -24.347 15.828 1.00 28.09 78 GLN D N 1
ATOM 12710 C CA . GLN D 1 78 ? -6.449 -24.271 16.566 1.00 29.95 78 GLN D CA 1
ATOM 12711 C C . GLN D 1 78 ? -5.252 -24.684 15.715 1.00 32.30 78 GLN D C 1
ATOM 12712 O O . GLN D 1 78 ? -4.289 -23.931 15.583 1.00 36.18 78 GLN D O 1
ATOM 12718 N N . ARG D 1 79 ? -5.318 -25.876 15.129 1.00 27.84 79 ARG D N 1
ATOM 12719 C CA . ARG D 1 79 ? -4.226 -26.381 14.307 1.00 28.27 79 ARG D CA 1
ATOM 12720 C C . ARG D 1 79 ? -4.199 -25.822 12.884 1.00 27.54 79 ARG D C 1
ATOM 12721 O O . ARG D 1 79 ? -3.129 -25.555 12.343 1.00 27.07 79 ARG D O 1
ATOM 12729 N N . TRP D 1 80 ? -5.369 -25.653 12.275 1.00 24.43 80 TRP D N 1
ATOM 12730 C CA . TRP D 1 80 ? -5.433 -25.148 10.904 1.00 23.65 80 TRP D CA 1
ATOM 12731 C C . TRP D 1 80 ? -4.895 -23.724 10.744 1.00 22.97 80 TRP D C 1
ATOM 12732 O O . TRP D 1 80 ? -4.205 -23.425 9.772 1.00 22.54 80 TRP D O 1
ATOM 12743 N N . SER D 1 81 ? -5.210 -22.850 11.693 1.00 20.56 81 SER D N 1
ATOM 12744 C CA . SER D 1 81 ? -4.739 -21.473 11.635 1.00 25.78 81 SER D CA 1
ATOM 12745 C C . SER D 1 81 ? -3.240 -21.393 11.925 1.00 28.37 81 SER D C 1
ATOM 12746 O O . SER D 1 81 ? -2.637 -20.334 11.781 1.00 32.03 81 SER D O 1
ATOM 12749 N N . ARG D 1 82 ? -2.643 -22.512 12.333 1.00 27.45 82 ARG D N 1
ATOM 12750 C CA . ARG D 1 82 ? -1.213 -22.538 12.628 1.00 23.92 82 ARG D CA 1
ATOM 12751 C C . ARG D 1 82 ? -0.406 -23.292 11.582 1.00 23.73 82 ARG D C 1
ATOM 12752 O O . ARG D 1 82 ? 0.819 -23.345 11.658 1.00 23.44 82 ARG D O 1
ATOM 12760 N N . THR D 1 83 ? -1.087 -23.889 10.611 1.00 24.56 83 THR D N 1
ATOM 12761 C CA . THR D 1 83 ? -0.387 -24.612 9.557 1.00 25.27 83 THR D CA 1
ATOM 12762 C C . THR D 1 83 ? 0.409 -23.574 8.777 1.00 28.45 83 THR D C 1
ATOM 12763 O O . THR D 1 83 ? 0.052 -22.390 8.764 1.00 34.89 83 THR D O 1
ATOM 12767 N N . LYS D 1 84 ? 1.491 -24.003 8.139 1.00 21.84 84 LYS D N 1
ATOM 12768 C CA . LYS D 1 84 ? 2.304 -23.085 7.360 1.00 22.60 84 LYS D CA 1
ATOM 12769 C C . LYS D 1 84 ? 1.530 -22.643 6.124 1.00 21.07 84 LYS D C 1
ATOM 12770 O O . LYS D 1 84 ? 0.863 -23.449 5.481 1.00 20.86 84 LYS D O 1
ATOM 12776 N N . ALA D 1 85 ? 1.615 -21.356 5.806 1.00 18.34 85 ALA D N 1
ATOM 12777 C CA . ALA D 1 85 ? 0.910 -20.796 4.656 1.00 22.21 85 ALA D CA 1
ATOM 12778 C C . ALA D 1 85 ? 1.217 -21.565 3.376 1.00 25.34 85 ALA D C 1
ATOM 12779 O O . ALA D 1 85 ? 0.338 -21.750 2.535 1.00 24.16 85 ALA D O 1
ATOM 12781 N N . LYS D 1 86 ? 2.464 -22.010 3.231 1.00 25.11 86 LYS D N 1
ATOM 12782 C CA . LYS D 1 86 ? 2.868 -22.768 2.051 1.00 26.70 86 LYS D CA 1
ATOM 12783 C C . LYS D 1 86 ? 2.104 -24.085 1.953 1.00 25.56 86 LYS D C 1
ATOM 12784 O O . LYS D 1 86 ? 1.803 -24.561 0.853 1.00 20.19 86 LYS D O 1
ATOM 12790 N N . GLU D 1 87 ? 1.793 -24.670 3.105 1.00 19.62 87 GLU D N 1
ATOM 12791 C CA . GLU D 1 87 ? 1.059 -25.926 3.133 1.00 22.06 87 GLU D CA 1
ATOM 12792 C C . GLU D 1 87 ? -0.419 -25.699 2.804 1.00 22.28 87 GLU D C 1
ATOM 12793 O O . GLU D 1 87 ? -1.042 -26.539 2.156 1.00 20.03 87 GLU D O 1
ATOM 12799 N N . ARG D 1 88 ? -0.985 -24.573 3.240 1.00 19.52 88 ARG D N 1
ATOM 12800 C CA . ARG D 1 88 ? -2.389 -24.295 2.930 1.00 18.40 88 ARG D CA 1
ATOM 12801 C C . ARG D 1 88 ? -2.500 -24.015 1.433 1.00 21.49 88 ARG D C 1
ATOM 12802 O O . ARG D 1 88 ? -3.485 -24.389 0.791 1.00 22.44 88 ARG D O 1
ATOM 12810 N N . LYS D 1 89 ? -1.483 -23.354 0.886 1.00 19.52 89 LYS D N 1
ATOM 12811 C CA . LYS D 1 89 ? -1.446 -23.050 -0.538 1.00 20.19 89 LYS D CA 1
ATOM 12812 C C . LYS D 1 89 ? -1.472 -24.360 -1.325 1.00 23.04 89 LYS D C 1
ATOM 12813 O O . LYS D 1 89 ? -2.169 -24.478 -2.336 1.00 20.10 89 LYS D O 1
ATOM 12819 N N . ARG D 1 90 ? -0.709 -25.344 -0.853 1.00 21.73 90 ARG D N 1
ATOM 12820 C CA . ARG D 1 90 ? -0.655 -26.643 -1.519 1.00 24.33 90 ARG D CA 1
ATOM 12821 C C . ARG D 1 90 ? -2.047 -27.264 -1.540 1.00 22.35 90 ARG D C 1
ATOM 12822 O O . ARG D 1 90 ? -2.464 -27.849 -2.539 1.00 26.50 90 ARG D O 1
ATOM 12830 N N . TYR D 1 91 ? -2.765 -27.138 -0.431 1.00 21.01 91 TYR D N 1
ATOM 12831 C CA . TYR D 1 91 ? -4.114 -27.682 -0.349 1.00 22.53 91 TYR D CA 1
ATOM 12832 C C . TYR D 1 91 ? -5.058 -27.019 -1.350 1.00 21.37 91 TYR D C 1
ATOM 12833 O O . TYR D 1 91 ? -5.793 -27.703 -2.052 1.00 22.49 91 TYR D O 1
ATOM 12842 N N . LEU D 1 92 ? -5.047 -25.689 -1.410 1.00 21.88 92 LEU D N 1
ATOM 12843 C CA . LEU D 1 92 ? -5.927 -24.977 -2.333 1.00 21.99 92 LEU D CA 1
ATOM 12844 C C . LEU D 1 92 ? -5.628 -25.307 -3.791 1.00 22.27 92 LEU D C 1
ATOM 12845 O O . LEU D 1 92 ? -6.541 -25.372 -4.617 1.00 22.27 92 LEU D O 1
ATOM 12850 N N . LEU D 1 93 ? -4.350 -25.511 -4.106 1.00 21.52 93 LEU D N 1
ATOM 12851 C CA . LEU D 1 93 ? -3.954 -25.856 -5.464 1.00 24.12 93 LEU D CA 1
ATOM 12852 C C . LEU D 1 93 ? -4.412 -27.283 -5.760 1.00 24.99 93 LEU D C 1
ATOM 12853 O O . LEU D 1 93 ? -4.791 -27.597 -6.890 1.00 24.48 93 LEU D O 1
ATOM 12858 N N . ARG D 1 94 ? -4.388 -28.137 -4.738 1.00 17.78 94 ARG D N 1
ATOM 12859 C CA . ARG D 1 94 ? -4.828 -29.524 -4.887 1.00 22.28 94 ARG D CA 1
ATOM 12860 C C . ARG D 1 94 ? -6.334 -29.537 -5.146 1.00 23.91 94 ARG D C 1
ATOM 12861 O O . ARG D 1 94 ? -6.827 -30.277 -5.998 1.00 23.54 94 ARG D O 1
ATOM 12869 N N . ILE D 1 95 ? -7.058 -28.711 -4.399 1.00 19.08 95 ILE D N 1
ATOM 12870 C CA . ILE D 1 95 ? -8.498 -28.599 -4.562 1.00 17.59 95 ILE D CA 1
ATOM 12871 C C . ILE D 1 95 ? -8.815 -28.086 -5.970 1.00 21.92 95 ILE D C 1
ATOM 12872 O O . ILE D 1 95 ? -9.709 -28.600 -6.637 1.00 21.42 95 ILE D O 1
ATOM 12877 N N . ALA D 1 96 ? -8.084 -27.064 -6.411 1.00 21.97 96 ALA D N 1
ATOM 12878 C CA . ALA D 1 96 ? -8.295 -26.494 -7.736 1.00 19.65 96 ALA D CA 1
ATOM 12879 C C . ALA D 1 96 ? -8.094 -27.585 -8.770 1.00 23.44 96 ALA D C 1
ATOM 12880 O O . ALA D 1 96 ? -8.912 -27.760 -9.674 1.00 23.26 96 ALA D O 1
ATOM 12882 N N . GLU D 1 97 ? -6.996 -28.317 -8.623 1.00 24.03 97 GLU D N 1
ATOM 12883 C CA . GLU D 1 97 ? -6.661 -29.406 -9.530 1.00 26.40 97 GLU D CA 1
ATOM 12884 C C . GLU D 1 97 ? -7.765 -30.463 -9.567 1.00 27.22 97 GLU D C 1
ATOM 12885 O O . GLU D 1 97 ? -8.168 -30.903 -10.645 1.00 28.61 97 GLU D O 1
ATOM 12891 N N . LEU D 1 98 ? -8.258 -30.860 -8.395 1.00 25.31 98 LEU D N 1
ATOM 12892 C CA . LEU D 1 98 ? -9.313 -31.870 -8.314 1.00 25.52 98 LEU D CA 1
ATOM 12893 C C . LEU D 1 98 ? -10.676 -31.372 -8.791 1.00 28.53 98 LEU D C 1
ATOM 12894 O O . LEU D 1 98 ? -11.540 -32.171 -9.153 1.00 28.32 98 LEU D O 1
ATOM 12899 N N . ILE D 1 99 ? -10.883 -30.059 -8.781 1.00 25.75 99 ILE D N 1
ATOM 12900 C CA . ILE D 1 99 ? -12.149 -29.521 -9.258 1.00 24.29 99 ILE D CA 1
ATOM 12901 C C . ILE D 1 99 ? -12.147 -29.656 -10.779 1.00 24.62 99 ILE D C 1
ATOM 12902 O O . ILE D 1 99 ? -13.163 -29.995 -11.383 1.00 23.51 99 ILE D O 1
ATOM 12907 N N . GLU D 1 100 ? -10.996 -29.403 -11.393 1.00 19.82 100 GLU D N 1
ATOM 12908 C CA . GLU D 1 100 ? -10.867 -29.521 -12.840 1.00 27.22 100 GLU D CA 1
ATOM 12909 C C . GLU D 1 100 ? -11.018 -30.992 -13.228 1.00 27.25 100 GLU D C 1
ATOM 12910 O O . GLU D 1 100 ? -11.625 -31.315 -14.247 1.00 27.18 100 GLU D O 1
ATOM 12916 N N . LYS D 1 101 ? -10.481 -31.880 -12.395 1.00 25.92 101 LYS D N 1
ATOM 12917 C CA . LYS D 1 101 ? -10.553 -33.316 -12.647 1.00 27.92 101 LYS D CA 1
ATOM 12918 C C . LYS D 1 101 ? -11.993 -33.818 -12.665 1.00 30.38 101 LYS D C 1
ATOM 12919 O O . LYS D 1 101 ? -12.344 -34.697 -13.456 1.00 28.67 101 LYS D O 1
ATOM 12925 N N . HIS D 1 102 ? -12.820 -33.265 -11.783 1.00 25.51 102 HIS D N 1
ATOM 12926 C CA . HIS D 1 102 ? -14.226 -33.650 -11.695 1.00 23.21 102 HIS D CA 1
ATOM 12927 C C . HIS D 1 102 ? -15.119 -32.584 -12.342 1.00 19.85 102 HIS D C 1
ATOM 12928 O O . HIS D 1 102 ? -16.315 -32.531 -12.073 1.00 19.72 102 HIS D O 1
ATOM 12935 N N . ALA D 1 103 ? -14.543 -31.751 -13.205 1.00 21.85 103 ALA D N 1
ATOM 12936 C CA . ALA D 1 103 ? -15.296 -30.667 -13.845 1.00 24.79 103 ALA D CA 1
ATOM 12937 C C . ALA D 1 103 ? -16.582 -31.089 -14.559 1.00 25.20 103 ALA D C 1
ATOM 12938 O O . ALA D 1 103 ? -17.629 -30.472 -14.372 1.00 20.78 103 ALA D O 1
ATOM 12940 N N . ASP D 1 104 ? -16.514 -32.133 -15.378 1.00 25.20 104 ASP D N 1
ATOM 12941 C CA . ASP D 1 104 ? -17.706 -32.583 -16.096 1.00 25.73 104 ASP D CA 1
ATOM 12942 C C . ASP D 1 104 ? -18.846 -32.953 -15.145 1.00 25.48 104 ASP D C 1
ATOM 12943 O O . ASP D 1 104 ? -19.987 -32.519 -15.333 1.00 24.88 104 ASP D O 1
ATOM 12948 N N . GLU D 1 105 ? -18.537 -33.740 -14.120 1.00 20.77 105 GLU D N 1
ATOM 12949 C CA . GLU D 1 105 ? -19.551 -34.144 -13.163 1.00 22.56 105 GLU D CA 1
ATOM 12950 C C . GLU D 1 105 ? -20.158 -32.943 -12.429 1.00 23.93 105 GLU D C 1
ATOM 12951 O O . GLU D 1 105 ? -21.370 -32.880 -12.224 1.00 25.34 105 GLU D O 1
ATOM 12957 N N . LEU D 1 106 ? -19.319 -31.996 -12.022 1.00 25.69 106 LEU D N 1
ATOM 12958 C CA . LEU D 1 106 ? -19.811 -30.808 -11.329 1.00 21.90 106 LEU D CA 1
ATOM 12959 C C . LEU D 1 106 ? -20.715 -29.981 -12.251 1.00 18.87 106 LEU D C 1
ATOM 12960 O O . LEU D 1 106 ? -21.759 -29.478 -11.836 1.00 18.96 106 LEU D O 1
ATOM 12965 N N . ALA D 1 107 ? -20.307 -29.835 -13.504 1.00 21.47 107 ALA D N 1
ATOM 12966 C CA . ALA D 1 107 ? -21.087 -29.063 -14.464 1.00 20.69 107 ALA D CA 1
ATOM 12967 C C . ALA D 1 107 ? -22.493 -29.646 -14.618 1.00 21.27 107 ALA D C 1
ATOM 12968 O O . ALA D 1 107 ? -23.490 -28.932 -14.476 1.00 19.13 107 ALA D O 1
ATOM 12970 N N . VAL D 1 108 ? -22.564 -30.947 -14.898 1.00 19.83 108 VAL D N 1
ATOM 12971 C CA . VAL D 1 108 ? -23.843 -31.626 -15.079 1.00 17.28 108 VAL D CA 1
ATOM 12972 C C . VAL D 1 108 ? -24.697 -31.554 -13.821 1.00 18.25 108 VAL D C 1
ATOM 12973 O O . VAL D 1 108 ? -25.866 -31.171 -13.868 1.00 19.95 108 VAL D O 1
ATOM 12977 N N . MET D 1 109 ? -24.104 -31.923 -12.695 1.00 18.07 109 MET D N 1
ATOM 12978 C CA . MET D 1 109 ? -24.813 -31.915 -11.425 1.00 21.93 109 MET D CA 1
ATOM 12979 C C . MET D 1 109 ? -25.509 -30.576 -11.156 1.00 18.91 109 MET D C 1
ATOM 12980 O O . MET D 1 109 ? -26.710 -30.536 -10.906 1.00 23.08 109 MET D O 1
ATOM 12985 N N . GLU D 1 110 ? -24.758 -29.481 -11.215 1.00 21.15 110 GLU D N 1
ATOM 12986 C CA . GLU D 1 110 ? -25.328 -28.160 -10.973 1.00 21.51 110 GLU D CA 1
ATOM 12987 C C . GLU D 1 110 ? -26.305 -27.745 -12.075 1.00 19.49 110 GLU D C 1
ATOM 12988 O O . GLU D 1 110 ? -27.287 -27.045 -11.816 1.00 17.45 110 GLU D O 1
ATOM 12994 N N . CYS D 1 111 ? -26.032 -28.175 -13.301 1.00 21.40 111 CYS D N 1
ATOM 12995 C CA . CYS D 1 111 ? -26.913 -27.867 -14.426 1.00 20.85 111 CYS D CA 1
ATOM 12996 C C . CYS D 1 111 ? -28.293 -28.467 -14.152 1.00 19.03 111 CYS D C 1
ATOM 12997 O O . CYS D 1 111 ? -29.318 -27.784 -14.235 1.00 17.42 111 CYS D O 1
ATOM 13000 N N . LEU D 1 112 ? -28.302 -29.754 -13.822 1.00 19.53 112 LEU D N 1
ATOM 13001 C CA . LEU D 1 112 ? -29.540 -30.467 -13.546 1.00 20.19 112 LEU D CA 1
ATOM 13002 C C . LEU D 1 112 ? -30.298 -29.872 -12.369 1.00 21.71 112 LEU D C 1
ATOM 13003 O O . LEU D 1 112 ? -31.512 -29.716 -12.414 1.00 25.60 112 LEU D O 1
ATOM 13008 N N . ASP D 1 113 ? -29.558 -29.534 -11.321 1.00 21.27 113 ASP D N 1
ATOM 13009 C CA . ASP D 1 113 ? -30.116 -29.006 -10.081 1.00 20.10 113 ASP D CA 1
ATOM 13010 C C . ASP D 1 113 ? -30.566 -27.542 -10.115 1.00 19.30 113 ASP D C 1
ATOM 13011 O O . ASP D 1 113 ? -31.608 -27.199 -9.549 1.00 20.99 113 ASP D O 1
ATOM 13016 N N . ALA D 1 114 ? -29.800 -26.679 -10.778 1.00 20.21 114 ALA D N 1
ATOM 13017 C CA . ALA D 1 114 ? -30.142 -25.260 -10.801 1.00 20.91 114 ALA D CA 1
ATOM 13018 C C . ALA D 1 114 ? -30.672 -24.696 -12.113 1.00 23.03 114 ALA D C 1
ATOM 13019 O O . ALA D 1 114 ? -31.018 -23.512 -12.178 1.00 19.65 114 ALA D O 1
ATOM 13021 N N . GLY D 1 115 ? -30.713 -25.526 -13.155 1.00 21.73 115 GLY D N 1
ATOM 13022 C CA . GLY D 1 115 ? -31.265 -25.099 -14.436 1.00 20.09 115 GLY D CA 1
ATOM 13023 C C . GLY D 1 115 ? -30.533 -24.198 -15.424 1.00 20.87 115 GLY D C 1
ATOM 13024 O O . GLY D 1 115 ? -31.140 -23.762 -16.406 1.00 21.19 115 GLY D O 1
ATOM 13025 N N . GLN D 1 116 ? -29.255 -23.908 -15.207 1.00 20.47 116 GLN D N 1
ATOM 13026 C CA . GLN D 1 116 ? -28.536 -23.049 -16.149 1.00 20.10 116 GLN D CA 1
ATOM 13027 C C . GLN D 1 116 ? -28.046 -23.888 -17.329 1.00 18.38 116 GLN D C 1
ATOM 13028 O O . GLN D 1 116 ? -27.877 -25.101 -17.207 1.00 19.06 116 GLN D O 1
ATOM 13034 N N . VAL D 1 117 ? -27.826 -23.246 -18.471 1.00 20.03 117 VAL D N 1
ATOM 13035 C CA . VAL D 1 117 ? -27.343 -23.947 -19.662 1.00 19.32 117 VAL D CA 1
ATOM 13036 C C . VAL D 1 117 ? -26.008 -24.618 -19.327 1.00 23.78 117 VAL D C 1
ATOM 13037 O O . VAL D 1 117 ? -25.112 -23.984 -18.767 1.00 20.68 117 VAL D O 1
ATOM 13041 N N . LEU D 1 118 ? -25.876 -25.892 -19.688 1.00 21.12 118 LEU D N 1
ATOM 13042 C CA . LEU D 1 118 ? -24.675 -26.668 -19.385 1.00 20.83 118 LEU D CA 1
ATOM 13043 C C . LEU D 1 118 ? -23.320 -26.017 -19.668 1.00 21.50 118 LEU D C 1
ATOM 13044 O O . LEU D 1 118 ? -22.420 -26.077 -18.826 1.00 20.41 118 LEU D O 1
ATOM 13049 N N . ARG D 1 119 ? -23.162 -25.408 -20.838 1.00 16.93 119 ARG D N 1
ATOM 13050 C CA . ARG D 1 119 ? -21.890 -24.774 -21.173 1.00 22.84 119 ARG D CA 1
ATOM 13051 C C . ARG D 1 119 ? -21.571 -23.618 -20.223 1.00 21.82 119 ARG D C 1
ATOM 13052 O O . ARG D 1 119 ? -20.407 -23.349 -19.933 1.00 23.64 119 ARG D O 1
ATOM 13060 N N . ILE D 1 120 ? -22.602 -22.934 -19.739 1.00 23.13 120 ILE D N 1
ATOM 13061 C CA . ILE D 1 120 ? -22.394 -21.825 -18.816 1.00 24.00 120 ILE D CA 1
ATOM 13062 C C . ILE D 1 120 ? -21.967 -22.368 -17.455 1.00 22.26 120 ILE D C 1
ATOM 13063 O O . ILE D 1 120 ? -21.109 -21.792 -16.785 1.00 23.78 120 ILE D O 1
ATOM 13068 N N . VAL D 1 121 ? -22.568 -23.480 -17.045 1.00 18.23 121 VAL D N 1
ATOM 13069 C CA . VAL D 1 121 ? -22.210 -24.084 -15.770 1.00 23.77 121 VAL D CA 1
ATOM 13070 C C . VAL D 1 121 ? -20.778 -24.610 -15.871 1.00 26.00 121 VAL D C 1
ATOM 13071 O O . VAL D 1 121 ? -19.988 -24.487 -14.931 1.00 24.77 121 VAL D O 1
ATOM 13075 N N . ARG D 1 122 ? -20.436 -25.187 -17.019 1.00 25.53 122 ARG D N 1
ATOM 13076 C CA . ARG D 1 122 ? -19.092 -25.712 -17.206 1.00 23.26 122 ARG D CA 1
ATOM 13077 C C . ARG D 1 122 ? -18.071 -24.580 -17.084 1.00 27.12 122 ARG D C 1
ATOM 13078 O O . ARG D 1 122 ? -17.022 -24.753 -16.468 1.00 28.69 122 ARG D O 1
ATOM 13086 N N . ALA D 1 123 ? -18.376 -23.424 -17.668 1.00 24.95 123 ALA D N 1
ATOM 13087 C CA . ALA D 1 123 ? -17.466 -22.281 -17.590 1.00 24.03 123 ALA D CA 1
ATOM 13088 C C . ALA D 1 123 ? -17.354 -21.831 -16.138 1.00 27.88 123 ALA D C 1
ATOM 13089 O O . ALA D 1 123 ? -16.283 -21.424 -15.684 1.00 28.44 123 ALA D O 1
ATOM 13091 N N . GLN D 1 124 ? -18.467 -21.912 -15.415 1.00 21.72 124 GLN D N 1
ATOM 13092 C CA . GLN D 1 124 ? -18.495 -21.532 -14.012 1.00 23.70 124 GLN D CA 1
ATOM 13093 C C . GLN D 1 124 ? -17.615 -22.451 -13.175 1.00 22.81 124 GLN D C 1
ATOM 13094 O O . GLN D 1 124 ? -17.034 -22.014 -12.188 1.00 23.49 124 GLN D O 1
ATOM 13100 N N . VAL D 1 125 ? -17.519 -23.721 -13.563 1.00 18.51 125 VAL D N 1
ATOM 13101 C CA . VAL D 1 125 ? -16.692 -24.660 -12.813 1.00 21.02 125 VAL D CA 1
ATOM 13102 C C . VAL D 1 125 ? -15.239 -24.237 -12.932 1.00 21.94 125 VAL D C 1
ATOM 13103 O O . VAL D 1 125 ? -14.474 -24.340 -11.973 1.00 23.28 125 VAL D O 1
ATOM 13107 N N . ALA D 1 126 ? -14.868 -23.749 -14.112 1.00 16.85 126 ALA D N 1
ATOM 13108 C CA . ALA D 1 126 ? -13.508 -23.283 -14.341 1.00 21.40 126 ALA D CA 1
ATOM 13109 C C . ALA D 1 126 ? -13.241 -22.066 -13.451 1.00 22.69 126 ALA D C 1
ATOM 13110 O O . ALA D 1 126 ? -12.129 -21.878 -12.964 1.00 24.58 126 ALA D O 1
ATOM 13112 N N . ARG D 1 127 ? -14.266 -21.244 -13.238 1.00 22.52 127 ARG D N 1
ATOM 13113 C CA . ARG D 1 127 ? -14.127 -20.064 -12.385 1.00 22.57 127 ARG D CA 1
ATOM 13114 C C . ARG D 1 127 ? -13.995 -20.478 -10.917 1.00 23.02 127 ARG D C 1
ATOM 13115 O O . ARG D 1 127 ? -13.336 -19.798 -10.129 1.00 19.20 127 ARG D O 1
ATOM 13123 N N . ALA D 1 128 ? -14.631 -21.589 -10.554 1.00 20.61 128 ALA D N 1
ATOM 13124 C CA . ALA D 1 128 ? -14.563 -22.100 -9.186 1.00 22.49 128 ALA D CA 1
ATOM 13125 C C . ALA D 1 128 ? -13.150 -22.613 -8.922 1.00 25.07 128 ALA D C 1
ATOM 13126 O O . ALA D 1 128 ? -12.580 -22.383 -7.853 1.00 26.06 128 ALA D O 1
ATOM 13128 N N . ALA D 1 129 ? -12.589 -23.318 -9.898 1.00 21.05 129 ALA D N 1
ATOM 13129 C CA . ALA D 1 129 ? -11.240 -23.831 -9.749 1.00 20.30 129 ALA D CA 1
ATOM 13130 C C . ALA D 1 129 ? -10.316 -22.629 -9.609 1.00 21.79 129 ALA D C 1
ATOM 13131 O O . ALA D 1 129 ? -9.406 -22.628 -8.779 1.00 17.57 129 ALA D O 1
ATOM 13133 N N . GLU D 1 130 ? -10.567 -21.602 -10.416 1.00 14.44 130 GLU D N 1
ATOM 13134 C CA . GLU D 1 130 ? -9.754 -20.390 -10.376 1.00 16.65 130 GLU D CA 1
ATOM 13135 C C . GLU D 1 130 ? -9.839 -19.687 -9.020 1.00 17.39 130 GLU D C 1
ATOM 13136 O O . GLU D 1 130 ? -8.868 -19.067 -8.575 1.00 20.37 130 GLU D O 1
ATOM 13142 N N . ASN D 1 131 ? -10.990 -19.774 -8.356 1.00 16.21 131 ASN D N 1
ATOM 13143 C CA . ASN D 1 131 ? -11.122 -19.125 -7.059 1.00 19.67 131 ASN D CA 1
ATOM 13144 C C . ASN D 1 131 ? -10.075 -19.680 -6.101 1.00 21.05 131 ASN D C 1
ATOM 13145 O O . ASN D 1 131 ? -9.457 -18.929 -5.348 1.00 17.85 131 ASN D O 1
ATOM 13150 N N . PHE D 1 132 ? -9.864 -20.994 -6.144 1.00 20.67 132 PHE D N 1
ATOM 13151 C CA . PHE D 1 132 ? -8.880 -21.619 -5.272 1.00 20.08 132 PHE D CA 1
ATOM 13152 C C . PHE D 1 132 ? -7.447 -21.354 -5.723 1.00 21.06 132 PHE D C 1
ATOM 13153 O O . PHE D 1 132 ? -6.566 -21.113 -4.895 1.00 20.52 132 PHE D O 1
ATOM 13161 N N . ALA D 1 133 ? -7.210 -21.391 -7.030 1.00 14.29 133 ALA D N 1
ATOM 13162 C CA . ALA D 1 133 ? -5.867 -21.154 -7.547 1.00 18.43 133 ALA D CA 1
ATOM 13163 C C . ALA D 1 133 ? -5.450 -19.699 -7.308 1.00 19.25 133 ALA D C 1
ATOM 13164 O O . ALA D 1 133 ? -4.269 -19.406 -7.110 1.00 18.78 133 ALA D O 1
ATOM 13166 N N . PHE D 1 134 ? -6.430 -18.800 -7.326 1.00 18.53 134 PHE D N 1
ATOM 13167 C CA . PHE D 1 134 ? -6.195 -17.371 -7.110 1.00 19.07 134 PHE D CA 1
ATOM 13168 C C . PHE D 1 134 ? -5.798 -17.110 -5.653 1.00 20.01 134 PHE D C 1
ATOM 13169 O O . PHE D 1 134 ? -4.716 -16.591 -5.376 1.00 17.92 134 PHE D O 1
ATOM 13177 N N . TYR D 1 135 ? -6.665 -17.488 -4.719 1.00 16.71 135 TYR D N 1
ATOM 13178 C CA . TYR D 1 135 ? -6.370 -17.262 -3.308 1.00 20.60 135 TYR D CA 1
ATOM 13179 C C . TYR D 1 135 ? -5.209 -18.082 -2.769 1.00 20.40 135 TYR D C 1
ATOM 13180 O O . TYR D 1 135 ? -4.666 -17.772 -1.711 1.00 17.57 135 TYR D O 1
ATOM 13189 N N . ALA D 1 136 ? -4.824 -19.123 -3.498 1.00 20.47 136 ALA D N 1
ATOM 13190 C CA . ALA D 1 136 ? -3.707 -19.949 -3.077 1.00 19.64 136 ALA D CA 1
ATOM 13191 C C . ALA D 1 136 ? -2.448 -19.081 -3.007 1.00 22.46 136 ALA D C 1
ATOM 13192 O O . ALA D 1 136 ? -1.592 -19.282 -2.148 1.00 19.40 136 ALA D O 1
ATOM 13194 N N . GLU D 1 137 ? -2.351 -18.109 -3.910 1.00 17.70 137 GLU D N 1
ATOM 13195 C CA . GLU D 1 137 ? -1.192 -17.219 -3.963 1.00 21.55 137 GLU D CA 1
ATOM 13196 C C . GLU D 1 137 ? -1.202 -16.113 -2.912 1.00 21.66 137 GLU D C 1
ATOM 13197 O O . GLU D 1 137 ? -0.217 -15.386 -2.775 1.00 25.42 137 GLU D O 1
ATOM 13203 N N . TYR D 1 138 ? -2.307 -15.972 -2.180 1.00 15.37 138 TYR D N 1
ATOM 13204 C CA . TYR D 1 138 ? -2.401 -14.947 -1.144 1.00 17.04 138 TYR D CA 1
ATOM 13205 C C . TYR D 1 138 ? -2.149 -15.508 0.259 1.00 19.89 138 TYR D C 1
ATOM 13206 O O . TYR D 1 138 ? -1.902 -14.749 1.199 1.00 16.50 138 TYR D O 1
ATOM 13215 N N . ALA D 1 139 ? -2.226 -16.831 0.394 1.00 17.04 139 ALA D N 1
ATOM 13216 C CA . ALA D 1 139 ? -2.022 -17.489 1.680 1.00 20.13 139 ALA D CA 1
ATOM 13217 C C . ALA D 1 139 ? -0.727 -17.051 2.374 1.00 20.02 139 ALA D C 1
ATOM 13218 O O . ALA D 1 139 ? -0.733 -16.747 3.567 1.00 17.71 139 ALA D O 1
ATOM 13220 N N . GLU D 1 140 ? 0.372 -17.008 1.626 1.00 16.32 140 GLU D N 1
ATOM 13221 C CA . GLU D 1 140 ? 1.665 -16.620 2.187 1.00 22.55 140 GLU D CA 1
ATOM 13222 C C . GLU D 1 140 ? 1.836 -15.128 2.480 1.00 21.43 140 GLU D C 1
ATOM 13223 O O . GLU D 1 140 ? 2.860 -14.716 3.028 1.00 20.29 140 GLU D O 1
ATOM 13229 N N . HIS D 1 141 ? 0.847 -14.319 2.119 1.00 15.38 141 HIS D N 1
ATOM 13230 C CA . HIS D 1 141 ? 0.912 -12.877 2.373 1.00 19.11 141 HIS D CA 1
ATOM 13231 C C . HIS D 1 141 ? -0.180 -12.465 3.352 1.00 13.21 141 HIS D C 1
ATOM 13232 O O . HIS D 1 141 ? -0.367 -11.277 3.600 1.00 19.06 141 HIS D O 1
ATOM 13239 N N . ALA D 1 142 ? -0.884 -13.445 3.910 1.00 12.94 142 ALA D N 1
ATOM 13240 C CA . ALA D 1 142 ? -2.013 -13.184 4.804 1.00 16.91 142 ALA D CA 1
ATOM 13241 C C . ALA D 1 142 ? -1.744 -12.488 6.133 1.00 19.04 142 ALA D C 1
ATOM 13242 O O . ALA D 1 142 ? -2.669 -11.956 6.753 1.00 18.10 142 ALA D O 1
ATOM 13244 N N . MET D 1 143 ? -0.497 -12.475 6.579 1.00 20.53 143 MET D N 1
ATOM 13245 C CA . MET D 1 143 ? -0.181 -11.825 7.846 1.00 15.70 143 MET D CA 1
ATOM 13246 C C . MET D 1 143 ? 0.437 -10.445 7.647 1.00 14.72 143 MET D C 1
ATOM 13247 O O . MET D 1 143 ? 0.621 -9.698 8.599 1.00 14.96 143 MET D O 1
ATOM 13252 N N . GLU D 1 144 ? 0.735 -10.107 6.400 1.00 15.71 144 GLU D N 1
ATOM 13253 C CA . GLU D 1 144 ? 1.403 -8.854 6.070 1.00 14.29 144 GLU D CA 1
ATOM 13254 C C . GLU D 1 144 ? 0.686 -7.528 6.242 1.00 19.12 144 GLU D C 1
ATOM 13255 O O . GLU D 1 144 ? -0.477 -7.374 5.864 1.00 17.27 144 GLU D O 1
ATOM 13261 N N . ASP D 1 145 ? 1.391 -6.568 6.835 1.00 13.99 145 ASP D N 1
ATOM 13262 C CA . ASP D 1 145 ? 0.854 -5.227 6.937 1.00 14.92 145 ASP D CA 1
ATOM 13263 C C . ASP D 1 145 ? 1.939 -4.168 6.943 1.00 13.60 145 ASP D C 1
ATOM 13264 O O . ASP D 1 145 ? 2.802 -4.169 6.068 1.00 17.35 145 ASP D O 1
ATOM 13269 N N . ARG D 1 146 ? 1.925 -3.287 7.935 1.00 16.39 146 ARG D N 1
ATOM 13270 C CA . ARG D 1 146 ? 2.872 -2.175 7.951 1.00 14.66 146 ARG D CA 1
ATOM 13271 C C . ARG D 1 146 ? 3.739 -1.956 9.194 1.00 17.65 146 ARG D C 1
ATOM 13272 O O . ARG D 1 146 ? 3.565 -2.602 10.230 1.00 19.93 146 ARG D O 1
ATOM 13280 N N . THR D 1 147 ? 4.692 -1.039 9.060 1.00 16.47 147 THR D N 1
ATOM 13281 C CA . THR D 1 147 ? 5.546 -0.651 10.175 1.00 19.55 147 THR D CA 1
ATOM 13282 C C . THR D 1 147 ? 5.313 0.846 10.353 1.00 21.85 147 THR D C 1
ATOM 13283 O O . THR D 1 147 ? 5.133 1.574 9.374 1.00 15.91 147 THR D O 1
ATOM 13287 N N . PHE D 1 148 ? 5.280 1.294 11.601 1.00 17.15 148 PHE D N 1
ATOM 13288 C CA . PHE D 1 148 ? 5.090 2.706 11.893 1.00 16.23 148 PHE D CA 1
ATOM 13289 C C . PHE D 1 148 ? 6.137 3.117 12.920 1.00 16.77 148 PHE D C 1
ATOM 13290 O O . PHE D 1 148 ? 5.820 3.355 14.079 1.00 18.64 148 PHE D O 1
ATOM 13298 N N . PRO D 1 149 ? 7.412 3.195 12.505 1.00 17.36 149 PRO D N 1
ATOM 13299 C CA . PRO D 1 149 ? 8.457 3.585 13.450 1.00 15.75 149 PRO D CA 1
ATOM 13300 C C . PRO D 1 149 ? 8.296 5.048 13.833 1.00 17.84 149 PRO D C 1
ATOM 13301 O O . PRO D 1 149 ? 7.836 5.862 13.026 1.00 16.65 149 PRO D O 1
ATOM 13305 N N . VAL D 1 150 ? 8.656 5.372 15.070 1.00 17.37 150 VAL D N 1
ATOM 13306 C CA . VAL D 1 150 ? 8.597 6.742 15.548 1.00 14.71 150 VAL D CA 1
ATOM 13307 C C . VAL D 1 150 ? 10.020 7.138 15.922 1.00 19.58 150 VAL D C 1
ATOM 13308 O O . VAL D 1 150 ? 10.513 6.796 17.004 1.00 20.33 150 VAL D O 1
ATOM 13312 N N . ASP D 1 151 ? 10.686 7.843 15.013 1.00 18.47 151 ASP D N 1
ATOM 13313 C CA . ASP D 1 151 ? 12.057 8.282 15.242 1.00 19.72 151 ASP D CA 1
ATOM 13314 C C . ASP D 1 151 ? 12.911 7.111 15.761 1.00 24.59 151 ASP D C 1
ATOM 13315 O O . ASP D 1 151 ? 12.856 6.014 15.203 1.00 19.79 151 ASP D O 1
ATOM 13320 N N . ARG D 1 152 ? 13.696 7.335 16.814 1.00 19.99 152 ARG D N 1
ATOM 13321 C CA . ARG D 1 152 ? 14.541 6.273 17.365 1.00 25.09 152 ARG D CA 1
ATOM 13322 C C . ARG D 1 152 ? 14.032 5.866 18.747 1.00 22.55 152 ARG D C 1
ATOM 13323 O O . ARG D 1 152 ? 14.758 5.260 19.533 1.00 20.86 152 ARG D O 1
ATOM 13331 N N . ASP D 1 153 ? 12.777 6.190 19.034 1.00 20.63 153 ASP D N 1
ATOM 13332 C CA . ASP D 1 153 ? 12.197 5.896 20.333 1.00 22.08 153 ASP D CA 1
ATOM 13333 C C . ASP D 1 153 ? 11.216 4.725 20.369 1.00 24.41 153 ASP D C 1
ATOM 13334 O O . ASP D 1 153 ? 11.154 4.000 21.361 1.00 21.86 153 ASP D O 1
ATOM 13339 N N . TRP D 1 154 ? 10.454 4.541 19.295 1.00 19.67 154 TRP D N 1
ATOM 13340 C CA . TRP D 1 154 ? 9.464 3.473 19.246 1.00 17.58 154 TRP D CA 1
ATOM 13341 C C . TRP D 1 154 ? 9.346 2.767 17.917 1.00 18.46 154 TRP D C 1
ATOM 13342 O O . TRP D 1 154 ? 9.640 3.329 16.860 1.00 17.29 154 TRP D O 1
ATOM 13353 N N . LEU D 1 155 ? 8.878 1.527 17.995 1.00 17.53 155 LEU D N 1
ATOM 13354 C CA . LEU D 1 155 ? 8.603 0.741 16.814 1.00 19.86 155 LEU D CA 1
ATOM 13355 C C . LEU D 1 155 ? 7.190 0.201 16.980 1.00 20.05 155 LEU D C 1
ATOM 13356 O O . LEU D 1 155 ? 6.885 -0.489 17.955 1.00 20.57 155 LEU D O 1
ATOM 13361 N N . TYR D 1 156 ? 6.318 0.566 16.054 1.00 16.12 156 TYR D N 1
ATOM 13362 C CA . TYR D 1 156 ? 4.969 0.049 16.049 1.00 13.38 156 TYR D CA 1
ATOM 13363 C C . TYR D 1 156 ? 4.943 -0.702 14.734 1.00 18.33 156 TYR D C 1
ATOM 13364 O O . TYR D 1 156 ? 5.450 -0.206 13.724 1.00 14.91 156 TYR D O 1
ATOM 13373 N N . TYR D 1 157 ? 4.396 -1.909 14.749 1.00 19.09 157 TYR D N 1
ATOM 13374 C CA . TYR D 1 157 ? 4.275 -2.678 13.526 1.00 18.88 157 TYR D CA 1
ATOM 13375 C C . TYR D 1 157 ? 2.956 -3.418 13.623 1.00 21.03 157 TYR D C 1
ATOM 13376 O O . TYR D 1 157 ? 2.455 -3.660 14.724 1.00 17.94 157 TYR D O 1
ATOM 13385 N N . THR D 1 158 ? 2.375 -3.738 12.473 1.00 15.97 158 THR D N 1
ATOM 13386 C CA . THR D 1 158 ? 1.100 -4.422 12.454 1.00 13.55 158 THR D CA 1
ATOM 13387 C C . THR D 1 158 ? 1.160 -5.715 11.652 1.00 14.33 158 THR D C 1
ATOM 13388 O O . THR D 1 158 ? 1.890 -5.816 10.668 1.00 16.24 158 THR D O 1
ATOM 13392 N N . VAL D 1 159 ? 0.397 -6.705 12.102 1.00 12.77 159 VAL D N 1
ATOM 13393 C CA . VAL D 1 159 ? 0.316 -7.997 11.437 1.00 15.02 159 VAL D CA 1
ATOM 13394 C C . VAL D 1 159 ? -1.162 -8.368 11.413 1.00 16.22 159 VAL D C 1
ATOM 13395 O O . VAL D 1 159 ? -1.988 -7.691 12.030 1.00 13.67 159 VAL D O 1
ATOM 13399 N N . ARG D 1 160 ? -1.494 -9.427 10.686 1.00 12.80 160 ARG D N 1
ATOM 13400 C CA . ARG D 1 160 ? -2.871 -9.892 10.597 1.00 16.78 160 ARG D CA 1
ATOM 13401 C C . ARG D 1 160 ? -2.893 -11.362 11.007 1.00 14.21 160 ARG D C 1
ATOM 13402 O O . ARG D 1 160 ? -1.975 -12.107 10.670 1.00 16.11 160 ARG D O 1
ATOM 13410 N N . VAL D 1 161 ? -3.929 -11.769 11.737 1.00 14.27 161 VAL D N 1
ATOM 13411 C CA . VAL D 1 161 ? -4.063 -13.159 12.168 1.00 18.61 161 VAL D CA 1
ATOM 13412 C C . VAL D 1 161 ? -5.443 -13.687 11.771 1.00 18.26 161 VAL D C 1
ATOM 13413 O O . VAL D 1 161 ? -6.395 -12.916 11.640 1.00 17.11 161 VAL D O 1
ATOM 13417 N N . PRO D 1 162 ? -5.567 -15.014 11.576 1.00 19.03 162 PRO D N 1
ATOM 13418 C CA . PRO D 1 162 ? -6.842 -15.638 11.195 1.00 17.76 162 PRO D CA 1
ATOM 13419 C C . PRO D 1 162 ? -7.922 -15.230 12.202 1.00 21.10 162 PRO D C 1
ATOM 13420 O O . PRO D 1 162 ? -7.705 -15.312 13.408 1.00 18.63 162 PRO D O 1
ATOM 13424 N N . ALA D 1 163 ? -9.083 -14.809 11.709 1.00 16.07 163 ALA D N 1
ATOM 13425 C CA . ALA D 1 163 ? -10.157 -14.353 12.590 1.00 21.74 163 ALA D CA 1
ATOM 13426 C C . ALA D 1 163 ? -10.975 -15.450 13.269 1.00 25.68 163 ALA D C 1
ATOM 13427 O O . ALA D 1 163 ? -11.492 -15.240 14.363 1.00 25.90 163 ALA D O 1
ATOM 13429 N N . GLY D 1 164 ? -11.104 -16.606 12.625 1.00 23.17 164 GLY D N 1
ATOM 13430 C CA . GLY D 1 164 ? -11.864 -17.692 13.224 1.00 22.54 164 GLY D CA 1
ATOM 13431 C C . GLY D 1 164 ? -12.796 -18.423 12.269 1.00 20.63 164 GLY D C 1
ATOM 13432 O O . GLY D 1 164 ? -12.927 -18.037 11.110 1.00 20.83 164 GLY D O 1
ATOM 13433 N N . PRO D 1 165 ? -13.466 -19.492 12.736 1.00 22.90 165 PRO D N 1
ATOM 13434 C CA . PRO D 1 165 ? -14.390 -20.273 11.908 1.00 18.57 165 PRO D CA 1
ATOM 13435 C C . PRO D 1 165 ? -15.368 -19.379 11.151 1.00 23.06 165 PRO D C 1
ATOM 13436 O O . PRO D 1 165 ? -15.924 -18.424 11.704 1.00 21.09 165 PRO D O 1
ATOM 13440 N N . VAL D 1 166 ? -15.580 -19.702 9.882 1.00 20.86 166 VAL D N 1
ATOM 13441 C CA . VAL D 1 166 ? -16.471 -18.924 9.043 1.00 17.46 166 VAL D CA 1
ATOM 13442 C C . VAL D 1 166 ? -17.695 -19.722 8.611 1.00 21.58 166 VAL D C 1
ATOM 13443 O O . VAL D 1 166 ? -17.574 -20.827 8.086 1.00 19.92 166 VAL D O 1
ATOM 13447 N N . GLY D 1 167 ? -18.869 -19.146 8.842 1.00 21.17 167 GLY D N 1
ATOM 13448 C CA . GLY D 1 167 ? -20.108 -19.780 8.442 1.00 24.05 167 GLY D CA 1
ATOM 13449 C C . GLY D 1 167 ? -20.443 -19.163 7.101 1.00 22.18 167 GLY D C 1
ATOM 13450 O O . GLY D 1 167 ? -20.624 -17.947 6.997 1.00 20.99 167 GLY D O 1
ATOM 13451 N N . ILE D 1 168 ? -20.509 -19.996 6.070 1.00 21.53 168 ILE D N 1
ATOM 13452 C CA . ILE D 1 168 ? -20.784 -19.521 4.726 1.00 15.30 168 ILE D CA 1
ATOM 13453 C C . ILE D 1 168 ? -22.180 -19.970 4.301 1.00 20.24 168 ILE D C 1
ATOM 13454 O O . ILE D 1 168 ? -22.475 -21.165 4.243 1.00 18.29 168 ILE D O 1
ATOM 13459 N N . ILE D 1 169 ? -23.039 -18.990 4.034 1.00 20.19 169 ILE D N 1
ATOM 13460 C CA . ILE D 1 169 ? -24.427 -19.227 3.639 1.00 21.67 169 ILE D CA 1
ATOM 13461 C C . ILE D 1 169 ? -24.603 -18.687 2.221 1.00 25.04 169 ILE D C 1
ATOM 13462 O O . ILE D 1 169 ? -24.477 -17.481 1.986 1.00 20.40 169 ILE D O 1
ATOM 13467 N N . THR D 1 170 ? -24.911 -19.586 1.286 1.00 22.16 170 THR D N 1
ATOM 13468 C CA . THR D 1 170 ? -25.019 -19.230 -0.128 1.00 21.22 170 THR D CA 1
ATOM 13469 C C . THR D 1 170 ? -26.365 -19.432 -0.837 1.00 22.70 170 THR D C 1
ATOM 13470 O O . THR D 1 170 ? -27.212 -20.201 -0.380 1.00 25.53 170 THR D O 1
ATOM 13474 N N . PRO D 1 171 ? -26.563 -18.751 -1.985 1.00 20.75 171 PRO D N 1
ATOM 13475 C CA . PRO D 1 171 ? -27.780 -18.798 -2.807 1.00 20.60 171 PRO D CA 1
ATOM 13476 C C . PRO D 1 171 ? -27.894 -19.993 -3.752 1.00 19.78 171 PRO D C 1
ATOM 13477 O O . PRO D 1 171 ? -26.943 -20.746 -3.938 1.00 19.25 171 PRO D O 1
ATOM 13481 N N . TRP D 1 172 ? -29.065 -20.148 -4.363 1.00 22.26 172 TRP D N 1
ATOM 13482 C CA . TRP D 1 172 ? -29.322 -21.279 -5.256 1.00 21.72 172 TRP D CA 1
ATOM 13483 C C . TRP D 1 172 ? -28.955 -21.143 -6.726 1.00 23.01 172 TRP D C 1
ATOM 13484 O O . TRP D 1 172 ? -28.886 -22.155 -7.425 1.00 23.13 172 TRP D O 1
ATOM 13495 N N . ASN D 1 173 ? -28.712 -19.926 -7.204 1.00 20.96 173 ASN D N 1
ATOM 13496 C CA . ASN D 1 173 ? -28.429 -19.762 -8.629 1.00 22.64 173 ASN D CA 1
ATOM 13497 C C . ASN D 1 173 ? -27.108 -20.333 -9.137 1.00 22.58 173 ASN D C 1
ATOM 13498 O O . ASN D 1 173 ? -27.087 -20.983 -10.184 1.00 25.27 173 ASN D O 1
ATOM 13503 N N . ALA D 1 174 ? -26.020 -20.119 -8.401 1.00 20.21 174 ALA D N 1
ATOM 13504 C CA . ALA D 1 174 ? -24.710 -20.633 -8.805 1.00 21.28 174 ALA D CA 1
ATOM 13505 C C . ALA D 1 174 ? -23.960 -21.206 -7.593 1.00 22.87 174 ALA D C 1
ATOM 13506 O O . ALA D 1 174 ? -23.001 -20.611 -7.107 1.00 19.66 174 ALA D O 1
ATOM 13508 N N . PRO D 1 175 ? -24.378 -22.389 -7.115 1.00 25.08 175 PRO D N 1
ATOM 13509 C CA . PRO D 1 175 ? -23.818 -23.111 -5.964 1.00 24.17 175 PRO D CA 1
ATOM 13510 C C . PRO D 1 175 ? -22.295 -23.210 -5.859 1.00 24.82 175 PRO D C 1
ATOM 13511 O O . PRO D 1 175 ? -21.702 -22.763 -4.876 1.00 23.69 175 PRO D O 1
ATOM 13515 N N . LEU D 1 176 ? -21.665 -23.805 -6.866 1.00 18.73 176 LEU D N 1
ATOM 13516 C CA . LEU D 1 176 ? -20.221 -23.983 -6.851 1.00 23.07 176 LEU D CA 1
ATOM 13517 C C . LEU D 1 176 ? -19.426 -22.672 -6.892 1.00 21.84 176 LEU D C 1
ATOM 13518 O O . LEU D 1 176 ? -18.555 -22.444 -6.055 1.00 20.75 176 LEU D O 1
ATOM 13523 N N . MET D 1 177 ? -19.722 -21.813 -7.859 1.00 17.43 177 MET D N 1
ATOM 13524 C CA . MET D 1 177 ? -18.997 -20.552 -7.971 1.00 20.74 177 MET D CA 1
ATOM 13525 C C . MET D 1 177 ? -19.121 -19.650 -6.742 1.00 19.29 177 MET D C 1
ATOM 13526 O O . MET D 1 177 ? -18.120 -19.129 -6.246 1.00 18.32 177 MET D O 1
ATOM 13534 N N . LEU D 1 178 ? -20.344 -19.476 -6.247 1.00 18.99 178 LEU D N 1
ATOM 13535 C CA . LEU D 1 178 ? -20.574 -18.591 -5.112 1.00 21.36 178 LEU D CA 1
ATOM 13536 C C . LEU D 1 178 ? -20.118 -19.129 -3.761 1.00 20.72 178 LEU D C 1
ATOM 13537 O O . LEU D 1 178 ? -19.781 -18.351 -2.868 1.00 21.82 178 LEU D O 1
ATOM 13542 N N . SER D 1 179 ? -20.093 -20.448 -3.602 1.00 19.12 179 SER D N 1
ATOM 13543 C CA . SER D 1 179 ? -19.635 -21.013 -2.338 1.00 18.90 179 SER D CA 1
ATOM 13544 C C . SER D 1 179 ? -18.106 -20.989 -2.313 1.00 17.90 179 SER D C 1
ATOM 13545 O O . SER D 1 179 ? -17.503 -20.578 -1.326 1.00 20.34 179 SER D O 1
ATOM 13548 N N . THR D 1 180 ? -17.476 -21.405 -3.408 1.00 16.87 180 THR D N 1
ATOM 13549 C CA . THR D 1 180 ? -16.013 -21.419 -3.463 1.00 16.27 180 THR D CA 1
ATOM 13550 C C . THR D 1 180 ? -15.433 -20.009 -3.377 1.00 17.43 180 THR D C 1
ATOM 13551 O O . THR D 1 180 ? -14.301 -19.828 -2.929 1.00 16.58 180 THR D O 1
ATOM 13555 N N . TRP D 1 181 ? -16.221 -19.020 -3.796 1.00 12.56 181 TRP D N 1
ATOM 13556 C CA . TRP D 1 181 ? -15.808 -17.615 -3.755 1.00 18.71 181 TRP D CA 1
ATOM 13557 C C . TRP D 1 181 ? -15.493 -17.205 -2.307 1.00 19.54 181 TRP D C 1
ATOM 13558 O O . TRP D 1 181 ? -14.660 -16.335 -2.071 1.00 17.39 181 TRP D O 1
ATOM 13569 N N . ARG D 1 182 ? -16.146 -17.858 -1.348 1.00 16.52 182 ARG D N 1
ATOM 13570 C CA . ARG D 1 182 ? -15.951 -17.563 0.071 1.00 18.73 182 ARG D CA 1
ATOM 13571 C C . ARG D 1 182 ? -15.071 -18.595 0.771 1.00 19.34 182 ARG D C 1
ATOM 13572 O O . ARG D 1 182 ? -14.291 -18.263 1.667 1.00 17.60 182 ARG D O 1
ATOM 13580 N N . ILE D 1 183 ? -15.210 -19.851 0.363 1.00 18.07 183 ILE D N 1
ATOM 13581 C CA . ILE D 1 183 ? -14.441 -20.929 0.957 1.00 16.06 183 ILE D CA 1
ATOM 13582 C C . ILE D 1 183 ? -12.952 -20.768 0.699 1.00 16.39 183 ILE D C 1
ATOM 13583 O O . ILE D 1 183 ? -12.136 -20.894 1.614 1.00 18.26 183 ILE D O 1
ATOM 13588 N N . ALA D 1 184 ? -12.605 -20.480 -0.549 1.00 14.70 184 ALA D N 1
ATOM 13589 C CA . ALA D 1 184 ? -11.209 -20.316 -0.934 1.00 18.29 184 ALA D CA 1
ATOM 13590 C C . ALA D 1 184 ? -10.487 -19.303 -0.048 1.00 19.36 184 ALA D C 1
ATOM 13591 O O . ALA D 1 184 ? -9.478 -19.628 0.576 1.00 18.50 184 ALA D O 1
ATOM 13593 N N . PRO D 1 185 ? -10.992 -18.061 0.019 1.00 17.11 185 PRO D N 1
ATOM 13594 C CA . PRO D 1 185 ? -10.315 -17.073 0.865 1.00 18.79 185 PRO D CA 1
ATOM 13595 C C . PRO D 1 185 ? -10.308 -17.474 2.341 1.00 14.62 185 PRO D C 1
ATOM 13596 O O . PRO D 1 185 ? -9.294 -17.336 3.018 1.00 18.43 185 PRO D O 1
ATOM 13600 N N . ALA D 1 186 ? -11.436 -17.980 2.832 1.00 16.06 186 ALA D N 1
ATOM 13601 C CA . ALA D 1 186 ? -11.525 -18.402 4.227 1.00 16.74 186 ALA D CA 1
ATOM 13602 C C . ALA D 1 186 ? -10.417 -19.392 4.578 1.00 16.65 186 ALA D C 1
ATOM 13603 O O . ALA D 1 186 ? -9.735 -19.225 5.588 1.00 16.97 186 ALA D O 1
ATOM 13605 N N . LEU D 1 187 ? -10.224 -20.414 3.745 1.00 14.45 187 LEU D N 1
ATOM 13606 C CA . LEU D 1 187 ? -9.187 -21.411 4.018 1.00 18.15 187 LEU D CA 1
ATOM 13607 C C . LEU D 1 187 ? -7.768 -20.884 3.762 1.00 17.35 187 LEU D C 1
ATOM 13608 O O . LEU D 1 187 ? -6.837 -21.200 4.500 1.00 18.24 187 LEU D O 1
ATOM 13613 N N . ALA D 1 188 ? -7.602 -20.094 2.708 1.00 13.61 188 ALA D N 1
ATOM 13614 C CA . ALA D 1 188 ? -6.292 -19.545 2.390 1.00 16.22 188 ALA D CA 1
ATOM 13615 C C . ALA D 1 188 ? -5.771 -18.717 3.556 1.00 18.39 188 ALA D C 1
ATOM 13616 O O . ALA D 1 188 ? -4.583 -18.745 3.870 1.00 16.94 188 ALA D O 1
ATOM 13618 N N . PHE D 1 189 ? -6.679 -18.001 4.210 1.00 17.37 189 PHE D N 1
ATOM 13619 C CA . PHE D 1 189 ? -6.313 -17.126 5.312 1.00 21.43 189 PHE D CA 1
ATOM 13620 C C . PHE D 1 189 ? -6.278 -17.761 6.701 1.00 19.18 189 PHE D C 1
ATOM 13621 O O . PHE D 1 189 ? -6.178 -17.059 7.705 1.00 23.03 189 PHE D O 1
ATOM 13629 N N . GLY D 1 190 ? -6.367 -19.086 6.751 1.00 19.89 190 GLY D N 1
ATOM 13630 C CA . GLY D 1 190 ? -6.274 -19.798 8.017 1.00 17.99 190 GLY D CA 1
ATOM 13631 C C . GLY D 1 190 ? -7.524 -20.055 8.834 1.00 21.80 190 GLY D C 1
ATOM 13632 O O . GLY D 1 190 ? -7.427 -20.400 10.016 1.00 14.67 190 GLY D O 1
ATOM 13633 N N . ASN D 1 191 ? -8.693 -19.912 8.223 1.00 16.70 191 ASN D N 1
ATOM 13634 C CA . ASN D 1 191 ? -9.936 -20.134 8.949 1.00 20.79 191 ASN D CA 1
ATOM 13635 C C . ASN D 1 191 ? -10.580 -21.479 8.585 1.00 23.23 191 ASN D C 1
ATOM 13636 O O . ASN D 1 191 ? -10.321 -22.030 7.513 1.00 20.94 191 ASN D O 1
ATOM 13641 N N . THR D 1 192 ? -11.400 -22.011 9.490 1.00 22.07 192 THR D N 1
ATOM 13642 C CA . THR D 1 192 ? -12.110 -23.258 9.225 1.00 21.36 192 THR D CA 1
ATOM 13643 C C . THR D 1 192 ? -13.472 -22.855 8.673 1.00 21.13 192 THR D C 1
ATOM 13644 O O . THR D 1 192 ? -13.857 -21.687 8.751 1.00 21.35 192 THR D O 1
ATOM 13648 N N . VAL D 1 193 ? -14.211 -23.816 8.137 1.00 23.08 193 VAL D N 1
ATOM 13649 C CA . VAL D 1 193 ? -15.473 -23.501 7.490 1.00 17.07 193 VAL D CA 1
ATOM 13650 C C . VAL D 1 193 ? -16.657 -24.413 7.756 1.00 20.05 193 VAL D C 1
ATOM 13651 O O . VAL D 1 193 ? -16.510 -25.619 7.966 1.00 23.26 193 VAL D O 1
ATOM 13655 N N . VAL D 1 194 ? -17.840 -23.810 7.735 1.00 20.75 194 VAL D N 1
ATOM 13656 C CA . VAL D 1 194 ? -19.088 -24.542 7.866 1.00 19.43 194 VAL D CA 1
ATOM 13657 C C . VAL D 1 194 ? -19.954 -23.950 6.760 1.00 19.71 194 VAL D C 1
ATOM 13658 O O . VAL D 1 194 ? -20.344 -22.785 6.823 1.00 20.88 194 VAL D O 1
ATOM 13662 N N . LEU D 1 195 ? -20.226 -24.746 5.733 1.00 23.34 195 LEU D N 1
ATOM 13663 C CA . LEU D 1 195 ? -21.039 -24.296 4.607 1.00 18.99 195 LEU D CA 1
ATOM 13664 C C . LEU D 1 195 ? -22.501 -24.712 4.735 1.00 20.10 195 LEU D C 1
ATOM 13665 O O . LEU D 1 195 ? -22.803 -25.861 5.068 1.00 18.68 195 LEU D O 1
ATOM 13670 N N . LYS D 1 196 ? -23.404 -23.767 4.483 1.00 17.92 196 LYS D N 1
ATOM 13671 C CA . LYS D 1 196 ? -24.836 -24.042 4.513 1.00 18.58 196 LYS D CA 1
ATOM 13672 C C . LYS D 1 196 ? -25.371 -23.525 3.176 1.00 21.76 196 LYS D C 1
ATOM 13673 O O . LYS D 1 196 ? -25.730 -22.350 3.043 1.00 17.57 196 LYS D O 1
ATOM 13679 N N . PRO D 1 197 ? -25.426 -24.404 2.165 1.00 20.80 197 PRO D N 1
ATOM 13680 C CA . PRO D 1 197 ? -25.905 -24.066 0.819 1.00 24.19 197 PRO D CA 1
ATOM 13681 C C . PRO D 1 197 ? -27.423 -23.941 0.686 1.00 22.09 197 PRO D C 1
ATOM 13682 O O . PRO D 1 197 ? -28.176 -24.543 1.455 1.00 22.32 197 PRO D O 1
ATOM 13686 N N . ALA D 1 198 ? -27.862 -23.166 -0.305 1.00 18.77 198 ALA D N 1
ATOM 13687 C CA . ALA D 1 198 ? -29.290 -22.972 -0.558 1.00 20.49 198 ALA D CA 1
ATOM 13688 C C . ALA D 1 198 ? -29.968 -24.330 -0.754 1.00 19.72 198 ALA D C 1
ATOM 13689 O O . ALA D 1 198 ? -29.430 -25.211 -1.420 1.00 19.50 198 ALA D O 1
ATOM 13691 N N . GLU D 1 199 ? -31.154 -24.490 -0.177 1.00 18.23 199 GLU D N 1
ATOM 13692 C CA . GLU D 1 199 ? -31.888 -25.746 -0.272 1.00 21.67 199 GLU D CA 1
ATOM 13693 C C . GLU D 1 199 ? -32.419 -26.121 -1.665 1.00 22.68 199 GLU D C 1
ATOM 13694 O O . GLU D 1 199 ? -32.640 -27.304 -1.943 1.00 22.35 199 GLU D O 1
ATOM 13700 N N . TRP D 1 200 ? -32.614 -25.137 -2.543 1.00 21.77 200 TRP D N 1
ATOM 13701 C CA . TRP D 1 200 ? -33.116 -25.435 -3.888 1.00 25.66 200 TRP D CA 1
ATOM 13702 C C . TRP D 1 200 ? -32.108 -26.086 -4.849 1.00 25.48 200 TRP D C 1
ATOM 13703 O O . TRP D 1 200 ? -32.486 -26.529 -5.930 1.00 25.36 200 TRP D O 1
ATOM 13714 N N . SER D 1 201 ? -30.836 -26.156 -4.460 1.00 23.67 201 SER D N 1
ATOM 13715 C CA . SER D 1 201 ? -29.806 -26.774 -5.306 1.00 19.28 201 SER D CA 1
ATOM 13716 C C . SER D 1 201 ? -28.645 -27.235 -4.424 1.00 20.44 201 SER D C 1
ATOM 13717 O O . SER D 1 201 ? -27.514 -26.763 -4.564 1.00 18.42 201 SER D O 1
ATOM 13720 N N . PRO D 1 202 ? -28.909 -28.198 -3.528 1.00 20.33 202 PRO D N 1
ATOM 13721 C CA . PRO D 1 202 ? -27.946 -28.764 -2.579 1.00 21.21 202 PRO D CA 1
ATOM 13722 C C . PRO D 1 202 ? -26.888 -29.743 -3.072 1.00 24.96 202 PRO D C 1
ATOM 13723 O O . PRO D 1 202 ? -25.809 -29.842 -2.480 1.00 19.75 202 PRO D O 1
ATOM 13727 N N . PHE D 1 203 ? -27.183 -30.467 -4.144 1.00 21.38 203 PHE D N 1
ATOM 13728 C CA . PHE D 1 203 ? -26.257 -31.483 -4.640 1.00 22.84 203 PHE D CA 1
ATOM 13729 C C . PHE D 1 203 ? -24.797 -31.087 -4.845 1.00 22.92 203 PHE D C 1
ATOM 13730 O O . PHE D 1 203 ? -23.895 -31.732 -4.302 1.00 22.19 203 PHE D O 1
ATOM 13738 N N . THR D 1 204 ? -24.558 -30.034 -5.617 1.00 21.78 204 THR D N 1
ATOM 13739 C CA . THR D 1 204 ? -23.198 -29.597 -5.895 1.00 21.36 204 THR D CA 1
ATOM 13740 C C . THR D 1 204 ? -22.339 -29.413 -4.641 1.00 23.79 204 THR D C 1
ATOM 13741 O O . THR D 1 204 ? -21.146 -29.726 -4.648 1.00 22.17 204 THR D O 1
ATOM 13745 N N . ALA D 1 205 ? -22.942 -28.910 -3.569 1.00 22.73 205 ALA D N 1
ATOM 13746 C CA . ALA D 1 205 ? -22.214 -28.689 -2.325 1.00 22.76 205 ALA D CA 1
ATOM 13747 C C . ALA D 1 205 ? -21.667 -29.995 -1.743 1.00 21.30 205 ALA D C 1
ATOM 13748 O O . ALA D 1 205 ? -20.511 -30.058 -1.330 1.00 24.14 205 ALA D O 1
ATOM 13750 N N . THR D 1 206 ? -22.492 -31.038 -1.708 1.00 24.02 206 THR D N 1
ATOM 13751 C CA . THR D 1 206 ? -22.042 -32.322 -1.178 1.00 19.57 206 THR D CA 1
ATOM 13752 C C . THR D 1 206 ? -20.913 -32.874 -2.041 1.00 21.38 206 THR D C 1
ATOM 13753 O O . THR D 1 206 ? -19.982 -33.499 -1.535 1.00 23.35 206 THR D O 1
ATOM 13757 N N . LYS D 1 207 ? -20.990 -32.626 -3.347 1.00 20.45 207 LYS D N 1
ATOM 13758 C CA . LYS D 1 207 ? -19.954 -33.075 -4.273 1.00 20.61 207 LYS D CA 1
ATOM 13759 C C . LYS D 1 207 ? -18.649 -32.326 -3.975 1.00 19.28 207 LYS D C 1
ATOM 13760 O O . LYS D 1 207 ? -17.567 -32.914 -3.981 1.00 18.65 207 LYS D O 1
ATOM 13766 N N . LEU D 1 208 ? -18.761 -31.029 -3.703 1.00 18.65 208 LEU D N 1
ATOM 13767 C CA . LEU D 1 208 ? -17.592 -30.212 -3.385 1.00 21.74 208 LEU D CA 1
ATOM 13768 C C . LEU D 1 208 ? -16.912 -30.781 -2.138 1.00 19.05 208 LEU D C 1
ATOM 13769 O O . LEU D 1 208 ? -15.686 -30.833 -2.055 1.00 23.10 208 LEU D O 1
ATOM 13774 N N . ALA D 1 209 ? -17.720 -31.215 -1.176 1.00 20.68 209 ALA D N 1
ATOM 13775 C CA . ALA D 1 209 ? -17.202 -31.808 0.054 1.00 22.43 209 ALA D CA 1
ATOM 13776 C C . ALA D 1 209 ? -16.438 -33.095 -0.266 1.00 24.86 209 ALA D C 1
ATOM 13777 O O . ALA D 1 209 ? -15.387 -33.368 0.322 1.00 20.75 209 ALA D O 1
ATOM 13779 N N . GLU D 1 210 ? -16.963 -33.886 -1.198 1.00 20.75 210 GLU D N 1
ATOM 13780 C CA . GLU D 1 210 ? -16.293 -35.126 -1.573 1.00 25.02 210 GLU D CA 1
ATOM 13781 C C . GLU D 1 210 ? -14.921 -34.778 -2.119 1.00 22.34 210 GLU D C 1
ATOM 13782 O O . GLU D 1 210 ? -13.931 -35.452 -1.825 1.00 22.97 210 GLU D O 1
ATOM 13788 N N . ILE D 1 211 ? -14.871 -33.711 -2.910 1.00 22.50 211 ILE D N 1
ATOM 13789 C CA . ILE D 1 211 ? -13.622 -33.261 -3.507 1.00 20.64 211 ILE D CA 1
ATOM 13790 C C . ILE D 1 211 ? -12.614 -32.777 -2.460 1.00 22.12 211 ILE D C 1
ATOM 13791 O O . ILE D 1 211 ? -11.429 -33.102 -2.541 1.00 19.95 211 ILE D O 1
ATOM 13796 N N . LEU D 1 212 ? -13.072 -32.005 -1.477 1.00 22.59 212 LEU D N 1
ATOM 13797 C CA . LEU D 1 212 ? -12.159 -31.522 -0.446 1.00 23.41 212 LEU D CA 1
ATOM 13798 C C . LEU D 1 212 ? -11.618 -32.679 0.386 1.00 21.33 212 LEU D C 1
ATOM 13799 O O . LEU D 1 212 ? -10.480 -32.638 0.847 1.00 23.35 212 LEU D O 1
ATOM 13804 N N . LYS D 1 213 ? -12.433 -33.715 0.568 1.00 26.84 213 LYS D N 1
ATOM 13805 C CA . LYS D 1 213 ? -12.004 -34.892 1.314 1.00 25.15 213 LYS D CA 1
ATOM 13806 C C . LYS D 1 213 ? -10.946 -35.597 0.469 1.00 27.74 213 LYS D C 1
ATOM 13807 O O . LYS D 1 213 ? -9.985 -36.160 0.997 1.00 27.34 213 LYS D O 1
ATOM 13813 N N . GLU D 1 214 ? -11.126 -35.558 -0.849 1.00 24.24 214 GLU D N 1
ATOM 13814 C CA . GLU D 1 214 ? -10.176 -36.180 -1.763 1.00 23.06 214 GLU D CA 1
ATOM 13815 C C . GLU D 1 214 ? -8.856 -35.417 -1.702 1.00 24.70 214 GLU D C 1
ATOM 13816 O O . GLU D 1 214 ? -7.784 -36.004 -1.859 1.00 25.06 214 GLU D O 1
ATOM 13822 N N . ALA D 1 215 ? -8.939 -34.107 -1.475 1.00 22.61 215 ALA D N 1
ATOM 13823 C CA . ALA D 1 215 ? -7.746 -33.267 -1.377 1.00 22.51 215 ALA D CA 1
ATOM 13824 C C . ALA D 1 215 ? -7.113 -33.504 -0.008 1.00 23.77 215 ALA D C 1
ATOM 13825 O O . ALA D 1 215 ? -6.047 -32.970 0.303 1.00 22.99 215 ALA D O 1
ATOM 13827 N N . ASP D 1 216 ? -7.804 -34.307 0.797 1.00 24.86 216 ASP D N 1
ATOM 13828 C CA . ASP D 1 216 ? -7.389 -34.696 2.143 1.00 26.87 216 ASP D CA 1
ATOM 13829 C C . ASP D 1 216 ? -7.184 -33.567 3.153 1.00 27.89 216 ASP D C 1
ATOM 13830 O O . ASP D 1 216 ? -6.189 -33.547 3.878 1.00 24.86 216 ASP D O 1
ATOM 13835 N N . LEU D 1 217 ? -8.126 -32.628 3.201 1.00 27.86 217 LEU D N 1
ATOM 13836 C CA . LEU D 1 217 ? -8.046 -31.538 4.167 1.00 26.50 217 LEU D CA 1
ATOM 13837 C C . LEU D 1 217 ? -8.196 -32.157 5.552 1.00 25.83 217 LEU D C 1
ATOM 13838 O O . LEU D 1 217 ? -8.921 -33.136 5.727 1.00 24.27 217 LEU D O 1
ATOM 13843 N N . PRO D 1 218 ? -7.517 -31.593 6.558 1.00 25.83 218 PRO D N 1
ATOM 13844 C CA . PRO D 1 218 ? -7.643 -32.162 7.903 1.00 25.96 218 PRO D CA 1
ATOM 13845 C C . PRO D 1 218 ? -9.103 -32.180 8.354 1.00 27.32 218 PRO D C 1
ATOM 13846 O O . PRO D 1 218 ? -9.887 -31.298 7.999 1.00 25.58 218 PRO D O 1
ATOM 13850 N N . PRO D 1 219 ? -9.485 -33.191 9.148 1.00 27.91 219 PRO D N 1
ATOM 13851 C CA . PRO D 1 219 ? -10.856 -33.331 9.653 1.00 25.24 219 PRO D CA 1
ATOM 13852 C C . PRO D 1 219 ? -11.338 -32.073 10.382 1.00 26.07 219 PRO D C 1
ATOM 13853 O O . PRO D 1 219 ? -10.615 -31.505 11.196 1.00 22.25 219 PRO D O 1
ATOM 13857 N N . GLY D 1 220 ? -12.562 -31.646 10.093 1.00 24.97 220 GLY D N 1
ATOM 13858 C CA . GLY D 1 220 ? -13.099 -30.471 10.761 1.00 25.95 220 GLY D CA 1
ATOM 13859 C C . GLY D 1 220 ? -12.797 -29.129 10.111 1.00 21.73 220 GLY D C 1
ATOM 13860 O O . GLY D 1 220 ? -13.458 -28.134 10.418 1.00 17.96 220 GLY D O 1
ATOM 13861 N N . VAL D 1 221 ? -11.809 -29.088 9.220 1.00 17.69 221 VAL D N 1
ATOM 13862 C CA . VAL D 1 221 ? -11.450 -27.838 8.555 1.00 19.68 221 VAL D CA 1
ATOM 13863 C C . VAL D 1 221 ? -12.598 -27.357 7.679 1.00 23.78 221 VAL D C 1
ATOM 13864 O O . VAL D 1 221 ? -12.902 -26.166 7.645 1.00 20.08 221 VAL D O 1
ATOM 13868 N N . PHE D 1 222 ? -13.233 -28.285 6.968 1.00 22.28 222 PHE D N 1
ATOM 13869 C CA . PHE D 1 222 ? -14.373 -27.938 6.127 1.00 18.86 222 PHE D CA 1
ATOM 13870 C C . PHE D 1 222 ? -15.558 -28.824 6.465 1.00 18.97 222 PHE D C 1
ATOM 13871 O O . PHE D 1 222 ? -15.478 -30.051 6.393 1.00 21.65 222 PHE D O 1
ATOM 13879 N N . ASN D 1 223 ? -16.655 -28.185 6.843 1.00 17.85 223 ASN D N 1
ATOM 13880 C CA . ASN D 1 223 ? -17.873 -28.884 7.201 1.00 18.20 223 ASN D CA 1
ATOM 13881 C C . ASN D 1 223 ? -19.018 -28.376 6.343 1.00 20.64 223 ASN D C 1
ATOM 13882 O O . ASN D 1 223 ? -19.002 -27.230 5.879 1.00 18.87 223 ASN D O 1
ATOM 13887 N N . LEU D 1 224 ? -20.009 -29.239 6.138 1.00 24.43 224 LEU D N 1
ATOM 13888 C CA . LEU D 1 224 ? -21.184 -28.918 5.335 1.00 21.98 224 LEU D CA 1
ATOM 13889 C C . LEU D 1 224 ? -22.441 -29.403 6.036 1.00 23.98 224 LEU D C 1
ATOM 13890 O O . LEU D 1 224 ? -22.479 -30.517 6.562 1.00 29.16 224 LEU D O 1
ATOM 13895 N N . VAL D 1 225 ? -23.463 -28.556 6.057 1.00 23.49 225 VAL D N 1
ATOM 13896 C CA . VAL D 1 225 ? -24.740 -28.919 6.658 1.00 23.44 225 VAL D CA 1
ATOM 13897 C C . VAL D 1 225 ? -25.839 -28.488 5.696 1.00 24.37 225 VAL D C 1
ATOM 13898 O O . VAL D 1 225 ? -26.024 -27.296 5.448 1.00 22.95 225 VAL D O 1
ATOM 13902 N N . GLN D 1 226 ? -26.543 -29.470 5.141 1.00 22.57 226 GLN D N 1
ATOM 13903 C CA . GLN D 1 226 ? -27.638 -29.224 4.210 1.00 19.49 226 GLN D CA 1
ATOM 13904 C C . GLN D 1 226 ? -28.880 -28.883 5.024 1.00 19.45 226 GLN D C 1
ATOM 13905 O O . GLN D 1 226 ? -29.018 -29.334 6.159 1.00 20.49 226 GLN D O 1
ATOM 13911 N N . GLY D 1 227 ? -29.784 -28.092 4.454 1.00 18.71 227 GLY D N 1
ATOM 13912 C CA . GLY D 1 227 ? -30.987 -27.739 5.183 1.00 19.71 227 GLY D CA 1
ATOM 13913 C C . GLY D 1 227 ? -31.602 -26.411 4.794 1.00 21.27 227 GLY D C 1
ATOM 13914 O O . GLY D 1 227 ? -31.041 -25.662 3.993 1.00 21.44 227 GLY D O 1
ATOM 13915 N N . PHE D 1 228 ? -32.760 -26.119 5.377 1.00 19.75 228 PHE D N 1
ATOM 13916 C CA . PHE D 1 228 ? -33.478 -24.881 5.097 1.00 22.97 228 PHE D CA 1
ATOM 13917 C C . PHE D 1 228 ? -32.889 -23.680 5.823 1.00 24.35 228 PHE D C 1
ATOM 13918 O O . PHE D 1 228 ? -32.251 -23.811 6.870 1.00 22.84 228 PHE D O 1
ATOM 13926 N N . GLY D 1 229 ? -33.117 -22.502 5.257 1.00 22.65 229 GLY D N 1
ATOM 13927 C CA . GLY D 1 229 ? -32.603 -21.289 5.856 1.00 26.39 229 GLY D CA 1
ATOM 13928 C C . GLY D 1 229 ? -33.033 -21.087 7.295 1.00 29.19 229 GLY D C 1
ATOM 13929 O O . GLY D 1 229 ? -32.200 -20.818 8.160 1.00 28.58 229 GLY D O 1
ATOM 13930 N N . GLU D 1 230 ? -34.330 -21.227 7.563 1.00 29.00 230 GLU D N 1
ATOM 13931 C CA . GLU D 1 230 ? -34.837 -21.025 8.913 1.00 32.58 230 GLU D CA 1
ATOM 13932 C C . GLU D 1 230 ? -34.448 -22.117 9.900 1.00 29.90 230 GLU D C 1
ATOM 13933 O O . GLU D 1 230 ? -34.648 -21.960 11.106 1.00 32.86 230 GLU D O 1
ATOM 13939 N N . GLU D 1 231 ? -33.894 -23.215 9.400 1.00 24.65 231 GLU D N 1
ATOM 13940 C CA . GLU D 1 231 ? -33.477 -24.298 10.278 1.00 24.29 231 GLU D CA 1
ATOM 13941 C C . GLU D 1 231 ? -31.960 -24.344 10.406 1.00 23.50 231 GLU D C 1
ATOM 13942 O O . GLU D 1 231 ? -31.405 -23.789 11.356 1.00 27.62 231 GLU D O 1
ATOM 13948 N N . ALA D 1 232 ? -31.283 -24.980 9.453 1.00 23.63 232 ALA D N 1
ATOM 13949 C CA . ALA D 1 232 ? -29.825 -25.069 9.506 1.00 22.46 232 ALA D CA 1
ATOM 13950 C C . ALA D 1 232 ? -29.173 -23.688 9.386 1.00 25.38 232 ALA D C 1
ATOM 13951 O O . ALA D 1 232 ? -28.226 -23.378 10.109 1.00 19.98 232 ALA D O 1
ATOM 13953 N N . GLY D 1 233 ? -29.691 -22.865 8.477 1.00 24.55 233 GLY D N 1
ATOM 13954 C CA . GLY D 1 233 ? -29.148 -21.533 8.279 1.00 26.22 233 GLY D CA 1
ATOM 13955 C C . GLY D 1 233 ? -29.144 -20.701 9.549 1.00 28.12 233 GLY D C 1
ATOM 13956 O O . GLY D 1 233 ? -28.091 -20.229 9.991 1.00 25.12 233 GLY D O 1
ATOM 13957 N N . ALA D 1 234 ? -30.325 -20.522 10.135 1.00 25.26 234 ALA D N 1
ATOM 13958 C CA . ALA D 1 234 ? -30.474 -19.740 11.355 1.00 25.49 234 ALA D CA 1
ATOM 13959 C C . ALA D 1 234 ? -29.642 -20.314 12.498 1.00 25.66 234 ALA D C 1
ATOM 13960 O O . ALA D 1 234 ? -29.071 -19.565 13.284 1.00 26.13 234 ALA D O 1
ATOM 13962 N N . ALA D 1 235 ? -29.567 -21.641 12.585 1.00 27.09 235 ALA D N 1
ATOM 13963 C CA . ALA D 1 235 ? -28.794 -22.297 13.641 1.00 24.34 235 ALA D CA 1
ATOM 13964 C C . ALA D 1 235 ? -27.311 -21.932 13.536 1.00 25.98 235 ALA D C 1
ATOM 13965 O O . ALA D 1 235 ? -26.637 -21.729 14.550 1.00 20.95 235 ALA D O 1
ATOM 13967 N N . LEU D 1 236 ? -26.813 -21.860 12.303 1.00 20.06 236 LEU D N 1
ATOM 13968 C CA . LEU D 1 236 ? -25.417 -21.520 12.051 1.00 21.93 236 LEU D CA 1
ATOM 13969 C C . LEU D 1 236 ? -25.144 -20.067 12.448 1.00 23.45 236 LEU D C 1
ATOM 13970 O O . LEU D 1 236 ? -24.117 -19.755 13.052 1.00 21.31 236 LEU D O 1
ATOM 13975 N N . VAL D 1 237 ? -26.071 -19.183 12.102 1.00 20.30 237 VAL D N 1
ATOM 13976 C CA . VAL D 1 237 ? -25.925 -17.775 12.432 1.00 22.58 237 VAL D CA 1
ATOM 13977 C C . VAL D 1 237 ? -25.904 -17.575 13.948 1.00 25.39 237 VAL D C 1
ATOM 13978 O O . VAL D 1 237 ? -25.151 -16.750 14.464 1.00 23.07 237 VAL D O 1
ATOM 13982 N N . ALA D 1 238 ? -26.718 -18.346 14.660 1.00 21.67 238 ALA D N 1
ATOM 13983 C CA . ALA D 1 238 ? -26.795 -18.218 16.110 1.00 23.63 238 ALA D CA 1
ATOM 13984 C C . ALA D 1 238 ? -25.701 -18.930 16.890 1.00 22.08 238 ALA D C 1
ATOM 13985 O O . ALA D 1 238 ? -25.490 -18.620 18.059 1.00 27.11 238 ALA D O 1
ATOM 13987 N N . HIS D 1 239 ? -24.987 -19.859 16.265 1.00 19.86 239 HIS D N 1
ATOM 13988 C CA . HIS D 1 239 ? -23.971 -20.600 17.003 1.00 20.77 239 HIS D CA 1
ATOM 13989 C C . HIS D 1 239 ? -22.784 -19.776 17.488 1.00 24.32 239 HIS D C 1
ATOM 13990 O O . HIS D 1 239 ? -22.104 -19.121 16.709 1.00 23.65 239 HIS D O 1
ATOM 13997 N N . PRO D 1 240 ? -22.503 -19.835 18.799 1.00 25.68 240 PRO D N 1
ATOM 13998 C CA . PRO D 1 240 ? -21.409 -19.107 19.447 1.00 26.05 240 PRO D CA 1
ATOM 13999 C C . PRO D 1 240 ? -19.993 -19.427 18.983 1.00 24.76 240 PRO D C 1
ATOM 14000 O O . PRO D 1 240 ? -19.093 -18.618 19.177 1.00 25.51 240 PRO D O 1
ATOM 14004 N N . LEU D 1 241 ? -19.783 -20.589 18.372 1.00 23.48 241 LEU D N 1
ATOM 14005 C CA . LEU D 1 241 ? -18.440 -20.950 17.934 1.00 18.92 241 LEU D CA 1
ATOM 14006 C C . LEU D 1 241 ? -18.087 -20.526 16.509 1.00 17.73 241 LEU D C 1
ATOM 14007 O O . LEU D 1 241 ? -16.996 -20.816 16.034 1.00 19.26 241 LEU D O 1
ATOM 14012 N N . VAL D 1 242 ? -18.998 -19.843 15.826 1.00 18.89 242 VAL D N 1
ATOM 14013 C CA . VAL D 1 242 ? -18.727 -19.386 14.462 1.00 21.65 242 VAL D CA 1
ATOM 14014 C C . VAL D 1 242 ? -18.822 -17.856 14.427 1.00 18.53 242 VAL D C 1
ATOM 14015 O O . VAL D 1 242 ? -19.858 -17.293 14.081 1.00 23.59 242 VAL D O 1
ATOM 14019 N N . PRO D 1 243 ? -17.722 -17.169 14.787 1.00 22.72 243 PRO D N 1
ATOM 14020 C CA . PRO D 1 243 ? -17.594 -15.705 14.838 1.00 17.18 243 PRO D CA 1
ATOM 14021 C C . PRO D 1 243 ? -17.785 -14.914 13.538 1.00 22.49 243 PRO D C 1
ATOM 14022 O O . PRO D 1 243 ? -18.249 -13.772 13.580 1.00 20.74 243 PRO D O 1
ATOM 14026 N N . LEU D 1 244 ? -17.421 -15.497 12.395 1.00 16.68 244 LEU D N 1
ATOM 14027 C CA . LEU D 1 244 ? -17.583 -14.806 11.115 1.00 19.64 244 LEU D CA 1
ATOM 14028 C C . LEU D 1 244 ? -18.680 -15.444 10.276 1.00 20.16 244 LEU D C 1
ATOM 14029 O O . LEU D 1 244 ? -18.880 -16.659 10.313 1.00 18.99 244 LEU D O 1
ATOM 14034 N N . LEU D 1 245 ? -19.368 -14.621 9.496 1.00 19.47 245 LEU D N 1
ATOM 14035 C CA . LEU D 1 245 ? -20.450 -15.099 8.647 1.00 17.88 245 LEU D CA 1
ATOM 14036 C C . LEU D 1 245 ? -20.474 -14.428 7.282 1.00 20.06 245 LEU D C 1
ATOM 14037 O O . LEU D 1 245 ? -20.444 -13.204 7.196 1.00 21.13 245 LEU D O 1
ATOM 14042 N N . THR D 1 246 ? -20.516 -15.217 6.212 1.00 18.17 246 THR D N 1
ATOM 14043 C CA . THR D 1 246 ? -20.623 -14.615 4.887 1.00 20.20 246 THR D CA 1
ATOM 14044 C C . THR D 1 246 ? -22.030 -14.937 4.421 1.00 18.95 246 THR D C 1
ATOM 14045 O O . THR D 1 246 ? -22.513 -16.058 4.590 1.00 20.05 246 THR D O 1
ATOM 14049 N N . LEU D 1 247 ? -22.707 -13.951 3.861 1.00 17.76 247 LEU D N 1
ATOM 14050 C CA . LEU D 1 2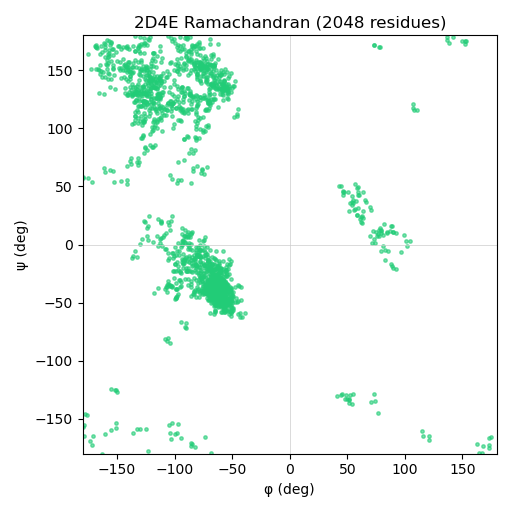47 ? -24.040 -14.198 3.360 1.00 19.73 247 LEU D CA 1
ATOM 14051 C C . LEU D 1 247 ? -24.154 -13.695 1.946 1.00 21.35 247 LEU D C 1
ATOM 14052 O O . LEU D 1 247 ? -23.764 -12.570 1.639 1.00 20.64 247 LEU D O 1
ATOM 14057 N N . THR D 1 248 ? -24.662 -14.552 1.075 1.00 21.64 248 THR D N 1
ATOM 14058 C CA . THR D 1 248 ? -24.881 -14.170 -0.302 1.00 23.22 248 THR D CA 1
ATOM 14059 C C . THR D 1 248 ? -26.343 -14.510 -0.544 1.00 21.84 248 THR D C 1
ATOM 14060 O O . THR D 1 248 ? -26.706 -15.681 -0.652 1.00 21.72 248 THR D O 1
ATOM 14064 N N . GLY D 1 249 ? -27.181 -13.479 -0.588 1.00 20.23 249 GLY D N 1
ATOM 14065 C CA . GLY D 1 249 ? -28.602 -13.692 -0.785 1.00 18.14 249 GLY D CA 1
ATOM 14066 C C . GLY D 1 249 ? -29.395 -12.400 -0.845 1.00 20.99 249 GLY D C 1
ATOM 14067 O O . GLY D 1 249 ? -28.847 -11.346 -1.169 1.00 22.09 249 GLY D O 1
ATOM 14068 N N . GLU D 1 250 ? -30.686 -12.479 -0.524 1.00 20.70 250 GLU D N 1
ATOM 14069 C CA . GLU D 1 250 ? -31.558 -11.314 -0.577 1.00 18.51 250 GLU D CA 1
ATOM 14070 C C . GLU D 1 250 ? -31.301 -10.363 0.571 1.00 21.80 250 GLU D C 1
ATOM 14071 O O . GLU D 1 250 ? -30.864 -10.767 1.654 1.00 19.93 250 GLU D O 1
ATOM 14077 N N . THR D 1 251 ? -31.588 -9.094 0.321 1.00 18.60 251 THR D N 1
ATOM 14078 C CA . THR D 1 251 ? -31.404 -8.048 1.309 1.00 23.40 251 THR D CA 1
ATOM 14079 C C . THR D 1 251 ? -32.221 -8.310 2.571 1.00 22.77 251 THR D C 1
ATOM 14080 O O . THR D 1 251 ? -31.745 -8.085 3.683 1.00 25.36 251 THR D O 1
ATOM 14084 N N . GLU D 1 252 ? -33.443 -8.804 2.399 1.00 23.11 252 GLU D N 1
ATOM 14085 C CA . GLU D 1 252 ? -34.307 -9.089 3.536 1.00 24.12 252 GLU D CA 1
ATOM 14086 C C . GLU D 1 252 ? -33.663 -10.159 4.408 1.00 25.17 252 GLU D C 1
ATOM 14087 O O . GLU D 1 252 ? -33.730 -10.089 5.635 1.00 22.96 252 GLU D O 1
ATOM 14093 N N . THR D 1 253 ? -33.033 -11.146 3.775 1.00 22.08 253 THR D N 1
ATOM 14094 C CA . THR D 1 253 ? -32.369 -12.202 4.526 1.00 21.40 253 THR D CA 1
ATOM 14095 C C . THR D 1 253 ? -31.207 -11.595 5.308 1.00 19.57 253 THR D C 1
ATOM 14096 O O . THR D 1 253 ? -30.910 -12.014 6.426 1.00 22.36 253 THR D O 1
ATOM 14100 N N . GLY D 1 254 ? -30.554 -10.603 4.711 1.00 22.20 254 GLY D N 1
ATOM 14101 C CA . GLY D 1 254 ? -29.441 -9.938 5.372 1.00 22.71 254 GLY D CA 1
ATOM 14102 C C . GLY D 1 254 ? -29.883 -9.288 6.673 1.00 21.74 254 GLY D C 1
ATOM 14103 O O . GLY D 1 254 ? -29.171 -9.329 7.675 1.00 20.73 254 GLY D O 1
ATOM 14104 N N . LYS D 1 255 ? -31.066 -8.685 6.662 1.00 20.18 255 LYS D N 1
ATOM 14105 C CA . LYS D 1 255 ? -31.590 -8.044 7.861 1.00 24.37 255 LYS D CA 1
ATOM 14106 C C . LYS D 1 255 ? -31.854 -9.085 8.944 1.00 23.40 255 LYS D C 1
ATOM 14107 O O . LYS D 1 255 ? -31.474 -8.904 10.104 1.00 19.38 255 LYS D O 1
ATOM 14113 N N . ILE D 1 256 ? -32.500 -10.182 8.559 1.00 22.99 256 ILE D N 1
ATOM 14114 C CA . ILE D 1 256 ? -32.808 -11.249 9.499 1.00 17.08 256 ILE D CA 1
ATOM 14115 C C . ILE D 1 256 ? -31.527 -11.824 10.100 1.00 19.99 256 ILE D C 1
ATOM 14116 O O . ILE D 1 256 ? -31.432 -12.033 11.311 1.00 22.23 256 ILE D O 1
ATOM 14121 N N . VAL D 1 257 ? -30.535 -12.063 9.250 1.00 19.27 257 VAL D N 1
ATOM 14122 C CA . VAL D 1 257 ? -29.266 -12.623 9.696 1.00 20.12 257 VAL D CA 1
ATOM 14123 C C . VAL D 1 257 ? -28.487 -11.680 10.615 1.00 22.16 257 VAL D C 1
ATOM 14124 O O . VAL D 1 257 ? -27.926 -12.104 11.627 1.00 18.69 257 VAL D O 1
ATOM 14128 N N . MET D 1 258 ? -28.450 -10.402 10.269 1.00 21.41 258 MET D N 1
ATOM 14129 C CA . MET D 1 258 ? -27.731 -9.446 11.095 1.00 21.41 258 MET D CA 1
ATOM 14130 C C . MET D 1 258 ? -28.375 -9.392 12.476 1.00 21.08 258 MET D C 1
ATOM 14131 O O . MET D 1 258 ? -27.686 -9.370 13.500 1.00 20.66 258 MET D O 1
ATOM 14136 N N . ARG D 1 259 ? -29.702 -9.383 12.497 1.00 19.56 259 ARG D N 1
ATOM 14137 C CA . ARG D 1 259 ? -30.433 -9.330 13.756 1.00 23.70 259 ARG D CA 1
ATOM 14138 C C . ARG D 1 259 ? -30.070 -10.529 14.631 1.00 22.12 259 ARG D C 1
ATOM 14139 O O . ARG D 1 259 ? -29.833 -10.389 15.827 1.00 22.71 259 ARG D O 1
ATOM 14147 N N . ASN D 1 260 ? -30.020 -11.707 14.023 1.00 21.02 260 ASN D N 1
ATOM 14148 C CA . ASN D 1 260 ? -29.689 -12.935 14.738 1.00 23.91 260 ASN D CA 1
ATOM 14149 C C . ASN D 1 260 ? -28.208 -12.945 15.151 1.00 22.54 260 ASN D C 1
ATOM 14150 O O . ASN D 1 260 ? -27.849 -13.426 16.226 1.00 20.94 260 ASN D O 1
ATOM 14155 N N . ALA D 1 261 ? -27.356 -12.395 14.294 1.00 21.53 261 ALA D N 1
ATOM 14156 C CA . ALA D 1 261 ? -25.922 -12.349 14.554 1.00 23.04 261 ALA D CA 1
ATOM 14157 C C . ALA D 1 261 ? -25.580 -11.421 15.711 1.00 21.50 261 ALA D C 1
ATOM 14158 O O . ALA D 1 261 ? -24.521 -11.546 16.323 1.00 22.19 261 ALA D O 1
ATOM 14160 N N . ALA D 1 262 ? -26.480 -10.488 16.003 1.00 24.52 262 ALA D N 1
ATOM 14161 C CA . ALA D 1 262 ? -26.270 -9.524 17.077 1.00 22.33 262 ALA D CA 1
ATOM 14162 C C . ALA D 1 262 ? -26.000 -10.183 18.426 1.00 25.26 262 ALA D C 1
ATOM 14163 O O . ALA D 1 262 ? -25.225 -9.662 19.225 1.00 23.96 262 ALA D O 1
ATOM 14165 N N . ASP D 1 263 ? -26.628 -11.330 18.677 1.00 22.55 263 ASP D N 1
ATOM 14166 C CA . ASP D 1 263 ? -26.449 -12.032 19.948 1.00 24.46 263 ASP D CA 1
ATOM 14167 C C . ASP D 1 263 ? -24.995 -12.338 20.306 1.00 22.99 263 ASP D C 1
ATOM 14168 O O . ASP D 1 263 ? -24.631 -12.336 21.483 1.00 26.09 263 ASP D O 1
ATOM 14173 N N . HIS D 1 264 ? -24.163 -12.608 19.308 1.00 22.99 264 HIS D N 1
ATOM 14174 C CA . HIS D 1 264 ? -22.758 -12.888 19.582 1.00 21.52 264 HIS D CA 1
ATOM 14175 C C . HIS D 1 264 ? -21.841 -11.922 18.855 1.00 20.72 264 HIS D C 1
ATOM 14176 O O . HIS D 1 264 ? -20.686 -12.241 18.580 1.00 20.02 264 HIS D O 1
ATOM 14183 N N . LEU D 1 265 ? -22.368 -10.743 18.537 1.00 22.74 265 LEU D N 1
ATOM 14184 C CA . LEU D 1 265 ? -21.594 -9.710 17.850 1.00 26.73 265 LEU D CA 1
ATOM 14185 C C . LEU D 1 265 ? -20.735 -10.279 16.721 1.00 25.40 265 LEU D C 1
ATOM 14186 O O . LEU D 1 265 ? -19.543 -9.995 16.629 1.00 24.39 265 LEU D O 1
ATOM 14191 N N . LYS D 1 266 ? -21.352 -11.070 15.852 1.00 21.05 266 LYS D N 1
ATOM 14192 C CA . LYS D 1 266 ? -20.627 -11.680 14.751 1.00 16.44 266 LYS D CA 1
ATOM 14193 C C . LYS D 1 266 ? -20.268 -10.688 13.646 1.00 18.87 266 LYS D C 1
ATOM 14194 O O . LYS D 1 266 ? -20.940 -9.669 13.468 1.00 20.32 266 LYS D O 1
ATOM 14200 N N . ARG D 1 267 ? -19.193 -10.991 12.922 1.00 16.68 267 ARG D N 1
ATOM 14201 C CA . ARG D 1 267 ? -18.741 -10.156 11.815 1.00 18.01 267 ARG D CA 1
ATOM 14202 C C . ARG D 1 267 ? -19.411 -10.700 10.560 1.00 20.69 267 ARG D C 1
ATOM 14203 O O . ARG D 1 267 ? -19.328 -11.893 10.265 1.00 19.76 267 ARG D O 1
ATOM 14211 N N . LEU D 1 268 ? -20.067 -9.820 9.818 1.00 25.19 268 LEU D N 1
ATOM 14212 C CA . LEU D 1 268 ? -20.782 -10.228 8.617 1.00 25.69 268 LEU D CA 1
ATOM 14213 C C . LEU D 1 268 ? -20.227 -9.617 7.333 1.00 23.30 268 LEU D C 1
ATOM 14214 O O . LEU D 1 268 ? -19.833 -8.449 7.303 1.00 17.66 268 LEU D O 1
ATOM 14219 N N . SER D 1 269 ? -20.179 -10.431 6.282 1.00 22.08 269 SER D N 1
ATOM 14220 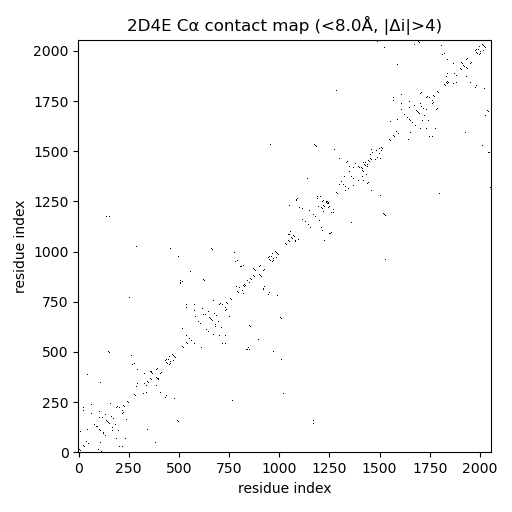C CA . SER D 1 269 ? -19.713 -9.990 4.966 1.00 19.31 269 SER D CA 1
ATOM 14221 C C . SER D 1 269 ? -20.842 -10.311 3.997 1.00 22.65 269 SER D C 1
ATOM 14222 O O . SER D 1 269 ? -20.818 -11.331 3.303 1.00 17.31 269 SER D O 1
ATOM 14225 N N . PRO D 1 270 ? -21.859 -9.440 3.946 1.00 20.41 270 PRO D N 1
ATOM 14226 C CA . PRO D 1 270 ? -22.999 -9.654 3.061 1.00 19.19 270 PRO D CA 1
ATOM 14227 C C . PRO D 1 270 ? -22.923 -9.108 1.638 1.00 23.42 270 PRO D C 1
ATOM 14228 O O . PRO D 1 270 ? -22.518 -7.966 1.401 1.00 22.00 270 PRO D O 1
ATOM 14232 N N . GLU D 1 271 ? -23.319 -9.960 0.700 1.00 19.93 271 GLU D N 1
ATOM 14233 C CA . GLU D 1 271 ? -23.400 -9.623 -0.712 1.00 17.82 271 GLU D CA 1
ATOM 14234 C C . GLU D 1 271 ? -24.895 -9.869 -0.949 1.00 17.49 271 GLU D C 1
ATOM 14235 O O . GLU D 1 271 ? -25.339 -11.010 -1.070 1.00 18.14 271 GLU D O 1
ATOM 14241 N N . LEU D 1 272 ? -25.671 -8.791 -0.979 1.00 17.31 272 LEU D N 1
ATOM 14242 C CA . LEU D 1 272 ? -27.119 -8.905 -1.112 1.00 21.52 272 LEU D CA 1
ATOM 14243 C C . LEU D 1 272 ? -27.711 -8.629 -2.489 1.00 21.28 272 LEU D C 1
ATOM 14244 O O . LEU D 1 272 ? -27.044 -8.805 -3.509 1.00 24.68 272 LEU D O 1
ATOM 14249 N N . GLY D 1 273 ? -28.970 -8.200 -2.505 1.00 18.25 273 GLY D N 1
ATOM 14250 C CA . GLY D 1 273 ? -29.657 -7.947 -3.760 1.00 23.07 273 GLY D CA 1
ATOM 14251 C C . GLY D 1 273 ? -29.186 -6.756 -4.572 1.00 22.88 273 GLY D C 1
ATOM 14252 O O . GLY D 1 273 ? -28.301 -6.007 -4.155 1.00 21.94 273 GLY D O 1
ATOM 14253 N N . GLY D 1 274 ? -29.786 -6.584 -5.745 1.00 20.14 274 GLY D N 1
ATOM 14254 C CA . GLY D 1 274 ? -29.420 -5.471 -6.597 1.00 20.24 274 GLY D CA 1
ATOM 14255 C C . GLY D 1 274 ? -30.473 -5.130 -7.637 1.00 24.24 274 GLY D C 1
ATOM 14256 O O . GLY D 1 274 ? -31.366 -5.930 -7.939 1.00 19.47 274 GLY D O 1
ATOM 14257 N N . LYS D 1 275 ? -30.373 -3.919 -8.170 1.00 15.38 275 LYS D N 1
ATOM 14258 C CA . LYS D 1 275 ? -31.273 -3.442 -9.208 1.00 20.16 275 LYS D CA 1
ATOM 14259 C C . LYS D 1 275 ? -30.386 -2.538 -10.050 1.00 19.09 275 LYS D C 1
ATOM 14260 O O . LYS D 1 275 ? -30.687 -1.362 -10.282 1.00 20.96 275 LYS D O 1
ATOM 14266 N N . SER D 1 276 ? -29.280 -3.123 -10.497 1.00 16.83 276 SER D N 1
ATOM 14267 C CA . SER D 1 276 ? -28.268 -2.434 -11.282 1.00 19.81 276 SER D CA 1
ATOM 14268 C C . SER D 1 276 ? -28.773 -1.846 -12.589 1.00 21.62 276 SER D C 1
ATOM 14269 O O . SER D 1 276 ? -29.415 -2.521 -13.392 1.00 21.68 276 SER D O 1
ATOM 14272 N N . PRO D 1 277 ? -28.475 -0.563 -12.821 1.00 23.03 277 PRO D N 1
ATOM 14273 C CA . PRO D 1 277 ? -28.913 0.106 -14.045 1.00 19.63 277 PRO D CA 1
ATOM 14274 C C . PRO D 1 277 ? -27.855 0.150 -15.142 1.00 23.04 277 PRO D C 1
ATOM 14275 O O . PRO D 1 277 ? -26.655 0.133 -14.872 1.00 22.66 277 PRO D O 1
ATOM 14279 N N . ALA D 1 278 ? -28.321 0.194 -16.384 1.00 21.57 278 ALA D N 1
ATOM 14280 C CA . ALA D 1 278 ? -27.447 0.318 -17.536 1.00 16.78 278 ALA D CA 1
ATOM 14281 C C . ALA D 1 278 ? -27.871 1.646 -18.157 1.00 16.46 278 ALA D C 1
ATOM 14282 O O . ALA D 1 278 ? -29.041 1.831 -18.487 1.00 18.42 278 ALA D O 1
ATOM 14284 N N . LEU D 1 279 ? -26.931 2.579 -18.278 1.00 16.45 279 LEU D N 1
ATOM 14285 C CA . LEU D 1 279 ? -27.209 3.892 -18.853 1.00 18.60 279 LEU D CA 1
ATOM 14286 C C . LEU D 1 279 ? -26.665 3.952 -20.271 1.00 20.31 279 LEU D C 1
ATOM 14287 O O . LEU D 1 279 ? -25.458 3.816 -20.485 1.00 22.09 279 LEU D O 1
ATOM 14292 N N . VAL D 1 280 ? -27.553 4.162 -21.237 1.00 18.49 280 VAL D N 1
ATOM 14293 C CA . VAL D 1 280 ? -27.145 4.227 -22.633 1.00 16.49 280 VAL D CA 1
ATOM 14294 C C . VAL D 1 280 ? -27.347 5.629 -23.189 1.00 24.03 280 VAL D C 1
ATOM 14295 O O . VAL D 1 280 ? -28.471 6.140 -23.223 1.00 23.39 280 VAL D O 1
ATOM 14299 N N . PHE D 1 281 ? -26.251 6.251 -23.617 1.00 24.22 281 PHE D N 1
ATOM 14300 C CA . PHE D 1 281 ? -26.296 7.597 -24.173 1.00 23.81 281 PHE D CA 1
ATOM 14301 C C . PHE D 1 281 ? -26.257 7.572 -25.704 1.00 24.93 281 PHE D C 1
ATOM 14302 O O . PHE D 1 281 ? -25.681 6.669 -26.312 1.00 23.88 281 PHE D O 1
ATOM 14310 N N . ALA D 1 282 ? -26.878 8.576 -26.311 1.00 23.42 282 ALA D N 1
ATOM 14311 C CA . ALA D 1 282 ? -26.960 8.686 -27.763 1.00 21.91 282 ALA D CA 1
ATOM 14312 C C . ALA D 1 282 ? -25.619 8.669 -28.477 1.00 23.97 282 ALA D C 1
ATOM 14313 O O . ALA D 1 282 ? -25.555 8.342 -29.660 1.00 24.25 282 ALA D O 1
ATOM 14315 N N . ASP D 1 283 ? -24.546 9.007 -27.769 1.00 22.34 283 ASP D N 1
ATOM 14316 C CA . ASP D 1 283 ? -23.229 9.051 -28.396 1.00 22.49 283 ASP D CA 1
ATOM 14317 C C . ASP D 1 283 ? -22.402 7.776 -28.278 1.00 21.46 283 ASP D C 1
ATOM 14318 O O . ASP D 1 283 ? -21.284 7.714 -28.780 1.00 27.43 283 ASP D O 1
ATOM 14323 N N . ALA D 1 284 ? -22.946 6.753 -27.635 1.00 25.51 284 ALA D N 1
ATOM 14324 C CA . ALA D 1 284 ? -22.204 5.506 -27.454 1.00 27.55 284 ALA D CA 1
ATOM 14325 C C . ALA D 1 284 ? -22.176 4.603 -28.680 1.00 27.35 284 ALA D C 1
ATOM 14326 O O . ALA D 1 284 ? -22.879 4.837 -29.665 1.00 27.04 284 ALA D O 1
ATOM 14328 N N . ASP D 1 285 ? -21.331 3.579 -28.624 1.00 27.45 285 ASP D N 1
ATOM 14329 C CA . ASP D 1 285 ? -21.277 2.604 -29.704 1.00 26.70 285 ASP D CA 1
ATOM 14330 C C . ASP D 1 285 ? -22.555 1.813 -29.416 1.00 25.09 285 ASP D C 1
ATOM 14331 O O . ASP D 1 285 ? -22.573 0.928 -28.559 1.00 21.45 285 ASP D O 1
ATOM 14336 N N . LEU D 1 286 ? -23.629 2.154 -30.116 1.00 24.60 286 LEU D N 1
ATOM 14337 C CA . LEU D 1 286 ? -24.908 1.501 -29.885 1.00 25.60 286 LEU D CA 1
ATOM 14338 C C . LEU D 1 286 ? -24.978 0.017 -30.238 1.00 24.56 286 LEU D C 1
ATOM 14339 O O . LEU D 1 286 ? -25.837 -0.704 -29.728 1.00 24.73 286 LEU D O 1
ATOM 14344 N N . GLU D 1 287 ? -24.084 -0.453 -31.097 1.00 19.96 287 GLU D N 1
ATOM 14345 C CA . GLU D 1 287 ? -24.100 -1.865 -31.433 1.00 26.22 287 GLU D CA 1
ATOM 14346 C C . GLU D 1 287 ? -23.534 -2.656 -30.260 1.00 24.52 287 GLU D C 1
ATOM 14347 O O . GLU D 1 287 ? -24.068 -3.705 -29.898 1.00 23.44 287 GLU D O 1
ATOM 14353 N N . ARG D 1 288 ? -22.455 -2.155 -29.663 1.00 20.58 288 ARG D N 1
ATOM 14354 C CA . ARG D 1 288 ? -21.863 -2.831 -28.516 1.00 22.67 288 ARG D CA 1
ATOM 14355 C C . ARG D 1 288 ? -22.830 -2.718 -27.335 1.00 18.10 288 ARG D C 1
ATOM 14356 O O . ARG D 1 288 ? -23.034 -3.675 -26.585 1.00 18.45 288 ARG D O 1
ATOM 14364 N N . ALA D 1 289 ? -23.427 -1.541 -27.182 1.00 16.66 289 ALA D N 1
ATOM 14365 C CA . ALA D 1 289 ? -24.371 -1.300 -26.099 1.00 20.06 289 ALA D CA 1
ATOM 14366 C C . ALA D 1 289 ? -25.536 -2.282 -26.160 1.00 19.12 289 ALA D C 1
ATOM 14367 O O . ALA D 1 289 ? -25.938 -2.832 -25.141 1.00 23.42 289 ALA D O 1
ATOM 14369 N N . LEU D 1 290 ? -26.071 -2.495 -27.356 1.00 21.17 290 LEU D N 1
ATOM 14370 C CA . LEU D 1 290 ? -27.189 -3.414 -27.552 1.00 23.75 290 LEU D CA 1
ATOM 14371 C C . LEU D 1 290 ? -26.808 -4.831 -27.138 1.00 22.28 290 LEU D C 1
ATOM 14372 O O . LEU D 1 290 ? -27.556 -5.498 -26.426 1.00 23.09 290 LEU D O 1
ATOM 14377 N N . ASP D 1 291 ? -25.648 -5.293 -27.595 1.00 22.55 291 ASP D N 1
ATOM 14378 C CA . ASP D 1 291 ? -25.183 -6.634 -27.240 1.00 26.33 291 ASP D CA 1
ATOM 14379 C C . ASP D 1 291 ? -24.988 -6.738 -25.734 1.00 24.63 291 ASP D C 1
ATOM 14380 O O . ASP D 1 291 ? -25.368 -7.730 -25.114 1.00 23.34 291 ASP D O 1
ATOM 14385 N N . ALA D 1 292 ? -24.399 -5.696 -25.158 1.00 22.42 292 ALA D N 1
ATOM 14386 C CA . ALA D 1 292 ? -24.111 -5.658 -23.731 1.00 23.25 292 ALA D CA 1
ATOM 14387 C C . ALA D 1 292 ? -25.348 -5.690 -22.841 1.00 23.19 292 ALA D C 1
ATOM 14388 O O . ALA D 1 292 ? -25.420 -6.492 -21.906 1.00 20.05 292 ALA D O 1
ATOM 14390 N N . VAL D 1 293 ? -26.319 -4.823 -23.117 1.00 19.66 293 VAL D N 1
ATOM 14391 C CA . VAL D 1 293 ? -27.514 -4.791 -22.285 1.00 21.00 293 VAL D CA 1
ATOM 14392 C C . VAL D 1 293 ? -28.376 -6.036 -22.466 1.00 22.07 293 VAL D C 1
ATOM 14393 O O . VAL D 1 293 ? -28.979 -6.521 -21.507 1.00 19.68 293 VAL D O 1
ATOM 14397 N N . VAL D 1 294 ? -28.436 -6.569 -23.680 1.00 19.34 294 VAL D N 1
ATOM 14398 C CA . VAL D 1 294 ? -29.233 -7.767 -23.891 1.00 22.19 294 VAL D CA 1
ATOM 14399 C C . VAL D 1 294 ? -28.627 -8.902 -23.069 1.00 21.47 294 VAL D C 1
ATOM 14400 O O . VAL D 1 294 ? -29.333 -9.621 -22.362 1.00 21.73 294 VAL D O 1
ATOM 14404 N N . PHE D 1 295 ? -27.310 -9.048 -23.152 1.00 22.06 295 PHE D N 1
ATOM 14405 C CA . PHE D 1 295 ? -26.618 -10.091 -22.405 1.00 22.54 295 PHE D CA 1
ATOM 14406 C C . PHE D 1 295 ? -26.697 -9.889 -20.898 1.00 21.83 295 PHE D C 1
ATOM 14407 O O . PHE D 1 295 ? -26.999 -10.823 -20.152 1.00 21.72 295 PHE D O 1
ATOM 14415 N N . GLN D 1 296 ? -26.432 -8.664 -20.457 1.00 19.43 296 GLN D N 1
ATOM 14416 C CA . GLN D 1 296 ? -26.411 -8.363 -19.033 1.00 22.33 296 GLN D CA 1
ATOM 14417 C C . GLN D 1 296 ? -27.715 -8.612 -18.276 1.00 24.20 296 GLN D C 1
ATOM 14418 O O . GLN D 1 296 ? -27.702 -8.754 -17.053 1.00 22.91 296 GLN D O 1
ATOM 14424 N N . ILE D 1 297 ? -28.841 -8.664 -18.981 1.00 23.04 297 ILE D N 1
ATOM 14425 C CA . ILE D 1 297 ? -30.099 -8.930 -18.295 1.00 19.65 297 ILE D CA 1
ATOM 14426 C C . ILE D 1 297 ? -30.653 -10.331 -18.561 1.00 20.83 297 ILE D C 1
ATOM 14427 O O . ILE D 1 297 ? -31.193 -10.961 -17.656 1.00 24.52 297 ILE D O 1
ATOM 14432 N N . PHE D 1 298 ? -30.492 -10.840 -19.779 1.00 20.64 298 PHE D N 1
ATOM 14433 C CA . PHE D 1 298 ? -31.052 -12.151 -20.100 1.00 17.15 298 PHE D CA 1
ATOM 14434 C C . PHE D 1 298 ? -30.163 -13.377 -19.925 1.00 19.55 298 PHE D C 1
ATOM 14435 O O . PHE D 1 298 ? -30.664 -14.502 -19.888 1.00 19.45 298 PHE D O 1
ATOM 14443 N N . SER D 1 299 ? -28.854 -13.184 -19.805 1.00 18.22 299 SER D N 1
ATOM 14444 C CA . SER D 1 299 ? -27.967 -14.327 -19.612 1.00 22.39 299 SER D CA 1
ATOM 14445 C C . SER D 1 299 ? -28.220 -14.925 -18.228 1.00 21.37 299 SER D C 1
ATOM 14446 O O . SER D 1 299 ? -28.822 -14.282 -17.370 1.00 23.74 299 SER D O 1
ATOM 14449 N N . PHE D 1 300 ? -27.765 -16.156 -18.021 1.00 19.75 300 PHE D N 1
ATOM 14450 C CA . PHE D 1 300 ? -27.924 -16.834 -16.740 1.00 21.24 300 PHE D CA 1
ATOM 14451 C C . PHE D 1 300 ? -29.401 -16.912 -16.336 1.00 24.36 300 PHE D C 1
ATOM 14452 O O . PHE D 1 300 ? -29.734 -16.910 -15.148 1.00 20.48 300 PHE D O 1
ATOM 14460 N N . ASN D 1 301 ? -30.277 -16.987 -17.337 1.00 19.77 301 ASN D N 1
ATOM 14461 C CA . ASN D 1 301 ? -31.722 -17.051 -17.121 1.00 20.79 301 ASN D CA 1
ATOM 14462 C C . ASN D 1 301 ? -32.224 -15.844 -16.340 1.00 21.44 301 ASN D C 1
ATOM 14463 O O . ASN D 1 301 ? -33.253 -15.917 -15.674 1.00 27.38 301 ASN D O 1
ATOM 14468 N N . GLY D 1 302 ? -31.502 -14.732 -16.420 1.00 21.61 302 GLY D N 1
ATOM 14469 C CA . GLY D 1 302 ? -31.906 -13.540 -15.695 1.00 21.70 302 GLY D CA 1
ATOM 14470 C C . GLY D 1 302 ? -31.750 -13.669 -14.186 1.00 22.42 302 GLY D C 1
ATOM 14471 O O . GLY D 1 302 ? -32.161 -12.786 -13.436 1.00 24.55 302 GLY D O 1
ATOM 14472 N N . GLU D 1 303 ? -31.147 -14.763 -13.733 1.00 21.28 303 GLU D N 1
ATOM 14473 C CA . GLU D 1 303 ? -30.959 -14.989 -12.301 1.00 22.30 303 GLU D CA 1
ATOM 14474 C C . GLU D 1 303 ? -29.523 -14.683 -11.886 1.00 20.45 303 GLU D C 1
ATOM 14475 O O . GLU D 1 303 ? -28.830 -15.532 -11.330 1.00 18.84 303 GLU D O 1
ATOM 14481 N N . ARG D 1 304 ? -29.086 -13.458 -12.174 1.00 22.81 304 ARG D N 1
ATOM 14482 C CA . ARG D 1 304 ? -27.737 -13.009 -11.842 1.00 23.56 304 ARG D CA 1
ATOM 14483 C C . ARG D 1 304 ? -27.888 -11.735 -11.019 1.00 23.53 304 ARG D C 1
ATOM 14484 O O . ARG D 1 304 ? -28.613 -10.816 -11.406 1.00 25.93 304 ARG D O 1
ATOM 14492 N N . CYS D 1 305 ? -27.216 -11.683 -9.877 1.00 23.68 305 CYS D N 1
ATOM 14493 C CA . CYS D 1 305 ? -27.309 -10.524 -8.992 1.00 21.63 305 CYS D CA 1
ATOM 14494 C C . CYS D 1 305 ? -26.891 -9.200 -9.631 1.00 17.03 305 CYS D C 1
ATOM 14495 O O . CYS D 1 305 ? -27.452 -8.147 -9.322 1.00 19.39 305 CYS D O 1
ATOM 14498 N N . THR D 1 306 ? -25.903 -9.254 -10.514 1.00 17.95 306 THR D N 1
ATOM 14499 C CA . THR D 1 306 ? -25.400 -8.057 -11.177 1.00 17.02 306 THR D CA 1
ATOM 14500 C C . THR D 1 306 ? -26.131 -7.727 -12.472 1.00 20.91 306 THR D C 1
ATOM 14501 O O . THR D 1 306 ? -25.711 -6.844 -13.220 1.00 21.28 306 THR D O 1
ATOM 14505 N N . ALA D 1 307 ? -27.222 -8.433 -12.739 1.00 16.99 307 ALA D N 1
ATOM 14506 C CA . ALA D 1 307 ? -27.987 -8.193 -13.954 1.00 21.40 307 ALA D CA 1
ATOM 14507 C C . ALA D 1 307 ? -28.441 -6.736 -14.037 1.00 24.11 307 ALA D C 1
ATOM 14508 O O . ALA D 1 307 ? -28.821 -6.137 -13.033 1.00 22.39 307 ALA D O 1
ATOM 14510 N N . SER D 1 308 ? -28.390 -6.160 -15.232 1.00 23.80 308 SER D N 1
ATOM 14511 C CA . SER D 1 308 ? -28.835 -4.780 -15.406 1.00 28.75 308 SER D CA 1
ATOM 14512 C C . SER D 1 308 ? -30.346 -4.799 -15.649 1.00 25.22 308 SER D C 1
ATOM 14513 O O . SER D 1 308 ? -30.813 -4.736 -16.790 1.00 25.93 308 SER D O 1
ATOM 14516 N N . SER D 1 309 ? -31.096 -4.891 -14.551 1.00 22.87 309 SER D N 1
ATOM 14517 C CA . SER D 1 309 ? -32.558 -4.951 -14.584 1.00 24.41 309 SER D CA 1
ATOM 14518 C C . SER D 1 309 ? -33.265 -3.655 -14.969 1.00 21.72 309 SER D C 1
ATOM 14519 O O . SER D 1 309 ? -34.464 -3.654 -15.259 1.00 24.76 309 SER D O 1
ATOM 14522 N N . ARG D 1 310 ? -32.532 -2.549 -14.956 1.00 19.97 310 ARG D N 1
ATOM 14523 C CA . ARG D 1 310 ? -33.101 -1.269 -15.346 1.00 21.92 310 ARG D CA 1
ATOM 14524 C C . ARG D 1 310 ? -32.274 -0.729 -16.504 1.00 22.59 310 ARG D C 1
ATOM 14525 O O . ARG D 1 310 ? -31.049 -0.661 -16.420 1.00 23.35 310 ARG D O 1
ATOM 14533 N N . LEU D 1 311 ? -32.947 -0.371 -17.591 1.00 18.62 311 LEU D N 1
ATOM 14534 C CA . LEU D 1 311 ? -32.280 0.183 -18.757 1.00 19.79 311 LEU D CA 1
ATOM 14535 C C . LEU D 1 311 ? -32.662 1.655 -18.909 1.00 21.30 311 LEU D C 1
ATOM 14536 O O . LEU D 1 311 ? -33.805 1.980 -19.223 1.00 22.30 311 LEU D O 1
ATOM 14541 N N . LEU D 1 312 ? -31.706 2.541 -18.662 1.00 21.57 312 LEU D N 1
ATOM 14542 C CA . LEU D 1 312 ? -31.934 3.972 -18.794 1.00 19.98 312 LEU D CA 1
ATOM 14543 C C . LEU D 1 312 ? -31.391 4.394 -20.150 1.00 21.84 312 LEU D C 1
ATOM 14544 O O . LEU D 1 312 ? -30.194 4.271 -20.410 1.00 23.39 312 LEU D O 1
ATOM 14549 N N . VAL D 1 313 ? -32.274 4.885 -21.017 1.00 21.69 313 VAL D N 1
ATOM 14550 C CA . VAL D 1 313 ? -31.873 5.292 -22.358 1.00 19.21 313 VAL D CA 1
ATOM 14551 C C . VAL D 1 313 ? -32.233 6.745 -22.640 1.00 23.12 313 VAL D C 1
ATOM 14552 O O . VAL D 1 313 ? -33.344 7.193 -22.335 1.00 25.64 313 VAL D O 1
ATOM 14556 N N . GLU D 1 314 ? -31.282 7.478 -23.214 1.00 21.41 314 GLU D N 1
ATOM 14557 C CA . GLU D 1 314 ? -31.477 8.887 -23.540 1.00 20.66 314 GLU D CA 1
ATOM 14558 C C . GLU D 1 314 ? -32.677 9.054 -24.478 1.00 22.61 314 GLU D C 1
ATOM 14559 O O . GLU D 1 314 ? -32.808 8.348 -25.473 1.00 24.09 314 GLU D O 1
ATOM 14565 N N . GLU D 1 315 ? -33.550 9.994 -24.140 1.00 25.54 315 GLU D N 1
ATOM 14566 C CA . GLU D 1 315 ? -34.766 10.249 -24.903 1.00 30.64 315 GLU D CA 1
ATOM 14567 C C . GLU D 1 315 ? -34.700 10.175 -26.422 1.00 28.06 315 GLU D C 1
ATOM 14568 O O . GLU D 1 315 ? -35.412 9.380 -27.028 1.00 31.13 315 GLU D O 1
ATOM 14574 N N . LYS D 1 316 ? -33.851 10.984 -27.043 1.00 31.35 316 LYS D N 1
ATOM 14575 C CA . LYS D 1 316 ? -33.768 10.991 -28.501 1.00 31.99 316 LYS D CA 1
ATOM 14576 C C . LYS D 1 316 ? -33.427 9.668 -29.189 1.00 32.79 316 LYS D C 1
ATOM 14577 O O . LYS D 1 316 ? -33.443 9.596 -30.416 1.00 33.28 316 LYS D O 1
ATOM 14583 N N . ILE D 1 317 ? -33.118 8.626 -28.423 1.00 26.89 317 ILE D N 1
ATOM 14584 C CA . ILE D 1 317 ? -32.823 7.331 -29.035 1.00 27.77 317 ILE D CA 1
ATOM 14585 C C . ILE D 1 317 ? -33.631 6.220 -28.372 1.00 24.59 317 ILE D C 1
ATOM 14586 O O . ILE D 1 317 ? -33.512 5.053 -28.743 1.00 24.36 317 ILE D O 1
ATOM 14591 N N . PHE D 1 318 ? -34.453 6.590 -27.397 1.00 18.95 318 PHE D N 1
ATOM 14592 C CA . PHE D 1 318 ? -35.262 5.621 -26.666 1.00 24.97 318 PHE D CA 1
ATOM 14593 C C . PHE D 1 318 ? -36.040 4.666 -27.573 1.00 27.73 318 PHE D C 1
ATOM 14594 O O . PHE D 1 318 ? -35.897 3.444 -27.468 1.00 24.69 318 PHE D O 1
ATOM 14602 N N . GLU D 1 319 ? -36.855 5.226 -28.465 1.00 31.20 319 GLU D N 1
ATOM 14603 C CA . GLU D 1 319 ? -37.673 4.427 -29.379 1.00 31.65 319 GLU D CA 1
ATOM 14604 C C . GLU D 1 319 ? -36.878 3.436 -30.227 1.00 29.71 319 GLU D C 1
ATOM 14605 O O . GLU D 1 319 ? -37.218 2.251 -30.296 1.00 28.90 319 GLU D O 1
ATOM 14611 N N . ASP D 1 320 ? -35.821 3.912 -30.872 1.00 25.65 320 ASP D N 1
ATOM 14612 C CA . ASP D 1 320 ? -35.022 3.037 -31.716 1.00 29.85 320 ASP D CA 1
ATOM 14613 C C . ASP D 1 320 ? -34.260 1.976 -30.931 1.00 30.22 320 ASP D C 1
ATOM 14614 O O . ASP D 1 320 ? -34.312 0.790 -31.264 1.00 26.84 320 ASP D O 1
ATOM 14619 N N . PHE D 1 321 ? -33.554 2.396 -29.886 1.00 27.40 321 PHE D N 1
ATOM 14620 C CA . PHE D 1 321 ? -32.760 1.455 -29.105 1.00 24.84 321 PHE D CA 1
ATOM 14621 C C . PHE D 1 321 ? -33.575 0.406 -28.350 1.00 22.82 321 PHE D C 1
ATOM 14622 O O . PHE D 1 321 ? -33.276 -0.788 -28.426 1.00 20.72 321 PHE D O 1
ATOM 14630 N N . VAL D 1 322 ? -34.588 0.846 -27.609 1.00 21.92 322 VAL D N 1
ATOM 14631 C CA . VAL D 1 322 ? -35.412 -0.089 -26.852 1.00 25.54 322 VAL D CA 1
ATOM 14632 C C . VAL D 1 322 ? -36.158 -1.015 -27.802 1.00 31.55 322 VAL D C 1
ATOM 14633 O O . VAL D 1 322 ? -36.491 -2.150 -27.444 1.00 29.26 322 VAL D O 1
ATOM 14637 N N . GLY D 1 323 ? -36.410 -0.526 -29.016 1.00 31.35 323 GLY D N 1
ATOM 14638 C CA . GLY D 1 323 ? -37.095 -1.333 -30.008 1.00 27.17 323 GLY D CA 1
ATOM 14639 C C . GLY D 1 323 ? -36.201 -2.487 -30.417 1.00 31.68 323 GLY D C 1
ATOM 14640 O O . GLY D 1 323 ? -36.661 -3.621 -30.597 1.00 30.25 323 GLY D O 1
ATOM 14641 N N . LYS D 1 324 ? -34.911 -2.200 -30.565 1.00 26.08 324 LYS D N 1
ATOM 14642 C CA . LYS D 1 324 ? -33.958 -3.229 -30.940 1.00 28.94 324 LYS D CA 1
ATOM 14643 C C . LYS D 1 324 ? -33.766 -4.225 -29.803 1.00 29.54 324 LYS D C 1
ATOM 14644 O O . LYS D 1 324 ? -33.637 -5.427 -30.038 1.00 29.94 324 LYS D O 1
ATOM 14650 N N . VAL D 1 325 ? -33.756 -3.727 -28.570 1.00 28.11 325 VAL D N 1
ATOM 14651 C CA . VAL D 1 325 ? -33.607 -4.603 -27.416 1.00 20.96 325 VAL D CA 1
ATOM 14652 C C . VAL D 1 325 ? -34.759 -5.602 -27.455 1.00 21.85 325 VAL D C 1
ATOM 14653 O O . VAL D 1 325 ? -34.568 -6.803 -27.265 1.00 22.60 325 VAL D O 1
ATOM 14657 N N . VAL D 1 326 ? -35.957 -5.090 -27.718 1.00 21.45 326 VAL D N 1
ATOM 14658 C CA . VAL D 1 326 ? -37.148 -5.925 -27.787 1.00 25.52 326 VAL D CA 1
ATOM 14659 C C . VAL D 1 326 ? -37.039 -7.028 -28.844 1.00 23.20 326 VAL D C 1
ATOM 14660 O O . VAL D 1 326 ? -37.324 -8.187 -28.556 1.00 24.14 326 VAL D O 1
ATOM 14664 N N . GLU D 1 327 ? -36.615 -6.690 -30.056 1.00 20.02 327 GLU D N 1
ATOM 14665 C CA . GLU D 1 327 ? -36.500 -7.717 -31.080 1.00 25.77 327 GLU D CA 1
ATOM 14666 C C . GLU D 1 327 ? -35.457 -8.768 -30.704 1.00 27.84 327 GLU D C 1
ATOM 14667 O O . GLU D 1 327 ? -35.656 -9.960 -30.941 1.00 26.37 327 GLU D O 1
ATOM 14673 N N . ARG D 1 328 ? -34.352 -8.336 -30.103 1.00 28.16 328 ARG D N 1
ATOM 14674 C CA . ARG D 1 328 ? -33.317 -9.276 -29.682 1.00 27.26 328 ARG D CA 1
ATOM 14675 C C . ARG D 1 328 ? -33.898 -10.228 -28.634 1.00 25.70 328 ARG D C 1
ATOM 14676 O O . ARG D 1 328 ? -33.679 -11.439 -28.689 1.00 24.85 328 ARG D O 1
ATOM 14684 N N . ALA D 1 329 ? -34.652 -9.678 -27.688 1.00 23.91 329 ALA D N 1
ATOM 14685 C CA . ALA D 1 329 ? -35.265 -10.492 -26.645 1.00 24.07 329 ALA D CA 1
ATOM 14686 C C . ALA D 1 329 ? -36.226 -11.507 -27.267 1.00 28.44 329 ALA D C 1
ATOM 14687 O O . ALA D 1 329 ? -36.286 -12.666 -26.846 1.00 24.85 329 ALA D O 1
ATOM 14689 N N . ARG D 1 330 ? -36.972 -11.060 -28.272 1.00 25.42 330 ARG D N 1
ATOM 14690 C CA . ARG D 1 330 ? -37.936 -11.915 -28.953 1.00 28.18 330 ARG D CA 1
ATOM 14691 C C . ARG D 1 330 ? -37.235 -13.075 -29.655 1.00 29.06 330 ARG D C 1
ATOM 14692 O O . ARG D 1 330 ? -37.787 -14.172 -29.780 1.00 29.98 330 ARG D O 1
ATOM 14700 N N . ALA D 1 331 ? -36.009 -12.831 -30.100 1.00 26.54 331 ALA D N 1
ATOM 14701 C CA . ALA D 1 331 ? -35.236 -13.845 -30.807 1.00 25.79 331 ALA D CA 1
ATOM 14702 C C . ALA D 1 331 ? -34.518 -14.846 -29.901 1.00 25.03 331 ALA D C 1
ATOM 14703 O O . ALA D 1 331 ? -34.029 -15.868 -30.371 1.00 27.93 331 ALA D O 1
ATOM 14705 N N . ILE D 1 332 ? -34.453 -14.562 -28.607 1.00 24.51 332 ILE D N 1
ATOM 14706 C CA . ILE D 1 332 ? -33.771 -15.458 -27.683 1.00 24.40 332 ILE D CA 1
ATOM 14707 C C . ILE D 1 332 ? -34.397 -16.857 -27.657 1.00 26.85 332 ILE D C 1
ATOM 14708 O O . ILE D 1 332 ? -35.609 -17.007 -27.503 1.00 26.81 332 ILE D O 1
ATOM 14713 N N . ARG D 1 333 ? -33.558 -17.877 -27.810 1.00 23.72 333 ARG D N 1
ATOM 14714 C CA . ARG D 1 333 ? -34.023 -19.258 -27.806 1.00 23.32 333 ARG D CA 1
ATOM 14715 C C . ARG D 1 333 ? -34.227 -19.793 -26.394 1.00 24.89 333 ARG D C 1
ATOM 14716 O O . ARG D 1 333 ? -33.280 -19.883 -25.608 1.00 25.17 333 ARG D O 1
ATOM 14724 N N . VAL D 1 334 ? -35.470 -20.146 -26.080 1.00 23.05 334 VAL D N 1
ATOM 14725 C CA . VAL D 1 334 ? -35.813 -20.686 -24.769 1.00 21.80 334 VAL D CA 1
ATOM 14726 C C . VAL D 1 334 ? -35.918 -22.198 -24.888 1.00 25.26 334 VAL D C 1
ATOM 14727 O O . VAL D 1 334 ? -36.626 -22.710 -25.757 1.00 22.66 334 VAL D O 1
ATOM 14731 N N . GLY D 1 335 ? -35.210 -22.911 -24.017 1.00 23.92 335 GLY D N 1
ATOM 14732 C CA . GLY D 1 335 ? -35.242 -24.357 -24.071 1.00 18.24 335 GLY D CA 1
ATOM 14733 C C . GLY D 1 335 ? -34.557 -25.052 -22.914 1.00 24.33 335 GLY D C 1
ATOM 14734 O O . GLY D 1 335 ? -34.128 -24.422 -21.946 1.00 22.28 335 GLY D O 1
ATOM 14735 N N . HIS D 1 336 ? -34.451 -26.369 -23.036 1.00 18.09 336 HIS D N 1
ATOM 14736 C CA . HIS D 1 336 ? -33.845 -27.214 -22.020 1.00 25.33 336 HIS D CA 1
ATOM 14737 C C . HIS D 1 336 ? -32.367 -26.885 -21.769 1.00 25.25 336 HIS D C 1
ATOM 14738 O O . HIS D 1 336 ? -31.627 -26.534 -22.694 1.00 23.44 336 HIS D O 1
ATOM 14745 N N . PRO D 1 337 ? -31.921 -26.999 -20.506 1.00 23.34 337 PRO D N 1
ATOM 14746 C CA . PRO D 1 337 ? -30.531 -26.713 -20.128 1.00 22.45 337 PRO D CA 1
ATOM 14747 C C . PRO D 1 337 ? -29.490 -27.601 -20.800 1.00 20.02 337 PRO D C 1
ATOM 14748 O O . PRO D 1 337 ? -28.333 -27.212 -20.923 1.00 20.74 337 PRO D O 1
ATOM 14752 N N . LEU D 1 338 ? -29.897 -28.794 -21.224 1.00 22.54 338 LEU D N 1
ATOM 14753 C CA . LEU D 1 338 ? -28.974 -29.733 -21.863 1.00 21.68 338 LEU D CA 1
ATOM 14754 C C . LEU D 1 338 ? -28.955 -29.650 -23.395 1.00 25.17 338 LEU D C 1
ATOM 14755 O O . LEU D 1 338 ? -28.217 -30.382 -24.055 1.00 24.03 338 LEU D O 1
ATOM 14760 N N . ASP D 1 339 ? -29.772 -28.761 -23.951 1.00 21.84 339 ASP D N 1
ATOM 14761 C CA . ASP D 1 339 ? -29.839 -28.559 -25.395 1.00 19.32 339 ASP D CA 1
ATOM 14762 C C . ASP D 1 339 ? -28.804 -27.483 -25.733 1.00 18.34 339 ASP D C 1
ATOM 14763 O O . ASP D 1 339 ? -28.924 -26.339 -25.303 1.00 25.36 339 ASP D O 1
ATOM 14768 N N . PRO D 1 340 ? -27.776 -27.838 -26.516 1.00 24.18 340 PRO D N 1
ATOM 14769 C CA . PRO D 1 340 ? -26.716 -26.896 -26.900 1.00 22.30 340 PRO D CA 1
ATOM 14770 C C . PRO D 1 340 ? -27.150 -25.584 -27.540 1.00 26.44 340 PRO D C 1
ATOM 14771 O O . PRO D 1 340 ? -26.398 -24.608 -27.523 1.00 24.73 340 PRO D O 1
ATOM 14775 N N . GLU D 1 341 ? -28.358 -25.546 -28.092 1.00 26.46 341 GLU D N 1
ATOM 14776 C CA . GLU D 1 341 ? -28.840 -24.325 -28.726 1.00 28.39 341 GLU D CA 1
ATOM 14777 C C . GLU D 1 341 ? -29.616 -23.405 -27.785 1.00 27.46 341 GLU D C 1
ATOM 14778 O O . GLU D 1 341 ? -29.889 -22.252 -28.120 1.00 29.99 341 GLU D O 1
ATOM 14784 N N . THR D 1 342 ? -29.961 -23.909 -26.607 1.00 26.67 342 THR D N 1
ATOM 14785 C CA . THR D 1 342 ? -30.712 -23.127 -25.629 1.00 25.47 342 THR D CA 1
ATOM 14786 C C . THR D 1 342 ? -29.936 -21.902 -25.149 1.00 21.92 342 THR D C 1
ATOM 14787 O O . THR D 1 342 ? -28.750 -21.999 -24.839 1.00 22.49 342 THR D O 1
ATOM 14791 N N . GLU D 1 343 ? -30.607 -20.754 -25.094 1.00 22.61 343 GLU D N 1
ATOM 14792 C CA . GLU D 1 343 ? -29.972 -19.524 -24.619 1.00 24.89 343 GLU D CA 1
ATOM 14793 C C . GLU D 1 343 ? -30.510 -19.188 -23.233 1.00 27.38 343 GLU D C 1
ATOM 14794 O O . GLU D 1 343 ? -29.778 -18.697 -22.371 1.00 28.05 343 GLU D O 1
ATOM 14800 N N . VAL D 1 344 ? -31.798 -19.456 -23.031 1.00 24.90 344 VAL D N 1
ATOM 14801 C CA . VAL D 1 344 ? -32.457 -19.202 -21.753 1.00 23.63 344 VAL D CA 1
ATOM 14802 C C . VAL D 1 344 ? -33.178 -20.460 -21.273 1.00 25.33 344 VAL D C 1
ATOM 14803 O O . VAL D 1 344 ? -34.071 -20.977 -21.951 1.00 19.80 344 VAL D O 1
ATOM 14807 N N . GLY D 1 345 ? -32.772 -20.940 -20.100 1.00 20.83 345 GLY D N 1
ATOM 14808 C CA . GLY D 1 345 ? -33.373 -22.124 -19.517 1.00 21.50 345 GLY D CA 1
ATOM 14809 C C . GLY D 1 345 ? -34.486 -21.792 -18.539 1.00 16.69 345 GLY D C 1
ATOM 14810 O O . GLY D 1 345 ? -34.943 -20.660 -18.495 1.00 21.54 345 GLY D O 1
ATOM 14811 N N . PRO D 1 346 ? -34.941 -22.767 -17.734 1.00 19.90 346 PRO D N 1
ATOM 14812 C CA . PRO D 1 346 ? -36.014 -22.568 -16.755 1.00 23.29 346 PRO D CA 1
ATOM 14813 C C . PRO D 1 346 ? -35.524 -21.965 -15.445 1.00 23.42 346 PRO D C 1
ATOM 14814 O O . PRO D 1 346 ? -34.355 -22.110 -15.091 1.00 19.37 346 PRO D O 1
ATOM 14818 N N . LEU D 1 347 ? -36.424 -21.296 -14.729 1.00 23.51 347 LEU D N 1
ATOM 14819 C CA . LEU D 1 347 ? -36.072 -20.711 -13.447 1.00 19.93 347 LEU D CA 1
ATOM 14820 C C . LEU D 1 347 ? -35.954 -21.863 -12.469 1.00 23.00 347 LEU D C 1
ATOM 14821 O O . LEU D 1 347 ? -36.445 -22.968 -12.727 1.00 23.17 347 LEU D O 1
ATOM 14826 N N . ILE D 1 348 ? -35.298 -21.587 -11.349 1.00 22.06 348 ILE D N 1
ATOM 14827 C CA . ILE D 1 348 ? -35.002 -22.566 -10.312 1.00 18.60 348 ILE D CA 1
ATOM 14828 C C . ILE D 1 348 ? -36.113 -23.396 -9.682 1.00 23.04 348 ILE D C 1
ATOM 14829 O O . ILE D 1 348 ? -35.895 -24.560 -9.348 1.00 21.01 348 ILE D O 1
ATOM 14834 N N . HIS D 1 349 ? -37.294 -22.815 -9.512 1.00 23.55 349 HIS D N 1
ATOM 14835 C CA . HIS D 1 349 ? -38.373 -23.526 -8.827 1.00 25.25 349 HIS D CA 1
ATOM 14836 C C . HIS D 1 349 ? -39.710 -22.905 -9.211 1.00 22.36 349 HIS D C 1
ATOM 14837 O O . HIS D 1 349 ? -39.780 -21.716 -9.528 1.00 23.51 349 HIS D O 1
ATOM 14844 N N . PRO D 1 350 ? -40.786 -23.703 -9.207 1.00 22.99 350 PRO D N 1
ATOM 14845 C CA . PRO D 1 350 ? -42.090 -23.138 -9.566 1.00 20.55 350 PRO D CA 1
ATOM 14846 C C . PRO D 1 350 ? -42.490 -21.977 -8.661 1.00 21.06 350 PRO D C 1
ATOM 14847 O O . PRO D 1 350 ? -43.200 -21.070 -9.089 1.00 23.77 350 PRO D O 1
ATOM 14851 N N . GLU D 1 351 ? -42.025 -21.995 -7.413 1.00 22.43 351 GLU D N 1
ATOM 14852 C CA . GLU D 1 351 ? -42.356 -20.915 -6.488 1.00 22.45 351 GLU D CA 1
ATOM 14853 C C . GLU D 1 351 ? -41.680 -19.628 -6.944 1.00 19.01 351 GLU D C 1
ATOM 14854 O O . GLU D 1 351 ? -42.249 -18.543 -6.833 1.00 23.18 351 GLU D O 1
ATOM 14860 N N . HIS D 1 352 ? -40.472 -19.750 -7.483 1.00 19.66 352 HIS D N 1
ATOM 14861 C CA . HIS D 1 352 ? -39.759 -18.579 -7.963 1.00 19.58 352 HIS D CA 1
ATOM 14862 C C . HIS D 1 352 ? -40.413 -18.038 -9.242 1.00 21.09 352 HIS D C 1
ATOM 14863 O O . HIS D 1 352 ? -40.580 -16.822 -9.398 1.00 20.81 352 HIS D O 1
ATOM 14870 N N . LEU D 1 353 ? -40.780 -18.937 -10.154 1.00 20.85 353 LEU D N 1
ATOM 14871 C CA . LEU D 1 353 ? -41.418 -18.521 -11.405 1.00 21.12 353 LEU D CA 1
ATOM 14872 C C . LEU D 1 353 ? -42.672 -17.721 -11.086 1.00 21.02 353 LEU D C 1
ATOM 14873 O O . LEU D 1 353 ? -42.953 -16.700 -11.712 1.00 24.19 353 LEU D O 1
ATOM 14878 N N . GLN D 1 354 ? -43.422 -18.195 -10.099 1.00 22.30 354 GLN D N 1
ATOM 14879 C CA . GLN D 1 354 ? -44.647 -17.525 -9.698 1.00 26.14 354 GLN D CA 1
ATOM 14880 C C . GLN D 1 354 ? -44.321 -16.181 -9.044 1.00 27.23 354 GLN D C 1
ATOM 14881 O O . GLN D 1 354 ? -45.044 -15.203 -9.223 1.00 21.35 354 GLN D O 1
ATOM 14887 N N . ARG D 1 355 ? -43.226 -16.136 -8.289 1.00 25.31 355 ARG D N 1
ATOM 14888 C CA . ARG D 1 355 ? -42.814 -14.898 -7.647 1.00 24.99 355 ARG D CA 1
ATOM 14889 C C . ARG D 1 355 ? -42.495 -13.881 -8.740 1.00 23.60 355 ARG D C 1
ATOM 14890 O O . ARG D 1 355 ? -42.879 -12.716 -8.652 1.00 26.09 355 ARG D O 1
ATOM 14898 N N . VAL D 1 356 ? -41.793 -14.327 -9.774 1.00 21.26 356 VAL D N 1
ATOM 14899 C CA . VAL D 1 356 ? -41.453 -13.445 -10.879 1.00 20.80 356 VAL D CA 1
ATOM 14900 C C . VAL D 1 356 ? -42.728 -13.023 -11.622 1.00 22.26 356 VAL D C 1
ATOM 14901 O O . VAL D 1 356 ? -42.915 -11.846 -11.924 1.00 20.32 356 VAL D O 1
ATOM 14905 N N . LEU D 1 357 ? -43.603 -13.980 -11.919 1.00 21.93 357 LEU D N 1
ATOM 14906 C CA . LEU D 1 357 ? -44.849 -13.648 -12.606 1.00 24.82 357 LEU D CA 1
ATOM 14907 C C . LEU D 1 357 ? -45.626 -12.640 -11.761 1.00 25.20 357 LEU D C 1
ATOM 14908 O O . LEU D 1 357 ? -46.326 -11.781 -12.294 1.00 24.90 357 LEU D O 1
ATOM 14913 N N . GLY D 1 358 ? -45.480 -12.739 -10.442 1.00 24.45 358 GLY D N 1
ATOM 14914 C CA . GLY D 1 358 ? -46.153 -11.806 -9.556 1.00 22.41 358 GLY D CA 1
ATOM 14915 C C . GLY D 1 358 ? -45.723 -10.373 -9.841 1.00 26.96 358 GLY D C 1
ATOM 14916 O O . GLY D 1 358 ? -46.548 -9.453 -9.856 1.00 24.93 358 GLY D O 1
ATOM 14917 N N . TYR D 1 359 ? -44.428 -10.172 -10.073 1.00 25.78 359 TYR D N 1
ATOM 14918 C CA . TYR D 1 359 ? -43.925 -8.836 -10.368 1.00 24.80 359 TYR D CA 1
ATOM 14919 C C . TYR D 1 359 ? -44.376 -8.407 -11.752 1.00 25.28 359 TYR D C 1
ATOM 14920 O O . TYR D 1 359 ? -44.675 -7.239 -11.977 1.00 24.05 359 TYR D O 1
ATOM 14929 N N . VAL D 1 360 ? -44.412 -9.348 -12.686 1.00 21.88 360 VAL D N 1
ATOM 14930 C CA . VAL D 1 360 ? -44.846 -9.022 -14.035 1.00 25.32 360 VAL D CA 1
ATOM 14931 C C . VAL D 1 360 ? -46.279 -8.490 -13.972 1.00 28.87 360 VAL D C 1
ATOM 14932 O O . VAL D 1 360 ? -46.619 -7.487 -14.602 1.00 27.87 360 VAL D O 1
ATOM 14936 N N . GLU D 1 361 ? -47.110 -9.167 -13.186 1.00 30.10 361 GLU D N 1
ATOM 14937 C CA . GLU D 1 361 ? -48.502 -8.778 -13.037 1.00 34.15 361 GLU D CA 1
ATOM 14938 C C . GLU D 1 361 ? -48.600 -7.420 -12.347 1.00 35.93 361 GLU D C 1
ATOM 14939 O O . GLU D 1 361 ? -49.361 -6.546 -12.770 1.00 37.83 361 GLU D O 1
ATOM 14945 N N . ALA D 1 362 ? -47.816 -7.247 -11.288 1.00 30.95 362 ALA D N 1
ATOM 14946 C CA . ALA D 1 362 ? -47.808 -5.998 -10.540 1.00 29.05 362 ALA D CA 1
ATOM 14947 C C . ALA D 1 362 ? -47.425 -4.835 -11.451 1.00 30.32 362 ALA D C 1
ATOM 14948 O O . ALA D 1 362 ? -48.002 -3.749 -11.366 1.00 31.03 362 ALA D O 1
ATOM 14950 N N . GLY D 1 363 ? -46.450 -5.070 -12.325 1.00 28.52 363 GLY D N 1
ATOM 14951 C CA . GLY D 1 363 ? -46.004 -4.033 -13.234 1.00 27.35 363 GLY D CA 1
ATOM 14952 C C . GLY D 1 363 ? -47.111 -3.575 -14.161 1.00 30.03 363 GLY D C 1
ATOM 14953 O O . GLY D 1 363 ? -47.254 -2.383 -14.431 1.00 32.90 363 GLY D O 1
ATOM 14954 N N . LYS D 1 364 ? -47.901 -4.522 -14.653 1.00 33.43 364 LYS D N 1
ATOM 14955 C CA . LYS D 1 364 ? -48.994 -4.186 -15.550 1.00 34.35 364 LYS D CA 1
ATOM 14956 C C . LYS D 1 364 ? -50.057 -3.344 -14.853 1.00 34.13 364 LYS D C 1
ATOM 14957 O O . LYS D 1 364 ? -50.427 -2.280 -15.346 1.00 37.26 364 LYS D O 1
ATOM 14963 N N . ARG D 1 365 ? -50.540 -3.811 -13.705 1.00 36.40 365 ARG D N 1
ATOM 14964 C CA . ARG D 1 365 ? -51.556 -3.073 -12.957 1.00 40.09 365 ARG D CA 1
ATOM 14965 C C . ARG D 1 365 ? -50.986 -1.710 -12.589 1.00 40.47 365 ARG D C 1
ATOM 14966 O O . ARG D 1 365 ? -51.716 -0.736 -12.388 1.00 40.49 365 ARG D O 1
ATOM 14974 N N . GLU D 1 366 ? -49.662 -1.664 -12.523 1.00 38.31 366 GLU D N 1
ATOM 14975 C CA . GLU D 1 366 ? -48.907 -0.470 -12.169 1.00 36.42 366 GLU D CA 1
ATOM 14976 C C . GLU D 1 366 ? -48.835 0.560 -13.299 1.00 35.37 366 GLU D C 1
ATOM 14977 O O . GLU D 1 366 ? -48.484 1.720 -13.069 1.00 28.00 366 GLU D O 1
ATOM 14983 N N . GLY D 1 367 ? -49.159 0.136 -14.517 1.00 31.79 367 GLY D N 1
ATOM 14984 C CA . GLY D 1 367 ? -49.122 1.058 -15.639 1.00 30.58 367 GLY D CA 1
ATOM 14985 C C . GLY D 1 367 ? -47.930 0.888 -16.562 1.00 36.09 367 GLY D C 1
ATOM 14986 O O . GLY D 1 367 ? -47.756 1.661 -17.509 1.00 34.72 367 GLY D O 1
ATOM 14987 N N . ALA D 1 368 ? -47.097 -0.113 -16.289 1.00 34.23 368 ALA D N 1
ATOM 14988 C CA . ALA D 1 368 ? -45.933 -0.370 -17.131 1.00 35.44 368 ALA D CA 1
ATOM 14989 C C . ALA D 1 368 ? -46.423 -0.957 -18.452 1.00 33.16 368 ALA D C 1
ATOM 14990 O O . ALA D 1 368 ? -47.365 -1.750 -18.467 1.00 34.85 368 ALA D O 1
ATOM 14992 N N . ARG D 1 369 ? -45.791 -0.562 -19.553 1.00 30.41 369 ARG D N 1
ATOM 14993 C CA . ARG D 1 369 ? -46.157 -1.059 -20.876 1.00 29.90 369 ARG D CA 1
ATOM 14994 C C . ARG D 1 369 ? -45.339 -2.291 -21.224 1.00 28.39 369 ARG D C 1
ATOM 14995 O O . ARG D 1 369 ? -44.128 -2.196 -21.414 1.00 29.21 369 ARG D O 1
ATOM 15003 N N . LEU D 1 370 ? -45.998 -3.438 -21.323 1.00 29.62 370 LEU D N 1
ATOM 15004 C CA . LEU D 1 370 ? -45.318 -4.677 -21.674 1.00 27.75 370 LEU D CA 1
ATOM 15005 C C . LEU D 1 370 ? -45.060 -4.684 -23.178 1.00 29.62 370 LEU D C 1
ATOM 15006 O O . LEU D 1 370 ? -45.991 -4.530 -23.970 1.00 28.96 370 LEU D O 1
ATOM 15011 N N . LEU D 1 371 ? -43.799 -4.858 -23.570 1.00 27.62 371 LEU D N 1
ATOM 15012 C CA . LEU D 1 371 ? -43.441 -4.876 -24.986 1.00 28.81 371 LEU D CA 1
ATOM 15013 C C . LEU D 1 371 ? -43.249 -6.285 -25.530 1.00 29.52 371 LEU D C 1
ATOM 15014 O O . LEU D 1 371 ? -43.462 -6.530 -26.716 1.00 30.41 371 LEU D O 1
ATOM 15019 N N . VAL D 1 372 ? -42.844 -7.212 -24.668 1.00 26.82 372 VAL D N 1
ATOM 15020 C CA . VAL D 1 372 ? -42.625 -8.585 -25.099 1.00 24.92 372 VAL D CA 1
ATOM 15021 C C . VAL D 1 372 ? -42.497 -9.529 -23.903 1.00 25.24 372 VAL D C 1
ATOM 15022 O O . VAL D 1 372 ? -42.061 -9.126 -22.822 1.00 28.77 372 VAL D O 1
ATOM 15026 N N . GLY D 1 373 ? -42.891 -10.782 -24.100 1.00 21.50 373 GLY D N 1
ATOM 15027 C CA . GLY D 1 373 ? -42.823 -11.759 -23.030 1.00 24.64 373 GLY D CA 1
ATOM 15028 C C . GLY D 1 373 ? -43.896 -11.520 -21.984 1.00 31.26 373 GLY D C 1
ATOM 15029 O O . GLY D 1 373 ? -45.073 -11.397 -22.318 1.00 29.96 373 GLY D O 1
ATOM 15030 N N . GLY D 1 374 ? -43.494 -11.464 -20.717 1.00 27.05 374 GLY D N 1
ATOM 15031 C CA . GLY D 1 374 ? -44.446 -11.221 -19.646 1.00 25.39 374 GLY D CA 1
ATOM 15032 C C . GLY D 1 374 ? -45.296 -12.410 -19.226 1.00 28.70 374 GLY D C 1
ATOM 15033 O O . GLY D 1 374 ? -46.272 -12.245 -18.499 1.00 28.98 374 GLY D O 1
ATOM 15034 N N . GLU D 1 375 ? -44.939 -13.606 -19.682 1.00 27.78 375 GLU D N 1
ATOM 15035 C CA . GLU D 1 375 ? -45.687 -14.800 -19.317 1.00 27.97 375 GLU D CA 1
ATOM 15036 C C . GLU D 1 375 ? -44.842 -16.061 -19.438 1.00 28.01 375 GLU D C 1
ATOM 15037 O O . GLU D 1 375 ? -43.718 -16.032 -19.944 1.00 28.04 375 GLU D O 1
ATOM 15043 N N . ARG D 1 376 ? -45.387 -17.169 -18.956 1.00 27.76 376 ARG D N 1
ATOM 15044 C CA . ARG D 1 376 ? -44.688 -18.441 -19.009 1.00 29.60 376 ARG D CA 1
ATOM 15045 C C . ARG D 1 376 ? -44.389 -18.839 -20.444 1.00 29.43 376 ARG D C 1
ATOM 15046 O O . ARG D 1 376 ? -45.168 -18.547 -21.352 1.00 31.83 376 ARG D O 1
ATOM 15054 N N . ALA D 1 377 ? -43.251 -19.493 -20.647 1.00 24.55 377 ALA D N 1
ATOM 15055 C CA . ALA D 1 377 ? -42.881 -19.978 -21.971 1.00 29.60 377 ALA D CA 1
ATOM 15056 C C . ALA D 1 377 ? -43.384 -21.420 -21.995 1.00 29.20 377 ALA D C 1
ATOM 15057 O O . ALA D 1 377 ? -42.913 -22.260 -21.226 1.00 27.32 377 ALA D O 1
ATOM 15059 N N . LYS D 1 378 ? -44.347 -21.701 -22.864 1.00 29.14 378 LYS D N 1
ATOM 15060 C CA . LYS D 1 378 ? -44.927 -23.038 -22.952 1.00 33.44 378 LYS D CA 1
ATOM 15061 C C . LYS D 1 378 ? -44.288 -23.911 -24.028 1.00 31.51 378 LYS D C 1
ATOM 15062 O O . LYS D 1 378 ? -44.352 -25.143 -23.958 1.00 29.57 378 LYS D O 1
ATOM 15068 N N . THR D 1 379 ? -43.670 -23.268 -25.015 1.00 30.78 379 THR D N 1
ATOM 15069 C CA . THR D 1 379 ? -43.043 -23.973 -26.125 1.00 31.34 379 THR D CA 1
ATOM 15070 C C . THR D 1 379 ? -41.591 -23.540 -26.334 1.00 30.56 379 THR D C 1
ATOM 15071 O O . THR D 1 379 ? -41.289 -22.345 -26.323 1.00 33.25 379 THR D O 1
ATOM 15075 N N . SER D 1 380 ? -40.697 -24.505 -26.543 1.00 27.01 380 SER D N 1
ATOM 15076 C CA . SER D 1 380 ? -39.289 -24.186 -26.758 1.00 26.21 380 SER D CA 1
ATOM 15077 C C . SER D 1 380 ? -39.065 -23.765 -28.206 1.00 29.47 380 SER D C 1
ATOM 15078 O O . SER D 1 380 ? -39.973 -23.862 -29.038 1.00 30.31 380 SER D O 1
ATOM 15081 N N . PHE D 1 381 ? -37.857 -23.303 -28.509 1.00 26.76 381 PHE D N 1
ATOM 15082 C CA . PHE D 1 381 ? -37.536 -22.866 -29.861 1.00 27.16 381 PHE D CA 1
ATOM 15083 C C . PHE D 1 381 ? -37.570 -24.036 -30.842 1.00 27.50 381 PHE D C 1
ATOM 15084 O O . PHE D 1 381 ? -37.542 -23.835 -32.057 1.00 27.26 381 PHE D O 1
ATOM 15092 N N . ARG D 1 382 ? -37.630 -25.254 -30.310 1.00 25.59 382 ARG D N 1
ATOM 15093 C CA . ARG D 1 382 ? -37.687 -26.456 -31.141 1.00 27.02 382 ARG D CA 1
ATOM 15094 C C . ARG D 1 382 ? -39.119 -26.963 -31.240 1.00 26.79 382 ARG D C 1
ATOM 15095 O O . ARG D 1 382 ? -39.384 -27.956 -31.915 1.00 27.45 382 ARG D O 1
ATOM 15103 N N . GLY D 1 383 ? -40.036 -26.289 -30.552 1.00 26.40 383 GLY D N 1
ATOM 15104 C CA . GLY D 1 383 ? -41.427 -26.702 -30.580 1.00 25.20 383 GLY D CA 1
ATOM 15105 C C . GLY D 1 383 ? -41.802 -27.699 -29.494 1.00 27.42 383 GLY D C 1
ATOM 15106 O O . GLY D 1 383 ? -42.887 -28.271 -29.529 1.00 27.44 383 GLY D O 1
ATOM 15107 N N . GLU D 1 384 ? -40.913 -27.912 -28.527 1.00 26.25 384 GLU D N 1
ATOM 15108 C CA . GLU D 1 384 ? -41.185 -28.845 -27.440 1.00 27.77 384 GLU D CA 1
ATOM 15109 C C . GLU D 1 384 ? -42.094 -28.209 -26.395 1.00 30.64 384 GLU D C 1
ATOM 15110 O O . GLU D 1 384 ? -42.100 -26.987 -26.218 1.00 28.31 384 GLU D O 1
ATOM 15116 N N . ASP D 1 385 ? -42.847 -29.054 -25.699 1.00 28.41 385 ASP D N 1
ATOM 15117 C CA . ASP D 1 385 ? -43.742 -28.609 -24.640 1.00 32.09 385 ASP D CA 1
ATOM 15118 C C . ASP D 1 385 ? -42.895 -28.395 -23.379 1.00 32.67 385 ASP D C 1
ATOM 15119 O O . ASP D 1 385 ? -42.252 -29.328 -22.890 1.00 28.36 385 ASP D O 1
ATOM 15124 N N . LEU D 1 386 ? -42.894 -27.162 -22.871 1.00 32.64 386 LEU D N 1
ATOM 15125 C CA . LEU D 1 386 ? -42.123 -26.801 -21.681 1.00 33.70 386 LEU D CA 1
ATOM 15126 C C . LEU D 1 386 ? -43.010 -26.513 -20.469 1.00 36.95 386 LEU D C 1
ATOM 15127 O O . LEU D 1 386 ? -42.521 -26.086 -19.418 1.00 35.61 386 LEU D O 1
ATOM 15132 N N . SER D 1 387 ? -44.307 -26.756 -20.621 1.00 35.50 387 SER D N 1
ATOM 15133 C CA . SER D 1 387 ? -45.288 -26.503 -19.567 1.00 35.16 387 SER D CA 1
ATOM 15134 C C . SER D 1 387 ? -44.990 -27.120 -18.200 1.00 32.33 387 SER D C 1
ATOM 15135 O O . SER D 1 387 ? -45.459 -26.612 -17.182 1.00 35.59 387 SER D O 1
ATOM 15138 N N . ARG D 1 388 ? -44.225 -28.206 -18.165 1.00 32.63 388 ARG D N 1
ATOM 15139 C CA . ARG D 1 388 ? -43.912 -28.853 -16.890 1.00 36.73 388 ARG D CA 1
ATOM 15140 C C . ARG D 1 388 ? -42.666 -28.299 -16.208 1.00 34.56 388 ARG D C 1
ATOM 15141 O O . ARG D 1 388 ? -42.326 -28.706 -15.096 1.00 35.57 388 ARG D O 1
ATOM 15149 N N . GLY D 1 389 ? -41.985 -27.379 -16.884 1.00 31.09 389 GLY D N 1
ATOM 15150 C CA . GLY D 1 389 ? -40.798 -26.760 -16.319 1.00 28.09 389 GLY D CA 1
ATOM 15151 C C . GLY D 1 389 ? -41.141 -25.341 -15.887 1.00 29.95 389 GLY D C 1
ATOM 15152 O O . GLY D 1 389 ? -42.275 -24.890 -16.062 1.00 33.03 389 GLY D O 1
ATOM 15153 N N . ASN D 1 390 ? -40.173 -24.623 -15.333 1.00 25.73 390 ASN D N 1
ATOM 15154 C CA . ASN D 1 390 ? -40.424 -23.262 -14.880 1.00 23.51 390 ASN D CA 1
ATOM 15155 C C . ASN D 1 390 ? -39.837 -22.238 -15.844 1.00 23.37 390 ASN D C 1
ATOM 15156 O O . ASN D 1 390 ? -38.999 -21.427 -15.465 1.00 27.11 390 ASN D O 1
ATOM 15161 N N . TYR D 1 391 ? -40.296 -22.265 -17.090 1.00 23.90 391 TYR D N 1
ATOM 15162 C CA . TYR D 1 391 ? -39.779 -21.349 -18.097 1.00 22.49 391 TYR D CA 1
ATOM 15163 C C . TYR D 1 391 ? -40.536 -20.035 -18.238 1.00 26.97 391 TYR D C 1
ATOM 15164 O O . TYR D 1 391 ? -41.765 -20.009 -18.340 1.00 22.28 391 TYR D O 1
ATOM 15173 N N . LEU D 1 392 ? -39.777 -18.945 -18.253 1.00 22.62 392 LEU D N 1
ATOM 15174 C CA . LEU D 1 392 ? -40.338 -17.618 -18.415 1.00 21.22 392 LEU D CA 1
ATOM 15175 C C . LEU D 1 392 ? -39.771 -17.024 -19.699 1.00 24.75 392 LEU D C 1
ATOM 15176 O O . LEU D 1 392 ? -38.591 -17.194 -20.005 1.00 22.28 392 LEU D O 1
ATOM 15181 N N . LEU D 1 393 ? -40.615 -16.343 -20.461 1.00 24.40 393 LEU D N 1
ATOM 15182 C CA . LEU D 1 393 ? -40.165 -15.724 -21.696 1.00 24.12 393 LEU D CA 1
ATOM 15183 C C . LEU D 1 393 ? -39.396 -14.457 -21.349 1.00 25.32 393 LEU D C 1
ATOM 15184 O O . LEU D 1 393 ? -39.781 -13.719 -20.437 1.00 24.02 393 LEU D O 1
ATOM 15189 N N . PRO D 1 394 ? -38.281 -14.199 -22.051 1.00 25.02 394 PRO D N 1
ATOM 15190 C CA . PRO D 1 394 ? -37.538 -12.977 -21.744 1.00 24.79 394 PRO D CA 1
ATOM 15191 C C . PRO D 1 394 ? -38.535 -11.820 -21.827 1.00 25.93 394 PRO D C 1
ATOM 15192 O O . PRO D 1 394 ? -39.267 -11.683 -22.810 1.00 30.79 394 PRO D O 1
ATOM 15196 N N . THR D 1 395 ? -38.570 -10.995 -20.788 1.00 26.27 395 THR D N 1
ATOM 15197 C CA . THR D 1 395 ? -39.523 -9.900 -20.717 1.00 20.08 395 THR D CA 1
ATOM 15198 C C . THR D 1 395 ? -38.959 -8.477 -20.723 1.00 24.43 395 THR D C 1
ATOM 15199 O O . THR D 1 395 ? -37.933 -8.195 -20.102 1.00 22.53 395 THR D O 1
ATOM 15203 N N . VAL D 1 396 ? -39.659 -7.583 -21.417 1.00 23.79 396 VAL D N 1
ATOM 15204 C CA . VAL D 1 396 ? -39.267 -6.184 -21.505 1.00 21.39 396 VAL D CA 1
ATOM 15205 C C . VAL D 1 396 ? -40.452 -5.223 -21.311 1.00 28.85 396 VAL D C 1
ATOM 15206 O O . VAL D 1 396 ? -41.447 -5.285 -22.042 1.00 28.48 396 VAL D O 1
ATOM 15210 N N . PHE D 1 397 ? -40.333 -4.341 -20.321 1.00 26.48 397 PHE D N 1
ATOM 15211 C CA . PHE D 1 397 ? -41.350 -3.334 -20.020 1.00 26.59 397 PHE D CA 1
ATOM 15212 C C . PHE D 1 397 ? -40.752 -1.949 -20.233 1.00 28.60 397 PHE D C 1
ATOM 15213 O O . PHE D 1 397 ? -39.538 -1.768 -20.189 1.00 32.29 397 PHE D O 1
ATOM 15221 N N . VAL D 1 398 ? -41.619 -0.972 -20.457 1.00 27.78 398 VAL D N 1
ATOM 15222 C CA . VAL D 1 398 ? -41.201 0.413 -20.557 1.00 25.93 398 VAL D CA 1
ATOM 15223 C C . VAL D 1 398 ? -41.916 0.944 -19.324 1.00 25.49 398 VAL D C 1
ATOM 15224 O O . VAL D 1 398 ? -43.098 0.674 -19.134 1.00 30.28 398 VAL D O 1
ATOM 15228 N N . GLY D 1 399 ? -41.209 1.656 -18.460 1.00 28.08 399 GLY D N 1
ATOM 15229 C CA . GLY D 1 399 ? -41.860 2.150 -17.264 1.00 25.74 399 GLY D CA 1
ATOM 15230 C C . GLY D 1 399 ? -41.220 3.379 -16.672 1.00 24.71 399 GLY D C 1
ATOM 15231 O O . GLY D 1 399 ? -40.492 4.110 -17.347 1.00 26.99 399 GLY D O 1
ATOM 15232 N N . GLU D 1 400 ? -41.500 3.606 -15.397 1.00 25.41 400 GLU D N 1
ATOM 15233 C CA . GLU D 1 400 ? -40.959 4.752 -14.686 1.00 31.90 400 GLU D CA 1
ATOM 15234 C C . GLU D 1 400 ? -40.160 4.234 -13.500 1.00 30.47 400 GLU D C 1
ATOM 15235 O O . GLU D 1 400 ? -40.526 3.232 -12.884 1.00 28.51 400 GLU D O 1
ATOM 15241 N N . ASN D 1 401 ? -39.066 4.921 -13.191 1.00 29.53 401 ASN D N 1
ATOM 15242 C CA . ASN D 1 401 ? -38.178 4.515 -12.111 1.00 26.38 401 ASN D CA 1
ATOM 15243 C C . ASN D 1 401 ? -38.837 4.328 -10.751 1.00 25.44 401 ASN D C 1
ATOM 15244 O O . ASN D 1 401 ? -38.335 3.567 -9.920 1.00 25.09 401 ASN D O 1
ATOM 15249 N N . HIS D 1 402 ? -39.957 5.011 -10.524 1.00 26.93 402 HIS D N 1
ATOM 15250 C CA . HIS D 1 402 ? -40.658 4.916 -9.241 1.00 27.44 402 HIS D CA 1
ATOM 15251 C C . HIS D 1 402 ? -41.552 3.681 -9.134 1.00 27.88 402 HIS D C 1
ATOM 15252 O O . HIS D 1 402 ? -42.059 3.362 -8.056 1.00 25.49 402 HIS D O 1
ATOM 15259 N N . MET D 1 403 ? -41.757 2.992 -10.249 1.00 27.36 403 MET D N 1
ATOM 15260 C CA . MET D 1 403 ? -42.601 1.805 -10.238 1.00 27.60 403 MET D CA 1
ATOM 15261 C C . MET D 1 403 ? -42.001 0.689 -9.404 1.00 26.29 403 MET D C 1
ATOM 15262 O O . MET D 1 403 ? -40.785 0.603 -9.231 1.00 26.25 403 MET D O 1
ATOM 15267 N N . LYS D 1 404 ? -42.872 -0.162 -8.877 1.00 29.18 404 LYS D N 1
ATOM 15268 C CA . LYS D 1 404 ? -42.442 -1.287 -8.068 1.00 27.18 404 LYS D CA 1
ATOM 15269 C C . LYS D 1 404 ? -41.513 -2.204 -8.864 1.00 27.02 404 LYS D C 1
ATOM 15270 O O . LYS D 1 404 ? -40.514 -2.683 -8.331 1.00 24.57 404 LYS D O 1
ATOM 15276 N N . ILE D 1 405 ? -41.828 -2.444 -10.137 1.00 24.59 405 ILE D N 1
ATOM 15277 C CA . ILE D 1 405 ? -40.982 -3.322 -10.948 1.00 24.13 405 ILE D CA 1
ATOM 15278 C C . ILE D 1 405 ? -39.591 -2.739 -11.154 1.00 23.61 405 ILE D C 1
ATOM 15279 O O . ILE D 1 405 ? -38.650 -3.468 -11.456 1.00 27.58 405 ILE D O 1
ATOM 15284 N N . ALA D 1 406 ? -39.465 -1.427 -10.982 1.00 22.77 406 ALA D N 1
ATOM 15285 C CA . ALA D 1 406 ? -38.178 -0.762 -11.131 1.00 21.51 406 ALA D CA 1
ATOM 15286 C C . ALA D 1 406 ? -37.452 -0.708 -9.786 1.00 24.26 406 ALA D C 1
ATOM 15287 O O . ALA D 1 406 ? -36.222 -0.727 -9.729 1.00 23.09 406 ALA D O 1
ATOM 15289 N N . GLN D 1 407 ? -38.224 -0.660 -8.706 1.00 22.65 407 GLN D N 1
ATOM 15290 C CA . GLN D 1 407 ? -37.668 -0.565 -7.363 1.00 25.83 407 GLN D CA 1
ATOM 15291 C C . GLN D 1 407 ? -37.295 -1.889 -6.711 1.00 27.88 407 GLN D C 1
ATOM 15292 O O . GLN D 1 407 ? -36.349 -1.947 -5.921 1.00 24.90 407 GLN D O 1
ATOM 15298 N N . GLU D 1 408 ? -38.027 -2.949 -7.035 1.00 26.11 408 GLU D N 1
ATOM 15299 C CA . GLU D 1 408 ? -37.759 -4.246 -6.425 1.00 29.06 408 GLU D CA 1
ATOM 15300 C C . GLU D 1 408 ? -37.049 -5.241 -7.326 1.00 28.23 408 GLU D C 1
ATOM 15301 O O . GLU D 1 408 ? -37.247 -5.255 -8.542 1.00 25.44 408 GLU D O 1
ATOM 15307 N N . GLU D 1 409 ? -36.213 -6.077 -6.715 1.00 26.64 409 GLU D N 1
ATOM 15308 C CA . GLU D 1 409 ? -35.472 -7.077 -7.469 1.00 25.48 409 GLU D CA 1
ATOM 15309 C C . GLU D 1 409 ? -36.405 -8.211 -7.872 1.00 26.00 409 GLU D C 1
ATOM 15310 O O . GLU D 1 409 ? -37.076 -8.810 -7.033 1.00 17.84 409 GLU D O 1
ATOM 15316 N N . ILE D 1 410 ? -36.442 -8.505 -9.164 1.00 23.82 410 ILE D N 1
ATOM 15317 C CA . ILE D 1 410 ? -37.304 -9.561 -9.660 1.00 27.24 410 ILE D CA 1
ATOM 15318 C C . ILE D 1 410 ? -36.537 -10.878 -9.757 1.00 27.69 410 ILE D C 1
ATOM 15319 O O . ILE D 1 410 ? -37.098 -11.953 -9.552 1.00 32.46 410 ILE D O 1
ATOM 15324 N N . PHE D 1 411 ? -35.245 -10.774 -10.049 1.00 27.40 411 PHE D N 1
ATOM 15325 C CA . PHE D 1 411 ? -34.354 -11.926 -10.187 1.00 24.85 411 PHE D CA 1
ATOM 15326 C C . PHE D 1 411 ? -34.827 -12.932 -11.229 1.00 22.37 411 PHE D C 1
ATOM 15327 O O . PHE D 1 411 ? -34.941 -14.130 -10.963 1.00 20.50 411 PHE D O 1
ATOM 15335 N N . GLY D 1 412 ? -35.093 -12.415 -12.423 1.00 24.87 412 GLY D N 1
ATOM 15336 C CA . GLY D 1 412 ? -35.532 -13.230 -13.539 1.00 23.72 412 GLY D CA 1
ATOM 15337 C C . GLY D 1 412 ? -35.291 -12.443 -14.815 1.00 24.22 412 GLY D C 1
ATOM 15338 O O . GLY D 1 412 ? -34.924 -11.266 -14.747 1.00 21.31 412 GLY D O 1
ATOM 15339 N N . PRO D 1 413 ? -35.492 -13.051 -15.993 1.00 24.66 413 PRO D N 1
ATOM 15340 C CA . PRO D 1 413 ? -35.279 -12.361 -17.272 1.00 19.44 413 PRO D CA 1
ATOM 15341 C C . PRO D 1 413 ? -36.354 -11.313 -17.560 1.00 25.63 413 PRO D C 1
ATOM 15342 O O . PRO D 1 413 ? -37.156 -11.454 -18.493 1.00 23.93 413 PRO D O 1
ATOM 15346 N N . VAL D 1 414 ? -36.361 -10.261 -16.747 1.00 18.39 414 VAL D N 1
ATOM 15347 C CA . VAL D 1 414 ? -37.330 -9.180 -16.883 1.00 21.42 414 VAL D CA 1
ATOM 15348 C C . VAL D 1 414 ? -36.600 -7.844 -16.863 1.00 21.48 414 VAL D C 1
ATOM 15349 O O . VAL D 1 414 ? -35.877 -7.526 -15.915 1.00 19.11 414 VAL D O 1
ATOM 15353 N N . LEU D 1 415 ? -36.797 -7.062 -17.914 1.00 20.95 415 LEU D N 1
ATOM 15354 C CA . LEU D 1 415 ? -36.143 -5.766 -18.034 1.00 21.90 415 LEU D CA 1
ATOM 15355 C C . LEU D 1 415 ? -37.140 -4.614 -18.024 1.00 22.20 415 LEU D C 1
ATOM 15356 O O . LEU D 1 415 ? -38.247 -4.742 -18.541 1.00 26.58 415 LEU D O 1
ATOM 15361 N N . VAL D 1 416 ? -36.741 -3.492 -17.433 1.00 23.22 416 VAL D N 1
ATOM 15362 C CA . VAL D 1 416 ? -37.588 -2.305 -17.396 1.00 23.19 416 VAL D CA 1
ATOM 15363 C C . VAL D 1 416 ? -36.828 -1.164 -18.060 1.00 24.66 416 VAL D C 1
ATOM 15364 O O . VAL D 1 416 ? -35.805 -0.719 -17.548 1.00 24.51 416 VAL D O 1
ATOM 15368 N N . ALA D 1 417 ? -37.320 -0.702 -19.204 1.00 25.03 417 ALA D N 1
ATOM 15369 C CA . ALA D 1 417 ? -36.673 0.392 -19.923 1.00 22.41 417 ALA D CA 1
ATOM 15370 C C . ALA D 1 417 ? -37.269 1.714 -19.457 1.00 25.78 417 ALA D C 1
ATOM 15371 O O . ALA D 1 417 ? -38.486 1.880 -19.425 1.00 29.21 417 ALA D O 1
ATOM 15373 N N . ILE D 1 418 ? -36.399 2.652 -19.105 1.00 27.50 418 ILE D N 1
ATOM 15374 C CA . ILE D 1 418 ? -36.814 3.952 -18.600 1.00 24.80 418 ILE D CA 1
ATOM 15375 C C . ILE D 1 418 ? -36.040 5.034 -19.342 1.00 25.24 418 ILE D C 1
ATOM 15376 O O . ILE D 1 418 ? -34.845 4.893 -19.579 1.00 30.68 418 ILE D O 1
ATOM 15381 N N . PRO D 1 419 ? -36.713 6.129 -19.724 1.00 26.66 419 PRO D N 1
ATOM 15382 C CA . PRO D 1 419 ? -36.036 7.212 -20.445 1.00 24.42 419 PRO D CA 1
ATOM 15383 C C . PRO D 1 419 ? -35.445 8.295 -19.545 1.00 24.82 419 PRO D C 1
ATOM 15384 O O . PRO D 1 419 ? -35.799 8.405 -18.372 1.00 23.35 419 PRO D O 1
ATOM 15388 N N . PHE D 1 420 ? -34.526 9.082 -20.098 1.00 23.80 420 PHE D N 1
ATOM 15389 C CA . PHE D 1 420 ? -33.947 10.195 -19.357 1.00 26.15 420 PHE D CA 1
ATOM 15390 C C . PHE D 1 420 ? -33.645 11.337 -20.319 1.00 25.28 420 PHE D C 1
ATOM 15391 O O . PHE D 1 420 ? -33.267 11.113 -21.469 1.00 25.40 420 PHE D O 1
ATOM 15399 N N . LYS D 1 421 ? -33.853 12.558 -19.840 1.00 27.39 421 LYS D N 1
ATOM 15400 C CA . LYS D 1 421 ? -33.648 13.772 -20.620 1.00 27.32 421 LYS D CA 1
ATOM 15401 C C . LYS D 1 421 ? -32.180 14.186 -20.758 1.00 30.14 421 LYS D C 1
ATOM 15402 O O . LYS D 1 421 ? -31.784 14.755 -21.777 1.00 29.49 421 LYS D O 1
ATOM 15408 N N . ASP D 1 422 ? -31.376 13.908 -19.738 1.00 24.96 422 ASP D N 1
ATOM 15409 C CA . ASP D 1 422 ? -29.967 14.279 -19.782 1.00 25.11 422 ASP D CA 1
ATOM 15410 C C . ASP D 1 422 ? -29.124 13.549 -18.745 1.00 21.74 422 ASP D C 1
ATOM 15411 O O . ASP D 1 422 ? -29.628 12.735 -17.974 1.00 21.88 422 ASP D O 1
ATOM 15416 N N . GLU D 1 423 ? -27.833 13.844 -18.732 1.00 23.30 423 GLU D N 1
ATOM 15417 C CA . GLU D 1 423 ? -26.929 13.206 -17.789 1.00 26.08 423 GLU D CA 1
ATOM 15418 C C . GLU D 1 423 ? -27.418 13.381 -16.354 1.00 25.35 423 GLU D C 1
ATOM 15419 O O . GLU D 1 423 ? -27.473 12.422 -15.586 1.00 27.69 423 GLU D O 1
ATOM 15425 N N . GLU D 1 424 ? -27.784 14.608 -16.002 1.00 27.41 424 GLU D N 1
ATOM 15426 C CA . GLU D 1 424 ? -28.269 14.910 -14.657 1.00 28.70 424 GLU D CA 1
ATOM 15427 C C . GLU D 1 424 ? -29.401 13.964 -14.240 1.00 31.11 424 GLU D C 1
ATOM 15428 O O . GLU D 1 424 ? -29.401 13.417 -13.133 1.00 26.17 424 GLU D O 1
ATOM 15434 N N . GLU D 1 425 ? -30.365 13.778 -15.135 1.00 26.92 425 GLU D N 1
ATOM 15435 C CA . GLU D 1 425 ? -31.507 12.918 -14.862 1.00 27.64 425 GLU D CA 1
ATOM 15436 C C . GLU D 1 425 ? -31.140 11.432 -14.857 1.00 24.20 425 GLU D C 1
ATOM 15437 O O . GLU D 1 425 ? -31.618 10.669 -14.017 1.00 18.62 425 GLU D O 1
ATOM 15443 N N . ALA D 1 426 ? -30.292 11.022 -15.795 1.00 22.36 426 ALA D N 1
ATOM 15444 C CA . ALA D 1 426 ? -29.876 9.623 -15.867 1.00 24.39 426 ALA D CA 1
ATOM 15445 C C . ALA D 1 426 ? -29.218 9.224 -14.548 1.00 22.95 426 ALA D C 1
ATOM 15446 O O . ALA D 1 426 ? -29.467 8.141 -14.019 1.00 23.89 426 ALA D O 1
ATOM 15448 N N . LEU D 1 427 ? -28.386 10.116 -14.020 1.00 21.44 427 LEU D N 1
ATOM 15449 C CA . LEU D 1 427 ? -27.686 9.873 -12.762 1.00 19.23 427 LEU D CA 1
ATOM 15450 C C . LEU D 1 427 ? -28.671 9.803 -11.600 1.00 20.82 427 LEU D C 1
ATOM 15451 O O . LEU D 1 427 ? -28.578 8.919 -10.745 1.00 22.88 427 LEU D O 1
ATOM 15456 N N . ARG D 1 428 ? -29.609 10.747 -11.575 1.00 24.43 428 ARG D N 1
ATOM 15457 C CA . ARG D 1 428 ? -30.625 10.809 -10.527 1.00 24.44 428 ARG D CA 1
ATOM 15458 C C . ARG D 1 428 ? -31.416 9.506 -10.454 1.00 24.03 428 ARG D C 1
ATOM 15459 O O . ARG D 1 428 ? -31.516 8.888 -9.392 1.00 25.04 428 ARG D O 1
ATOM 15467 N N . LYS D 1 429 ? -31.974 9.087 -11.585 1.00 20.28 429 LYS D N 1
ATOM 15468 C CA . LYS D 1 429 ? -32.758 7.859 -11.626 1.00 21.21 429 LYS D CA 1
ATOM 15469 C C . LYS D 1 429 ? -31.917 6.618 -11.343 1.00 20.00 429 LYS D C 1
ATOM 15470 O O . LYS D 1 429 ? -32.368 5.692 -10.664 1.00 20.55 429 LYS D O 1
ATOM 15476 N N . ALA D 1 430 ? -30.696 6.589 -11.863 1.00 18.76 430 ALA D N 1
ATOM 15477 C CA . ALA D 1 430 ? -29.830 5.439 -11.634 1.00 20.81 430 ALA D CA 1
ATOM 15478 C C . ALA D 1 430 ? -29.599 5.223 -10.135 1.00 18.14 430 ALA D C 1
ATOM 15479 O O . ALA D 1 430 ? -29.662 4.093 -9.656 1.00 18.12 430 ALA D O 1
ATOM 15481 N N . ASN D 1 431 ? -29.360 6.305 -9.396 1.00 18.67 431 ASN D N 1
ATOM 15482 C CA . ASN D 1 431 ? -29.110 6.202 -7.959 1.00 18.88 431 ASN D CA 1
ATOM 15483 C C . ASN D 1 431 ? -30.343 6.075 -7.077 1.00 20.37 431 ASN D C 1
ATOM 15484 O O . ASN D 1 431 ? -30.239 5.641 -5.931 1.00 20.78 431 ASN D O 1
ATOM 15489 N N . ASP D 1 432 ? -31.505 6.446 -7.603 1.00 21.59 432 ASP D N 1
ATOM 15490 C CA . ASP D 1 432 ? -32.743 6.396 -6.828 1.00 23.73 432 ASP D CA 1
ATOM 15491 C C . ASP D 1 432 ? -33.302 4.982 -6.657 1.00 24.81 432 ASP D C 1
ATOM 15492 O O . ASP D 1 432 ? -34.386 4.660 -7.145 1.00 25.66 432 ASP D O 1
ATOM 15497 N N . THR D 1 433 ? -32.546 4.151 -5.952 1.00 24.96 433 THR D N 1
ATOM 15498 C CA . THR D 1 433 ? -32.912 2.761 -5.680 1.00 27.58 433 THR D CA 1
ATOM 15499 C C . THR D 1 433 ? -32.400 2.456 -4.281 1.00 26.97 433 THR D C 1
ATOM 15500 O O . THR D 1 433 ? -31.523 3.156 -3.787 1.00 24.07 433 THR D O 1
ATOM 15504 N N . LYS D 1 434 ? -32.937 1.427 -3.633 1.00 25.73 434 LYS D N 1
ATOM 15505 C CA . LYS D 1 434 ? -32.451 1.083 -2.302 1.00 25.55 434 LYS D CA 1
ATOM 15506 C C . LYS D 1 434 ? -31.222 0.186 -2.459 1.00 24.80 434 LYS D C 1
ATOM 15507 O O . LYS D 1 434 ? -30.558 -0.161 -1.482 1.00 21.79 434 LYS D O 1
ATOM 15513 N N . TYR D 1 435 ? -30.919 -0.173 -3.705 1.00 19.73 435 TYR D N 1
ATOM 15514 C CA . TYR D 1 435 ? -29.770 -1.024 -4.004 1.00 21.66 435 TYR D CA 1
ATOM 15515 C C . TYR D 1 435 ? -28.565 -0.221 -4.496 1.00 22.62 435 TYR D C 1
ATOM 15516 O O . TYR D 1 435 ? -28.633 1.001 -4.658 1.00 22.26 435 TYR D O 1
ATOM 15525 N N . GLY D 1 436 ? -27.458 -0.920 -4.729 1.00 22.73 436 GLY D N 1
ATOM 15526 C CA . GLY D 1 436 ? -26.253 -0.261 -5.201 1.00 22.26 436 GLY D CA 1
ATOM 15527 C C . GLY D 1 436 ? -25.131 -1.259 -5.398 1.00 24.82 436 GLY D C 1
ATOM 15528 O O . GLY D 1 436 ? -24.065 -1.138 -4.794 1.00 24.35 436 GLY D O 1
ATOM 15529 N N . LEU D 1 437 ? -25.377 -2.257 -6.240 1.00 22.88 437 LEU D N 1
ATOM 15530 C CA . LEU D 1 437 ? -24.387 -3.287 -6.509 1.00 20.38 437 LEU D CA 1
ATOM 15531 C C . LEU D 1 437 ? -23.509 -2.900 -7.696 1.00 23.75 437 LEU D C 1
ATOM 15532 O O . LEU D 1 437 ? -22.329 -2.577 -7.525 1.00 19.50 437 LEU D O 1
ATOM 15537 N N . ALA D 1 438 ? -24.087 -2.929 -8.893 1.00 17.90 438 ALA D N 1
ATOM 15538 C CA . ALA D 1 438 ? -23.349 -2.578 -10.102 1.00 19.26 438 ALA D CA 1
ATOM 15539 C C . ALA D 1 438 ? -24.067 -1.500 -10.903 1.00 17.73 438 ALA D C 1
ATOM 15540 O O . ALA D 1 438 ? -25.187 -1.114 -10.585 1.00 18.76 438 ALA D O 1
ATOM 15542 N N . ALA D 1 439 ? -23.399 -1.023 -11.946 1.00 16.58 439 ALA D N 1
ATOM 15543 C CA . ALA D 1 439 ? -23.939 -0.005 -12.835 1.00 20.58 439 ALA D CA 1
ATOM 15544 C C . ALA D 1 439 ? -23.136 -0.093 -14.126 1.00 20.94 439 ALA D C 1
ATOM 15545 O O . ALA D 1 439 ? -21.940 -0.384 -14.097 1.00 22.87 439 ALA D O 1
ATOM 15547 N N . TYR D 1 440 ? -23.794 0.136 -15.254 1.00 20.69 440 TYR D N 1
ATOM 15548 C CA . TYR D 1 440 ? -23.130 0.079 -16.548 1.00 17.54 440 TYR D CA 1
ATOM 15549 C C . TYR D 1 440 ? -23.408 1.372 -17.295 1.00 18.37 440 TYR D C 1
ATOM 15550 O O . TYR D 1 440 ? -24.555 1.803 -17.393 1.00 23.74 440 TYR D O 1
ATOM 15559 N N . VAL D 1 441 ? -22.357 1.995 -17.814 1.00 19.71 441 VAL D N 1
ATOM 15560 C CA . VAL D 1 441 ? -22.497 3.245 -18.546 1.00 17.74 441 VAL D CA 1
ATOM 15561 C C . VAL D 1 441 ? -21.988 3.096 -19.972 1.00 22.53 441 VAL D C 1
ATOM 15562 O O . VAL D 1 441 ? -20.866 2.649 -20.197 1.00 23.14 441 VAL D O 1
ATOM 15566 N N . PHE D 1 442 ? -22.818 3.470 -20.935 1.00 22.07 442 PHE D N 1
ATOM 15567 C CA . PHE D 1 442 ? -22.424 3.386 -22.328 1.00 22.43 442 PHE D CA 1
ATOM 15568 C C . PHE D 1 442 ? -22.449 4.776 -22.939 1.00 22.00 442 PHE D C 1
ATOM 15569 O O . PHE D 1 442 ? -23.513 5.347 -23.207 1.00 21.51 442 PHE D O 1
ATOM 15577 N N . THR D 1 443 ? -21.253 5.319 -23.132 1.00 19.82 443 THR D N 1
ATOM 15578 C CA . THR D 1 443 ? -21.072 6.643 -23.702 1.00 18.81 443 THR D CA 1
ATOM 15579 C C . THR D 1 443 ? -19.627 6.734 -24.175 1.00 23.68 443 THR D C 1
ATOM 15580 O O . THR D 1 443 ? -18.743 6.106 -23.591 1.00 25.63 443 THR D O 1
ATOM 15584 N N . ARG D 1 444 ? -19.384 7.493 -25.237 1.00 25.44 444 ARG D N 1
ATOM 15585 C CA . ARG D 1 444 ? -18.026 7.646 -25.755 1.00 25.94 444 ARG D CA 1
ATOM 15586 C C . ARG D 1 444 ? -17.293 8.845 -25.156 1.00 21.70 444 ARG D C 1
ATOM 15587 O O . ARG D 1 444 ? -16.069 8.944 -25.263 1.00 25.39 444 ARG D O 1
ATOM 15595 N N . ASP D 1 445 ? -18.036 9.751 -24.529 1.00 19.71 445 ASP D N 1
ATOM 15596 C CA . ASP D 1 445 ? -17.438 10.944 -23.941 1.00 23.63 445 ASP D CA 1
ATOM 15597 C C . ASP D 1 445 ? -16.638 10.643 -22.671 1.00 24.75 445 ASP D C 1
ATOM 15598 O O . ASP D 1 445 ? -17.185 10.199 -21.661 1.00 23.83 445 ASP D O 1
ATOM 15603 N N . LEU D 1 446 ? -15.335 10.901 -22.745 1.00 26.48 446 LEU D N 1
ATOM 15604 C CA . LEU D 1 446 ? -14.403 10.669 -21.646 1.00 25.69 446 LEU D CA 1
ATOM 15605 C C . LEU D 1 446 ? -14.825 11.274 -20.310 1.00 25.68 446 LEU D C 1
ATOM 15606 O O . LEU D 1 446 ? -14.972 10.565 -19.320 1.00 27.70 446 LEU D O 1
ATOM 15611 N N . GLU D 1 447 ? -15.025 12.584 -20.284 1.00 22.79 447 GLU D N 1
ATOM 15612 C CA . GLU D 1 447 ? -15.391 13.261 -19.052 1.00 23.39 447 GLU D CA 1
ATOM 15613 C C . GLU D 1 447 ? -16.736 12.860 -18.471 1.00 27.08 447 GLU D C 1
ATOM 15614 O O . GLU D 1 447 ? -16.889 12.808 -17.248 1.00 24.06 447 GLU D O 1
ATOM 15620 N N . ARG D 1 448 ? -17.711 12.569 -19.327 1.00 24.35 448 ARG D N 1
ATOM 15621 C CA . ARG D 1 448 ? -19.018 12.145 -18.825 1.00 24.24 448 ARG D CA 1
ATOM 15622 C C . ARG D 1 448 ? -18.915 10.760 -18.191 1.00 21.05 448 ARG D C 1
ATOM 15623 O O . ARG D 1 448 ? -19.534 10.495 -17.163 1.00 19.56 448 ARG D O 1
ATOM 15631 N N . ALA D 1 449 ? -18.143 9.881 -18.826 1.00 14.81 449 ALA D N 1
ATOM 15632 C CA . ALA D 1 449 ? -17.965 8.520 -18.342 1.00 21.24 449 ALA D CA 1
ATOM 15633 C C . ALA D 1 449 ? -17.338 8.476 -16.947 1.00 22.56 449 ALA D C 1
ATOM 15634 O O . ALA D 1 449 ? -17.855 7.810 -16.049 1.00 22.04 449 ALA D O 1
ATOM 15636 N N . HIS D 1 450 ? -16.227 9.183 -16.765 1.00 23.16 450 HIS D N 1
ATOM 15637 C CA . HIS D 1 450 ? -15.550 9.196 -15.474 1.00 25.39 450 HIS D CA 1
ATOM 15638 C C . HIS D 1 450 ? -16.352 9.960 -14.442 1.00 23.67 450 HIS D C 1
ATOM 15639 O O . HIS D 1 450 ? -16.332 9.631 -13.259 1.00 20.45 450 HIS D O 1
ATOM 15646 N N . ARG D 1 451 ? -17.068 10.977 -14.903 1.00 25.05 451 ARG D N 1
ATOM 15647 C CA . ARG D 1 451 ? -17.886 11.785 -14.023 1.00 22.95 451 ARG D CA 1
ATOM 15648 C C . ARG D 1 451 ? -19.017 10.924 -13.483 1.00 24.56 451 ARG D C 1
ATOM 15649 O O . ARG D 1 451 ? -19.278 10.918 -12.282 1.00 29.35 451 ARG D O 1
ATOM 15657 N N . LEU D 1 452 ? -19.680 10.185 -14.367 1.00 24.03 452 LEU D N 1
ATOM 15658 C CA . LEU D 1 452 ? -20.772 9.306 -13.952 1.00 17.70 452 LEU D CA 1
ATOM 15659 C C . LEU D 1 452 ? -20.258 8.151 -13.093 1.00 14.92 452 LEU D C 1
ATOM 15660 O O . LEU D 1 452 ? -20.890 7.773 -12.108 1.00 17.69 452 LEU D O 1
ATOM 15665 N N . ALA D 1 453 ? -19.112 7.594 -13.463 1.00 13.59 453 ALA D N 1
ATOM 15666 C CA . ALA D 1 453 ? -18.537 6.485 -12.703 1.00 18.33 453 ALA D CA 1
ATOM 15667 C C . ALA D 1 453 ? -18.313 6.893 -11.244 1.00 21.87 453 ALA D C 1
ATOM 15668 O O . ALA D 1 453 ? -18.530 6.099 -10.329 1.00 19.91 453 ALA D O 1
ATOM 15670 N N . LEU D 1 454 ? -17.898 8.140 -11.031 1.00 19.56 454 LEU D N 1
ATOM 15671 C CA . LEU D 1 454 ? -17.647 8.643 -9.685 1.00 20.39 454 LEU D CA 1
ATOM 15672 C C . LEU D 1 454 ? -18.921 8.907 -8.878 1.00 22.33 454 LEU D C 1
ATOM 15673 O O . LEU D 1 454 ? -18.936 8.718 -7.663 1.00 22.66 454 LEU D O 1
ATOM 15678 N N . GLU D 1 455 ? -19.984 9.333 -9.555 1.00 20.99 455 GLU D N 1
ATOM 15679 C CA . GLU D 1 455 ? -21.247 9.653 -8.889 1.00 24.07 455 GLU D CA 1
ATOM 15680 C C . GLU D 1 455 ? -22.246 8.498 -8.727 1.00 24.34 455 GLU D C 1
ATOM 15681 O O . GLU D 1 455 ? -23.108 8.547 -7.852 1.00 24.27 455 GLU D O 1
ATOM 15687 N N . LEU D 1 456 ? -22.147 7.470 -9.562 1.00 20.23 456 LEU D N 1
ATOM 15688 C CA . LEU D 1 456 ? -23.070 6.343 -9.464 1.00 19.56 456 LEU D CA 1
ATOM 15689 C C . LEU D 1 456 ? -22.850 5.555 -8.174 1.00 23.30 456 LEU D C 1
ATOM 15690 O O . LEU D 1 456 ? -21.746 5.073 -7.899 1.00 21.95 456 LEU D O 1
ATOM 15695 N N . GLU D 1 457 ? -23.905 5.430 -7.380 1.00 19.02 457 GLU D N 1
ATOM 15696 C CA . GLU D 1 457 ? -23.815 4.704 -6.125 1.00 20.91 457 GLU D CA 1
ATOM 15697 C C . GLU D 1 457 ? -23.862 3.202 -6.364 1.00 23.63 457 GLU D C 1
ATOM 15698 O O . GLU D 1 457 ? -24.929 2.592 -6.426 1.00 24.36 457 GLU D O 1
ATOM 15704 N N . ALA D 1 458 ? -22.679 2.618 -6.517 1.00 21.41 458 ALA D N 1
ATOM 15705 C CA . ALA D 1 458 ? -22.545 1.191 -6.756 1.00 19.06 458 ALA D CA 1
ATOM 15706 C C . ALA D 1 458 ? -21.132 0.786 -6.377 1.00 16.39 458 ALA D C 1
ATOM 15707 O O . ALA D 1 458 ? -20.222 1.613 -6.377 1.00 20.13 458 ALA D O 1
ATOM 15709 N N . GLY D 1 459 ? -20.948 -0.483 -6.042 1.00 15.27 459 GLY D N 1
ATOM 15710 C CA . GLY D 1 459 ? -19.623 -0.948 -5.688 1.00 16.18 459 GLY D CA 1
ATOM 15711 C C . GLY D 1 459 ? -18.789 -1.179 -6.936 1.00 19.54 459 GLY D C 1
ATOM 15712 O O . GLY D 1 459 ? -17.558 -1.108 -6.895 1.00 19.61 459 GLY D O 1
ATOM 15713 N N . MET D 1 460 ? -19.466 -1.464 -8.048 1.00 18.86 460 MET D N 1
ATOM 15714 C CA . MET D 1 460 ? -18.800 -1.713 -9.322 1.00 15.72 460 MET D CA 1
ATOM 15715 C C . MET D 1 460 ? -19.452 -0.949 -10.473 1.00 18.27 460 MET D C 1
ATOM 15716 O O . MET D 1 460 ? -20.672 -0.990 -10.647 1.00 16.96 460 MET D O 1
ATOM 15721 N N . VAL D 1 461 ? -18.631 -0.255 -11.253 1.00 16.06 461 VAL D N 1
ATOM 15722 C CA . VAL D 1 461 ? -19.117 0.478 -12.413 1.00 18.84 461 VAL D CA 1
ATOM 15723 C C . VAL D 1 461 ? -18.360 -0.027 -13.636 1.00 20.50 461 VAL D C 1
ATOM 15724 O O . VAL D 1 461 ? -17.130 -0.135 -13.620 1.00 19.08 461 VAL D O 1
ATOM 15728 N N . TYR D 1 462 ? -19.103 -0.363 -14.684 1.00 14.15 462 TYR D N 1
ATOM 15729 C CA . TYR D 1 462 ? -18.504 -0.837 -15.923 1.00 19.68 462 TYR D CA 1
ATOM 15730 C C . TYR D 1 462 ? -18.778 0.176 -17.020 1.00 19.72 462 TYR D C 1
ATOM 15731 O O . TYR D 1 462 ? -19.923 0.577 -17.238 1.00 21.92 462 TYR D O 1
ATOM 15740 N N . LEU D 1 463 ? -17.721 0.597 -17.702 1.00 17.72 463 LEU D N 1
ATOM 15741 C CA . LEU D 1 463 ? -17.850 1.561 -18.776 1.00 18.19 463 LEU D CA 1
ATOM 15742 C C . LEU D 1 463 ? -17.733 0.872 -20.128 1.00 19.24 463 LEU D C 1
ATOM 15743 O O . LEU D 1 463 ? -16.750 0.184 -20.408 1.00 19.42 463 LEU D O 1
ATOM 15748 N N . ASN D 1 464 ? -18.758 1.054 -20.953 1.00 17.65 464 ASN D N 1
ATOM 15749 C CA . ASN D 1 464 ? -18.812 0.493 -22.296 1.00 18.34 464 ASN D CA 1
ATOM 15750 C C . ASN D 1 464 ? -18.593 -1.011 -22.425 1.00 20.78 464 ASN D C 1
ATOM 15751 O O . ASN D 1 464 ? -17.984 -1.482 -23.389 1.00 21.08 464 ASN D O 1
ATOM 15756 N N . SER D 1 465 ? -19.100 -1.771 -21.459 1.00 24.44 465 SER D N 1
ATOM 15757 C CA . SER D 1 465 ? -18.975 -3.219 -21.525 1.00 19.44 465 SER D CA 1
ATOM 15758 C C . SER D 1 465 ? -19.921 -3.914 -20.567 1.00 20.96 465 SER D C 1
ATOM 15759 O O . SER D 1 465 ? -20.568 -3.283 -19.733 1.00 22.68 465 SER D O 1
ATOM 15762 N N . HIS D 1 466 ? -19.999 -5.230 -20.707 1.00 21.51 466 HIS D N 1
ATOM 15763 C CA . HIS D 1 466 ? -20.828 -6.040 -19.841 1.00 20.20 466 HIS D CA 1
ATOM 15764 C C . HIS D 1 466 ? -19.953 -6.330 -18.620 1.00 22.83 466 HIS D C 1
ATOM 15765 O O . HIS D 1 466 ? -18.864 -5.766 -18.482 1.00 22.26 466 HIS D O 1
ATOM 15772 N N . ASN D 1 467 ? -20.417 -7.221 -17.754 1.00 21.85 467 ASN D N 1
ATOM 15773 C CA . ASN D 1 467 ? -19.699 -7.563 -16.531 1.00 22.15 467 ASN D CA 1
ATOM 15774 C C . ASN D 1 467 ? -18.454 -8.431 -16.746 1.00 19.79 467 ASN D C 1
ATOM 15775 O O . ASN D 1 467 ? -18.550 -9.652 -16.874 1.00 22.35 467 ASN D O 1
ATOM 15780 N N . VAL D 1 468 ? -17.286 -7.799 -16.787 1.00 17.18 468 VAL D N 1
ATOM 15781 C CA . VAL D 1 468 ? -16.026 -8.524 -16.959 1.00 18.70 468 VAL D CA 1
ATOM 15782 C C . VAL D 1 468 ? -15.213 -8.323 -15.680 1.00 18.83 468 VAL D C 1
ATOM 15783 O O . VAL D 1 468 ? -14.777 -7.215 -15.375 1.00 22.83 468 VAL D O 1
ATOM 15787 N N . ARG D 1 469 ? -15.012 -9.399 -14.930 1.00 21.96 469 ARG D N 1
ATOM 15788 C CA . ARG D 1 469 ? -14.304 -9.313 -13.656 1.00 23.59 469 ARG D CA 1
ATOM 15789 C C . ARG D 1 469 ? -12.797 -9.564 -13.663 1.00 21.21 469 ARG D C 1
ATOM 15790 O O . ARG D 1 469 ? -12.278 -10.316 -14.476 1.00 19.81 469 ARG D O 1
ATOM 15798 N N . HIS D 1 470 ? -12.118 -8.906 -12.729 1.00 23.20 470 HIS D N 1
ATOM 15799 C CA . HIS D 1 470 ? -10.680 -9.041 -12.514 1.00 20.76 470 HIS D CA 1
ATOM 15800 C C . HIS D 1 470 ? -10.607 -9.277 -11.000 1.00 19.94 470 HIS D C 1
ATOM 15801 O O . HIS D 1 470 ? -10.823 -8.366 -10.200 1.00 16.02 470 HIS D O 1
ATOM 15808 N N . LEU D 1 471 ? -10.317 -10.517 -10.626 1.00 15.81 471 LEU D N 1
ATOM 15809 C CA . LEU D 1 471 ? -10.288 -10.947 -9.230 1.00 19.57 471 LEU D CA 1
ATOM 15810 C C . LEU D 1 471 ? -9.613 -10.115 -8.136 1.00 17.09 471 LEU D C 1
ATOM 15811 O O . LEU D 1 471 ? -10.087 -10.098 -7.003 1.00 16.85 471 LEU D O 1
ATOM 15816 N N . PRO D 1 472 ? -8.503 -9.427 -8.444 1.00 16.69 472 PRO D N 1
ATOM 15817 C CA . PRO D 1 472 ? -7.848 -8.631 -7.399 1.00 18.25 472 PRO D CA 1
ATOM 15818 C C . PRO D 1 472 ? -8.618 -7.386 -6.953 1.00 21.99 472 PRO D C 1
ATOM 15819 O O . PRO D 1 472 ? -8.306 -6.805 -5.913 1.00 19.18 472 PRO D O 1
ATOM 15823 N N . THR D 1 473 ? -9.615 -6.973 -7.734 1.00 18.22 473 THR D N 1
ATOM 15824 C CA . THR D 1 473 ? -10.381 -5.773 -7.405 1.00 16.30 473 THR D CA 1
ATOM 15825 C C . THR D 1 473 ? -11.412 -5.992 -6.302 1.00 17.59 473 THR D C 1
ATOM 15826 O O . THR D 1 473 ? -11.930 -7.099 -6.126 1.00 17.17 473 THR D O 1
ATOM 15830 N N . PRO D 1 474 ? -11.724 -4.928 -5.542 1.00 14.86 474 PRO D N 1
ATOM 15831 C CA . PRO D 1 474 ? -12.708 -5.052 -4.466 1.00 13.07 474 PRO D CA 1
ATOM 15832 C C . PRO D 1 474 ? -14.108 -5.238 -5.029 1.00 16.30 474 PRO D C 1
ATOM 15833 O O . PRO D 1 474 ? -14.589 -4.407 -5.793 1.00 18.06 474 PRO D O 1
ATOM 15837 N N . PHE D 1 475 ? -14.744 -6.342 -4.647 1.00 16.47 475 PHE D N 1
ATOM 15838 C CA . PHE D 1 475 ? -16.092 -6.680 -5.090 1.00 14.93 475 PHE D CA 1
ATOM 15839 C C . PHE D 1 475 ? -17.074 -6.661 -3.910 1.00 18.62 475 PHE D C 1
ATOM 15840 O O . PHE D 1 475 ? -16.838 -7.281 -2.859 1.00 15.84 475 PHE D O 1
ATOM 15848 N N . GLY D 1 476 ? -18.181 -5.951 -4.098 1.00 17.22 476 GLY D N 1
ATOM 15849 C CA . GLY D 1 476 ? -19.187 -5.847 -3.058 1.00 16.03 476 GLY D CA 1
ATOM 15850 C C . GLY D 1 476 ? -20.160 -4.750 -3.430 1.00 19.73 476 GLY D C 1
ATOM 15851 O O . GLY D 1 476 ? -20.078 -4.200 -4.531 1.00 21.84 476 GLY D O 1
ATOM 15852 N N . GLY D 1 477 ? -21.080 -4.420 -2.530 1.00 18.03 477 GLY D N 1
ATOM 15853 C CA . GLY D 1 477 ? -22.035 -3.372 -2.844 1.00 24.90 477 GLY D CA 1
ATOM 15854 C C . GLY D 1 477 ? -22.168 -2.312 -1.767 1.00 24.40 477 GLY D C 1
ATOM 15855 O O . GLY D 1 477 ? -21.503 -2.376 -0.725 1.00 22.55 477 GLY D O 1
ATOM 15856 N N . VAL D 1 478 ? -23.016 -1.322 -2.035 1.00 22.97 478 VAL D N 1
ATOM 15857 C CA . VAL D 1 478 ? -23.289 -0.248 -1.083 1.00 22.05 478 VAL D CA 1
ATOM 15858 C C . VAL D 1 478 ? -24.799 -0.225 -0.853 1.00 24.05 478 VAL D C 1
ATOM 15859 O O . VAL D 1 478 ? -25.547 -0.925 -1.543 1.00 22.45 478 VAL D O 1
ATOM 15863 N N . LYS D 1 479 ? -25.242 0.570 0.117 1.00 22.17 479 LYS D N 1
ATOM 15864 C CA . LYS D 1 479 ? -26.662 0.665 0.438 1.00 22.37 479 LYS D CA 1
ATOM 15865 C C . LYS D 1 479 ? -27.254 -0.713 0.733 1.00 22.55 479 LYS D C 1
ATOM 15866 O O . LYS D 1 479 ? -26.707 -1.461 1.542 1.00 23.58 479 LYS D O 1
ATOM 15872 N N . GLY D 1 480 ? -28.356 -1.056 0.075 1.00 25.11 480 GLY D N 1
ATOM 15873 C CA . GLY D 1 480 ? -28.986 -2.343 0.326 1.00 17.36 480 GLY D CA 1
ATOM 15874 C C . GLY D 1 480 ? -28.354 -3.568 -0.313 1.00 18.36 480 GLY D C 1
ATOM 15875 O O . GLY D 1 480 ? -28.838 -4.680 -0.112 1.00 21.14 480 GLY D O 1
ATOM 15876 N N . SER D 1 481 ? -27.275 -3.389 -1.072 1.00 16.83 481 SER D N 1
ATOM 15877 C CA . SER D 1 481 ? -26.629 -4.523 -1.730 1.00 19.19 481 SER D CA 1
ATOM 15878 C C . SER D 1 481 ? -25.539 -5.203 -0.903 1.00 24.43 481 SER D C 1
ATOM 15879 O O . SER D 1 481 ? -24.847 -6.100 -1.393 1.00 19.58 481 SER D O 1
ATOM 15882 N N . GLY D 1 482 ? -25.388 -4.779 0.350 1.00 23.27 482 GLY D N 1
ATOM 15883 C CA . GLY D 1 482 ? -24.395 -5.392 1.212 1.00 18.75 482 GLY D CA 1
ATOM 15884 C C . GLY D 1 482 ? -23.335 -4.458 1.759 1.00 23.98 482 GLY D C 1
ATOM 15885 O O . GLY D 1 482 ? -23.444 -3.235 1.672 1.00 23.96 482 GLY D O 1
ATOM 15886 N N . ASP D 1 483 ? -22.299 -5.050 2.334 1.00 24.77 483 ASP D N 1
ATOM 15887 C CA . ASP D 1 483 ? -21.198 -4.293 2.909 1.00 25.12 483 ASP D CA 1
ATOM 15888 C C . ASP D 1 483 ? -19.955 -5.180 2.872 1.00 22.35 483 ASP D C 1
ATOM 15889 O O . ASP D 1 483 ? -20.065 -6.397 2.700 1.00 22.82 483 ASP D O 1
ATOM 15894 N N . ARG D 1 484 ? -18.783 -4.570 3.028 1.00 21.45 484 ARG D N 1
ATOM 15895 C CA . ARG D 1 484 ? -17.514 -5.295 3.001 1.00 21.58 484 ARG D CA 1
ATOM 15896 C C . ARG D 1 484 ? -17.142 -5.623 1.565 1.00 23.64 484 ARG D C 1
ATOM 15897 O O . ARG D 1 484 ? -17.947 -5.460 0.645 1.00 23.07 484 ARG D O 1
ATOM 15905 N N . ARG D 1 485 ? -15.920 -6.103 1.373 1.00 20.27 485 ARG D N 1
ATOM 15906 C CA . ARG D 1 485 ? -15.467 -6.453 0.040 1.00 22.77 485 ARG D CA 1
ATOM 15907 C C . ARG D 1 485 ? -14.780 -7.806 0.002 1.00 20.06 485 ARG D C 1
ATOM 15908 O O . ARG D 1 485 ? -14.227 -8.266 0.999 1.00 20.97 485 ARG D O 1
ATOM 15916 N N . GLU D 1 486 ? -14.849 -8.446 -1.160 1.00 20.99 486 GLU D N 1
ATOM 15917 C CA . GLU D 1 486 ? -14.200 -9.728 -1.396 1.00 16.71 486 GLU D CA 1
ATOM 15918 C C . GLU D 1 486 ? -13.223 -9.442 -2.534 1.00 19.76 486 GLU D C 1
ATOM 15919 O O . GLU D 1 486 ? -13.333 -8.408 -3.201 1.00 18.79 486 GLU D O 1
ATOM 15925 N N . GLY D 1 487 ? -12.269 -10.340 -2.753 1.00 17.33 487 GLY D N 1
ATOM 15926 C CA . GLY D 1 487 ? -11.314 -10.136 -3.828 1.00 17.25 487 GLY D CA 1
ATOM 15927 C C . GLY D 1 487 ? -9.920 -9.753 -3.368 1.00 17.96 487 GLY D C 1
ATOM 15928 O O . GLY D 1 487 ? -9.723 -8.705 -2.752 1.00 19.76 487 GLY D O 1
ATOM 15929 N N . GLY D 1 488 ? -8.954 -10.611 -3.673 1.00 14.45 488 GLY D N 1
ATOM 15930 C CA . GLY D 1 488 ? -7.572 -10.357 -3.305 1.00 20.44 488 GLY D CA 1
ATOM 15931 C C . GLY D 1 488 ? -7.322 -9.958 -1.863 1.00 21.66 488 GLY D C 1
ATOM 15932 O O . GLY D 1 488 ? -7.787 -10.608 -0.925 1.00 20.12 488 GLY D O 1
ATOM 15933 N N . THR D 1 489 ? -6.577 -8.872 -1.692 1.00 22.72 489 THR D N 1
ATOM 15934 C CA . THR D 1 489 ? -6.233 -8.362 -0.373 1.00 21.74 489 THR D CA 1
ATOM 15935 C C . THR D 1 489 ? -7.423 -7.724 0.338 1.00 21.39 489 THR D C 1
ATOM 15936 O O . THR D 1 489 ? -7.402 -7.556 1.557 1.00 24.24 489 THR D O 1
ATOM 15940 N N . TYR D 1 490 ? -8.464 -7.367 -0.410 1.00 19.90 490 TYR D N 1
ATOM 15941 C CA . TYR D 1 490 ? -9.629 -6.748 0.216 1.00 16.83 490 TYR D CA 1
ATOM 15942 C C . TYR D 1 490 ? -10.391 -7.722 1.115 1.00 21.34 490 TYR D C 1
ATOM 15943 O O . TYR D 1 490 ? -11.014 -7.312 2.099 1.00 18.39 490 TYR D O 1
ATOM 15952 N N . ALA D 1 491 ? -10.330 -9.011 0.788 1.00 17.21 491 ALA D N 1
ATOM 15953 C CA . ALA D 1 491 ? -11.000 -10.030 1.588 1.00 17.25 491 ALA D CA 1
ATOM 15954 C C . ALA D 1 491 ? -10.323 -10.155 2.960 1.00 17.45 491 ALA D C 1
ATOM 15955 O O . ALA D 1 491 ? -10.965 -10.523 3.940 1.00 17.62 491 ALA D O 1
ATOM 15957 N N . LEU D 1 492 ? -9.031 -9.836 3.026 1.00 22.20 492 LEU D N 1
ATOM 15958 C CA . LEU D 1 492 ? -8.270 -9.913 4.281 1.00 23.40 492 LEU D CA 1
ATOM 15959 C C . LEU D 1 492 ? -8.896 -9.120 5.404 1.00 24.67 492 LEU D C 1
ATOM 15960 O O . LEU D 1 492 ? -8.842 -9.526 6.567 1.00 25.24 492 LEU D O 1
ATOM 15965 N N . ASP D 1 493 ? -9.472 -7.973 5.065 1.00 27.05 493 ASP D N 1
ATOM 15966 C CA . ASP D 1 493 ? -10.087 -7.136 6.083 1.00 30.08 493 ASP D CA 1
ATOM 15967 C C . ASP D 1 493 ? -11.227 -7.823 6.799 1.00 27.12 493 ASP D C 1
ATOM 15968 O O . ASP D 1 493 ? -11.554 -7.474 7.931 1.00 30.85 493 ASP D O 1
ATOM 15973 N N . PHE D 1 494 ? -11.833 -8.807 6.149 1.00 22.20 494 PHE D N 1
ATOM 15974 C CA . PHE D 1 494 ? -12.923 -9.529 6.778 1.00 19.25 494 PHE D CA 1
ATOM 15975 C C . PHE D 1 494 ? -12.471 -10.833 7.428 1.00 17.82 494 PHE D C 1
ATOM 15976 O O . PHE D 1 494 ? -12.882 -11.143 8.542 1.00 16.02 494 PHE D O 1
ATOM 15984 N N . TYR D 1 495 ? -11.616 -11.583 6.737 1.00 17.70 495 TYR D N 1
ATOM 15985 C CA . TYR D 1 495 ? -11.158 -12.878 7.230 1.00 19.49 495 TYR D CA 1
ATOM 15986 C C . TYR D 1 495 ? -10.046 -12.879 8.280 1.00 18.84 495 TYR D C 1
ATOM 15987 O O . TYR D 1 495 ? -9.743 -13.922 8.854 1.00 18.51 495 TYR D O 1
ATOM 15996 N N . THR D 1 496 ? -9.437 -11.728 8.538 1.00 18.43 496 THR D N 1
ATOM 15997 C CA . THR D 1 496 ? -8.365 -11.668 9.531 1.00 17.92 496 THR D CA 1
ATOM 15998 C C . THR D 1 496 ? -8.533 -10.477 10.467 1.00 17.03 496 THR D C 1
ATOM 15999 O O . THR D 1 496 ? -9.333 -9.584 10.210 1.00 15.24 496 THR D O 1
ATOM 16003 N N . ASP D 1 497 ? -7.777 -10.481 11.561 1.00 20.94 497 ASP D N 1
ATOM 16004 C CA . ASP D 1 497 ? -7.813 -9.391 12.528 1.00 18.72 497 ASP D CA 1
ATOM 16005 C C . ASP D 1 497 ? -6.491 -8.646 12.473 1.00 20.20 497 ASP D C 1
ATOM 16006 O O . ASP D 1 497 ? -5.428 -9.269 12.368 1.00 21.93 497 ASP D O 1
ATOM 16011 N N . LEU D 1 498 ? -6.548 -7.321 12.546 1.00 16.12 498 LEU D N 1
ATOM 16012 C CA . LEU D 1 498 ? -5.329 -6.525 12.562 1.00 16.82 498 LEU D CA 1
ATOM 16013 C C . LEU D 1 498 ? -4.854 -6.441 14.010 1.00 17.48 498 LEU D C 1
ATOM 16014 O O . LEU D 1 498 ? -5.653 -6.485 14.948 1.00 19.61 498 LEU D O 1
ATOM 16019 N N . LYS D 1 499 ? -3.549 -6.331 14.192 1.00 18.21 499 LYS D N 1
ATOM 16020 C CA . LYS D 1 499 ? -2.994 -6.223 15.528 1.00 17.78 499 LYS D CA 1
ATOM 16021 C C . LYS D 1 499 ? -1.855 -5.216 15.486 1.00 14.65 499 LYS D C 1
ATOM 16022 O O . LYS D 1 499 ? -0.982 -5.296 14.621 1.00 18.40 499 LYS D O 1
ATOM 16028 N N . THR D 1 500 ? -1.877 -4.254 16.398 1.00 14.34 500 THR D N 1
ATOM 16029 C CA . THR D 1 500 ? -0.814 -3.262 16.456 1.00 12.49 500 THR D CA 1
ATOM 16030 C C . THR D 1 500 ? 0.099 -3.644 17.618 1.00 14.56 500 THR D C 1
ATOM 16031 O O . THR D 1 500 ? -0.345 -3.755 18.761 1.00 15.66 500 THR D O 1
ATOM 16035 N N . ILE D 1 501 ? 1.371 -3.870 17.316 1.00 16.48 501 ILE D N 1
ATOM 16036 C CA . ILE D 1 501 ? 2.345 -4.239 18.333 1.00 13.82 501 ILE D CA 1
ATOM 16037 C C . ILE D 1 501 ? 3.308 -3.072 18.516 1.00 17.96 501 ILE D C 1
ATOM 16038 O O . ILE D 1 501 ? 3.836 -2.534 17.541 1.00 15.78 501 ILE D O 1
ATOM 16043 N N . ALA D 1 502 ? 3.530 -2.683 19.768 1.00 17.74 502 ALA D N 1
ATOM 16044 C CA . ALA D 1 502 ? 4.412 -1.562 20.067 1.00 17.85 502 ALA D CA 1
ATOM 16045 C C . ALA D 1 502 ? 5.520 -1.914 21.050 1.00 18.76 502 ALA D C 1
ATOM 16046 O O . ALA D 1 502 ? 5.315 -2.672 22.000 1.00 21.61 502 ALA D O 1
ATOM 16048 N N . LEU D 1 503 ? 6.698 -1.354 20.816 1.00 18.99 503 LEU D N 1
ATOM 16049 C CA . LEU D 1 503 ? 7.829 -1.593 21.694 1.00 20.45 503 LEU D CA 1
ATOM 16050 C C . LEU D 1 503 ? 8.768 -0.397 21.663 1.00 23.35 503 LEU D C 1
ATOM 16051 O O . LEU D 1 503 ? 9.064 0.148 20.597 1.00 23.55 503 LEU D O 1
ATOM 16056 N N . PRO D 1 504 ? 9.216 0.053 22.842 1.00 22.81 504 PRO D N 1
ATOM 16057 C CA . PRO D 1 504 ? 10.135 1.194 22.927 1.00 22.65 504 PRO D CA 1
ATOM 16058 C C . PRO D 1 504 ? 11.543 0.698 22.604 1.00 20.33 504 PRO D C 1
ATOM 16059 O O . PRO D 1 504 ? 11.861 -0.464 22.876 1.00 22.51 504 PRO D O 1
ATOM 16063 N N . LEU D 1 505 ? 12.373 1.561 22.020 1.00 15.44 505 LEU D N 1
ATOM 16064 C CA . LEU D 1 505 ? 13.745 1.189 21.674 1.00 23.49 505 LEU D CA 1
ATOM 16065 C C . LEU D 1 505 ? 14.709 1.569 22.791 1.00 26.21 505 LEU D C 1
ATOM 16066 O O . LEU D 1 505 ? 15.861 1.149 22.805 1.00 26.54 505 LEU D O 1
ATOM 16071 N N . ARG D 1 506 ? 14.221 2.376 23.723 1.00 29.09 506 ARG D N 1
ATOM 16072 C CA . ARG D 1 506 ? 15.012 2.816 24.861 1.00 35.09 506 ARG D CA 1
ATOM 16073 C C . ARG D 1 506 ? 14.016 3.033 25.989 1.00 34.55 506 ARG D C 1
ATOM 16074 O O . ARG D 1 506 ? 12.827 3.220 25.739 1.00 32.09 506 ARG D O 1
ATOM 16082 N N . PRO D 1 507 ? 14.480 2.993 27.245 1.00 34.68 507 PRO D N 1
ATOM 16083 C CA . PRO D 1 507 ? 13.575 3.190 28.379 1.00 34.45 507 PRO D CA 1
ATOM 16084 C C . PRO D 1 507 ? 12.620 4.366 28.184 1.00 34.52 507 PRO D C 1
ATOM 16085 O O . PRO D 1 507 ? 13.047 5.512 28.054 1.00 36.19 507 PRO D O 1
ATOM 16089 N N . PRO D 1 508 ? 11.307 4.087 28.139 1.00 35.38 508 PRO D N 1
ATOM 16090 C CA . PRO D 1 508 ? 10.309 5.142 27.960 1.00 35.58 508 PRO D CA 1
ATOM 16091 C C . PRO D 1 508 ? 9.949 5.752 29.308 1.00 40.67 508 PRO D C 1
ATOM 16092 O O . PRO D 1 508 ? 10.236 5.174 30.363 1.00 41.53 508 PRO D O 1
ATOM 16096 N N . HIS D 1 509 ? 9.315 6.917 29.269 1.00 41.65 509 HIS D N 1
ATOM 16097 C CA . HIS D 1 509 ? 8.903 7.586 30.490 1.00 38.78 509 HIS D CA 1
ATOM 16098 C C . HIS D 1 509 ? 7.519 7.100 30.895 1.00 34.55 509 HIS D C 1
ATOM 16099 O O . HIS D 1 509 ? 6.549 7.297 30.164 1.00 36.48 509 HIS D O 1
ATOM 16106 N N . VAL D 1 510 ? 7.434 6.453 32.051 1.00 27.87 510 VAL D N 1
ATOM 16107 C CA . VAL D 1 510 ? 6.158 5.971 32.556 1.00 29.76 510 VAL D CA 1
ATOM 16108 C C . VAL D 1 510 ? 5.731 6.943 33.648 1.00 32.97 510 VAL D C 1
ATOM 16109 O O . VAL D 1 510 ? 6.477 7.177 34.602 1.00 33.92 510 VAL D O 1
ATOM 16113 N N . PRO D 1 511 ? 4.531 7.534 33.520 1.00 35.52 511 PRO D N 1
ATOM 16114 C CA . PRO D 1 511 ? 4.054 8.483 34.533 1.00 36.35 511 PRO D CA 1
ATOM 16115 C C . PRO D 1 511 ? 4.178 7.892 35.932 1.00 37.41 511 PRO D C 1
ATOM 16116 O O . PRO D 1 511 ? 3.822 6.736 36.152 1.00 41.05 511 PRO D O 1
ATOM 16120 N N . LYS D 1 512 ? 4.688 8.680 36.872 1.00 39.53 512 LYS D N 1
ATOM 16121 C CA . LYS D 1 512 ? 4.849 8.201 38.239 1.00 40.14 512 LYS D CA 1
ATOM 16122 C C . LYS D 1 512 ? 3.513 8.229 38.958 1.00 38.07 512 LYS D C 1
ATOM 16123 O O . LYS D 1 512 ? 2.839 9.257 38.992 1.00 37.75 512 LYS D O 1
ATOM 16129 N N . PHE D 1 513 ? 3.141 7.087 39.525 1.00 33.82 513 PHE D N 1
ATOM 16130 C CA . PHE D 1 513 ? 1.873 6.937 40.227 1.00 32.32 513 PHE D CA 1
ATOM 16131 C C . PHE D 1 513 ? 2.097 6.207 41.550 1.00 29.82 513 PHE D C 1
ATOM 16132 O O . PHE D 1 513 ? 2.727 5.148 41.582 1.00 31.83 513 PHE D O 1
ATOM 16140 N N . GLY D 1 514 ? 1.584 6.772 42.635 1.00 25.69 514 GLY D N 1
ATOM 16141 C CA . GLY D 1 514 ? 1.731 6.136 43.930 1.00 27.32 514 GLY D CA 1
ATOM 16142 C C . GLY D 1 514 ? 3.132 6.159 44.508 1.00 32.18 514 GLY D C 1
ATOM 16143 O O . GLY D 1 514 ? 3.510 5.253 45.243 1.00 34.81 514 GLY D O 1
ATOM 16144 N N . LYS D 1 515 ? 3.910 7.184 44.176 1.00 37.26 515 LYS D N 1
ATOM 16145 C CA . LYS D 1 515 ? 5.265 7.308 44.705 1.00 43.30 515 LYS D CA 1
ATOM 16146 C C . LYS D 1 515 ? 5.816 8.713 44.482 1.00 46.82 515 LYS D C 1
ATOM 16147 O O . LYS D 1 515 ? 5.208 9.469 43.693 1.00 51.75 515 LYS D O 1
#

Solvent-accessible surface area: 65507 Å² total; per-residue (Å²): 84,57,65,141,25,73,47,18,65,181,103,38,23,63,56,0,68,129,82,14,134,86,157,55,6,41,0,14,4,58,18,102,61,15,71,3,90,80,47,94,61,7,74,3,37,4,0,8,51,51,115,75,6,4,44,0,1,82,0,19,134,149,7,1,47,83,0,0,110,11,0,79,100,0,38,87,118,1,13,118,34,123,10,137,62,11,46,115,21,0,68,85,0,6,95,1,0,115,124,26,29,67,35,0,1,0,9,1,0,1,1,0,0,0,1,1,8,1,0,60,35,6,4,62,46,0,4,68,0,0,40,32,0,0,34,27,2,59,51,5,26,17,24,74,0,2,8,41,23,68,36,28,6,6,4,0,3,18,26,22,19,2,6,0,0,0,22,8,19,39,5,2,9,2,15,32,4,0,3,1,0,0,0,0,0,0,1,0,0,0,0,0,0,4,5,10,39,69,1,0,5,1,6,15,23,0,0,75,1,3,111,76,6,107,17,34,86,3,0,5,0,0,0,0,0,53,29,139,59,0,3,43,18,0,4,48,20,85,51,0,50,3,0,0,3,7,20,78,15,104,51,0,48,98,10,16,77,58,0,0,63,75,39,7,32,19,2,10,14,0,0,3,2,2,8,0,0,0,3,32,54,4,46,57,148,29,0,22,10,0,1,0,1,2,0,0,0,15,1,1,0,23,25,12,8,1,12,0,0,0,0,28,96,158,26,15,135,87,3,5,30,107,0,10,96,23,2,140,53,10,76,8,0,39,2,27,26,45,61,0,6,0,0,0,0,2,25,50,116,5,7,112,104,0,27,37,34,4,78,26,0,97,200,61,58,9,128,59,52,19,15,6,92,129,3,152,74,13,66,146,55,94,94,4,82,187,8,3,3,1,60,5,0,0,0,20,8,113,8,140,23,95,0,0,46,48,28,3,33,3,0,1,0,0,0,1,42,0,127,46,26,117,24,0,33,133,34,3,29,54,17,105,13,6,4,2,2,2,0,4,0,106,30,1,19,60,0,2,48,0,0,14,31,2,80,4,0,3,0,6,1,10,0,7,13,39,61,29,13,11,2,0,25,2,2,12,86,14,0,9,31,39,23,1,0,0,57,24,0,14,54,2,0,4,18,11,6,6,2,0,0,0,6,71,104,27,100,4,1,71,0,2,143,72,51,76,207,35,74,44,15,65,182,80,33,23,51,52,1,60,96,109,13,131,120,160,54,5,47,0,14,5,58,18,96,59,19,72,3,92,63,52,88,61,6,80,4,39,5,0,10,53,44,118,88,10,4,44,0,1,78,0,20,135,132,4,1,46,82,0,0,113,12,0,76,95,2,35,83,132,3,13,137,33,124,10,142,61,12,48,115,23,0,72,90,0,6,90,1,0,114,129,31,30,66,36,0,0,0,14,1,0,1,1,1,0,0,1,0,16,1,0,56,31,1,6,61,36,0,2,87,0,0,40,31,0,0,37,26,2,64,53,4,24,18,24,75,0,2,7,39,18,35,34,27,7,6,4,0,4,19,24,20,21,2,6,0,0,0,22,9,19,40,4,0,8,2,22,32,3,0,8,1,0,0,0,0,0,0,1,0,0,0,0,1,0,4,5,10,43,66,1,0,4,2,6,14,23,0,0,73,1,4,109,76,6,103,17,45,89,4,1,4,0,0,0,0,0,64,33,167,58,0,3,47,15,1,4,47,19,85,50,0,48,3,0,0,4,11,23,76,20,117,48,0,68,85,11,18,86,65,0,0,69,76,37,7,30,19,1,10,10,1,1,3,3,2,8,0,0,0,2,31,53,5,46,58,148,27,0,21,13,1,2,0,0,2,0,0,0,3,1,1,0,21,24,8,7,1,11,2,0,0,0,25,94,159,27,12,136,87,4,4,32,104,0,9,93,24,3,138,50,11,82,8,0,40,1,22,26,43,90,0,5,0,0,0,0,3,28,48,115,8,4,142,109,0,42,38,34,0,79,12,0,95,184,60,56,8,131,64,56,21,15,8,97,100,2,151,78,11,63,141,57,92,89,3,67,174,1,0,2,1,59,4,0,0,0,20,7,112,9,144,23,104,1,0,42,45,29,5,36,3,0,4,0,2,0,2,41,0,128,53,38,133,28,0,37,133,32,5,32,55,14,106,20,5,4,2,2,2,0,4,0,110,33,1,20,57,0,2,48,1,0,12,24,2,82,4,0,4,0,6,0,9,0,8,14,36,62,31,11,11,3,0,24,0,1,14,88,13,0,10,30,34,22,0,0,0,56,19,0,15,55,2,0,4,17,13,6,6,2,0,0,0,6,87,103,26,102,8,1,86,1,4,145,148,107,30,32,96,139,6,39,52,0,18,16,88,31,2,81,77,2,82,147,103,10,138,119,160,61,4,45,0,14,7,58,14,111,62,23,73,3,93,77,52,89,64,7,78,2,38,6,0,8,48,47,112,66,6,5,44,0,0,78,0,19,140,160,8,1,50,86,0,0,106,12,0,78,96,1,34,81,127,3,20,102,35,117,10,154,64,12,46,110,22,0,72,87,0,5,93,1,0,108,132,27,3,54,38,1,0,0,20,4,1,4,0,0,0,2,6,1,94,60,2,72,56,29,2,52,58,0,3,67,0,0,41,31,0,0,38,27,3,65,54,4,29,18,24,76,0,2,7,39,23,37,43,24,8,5,4,0,2,20,30,32,19,2,6,0,0,0,18,7,25,37,10,4,7,1,19,36,4,0,7,1,0,0,0,0,0,0,1,0,0,0,0,0,0,4,5,10,48,68,1,0,5,1,5,15,23,0,0,77,2,3,112,73,5,104,18,43,90,3,1,4,0,0,0,0,0,60,35,169,62,0,3,41,17,0,2,40,19,85,48,0,50,3,0,1,4,18,22,81,7,93,52,0,52,97,12,16,88,39,0,0,61,84,35,8,31,19,1,11,17,6,3,4,2,2,9,1,0,0,2,31,56,5,47,53,122,27,0,16,7,0,2,0,24,4,1,0,6,12,1,1,0,56,48,10,8,2,14,2,0,0,0,25,96,160,26,14,132,82,4,4,31,92,0,9,95,24,2,135,57,10,69,10,2,32,5,5,4,54,72,2,10,0,1,0,1,3,26,47,115,8,2,141,111,0,43,37,32,0,77,10,0,95,184,60,54,10,128,65,54,20,18,7,93,100,2,154,75,7,119,98,54,47,104,11,65,171,0,0,4,1,56,5,0,0,0,15,7,91,10,132,10,101,0,0,49,58,33,6,45,3,0,3,2,3,0,1,42,0,119,49,41,135,23,0,34,131,32,5,31,80,12,111,20,6,4,2,1,2,0,4,0,109,29,1,20,59,0,2,47,1,0,14,28,2,80,3,0,5,0,6,0,9,0,14,34,39,70,32,14,11,3,1,23,2,2,14,86,13,0,9,32,34,23,1,0,0,57,21,0,14,56,2,0,4,16,12,5,6,2,1,0,0,6,84,100,27,139,3,44,101,19,5,161,165,116,40,31,98,143,6,38,53,1,20,18,101,41,2,84,60,6,73,115,89,9,144,116,134,65,4,51,0,13,6,57,13,100,59,28,72,4,98,60,50,91,66,9,71,3,36,8,0,9,45,48,101,75,5,6,43,0,1,76,0,19,139,127,3,1,46,86,0,0,112,8,0,76,84,1,34,88,133,3,8,116,36,115,10,132,62,13,44,112,22,0,71,83,0,5,95,1,0,107,142,39,3,61,43,0,0,0,13,4,1,5,0,0,0,2,5,0,91,56,2,71,44,19,2,54,120,0,3,75,1,0,39,32,0,0,35,25,2,42,54,5,21,18,23,76,0,2,8,39,23,37,43,26,7,6,4,0,2,19,22,19,19,2,6,0,0,0,19,7,24,38,9,4,6,2,28,37,4,0,7,0,0,0,0,0,0,0,1,0,0,0,0,0,0,4,4,12,43,67,1,0,5,1,4,14,18,0,0,75,2,2,100,69,4,105,18,42,86,1,1,4,0,0,0,0,0,61,33,163,62,0,4,41,16,0,3,38,20,82,50,0,48,3,0,0,3,18,24,74,7,101,53,0,48,95,11,16,87,36,0,0,58,83,37,9,32,19,1,9,17,6,3,3,2,2,8,1,0,0,3,32,55,6,47,49,114,29,0,12,6,0,2,0,23,4,2,0,5,11,1,1,0,62,46,9,9,1,13,0,0,0,0,28,95,164,27,17,141,86,4,4,30,92,0,10,96,24,3,140,59,12,81,8,0,29,4,4,0,51,79,0,12,0,0,0,1,2,24,48,114,7,3,111,111,0,33,35,30,2,72,29,0,87,206,60,52,9,135,64,56,18,16,6,92,76,2,120,81,7,70,122,55,37,109,13,54,165,1,1,1,1,59,7,0,0,0,18,7,90,11,130,11,93,0,0,48,58,32,5,45,3,0,1,2,0,0,1,39,0,126,53,38,141,24,0,36,138,30,3,26,80,14,107,14,6,4,2,2,2,0,4,0,110,30,0,19,56,0,2,46,0,0,18,18,1,81,3,0,4,1,7,1,10,0,13,32,40,78,30,28,11,2,0,21,2,2,10,86,12,0,8,30,36,23,1,0,0,58,20,0,15,55,1,0,4,16,13,6,5,0,1,0,0,6,87,100,25,141,4,44,111,19,2,144

Nearest PDB structures (foldseek):
  2d4e-assembly1_C  TM=9.916E-01  e=0.000E+00  Thermus thermophilus HB8
  6vr6-assembly2_H-2  TM=9.607E-01  e=2.110E-58  Homo sapiens
  1a4s-assembly1_D  TM=9.551E-01  e=3.015E-56  Gadus morhua callarias
  6o4b-assembly2_G  TM=9.464E-01  e=1.336E-44  Homo sapiens
  6rtu-assembly1_A-2  TM=9.066E-01  e=7.878E-42  Streptomyces clavuligerus

Radius of gyration: 37.22 Å; Cα contacts (8 Å, |Δi|>4): 5488; chains: 4; bounding box: 104×94×100 Å

Secondary structure (DSSP, 8-state):
--S--PPPPHHHHHHHHHHHHHS-B-EEETTEEE--TT--EEEEEETTTTEEEEEEE---HHHHHHHHHHHHHHHHHHHHS-HHHHHHHHHHHHHHHHHTHHHHHHHHHHHH---HHHHHHHHHHHHHHHHHHHTTGGGTT-EEE--BTTTEEEEEEEEE---EEEE--SSSHHHHHHHHHHHHHHTT--EEEE--TTS-HHHHHHHHHHHHTTPPTTSEEE----IIIIIHHHHH-TT--EEEEES-HHHHHHHHHHHGGGT-EEEEE-----EEEE-TTS-HHHHHHHHHHHHHGGGG-STT---EEEEEHHHHHHHHHHHHHHHHH--B--TTSTT-SB---S-HHHHHHHHHHHHHHHHTT-EEEE--SB--B-TTS-B-TTTT-B--EEEE--TTSHHHHS---SSEEEEEEESSHHHHHHHHH-SS--SEEEEE-SBHHHHHHHHHHS-SSEEEESSS----TTS-B--SGGGB-S-BSHHHHHHHHEEEEEEEEESS---------/--S--PPPPHHHHHHHHHHHHHS-B-EEETTEEE--TT--EEEEEETTTTEEEEEEE---HHHHHHHHHHHHHHHHHHHHS-HHHHHHHHHHHHHHHHHTHHHHHHHHHHHH---HHHHHHHHHHHHHHHHHHHTTGGGTT--EEEEETTTEEEEEEEEE---EEEE--SSSHHHHHHHHHHHHHHTT--EEEE--TTS-HHHHHHHHHHHHTTPPTTSEEE----IIIIIHHHHH-TT--EEEEES-HHHHHHHHHHHGGGT-EEEEE-----EEEE-TTS-HHHHHHHHHHHHHGGGG-STT---EEEEEHHHHHHHHHHHHHHHHT--B--TTSTT-SB---S-HHHHHHHHHHHHHHHHTTPEEEE--SB--B-TTS-B-TTTT-B--EEEE--TTSHHHHS---SSEEEEEEESSHHHHHHHHH-SS--SEEEEE--BHHHHHHHHHHS-SSEEEESSS----TTS-B--SGGGB-S-BSHHHHHHHHEEEEEEEEESS---------/----SEETTEEHHHHHHHHHHHHHS-B-EEETTEEE--TT--EEEEEETTTTEEEEEEE---HHHHHHHHHHHHHHHHHHTTS-HHHHHHHHHHHHHHHHHTHHHHHHHHHHHH---HHHHHHHHHHHHHHHHHHHTTGGGTT-EEE--BTTTEEEEEEEEE---EEEE--SSSHHHHHHHHHHHHHHTT--EEEE--TTS-HHHHHHHHHHHHTTPPTTSEEE----IIIIIHHHHH-TT--EEEEES-HHHHHHHHHHHGGGT-EEEEE-----EEEE-TTS-HHHHHHHHHHHHHGGGG--TT---EEEEEHHHHHHHHHHHHHHHHHPPB--TT-TT-SB---S-HHHHHHHHHHHHHHHHTT-EEEE--SB--B-TTS-B-TTTT-B--EEEE--TTSHHHHS---SSEEEEEEESSHHHHHHHHH-SS--SEEEEE--BHHHHHHHHHHS-SSEEEESSS----TTS-B--SGGGB-S-BSHHHHHHHHEEEEEEEEESS-PPPPP---/----SEETTEEHHHHHHHHHHHHHS-B-EEETTEEE--TT--EEEEEETTTTEEEEEEE---HHHHHHHHHHHHHHHHHHTTS-HHHHHHHHHHHHHHHHHTHHHHHHHHHHHH---HHHHHHHHHHHHHHHHHHHTTGGGTT-EEB--BTTTEEEEEEEEE---EEEE--SSSHHHHHHHHHHHHHHTT--EEEE--TTS-HHHHHHHHHHHHTTPPTTSEEE----IIIIIHHHHH-TT--EEEEES-HHHHHHHHHHHGGGT-EEEEE-----EEEE-TTS-HHHHHHHHHHHHHGGGG--TT---EEEEEHHHHHHHHHHHHHHHHHPPB--TTSTT-SB---S-HHHHHHHHHHHHHHHHTT-EEEE--SB--B-TTS-B-TTS--B--EEEE--TTSHHHHS---SSEEEEEEESSHHHHHHHHH-SS--SEEEEE-SBHHHHHHHHHHS-SSEEEESSS----TTS-B--SGGGB-S-BSGGGGHHHHEEEEEEEEESS-PPPPP---

Sequence (2056 aa):
YADRVAGISWETIEEVRRRLKERPALHFIAGEFVPSESGETFPSLDPATNEVLGVAARGGEREVDRAAKAAHEAFQRWSRTKAKERKRYLLRIAELIEKHADELAVMECLDAGQVLRIVRAQVARAAENFAFYAEYAEHAMEDRTFPVDRDWLYYTVRVPAGPVGIITPWNAPLMLSTWRIAPALAFGNTVVLKPAEWSPFTATKLAEILKEADLPPGVFNLVQGFGEEAGAALVAHPLVPLLTLTGETETGKIVMRNAADHLKRLSPELGGKSPALVFADADLERALDAVVFQIFSFNGERCTASSRLLVEEKIFEDFVGKVVERARAIRVGHPLDPETEVGPLIHPEHLQRVLGYVEAGKREGARLLVGGERAKTSFRGEDLSRGNYLLPTVFVGENHMKIAQEEIFGPVLVAIPFKDEEEALRKANDTKYGLAAYVFTRDLERAHRLALELEAGMVYLNSHNVRHLPTPFGGVKGSGDRREGGTYALDFYTDLKTIALPLRPPHVPKFGKYADRVAGISWETIEEVRRRLKERPALHFIAGEFVPSESGETFPSLDPATNEVLGVAARGGEREVDRAAKAAHEAFQRWSRTKAKERKRYLLRIAELIEKHADELAVMECLDAGQVLRIVRAQVARAAENFAFYAEYAEHAMEDRTFPVDRDWLYYTVRVPAGPVGIITPWNAPLMLSTWRIAPALAFGNTVVLKPAEWSPFTATKLAEILKEADLPPGVFNLVQGFGEEAGAALVAHPLVPLLTLTGETETGKIVMRNAADHLKRLSPELGGKSPALVFADADLERALDAVVFQIFSFNGERCTASSRLLVEEKIFEDFVGKVVERARAIRVGHPLDPETEVGPLIHPEHLQRVLGYVEAGKREGARLLVGGERAKTSFRGEDLSRGNYLLPTVFVGENHMKIAQEEIFGPVLVAIPFKDEEEALRKANDTKYGLAAYVFTRDLERAHRLALELEAGMVYLNSHNVRHLPTPFGGVKGSGDRREGGTYALDFYTDLKTIALPLRPPHVPKFGKMRYADRVAGISWETIEEVRRRLKERPALHFIAGEFVPSESGETFPSLDPATNEVLGVAARGGEREVDRAAKAAHEAFQRWSRTKAKERKRYLLRIAELIEKHADELAVMECLDAGQVLRIVRAQVARAAENFAFYAEYAEHAMEDRTFPVDRDWLYYTVRVPAGPVGIITPWNAPLMLSTWRIAPALAFGNTVVLKPAEWSPFTATKLAEILKEADLPPGVFNLVQGFGEEAGAALVAHPLVPLLTLTGETETGKIVMRNAADHLKRLSPELGGKSPALVFADADLERALDAVVFQIFSFNGERCTASSRLLVEEKIFEDFVGKVVERARAIRVGHPLDPETEVGPLIHPEHLQRVLGYVEAGKREGARLLVGGERAKTSFRGEDLSRGNYLLPTVFVGENHMKIAQEEIFGPVLVAIPFKDEEEALRKANDTKYGLAAYVFTRDLERAHRLALELEAGMVYLNSHNVRHLPTPFGGVKGSGDRREGGTYALDFYTDLKTIALPLRPPHVPKFGKMRYADRVAGISWETIEEVRRRLKERPALHFIAGEFVPSESGETFPSLDPATNEVLGVAARGGEREVDRAAKAAHEAFQRWSRTKAKERKRYLLRIAELIEKHADELAVMECLDAGQVLRIVRAQVARAAENFAFYAEYAEHAMEDRTFPVDRDWLYYTVRVPAGPVGIITPWNAPLMLSTWRIAPALAFGNTVVLKPAEWSPFTATKLAEILKEADLPPGVFNLVQGFGEEAGAALVAHPLVPLLTLTGETETGKIVMRNAADHLKRLSPELGGKSPALVFADADLERALDAVVFQIFSFNGERCTASSRLLVEEKIFEDFVGKVVERARAIRVGHPLDPETEVGPLIHPEHLQRVLGYVEAGKREGARLLVGGERAKTSFRGEDLSRGNYLLPTVFVGENHMKIAQEEIFGPVLVAIPFKDEEEALRKANDTKYGLAAYVFTRDLERAHRLALELEAGMVYLNSHNVRHLPTPFGGVKGSGDRREGGTYALDFYTDLKTIALPLRPPHVPKFGK

InterPro domains:
  IPR011985 5-carboxymethyl-2-hydroxymuconate semialdehyde dehydrogenase [TIGR02299] (28-515)
  IPR015590 Aldehyde dehydrogenase domain [PF00171] (35-501)
  IPR016160 Aldehyde dehydrogenase, cysteine active site [PS00070] (298-309)
  IPR016161 Aldehyde/histidinol dehydrogenase [SSF53720] (26-506)
  IPR016162 Aldehyde dehydrogenase, N-terminal [G3DSA:3.40.605.10] (33-500)
  IPR016163 Aldehyde dehydrogenase, C-terminal [G3DSA:3.40.309.10] (274-474)

CATH classification: 3.40.605.10 (+1 more: 3.40.309.10)

Foldseek 3Di:
DDPFDDFFDPVLLVVLQCVQAVDALAWAFQLDGDAEPVNDWAFAAQQQFRDTSHIHHAHFLVQLVRLLVLQLVCLVVQLVPALLVLLLLLLQLLVLLVVCLSSLLSQLCRQFVAASLVSSVLSNLLSVLSNVLSVCLNVLFDDAWDDDDQWKTKGKTWGFPEEEEEEDDSLRFSNVRSLQVRNLSSNRGAYEYEYAQNRCPSVSVSVVSSVVSVPRGSRYIYDYHHCVGSVLSNLQDQSHQHYEEEEALVVVVVSVVNNVVNNHFYFYQHAFQAAAEEEPAFPLVLSLVQLLCQCPHSQNQDRRRNQEYEYAPVCQVPSVVSNQVVLVVQFEDRSSPRNHRHYAGRHLVLLVLLLVLLVQCVVVPWAWDDWSAADQAGPVRDGRPSRRHTRQTETEDDCPGPSNADRSSHNYHYYYYDNDLVRSLVSSQPYQWAAEYEYGHDDPVSQVVSVVSRQHQYYHYSHHDDDDQQDWHHTDGSRGDFTGGNCSVSVRRIDMDMDMDTSDDDDDDDDPD/DDPFDDFFDPVLLVVLLVCQAVDALAWAFQLRGDAEPVNDWAFAAQQQFRDTSHIYHAHFLVQLVRLLVLQLVCLVVQLPPQLLVLLLLLLQLLVLLVVCLSSLLSLLCRQFVAASLQSSVLSNLLSVLSNVLSVCLNVLFDDAWDADDQWKIKGKTWGFPEEEEEEEDRLRFSNVRSLQVNNLSSNRGAYEYEYAQNRCPSVSVSVVSSVVSVPRGSRYIYDYHHCVGSVLSNLQDQSHQEYEEEEALVVVVVSVVNNVVNNHHYFYQHAFQAAAEAEPAFPLVLSLVFLLCQCPHSQNQDRRRNQEYEYAPVCQVVSVVSNLVVLVPQFEDRRSPRRHRHYAGRHLVLLVQLLVLLVQCVVVDWAKSDWSDADQAGPVRDGSVSRRHGRQTETEDDLPGPSNADRSSHNYHYYYYAHDLVRSLCSRQPYQWAAEYEYGHPDDVSQVVSQVSRQHPYYHYSHHDDDDQQDWHHTDGSRGDFTGGNCSVSVRRIDMDMDMDTSDDDDDDDDPD/DCQDCAFLNHGVVLLVVLLVVQAVDAQAWAFQHRGDAEPVNDWDFAAQQQFRDTSHIYHAHFLVQLQRLLVLQLVCLVVLQPPQLLVLLLLLLQLLVLLVVCLNSLLSLLCRQFVAFSNVSSVLSNLLSVLSNVLSVCLNVLFDDAWDADPQWKTKGKTWGFPEEEEEEEESLRFRNRRSLQVNNLSSRRGAYEYEYAQNRSPSVSVSVVSSVVSVDRGSRYIYDYHHCVGSVLSNLQDLSHQEYEEEEALVVVVVSVVNNVVNNHFYFYQHAAQAAAEAEPAFPLVLSLVFLLCQQPASQNQDRRRRQEYEYAVVCQVPSVVSNLVVLVPQFEDGSHNNNHRHYAGRHLVLLVQLLVLLVQCVVVDWAWSDWSAFDQAGPVRHGRVSRRHGRQTETEDDLVGPSNADDSSGNYHYYYYDNDLVRSLVSSQPYQWAAEYEYGHPDPVSQVVSQVSRQHPYYHYSHHDDDDQQDWHHTDGSRGDFTGGRCSNSVRRIDMDMDMDTSDDDDDDDDPD/DQQDQAFLNHGVVLLVVLQVVQAVDAQFWAFQLRGDAEPVNDWDFAAQLQQRDTSHIYHADFLVQLVRLLVLQLVCLVVQLVPALLVLLLLLLQLLVLLLVCLQSLLSLLCRQFPAASNVSSVLSNLLSVLSNVLSVCLNVLFDDAWDADPQWKIKGKTWGFPEEEEEEEESLRFRNRRSLPVNNLSSNRGAYEYEYAQNRSVSVSVSVVSSVVSVDRGSRYIYGYHHCVGSVLSNLQDLSHQEYEYEEALVVVVVSVVNNVVNVHFYFYQHAAQAAEEAEPAFPLVLSLVQLLCLQPASQNQDRRRRQEYEYAVVCQVVSLVSNLVVLVPQWEDGSRNNRHRHYAGRHLVLLVLLLVLLVQCVVQPWAWDDWSDADQATPVGDGSVSRRHGRQTETEDDLVGPSNADDSSGNYHYYYYDHDLVGSLVSSQPYQWAAEYEYGHPDPVSQVVSQVSRQHQYYHYSHHDDDDQQDWHHTDGSRGDFTGGNCSCSVRRIDMDMDMDTSDDDDDDDDPD

B-factor: mean 26.37, std 9.65, range [7.83, 78.73]

Organism: Thermus thermophilus (strain ATCC 27634 / DSM 579 / HB8) (NCBI:txid300852)